Protein 4TM3 (pdb70)

Structure (mmCIF, N/CA/C/O backbone):
data_4TM3
#
_entry.id   4TM3
#
_cell.length_a   79.814
_cell.length_b   151.943
_cell.length_c   161.870
_cell.angle_alpha   90.00
_cell.angle_beta   90.00
_cell.angle_gamma   90.00
#
_symmetry.space_group_name_H-M   'P 21 21 21'
#
loop_
_entity.id
_entity.type
_entity.pdbx_description
1 polymer KtzI
2 non-polymer 'FLAVIN-ADENINE DINUCLEOTIDE'
3 non-polymer 'BROMIDE ION'
4 water water
#
loop_
_atom_site.group_PDB
_atom_site.id
_atom_site.type_symbol
_atom_site.label_atom_id
_atom_site.label_alt_id
_atom_site.label_comp_id
_atom_site.label_asym_id
_atom_site.label_entity_id
_atom_site.label_seq_id
_atom_site.pdbx_PDB_ins_code
_atom_site.Cartn_x
_atom_site.Cartn_y
_atom_site.Cartn_z
_atom_site.occupancy
_atom_site.B_iso_or_equiv
_atom_site.auth_seq_id
_atom_site.auth_comp_id
_atom_site.auth_asym_id
_atom_site.auth_atom_id
_atom_site.pdbx_PDB_model_num
ATOM 1 N N . PRO A 1 29 ? -1.402 -39.333 -66.348 1.00 67.45 10 PRO A N 1
ATOM 2 C CA . PRO A 1 29 ? -0.226 -38.453 -66.267 1.00 64.17 10 PRO A CA 1
ATOM 3 C C . PRO A 1 29 ? 0.537 -38.609 -64.944 1.00 58.50 10 PRO A C 1
ATOM 4 O O . PRO A 1 29 ? 0.127 -38.055 -63.915 1.00 60.09 10 PRO A O 1
ATOM 8 N N . THR A 1 30 ? 1.636 -39.357 -64.975 1.00 53.63 11 THR A N 1
ATOM 9 C CA . THR A 1 30 ? 2.400 -39.643 -63.761 1.00 52.27 11 THR A CA 1
ATOM 10 C C . THR A 1 30 ? 3.657 -38.772 -63.649 1.00 52.61 11 THR A C 1
ATOM 11 O O . THR A 1 30 ? 4.591 -38.893 -64.450 1.00 53.06 11 THR A O 1
ATOM 15 N N . HIS A 1 31 ? 3.669 -37.897 -62.646 1.00 42.94 12 HIS A N 1
ATOM 16 C CA . HIS A 1 31 ? 4.795 -36.992 -62.423 1.00 40.36 12 HIS A CA 1
ATOM 17 C C . HIS A 1 31 ? 6.005 -37.713 -61.849 1.00 37.54 12 HIS A C 1
ATOM 18 O O . HIS A 1 31 ? 5.867 -38.670 -61.077 1.00 36.89 12 HIS A O 1
ATOM 25 N N . ASP A 1 32 ? 7.199 -37.241 -62.201 1.00 33.71 13 ASP A N 1
ATOM 26 C CA . ASP A 1 32 ? 8.395 -37.783 -61.569 1.00 33.47 13 ASP A CA 1
ATOM 27 C C . ASP A 1 32 ? 8.398 -37.450 -60.073 1.00 36.49 13 ASP A C 1
ATOM 28 O O . ASP A 1 32 ? 8.809 -38.283 -59.247 1.00 36.80 13 ASP A O 1
ATOM 33 N N . VAL A 1 33 ? 7.913 -36.251 -59.728 1.00 34.22 14 VAL A N 1
ATOM 34 C CA . VAL A 1 33 ? 7.924 -35.826 -58.320 1.00 32.38 14 VAL A CA 1
ATOM 35 C C . VAL A 1 33 ? 6.805 -34.834 -57.997 1.00 30.75 14 VAL A C 1
ATOM 36 O O . VAL A 1 33 ? 6.492 -33.957 -58.790 1.00 34.65 14 VAL A O 1
ATOM 40 N N . VAL A 1 34 ? 6.186 -35.012 -56.835 1.00 32.58 15 VAL A N 1
ATOM 41 C CA . VAL A 1 34 ? 5.177 -34.085 -56.345 1.00 32.73 15 VAL A CA 1
ATOM 42 C C . VAL A 1 34 ? 5.659 -33.511 -55.010 1.00 29.99 15 VAL A C 1
ATOM 43 O O . VAL A 1 34 ? 6.112 -34.254 -54.125 1.00 31.25 15 VAL A O 1
ATOM 47 N N . GLY A 1 35 ? 5.591 -32.186 -54.890 1.00 33.50 16 GLY A N 1
ATOM 48 C CA . GLY A 1 35 ? 5.977 -31.508 -53.661 1.00 28.04 16 GLY A CA 1
ATOM 49 C C . GLY A 1 35 ? 4.741 -31.152 -52.841 1.00 29.81 16 GLY A C 1
ATOM 50 O O . GLY A 1 35 ? 3.827 -30.478 -53.330 1.00 27.41 16 GLY A O 1
ATOM 51 N N . VAL A 1 36 ? 4.699 -31.605 -51.592 1.00 29.05 17 VAL A N 1
ATOM 52 C CA . VAL A 1 36 ? 3.602 -31.225 -50.714 1.00 25.18 17 VAL A CA 1
ATOM 53 C C . VAL A 1 36 ? 4.031 -30.035 -49.862 1.00 28.03 17 VAL A C 1
ATOM 54 O O . VAL A 1 36 ? 4.949 -30.149 -49.014 1.00 25.71 17 VAL A O 1
ATOM 58 N N . GLY A 1 37 ? 3.353 -28.909 -50.086 1.00 27.65 18 GLY A N 1
ATOM 59 C CA . GLY A 1 37 ? 3.656 -27.666 -49.404 1.00 29.50 18 GLY A CA 1
ATOM 60 C C . GLY A 1 37 ? 4.502 -26.799 -50.318 1.00 33.20 18 GLY A C 1
ATOM 61 O O . GLY A 1 37 ? 5.260 -27.323 -51.156 1.00 29.38 18 GLY A O 1
ATOM 62 N N . PHE A 1 38 ? 4.383 -25.479 -50.188 1.00 26.63 19 PHE A N 1
ATOM 63 C CA . PHE A 1 38 ? 5.292 -24.611 -50.940 1.00 24.95 19 PHE A CA 1
ATOM 64 C C . PHE A 1 38 ? 5.811 -23.479 -50.068 1.00 29.64 19 PHE A C 1
ATOM 65 O O . PHE A 1 38 ? 5.493 -22.306 -50.284 1.00 26.54 19 PHE A O 1
ATOM 73 N N . GLY A 1 39 ? 6.599 -23.849 -49.070 1.00 27.95 20 GLY A N 1
ATOM 74 C CA . GLY A 1 39 ? 7.378 -22.874 -48.336 1.00 24.35 20 GLY A CA 1
ATOM 75 C C . GLY A 1 39 ? 8.738 -22.808 -48.999 1.00 24.67 20 GLY A C 1
ATOM 76 O O . GLY A 1 39 ? 8.920 -23.339 -50.106 1.00 26.26 20 GLY A O 1
ATOM 77 N N . PRO A 1 40 ? 9.700 -22.153 -48.339 1.00 22.30 21 PRO A N 1
ATOM 78 C CA . PRO A 1 40 ? 11.069 -22.040 -48.859 1.00 21.89 21 PRO A CA 1
ATOM 79 C C . PRO A 1 40 ? 11.700 -23.402 -49.199 1.00 21.44 21 PRO A C 1
ATOM 80 O O . PRO A 1 40 ? 12.464 -23.483 -50.148 1.00 23.57 21 PRO A O 1
ATOM 84 N N . ALA A 1 41 ? 11.396 -24.455 -48.444 1.00 21.98 22 ALA A N 1
ATOM 85 C CA . ALA A 1 41 ? 12.019 -25.757 -48.717 1.00 24.72 22 ALA A CA 1
ATOM 86 C C . ALA A 1 41 ? 11.641 -26.295 -50.105 1.00 22.02 22 ALA A C 1
ATOM 87 O O . ALA A 1 41 ? 12.514 -26.668 -50.907 1.00 23.06 22 ALA A O 1
ATOM 89 N N . ASN A 1 42 ? 10.346 -26.313 -50.404 1.00 24.09 23 ASN A N 1
ATOM 90 C CA . ASN A 1 42 ? 9.917 -26.805 -51.710 1.00 24.03 23 ASN A CA 1
ATOM 91 C C . ASN A 1 42 ? 10.187 -25.773 -52.791 1.00 25.72 23 ASN A C 1
ATOM 92 O O . ASN A 1 42 ? 10.359 -26.116 -53.950 1.00 23.07 23 ASN A O 1
ATOM 97 N N . LEU A 1 43 ? 10.269 -24.511 -52.423 1.00 24.06 24 LEU A N 1
ATOM 98 C CA . LEU A 1 43 ? 10.688 -23.528 -53.385 1.00 25.84 24 LEU A CA 1
ATOM 99 C C . LEU A 1 43 ? 12.103 -23.840 -53.825 1.00 24.22 24 LEU A C 1
ATOM 100 O O . LEU A 1 43 ? 12.372 -23.852 -54.987 1.00 25.72 24 LEU A O 1
ATOM 105 N N . SER A 1 44 ? 12.980 -24.130 -52.885 1.00 18.95 25 SER A N 1
ATOM 106 C CA . SER A 1 44 ? 14.356 -24.462 -53.265 1.00 24.97 25 SER A CA 1
ATOM 107 C C . SER A 1 44 ? 14.397 -25.749 -54.098 1.00 25.30 25 SER A C 1
ATOM 108 O O . SER A 1 44 ? 15.306 -25.932 -54.937 1.00 22.62 25 SER A O 1
ATOM 111 N N . LEU A 1 45 ? 13.412 -26.631 -53.881 1.00 25.21 26 LEU A N 1
ATOM 112 C CA . LEU A 1 45 ? 13.347 -27.893 -54.641 1.00 25.43 26 LEU A CA 1
ATOM 113 C C . LEU A 1 45 ? 12.950 -27.587 -56.083 1.00 25.03 26 LEU A C 1
ATOM 114 O O . LEU A 1 45 ? 13.573 -28.082 -57.033 1.00 24.97 26 LEU A O 1
ATOM 119 N N . ALA A 1 46 ? 11.940 -26.724 -56.240 1.00 23.71 27 ALA A N 1
ATOM 120 C CA . ALA A 1 46 ? 11.517 -26.258 -57.554 1.00 26.31 27 ALA A CA 1
ATOM 121 C C . ALA A 1 46 ? 12.669 -25.622 -58.324 1.00 27.71 27 ALA A C 1
ATOM 122 O O . ALA A 1 46 ? 12.853 -25.875 -59.523 1.00 25.86 27 ALA A O 1
ATOM 124 N N . VAL A 1 47 ? 13.460 -24.812 -57.636 1.00 24.82 28 VAL A N 1
ATOM 125 C CA . VAL A 1 47 ? 14.634 -24.209 -58.261 1.00 24.37 28 VAL A CA 1
ATOM 126 C C . VAL A 1 47 ? 15.664 -25.290 -58.651 1.00 27.81 28 VAL A C 1
ATOM 127 O O . VAL A 1 47 ? 16.230 -25.274 -59.760 1.00 27.30 28 VAL A O 1
ATOM 131 N N . ALA A 1 48 ? 15.889 -26.240 -57.749 1.00 24.99 29 ALA A N 1
ATOM 132 C CA . ALA A 1 48 ? 16.854 -27.307 -58.007 1.00 25.99 29 ALA A CA 1
ATOM 133 C C . ALA A 1 48 ? 16.427 -28.135 -59.228 1.00 27.76 29 ALA A C 1
ATOM 134 O O . ALA A 1 48 ? 17.269 -28.572 -60.030 1.00 25.68 29 ALA A O 1
ATOM 136 N N . LEU A 1 49 ? 15.116 -28.325 -59.362 1.00 26.89 30 LEU A N 1
ATOM 137 C CA . LEU A 1 49 ? 14.545 -29.028 -60.503 1.00 28.64 30 LEU A CA 1
ATOM 138 C C . LEU A 1 49 ? 14.767 -28.248 -61.786 1.00 34.94 30 LEU A C 1
ATOM 139 O O . LEU A 1 49 ? 15.190 -28.814 -62.795 1.00 28.08 30 LEU A O 1
ATOM 144 N N . GLU A 1 50 ? 14.495 -26.948 -61.759 1.00 30.73 31 GLU A N 1
ATOM 145 C CA . GLU A 1 50 ? 14.665 -26.147 -62.963 1.00 29.34 31 GLU A CA 1
ATOM 146 C C . GLU A 1 50 ? 16.133 -26.078 -63.373 1.00 32.26 31 GLU A C 1
ATOM 147 O O . GLU A 1 50 ? 16.447 -26.165 -64.560 1.00 36.83 31 GLU A O 1
ATOM 153 N N . GLU A 1 51 ? 17.036 -25.922 -62.406 1.00 30.37 32 GLU A N 1
ATOM 154 C CA . GLU A 1 51 ? 18.454 -25.794 -62.740 1.00 31.23 32 GLU A CA 1
ATOM 155 C C . GLU A 1 51 ? 19.067 -27.121 -63.193 1.00 32.55 32 GLU A C 1
ATOM 156 O O . GLU A 1 51 ? 20.060 -27.135 -63.911 1.00 32.95 32 GLU A O 1
ATOM 162 N N . SER A 1 52 ? 18.489 -28.233 -62.764 1.00 31.67 33 SER A N 1
ATOM 163 C CA . SER A 1 52 ? 19.034 -29.533 -63.136 1.00 35.06 33 SER A CA 1
ATOM 164 C C . SER A 1 52 ? 18.740 -29.812 -64.607 1.00 35.70 33 SER A C 1
ATOM 165 O O . SER A 1 52 ? 17.628 -29.529 -65.095 1.00 34.87 33 SER A O 1
ATOM 168 N N . PRO A 1 53 ? 19.737 -30.363 -65.319 1.00 40.07 34 PRO A N 1
ATOM 169 C CA . PRO A 1 53 ? 19.574 -30.723 -66.731 1.00 41.45 34 PRO A CA 1
ATOM 170 C C . PRO A 1 53 ? 18.646 -31.913 -66.887 1.00 44.06 34 PRO A C 1
ATOM 171 O O . PRO A 1 53 ? 18.110 -32.130 -67.973 1.00 48.87 34 PRO A O 1
ATOM 175 N N . ALA A 1 54 ? 18.464 -32.675 -65.812 1.00 46.92 35 ALA A N 1
ATOM 176 C CA . ALA A 1 54 ? 17.562 -33.828 -65.844 1.00 50.85 35 ALA A CA 1
ATOM 177 C C . ALA A 1 54 ? 16.153 -33.392 -66.227 1.00 50.08 35 ALA A C 1
ATOM 178 O O . ALA A 1 54 ? 15.683 -32.326 -65.818 1.00 48.38 35 ALA A O 1
ATOM 180 N N . ALA A 1 55 ? 15.492 -34.210 -67.036 1.00 49.16 36 ALA A N 1
ATOM 181 C CA . ALA A 1 55 ? 14.132 -33.920 -67.461 1.00 47.99 36 ALA A CA 1
ATOM 182 C C . ALA A 1 55 ? 13.171 -34.536 -66.461 1.00 49.89 36 ALA A C 1
ATOM 183 O O . ALA A 1 55 ? 12.715 -35.661 -66.645 1.00 58.62 36 ALA A O 1
ATOM 185 N N . LEU A 1 56 ? 12.879 -33.813 -65.386 1.00 48.87 37 LEU A N 1
ATOM 186 C CA . LEU A 1 56 ? 11.954 -34.326 -64.385 1.00 38.15 37 LEU A CA 1
ATOM 187 C C . LEU A 1 56 ? 10.654 -33.547 -64.469 1.00 40.56 37 LEU A C 1
ATOM 188 O O . LEU A 1 56 ? 10.674 -32.324 -64.584 1.00 44.16 37 LEU A O 1
ATOM 193 N N . THR A 1 57 ? 9.523 -34.242 -64.448 1.00 34.35 38 THR A N 1
ATOM 194 C CA . THR A 1 57 ? 8.240 -33.538 -64.436 1.00 36.35 38 THR A CA 1
ATOM 195 C C . THR A 1 57 ? 7.828 -33.389 -62.984 1.00 34.34 38 THR A C 1
ATOM 196 O O . THR A 1 57 ? 8.084 -34.277 -62.186 1.00 36.75 38 THR A O 1
ATOM 200 N N . SER A 1 58 ? 7.175 -32.280 -62.644 1.00 34.91 39 SER A N 1
ATOM 201 C CA . SER A 1 58 ? 6.851 -32.040 -61.248 1.00 35.69 39 SER A CA 1
ATOM 202 C C . SER A 1 58 ? 5.529 -31.333 -61.097 1.00 30.69 39 SER A C 1
ATOM 203 O O . SER A 1 58 ? 4.997 -30.766 -62.054 1.00 31.36 39 SER A O 1
ATOM 206 N N . ALA A 1 59 ? 5.002 -31.369 -59.880 1.00 31.45 40 ALA A N 1
ATOM 207 C CA . ALA A 1 59 ? 3.881 -30.521 -59.526 1.00 30.46 40 ALA A CA 1
ATOM 208 C C . ALA A 1 59 ? 4.010 -30.214 -58.037 1.00 28.90 40 ALA A C 1
ATOM 209 O O . ALA A 1 59 ? 4.410 -31.089 -57.266 1.00 28.80 40 ALA A O 1
ATOM 211 N N . PHE A 1 60 ? 3.677 -28.985 -57.640 1.00 30.95 41 PHE A N 1
ATOM 212 C CA . PHE A 1 60 ? 3.692 -28.593 -56.222 1.00 27.52 41 PHE A CA 1
ATOM 213 C C . PHE A 1 60 ? 2.316 -28.121 -55.802 1.00 27.37 41 PHE A C 1
ATOM 214 O O . PHE A 1 60 ? 1.640 -27.386 -56.541 1.00 30.08 41 PHE A O 1
ATOM 222 N N . PHE A 1 61 ? 1.905 -28.542 -54.615 1.00 30.15 42 PHE A N 1
ATOM 223 C CA . PHE A 1 61 ? 0.610 -28.136 -54.085 1.00 30.14 42 PHE A CA 1
ATOM 224 C C . PHE A 1 61 ? 0.786 -27.391 -52.766 1.00 27.99 42 PHE A C 1
ATOM 225 O O . PHE A 1 61 ? 1.482 -27.863 -51.855 1.00 31.73 42 PHE A O 1
ATOM 233 N N . GLU A 1 62 ? 0.147 -26.228 -52.683 1.00 31.46 43 GLU A N 1
ATOM 234 C CA . GLU A 1 62 ? 0.184 -25.389 -51.495 1.00 32.52 43 GLU A CA 1
ATOM 235 C C . GLU A 1 62 ? -1.254 -25.082 -51.101 1.00 35.09 43 GLU A C 1
ATOM 236 O O . GLU A 1 62 ? -2.041 -24.611 -51.929 1.00 31.47 43 GLU A O 1
ATOM 242 N N . ARG A 1 63 ? -1.583 -25.324 -49.837 1.00 32.26 44 ARG A N 1
ATOM 243 C CA . ARG A 1 63 ? -2.928 -25.073 -49.330 1.00 33.21 44 ARG A CA 1
ATOM 244 C C . ARG A 1 63 ? -3.324 -23.601 -49.434 1.00 37.27 44 ARG A C 1
ATOM 245 O O . ARG A 1 63 ? -4.405 -23.276 -49.924 1.00 40.21 44 ARG A O 1
ATOM 253 N N . ARG A 1 64 ? -2.445 -22.714 -48.978 1.00 37.93 45 ARG A N 1
ATOM 254 C CA . ARG A 1 64 ? -2.718 -21.278 -48.999 1.00 35.23 45 ARG A CA 1
ATOM 255 C C . ARG A 1 64 ? -3.002 -20.761 -50.409 1.00 38.92 45 ARG A C 1
ATOM 256 O O . ARG A 1 64 ? -2.884 -21.500 -51.386 1.00 36.43 45 ARG A O 1
ATOM 264 N N . ALA A 1 65 ? -3.377 -19.488 -50.506 1.00 36.73 46 ALA A N 1
ATOM 265 C CA . ALA A 1 65 ? -3.673 -18.870 -51.793 1.00 38.21 46 ALA A CA 1
ATOM 266 C C . ALA A 1 65 ? -2.407 -18.415 -52.508 1.00 38.50 46 ALA A C 1
ATOM 267 O O . ALA A 1 65 ? -2.400 -18.210 -53.713 1.00 34.16 46 ALA A O 1
ATOM 269 N N . SER A 1 66 ? -1.337 -18.232 -51.752 1.00 38.53 47 SER A N 1
ATOM 270 C CA . SER A 1 66 ? -0.065 -17.833 -52.330 1.00 36.80 47 SER A CA 1
ATOM 271 C C . SER A 1 66 ? 1.029 -18.189 -51.332 1.00 35.46 47 SER A C 1
ATOM 272 O O . SER A 1 66 ? 0.752 -18.655 -50.230 1.00 35.70 47 SER A O 1
ATOM 275 N N . ILE A 1 67 ? 2.271 -17.986 -51.732 1.00 32.93 48 ILE A N 1
ATOM 276 C CA . ILE A 1 67 ? 3.397 -18.274 -50.865 1.00 31.46 48 ILE A CA 1
ATOM 277 C C . ILE A 1 67 ? 3.286 -17.401 -49.607 1.00 34.32 48 ILE A C 1
ATOM 278 O O . ILE A 1 67 ? 2.998 -16.188 -49.675 1.00 37.21 48 ILE A O 1
ATOM 283 N N . SER A 1 68 ? 3.436 -18.029 -48.448 1.00 32.76 49 SER A N 1
ATOM 284 C CA . SER A 1 68 ? 3.178 -17.334 -47.198 1.00 33.29 49 SER A CA 1
ATOM 285 C C . SER A 1 68 ? 4.111 -17.828 -46.098 1.00 30.47 49 SER A C 1
ATOM 286 O O . SER A 1 68 ? 3.846 -18.839 -45.473 1.00 35.08 49 SER A O 1
ATOM 289 N N . TRP A 1 69 ? 5.195 -17.094 -45.847 1.00 30.22 50 TRP A N 1
ATOM 290 C CA . TRP A 1 69 ? 6.247 -17.609 -44.973 1.00 28.12 50 TRP A CA 1
ATOM 291 C C . TRP A 1 69 ? 6.275 -16.879 -43.637 1.00 25.57 50 TRP A C 1
ATOM 292 O O . TRP A 1 69 ? 6.770 -15.753 -43.552 1.00 24.47 50 TRP A O 1
ATOM 303 N N . HIS A 1 70 ? 5.722 -17.513 -42.605 1.00 25.04 51 HIS A N 1
ATOM 304 C CA . HIS A 1 70 ? 5.681 -16.922 -41.257 1.00 27.49 51 HIS A CA 1
ATOM 305 C C . HIS A 1 70 ? 5.253 -15.462 -41.226 1.00 24.12 51 HIS A C 1
ATOM 306 O O . HIS A 1 70 ? 5.902 -14.613 -40.618 1.00 27.08 51 HIS A O 1
ATOM 313 N N . GLN A 1 71 ? 4.143 -15.166 -41.878 1.00 27.78 52 GLN A N 1
ATOM 314 C CA . GLN A 1 71 ? 3.717 -13.778 -42.021 1.00 25.00 52 GLN A CA 1
ATOM 315 C C . GLN A 1 71 ? 3.255 -13.157 -40.723 1.00 28.35 52 GLN A C 1
ATOM 316 O O . GLN A 1 71 ? 3.329 -11.939 -40.562 1.00 22.95 52 GLN A O 1
ATOM 322 N N . GLY A 1 72 ? 2.786 -13.974 -39.789 1.00 29.55 53 GLY A N 1
ATOM 323 C CA . GLY A 1 72 ? 2.374 -13.445 -38.490 1.00 28.40 53 GLY A CA 1
ATOM 324 C C . GLY A 1 72 ? 3.532 -12.894 -37.667 1.00 27.46 53 GLY A C 1
ATOM 325 O O . GLY A 1 72 ? 3.340 -12.238 -36.636 1.00 27.12 53 GLY A O 1
ATOM 326 N N . MET A 1 73 ? 4.753 -13.165 -38.100 1.00 25.96 54 MET A N 1
ATOM 327 C CA . MET A 1 73 ? 5.915 -12.718 -37.343 1.00 24.23 54 MET A CA 1
ATOM 328 C C . MET A 1 73 ? 6.803 -11.820 -38.196 1.00 27.43 54 MET A C 1
ATOM 329 O O . MET A 1 73 ? 7.982 -11.603 -37.884 1.00 27.14 54 MET A O 1
ATOM 334 N N . LEU A 1 74 ? 6.233 -11.290 -39.277 1.00 26.23 55 LEU A N 1
ATOM 335 C CA . LEU A 1 74 ? 6.966 -10.351 -40.132 1.00 25.79 55 LEU A CA 1
ATOM 336 C C . LEU A 1 74 ? 6.992 -8.962 -39.493 1.00 28.25 55 LEU A C 1
ATOM 337 O O . LEU A 1 74 ? 6.489 -7.976 -40.071 1.00 28.05 55 LEU A O 1
ATOM 342 N N . LEU A 1 75 ? 7.586 -8.888 -38.301 1.00 27.57 56 LEU A N 1
ATOM 343 C CA . LEU A 1 75 ? 7.686 -7.641 -37.529 1.00 26.03 56 LEU A CA 1
ATOM 344 C C . LEU A 1 75 ? 8.640 -6.643 -38.189 1.00 29.66 56 LEU A C 1
ATOM 345 O O . LEU A 1 75 ? 9.591 -7.046 -38.870 1.00 28.65 56 LEU A O 1
ATOM 350 N N . PRO A 1 76 ? 8.421 -5.345 -37.979 1.00 27.72 57 PRO A N 1
ATOM 351 C CA . PRO A 1 76 ? 9.356 -4.322 -38.444 1.00 30.44 57 PRO A CA 1
ATOM 352 C C . PRO A 1 76 ? 10.758 -4.583 -37.965 1.00 30.91 57 PRO A C 1
ATOM 353 O O . PRO A 1 76 ? 10.955 -4.864 -36.810 1.00 33.58 57 PRO A O 1
ATOM 357 N N . ALA A 1 77 ? 11.725 -4.517 -38.844 1.00 34.46 58 ALA A N 1
ATOM 358 C CA . ALA A 1 77 ? 13.103 -4.727 -38.422 1.00 34.33 58 ALA A CA 1
ATOM 359 C C . ALA A 1 77 ? 13.510 -6.143 -38.008 1.00 30.84 58 ALA A C 1
ATOM 360 O O . ALA A 1 77 ? 14.646 -6.358 -37.767 1.00 30.35 58 ALA A O 1
ATOM 362 N N . ALA A 1 78 ? 12.586 -7.084 -37.926 1.00 28.81 59 ALA A N 1
ATOM 363 C CA . ALA A 1 78 ? 12.950 -8.457 -37.640 1.00 26.24 59 ALA A CA 1
ATOM 364 C C . ALA A 1 78 ? 13.977 -8.948 -38.656 1.00 22.58 59 ALA A C 1
ATOM 365 O O . ALA A 1 78 ? 13.855 -8.657 -39.819 1.00 23.67 59 ALA A O 1
ATOM 367 N N . LYS A 1 79 ? 14.975 -9.703 -38.206 1.00 24.79 60 LYS A N 1
ATOM 368 C CA . LYS A 1 79 ? 16.043 -10.152 -39.099 1.00 24.11 60 LYS A CA 1
ATOM 369 C C . LYS A 1 79 ? 16.035 -11.658 -39.378 1.00 24.72 60 LYS A C 1
ATOM 370 O O . LYS A 1 79 ? 15.537 -12.448 -38.576 1.00 22.14 60 LYS A O 1
ATOM 376 N N . MET A 1 80 ? 16.600 -12.039 -40.522 1.00 21.15 61 MET A N 1
ATOM 377 C CA . MET A 1 80 ? 16.740 -13.443 -40.902 1.00 24.81 61 MET A CA 1
ATOM 378 C C . MET A 1 80 ? 17.685 -14.119 -39.917 1.00 24.78 61 MET A C 1
ATOM 379 O O . MET A 1 80 ? 18.562 -13.452 -39.365 1.00 21.96 61 MET A O 1
ATOM 384 N N . GLN A 1 81 ? 17.524 -15.427 -39.686 1.00 19.69 62 GLN A N 1
ATOM 385 C CA . GLN A 1 81 ? 18.451 -16.160 -38.802 1.00 20.93 62 GLN A CA 1
ATOM 386 C C . GLN A 1 81 ? 19.678 -16.542 -39.604 1.00 24.76 62 GLN A C 1
ATOM 387 O O . GLN A 1 81 ? 20.703 -16.878 -39.029 1.00 28.99 62 GLN A O 1
ATOM 393 N N . VAL A 1 82 ? 19.574 -16.503 -40.934 1.00 20.80 63 VAL A N 1
ATOM 394 C CA . VAL A 1 82 ? 20.682 -16.991 -41.755 1.00 21.70 63 VAL A CA 1
ATOM 395 C C . VAL A 1 82 ? 21.135 -15.891 -42.707 1.00 25.95 63 VAL A C 1
ATOM 396 O O . VAL A 1 82 ? 20.349 -14.999 -43.064 1.00 24.02 63 VAL A O 1
ATOM 400 N N . SER A 1 83 ? 22.393 -15.950 -43.128 1.00 26.40 64 SER A N 1
ATOM 401 C CA . SER A 1 83 ? 22.921 -14.882 -43.970 1.00 27.06 64 SER A CA 1
ATOM 402 C C . SER A 1 83 ? 22.347 -14.951 -45.355 1.00 26.60 64 SER A C 1
ATOM 403 O O . SER A 1 83 ? 21.754 -15.971 -45.744 1.00 25.61 64 SER A O 1
ATOM 406 N N . PHE A 1 84 ? 22.526 -13.873 -46.122 1.00 26.15 65 PHE A N 1
ATOM 407 C CA . PHE A 1 84 ? 21.915 -13.817 -47.438 1.00 22.21 65 PHE A CA 1
ATOM 408 C C . PHE A 1 84 ? 22.542 -14.833 -48.384 1.00 24.32 65 PHE A C 1
ATOM 409 O O . PHE A 1 84 ? 21.936 -15.193 -49.382 1.00 26.57 65 PHE A O 1
ATOM 417 N N . LEU A 1 85 ? 23.750 -15.293 -48.078 1.00 24.28 66 LEU A N 1
ATOM 418 C CA . LEU A 1 85 ? 24.395 -16.331 -48.891 1.00 24.61 66 LEU A CA 1
ATOM 419 C C . LEU A 1 85 ? 23.735 -17.717 -48.700 1.00 26.56 66 LEU A C 1
ATOM 420 O O . LEU A 1 85 ? 23.871 -18.602 -49.549 1.00 24.48 66 LEU A O 1
ATOM 425 N N . LYS A 1 86 ? 23.032 -17.906 -47.589 1.00 22.16 67 LYS A N 1
ATOM 426 C CA . LYS A 1 86 ? 22.297 -19.163 -47.374 1.00 25.31 67 LYS A CA 1
ATOM 427 C C . LYS A 1 86 ? 20.897 -18.946 -47.927 1.00 24.70 67 LYS A C 1
ATOM 428 O O . LYS A 1 86 ? 19.916 -18.862 -47.197 1.00 28.18 67 LYS A O 1
ATOM 434 N N . ASP A 1 87 ? 20.831 -18.807 -49.238 1.00 21.40 68 ASP A N 1
ATOM 435 C CA . ASP A 1 87 ? 19.584 -18.549 -49.913 1.00 24.06 68 ASP A CA 1
ATOM 436 C C . ASP A 1 87 ? 19.061 -19.856 -50.542 1.00 23.67 68 ASP A C 1
ATOM 437 O O . ASP A 1 87 ? 19.301 -20.944 -50.035 1.00 25.57 68 ASP A O 1
ATOM 442 N N . LEU A 1 88 ? 18.343 -19.742 -51.644 1.00 25.92 69 LEU A N 1
ATOM 443 C CA . LEU A 1 88 ? 17.745 -20.927 -52.262 1.00 22.51 69 LEU A CA 1
ATOM 444 C C . LEU A 1 88 ? 18.739 -21.824 -52.997 1.00 26.16 69 LEU A C 1
ATOM 445 O O . LEU A 1 88 ? 18.445 -23.006 -53.226 1.00 27.58 69 LEU A O 1
ATOM 450 N N . ALA A 1 89 ? 19.887 -21.285 -53.409 1.00 21.66 70 ALA A N 1
ATOM 451 C CA . ALA A 1 89 ? 20.686 -21.992 -54.425 1.00 23.75 70 ALA A CA 1
ATOM 452 C C . ALA A 1 89 ? 22.192 -21.782 -54.387 1.00 25.68 70 ALA A C 1
ATOM 453 O O . ALA A 1 89 ? 22.946 -22.622 -54.897 1.00 24.52 70 ALA A O 1
ATOM 455 N N . THR A 1 90 ? 22.635 -20.683 -53.778 1.00 18.97 71 THR A N 1
ATOM 456 C CA . THR A 1 90 ? 24.027 -20.262 -53.929 1.00 23.23 71 THR A CA 1
ATOM 457 C C . THR A 1 90 ? 25.084 -21.302 -53.524 1.00 22.66 71 THR A C 1
ATOM 458 O O . THR A 1 90 ? 26.064 -21.477 -54.223 1.00 24.73 71 THR A O 1
ATOM 462 N N . PHE A 1 91 ? 24.898 -21.987 -52.397 1.00 21.88 72 PHE A N 1
ATOM 463 C CA . PHE A 1 91 ? 25.899 -22.962 -51.952 1.00 23.80 72 PHE A CA 1
ATOM 464 C C . PHE A 1 91 ? 26.012 -24.158 -52.898 1.00 24.35 72 PHE A C 1
ATOM 465 O O . PHE A 1 91 ? 27.015 -24.868 -52.891 1.00 21.99 72 PHE A O 1
ATOM 473 N N . ARG A 1 92 ? 24.983 -24.384 -53.707 1.00 23.46 73 ARG A N 1
ATOM 474 C CA . ARG A 1 92 ? 25.066 -25.428 -54.732 1.00 26.61 73 ARG A CA 1
ATOM 475 C C . ARG A 1 92 ? 25.566 -24.840 -56.041 1.00 27.76 73 ARG A C 1
ATOM 476 O O . ARG A 1 92 ? 26.469 -25.367 -56.679 1.00 25.17 73 ARG A O 1
ATOM 484 N N . ASN A 1 93 ? 24.975 -23.721 -56.429 1.00 23.80 74 ASN A N 1
ATOM 485 C CA . ASN A 1 93 ? 25.275 -23.109 -57.718 1.00 25.09 74 ASN A CA 1
ATOM 486 C C . ASN A 1 93 ? 25.524 -21.625 -57.507 1.00 26.67 74 ASN A C 1
ATOM 487 O O . ASN A 1 93 ? 24.578 -20.848 -57.454 1.00 25.87 74 ASN A O 1
ATOM 492 N N . PRO A 1 94 ? 26.800 -21.237 -57.371 1.00 26.96 75 PRO A N 1
ATOM 493 C CA . PRO A 1 94 ? 27.160 -19.868 -56.967 1.00 28.26 75 PRO A CA 1
ATOM 494 C C . PRO A 1 94 ? 26.799 -18.829 -58.031 1.00 31.93 75 PRO A C 1
ATOM 495 O O . PRO A 1 94 ? 26.890 -17.634 -57.770 1.00 37.87 75 PRO A O 1
ATOM 499 N N . ALA A 1 95 ? 26.374 -19.271 -59.211 1.00 31.98 76 ALA A N 1
ATOM 500 C CA . ALA A 1 95 ? 25.969 -18.328 -60.250 1.00 31.39 76 ALA A CA 1
ATOM 501 C C . ALA A 1 95 ? 24.501 -18.531 -60.597 1.00 31.35 76 ALA A C 1
ATOM 502 O O . ALA A 1 95 ? 24.084 -18.314 -61.729 1.00 38.06 76 ALA A O 1
ATOM 504 N N . SER A 1 96 ? 23.707 -18.949 -59.616 1.00 29.62 77 SER A N 1
ATOM 505 C CA . SER A 1 96 ? 22.280 -19.163 -59.852 1.00 27.97 77 SER A CA 1
ATOM 506 C C . SER A 1 96 ? 21.520 -17.876 -60.185 1.00 25.99 77 SER A C 1
ATOM 507 O O . SER A 1 96 ? 21.740 -16.815 -59.562 1.00 25.42 77 SER A O 1
ATOM 510 N N . ARG A 1 97 ? 20.574 -17.984 -61.109 1.00 28.14 78 ARG A N 1
ATOM 511 C CA . ARG A 1 97 ? 19.682 -16.874 -61.417 1.00 30.60 78 ARG A CA 1
ATOM 512 C C . ARG A 1 97 ? 18.655 -16.665 -60.301 1.00 28.50 78 ARG A C 1
ATOM 513 O O . ARG A 1 97 ? 17.870 -15.718 -60.346 1.00 26.13 78 ARG A O 1
ATOM 521 N N . PHE A 1 98 ? 18.663 -17.549 -59.305 1.00 24.08 79 PHE A N 1
ATOM 522 C CA . PHE A 1 98 ? 17.730 -17.447 -58.192 1.00 26.27 79 PHE A CA 1
ATOM 523 C C . PHE A 1 98 ? 18.395 -17.054 -56.871 1.00 21.44 79 PHE A C 1
ATOM 524 O O . PHE A 1 98 ? 17.772 -17.110 -55.795 1.00 22.26 79 PHE A O 1
ATOM 532 N N . SER A 1 99 ? 19.651 -16.646 -56.937 1.00 21.45 80 SER A N 1
ATOM 533 C CA . SER A 1 99 ? 20.377 -16.248 -55.736 1.00 22.06 80 SER A CA 1
ATOM 534 C C . SER A 1 99 ? 19.793 -14.957 -55.138 1.00 23.44 80 SER A C 1
ATOM 535 O O . SER A 1 99 ? 19.135 -14.180 -55.841 1.00 19.52 80 SER A O 1
ATOM 538 N N . PHE A 1 100 ? 20.027 -14.732 -53.845 1.00 23.72 81 PHE A N 1
ATOM 539 C CA . PHE A 1 100 ? 19.596 -13.477 -53.228 1.00 21.83 81 PHE A CA 1
ATOM 540 C C . PHE A 1 100 ? 20.252 -12.294 -53.940 1.00 23.22 81 PHE A C 1
ATOM 541 O O . PHE A 1 100 ? 19.644 -11.253 -54.134 1.00 23.09 81 PHE A O 1
ATOM 549 N N . VAL A 1 101 ? 21.504 -12.471 -54.333 1.00 23.09 82 VAL A N 1
ATOM 550 C CA . VAL A 1 101 ? 22.225 -11.425 -55.023 1.00 23.16 82 VAL A CA 1
ATOM 551 C C . VAL A 1 101 ? 21.573 -11.084 -56.380 1.00 25.12 82 VAL A C 1
ATOM 552 O O . VAL A 1 101 ? 21.451 -9.917 -56.731 1.00 21.46 82 VAL A O 1
ATOM 556 N N . SER A 1 102 ? 21.109 -12.094 -57.128 1.00 25.66 83 SER A N 1
ATOM 557 C CA . SER A 1 102 ? 20.432 -11.815 -58.408 1.00 25.78 83 SER A CA 1
ATOM 558 C C . SER A 1 102 ? 19.135 -11.060 -58.159 1.00 26.98 83 SER A C 1
ATOM 559 O O . SER A 1 102 ? 18.787 -10.143 -58.903 1.00 23.34 83 SER A O 1
ATOM 562 N N . PHE A 1 103 ? 18.425 -11.453 -57.103 1.00 22.22 84 PHE A N 1
ATOM 563 C CA . PHE A 1 103 ? 17.222 -10.743 -56.657 1.00 21.79 84 PHE A CA 1
ATOM 564 C C . PHE A 1 103 ? 17.509 -9.262 -56.365 1.00 24.79 84 PHE A C 1
ATOM 565 O O . PHE A 1 103 ? 16.813 -8.374 -56.856 1.00 21.15 84 PHE A O 1
ATOM 573 N N . LEU A 1 104 ? 18.537 -8.996 -55.574 1.00 23.64 85 LEU A N 1
ATOM 574 C CA . LEU A 1 104 ? 18.851 -7.602 -55.218 1.00 23.89 85 LEU A CA 1
ATOM 575 C C . LEU A 1 104 ? 19.171 -6.780 -56.467 1.00 27.45 85 LEU A C 1
ATOM 576 O O . LEU A 1 104 ? 18.755 -5.615 -56.611 1.00 25.51 85 LEU A O 1
ATOM 581 N N . HIS A 1 105 ? 19.889 -7.414 -57.389 1.00 25.30 86 HIS A N 1
ATOM 582 C CA . HIS A 1 105 ? 20.318 -6.759 -58.617 1.00 24.82 86 HIS A CA 1
ATOM 583 C C . HIS A 1 105 ? 19.106 -6.407 -59.466 1.00 27.71 86 HIS A C 1
ATOM 584 O O . HIS A 1 105 ? 18.976 -5.274 -59.939 1.00 25.98 86 HIS A O 1
ATOM 591 N N . GLU A 1 106 ? 18.192 -7.355 -59.642 1.00 24.46 87 GLU A N 1
ATOM 592 C CA . GLU A 1 106 ? 16.965 -7.060 -60.393 1.00 28.50 87 GLU A CA 1
ATOM 593 C C . GLU A 1 106 ? 16.113 -5.989 -59.709 1.00 27.91 87 GLU A C 1
ATOM 594 O O . GLU A 1 106 ? 15.427 -5.227 -60.372 1.00 30.24 87 GLU A O 1
ATOM 600 N N . ARG A 1 107 ? 16.152 -5.932 -58.388 1.00 24.50 88 ARG A N 1
ATOM 601 C CA . ARG A 1 107 ? 15.395 -4.893 -57.683 1.00 25.32 88 ARG A CA 1
ATOM 602 C C . ARG A 1 107 ? 16.137 -3.554 -57.649 1.00 26.13 88 ARG A C 1
ATOM 603 O O . ARG A 1 107 ? 15.626 -2.567 -57.116 1.00 26.89 88 ARG A O 1
ATOM 611 N N . GLY A 1 108 ? 17.349 -3.523 -58.190 1.00 25.68 89 GLY A N 1
ATOM 612 C CA . GLY A 1 108 ? 18.152 -2.315 -58.152 1.00 30.88 89 GLY A CA 1
ATOM 613 C C . GLY A 1 108 ? 18.678 -1.946 -56.775 1.00 30.13 89 GLY A C 1
ATOM 614 O O . GLY A 1 108 ? 18.986 -0.785 -56.552 1.00 30.61 89 GLY A O 1
ATOM 615 N N . ARG A 1 109 ? 18.816 -2.925 -55.873 1.00 25.43 90 ARG A N 1
ATOM 616 C CA . ARG A 1 109 ? 19.284 -2.665 -54.506 1.00 25.55 90 ARG A CA 1
ATOM 617 C C . ARG A 1 109 ? 20.573 -3.386 -54.116 1.00 25.75 90 ARG A C 1
ATOM 618 O O . ARG A 1 109 ? 20.946 -3.375 -52.937 1.00 25.86 90 ARG A O 1
ATOM 626 N N . LEU A 1 110 ? 21.234 -4.039 -55.068 1.00 23.52 91 LEU A N 1
ATOM 627 C CA . LEU A 1 110 ? 22.416 -4.831 -54.717 1.00 25.27 91 LEU A CA 1
ATOM 628 C C . LEU A 1 110 ? 23.509 -3.943 -54.147 1.00 27.45 91 LEU A C 1
ATOM 629 O O . LEU A 1 110 ? 24.113 -4.268 -53.130 1.00 24.67 91 LEU A O 1
ATOM 634 N N . VAL A 1 111 ? 23.752 -2.805 -54.795 1.00 27.28 92 VAL A N 1
ATOM 635 C CA . VAL A 1 111 ? 24.760 -1.877 -54.299 1.00 25.03 92 VAL A CA 1
ATOM 636 C C . VAL A 1 111 ? 24.370 -1.316 -52.953 1.00 21.02 92 VAL A C 1
ATOM 637 O O . VAL A 1 111 ? 25.188 -1.296 -52.042 1.00 26.95 92 VAL A O 1
ATOM 641 N N . ARG A 1 112 ? 23.123 -0.855 -52.829 1.00 26.31 93 ARG A N 1
ATOM 642 C CA . ARG A 1 112 ? 22.615 -0.321 -51.554 1.00 27.07 93 ARG A CA 1
ATOM 643 C C . ARG A 1 112 ? 22.736 -1.338 -50.435 1.00 26.65 93 ARG A C 1
ATOM 644 O O . ARG A 1 112 ? 23.118 -0.999 -49.323 1.00 26.29 93 ARG A O 1
ATOM 652 N N . PHE A 1 113 ? 22.397 -2.592 -50.731 1.00 24.18 94 PHE A N 1
ATOM 653 C CA . PHE A 1 113 ? 22.479 -3.649 -49.727 1.00 22.58 94 PHE A CA 1
ATOM 654 C C . PHE A 1 113 ? 23.932 -3.877 -49.341 1.00 22.49 94 PHE A C 1
ATOM 655 O O . PHE A 1 113 ? 24.279 -3.965 -48.164 1.00 27.16 94 PHE A O 1
ATOM 663 N N . ALA A 1 114 ? 24.785 -3.979 -50.348 1.00 23.06 95 ALA A N 1
ATOM 664 C CA . ALA A 1 114 ? 26.212 -4.183 -50.114 1.00 27.32 95 ALA A CA 1
ATOM 665 C C . ALA A 1 114 ? 26.851 -3.102 -49.234 1.00 25.77 95 ALA A C 1
ATOM 666 O O . ALA A 1 114 ? 27.697 -3.406 -48.375 1.00 31.36 95 ALA A O 1
ATOM 668 N N . ASN A 1 115 ? 26.456 -1.843 -49.441 1.00 28.08 96 ASN A N 1
ATOM 669 C CA . ASN A 1 115 ? 27.019 -0.762 -48.639 1.00 27.95 96 ASN A CA 1
ATOM 670 C C . ASN A 1 115 ? 26.653 -0.840 -47.168 1.00 29.20 96 ASN A C 1
ATOM 671 O O . ASN A 1 115 ? 27.314 -0.231 -46.337 1.00 30.00 96 ASN A O 1
ATOM 676 N N . ASN A 1 116 ? 25.598 -1.587 -46.857 1.00 29.22 97 ASN A N 1
ATOM 677 C CA . ASN A 1 116 ? 25.133 -1.721 -45.481 1.00 28.08 97 ASN A CA 1
ATOM 678 C C . ASN A 1 116 ? 26.025 -2.636 -44.648 1.00 31.44 97 ASN A C 1
ATOM 679 O O . ASN A 1 116 ? 26.049 -2.543 -43.421 1.00 26.90 97 ASN A O 1
ATOM 684 N N . HIS A 1 117 ? 26.757 -3.517 -45.320 1.00 28.03 98 HIS A N 1
ATOM 685 C CA . HIS A 1 117 ? 27.652 -4.461 -44.626 1.00 30.37 98 HIS A CA 1
ATOM 686 C C . HIS A 1 117 ? 26.949 -5.324 -43.552 1.00 28.05 98 HIS A C 1
ATOM 687 O O . HIS A 1 117 ? 27.533 -5.616 -42.501 1.00 28.71 98 HIS A O 1
ATOM 694 N N . ASP A 1 118 ? 25.711 -5.725 -43.829 1.00 23.06 99 ASP A N 1
ATOM 695 C CA . ASP A 1 118 ? 24.963 -6.598 -42.934 1.00 25.86 99 ASP A CA 1
ATOM 696 C C . ASP A 1 118 ? 24.661 -7.895 -43.672 1.00 23.23 99 ASP A C 1
ATOM 697 O O . ASP A 1 118 ? 24.024 -7.880 -44.733 1.00 25.44 99 ASP A O 1
ATOM 702 N N . PHE A 1 119 ? 25.134 -9.010 -43.136 1.00 24.01 100 PHE A N 1
ATOM 703 C CA . PHE A 1 119 ? 24.884 -10.331 -43.727 1.00 26.44 100 PHE A CA 1
ATOM 704 C C . PHE A 1 119 ? 23.434 -10.797 -43.665 1.00 26.21 100 PHE A C 1
ATOM 705 O O . PHE A 1 119 ? 23.052 -11.706 -44.397 1.00 27.75 100 PHE A O 1
ATOM 713 N N . PHE A 1 120 ? 22.631 -10.169 -42.807 1.00 25.30 101 PHE A N 1
ATOM 714 C CA . PHE A 1 120 ? 21.288 -10.642 -42.509 1.00 23.54 101 PHE A CA 1
ATOM 715 C C . PHE A 1 120 ? 20.220 -9.689 -43.019 1.00 24.08 101 PHE A C 1
ATOM 716 O O . PHE A 1 120 ? 20.041 -8.597 -42.501 1.00 26.61 101 PHE A O 1
ATOM 724 N N . PRO A 1 121 ? 19.487 -10.106 -44.050 1.00 24.02 102 PRO A N 1
ATOM 725 C CA . PRO A 1 121 ? 18.356 -9.308 -44.529 1.00 20.73 102 PRO A CA 1
ATOM 726 C C . PRO A 1 121 ? 17.255 -9.263 -43.476 1.00 24.12 102 PRO A C 1
ATOM 727 O O . PRO A 1 121 ? 17.249 -10.039 -42.511 1.00 21.71 102 PRO A O 1
ATOM 731 N N . THR A 1 122 ? 16.305 -8.357 -43.662 1.00 21.67 103 THR A N 1
ATOM 732 C CA . THR A 1 122 ? 15.124 -8.355 -42.803 1.00 22.49 103 THR A CA 1
ATOM 733 C C . THR A 1 122 ? 14.251 -9.485 -43.279 1.00 24.06 103 THR A C 1
ATOM 734 O O . THR A 1 122 ? 14.323 -9.878 -44.460 1.00 20.52 103 THR A O 1
ATOM 738 N N . ARG A 1 123 ? 13.419 -10.005 -42.390 1.00 21.88 104 ARG A N 1
ATOM 739 C CA . ARG A 1 123 ? 12.515 -11.082 -42.790 1.00 25.29 104 ARG A CA 1
ATOM 740 C C . ARG A 1 123 ? 11.565 -10.571 -43.879 1.00 25.11 104 ARG A C 1
ATOM 741 O O . ARG A 1 123 ? 11.185 -11.325 -44.764 1.00 25.72 104 ARG A O 1
ATOM 749 N N . ARG A 1 124 ? 11.217 -9.282 -43.834 1.00 27.67 105 ARG A N 1
ATOM 750 C CA . ARG A 1 124 ? 10.335 -8.715 -44.855 1.00 27.31 105 ARG A CA 1
ATOM 751 C C . ARG A 1 124 ? 10.965 -8.737 -46.241 1.00 26.03 105 ARG A C 1
ATOM 752 O O . ARG A 1 124 ? 10.317 -9.097 -47.211 1.00 24.14 105 ARG A O 1
ATOM 760 N N . GLU A 1 125 ? 12.233 -8.363 -46.343 1.00 26.05 106 GLU A N 1
ATOM 761 C CA . GLU A 1 125 ? 12.894 -8.437 -47.639 1.00 26.08 106 GLU A CA 1
ATOM 762 C C . GLU A 1 125 ? 13.033 -9.898 -48.098 1.00 23.39 106 GLU A C 1
ATOM 763 O O . GLU A 1 125 ? 12.885 -10.210 -49.285 1.00 24.17 106 GLU A O 1
ATOM 769 N N . PHE A 1 126 ? 13.299 -10.796 -47.166 1.00 26.42 107 PHE A N 1
ATOM 770 C CA . PHE A 1 126 ? 13.427 -12.202 -47.540 1.00 20.51 107 PHE A CA 1
ATOM 771 C C . PHE A 1 126 ? 12.115 -12.722 -48.104 1.00 25.41 107 PHE A C 1
ATOM 772 O O . PHE A 1 126 ? 12.101 -13.496 -49.074 1.00 22.84 107 PHE A O 1
ATOM 780 N N . HIS A 1 127 ? 11.007 -12.295 -47.504 1.00 26.71 108 HIS A N 1
ATOM 781 C CA . HIS A 1 127 ? 9.704 -12.685 -48.031 1.00 26.24 108 HIS A CA 1
ATOM 782 C C . HIS A 1 127 ? 9.530 -12.201 -49.462 1.00 22.95 108 HIS A C 1
ATOM 783 O O . HIS A 1 127 ? 8.988 -12.929 -50.288 1.00 25.26 108 HIS A O 1
ATOM 790 N N . ASP A 1 128 ? 9.991 -10.982 -49.757 1.00 26.19 109 ASP A N 1
ATOM 791 C CA . ASP A 1 128 ? 9.929 -10.465 -51.122 1.00 27.21 109 ASP A CA 1
ATOM 792 C C . ASP A 1 128 ? 10.790 -11.315 -52.040 1.00 25.56 109 ASP A C 1
ATOM 793 O O . ASP A 1 128 ? 10.438 -11.550 -53.198 1.00 24.88 109 ASP A O 1
ATOM 798 N N . TYR A 1 129 ? 11.921 -11.773 -51.520 1.00 21.88 110 TYR A N 1
ATOM 799 C CA . TYR A 1 129 ? 12.828 -12.605 -52.293 1.00 22.31 110 TYR A CA 1
ATOM 800 C C . TYR A 1 129 ? 12.157 -13.926 -52.681 1.00 27.79 110 TYR A C 1
ATOM 801 O O . TYR A 1 129 ? 12.284 -14.389 -53.824 1.00 19.55 110 TYR A O 1
ATOM 810 N N . LEU A 1 130 ? 11.444 -14.526 -51.724 1.00 21.84 111 LEU A N 1
ATOM 811 C CA . LEU A 1 130 ? 10.717 -15.773 -51.994 1.00 27.20 111 LEU A CA 1
ATOM 812 C C . LEU A 1 130 ? 9.675 -15.559 -53.092 1.00 27.25 111 LEU A C 1
ATOM 813 O O . LEU A 1 130 ? 9.516 -16.394 -53.987 1.00 22.00 111 LEU A O 1
ATOM 818 N N . GLU A 1 131 ? 8.962 -14.433 -53.032 1.00 26.68 112 GLU A N 1
ATOM 819 C CA . GLU A 1 131 ? 7.919 -14.179 -54.029 1.00 25.90 112 GLU A CA 1
ATOM 820 C C . GLU A 1 131 ? 8.508 -13.916 -55.407 1.00 29.43 112 GLU A C 1
ATOM 821 O O . GLU A 1 131 ? 7.942 -14.291 -56.435 1.00 31.42 112 GLU A O 1
ATOM 827 N N . TRP A 1 132 ? 9.646 -13.245 -55.419 1.00 26.39 113 TRP A N 1
ATOM 828 C CA . TRP A 1 132 ? 10.357 -12.973 -56.654 1.00 30.31 113 TRP A CA 1
ATOM 829 C C . TRP A 1 132 ? 10.844 -14.286 -57.253 1.00 28.61 113 TRP A C 1
ATOM 830 O O . TRP A 1 132 ? 10.744 -14.516 -58.462 1.00 25.61 113 TRP A O 1
ATOM 841 N N . ALA A 1 133 ? 11.357 -15.167 -56.406 1.00 23.09 114 ALA A N 1
ATOM 842 C CA . ALA A 1 133 ? 11.914 -16.407 -56.926 1.00 24.63 114 ALA A CA 1
ATOM 843 C C . ALA A 1 133 ? 10.808 -17.297 -57.468 1.00 27.67 114 ALA A C 1
ATOM 844 O O . ALA A 1 133 ? 10.965 -17.960 -58.507 1.00 29.31 114 ALA A O 1
ATOM 846 N N . GLU A 1 134 ? 9.691 -17.317 -56.759 1.00 27.50 115 GLU A N 1
ATOM 847 C CA . GLU A 1 134 ? 8.543 -18.099 -57.185 1.00 33.52 115 GLU A CA 1
ATOM 848 C C . GLU A 1 134 ? 8.053 -17.616 -58.559 1.00 33.62 115 GLU A C 1
ATOM 849 O O . GLU A 1 134 ? 7.739 -18.432 -59.419 1.00 34.57 115 GLU A O 1
ATOM 855 N N . SER A 1 135 ? 8.014 -16.299 -58.772 1.00 31.38 116 SER A N 1
ATOM 856 C CA . SER A 1 135 ? 7.563 -15.751 -60.061 1.00 32.25 116 SER A CA 1
ATOM 857 C C . SER A 1 135 ? 8.490 -16.104 -61.206 1.00 33.02 116 SER A C 1
ATOM 858 O O . SER A 1 135 ? 8.055 -16.335 -62.327 1.00 34.52 116 SER A O 1
ATOM 861 N N . LYS A 1 136 ? 9.789 -16.095 -60.925 1.00 32.95 117 LYS A N 1
ATOM 862 C CA . LYS A 1 136 ? 10.797 -16.357 -61.943 1.00 34.93 117 LYS A CA 1
ATOM 863 C C . LYS A 1 136 ? 10.731 -17.807 -62.392 1.00 37.46 117 LYS A C 1
ATOM 864 O O . LYS A 1 136 ? 11.130 -18.147 -63.506 1.00 35.13 117 LYS A O 1
ATOM 870 N N . LEU A 1 137 ? 10.219 -18.659 -61.511 1.00 34.24 118 LEU A N 1
ATOM 871 C CA . LEU A 1 137 ? 10.070 -20.076 -61.807 1.00 36.47 118 LEU A CA 1
ATOM 872 C C . LEU A 1 137 ? 9.245 -20.295 -63.079 1.00 37.03 118 LEU A C 1
ATOM 873 O O . LEU A 1 137 ? 8.162 -19.726 -63.248 1.00 35.09 118 LEU A O 1
ATOM 878 N N . ALA A 1 138 ? 9.774 -21.117 -63.977 1.00 35.23 119 ALA A N 1
ATOM 879 C CA . ALA A 1 138 ? 9.059 -21.503 -65.188 1.00 40.08 119 ALA A CA 1
ATOM 880 C C . ALA A 1 138 ? 7.742 -22.226 -64.867 1.00 40.90 119 ALA A C 1
ATOM 881 O O . ALA A 1 138 ? 6.695 -21.902 -65.424 1.00 46.99 119 ALA A O 1
ATOM 883 N N . HIS A 1 139 ? 7.796 -23.196 -63.962 1.00 41.70 120 HIS A N 1
ATOM 884 C CA . HIS A 1 139 ? 6.626 -24.028 -63.677 1.00 41.40 120 HIS A CA 1
ATOM 885 C C . HIS A 1 139 ? 5.750 -23.436 -62.587 1.00 43.26 120 HIS A C 1
ATOM 886 O O . HIS A 1 139 ? 6.244 -23.076 -61.522 1.00 47.50 120 HIS A O 1
ATOM 893 N N . GLU A 1 140 ? 4.455 -23.327 -62.882 1.00 39.06 121 GLU A N 1
ATOM 894 C CA . GLU A 1 140 ? 3.475 -22.733 -61.986 1.00 40.66 121 GLU A CA 1
ATOM 895 C C . GLU A 1 140 ? 3.076 -23.680 -60.859 1.00 39.05 121 GLU A C 1
ATOM 896 O O . GLU A 1 140 ? 2.968 -24.887 -61.060 1.00 40.77 121 GLU A O 1
ATOM 898 N N . VAL A 1 141 ? 2.852 -23.115 -59.674 1.00 39.27 122 VAL A N 1
ATOM 899 C CA . VAL A 1 141 ? 2.492 -23.878 -58.471 1.00 36.10 122 VAL A CA 1
ATOM 900 C C . VAL A 1 141 ? 0.970 -23.933 -58.348 1.00 36.67 122 VAL A C 1
ATOM 901 O O . VAL A 1 141 ? 0.294 -22.974 -58.702 1.00 37.44 122 VAL A O 1
ATOM 905 N N . SER A 1 142 ? 0.422 -25.046 -57.869 1.00 39.69 123 SER A N 1
ATOM 906 C CA . SER A 1 142 ? -1.018 -25.106 -57.613 1.00 37.86 123 SER A CA 1
ATOM 907 C C . SER A 1 142 ? -1.343 -24.657 -56.202 1.00 34.43 123 SER A C 1
ATOM 908 O O . SER A 1 142 ? -1.051 -25.378 -55.236 1.00 36.25 123 SER A O 1
ATOM 911 N N . TYR A 1 143 ? -1.948 -23.479 -56.084 1.00 34.39 124 TYR A N 1
ATOM 912 C CA . TYR A 1 143 ? -2.312 -22.927 -54.784 1.00 38.96 124 TYR A CA 1
ATOM 913 C C . TYR A 1 143 ? -3.738 -23.311 -54.457 1.00 40.12 124 TYR A C 1
ATOM 914 O O . TYR A 1 143 ? -4.423 -23.873 -55.312 1.00 37.03 124 TYR A O 1
ATOM 923 N N . ASP A 1 144 ? -4.165 -23.013 -53.228 1.00 39.54 125 ASP A N 1
ATOM 924 C CA . ASP A 1 144 ? -5.475 -23.422 -52.723 1.00 38.93 125 ASP A CA 1
ATOM 925 C C . ASP A 1 144 ? -5.658 -24.917 -52.942 1.00 40.36 125 ASP A C 1
ATOM 926 O O . ASP A 1 144 ? -6.756 -25.378 -53.239 1.00 43.06 125 ASP A O 1
ATOM 931 N N . SER A 1 145 ? -4.566 -25.663 -52.816 1.00 37.33 126 SER A N 1
ATOM 932 C CA . SER A 1 145 ? -4.576 -27.100 -52.998 1.00 34.39 126 SER A CA 1
ATOM 933 C C . SER A 1 145 ? -3.996 -27.773 -51.774 1.00 37.05 126 SER A C 1
ATOM 934 O O . SER A 1 145 ? -2.773 -27.861 -51.618 1.00 34.12 126 SER A O 1
ATOM 937 N N . GLU A 1 146 ? -4.881 -28.246 -50.901 1.00 37.85 127 GLU A N 1
ATOM 938 C CA . GLU A 1 146 ? -4.473 -28.963 -49.708 1.00 32.41 127 GLU A CA 1
ATOM 939 C C . GLU A 1 146 ? -4.348 -30.452 -50.010 1.00 38.78 127 GLU A C 1
ATOM 940 O O . GLU A 1 146 ? -5.292 -31.088 -50.510 1.00 38.13 127 GLU A O 1
ATOM 946 N N . VAL A 1 147 ? -3.175 -31.012 -49.740 1.00 35.62 128 VAL A N 1
ATOM 947 C CA . VAL A 1 147 ? -2.997 -32.445 -49.872 1.00 34.79 128 VAL A CA 1
ATOM 948 C C . VAL A 1 147 ? -3.581 -33.085 -48.620 1.00 40.49 128 VAL A C 1
ATOM 949 O O . VAL A 1 147 ? -3.206 -32.724 -47.499 1.00 36.05 128 VAL A O 1
ATOM 953 N N . THR A 1 148 ? -4.520 -34.009 -48.816 1.00 39.25 129 THR A N 1
ATOM 954 C CA . THR A 1 148 ? -5.271 -34.601 -47.704 1.00 40.26 129 THR A CA 1
ATOM 955 C C . THR A 1 148 ? -4.801 -36.016 -47.421 1.00 36.72 129 THR A C 1
ATOM 956 O O . THR A 1 148 ? -4.941 -36.529 -46.311 1.00 36.29 129 THR A O 1
ATOM 960 N N . ALA A 1 149 ? -4.242 -36.663 -48.433 1.00 35.84 130 ALA A N 1
ATOM 961 C CA . ALA A 1 149 ? -3.738 -38.006 -48.236 1.00 39.07 130 ALA A CA 1
ATOM 962 C C . ALA A 1 149 ? -2.730 -38.374 -49.300 1.00 33.64 130 ALA A C 1
ATOM 963 O O . ALA A 1 149 ? -2.780 -37.866 -50.426 1.00 34.38 130 ALA A O 1
ATOM 965 N N . ILE A 1 150 ? -1.826 -39.274 -48.934 1.00 36.22 131 ILE A N 1
ATOM 966 C CA . ILE A 1 150 ? -0.945 -39.917 -49.901 1.00 37.95 131 ILE A CA 1
ATOM 967 C C . ILE A 1 150 ? -1.168 -41.429 -49.832 1.00 40.38 131 ILE A C 1
ATOM 968 O O . ILE A 1 150 ? -1.038 -42.020 -48.767 1.00 43.25 131 ILE A O 1
ATOM 973 N N . ARG A 1 151 ? -1.494 -42.045 -50.969 1.00 41.64 132 ARG A N 1
ATOM 974 C CA . ARG A 1 151 ? -1.879 -43.453 -51.001 1.00 43.25 132 ARG A CA 1
ATOM 975 C C . ARG A 1 151 ? -1.021 -44.267 -51.979 1.00 41.21 132 ARG A C 1
ATOM 976 O O . ARG A 1 151 ? -0.450 -43.703 -52.922 1.00 40.39 132 ARG A O 1
ATOM 984 N N . PRO A 1 152 ? -0.915 -45.588 -51.745 1.00 42.84 133 PRO A N 1
ATOM 985 C CA . PRO A 1 152 ? -0.191 -46.477 -52.668 1.00 42.68 133 PRO A CA 1
ATOM 986 C C . PRO A 1 152 ? -0.816 -46.425 -54.049 1.00 44.98 133 PRO A C 1
ATOM 987 O O . PRO A 1 152 ? -2.042 -46.341 -54.164 1.00 48.14 133 PRO A O 1
ATOM 991 N N . GLY A 1 153 ? 0.014 -46.425 -55.087 1.00 46.88 134 GLY A N 1
ATOM 992 C CA . GLY A 1 153 ? -0.495 -46.542 -56.440 1.00 52.93 134 GLY A CA 1
ATOM 993 C C . GLY A 1 153 ? -0.844 -47.995 -56.726 1.00 56.76 134 GLY A C 1
ATOM 994 O O . GLY A 1 153 ? -0.680 -48.856 -55.855 1.00 50.11 134 GLY A O 1
ATOM 995 N N . PRO A 1 154 ? -1.317 -48.274 -57.952 1.00 58.53 135 PRO A N 1
ATOM 996 C CA . PRO A 1 154 ? -1.717 -49.633 -58.315 1.00 61.51 135 PRO A CA 1
ATOM 997 C C . PRO A 1 154 ? -0.506 -50.537 -58.490 1.00 65.91 135 PRO A C 1
ATOM 998 O O . PRO A 1 154 ? 0.580 -50.070 -58.845 1.00 69.38 135 PRO A O 1
ATOM 1002 N N . GLY A 1 155 ? -0.691 -51.825 -58.231 1.00 71.55 136 GLY A N 1
ATOM 1003 C CA . GLY A 1 155 ? 0.318 -52.806 -58.570 1.00 74.49 136 GLY A CA 1
ATOM 1004 C C . GLY A 1 155 ? 1.339 -53.068 -57.485 1.00 72.84 136 GLY A C 1
ATOM 1005 O O . GLY A 1 155 ? 1.445 -52.315 -56.516 1.00 71.57 136 GLY A O 1
ATOM 1006 N N . ARG A 1 156 ? 2.081 -54.158 -57.669 1.00 72.35 137 ARG A N 1
ATOM 1007 C CA . ARG A 1 156 ? 3.142 -54.577 -56.769 1.00 68.27 137 ARG A CA 1
ATOM 1008 C C . ARG A 1 156 ? 4.360 -54.947 -57.618 1.00 73.63 137 ARG A C 1
ATOM 1009 O O . ARG A 1 156 ? 4.224 -55.625 -58.641 1.00 77.92 137 ARG A O 1
ATOM 1011 N N . PRO A 1 157 ? 5.555 -54.471 -57.222 1.00 76.03 138 PRO A N 1
ATOM 1012 C CA . PRO A 1 157 ? 5.771 -53.541 -56.103 1.00 70.15 138 PRO A CA 1
ATOM 1013 C C . PRO A 1 157 ? 5.168 -52.170 -56.399 1.00 62.30 138 PRO A C 1
ATOM 1014 O O . PRO A 1 157 ? 4.879 -51.858 -57.561 1.00 60.05 138 PRO A O 1
ATOM 1018 N N . VAL A 1 158 ? 4.949 -51.383 -55.351 1.00 62.35 139 VAL A N 1
ATOM 1019 C CA . VAL A 1 158 ? 4.348 -50.067 -55.509 1.00 56.73 139 VAL A CA 1
ATOM 1020 C C . VAL A 1 158 ? 5.336 -49.120 -56.181 1.00 49.58 139 VAL A C 1
ATOM 1021 O O . VAL A 1 158 ? 6.373 -48.779 -55.602 1.00 55.17 139 VAL A O 1
ATOM 1025 N N . ASP A 1 159 ? 5.000 -48.709 -57.403 1.00 51.99 140 ASP A N 1
ATOM 1026 C CA . ASP A 1 159 ? 5.886 -47.897 -58.231 1.00 55.21 140 ASP A CA 1
ATOM 1027 C C . ASP A 1 159 ? 5.465 -46.445 -58.285 1.00 51.10 140 ASP A C 1
ATOM 1028 O O . ASP A 1 159 ? 6.217 -45.603 -58.779 1.00 54.00 140 ASP A O 1
ATOM 1033 N N . SER A 1 160 ? 4.255 -46.153 -57.807 1.00 47.88 141 SER A N 1
ATOM 1034 C CA . SER A 1 160 ? 3.779 -44.775 -57.752 1.00 47.92 141 SER A CA 1
ATOM 1035 C C . SER A 1 160 ? 2.986 -44.539 -56.467 1.00 50.73 141 SER A C 1
ATOM 1036 O O . SER A 1 160 ? 2.612 -45.490 -55.771 1.00 45.92 141 SER A O 1
ATOM 1039 N N . VAL A 1 161 ? 2.773 -43.272 -56.126 1.00 41.17 142 VAL A N 1
ATOM 1040 C CA . VAL A 1 161 ? 1.852 -42.938 -55.051 1.00 39.77 142 VAL A CA 1
ATOM 1041 C C . VAL A 1 161 ? 0.727 -42.103 -55.620 1.00 35.37 142 VAL A C 1
ATOM 1042 O O . VAL A 1 161 ? 0.850 -41.531 -56.705 1.00 35.48 142 VAL A O 1
ATOM 1046 N N . LEU A 1 162 ? -0.383 -42.060 -54.900 1.00 35.22 143 LEU A N 1
ATOM 1047 C CA . LEU A 1 162 ? -1.523 -41.280 -55.344 1.00 33.89 143 LEU A CA 1
ATOM 1048 C C . LEU A 1 162 ? -1.666 -40.121 -54.355 1.00 35.11 143 LEU A C 1
ATOM 1049 O O . LEU A 1 162 ? -1.656 -40.332 -53.154 1.00 34.51 143 LEU A O 1
ATOM 1054 N N . VAL A 1 163 ? -1.759 -38.902 -54.866 1.00 35.32 144 VAL A N 1
ATOM 1055 C CA . VAL A 1 163 ? -1.840 -37.733 -54.001 1.00 37.12 144 VAL A CA 1
ATOM 1056 C C . VAL A 1 163 ? -3.229 -37.117 -54.105 1.00 39.17 144 VAL A C 1
ATOM 1057 O O . VAL A 1 163 ? -3.613 -36.610 -55.168 1.00 38.60 144 VAL A O 1
ATOM 1061 N N . ASP A 1 164 ? -3.976 -37.172 -53.000 1.00 38.28 145 ASP A N 1
ATOM 1062 C CA . ASP A 1 164 ? -5.322 -36.614 -52.948 1.00 39.63 145 ASP A CA 1
ATOM 1063 C C . ASP A 1 164 ? -5.256 -35.146 -52.598 1.00 39.22 145 ASP A C 1
ATOM 1064 O O . ASP A 1 164 ? -4.683 -34.774 -51.564 1.00 36.27 145 ASP A O 1
ATOM 1069 N N . VAL A 1 165 ? -5.867 -34.326 -53.450 1.00 37.74 146 VAL A N 1
ATOM 1070 C CA . VAL A 1 165 ? -5.777 -32.879 -53.360 1.00 41.37 146 VAL A CA 1
ATOM 1071 C C . VAL A 1 165 ? -7.167 -32.270 -53.269 1.00 45.48 146 VAL A C 1
ATOM 1072 O O . VAL A 1 165 ? -8.022 -32.555 -54.107 1.00 45.96 146 VAL A O 1
ATOM 1076 N N . SER A 1 166 ? -7.393 -31.430 -52.261 1.00 43.72 147 SER A N 1
ATOM 1077 C CA . SER A 1 166 ? -8.653 -30.691 -52.152 1.00 45.77 147 SER A CA 1
ATOM 1078 C C . SER A 1 166 ? -8.465 -29.247 -52.599 1.00 47.74 147 SER A C 1
ATOM 1079 O O . SER A 1 166 ? -7.575 -28.552 -52.110 1.00 45.60 147 SER A O 1
ATOM 1082 N N . THR A 1 167 ? -9.304 -28.807 -53.531 1.00 48.26 148 THR A N 1
ATOM 1083 C CA . THR A 1 167 ? -9.337 -27.414 -53.960 1.00 51.12 148 THR A CA 1
ATOM 1084 C C . THR A 1 167 ? -10.645 -26.801 -53.454 1.00 57.70 148 THR A C 1
ATOM 1085 O O . THR A 1 167 ? -11.472 -27.519 -52.894 1.00 60.11 148 THR A O 1
ATOM 1089 N N . PRO A 1 168 ? -10.838 -25.475 -53.617 1.00 57.50 149 PRO A N 1
ATOM 1090 C CA . PRO A 1 168 ? -12.146 -24.955 -53.195 1.00 56.78 149 PRO A CA 1
ATOM 1091 C C . PRO A 1 168 ? -13.231 -25.508 -54.113 1.00 61.26 149 PRO A C 1
ATOM 1092 O O . PRO A 1 168 ? -14.355 -25.769 -53.686 1.00 64.64 149 PRO A O 1
ATOM 1096 N N . GLU A 1 169 ? -12.865 -25.689 -55.378 1.00 59.27 150 GLU A N 1
ATOM 1097 C CA . GLU A 1 169 ? -13.738 -26.277 -56.380 1.00 65.47 150 GLU A CA 1
ATOM 1098 C C . GLU A 1 169 ? -14.155 -27.747 -56.213 1.00 65.76 150 GLU A C 1
ATOM 1099 O O . GLU A 1 169 ? -15.337 -28.057 -56.043 1.00 65.82 150 GLU A O 1
ATOM 1101 N N . ALA A 1 170 ? -13.175 -28.644 -56.244 1.00 61.33 151 ALA A N 1
ATOM 1102 C CA . ALA A 1 170 ? -13.442 -30.073 -56.176 1.00 59.31 151 ALA A CA 1
ATOM 1103 C C . ALA A 1 170 ? -12.316 -30.772 -55.408 1.00 55.43 151 ALA A C 1
ATOM 1104 O O . ALA A 1 170 ? -11.630 -30.179 -54.578 1.00 53.12 151 ALA A O 1
ATOM 1106 N N . THR A 1 171 ? -12.162 -32.057 -55.683 1.00 53.37 152 THR A N 1
ATOM 1107 C CA . THR A 1 171 ? -11.040 -32.832 -55.187 1.00 53.31 152 THR A CA 1
ATOM 1108 C C . THR A 1 171 ? -10.507 -33.585 -56.386 1.00 53.25 152 THR A C 1
ATOM 1109 O O . THR A 1 171 ? -11.229 -33.793 -57.361 1.00 57.21 152 THR A O 1
ATOM 1113 N N . ARG A 1 172 ? -9.251 -34.000 -56.326 1.00 49.62 153 ARG A N 1
ATOM 1114 C CA . ARG A 1 172 ? -8.693 -34.775 -57.424 1.00 49.39 153 ARG A CA 1
ATOM 1115 C C . ARG A 1 172 ? -7.526 -35.589 -56.925 1.00 52.63 153 ARG A C 1
ATOM 1116 O O . ARG A 1 172 ? -7.100 -35.464 -55.767 1.00 46.11 153 ARG A O 1
ATOM 1124 N N . THR A 1 173 ? -7.014 -36.438 -57.804 1.00 47.65 154 THR A N 1
ATOM 1125 C CA . THR A 1 173 ? -5.922 -37.303 -57.433 1.00 40.34 154 THR A CA 1
ATOM 1126 C C . THR A 1 173 ? -4.862 -37.224 -58.512 1.00 46.44 154 THR A C 1
ATOM 1127 O O . THR A 1 173 ? -5.164 -37.294 -59.705 1.00 47.73 154 THR A O 1
ATOM 1131 N N . VAL A 1 174 ? -3.621 -37.034 -58.100 1.00 47.02 155 VAL A N 1
ATOM 1132 C CA . VAL A 1 174 ? -2.539 -37.046 -59.063 1.00 40.15 155 VAL A CA 1
ATOM 1133 C C . VAL A 1 174 ? -1.580 -38.138 -58.653 1.00 39.53 155 VAL A C 1
ATOM 1134 O O . VAL A 1 174 ? -1.548 -38.534 -57.494 1.00 40.81 155 VAL A O 1
ATOM 1138 N N . GLU A 1 175 ? -0.805 -38.621 -59.616 1.00 36.45 156 GLU A N 1
ATOM 1139 C CA . GLU A 1 175 ? 0.045 -39.775 -59.416 1.00 38.52 156 GLU A CA 1
ATOM 1140 C C . GLU A 1 175 ? 1.502 -39.382 -59.609 1.00 35.78 156 GLU A C 1
ATOM 1141 O O . GLU A 1 175 ? 1.812 -38.519 -60.437 1.00 42.29 156 GLU A O 1
ATOM 1147 N N . ALA A 1 176 ? 2.395 -40.007 -58.847 1.00 32.52 157 ALA A N 1
ATOM 1148 C CA . ALA A 1 176 ? 3.793 -39.595 -58.843 1.00 36.91 157 ALA A CA 1
ATOM 1149 C C . ALA A 1 176 ? 4.710 -40.732 -58.474 1.00 38.46 157 ALA A C 1
ATOM 1150 O O . ALA A 1 176 ? 4.372 -41.562 -57.622 1.00 39.60 157 ALA A O 1
ATOM 1152 N N . ARG A 1 177 ? 5.889 -40.747 -59.088 1.00 36.48 158 ARG A N 1
ATOM 1153 C CA . ARG A 1 177 ? 6.913 -41.738 -58.778 1.00 35.38 158 ARG A CA 1
ATOM 1154 C C . ARG A 1 177 ? 7.625 -41.433 -57.469 1.00 42.31 158 ARG A C 1
ATOM 1155 O O . ARG A 1 177 ? 8.152 -42.340 -56.814 1.00 40.14 158 ARG A O 1
ATOM 1157 N N . ASN A 1 178 ? 7.650 -40.153 -57.098 1.00 35.91 159 ASN A N 1
ATOM 1158 C CA . ASN A 1 178 ? 8.307 -39.723 -55.878 1.00 35.88 159 ASN A CA 1
ATOM 1159 C C . ASN A 1 178 ? 7.531 -38.576 -55.238 1.00 35.61 159 ASN A C 1
ATOM 1160 O O . ASN A 1 178 ? 6.849 -37.799 -55.923 1.00 32.68 159 ASN A O 1
ATOM 1165 N N . ILE A 1 179 ? 7.662 -38.448 -53.932 1.00 33.58 160 ILE A N 1
ATOM 1166 C CA . ILE A 1 179 ? 6.999 -37.349 -53.260 1.00 31.75 160 ILE A CA 1
ATOM 1167 C C . ILE A 1 179 ? 7.964 -36.704 -52.266 1.00 29.47 160 ILE A C 1
ATOM 1168 O O . ILE A 1 179 ? 8.804 -37.384 -51.665 1.00 31.30 160 ILE A O 1
ATOM 1173 N N . VAL A 1 180 ? 7.881 -35.378 -52.158 1.00 32.98 161 VAL A N 1
ATOM 1174 C CA . VAL A 1 180 ? 8.685 -34.637 -51.203 1.00 28.76 161 VAL A CA 1
ATOM 1175 C C . VAL A 1 180 ? 7.735 -33.908 -50.265 1.00 26.33 161 VAL A C 1
ATOM 1176 O O . VAL A 1 180 ? 6.970 -33.036 -50.671 1.00 29.15 161 VAL A O 1
ATOM 1180 N N . ILE A 1 181 ? 7.797 -34.279 -48.999 1.00 27.28 162 ILE A N 1
ATOM 1181 C CA . ILE A 1 181 ? 6.900 -33.724 -48.002 1.00 29.44 162 ILE A CA 1
ATOM 1182 C C . ILE A 1 181 ? 7.637 -32.605 -47.242 1.00 24.37 162 ILE A C 1
ATOM 1183 O O . ILE A 1 181 ? 8.662 -32.851 -46.599 1.00 24.21 162 ILE A O 1
ATOM 1188 N N . SER A 1 182 ? 7.111 -31.392 -47.327 1.00 27.43 163 SER A N 1
ATOM 1189 C CA . SER A 1 182 ? 7.742 -30.218 -46.728 1.00 26.36 163 SER A CA 1
ATOM 1190 C C . SER A 1 182 ? 6.631 -29.303 -46.218 1.00 22.58 163 SER A C 1
ATOM 1191 O O . SER A 1 182 ? 6.410 -28.204 -46.756 1.00 26.63 163 SER A O 1
ATOM 1194 N N . THR A 1 183 ? 5.919 -29.764 -45.202 1.00 22.72 164 THR A N 1
ATOM 1195 C CA . THR A 1 183 ? 4.710 -29.091 -44.764 1.00 25.19 164 THR A CA 1
ATOM 1196 C C . THR A 1 183 ? 4.950 -28.199 -43.549 1.00 22.68 164 THR A C 1
ATOM 1197 O O . THR A 1 183 ? 4.002 -27.592 -43.035 1.00 22.69 164 THR A O 1
ATOM 1201 N N . GLY A 1 184 ? 6.199 -28.123 -43.084 1.00 22.75 165 GLY A N 1
ATOM 1202 C CA . GLY A 1 184 ? 6.542 -27.125 -42.088 1.00 23.49 165 GLY A CA 1
ATOM 1203 C C . GLY A 1 184 ? 6.279 -27.540 -40.653 1.00 26.64 165 GLY A C 1
ATOM 1204 O O . GLY A 1 184 ? 5.766 -28.624 -40.394 1.00 23.81 165 GLY A O 1
ATOM 1205 N N . LEU A 1 185 ? 6.642 -26.668 -39.716 1.00 25.17 166 LEU A N 1
ATOM 1206 C CA . LEU A 1 185 ? 6.475 -26.948 -38.286 1.00 26.68 166 LEU A CA 1
ATOM 1207 C C . LEU A 1 185 ? 5.031 -26.800 -37.828 1.00 24.66 166 LEU A C 1
ATOM 1208 O O . LEU A 1 185 ? 4.244 -26.111 -38.461 1.00 26.34 166 LEU A O 1
ATOM 1213 N N . VAL A 1 186 ? 4.674 -27.369 -36.709 1.00 24.62 167 VAL A N 1
ATOM 1214 C CA . VAL A 1 186 ? 3.337 -27.219 -36.187 1.00 27.35 167 VAL A CA 1
ATOM 1215 C C . VAL A 1 186 ? 3.341 -26.469 -34.839 1.00 26.52 167 VAL A C 1
ATOM 1216 O O . VAL A 1 186 ? 4.019 -26.867 -33.933 1.00 25.77 167 VAL A O 1
ATOM 1220 N N . PRO A 1 187 ? 2.574 -25.393 -34.750 1.00 24.20 168 PRO A N 1
ATOM 1221 C CA . PRO A 1 187 ? 2.519 -24.534 -33.560 1.00 24.68 168 PRO A CA 1
ATOM 1222 C C . PRO A 1 187 ? 2.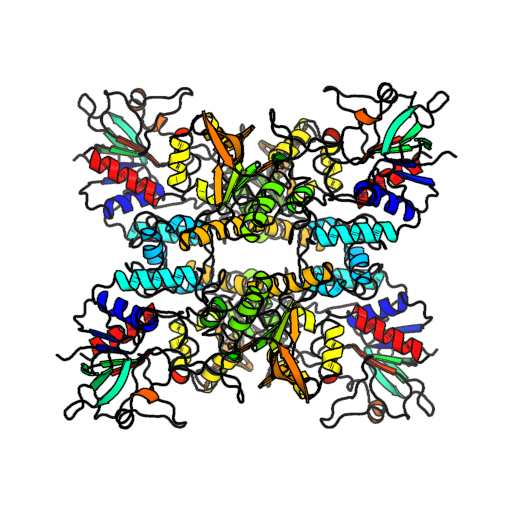302 -25.365 -32.304 1.00 27.08 168 PRO A C 1
ATOM 1223 O O . PRO A 1 187 ? 1.431 -26.238 -32.310 1.00 29.90 168 PRO A O 1
ATOM 1227 N N . ARG A 1 188 ? 3.102 -25.118 -31.267 1.00 25.35 169 ARG A N 1
ATOM 1228 C CA . ARG A 1 188 ? 2.965 -25.802 -29.988 1.00 29.01 169 ARG A CA 1
ATOM 1229 C C . ARG A 1 188 ? 2.574 -24.786 -28.926 1.00 30.67 169 ARG A C 1
ATOM 1230 O O . ARG A 1 188 ? 3.191 -23.713 -28.838 1.00 31.32 169 ARG A O 1
ATOM 1238 N N . MET A 1 189 ? 1.552 -25.122 -28.132 1.00 30.86 170 MET A N 1
ATOM 1239 C CA . MET A 1 189 ? 1.064 -24.277 -27.039 1.00 32.04 170 MET A CA 1
ATOM 1240 C C . MET A 1 189 ? 1.502 -24.907 -25.726 1.00 33.43 170 MET A C 1
ATOM 1241 O O . MET A 1 189 ? 1.803 -26.103 -25.688 1.00 33.82 170 MET A O 1
ATOM 1246 N N . PRO A 1 190 ? 1.547 -24.109 -24.641 1.00 32.58 171 PRO A N 1
ATOM 1247 C CA . PRO A 1 190 ? 1.839 -24.735 -23.348 1.00 29.95 171 PRO A CA 1
ATOM 1248 C C . PRO A 1 190 ? 0.764 -25.765 -23.032 1.00 33.94 171 PRO A C 1
ATOM 1249 O O . PRO A 1 190 ? -0.404 -25.556 -23.385 1.00 31.36 171 PRO A O 1
ATOM 1253 N N . ALA A 1 191 ? 1.162 -26.865 -22.397 1.00 34.96 172 ALA A N 1
ATOM 1254 C CA . ALA A 1 191 ? 0.217 -27.875 -21.929 1.00 37.40 172 ALA A CA 1
ATOM 1255 C C . ALA A 1 191 ? -0.890 -27.220 -21.102 1.00 42.97 172 ALA A C 1
ATOM 1256 O O . ALA A 1 191 ? -0.615 -26.512 -20.130 1.00 44.74 172 ALA A O 1
ATOM 1258 N N . GLY A 1 192 ? -2.141 -27.436 -21.492 1.00 45.10 173 GLY A N 1
ATOM 1259 C CA . GLY A 1 192 ? -3.253 -26.920 -20.709 1.00 42.14 173 GLY A CA 1
ATOM 1260 C C . GLY A 1 192 ? -3.692 -25.540 -21.152 1.00 46.86 173 GLY A C 1
ATOM 1261 O O . GLY A 1 192 ? -4.437 -24.847 -20.433 1.00 47.05 173 GLY A O 1
ATOM 1262 N N . VAL A 1 193 ? -3.220 -25.122 -22.327 1.00 41.16 174 VAL A N 1
ATOM 1263 C CA . VAL A 1 193 ? -3.572 -23.810 -22.852 1.00 37.08 174 VAL A CA 1
ATOM 1264 C C . VAL A 1 193 ? -4.008 -23.902 -24.308 1.00 38.86 174 VAL A C 1
ATOM 1265 O O . VAL A 1 193 ? -3.297 -24.443 -25.150 1.00 39.50 174 VAL A O 1
ATOM 1269 N N . GLN A 1 194 ? -5.172 -23.352 -24.619 1.00 40.50 175 GLN A N 1
ATOM 1270 C CA . GLN A 1 194 ? -5.664 -23.423 -25.974 1.00 42.77 175 GLN A CA 1
ATOM 1271 C C . GLN A 1 194 ? -5.740 -22.032 -26.585 1.00 44.02 175 GLN A C 1
ATOM 1272 O O . GLN A 1 194 ? -5.943 -21.040 -25.878 1.00 35.26 175 GLN A O 1
ATOM 1278 N N . SER A 1 195 ? -5.552 -21.951 -27.899 1.00 40.08 176 SER A N 1
ATOM 1279 C CA . SER A 1 195 ? -5.620 -20.651 -28.565 1.00 40.14 176 SER A CA 1
ATOM 1280 C C . SER A 1 195 ? -7.082 -20.224 -28.666 1.00 45.91 176 SER A C 1
ATOM 1281 O O . SER A 1 195 ? -7.968 -21.058 -28.863 1.00 53.37 176 SER A O 1
ATOM 1284 N N . ASP A 1 196 ? -7.332 -18.930 -28.510 1.00 41.75 177 ASP A N 1
ATOM 1285 C CA . ASP A 1 196 ? -8.683 -18.395 -28.460 1.00 41.99 177 ASP A CA 1
ATOM 1286 C C . ASP A 1 196 ? -8.592 -16.956 -28.953 1.00 44.40 177 ASP A C 1
ATOM 1287 O O . ASP A 1 196 ? -7.574 -16.569 -29.524 1.00 43.05 177 ASP A O 1
ATOM 1292 N N . GLU A 1 197 ? -9.619 -16.182 -28.694 1.00 44.39 178 GLU A N 1
ATOM 1293 C CA . GLU A 1 197 ? -9.669 -14.828 -29.130 1.00 44.90 178 GLU A CA 1
ATOM 1294 C C . GLU A 1 197 ? -8.616 -13.975 -28.445 1.00 45.94 178 GLU A C 1
ATOM 1295 O O . GLU A 1 197 ? -8.153 -13.009 -28.997 1.00 44.05 178 GLU A O 1
ATOM 1301 N N . PHE A 1 198 ? -8.240 -14.363 -27.240 1.00 41.46 179 PHE A N 1
ATOM 1302 C CA . PHE A 1 198 ? -7.343 -13.576 -26.399 1.00 40.85 179 PHE A CA 1
ATOM 1303 C C . PHE A 1 198 ? -6.103 -14.352 -25.998 1.00 38.04 179 PHE A C 1
ATOM 1304 O O . PHE A 1 198 ? -5.269 -13.852 -25.239 1.00 32.53 179 PHE A O 1
ATOM 1312 N N . VAL A 1 199 ? -5.999 -15.578 -26.502 1.00 33.26 180 VAL A N 1
ATOM 1313 C CA . VAL A 1 199 ? -4.806 -16.391 -26.331 1.00 31.09 180 VAL A CA 1
ATOM 1314 C C . VAL A 1 199 ? -4.265 -16.787 -27.710 1.00 33.88 180 VAL A C 1
ATOM 1315 O O . VAL A 1 199 ? -4.883 -17.575 -28.426 1.00 32.06 180 VAL A O 1
ATOM 1319 N N . TRP A 1 200 ? -3.122 -16.215 -28.084 1.00 28.75 181 TRP A N 1
ATOM 1320 C CA . TRP A 1 200 ? -2.589 -16.363 -29.434 1.00 32.82 181 TRP A CA 1
ATOM 1321 C C . TRP A 1 200 ? -1.288 -17.141 -29.394 1.00 29.36 181 TRP A C 1
ATOM 1322 O O . TRP A 1 200 ? -0.492 -17.005 -28.460 1.00 31.55 181 TRP A O 1
ATOM 1333 N N . HIS A 1 201 ? -1.055 -17.950 -30.417 1.00 24.05 182 HIS A N 1
ATOM 1334 C CA . HIS A 1 201 ? 0.288 -18.455 -30.632 1.00 25.95 182 HIS A CA 1
ATOM 1335 C C . HIS A 1 201 ? 1.075 -17.361 -31.359 1.00 23.74 182 HIS A C 1
ATOM 1336 O O . HIS A 1 201 ? 0.512 -16.588 -32.139 1.00 23.64 182 HIS A O 1
ATOM 1343 N N . SER A 1 202 ? 2.377 -17.299 -31.120 1.00 24.79 183 SER A N 1
ATOM 1344 C CA . SER A 1 202 ? 3.191 -16.254 -31.743 1.00 24.35 183 SER A CA 1
ATOM 1345 C C . SER A 1 202 ? 3.121 -16.278 -33.273 1.00 23.38 183 SER A C 1
ATOM 1346 O O . SER A 1 202 ? 3.247 -15.230 -33.912 1.00 21.57 183 SER A O 1
ATOM 1349 N N . SER A 1 203 ? 2.905 -17.462 -33.856 1.00 26.95 184 SER A N 1
ATOM 1350 C CA . SER A 1 203 ? 2.837 -17.597 -35.311 1.00 24.69 184 SER A CA 1
ATOM 1351 C C . SER A 1 203 ? 1.716 -16.768 -35.908 1.00 28.21 184 SER A C 1
ATOM 1352 O O . SER A 1 203 ? 1.759 -16.394 -37.079 1.00 32.54 184 SER A O 1
ATOM 1355 N N . ARG A 1 204 ? 0.682 -16.482 -35.147 1.00 29.08 185 ARG A N 1
ATOM 1356 C CA . ARG A 1 204 ? -0.380 -15.614 -35.612 1.00 27.75 185 ARG A CA 1
ATOM 1357 C C . ARG A 1 204 ? -0.372 -14.213 -34.983 1.00 32.83 185 ARG A C 1
ATOM 1358 O O . ARG A 1 204 ? -1.322 -13.490 -35.069 1.00 36.36 185 ARG A O 1
ATOM 1366 N N . PHE A 1 205 ? 0.718 -13.819 -34.377 1.00 29.82 186 PHE A N 1
ATOM 1367 C CA . PHE A 1 205 ? 0.752 -12.537 -33.658 1.00 28.44 186 PHE A CA 1
ATOM 1368 C C . PHE A 1 205 ? 0.287 -11.323 -34.479 1.00 31.24 186 PHE A C 1
ATOM 1369 O O . PHE A 1 205 ? -0.606 -10.590 -34.061 1.00 30.84 186 PHE A O 1
ATOM 1377 N N . LEU A 1 206 ? 0.889 -11.090 -35.638 1.00 31.69 187 LEU A N 1
ATOM 1378 C CA . LEU A 1 206 ? 0.480 -9.939 -36.440 1.00 38.35 187 LEU A CA 1
ATOM 1379 C C . LEU A 1 206 ? -0.920 -10.092 -37.039 1.00 37.95 187 LEU A C 1
ATOM 1380 O O . LEU A 1 206 ? -1.610 -9.100 -37.270 1.00 41.98 187 LEU A O 1
ATOM 1385 N N . ASP A 1 207 ? -1.330 -11.327 -37.296 1.00 35.98 188 ASP A N 1
ATOM 1386 C CA . ASP A 1 207 ? -2.656 -11.564 -37.853 1.00 41.43 188 ASP A CA 1
ATOM 1387 C C . ASP A 1 207 ? -3.697 -11.039 -36.862 1.00 42.38 188 ASP A C 1
ATOM 1388 O O . ASP A 1 207 ? -4.610 -10.303 -37.239 1.00 45.94 188 ASP A O 1
ATOM 1393 N N . HIS A 1 208 ? -3.534 -11.379 -35.585 1.00 37.69 189 HIS A N 1
ATOM 1394 C CA . HIS A 1 208 ? -4.468 -10.904 -34.555 1.00 37.21 189 HIS A CA 1
ATOM 1395 C C . HIS A 1 208 ? -4.239 -9.440 -34.213 1.00 39.49 189 HIS A C 1
ATOM 1396 O O . HIS A 1 208 ? -5.190 -8.674 -34.073 1.00 42.70 189 HIS A O 1
ATOM 1403 N N . PHE A 1 209 ? -2.972 -9.055 -34.084 1.00 35.85 190 PHE A N 1
ATOM 1404 C CA . PHE A 1 209 ? -2.624 -7.704 -33.649 1.00 38.04 190 PHE A CA 1
ATOM 1405 C C . PHE A 1 209 ? -3.158 -6.600 -34.567 1.00 42.50 190 PHE A C 1
ATOM 1406 O O . PHE A 1 209 ? -3.567 -5.540 -34.079 1.00 37.25 190 PHE A O 1
ATOM 1414 N N . ARG A 1 210 ? -3.150 -6.844 -35.874 1.00 41.70 191 ARG A N 1
ATOM 1415 C CA . ARG A 1 210 ? -3.620 -5.856 -36.839 1.00 47.14 191 ARG A CA 1
ATOM 1416 C C . ARG A 1 210 ? -5.122 -5.619 -36.711 1.00 51.82 191 ARG A C 1
ATOM 1417 O O . ARG A 1 210 ? -5.602 -4.500 -36.888 1.00 50.46 191 ARG A O 1
ATOM 1425 N N . ASP A 1 211 ? -5.857 -6.682 -36.401 1.00 51.71 192 ASP A N 1
ATOM 1426 C CA . ASP A 1 211 ? -7.303 -6.608 -36.258 1.00 55.43 192 ASP A CA 1
ATOM 1427 C C . ASP A 1 211 ? -7.678 -6.242 -34.831 1.00 61.29 192 ASP A C 1
ATOM 1428 O O . ASP A 1 211 ? -8.610 -6.810 -34.261 1.00 66.70 192 ASP A O 1
ATOM 1433 N N . ARG A 1 212 ? -6.935 -5.321 -34.218 1.00 55.80 193 ARG A N 1
ATOM 1434 C CA . ARG A 1 212 ? -7.172 -4.939 -32.838 1.00 54.20 193 ARG A CA 1
ATOM 1435 C C . ARG A 1 212 ? -6.990 -3.500 -32.491 1.00 62.94 193 ARG A C 1
ATOM 1436 O O . ARG A 1 212 ? -6.119 -2.814 -32.983 1.00 63.53 193 ARG A O 1
ATOM 1444 N N . ASP A 1 213 ? -7.787 -3.094 -31.523 1.00 70.75 194 ASP A N 1
ATOM 1445 C CA . ASP A 1 213 ? -7.886 -1.714 -31.060 1.00 69.29 194 ASP A CA 1
ATOM 1446 C C . ASP A 1 213 ? -6.698 -1.306 -30.234 1.00 68.18 194 ASP A C 1
ATOM 1447 O O . ASP A 1 213 ? -6.409 -1.884 -29.217 1.00 66.52 194 ASP A O 1
ATOM 1452 N N . PRO A 1 214 ? -6.012 -0.201 -30.737 1.00 70.80 195 PRO A N 1
ATOM 1453 C CA . PRO A 1 214 ? -4.798 0.151 -29.979 1.00 69.62 195 PRO A CA 1
ATOM 1454 C C . PRO A 1 214 ? -4.904 0.235 -28.490 1.00 71.36 195 PRO A C 1
ATOM 1455 O O . PRO A 1 214 ? -3.947 -0.059 -27.784 1.00 69.82 195 PRO A O 1
ATOM 1459 N N . ARG A 1 215 ? -6.047 0.668 -28.006 1.00 71.06 196 ARG A N 1
ATOM 1460 C CA . ARG A 1 215 ? -6.209 0.800 -26.581 1.00 64.64 196 ARG A CA 1
ATOM 1461 C C . ARG A 1 215 ? -7.048 -0.303 -26.062 1.00 67.87 196 ARG A C 1
ATOM 1462 O O . ARG A 1 215 ? -7.626 -0.197 -25.004 1.00 70.42 196 ARG A O 1
ATOM 1464 N N . SER A 1 216 ? -7.134 -1.372 -26.819 1.00 66.34 197 SER A N 1
ATOM 1465 C CA . SER A 1 216 ? -7.684 -2.578 -26.312 1.00 61.40 197 SER A CA 1
ATOM 1466 C C . SER A 1 216 ? -6.556 -3.310 -25.608 1.00 55.74 197 SER A C 1
ATOM 1467 O O . SER A 1 216 ? -6.783 -4.040 -24.672 1.00 55.70 197 SER A O 1
ATOM 1469 N N . LEU A 1 217 ? -5.350 -3.163 -26.149 1.00 52.31 198 LEU A N 1
ATOM 1470 C CA . LEU A 1 217 ? -4.200 -3.941 -25.710 1.00 50.79 198 LEU A CA 1
ATOM 1471 C C . LEU A 1 217 ? -3.250 -3.103 -24.872 1.00 46.02 198 LEU A C 1
ATOM 1472 O O . LEU A 1 217 ? -2.175 -2.712 -25.328 1.00 49.18 198 LEU A O 1
ATOM 1477 N N . ARG A 1 218 ? -3.659 -2.835 -23.641 1.00 44.52 199 ARG A N 1
ATOM 1478 C CA . ARG A 1 218 ? -2.847 -2.055 -22.707 1.00 42.08 199 ARG A CA 1
ATOM 1479 C C . ARG A 1 218 ? -2.001 -2.976 -21.817 1.00 42.99 199 ARG A C 1
ATOM 1480 O O . ARG A 1 218 ? -0.974 -2.564 -21.267 1.00 43.04 199 ARG A O 1
ATOM 1482 N N . ARG A 1 219 ? -2.428 -4.226 -21.686 1.00 36.85 200 ARG A N 1
ATOM 1483 C CA . ARG A 1 219 ? -1.689 -5.203 -20.893 1.00 38.75 200 ARG A CA 1
ATOM 1484 C C . ARG A 1 219 ? -1.516 -6.505 -21.666 1.00 33.13 200 ARG A C 1
ATOM 1485 O O . ARG A 1 219 ? -2.495 -7.180 -21.981 1.00 33.81 200 ARG A O 1
ATOM 1493 N N . VAL A 1 220 ? -0.270 -6.855 -21.972 1.00 27.44 201 VAL A N 1
ATOM 1494 C CA . VAL A 1 220 ? -0.003 -8.078 -22.739 1.00 31.09 201 VAL A CA 1
ATOM 1495 C C . VAL A 1 220 ? 0.993 -8.967 -22.014 1.00 30.63 201 VAL A C 1
ATOM 1496 O O . VAL A 1 220 ? 2.028 -8.494 -21.514 1.00 29.85 201 VAL A O 1
ATOM 1500 N N . ALA A 1 221 ? 0.678 -10.254 -21.945 1.00 29.30 202 ALA A N 1
ATOM 1501 C CA . ALA A 1 221 ? 1.635 -11.244 -21.454 1.00 24.90 202 ALA A CA 1
ATOM 1502 C C . ALA A 1 221 ? 2.202 -12.009 -22.639 1.00 26.17 202 ALA A C 1
ATOM 1503 O O . ALA A 1 221 ? 1.459 -12.372 -23.558 1.00 26.78 202 ALA A O 1
ATOM 1505 N N . VAL A 1 222 ? 3.516 -12.239 -22.617 1.00 24.25 203 VAL A N 1
ATOM 1506 C CA . VAL A 1 222 ? 4.205 -12.980 -23.677 1.00 22.84 203 VAL A CA 1
ATOM 1507 C C . VAL A 1 222 ? 4.980 -14.102 -23.013 1.00 26.54 203 VAL A C 1
ATOM 1508 O O . VAL A 1 222 ? 5.907 -13.856 -22.232 1.00 24.12 203 VAL A O 1
ATOM 1512 N N . ALA A 1 223 ? 4.570 -15.340 -23.275 1.00 22.51 204 ALA A N 1
ATOM 1513 C CA . ALA A 1 223 ? 5.236 -16.492 -22.667 1.00 22.53 204 ALA A CA 1
ATOM 1514 C C . ALA A 1 223 ? 6.289 -17.045 -23.616 1.00 23.64 204 ALA A C 1
ATOM 1515 O O . ALA A 1 223 ? 6.034 -17.196 -24.811 1.00 26.38 204 ALA A O 1
ATOM 1517 N N . GLY A 1 224 ? 7.458 -17.381 -23.077 1.00 25.19 205 GLY A N 1
ATOM 1518 C CA . GLY A 1 224 ? 8.487 -18.023 -23.884 1.00 25.37 205 GLY A CA 1
ATOM 1519 C C . GLY A 1 224 ? 9.823 -17.364 -23.606 1.00 29.90 205 GLY A C 1
ATOM 1520 O O . GLY A 1 224 ? 9.878 -16.225 -23.097 1.00 27.29 205 GLY A O 1
ATOM 1521 N N . GLY A 1 225 ? 10.910 -18.066 -23.917 1.00 27.13 206 GLY A N 1
ATOM 1522 C CA . GLY A 1 225 ? 12.224 -17.502 -23.654 1.00 32.95 206 GLY A CA 1
ATOM 1523 C C . GLY A 1 225 ? 13.058 -17.287 -24.907 1.00 29.66 206 GLY A C 1
ATOM 1524 O O . GLY A 1 225 ? 14.219 -16.909 -24.812 1.00 30.11 206 GLY A O 1
ATOM 1525 N N . GLY A 1 226 ? 12.457 -17.512 -26.073 1.00 25.79 207 GLY A N 1
ATOM 1526 C CA . GLY A 1 226 ? 13.200 -17.546 -27.318 1.00 26.36 207 GLY A CA 1
ATOM 1527 C C . GLY A 1 226 ? 13.077 -16.307 -28.178 1.00 26.43 207 GLY A C 1
ATOM 1528 O O . GLY A 1 226 ? 12.522 -15.307 -27.747 1.00 25.31 207 GLY A O 1
ATOM 1529 N N . GLN A 1 227 ? 13.578 -16.399 -29.411 1.00 23.78 208 GLN A N 1
ATOM 1530 C CA . GLN A 1 227 ? 13.671 -15.263 -30.305 1.00 23.81 208 GLN A CA 1
ATOM 1531 C C . GLN A 1 227 ? 12.318 -14.586 -30.515 1.00 24.56 208 GLN A C 1
ATOM 1532 O O . GLN A 1 227 ? 12.199 -13.351 -30.390 1.00 21.81 208 GLN A O 1
ATOM 1538 N N . SER A 1 228 ? 11.293 -15.374 -30.818 1.00 19.12 209 SER A N 1
ATOM 1539 C CA . SER A 1 228 ? 9.993 -14.798 -31.174 1.00 21.41 209 SER A CA 1
ATOM 1540 C C . SER A 1 228 ? 9.422 -14.053 -29.949 1.00 20.48 209 SER A C 1
ATOM 1541 O O . SER A 1 228 ? 8.858 -12.977 -30.084 1.00 23.23 209 SER A O 1
ATOM 1544 N N . ALA A 1 229 ? 9.599 -14.632 -28.762 1.00 21.89 210 ALA A N 1
ATOM 1545 C CA . ALA A 1 229 ? 9.158 -13.994 -27.530 1.00 21.56 210 ALA A CA 1
ATOM 1546 C C . ALA A 1 229 ? 9.780 -12.610 -27.366 1.00 20.35 210 ALA A C 1
ATOM 1547 O O . ALA A 1 229 ? 9.070 -11.633 -27.169 1.00 22.34 210 ALA A O 1
ATOM 1549 N N . ALA A 1 230 ? 11.100 -12.536 -27.480 1.00 20.68 211 ALA A N 1
ATOM 1550 C CA . ALA A 1 230 ? 11.794 -11.283 -27.267 1.00 23.72 211 ALA A CA 1
ATOM 1551 C C . ALA A 1 230 ? 11.433 -10.263 -28.344 1.00 25.58 211 ALA A C 1
ATOM 1552 O O . ALA A 1 230 ? 11.233 -9.077 -28.050 1.00 21.79 211 ALA A O 1
ATOM 1554 N N . GLU A 1 231 ? 11.350 -10.710 -29.590 1.00 23.24 212 GLU A N 1
ATOM 1555 C CA . GLU A 1 231 ? 10.959 -9.810 -30.676 1.00 22.49 212 GLU A CA 1
ATOM 1556 C C . GLU A 1 231 ? 9.584 -9.203 -30.455 1.00 21.52 212 GLU A C 1
ATOM 1557 O O . GLU A 1 231 ? 9.354 -8.014 -30.746 1.00 23.29 212 GLU A O 1
ATOM 1563 N N . ILE A 1 232 ? 8.659 -10.021 -29.975 1.00 22.22 213 ILE A N 1
ATOM 1564 C CA . ILE A 1 232 ? 7.302 -9.544 -29.752 1.00 22.89 213 ILE A CA 1
ATOM 1565 C C . ILE A 1 232 ? 7.300 -8.543 -28.583 1.00 23.21 213 ILE A C 1
ATOM 1566 O O . ILE A 1 232 ? 6.667 -7.497 -28.670 1.00 19.64 213 ILE A O 1
ATOM 1571 N N . VAL A 1 233 ? 8.004 -8.863 -27.496 1.00 24.53 214 VAL A N 1
ATOM 1572 C CA . VAL A 1 233 ? 8.056 -7.934 -26.355 1.00 23.94 214 VAL A CA 1
ATOM 1573 C C . VAL A 1 233 ? 8.622 -6.604 -26.834 1.00 25.64 214 VAL A C 1
ATOM 1574 O O . VAL A 1 233 ? 8.088 -5.521 -26.524 1.00 23.88 214 VAL A O 1
ATOM 1578 N N . ARG A 1 234 ? 9.704 -6.677 -27.603 1.00 22.42 215 ARG A N 1
ATOM 1579 C CA . ARG A 1 234 ? 10.337 -5.482 -28.147 1.00 26.01 215 ARG A CA 1
ATOM 1580 C C . ARG A 1 234 ? 9.359 -4.681 -29.000 1.00 28.74 215 ARG A C 1
ATOM 1581 O O . ARG A 1 234 ? 9.197 -3.475 -28.810 1.00 26.77 215 ARG A O 1
ATOM 1589 N N . PHE A 1 235 ? 8.708 -5.359 -29.940 1.00 26.35 216 PHE A N 1
ATOM 1590 C CA . PHE A 1 235 ? 7.738 -4.713 -30.825 1.00 28.81 216 PHE A CA 1
ATOM 1591 C C . PHE A 1 235 ? 6.664 -4.004 -30.005 1.00 27.20 216 PHE A C 1
ATOM 1592 O O . PHE A 1 235 ? 6.317 -2.849 -30.298 1.00 24.81 216 PHE A O 1
ATOM 1600 N N . LEU A 1 236 ? 6.145 -4.682 -28.977 1.00 21.10 217 LEU A N 1
ATOM 1601 C CA . LEU A 1 236 ? 5.068 -4.092 -28.181 1.00 23.54 217 LEU A CA 1
ATOM 1602 C C . LEU A 1 236 ? 5.574 -2.829 -27.484 1.00 29.29 217 LEU A C 1
ATOM 1603 O O . LEU A 1 236 ? 4.912 -1.785 -27.486 1.00 30.02 217 LEU A O 1
ATOM 1608 N N . HIS A 1 237 ? 6.768 -2.920 -26.908 1.00 24.53 218 HIS A N 1
ATOM 1609 C CA . HIS A 1 237 ? 7.321 -1.788 -26.179 1.00 28.24 218 HIS A CA 1
ATOM 1610 C C . HIS A 1 237 ? 7.472 -0.602 -27.120 1.00 31.87 218 HIS A C 1
ATOM 1611 O O . HIS A 1 237 ? 7.120 0.518 -26.766 1.00 30.16 218 HIS A O 1
ATOM 1618 N N . ASP A 1 238 ? 7.970 -0.866 -28.322 1.00 29.28 219 ASP A N 1
ATOM 1619 C CA . ASP A 1 238 ? 8.277 0.174 -29.295 1.00 30.48 219 ASP A CA 1
ATOM 1620 C C . ASP A 1 238 ? 7.030 0.757 -29.962 1.00 30.43 219 ASP A C 1
ATOM 1621 O O . ASP A 1 238 ? 7.023 1.922 -30.306 1.00 33.21 219 ASP A O 1
ATOM 1626 N N . ASN A 1 239 ? 5.981 -0.050 -30.101 1.00 29.69 220 ASN A N 1
ATOM 1627 C CA . ASN A 1 239 ? 4.784 0.311 -30.875 1.00 31.12 220 ASN A CA 1
ATOM 1628 C C . ASN A 1 239 ? 3.781 1.193 -30.140 1.00 34.72 220 ASN A C 1
ATOM 1629 O O . ASN A 1 239 ? 3.092 1.979 -30.765 1.00 33.28 220 ASN A O 1
ATOM 1634 N N . ARG A 1 240 ? 3.653 1.025 -28.825 1.00 34.68 221 ARG A N 1
ATOM 1635 C CA . ARG A 1 240 ? 2.857 1.965 -28.029 1.00 39.61 221 ARG A CA 1
ATOM 1636 C C . ARG A 1 240 ? 3.562 2.288 -26.721 1.00 40.82 221 ARG A C 1
ATOM 1637 O O . ARG A 1 240 ? 4.064 1.382 -26.038 1.00 44.05 221 ARG A O 1
ATOM 1639 N N . PRO A 1 241 ? 3.638 3.548 -26.347 1.00 44.01 222 PRO A N 1
ATOM 1640 C CA . PRO A 1 241 ? 4.397 3.905 -25.168 1.00 40.88 222 PRO A CA 1
ATOM 1641 C C . PRO A 1 241 ? 3.688 3.620 -23.879 1.00 40.60 222 PRO A C 1
ATOM 1642 O O . PRO A 1 241 ? 4.316 3.731 -22.876 1.00 41.17 222 PRO A O 1
ATOM 1646 N N . ASP A 1 242 ? 2.421 3.269 -23.904 1.00 40.29 223 ASP A N 1
ATOM 1647 C CA . ASP A 1 242 ? 1.717 3.035 -22.667 1.00 45.83 223 ASP A CA 1
ATOM 1648 C C . ASP A 1 242 ? 1.465 1.558 -22.332 1.00 44.62 223 ASP A C 1
ATOM 1649 O O . ASP A 1 242 ? 0.983 1.259 -21.271 1.00 44.36 223 ASP A O 1
ATOM 1654 N N . THR A 1 243 ? 1.800 0.652 -23.236 1.00 36.41 224 THR A N 1
ATOM 1655 C CA . THR A 1 243 ? 1.534 -0.756 -23.060 1.00 35.03 224 THR A CA 1
ATOM 1656 C C . THR A 1 243 ? 2.383 -1.373 -21.969 1.00 34.79 224 THR A C 1
ATOM 1657 O O . THR A 1 243 ? 3.556 -1.160 -21.928 1.00 37.96 224 THR A O 1
ATOM 1661 N N . VAL A 1 244 ? 1.777 -2.165 -21.108 1.00 30.40 225 VAL A N 1
ATOM 1662 C CA . VAL A 1 244 ? 2.532 -2.891 -20.086 1.00 31.54 225 VAL A CA 1
ATOM 1663 C C . VAL A 1 244 ? 2.721 -4.327 -20.567 1.00 31.14 225 VAL A C 1
ATOM 1664 O O . VAL A 1 244 ? 1.767 -4.974 -21.016 1.00 29.77 225 VAL A O 1
ATOM 1668 N N . VAL A 1 245 ? 3.955 -4.816 -20.524 1.00 29.78 226 VAL A N 1
ATOM 1669 C CA . VAL A 1 245 ? 4.264 -6.136 -21.085 1.00 26.48 226 VAL A CA 1
ATOM 1670 C C . VAL A 1 245 ? 4.888 -7.013 -20.025 1.00 29.26 226 VAL A C 1
ATOM 1671 O O . VAL A 1 245 ? 5.841 -6.597 -19.359 1.00 29.01 226 VAL A O 1
ATOM 1675 N N . HIS A 1 246 ? 4.323 -8.206 -19.842 1.00 25.67 227 HIS A N 1
ATOM 1676 C CA . HIS A 1 246 ? 4.881 -9.208 -18.935 1.00 27.19 227 HIS A CA 1
ATOM 1677 C C . HIS A 1 246 ? 5.544 -10.290 -19.767 1.00 27.44 227 HIS A C 1
ATOM 1678 O O . HIS A 1 246 ? 4.874 -10.978 -20.549 1.00 30.04 227 HIS A O 1
ATOM 1685 N N . ALA A 1 247 ? 6.860 -10.421 -19.626 1.00 25.96 228 ALA A N 1
ATOM 1686 C CA . ALA A 1 247 ? 7.604 -11.422 -20.373 1.00 27.73 228 ALA A CA 1
ATOM 1687 C C . ALA A 1 247 ? 7.849 -12.564 -19.420 1.00 30.40 228 ALA A C 1
ATOM 1688 O O . ALA A 1 247 ? 8.617 -12.426 -18.465 1.00 30.99 228 ALA A O 1
ATOM 1690 N N . ILE A 1 248 ? 7.175 -13.685 -19.663 1.00 27.03 229 ILE A N 1
ATOM 1691 C CA . ILE A 1 248 ? 7.227 -14.815 -18.746 1.00 27.49 229 ILE A CA 1
ATOM 1692 C C . ILE A 1 248 ? 8.090 -15.921 -19.311 1.00 24.63 229 ILE A C 1
ATOM 1693 O O . ILE A 1 248 ? 7.769 -16.514 -20.356 1.00 23.59 229 ILE A O 1
ATOM 1698 N N . MET A 1 249 ? 9.202 -16.193 -18.642 1.00 25.28 230 MET A N 1
ATOM 1699 C CA . MET A 1 249 ? 10.183 -17.135 -19.191 1.00 26.25 230 MET A CA 1
ATOM 1700 C C . MET A 1 249 ? 10.713 -18.093 -18.132 1.00 27.98 230 MET A C 1
ATOM 1701 O O . MET A 1 249 ? 10.793 -17.742 -16.947 1.00 26.81 230 MET A O 1
ATOM 1706 N N . PRO A 1 250 ? 11.091 -19.313 -18.557 1.00 26.24 231 PRO A N 1
ATOM 1707 C CA . PRO A 1 250 ? 11.585 -20.308 -17.608 1.00 32.71 231 PRO A CA 1
ATOM 1708 C C . PRO A 1 250 ? 12.993 -19.997 -17.113 1.00 34.56 231 PRO A C 1
ATOM 1709 O O . PRO A 1 250 ? 13.357 -20.448 -16.023 1.00 35.22 231 PRO A O 1
ATOM 1713 N N . SER A 1 251 ? 13.767 -19.241 -17.890 1.00 26.69 232 SER A N 1
ATOM 1714 C CA . SER A 1 251 ? 15.134 -18.913 -17.501 1.00 27.20 232 SER A CA 1
ATOM 1715 C C . SER A 1 251 ? 15.156 -17.659 -16.610 1.00 31.41 232 SER A C 1
ATOM 1716 O O . SER A 1 251 ? 14.127 -17.008 -16.398 1.00 29.70 232 SER A O 1
ATOM 1719 N N . TYR A 1 252 ? 16.332 -17.330 -16.085 1.00 26.96 233 TYR A N 1
ATOM 1720 C CA . TYR A 1 252 ? 16.489 -16.124 -15.305 1.00 29.79 233 TYR A CA 1
ATOM 1721 C C . TYR A 1 252 ? 17.018 -15.095 -16.279 1.00 33.49 233 TYR A C 1
ATOM 1722 O O . TYR A 1 252 ? 18.226 -14.893 -16.358 1.00 38.09 233 TYR A O 1
ATOM 1731 N N . GLY A 1 253 ? 16.128 -14.478 -17.051 1.00 34.65 234 GLY A N 1
ATOM 1732 C CA . GLY A 1 253 ? 16.545 -13.591 -18.122 1.00 29.11 234 GLY A CA 1
ATOM 1733 C C . GLY A 1 253 ? 16.774 -14.334 -19.443 1.00 28.75 234 GLY A C 1
ATOM 1734 O O . GLY A 1 253 ? 17.146 -15.513 -19.467 1.00 25.55 234 GLY A O 1
ATOM 1735 N N . TYR A 1 254 ? 16.554 -13.623 -20.543 1.00 27.98 235 TYR A N 1
ATOM 1736 C CA . TYR A 1 254 ? 16.828 -14.107 -21.891 1.00 25.93 235 TYR A CA 1
ATOM 1737 C C . TYR A 1 254 ? 18.262 -14.638 -21.993 1.00 27.29 235 TYR A C 1
ATOM 1738 O O . TYR A 1 254 ? 19.207 -14.024 -21.478 1.00 26.74 235 TYR A O 1
ATOM 1747 N N . VAL A 1 255 ? 18.410 -15.777 -22.667 1.00 24.46 236 VAL A N 1
ATOM 1748 C CA . VAL A 1 255 ? 19.711 -16.390 -22.942 1.00 26.91 236 VAL A CA 1
ATOM 1749 C C . VAL A 1 255 ? 20.127 -16.078 -24.379 1.00 26.02 236 VAL A C 1
ATOM 1750 O O . VAL A 1 255 ? 19.308 -16.174 -25.291 1.00 27.34 236 VAL A O 1
ATOM 1754 N N . VAL A 1 256 ? 21.391 -15.705 -24.587 1.00 25.79 237 VAL A N 1
ATOM 1755 C CA . VAL A 1 256 ? 21.842 -15.265 -25.898 1.00 25.97 237 VAL A CA 1
ATOM 1756 C C . VAL A 1 256 ? 21.962 -16.425 -26.894 1.00 26.54 237 VAL A C 1
ATOM 1757 O O . VAL A 1 256 ? 22.299 -17.543 -26.522 1.00 21.17 237 VAL A O 1
ATOM 1761 N N . ALA A 1 257 ? 21.666 -16.147 -28.158 1.00 25.43 238 ALA A N 1
ATOM 1762 C CA . ALA A 1 257 ? 21.885 -17.104 -29.247 1.00 23.46 238 ALA A CA 1
ATOM 1763 C C . ALA A 1 257 ? 23.361 -17.118 -29.670 1.00 25.05 238 ALA A C 1
ATOM 1764 O O . ALA A 1 257 ? 23.981 -16.055 -29.843 1.00 27.91 238 ALA A O 1
ATOM 1766 N N . ASP A 1 258 ? 23.909 -18.312 -29.873 1.00 25.68 239 ASP A N 1
ATOM 1767 C CA . ASP A 1 258 ? 25.295 -18.463 -30.315 1.00 25.58 239 ASP A CA 1
ATOM 1768 C C . ASP A 1 258 ? 25.320 -18.319 -31.831 1.00 31.68 239 ASP A C 1
ATOM 1769 O O . ASP A 1 258 ? 24.814 -19.190 -32.542 1.00 25.94 239 ASP A O 1
ATOM 1774 N N . ASN A 1 259 ? 25.883 -17.218 -32.326 1.00 27.91 240 ASN A N 1
ATOM 1775 C CA . ASN A 1 259 ? 26.007 -17.017 -33.773 1.00 29.36 240 ASN A CA 1
ATOM 1776 C C . ASN A 1 259 ? 27.472 -16.885 -34.213 1.00 32.90 240 ASN A C 1
ATOM 1777 O O . ASN A 1 259 ? 27.772 -16.250 -35.231 1.00 29.38 240 ASN A O 1
ATOM 1782 N N . THR A 1 260 ? 28.380 -17.491 -33.446 1.00 31.49 241 THR A N 1
ATOM 1783 C CA . THR A 1 260 ? 29.816 -17.445 -33.748 1.00 31.66 241 THR A CA 1
ATOM 1784 C C . THR A 1 260 ? 30.100 -18.406 -34.891 1.00 34.47 241 THR A C 1
ATOM 1785 O O . THR A 1 260 ? 29.242 -19.233 -35.227 1.00 36.35 241 THR A O 1
ATOM 1789 N N . PRO A 1 261 ? 31.285 -18.289 -35.525 1.00 34.82 242 PRO A N 1
ATOM 1790 C CA . PRO A 1 261 ? 31.493 -19.081 -36.749 1.00 32.25 242 PRO A CA 1
ATOM 1791 C C . PRO A 1 261 ? 31.523 -20.596 -36.514 1.00 32.20 242 PRO A C 1
ATOM 1792 O O . PRO A 1 261 ? 31.010 -21.329 -37.363 1.00 35.74 242 PRO A O 1
ATOM 1796 N N . PHE A 1 262 ? 32.108 -21.062 -35.421 1.00 29.03 243 PHE A N 1
ATOM 1797 C CA . PHE A 1 262 ? 32.102 -22.504 -35.173 1.00 35.99 243 PHE A CA 1
ATOM 1798 C C . PHE A 1 262 ? 30.662 -23.011 -35.004 1.00 36.53 243 PHE A C 1
ATOM 1799 O O . PHE A 1 262 ? 30.327 -24.092 -35.464 1.00 38.51 243 PHE A O 1
ATOM 1807 N N . ALA A 1 263 ? 29.803 -22.178 -34.426 1.00 38.80 244 ALA A N 1
ATOM 1808 C CA . ALA A 1 263 ? 28.385 -22.489 -34.274 1.00 36.55 244 ALA A CA 1
ATOM 1809 C C . ALA A 1 263 ? 27.646 -22.554 -35.599 1.00 37.61 244 ALA A C 1
ATOM 1810 O O . ALA A 1 263 ? 26.831 -23.460 -35.816 1.00 37.01 244 ALA A O 1
ATOM 1812 N N . ASN A 1 264 ? 27.896 -21.580 -36.479 1.00 33.48 245 ASN A N 1
ATOM 1813 C CA . ASN A 1 264 ? 27.259 -21.597 -37.789 1.00 37.39 245 ASN A CA 1
ATOM 1814 C C . ASN A 1 264 ? 27.648 -22.885 -38.552 1.00 34.12 245 ASN A C 1
ATOM 1815 O O . ASN A 1 264 ? 26.892 -23.332 -39.406 1.00 37.27 245 ASN A O 1
ATOM 1820 N N . GLN A 1 265 ? 28.801 -23.451 -38.261 1.00 35.81 246 GLN A N 1
ATOM 1821 C CA . GLN A 1 265 ? 29.278 -24.674 -38.929 1.00 36.06 246 GLN A CA 1
ATOM 1822 C C . GLN A 1 265 ? 28.378 -25.889 -38.726 1.00 38.18 246 GLN A C 1
ATOM 1823 O O . GLN A 1 265 ? 28.273 -26.701 -39.600 1.00 40.52 246 GLN A O 1
ATOM 1829 N N . ILE A 1 266 ? 27.736 -26.016 -37.579 1.00 34.30 247 ILE A N 1
ATOM 1830 C CA . ILE A 1 266 ? 26.907 -27.192 -37.383 1.00 38.20 247 ILE A CA 1
ATOM 1831 C C . ILE A 1 266 ? 25.741 -27.184 -38.371 1.00 34.93 247 ILE A C 1
ATOM 1832 O O . ILE A 1 266 ? 25.065 -28.185 -38.538 1.00 32.10 247 ILE A O 1
ATOM 1837 N N . PHE A 1 267 ? 25.511 -26.057 -39.036 1.00 35.61 248 PHE A N 1
ATOM 1838 C CA . PHE A 1 267 ? 24.454 -25.997 -40.046 1.00 37.95 248 PHE A CA 1
ATOM 1839 C C . PHE A 1 267 ? 24.970 -26.153 -41.489 1.00 39.18 248 PHE A C 1
ATOM 1840 O O . PHE A 1 267 ? 24.199 -26.074 -42.449 1.00 41.48 248 PHE A O 1
ATOM 1848 N N . ASP A 1 268 ? 26.272 -26.380 -41.629 1.00 36.68 249 ASP A N 1
ATOM 1849 C CA . ASP A 1 268 ? 26.874 -26.707 -42.916 1.00 37.69 249 ASP A CA 1
ATOM 1850 C C . ASP A 1 268 ? 26.529 -28.149 -43.307 1.00 42.64 249 ASP A C 1
ATOM 1851 O O . ASP A 1 268 ? 26.322 -29.007 -42.443 1.00 36.18 249 ASP A O 1
ATOM 1856 N N . PRO A 1 269 ? 26.507 -28.432 -44.617 1.00 42.35 250 PRO A N 1
ATOM 1857 C CA . PRO A 1 269 ? 26.314 -29.805 -45.112 1.00 40.17 250 PRO A CA 1
ATOM 1858 C C . PRO A 1 269 ? 27.312 -30.791 -44.514 1.00 43.15 250 PRO A C 1
ATOM 1859 O O . PRO A 1 269 ? 26.928 -31.909 -44.163 1.00 43.15 250 PRO A O 1
ATOM 1863 N N . ALA A 1 270 ? 28.570 -30.381 -44.363 1.00 40.93 251 ALA A N 1
ATOM 1864 C CA . ALA A 1 270 ? 29.589 -31.259 -43.795 1.00 41.68 251 ALA A CA 1
ATOM 1865 C C . ALA A 1 270 ? 29.216 -31.692 -42.388 1.00 44.65 251 ALA A C 1
ATOM 1866 O O . ALA A 1 270 ? 29.537 -32.813 -41.963 1.00 41.78 251 ALA A O 1
ATOM 1868 N N . ALA A 1 271 ? 28.540 -30.810 -41.657 1.00 39.19 252 ALA A N 1
ATOM 1869 C CA . ALA A 1 271 ? 28.126 -31.144 -40.298 1.00 36.53 252 ALA A CA 1
ATOM 1870 C C . ALA A 1 271 ? 26.897 -32.036 -40.283 1.00 37.61 252 ALA A C 1
ATOM 1871 O O . ALA A 1 271 ? 26.655 -32.756 -39.293 1.00 36.98 252 ALA A O 1
ATOM 1873 N N . VAL A 1 272 ? 26.112 -31.981 -41.355 1.00 34.82 253 VAL A N 1
ATOM 1874 C CA . VAL A 1 272 ? 25.006 -32.914 -41.504 1.00 37.71 253 VAL A CA 1
ATOM 1875 C C . VAL A 1 272 ? 25.576 -34.332 -41.599 1.00 38.33 253 VAL A C 1
ATOM 1876 O O . VAL A 1 272 ? 25.082 -35.251 -40.940 1.00 37.52 253 VAL A O 1
ATOM 1880 N N . ASP A 1 273 ? 26.617 -34.499 -42.414 1.00 40.17 254 ASP A N 1
ATOM 1881 C CA . ASP A 1 273 ? 27.322 -35.774 -42.502 1.00 40.28 254 ASP A CA 1
ATOM 1882 C C . ASP A 1 273 ? 27.785 -36.246 -41.127 1.00 38.67 254 ASP A C 1
ATOM 1883 O O . ASP A 1 273 ? 27.536 -37.386 -40.750 1.00 40.19 254 ASP A O 1
ATOM 1888 N N . ASP A 1 274 ? 28.448 -35.367 -40.377 1.00 37.91 255 ASP A N 1
ATOM 1889 C CA . ASP A 1 274 ? 28.990 -35.770 -39.079 1.00 37.89 255 ASP A CA 1
ATOM 1890 C C . ASP A 1 274 ? 27.882 -36.213 -38.145 1.00 39.98 255 ASP A C 1
ATOM 1891 O O . ASP A 1 274 ? 28.040 -37.171 -37.383 1.00 38.30 255 ASP A O 1
ATOM 1896 N N . TYR A 1 275 ? 26.752 -35.522 -38.214 1.00 35.50 256 TYR A N 1
ATOM 1897 C CA . TYR A 1 275 ? 25.630 -35.864 -37.360 1.00 32.15 256 TYR A CA 1
ATOM 1898 C C . TYR A 1 275 ? 24.977 -37.157 -37.861 1.00 38.06 256 TYR A C 1
ATOM 1899 O O . TYR A 1 275 ? 24.660 -38.040 -37.065 1.00 34.47 256 TYR A O 1
ATOM 1908 N N . PHE A 1 276 ? 24.774 -37.255 -39.174 1.00 33.26 257 PHE A N 1
ATOM 1909 C CA . PHE A 1 276 ? 24.143 -38.437 -39.734 1.00 38.97 257 PHE A CA 1
ATOM 1910 C C . PHE A 1 276 ? 24.947 -39.705 -39.392 1.00 40.14 257 PHE A C 1
ATOM 1911 O O . PHE A 1 276 ? 24.394 -40.650 -38.840 1.00 35.34 257 PHE A O 1
ATOM 1919 N N . ASP A 1 277 ? 26.242 -39.698 -39.707 1.00 41.55 258 ASP A N 1
ATOM 1920 C CA . ASP A 1 277 ? 27.117 -40.854 -39.504 1.00 42.72 258 ASP A CA 1
ATOM 1921 C C . ASP A 1 277 ? 27.442 -41.078 -38.031 1.00 43.06 258 ASP A C 1
ATOM 1922 O O . ASP A 1 277 ? 28.045 -42.087 -37.664 1.00 44.54 258 ASP A O 1
ATOM 1927 N N . GLY A 1 278 ? 27.049 -40.141 -37.180 1.00 44.67 259 GLY A N 1
ATOM 1928 C CA . GLY A 1 278 ? 27.475 -40.179 -35.790 1.00 38.25 259 GLY A CA 1
ATOM 1929 C C . GLY A 1 278 ? 26.691 -41.161 -34.943 1.00 45.04 259 GLY A C 1
ATOM 1930 O O . GLY A 1 278 ? 25.530 -41.457 -35.226 1.00 41.76 259 GLY A O 1
ATOM 1931 N N . SER A 1 279 ? 27.324 -41.659 -33.885 1.00 45.96 260 SER A N 1
ATOM 1932 C CA . SER A 1 279 ? 26.644 -42.524 -32.931 1.00 47.01 260 SER A CA 1
ATOM 1933 C C . SER A 1 279 ? 25.522 -41.751 -32.251 1.00 51.06 260 SER A C 1
ATOM 1934 O O . SER A 1 279 ? 25.444 -40.517 -32.358 1.00 46.07 260 SER A O 1
ATOM 1937 N N . LYS A 1 280 ? 24.674 -42.443 -31.527 1.00 46.82 261 LYS A N 1
ATOM 1938 C CA . LYS A 1 280 ? 23.622 -41.772 -30.805 1.00 49.78 261 LYS A CA 1
ATOM 1939 C C . LYS A 1 280 ? 24.175 -40.889 -29.739 1.00 48.39 261 LYS A C 1
ATOM 1940 O O . LYS A 1 280 ? 23.639 -39.878 -29.427 1.00 46.90 261 LYS A O 1
ATOM 1946 N N . GLN A 1 281 ? 25.270 -41.302 -29.172 1.00 49.30 262 GLN A N 1
ATOM 1947 C CA . GLN A 1 281 ? 25.913 -40.521 -28.179 1.00 47.88 262 GLN A CA 1
ATOM 1948 C C . GLN A 1 281 ? 26.204 -39.159 -28.764 1.00 47.66 262 GLN A C 1
ATOM 1949 O O . GLN A 1 281 ? 25.876 -38.145 -28.186 1.00 48.00 262 GLN A O 1
ATOM 1955 N N . ALA A 1 282 ? 26.845 -39.173 -29.920 1.00 48.79 263 ALA A N 1
ATOM 1956 C CA . ALA A 1 282 ? 27.224 -37.971 -30.610 1.00 43.02 263 ALA A CA 1
ATOM 1957 C C . ALA A 1 282 ? 26.020 -37.105 -30.936 1.00 45.66 263 ALA A C 1
ATOM 1958 O O . ALA A 1 282 ? 25.982 -35.975 -30.546 1.00 42.36 263 ALA A O 1
ATOM 1960 N N . LYS A 1 283 ? 25.023 -37.656 -31.596 1.00 42.69 264 LYS A N 1
ATOM 1961 C CA . LYS A 1 283 ? 23.834 -36.914 -31.891 1.00 42.90 264 LYS A CA 1
ATOM 1962 C C . LYS A 1 283 ? 23.295 -36.235 -30.639 1.00 42.19 264 LYS A C 1
ATOM 1963 O O . LYS A 1 283 ? 22.858 -35.107 -30.685 1.00 40.86 264 LYS A O 1
ATOM 1969 N N . ASP A 1 284 ? 23.351 -36.919 -29.515 1.00 39.32 265 ASP A N 1
ATOM 1970 C CA . ASP A 1 284 ? 22.887 -36.323 -28.270 1.00 45.19 265 ASP A CA 1
ATOM 1971 C C . ASP A 1 284 ? 23.751 -35.105 -27.907 1.00 44.72 265 ASP A C 1
ATOM 1972 O O . ASP A 1 284 ? 23.249 -34.111 -27.373 1.00 43.11 265 ASP A O 1
ATOM 1977 N N . ALA A 1 285 ? 25.047 -35.200 -28.193 1.00 44.55 266 ALA A N 1
ATOM 1978 C CA . ALA A 1 285 ? 25.997 -34.142 -27.862 1.00 40.65 266 ALA A CA 1
ATOM 1979 C C . ALA A 1 285 ? 25.697 -32.870 -28.650 1.00 41.92 266 ALA A C 1
ATOM 1980 O O . ALA A 1 285 ? 25.773 -31.768 -28.098 1.00 43.44 266 ALA A O 1
ATOM 1982 N N . PHE A 1 286 ? 25.370 -33.026 -29.936 1.00 36.55 267 PHE A N 1
ATOM 1983 C CA . PHE A 1 286 ? 24.967 -31.893 -30.771 1.00 44.08 267 PHE A CA 1
ATOM 1984 C C . PHE A 1 286 ? 23.861 -31.094 -30.100 1.00 43.48 267 PHE A C 1
ATOM 1985 O O . PHE A 1 286 ? 23.983 -29.880 -29.913 1.00 43.45 267 PHE A O 1
ATOM 1993 N N . TRP A 1 287 ? 22.770 -31.777 -29.763 1.00 36.97 268 TRP A N 1
ATOM 1994 C CA . TRP A 1 287 ? 21.625 -31.118 -29.162 1.00 39.41 268 TRP A CA 1
ATOM 1995 C C . TRP A 1 287 ? 21.973 -30.574 -27.782 1.00 41.35 268 TRP A C 1
ATOM 1996 O O . TRP A 1 287 ? 21.518 -29.484 -27.417 1.00 42.60 268 TRP A O 1
ATOM 2007 N N . ARG A 1 288 ? 22.788 -31.311 -27.036 1.00 40.72 269 ARG A N 1
ATOM 2008 C CA . ARG A 1 288 ? 23.193 -30.892 -25.699 1.00 41.21 269 ARG A CA 1
ATOM 2009 C C . ARG A 1 288 ? 24.032 -29.615 -25.719 1.00 37.29 269 ARG A C 1
ATOM 2010 O O . ARG A 1 288 ? 23.648 -28.603 -25.131 1.00 36.46 269 ARG A O 1
ATOM 2018 N N . TYR A 1 289 ? 25.177 -29.667 -26.392 1.00 39.03 270 TYR A N 1
ATOM 2019 C CA . TYR A 1 289 ? 26.096 -28.533 -26.437 1.00 37.03 270 TYR A CA 1
ATOM 2020 C C . TYR A 1 289 ? 25.621 -27.375 -27.297 1.00 38.99 270 TYR A C 1
ATOM 2021 O O . TYR A 1 289 ? 26.045 -26.233 -27.091 1.00 38.52 270 TYR A O 1
ATOM 2030 N N . HIS A 1 290 ? 24.762 -27.651 -28.270 1.00 38.05 271 HIS A N 1
ATOM 2031 C CA . HIS A 1 290 ? 24.473 -26.631 -29.275 1.00 39.80 271 HIS A CA 1
ATOM 2032 C C . HIS A 1 290 ? 22.992 -26.327 -29.471 1.00 40.03 271 HIS A C 1
ATOM 2033 O O . HIS A 1 290 ? 22.579 -25.909 -30.547 1.00 39.67 271 HIS A O 1
ATOM 2040 N N . ARG A 1 291 ? 22.206 -26.518 -28.413 1.00 39.50 272 ARG A N 1
ATOM 2041 C CA . ARG A 1 291 ? 20.781 -26.188 -28.450 1.00 45.02 272 ARG A CA 1
ATOM 2042 C C . ARG A 1 291 ? 20.551 -24.677 -28.452 1.00 40.10 272 ARG A C 1
ATOM 2043 O O . ARG A 1 291 ? 19.506 -24.198 -28.900 1.00 42.35 272 ARG A O 1
ATOM 2045 N N . ASN A 1 292 ? 21.549 -23.945 -27.961 1.00 37.88 273 ASN A N 1
ATOM 2046 C CA . ASN A 1 292 ? 21.493 -22.487 -27.793 1.00 38.63 273 ASN A CA 1
ATOM 2047 C C . ASN A 1 292 ? 21.828 -21.712 -29.050 1.00 31.30 273 ASN A C 1
ATOM 2048 O O . ASN A 1 292 ? 22.635 -20.776 -28.979 1.00 29.52 273 ASN A O 1
ATOM 2053 N N . THR A 1 293 ? 21.226 -22.065 -30.192 1.00 39.44 274 THR A N 1
ATOM 2054 C CA . THR A 1 293 ? 21.683 -21.525 -31.495 1.00 34.32 274 THR A CA 1
ATOM 2055 C C . THR A 1 293 ? 20.762 -20.568 -32.283 1.00 40.20 274 THR A C 1
ATOM 2056 O O . THR A 1 293 ? 21.237 -19.648 -33.016 1.00 40.29 274 THR A O 1
ATOM 2060 N N . ASN A 1 294 ? 19.457 -20.800 -32.167 1.00 35.64 275 ASN A N 1
ATOM 2061 C CA . ASN A 1 294 ? 18.480 -19.983 -32.888 1.00 27.84 275 ASN A CA 1
ATOM 2062 C C . ASN A 1 294 ? 17.197 -19.737 -32.092 1.00 28.39 275 ASN A C 1
ATOM 2063 O O . ASN A 1 294 ? 17.168 -18.834 -31.236 1.00 28.05 275 ASN A O 1
ATOM 2068 N N . TYR A 1 295 ? 16.142 -20.510 -32.362 1.00 22.93 276 TYR A N 1
ATOM 2069 C CA . TYR A 1 295 ? 14.793 -20.102 -31.922 1.00 26.32 276 TYR A CA 1
ATOM 2070 C C . TYR A 1 295 ? 14.524 -20.231 -30.433 1.00 23.76 276 TYR A C 1
ATOM 2071 O O . TYR A 1 295 ? 13.664 -19.541 -29.892 1.00 23.54 276 TYR A O 1
ATOM 2080 N N . SER A 1 296 ? 15.275 -21.083 -29.754 1.00 25.40 277 SER A N 1
ATOM 2081 C CA . SER A 1 296 ? 15.055 -21.257 -28.321 1.00 23.94 277 SER A CA 1
ATOM 2082 C C . SER A 1 296 ? 15.793 -20.160 -27.536 1.00 26.43 277 SER A C 1
ATOM 2083 O O . SER A 1 296 ? 15.670 -20.063 -26.323 1.00 27.61 277 SER A O 1
ATOM 2086 N N . VAL A 1 297 ? 16.558 -19.333 -28.235 1.00 21.93 278 VAL A N 1
ATOM 2087 C CA . VAL A 1 297 ? 17.384 -18.329 -27.564 1.00 23.95 278 VAL A CA 1
ATOM 2088 C C . VAL A 1 297 ? 17.242 -17.008 -28.307 1.00 23.11 278 VAL A C 1
ATOM 2089 O O . VAL A 1 297 ? 16.464 -16.923 -29.251 1.00 23.69 278 VAL A O 1
ATOM 2093 N N . VAL A 1 298 ? 17.953 -15.973 -27.871 1.00 25.67 279 VAL A N 1
ATOM 2094 C CA . VAL A 1 298 ? 17.689 -14.634 -28.377 1.00 21.71 279 VAL A CA 1
ATOM 2095 C C . VAL A 1 298 ? 18.971 -13.945 -28.850 1.00 25.44 279 VAL A C 1
ATOM 2096 O O . VAL A 1 298 ? 20.004 -13.954 -28.177 1.00 24.79 279 VAL A O 1
ATOM 2100 N N . ASP A 1 299 ? 18.906 -13.342 -30.024 1.00 23.24 280 ASP A N 1
ATOM 2101 C CA . ASP A 1 299 ? 20.090 -12.722 -30.580 1.00 26.25 280 ASP A CA 1
ATOM 2102 C C . ASP A 1 299 ? 20.551 -11.530 -29.707 1.00 29.74 280 ASP A C 1
ATOM 2103 O O . ASP A 1 299 ? 19.743 -10.846 -29.048 1.00 23.32 280 ASP A O 1
ATOM 2108 N N . ASP A 1 300 ? 21.866 -11.334 -29.670 1.00 25.66 281 ASP A N 1
ATOM 2109 C CA . ASP A 1 300 ? 22.503 -10.329 -28.823 1.00 26.57 281 ASP A CA 1
ATOM 2110 C C . ASP A 1 300 ? 21.896 -8.928 -28.999 1.00 30.09 281 ASP A C 1
ATOM 2111 O O . ASP A 1 300 ? 21.733 -8.178 -28.011 1.00 28.51 281 ASP A O 1
ATOM 2116 N N . GLU A 1 301 ? 21.567 -8.570 -30.243 1.00 23.03 282 GLU A N 1
ATOM 2117 C CA . GLU A 1 301 ? 21.051 -7.224 -30.535 1.00 29.55 282 GLU A CA 1
ATOM 2118 C C . GLU A 1 301 ? 19.688 -7.006 -29.892 1.00 27.88 282 GLU A C 1
ATOM 2119 O O . GLU A 1 301 ? 19.401 -5.920 -29.374 1.00 28.40 282 GLU A O 1
ATOM 2121 N N . VAL A 1 302 ? 18.850 -8.039 -29.923 1.00 24.11 283 VAL A N 1
ATOM 2122 C CA . VAL A 1 302 ? 17.493 -7.918 -29.402 1.00 24.60 283 VAL A CA 1
ATOM 2123 C C . VAL A 1 302 ? 17.561 -7.851 -27.887 1.00 24.69 283 VAL A C 1
ATOM 2124 O O . VAL A 1 302 ? 16.863 -7.051 -27.251 1.00 25.02 283 VAL A O 1
ATOM 2128 N N . ILE A 1 303 ? 18.424 -8.684 -27.304 1.00 22.02 284 ILE A N 1
ATOM 2129 C CA . ILE A 1 303 ? 18.604 -8.652 -25.858 1.00 21.61 284 ILE A CA 1
ATOM 2130 C C . ILE A 1 303 ? 19.080 -7.269 -25.355 1.00 24.75 284 ILE A C 1
ATOM 2131 O O . ILE A 1 303 ? 18.547 -6.734 -24.392 1.00 22.92 284 ILE A O 1
ATOM 2136 N N . ARG A 1 304 ? 20.070 -6.696 -26.021 1.00 24.24 285 ARG A N 1
ATOM 2137 C CA . ARG A 1 304 ? 20.593 -5.401 -25.594 1.00 29.39 285 ARG A CA 1
ATOM 2138 C C . ARG A 1 304 ? 19.571 -4.294 -25.767 1.00 26.62 285 ARG A C 1
ATOM 2139 O O . ARG A 1 304 ? 19.424 -3.430 -24.890 1.00 30.27 285 ARG A O 1
ATOM 2147 N N . ASP A 1 305 ? 18.813 -4.350 -26.855 1.00 24.57 286 ASP A N 1
ATOM 2148 C CA . ASP A 1 305 ? 17.764 -3.356 -27.055 1.00 27.14 286 ASP A CA 1
ATOM 2149 C C . ASP A 1 305 ? 16.707 -3.399 -25.955 1.00 26.96 286 ASP A C 1
ATOM 2150 O O . ASP A 1 305 ? 16.284 -2.350 -25.464 1.00 28.25 286 ASP A O 1
ATOM 2155 N N . LEU A 1 306 ? 16.278 -4.599 -25.563 1.00 25.53 287 LEU A N 1
ATOM 2156 C CA . LEU A 1 306 ? 15.321 -4.725 -24.471 1.00 24.81 287 LEU A CA 1
ATOM 2157 C C . LEU A 1 306 ? 15.894 -4.216 -23.158 1.00 27.43 287 LEU A C 1
ATOM 2158 O O . LEU A 1 306 ? 15.210 -3.548 -22.375 1.00 25.94 287 LEU A O 1
ATOM 2163 N N . TYR A 1 307 ? 17.142 -4.562 -22.883 1.00 24.98 288 TYR A N 1
ATOM 2164 C CA . TYR A 1 307 ? 17.726 -4.160 -21.622 1.00 21.49 288 TYR A CA 1
ATOM 2165 C C . TYR A 1 307 ? 17.835 -2.636 -21.582 1.00 29.54 288 TYR A C 1
ATOM 2166 O O . TYR A 1 307 ? 17.559 -2.013 -20.554 1.00 24.91 288 TYR A O 1
ATOM 2175 N N . ARG A 1 308 ? 18.228 -2.050 -22.714 1.00 23.49 289 ARG A N 1
ATOM 2176 C CA . ARG A 1 308 ? 18.333 -0.592 -22.846 1.00 31.68 289 ARG A CA 1
ATOM 2177 C C . ARG A 1 308 ? 16.966 0.082 -22.640 1.00 27.91 289 ARG A C 1
ATOM 2178 O O . ARG A 1 308 ? 16.846 1.082 -21.930 1.00 29.33 289 ARG A O 1
ATOM 2186 N N . ARG A 1 309 ? 15.937 -0.502 -23.239 1.00 28.93 290 ARG A N 1
ATOM 2187 C CA . ARG A 1 309 ? 14.574 -0.023 -23.081 1.00 30.29 290 ARG A CA 1
ATOM 2188 C C . ARG A 1 309 ? 14.132 -0.044 -21.631 1.00 27.61 290 ARG A C 1
ATOM 2189 O O . ARG A 1 309 ? 13.524 0.916 -21.160 1.00 29.27 290 ARG A O 1
ATOM 2197 N N . GLY A 1 310 ? 14.432 -1.137 -20.929 1.00 22.75 291 GLY A N 1
ATOM 2198 C CA . GLY A 1 310 ? 14.106 -1.244 -19.513 1.00 27.05 291 GLY A CA 1
ATOM 2199 C C . GLY A 1 310 ? 14.878 -0.219 -18.697 1.00 29.74 291 GLY A C 1
ATOM 2200 O O . GLY A 1 310 ? 14.338 0.456 -17.811 1.00 29.27 291 GLY A O 1
ATOM 2201 N N . TYR A 1 311 ? 16.161 -0.081 -18.997 1.00 25.42 292 TYR A N 1
ATOM 2202 C CA . TYR A 1 311 ? 16.971 0.878 -18.261 1.00 28.65 292 TYR A CA 1
ATOM 2203 C C . TYR A 1 311 ? 16.442 2.312 -18.436 1.00 27.75 292 TYR A C 1
ATOM 2204 O O . TYR A 1 311 ? 16.259 3.044 -17.451 1.00 30.86 292 TYR A O 1
ATOM 2213 N N . ASP A 1 312 ? 16.187 2.710 -19.675 1.00 26.27 293 ASP A N 1
ATOM 2214 C CA . ASP A 1 312 ? 15.714 4.073 -19.917 1.00 30.04 293 ASP A CA 1
ATOM 2215 C C . ASP A 1 312 ? 14.358 4.319 -19.265 1.00 29.90 293 ASP A C 1
ATOM 2216 O O . ASP A 1 312 ? 14.114 5.410 -18.752 1.00 29.36 293 ASP A O 1
ATOM 2221 N N . ASP A 1 313 ? 13.477 3.321 -19.297 1.00 24.73 294 ASP A N 1
ATOM 2222 C CA . ASP A 1 313 ? 12.185 3.445 -18.613 1.00 29.93 294 ASP A CA 1
ATOM 2223 C C . ASP A 1 313 ? 12.406 3.713 -17.112 1.00 31.95 294 ASP A C 1
ATOM 2224 O O . ASP A 1 313 ? 11.679 4.483 -16.502 1.00 28.57 294 ASP A O 1
ATOM 2229 N N . GLU A 1 314 ? 13.401 3.048 -16.523 1.00 29.61 295 GLU A N 1
ATOM 2230 C CA . GLU A 1 314 ? 13.656 3.185 -15.089 1.00 36.15 295 GLU A CA 1
ATOM 2231 C C . GLU A 1 314 ? 14.157 4.592 -14.789 1.00 35.79 295 GLU A C 1
ATOM 2232 O O . GLU A 1 314 ? 13.706 5.239 -13.841 1.00 35.83 295 GLU A O 1
ATOM 2238 N N . VAL A 1 315 ? 15.086 5.068 -15.613 1.00 30.43 296 VAL A N 1
ATOM 2239 C CA . VAL A 1 315 ? 15.537 6.459 -15.529 1.00 34.38 296 VAL A CA 1
ATOM 2240 C C . VAL A 1 315 ? 14.360 7.422 -15.595 1.00 36.16 296 VAL A C 1
ATOM 2241 O O . VAL A 1 315 ? 14.298 8.387 -14.836 1.00 38.37 296 VAL A O 1
ATOM 2245 N N . ALA A 1 316 ? 13.424 7.153 -16.494 1.00 33.56 297 ALA A N 1
ATOM 2246 C CA . ALA A 1 316 ? 12.274 8.028 -16.670 1.00 30.33 297 ALA A CA 1
ATOM 2247 C C . ALA A 1 316 ? 11.231 7.820 -15.576 1.00 32.27 297 ALA A C 1
ATOM 2248 O O . ALA A 1 316 ? 10.252 8.558 -15.509 1.00 41.81 297 ALA A O 1
ATOM 2250 N N . GLY A 1 317 ? 11.432 6.817 -14.729 1.00 34.86 298 GLY A N 1
ATOM 2251 C CA . GLY A 1 317 ? 10.463 6.478 -13.690 1.00 36.09 298 GLY A CA 1
ATOM 2252 C C . GLY A 1 317 ? 9.124 6.016 -14.244 1.00 38.87 298 GLY A C 1
ATOM 2253 O O . GLY A 1 317 ? 8.072 6.280 -13.655 1.00 34.70 298 GLY A O 1
ATOM 2254 N N . ALA A 1 318 ? 9.159 5.327 -15.386 1.00 34.54 299 ALA A N 1
ATOM 2255 C CA . ALA A 1 318 ? 7.942 4.816 -16.016 1.00 35.12 299 ALA A CA 1
ATOM 2256 C C . ALA A 1 318 ? 8.099 3.355 -16.457 1.00 30.94 299 ALA A C 1
ATOM 2257 O O . ALA A 1 318 ? 8.083 3.067 -17.651 1.00 36.02 299 ALA A O 1
ATOM 2259 N N . PRO A 1 319 ? 8.243 2.428 -15.496 1.00 38.90 300 PRO A N 1
ATOM 2260 C CA . PRO A 1 319 ? 8.475 1.027 -15.865 1.00 35.80 300 PRO A CA 1
ATOM 2261 C C . PRO A 1 319 ? 7.273 0.409 -16.586 1.00 35.91 300 PRO A C 1
ATOM 2262 O O . PRO A 1 319 ? 6.138 0.629 -16.163 1.00 36.45 300 PRO A O 1
ATOM 2266 N N . ARG A 1 320 ? 7.543 -0.347 -17.654 1.00 35.94 301 ARG A N 1
ATOM 2267 C CA . ARG A 1 320 ? 6.513 -0.974 -18.487 1.00 34.97 301 ARG A CA 1
ATOM 2268 C C . ARG A 1 320 ? 6.790 -2.449 -18.722 1.00 29.18 301 ARG A C 1
ATOM 2269 O O . ARG A 1 320 ? 5.872 -3.235 -18.929 1.00 29.73 301 ARG A O 1
ATOM 2277 N N . LEU A 1 321 ? 8.069 -2.804 -18.755 1.00 27.97 302 LEU A N 1
ATOM 2278 C CA . LEU A 1 321 ? 8.480 -4.178 -19.035 1.00 29.19 302 LEU A CA 1
ATOM 2279 C C . LEU A 1 321 ? 8.657 -4.948 -17.743 1.00 30.40 302 LEU A C 1
ATOM 2280 O O . LEU A 1 321 ? 9.544 -4.644 -16.951 1.00 31.16 302 LEU A O 1
ATOM 2285 N N . ASN A 1 322 ? 7.826 -5.961 -17.539 1.00 26.51 303 ASN A N 1
ATOM 2286 C CA . ASN A 1 322 ? 7.923 -6.806 -16.370 1.00 26.28 303 ASN A CA 1
ATOM 2287 C C . ASN A 1 322 ? 8.525 -8.152 -16.760 1.00 31.08 303 ASN A C 1
ATOM 2288 O O . ASN A 1 322 ? 7.870 -8.958 -17.437 1.00 25.84 303 ASN A O 1
ATOM 2293 N N . PHE A 1 323 ? 9.777 -8.392 -16.375 1.00 29.66 304 PHE A N 1
ATOM 2294 C CA . PHE A 1 323 ? 10.394 -9.674 -16.684 1.00 27.13 304 PHE A CA 1
ATOM 2295 C C . PHE A 1 323 ? 10.112 -10.655 -15.558 1.00 31.66 304 PHE A C 1
ATOM 2296 O O . PHE A 1 323 ? 10.603 -10.517 -14.439 1.00 30.94 304 PHE A O 1
ATOM 2304 N N . VAL A 1 324 ? 9.286 -11.643 -15.864 1.00 28.27 305 VAL A N 1
ATOM 2305 C CA . VAL A 1 324 ? 8.909 -12.657 -14.897 1.00 25.17 305 VAL A CA 1
ATOM 2306 C C . VAL A 1 324 ? 9.795 -13.879 -15.107 1.00 31.95 305 VAL A C 1
ATOM 2307 O O . VAL A 1 324 ? 9.524 -14.712 -15.976 1.00 28.93 305 VAL A O 1
ATOM 2311 N N . ASN A 1 325 ? 10.869 -13.972 -14.326 1.00 24.77 306 ASN A N 1
ATOM 2312 C CA . ASN A 1 325 ? 11.879 -15.015 -14.494 1.00 30.19 306 ASN A CA 1
ATOM 2313 C C . ASN A 1 325 ? 11.468 -16.338 -13.849 1.00 32.35 306 ASN A C 1
ATOM 2314 O O . ASN A 1 325 ? 10.665 -16.340 -12.894 1.00 29.31 306 ASN A O 1
ATOM 2319 N N . LEU A 1 326 ? 12.075 -17.435 -14.320 1.00 27.00 307 LEU A N 1
ATOM 2320 C CA . LEU A 1 326 ? 11.930 -18.735 -13.665 1.00 30.53 307 LEU A CA 1
ATOM 2321 C C . LEU A 1 326 ? 10.456 -19.101 -13.502 1.00 32.61 307 LEU A C 1
ATOM 2322 O O . LEU A 1 326 ? 10.018 -19.525 -12.417 1.00 30.82 307 LEU A O 1
ATOM 2327 N N . ALA A 1 327 ? 9.687 -18.900 -14.568 1.00 28.38 308 ALA A N 1
ATOM 2328 C CA . ALA A 1 327 ? 8.243 -19.073 -14.503 1.00 30.01 308 ALA A CA 1
ATOM 2329 C C . ALA A 1 327 ? 7.673 -19.684 -15.784 1.00 31.32 308 ALA A C 1
ATOM 2330 O O . ALA A 1 327 ? 8.266 -19.563 -16.863 1.00 25.70 308 ALA A O 1
ATOM 2332 N N . HIS A 1 328 ? 6.513 -20.326 -15.648 1.00 31.41 309 HIS A N 1
ATOM 2333 C CA . HIS A 1 328 ? 5.816 -20.941 -16.773 1.00 31.97 309 HIS A CA 1
ATOM 2334 C C . HIS A 1 328 ? 4.342 -20.579 -16.752 1.00 32.33 309 HIS A C 1
ATOM 2335 O O . HIS A 1 328 ? 3.741 -20.458 -15.682 1.00 32.16 309 HIS A O 1
ATOM 2342 N N . VAL A 1 329 ? 3.745 -20.428 -17.924 1.00 28.97 310 VAL A N 1
ATOM 2343 C CA . VAL A 1 329 ? 2.300 -20.286 -18.001 1.00 28.42 310 VAL A CA 1
ATOM 2344 C C . VAL A 1 329 ? 1.698 -21.689 -17.972 1.00 33.67 310 VAL A C 1
ATOM 2345 O O . VAL A 1 329 ? 2.075 -22.546 -18.778 1.00 30.95 310 VAL A O 1
ATOM 2349 N N . VAL A 1 330 ? 0.782 -21.931 -17.037 1.00 30.43 311 VAL A N 1
ATOM 2350 C CA . VAL A 1 330 ? 0.150 -23.236 -16.912 1.00 30.94 311 VAL A CA 1
ATOM 2351 C C . VAL A 1 330 ? -1.366 -23.236 -17.173 1.00 35.14 311 VAL A C 1
ATOM 2352 O O . VAL A 1 330 ? -1.995 -24.278 -17.152 1.00 37.19 311 VAL A O 1
ATOM 2356 N N . GLY A 1 331 ? -1.955 -22.080 -17.423 1.00 32.02 312 GLY A N 1
ATOM 2357 C CA . GLY A 1 331 ? -3.367 -22.035 -17.755 1.00 31.55 312 GLY A CA 1
ATOM 2358 C C . GLY A 1 331 ? -3.784 -20.639 -18.167 1.00 33.74 312 GLY A C 1
ATOM 2359 O O . GLY A 1 331 ? -3.097 -19.670 -17.824 1.00 33.72 312 GLY A O 1
ATOM 2360 N N . ALA A 1 332 ? -4.884 -20.541 -18.922 1.00 31.93 313 ALA A N 1
ATOM 2361 C CA . ALA A 1 332 ? -5.475 -19.244 -19.269 1.00 32.48 313 ALA A CA 1
ATOM 2362 C C . ALA A 1 332 ? -7.005 -19.328 -19.363 1.00 37.43 313 ALA A C 1
ATOM 2363 O O . ALA A 1 332 ? -7.544 -20.272 -19.908 1.00 39.74 313 ALA A O 1
ATOM 2365 N N . LYS A 1 333 ? -7.698 -18.334 -18.830 1.00 43.86 314 LYS A N 1
ATOM 2366 C CA . LYS A 1 333 ? -9.153 -18.320 -18.856 1.00 41.28 314 LYS A CA 1
ATOM 2367 C C . LYS A 1 333 ? -9.609 -16.895 -19.089 1.00 40.55 314 LYS A C 1
ATOM 2368 O O . LYS A 1 333 ? -8.984 -15.938 -18.607 1.00 41.61 314 LYS A O 1
ATOM 2370 N N . ARG A 1 334 ? -10.720 -16.737 -19.802 1.00 39.30 315 ARG A N 1
ATOM 2371 C CA . ARG A 1 334 ? -11.292 -15.415 -20.034 1.00 45.09 315 ARG A CA 1
ATOM 2372 C C . ARG A 1 334 ? -12.336 -15.078 -18.971 1.00 47.91 315 ARG A C 1
ATOM 2373 O O . ARG A 1 334 ? -13.322 -15.798 -18.810 1.00 47.60 315 ARG A O 1
ATOM 2381 N N . ILE A 1 335 ? -12.118 -13.984 -18.246 1.00 51.76 316 ILE A N 1
ATOM 2382 C CA . ILE A 1 335 ? -13.041 -13.572 -17.189 1.00 50.55 316 ILE A CA 1
ATOM 2383 C C . ILE A 1 335 ? -13.400 -12.109 -17.373 1.00 55.53 316 ILE A C 1
ATOM 2384 O O . ILE A 1 335 ? -12.568 -11.223 -17.134 1.00 55.73 316 ILE A O 1
ATOM 2389 N N . ALA A 1 336 ? -14.639 -11.866 -17.795 1.00 56.38 317 ALA A N 1
ATOM 2390 C CA . ALA A 1 336 ? -15.101 -10.522 -18.119 1.00 58.71 317 ALA A CA 1
ATOM 2391 C C . ALA A 1 336 ? -14.180 -9.938 -19.185 1.00 59.11 317 ALA A C 1
ATOM 2392 O O . ALA A 1 336 ? -13.899 -10.592 -20.197 1.00 56.68 317 ALA A O 1
ATOM 2394 N N . ASP A 1 337 ? -13.709 -8.719 -18.952 1.00 60.49 318 ASP A N 1
ATOM 2395 C CA . ASP A 1 337 ? -12.826 -8.041 -19.890 1.00 63.32 318 ASP A CA 1
ATOM 2396 C C . ASP A 1 337 ? -11.353 -8.413 -19.693 1.00 56.97 318 ASP A C 1
ATOM 2397 O O . ASP A 1 337 ? -10.459 -7.666 -20.093 1.00 61.60 318 ASP A O 1
ATOM 2399 N N . ASP A 1 338 ? -11.097 -9.582 -19.148 1.00 52.59 319 ASP A N 1
ATOM 2400 C CA . ASP A 1 338 ? -9.714 -9.940 -18.995 1.00 49.26 319 ASP A CA 1
ATOM 2401 C C . ASP A 1 338 ? -9.384 -11.351 -19.306 1.00 47.83 319 ASP A C 1
ATOM 2402 O O . ASP A 1 338 ? -10.155 -12.264 -19.129 1.00 43.15 319 ASP A O 1
ATOM 2407 N N . THR A 1 339 ? -8.146 -11.513 -19.656 1.00 38.79 320 THR A N 1
ATOM 2408 C CA . THR A 1 339 ? -7.599 -12.852 -19.781 1.00 35.17 320 THR A CA 1
ATOM 2409 C C . THR A 1 339 ? -6.775 -13.174 -18.551 1.00 34.76 320 THR A C 1
ATOM 2410 O O . THR A 1 339 ? -5.779 -12.501 -18.273 1.00 37.22 320 THR A O 1
ATOM 2414 N N . ARG A 1 340 ? -7.188 -14.204 -17.820 1.00 32.47 321 ARG A N 1
ATOM 2415 C CA . ARG A 1 340 ? -6.535 -14.549 -16.570 1.00 29.34 321 ARG A CA 1
ATOM 2416 C C . ARG A 1 340 ? -5.507 -15.650 -16.803 1.00 31.66 321 ARG A C 1
ATOM 2417 O O . ARG A 1 340 ? -5.854 -16.794 -17.073 1.00 29.83 321 ARG A O 1
ATOM 2425 N N . VAL A 1 341 ? -4.237 -15.295 -16.695 1.00 28.41 322 VAL A N 1
ATOM 2426 C CA . VAL A 1 341 ? -3.161 -16.211 -16.974 1.00 27.56 322 VAL A CA 1
ATOM 2427 C C . VAL A 1 341 ? -2.675 -16.794 -15.662 1.00 31.28 322 VAL A C 1
ATOM 2428 O O . VAL A 1 341 ? -2.375 -16.074 -14.711 1.00 31.16 322 VAL A O 1
ATOM 2432 N N . THR A 1 342 ? -2.604 -18.112 -15.595 1.00 28.83 323 THR A N 1
ATOM 2433 C CA . THR A 1 342 ? -2.066 -18.744 -14.399 1.00 31.31 323 THR A CA 1
ATOM 2434 C C . THR A 1 342 ? -0.586 -19.020 -14.601 1.00 33.80 323 THR A C 1
ATOM 2435 O O . THR A 1 342 ? -0.191 -19.743 -15.542 1.00 29.93 323 THR A O 1
ATOM 2439 N N . VAL A 1 343 ? 0.226 -18.438 -13.727 1.00 25.93 324 VAL A N 1
ATOM 2440 C CA . VAL A 1 343 ? 1.671 -18.492 -13.857 1.00 27.35 324 VAL A CA 1
ATOM 2441 C C . VAL A 1 343 ? 2.221 -19.324 -12.716 1.00 30.88 324 VAL A C 1
ATOM 2442 O O . VAL A 1 343 ? 1.857 -19.128 -11.554 1.00 32.66 324 VAL A O 1
ATOM 2446 N N . TYR A 1 344 ? 3.107 -20.252 -13.039 1.00 25.99 325 TYR A N 1
ATOM 2447 C CA . TYR A 1 344 ? 3.797 -21.009 -12.003 1.00 28.75 325 TYR A CA 1
ATOM 2448 C C . TYR A 1 344 ? 5.202 -20.453 -11.764 1.00 29.19 325 TYR A C 1
ATOM 2449 O O . TYR A 1 344 ? 6.016 -20.404 -12.698 1.00 29.65 325 TYR A O 1
ATOM 2458 N N . SER A 1 345 ? 5.467 -20.007 -10.530 1.00 29.61 326 SER A N 1
ATOM 2459 C CA . SER A 1 345 ? 6.786 -19.513 -10.122 1.00 30.30 326 SER A CA 1
ATOM 2460 C C . SER A 1 345 ? 7.657 -20.646 -9.619 1.00 34.26 326 SER A C 1
ATOM 2461 O O . SER A 1 345 ? 7.339 -21.284 -8.598 1.00 32.64 326 SER A O 1
ATOM 2464 N N . MET A 1 346 ? 8.745 -20.930 -10.332 1.00 33.26 327 MET A N 1
ATOM 2465 C CA . MET A 1 346 ? 9.623 -22.016 -9.901 1.00 34.63 327 MET A CA 1
ATOM 2466 C C . MET A 1 346 ? 10.306 -21.730 -8.578 1.00 38.21 327 MET A C 1
ATOM 2467 O O . MET A 1 346 ? 10.553 -22.654 -7.786 1.00 40.95 327 MET A O 1
ATOM 2472 N N . ALA A 1 347 ? 10.586 -20.455 -8.331 1.00 31.34 328 ALA A N 1
ATOM 2473 C CA . ALA A 1 347 ? 11.342 -20.055 -7.157 1.00 34.37 328 ALA A CA 1
ATOM 2474 C C . ALA A 1 347 ? 10.504 -20.316 -5.925 1.00 40.94 328 ALA A C 1
ATOM 2475 O O . ALA A 1 347 ? 10.987 -20.880 -4.941 1.00 40.65 328 ALA A O 1
ATOM 2477 N N . ARG A 1 348 ? 9.241 -19.909 -6.004 1.00 39.18 329 ARG A N 1
ATOM 2478 C CA . ARG A 1 348 ? 8.330 -19.955 -4.867 1.00 41.85 329 ARG A CA 1
ATOM 2479 C C . ARG A 1 348 ? 7.500 -21.246 -4.859 1.00 43.39 329 ARG A C 1
ATOM 2480 O O . ARG A 1 348 ? 6.770 -21.513 -3.908 1.00 45.18 329 ARG A O 1
ATOM 2482 N N . GLU A 1 349 ? 7.625 -22.039 -5.924 1.00 36.17 330 GLU A N 1
ATOM 2483 C CA . GLU A 1 349 ? 6.854 -23.276 -6.064 1.00 41.30 330 GLU A CA 1
ATOM 2484 C C . GLU A 1 349 ? 5.363 -23.081 -5.783 1.00 38.00 330 GLU A C 1
ATOM 2485 O O . GLU A 1 349 ? 4.726 -23.885 -5.116 1.00 38.80 330 GLU A O 1
ATOM 2491 N N . GLU A 1 350 ? 4.792 -22.104 -6.435 1.00 34.83 331 GLU A N 1
ATOM 2492 C CA . GLU A 1 350 ? 3.425 -21.795 -6.259 1.00 32.58 331 GLU A CA 1
ATOM 2493 C C . GLU A 1 350 ? 2.937 -21.193 -7.548 1.00 35.78 331 GLU A C 1
ATOM 2494 O O . GLU A 1 350 ? 3.695 -20.676 -8.309 1.00 32.92 331 GLU A O 1
ATOM 2500 N N . SER A 1 351 ? 1.652 -21.204 -7.748 1.00 30.51 332 SER A N 1
ATOM 2501 C CA . SER A 1 351 ? 1.106 -20.525 -8.912 1.00 29.95 332 SER A CA 1
ATOM 2502 C C . SER A 1 351 ? 0.251 -19.346 -8.505 1.00 33.65 332 SER A C 1
ATOM 2503 O O . SER A 1 351 ? -0.231 -19.285 -7.377 1.00 33.72 332 SER A O 1
ATOM 2506 N N . TYR A 1 352 ? 0.069 -18.405 -9.427 1.00 33.50 333 TYR A N 1
ATOM 2507 C CA . TYR A 1 352 ? -0.733 -17.220 -9.158 1.00 31.91 333 TYR A CA 1
ATOM 2508 C C . TYR A 1 352 ? -1.340 -16.721 -10.459 1.00 32.66 333 TYR A C 1
ATOM 2509 O O . TYR A 1 352 ? -0.878 -17.070 -11.563 1.00 31.38 333 TYR A O 1
ATOM 2518 N N . ASP A 1 353 ? -2.377 -15.904 -10.349 1.00 31.27 334 ASP A N 1
ATOM 2519 C CA . ASP A 1 353 ? -3.025 -15.375 -11.546 1.00 29.34 334 ASP A CA 1
ATOM 2520 C C . ASP A 1 353 ? -2.540 -13.991 -11.947 1.00 35.69 334 ASP A C 1
ATOM 2521 O O . ASP A 1 353 ? -2.192 -13.175 -11.095 1.00 33.63 334 ASP A O 1
ATOM 2526 N N . LEU A 1 354 ? -2.545 -13.745 -13.261 1.00 28.74 335 LEU A N 1
ATOM 2527 C CA . LEU A 1 354 ? -2.143 -12.460 -13.819 1.00 30.78 335 LEU A CA 1
ATOM 2528 C C . LEU A 1 354 ? -3.214 -12.067 -14.820 1.00 26.11 335 LEU A C 1
ATOM 2529 O O . LEU A 1 354 ? -3.400 -12.774 -15.818 1.00 30.13 335 LEU A O 1
ATOM 2534 N N . ASP A 1 355 ? -3.915 -10.962 -14.582 1.00 31.78 336 ASP A N 1
ATOM 2535 C CA . ASP A 1 355 ? -4.897 -10.448 -15.551 1.00 33.20 336 ASP A CA 1
ATOM 2536 C C . ASP A 1 355 ? -4.276 -9.559 -16.623 1.00 32.85 336 ASP A C 1
ATOM 2537 O O . ASP A 1 355 ? -3.616 -8.568 -16.323 1.00 31.97 336 ASP A O 1
ATOM 2542 N N . VAL A 1 356 ? -4.508 -9.927 -17.885 1.00 31.99 337 VAL A N 1
ATOM 2543 C CA . VAL A 1 356 ? -4.045 -9.130 -19.028 1.00 31.60 337 VAL A CA 1
ATOM 2544 C C . VAL A 1 356 ? -5.124 -9.036 -20.101 1.00 31.78 337 VAL A C 1
ATOM 2545 O O . VAL A 1 356 ? -6.163 -9.689 -20.002 1.00 33.46 337 VAL A O 1
ATOM 2549 N N . ASP A 1 357 ? -4.890 -8.235 -21.134 1.00 28.48 338 ASP A N 1
ATOM 2550 C CA . ASP A 1 357 ? -5.850 -8.190 -22.225 1.00 35.15 338 ASP A CA 1
ATOM 2551 C C . ASP A 1 357 ? -5.645 -9.386 -23.165 1.00 33.53 338 ASP A C 1
ATOM 2552 O O . ASP A 1 357 ? -6.606 -10.003 -23.625 1.00 37.19 338 ASP A O 1
ATOM 2557 N N . VAL A 1 358 ? -4.387 -9.733 -23.406 1.00 32.08 339 VAL A N 1
ATOM 2558 C CA . VAL A 1 358 ? -4.047 -10.801 -24.349 1.00 29.56 339 VAL A CA 1
ATOM 2559 C C . VAL A 1 358 ? -2.821 -11.548 -23.867 1.00 28.96 339 VAL A C 1
ATOM 2560 O O . VAL A 1 358 ? -1.885 -10.941 -23.337 1.00 25.29 339 VAL A O 1
ATOM 2564 N N . LEU A 1 359 ? -2.849 -12.873 -24.015 1.00 31.33 340 LEU A N 1
ATOM 2565 C CA . LEU A 1 359 ? -1.706 -13.718 -23.739 1.00 26.08 340 LEU A CA 1
ATOM 2566 C C . LEU A 1 359 ? -1.177 -14.189 -25.087 1.00 27.48 340 LEU A C 1
ATOM 2567 O O . LEU A 1 359 ? -1.918 -14.807 -25.878 1.00 28.60 340 LEU A O 1
ATOM 2572 N N . VAL A 1 360 ? 0.103 -13.942 -25.343 1.00 26.30 341 VAL A N 1
ATOM 2573 C CA . VAL A 1 360 ? 0.745 -14.478 -26.550 1.00 25.10 341 VAL A CA 1
ATOM 2574 C C . VAL A 1 360 ? 1.696 -15.596 -26.159 1.00 27.77 341 VAL A C 1
ATOM 2575 O O . VAL A 1 360 ? 2.571 -15.409 -25.302 1.00 27.65 341 VAL A O 1
ATOM 2579 N N . CYS A 1 361 ? 1.520 -16.772 -26.756 1.00 25.32 342 CYS A N 1
ATOM 2580 C CA . CYS A 1 361 ? 2.407 -17.881 -26.454 1.00 23.36 342 CYS A CA 1
ATOM 2581 C C . CYS A 1 361 ? 3.443 -18.018 -27.554 1.00 26.81 342 CYS A C 1
ATOM 2582 O O . CYS A 1 361 ? 3.153 -18.525 -28.646 1.00 24.37 342 CYS A O 1
ATOM 2585 N N . ALA A 1 362 ? 4.650 -17.544 -27.272 1.00 22.89 343 ALA A N 1
ATOM 2586 C CA . ALA A 1 362 ? 5.759 -17.723 -28.196 1.00 23.68 343 ALA A CA 1
ATOM 2587 C C . ALA A 1 362 ? 6.482 -18.956 -27.706 1.00 27.14 343 ALA A C 1
ATOM 2588 O O . ALA A 1 362 ? 7.619 -18.876 -27.214 1.00 27.73 343 ALA A O 1
ATOM 2590 N N . THR A 1 363 ? 5.800 -20.097 -27.820 1.00 26.07 344 THR A N 1
ATOM 2591 C CA . THR A 1 363 ? 6.231 -21.337 -27.182 1.00 27.20 344 THR A CA 1
ATOM 2592 C C . THR A 1 363 ? 6.680 -22.363 -28.207 1.00 25.08 344 THR A C 1
ATOM 2593 O O . THR A 1 363 ? 6.792 -23.550 -27.924 1.00 29.56 344 THR A O 1
ATOM 2597 N N . GLY A 1 364 ? 6.958 -21.896 -29.413 1.00 26.43 345 GLY A N 1
ATOM 2598 C CA . GLY A 1 364 ? 7.646 -22.751 -30.361 1.00 25.56 345 GLY A CA 1
ATOM 2599 C C . GLY A 1 364 ? 6.752 -23.694 -31.138 1.00 24.88 345 GLY A C 1
ATOM 2600 O O . GLY A 1 364 ? 5.568 -23.405 -31.360 1.00 25.01 345 GLY A O 1
ATOM 2601 N N . TYR A 1 365 ? 7.330 -24.817 -31.561 1.00 26.85 346 TYR A N 1
ATOM 2602 C CA . TYR A 1 365 ? 6.673 -25.711 -32.509 1.00 24.34 346 TYR A CA 1
ATOM 2603 C C . TYR A 1 365 ? 7.002 -27.171 -32.238 1.00 25.58 346 TYR A C 1
ATOM 2604 O O . TYR A 1 365 ? 8.010 -27.498 -31.614 1.00 24.37 346 TYR A O 1
ATOM 2613 N N . ASP A 1 366 ? 6.160 -28.048 -32.762 1.00 28.41 347 ASP A N 1
ATOM 2614 C CA . ASP A 1 366 ? 6.530 -29.453 -32.890 1.00 27.79 347 ASP A CA 1
ATOM 2615 C C . ASP A 1 366 ? 7.000 -29.673 -34.315 1.00 27.84 347 ASP A C 1
ATOM 2616 O O . ASP A 1 366 ? 6.577 -28.966 -35.209 1.00 26.52 347 ASP A O 1
ATOM 2621 N N . PRO A 1 367 ? 7.877 -30.664 -34.520 1.00 29.49 348 PRO A N 1
ATOM 2622 C CA . PRO A 1 367 ? 8.455 -30.861 -35.849 1.00 25.93 348 PRO A CA 1
ATOM 2623 C C . PRO A 1 367 ? 7.421 -31.356 -36.854 1.00 29.56 348 PRO A C 1
ATOM 2624 O O . PRO A 1 367 ? 6.332 -31.809 -36.488 1.00 27.68 348 PRO A O 1
ATOM 2628 N N . MET A 1 368 ? 7.754 -31.233 -38.133 1.00 29.24 349 MET A N 1
ATOM 2629 C CA . MET A 1 368 ? 6.962 -31.841 -39.187 1.00 28.24 349 MET A CA 1
ATOM 2630 C C . MET A 1 368 ? 6.844 -33.343 -38.945 1.00 27.81 349 MET A C 1
ATOM 2631 O O . MET A 1 368 ? 7.818 -33.982 -38.568 1.00 26.66 349 MET A O 1
ATOM 2636 N N . ASP A 1 369 ? 5.646 -33.851 -39.125 1.00 28.01 350 ASP A N 1
ATOM 2637 C CA . ASP A 1 369 ? 5.363 -35.273 -38.997 1.00 30.83 350 ASP A CA 1
ATOM 2638 C C . ASP A 1 369 ? 5.065 -35.920 -40.332 1.00 28.19 350 ASP A C 1
ATOM 2639 O O . ASP A 1 369 ? 4.018 -35.790 -40.873 1.00 32.35 350 ASP A O 1
ATOM 2644 N N . PRO A 1 370 ? 6.152 -36.643 -40.824 1.00 27.15 351 PRO A N 1
ATOM 2645 C CA . PRO A 1 370 ? 5.893 -37.285 -42.120 1.00 35.12 351 PRO A CA 1
ATOM 2646 C C . PRO A 1 370 ? 4.774 -38.264 -42.130 1.00 38.21 351 PRO A C 1
ATOM 2647 O O . PRO A 1 370 ? 4.194 -38.503 -43.149 1.00 39.04 351 PRO A O 1
ATOM 2651 N N . GLY A 1 371 ? 4.480 -38.837 -40.985 1.00 33.72 352 GLY A N 1
ATOM 2652 C CA . GLY A 1 371 ? 3.427 -39.790 -40.897 1.00 36.44 352 GLY A CA 1
ATOM 2653 C C . GLY A 1 371 ? 2.061 -39.221 -41.026 1.00 37.87 352 GLY A C 1
ATOM 2654 O O . GLY A 1 371 ? 1.139 -39.950 -41.170 1.00 39.20 352 GLY A O 1
ATOM 2655 N N . ASP A 1 372 ? 1.933 -37.908 -40.975 1.00 37.32 353 ASP A N 1
ATOM 2656 C CA . ASP A 1 372 ? 0.624 -37.312 -40.928 1.00 38.11 353 ASP A CA 1
ATOM 2657 C C . ASP A 1 372 ? -0.289 -37.666 -42.103 1.00 37.85 353 ASP A C 1
ATOM 2658 O O . ASP A 1 372 ? -1.438 -37.906 -41.966 1.00 38.60 353 ASP A O 1
ATOM 2663 N N . LEU A 1 373 ? 0.321 -37.618 -43.276 1.00 36.42 354 LEU A N 1
ATOM 2664 C CA . LEU A 1 373 ? -0.328 -37.709 -44.560 1.00 40.12 354 LEU A CA 1
ATOM 2665 C C . LEU A 1 373 ? -0.264 -39.126 -45.105 1.00 34.19 354 LEU A C 1
ATOM 2666 O O . LEU A 1 373 ? -0.822 -39.418 -46.120 1.00 39.75 354 LEU A O 1
ATOM 2671 N N . LEU A 1 374 ? 0.496 -39.953 -44.422 1.00 36.55 355 LEU A N 1
ATOM 2672 C CA . LEU A 1 374 ? 0.757 -41.311 -44.791 1.00 36.78 355 LEU A CA 1
ATOM 2673 C C . LEU A 1 374 ? -0.161 -42.243 -43.990 1.00 43.36 355 LEU A C 1
ATOM 2674 O O . LEU A 1 374 ? -0.213 -42.177 -42.792 1.00 53.62 355 LEU A O 1
ATOM 2679 N N . GLY A 1 375 ? -0.881 -43.107 -44.676 1.00 44.85 356 GLY A N 1
ATOM 2680 C CA . GLY A 1 375 ? -1.754 -44.077 -44.051 1.00 38.00 356 GLY A CA 1
ATOM 2681 C C . GLY A 1 375 ? -1.208 -45.446 -44.238 1.00 38.48 356 GLY A C 1
ATOM 2682 O O . GLY A 1 375 ? -0.299 -45.830 -43.571 1.00 40.63 356 GLY A O 1
ATOM 2683 N N . GLU A 1 376 ? -1.771 -46.181 -45.180 1.00 41.59 357 GLU A N 1
ATOM 2684 C CA . GLU A 1 376 ? -1.245 -47.472 -45.541 1.00 39.99 357 GLU A CA 1
ATOM 2685 C C . GLU A 1 376 ? 0.239 -47.440 -45.852 1.00 42.05 357 GLU A C 1
ATOM 2686 O O . GLU A 1 376 ? 0.940 -48.322 -45.462 1.00 37.45 357 GLU A O 1
ATOM 2692 N N . LEU A 1 377 ? 0.709 -46.403 -46.550 1.00 38.89 358 LEU A N 1
ATOM 2693 C CA . LEU A 1 377 ? 2.112 -46.298 -46.900 1.00 33.87 358 LEU A CA 1
ATOM 2694 C C . LEU A 1 377 ? 3.041 -46.348 -45.723 1.00 37.62 358 LEU A C 1
ATOM 2695 O O . LEU A 1 377 ? 4.167 -46.747 -45.866 1.00 38.69 358 LEU A O 1
ATOM 2700 N N . ALA A 1 378 ? 2.578 -45.909 -44.563 1.00 35.61 359 ALA A N 1
ATOM 2701 C CA . ALA A 1 378 ? 3.414 -45.943 -43.364 1.00 38.33 359 ALA A CA 1
ATOM 2702 C C . ALA A 1 378 ? 3.836 -47.353 -43.033 1.00 45.24 359 ALA A C 1
ATOM 2703 O O . ALA A 1 378 ? 4.919 -47.577 -42.465 1.00 42.49 359 ALA A O 1
ATOM 2705 N N . GLU A 1 379 ? 2.976 -48.308 -43.390 1.00 42.23 360 GLU A N 1
ATOM 2706 C CA . GLU A 1 379 ? 3.207 -49.697 -43.027 1.00 45.39 360 GLU A CA 1
ATOM 2707 C C . GLU A 1 379 ? 4.414 -50.233 -43.780 1.00 44.86 360 GLU A C 1
ATOM 2708 O O . GLU A 1 379 ? 5.023 -51.219 -43.372 1.00 50.62 360 GLU A O 1
ATOM 2710 N N . HIS A 1 380 ? 4.769 -49.570 -44.876 1.00 43.46 361 HIS A N 1
ATOM 2711 C CA . HIS A 1 380 ? 5.939 -49.967 -45.654 1.00 48.13 361 HIS A CA 1
ATOM 2712 C C . HIS A 1 380 ? 7.150 -49.078 -45.368 1.00 48.56 361 HIS A C 1
ATOM 2713 O O . HIS A 1 380 ? 8.187 -49.201 -46.027 1.00 44.80 361 HIS A O 1
ATOM 2720 N N . CYS A 1 381 ? 7.011 -48.186 -44.386 1.00 47.73 362 CYS A N 1
ATOM 2721 C CA . CYS A 1 381 ? 8.117 -47.338 -43.962 1.00 41.44 362 CYS A CA 1
ATOM 2722 C C . CYS A 1 381 ? 8.759 -47.895 -42.702 1.00 42.62 362 CYS A C 1
ATOM 2723 O O . CYS A 1 381 ? 8.080 -48.159 -41.698 1.00 46.38 362 CYS A O 1
ATOM 2726 N N . VAL A 1 382 ? 10.076 -48.044 -42.740 1.00 39.46 363 VAL A N 1
ATOM 2727 C CA . VAL A 1 382 ? 10.779 -48.710 -41.651 1.00 40.92 363 VAL A CA 1
ATOM 2728 C C . VAL A 1 382 ? 11.070 -47.780 -40.484 1.00 44.33 363 VAL A C 1
ATOM 2729 O O . VAL A 1 382 ? 11.637 -46.715 -40.664 1.00 42.84 363 VAL A O 1
ATOM 2733 N N . GLN A 1 383 ? 10.683 -48.185 -39.281 1.00 39.44 364 GLN A N 1
ATOM 2734 C CA . GLN A 1 383 ? 11.042 -47.425 -38.091 1.00 46.19 364 GLN A CA 1
ATOM 2735 C C . GLN A 1 383 ? 12.260 -47.997 -37.372 1.00 50.56 364 GLN A C 1
ATOM 2736 O O . GLN A 1 383 ? 12.706 -49.109 -37.663 1.00 52.32 364 GLN A O 1
ATOM 2742 N N . ASP A 1 384 ? 12.811 -47.233 -36.457 1.00 53.64 365 ASP A N 1
ATOM 2743 C CA . ASP A 1 384 ? 13.910 -47.733 -35.687 1.00 54.72 365 ASP A CA 1
ATOM 2744 C C . ASP A 1 384 ? 13.369 -48.266 -34.378 1.00 59.37 365 ASP A C 1
ATOM 2745 O O . ASP A 1 384 ? 12.193 -48.544 -34.276 1.00 60.43 365 ASP A O 1
ATOM 2750 N N . ALA A 1 385 ? 14.232 -48.447 -33.393 1.00 62.30 366 ALA A N 1
ATOM 2751 C CA . ALA A 1 385 ? 13.827 -49.089 -32.142 1.00 63.91 366 ALA A CA 1
ATOM 2752 C C . ALA A 1 385 ? 13.264 -48.160 -31.073 1.00 64.99 366 ALA A C 1
ATOM 2753 O O . ALA A 1 385 ? 12.828 -48.605 -30.030 1.00 67.26 366 ALA A O 1
ATOM 2755 N N . GLU A 1 386 ? 13.246 -46.870 -31.350 1.00 63.33 367 GLU A N 1
ATOM 2756 C CA . GLU A 1 386 ? 12.503 -45.926 -30.556 1.00 59.35 367 GLU A CA 1
ATOM 2757 C C . GLU A 1 386 ? 11.204 -45.524 -31.275 1.00 58.29 367 GLU A C 1
ATOM 2758 O O . GLU A 1 386 ? 10.472 -44.678 -30.809 1.00 57.72 367 GLU A O 1
ATOM 2760 N N . GLY A 1 387 ? 10.923 -46.130 -32.418 1.00 56.44 368 GLY A N 1
ATOM 2761 C CA . GLY A 1 387 ? 9.707 -45.817 -33.150 1.00 54.98 368 GLY A CA 1
ATOM 2762 C C . GLY A 1 387 ? 9.769 -44.687 -34.162 1.00 52.99 368 GLY A C 1
ATOM 2763 O O . GLY A 1 387 ? 8.762 -44.255 -34.682 1.00 52.99 368 GLY A O 1
ATOM 2764 N N . ARG A 1 388 ? 10.965 -44.209 -34.445 1.00 53.89 369 ARG A N 1
ATOM 2765 C CA . ARG A 1 388 ? 11.136 -43.090 -35.362 1.00 49.17 369 ARG A CA 1
ATOM 2766 C C . ARG A 1 388 ? 11.439 -43.551 -36.787 1.00 45.63 369 ARG A C 1
ATOM 2767 O O . ARG A 1 388 ? 12.056 -44.560 -36.959 1.00 45.44 369 ARG A O 1
ATOM 2775 N N . TRP A 1 389 ? 10.999 -42.803 -37.793 1.00 37.98 370 TRP A N 1
ATOM 2776 C CA . TRP A 1 389 ? 11.228 -43.188 -39.180 1.00 37.38 370 TRP A CA 1
ATOM 2777 C C . TRP A 1 389 ? 12.711 -43.273 -39.472 1.00 37.87 370 TRP A C 1
ATOM 2778 O O . TRP A 1 389 ? 13.489 -42.413 -39.054 1.00 37.45 370 TRP A O 1
ATOM 2789 N N . GLN A 1 390 ? 13.114 -44.313 -40.187 1.00 36.28 371 GLN A N 1
ATOM 2790 C CA . GLN A 1 390 ? 14.477 -44.359 -40.684 1.00 35.64 371 GLN A CA 1
ATOM 2791 C C . GLN A 1 390 ? 14.542 -43.545 -41.966 1.00 33.51 371 GLN A C 1
ATOM 2792 O O . GLN A 1 390 ? 13.631 -43.599 -42.806 1.00 36.91 371 GLN A O 1
ATOM 2798 N N . VAL A 1 391 ? 15.612 -42.770 -42.108 1.00 32.58 372 VAL A N 1
ATOM 2799 C CA . VAL A 1 391 ? 15.789 -41.926 -43.286 1.00 30.37 372 VAL A CA 1
ATOM 2800 C C . VAL A 1 391 ? 17.228 -42.064 -43.773 1.00 26.51 372 VAL A C 1
ATOM 2801 O O . VAL A 1 391 ? 18.158 -42.002 -42.970 1.00 29.94 372 VAL A O 1
ATOM 2805 N N . ASP A 1 392 ? 17.407 -42.265 -45.074 1.00 31.63 373 ASP A N 1
ATOM 2806 C CA . ASP A 1 392 ? 18.738 -42.298 -45.674 1.00 31.71 373 ASP A CA 1
ATOM 2807 C C . ASP A 1 392 ? 19.366 -40.909 -45.689 1.00 35.88 373 ASP A C 1
ATOM 2808 O O . ASP A 1 392 ? 18.682 -39.918 -45.424 1.00 28.00 373 ASP A O 1
ATOM 2813 N N . ARG A 1 393 ? 20.656 -40.849 -46.000 1.00 30.53 374 ARG A N 1
ATOM 2814 C CA . ARG A 1 393 ? 21.382 -39.585 -46.038 1.00 37.19 374 ARG A CA 1
ATOM 2815 C C . ARG A 1 393 ? 20.756 -38.604 -47.024 1.00 33.54 374 ARG A C 1
ATOM 2816 O O . ARG A 1 393 ? 20.696 -37.404 -46.759 1.00 35.31 374 ARG A O 1
ATOM 2824 N N . ASP A 1 394 ? 20.291 -39.116 -48.159 1.00 32.29 375 ASP A N 1
ATOM 2825 C CA . ASP A 1 394 ? 19.693 -38.263 -49.178 1.00 34.57 375 ASP A CA 1
ATOM 2826 C C . ASP A 1 394 ? 18.248 -37.859 -48.862 1.00 30.85 375 ASP A C 1
ATOM 2827 O O . ASP A 1 394 ? 17.510 -37.460 -49.775 1.00 29.85 375 ASP A O 1
ATOM 2832 N N . TYR A 1 395 ? 17.864 -37.951 -47.578 1.00 28.79 376 TYR A N 1
ATOM 2833 C CA . TYR A 1 395 ? 16.528 -37.525 -47.108 1.00 27.86 376 TYR A CA 1
ATOM 2834 C C . TYR A 1 395 ? 15.379 -38.445 -47.559 1.00 29.88 376 TYR A C 1
ATOM 2835 O O . TYR A 1 395 ? 14.201 -38.118 -47.412 1.00 27.62 376 TYR A O 1
ATOM 2844 N N . ARG A 1 396 ? 15.717 -39.601 -48.100 1.00 32.64 377 ARG A N 1
ATOM 2845 C CA . ARG A 1 396 ? 14.734 -40.587 -48.526 1.00 35.22 377 ARG A CA 1
ATOM 2846 C C . ARG A 1 396 ? 14.327 -41.477 -47.361 1.00 30.02 377 ARG A C 1
ATOM 2847 O O . ARG A 1 396 ? 15.174 -41.993 -46.670 1.00 34.40 377 ARG A O 1
ATOM 2855 N N . MET A 1 397 ? 13.039 -41.630 -47.140 1.00 30.18 378 MET A N 1
ATOM 2856 C CA . MET A 1 397 ? 12.560 -42.537 -46.095 1.00 29.26 378 MET A CA 1
ATOM 2857 C C . MET A 1 397 ? 12.950 -43.968 -46.473 1.00 32.33 378 MET A C 1
ATOM 2858 O O . MET A 1 397 ? 12.830 -44.365 -47.630 1.00 33.00 378 MET A O 1
ATOM 2863 N N . VAL A 1 398 ? 13.456 -44.716 -45.499 1.00 34.72 379 VAL A N 1
ATOM 2864 C CA . VAL A 1 398 ? 13.743 -46.136 -45.697 1.00 37.38 379 VAL A CA 1
ATOM 2865 C C . VAL A 1 398 ? 12.445 -46.947 -45.761 1.00 40.22 379 VAL A C 1
ATOM 2866 O O . VAL A 1 398 ? 11.593 -46.851 -44.860 1.00 38.80 379 VAL A O 1
ATOM 2870 N N . THR A 1 399 ? 12.292 -47.724 -46.835 1.00 43.33 380 THR A N 1
ATOM 2871 C CA . THR A 1 399 ? 11.092 -48.525 -47.052 1.00 45.27 380 THR A CA 1
ATOM 2872 C C . THR A 1 399 ? 11.390 -50.012 -47.259 1.00 47.89 380 THR A C 1
ATOM 2873 O O . THR A 1 399 ? 12.501 -50.393 -47.607 1.00 46.66 380 THR A O 1
ATOM 2877 N N . THR A 1 400 ? 10.385 -50.823 -47.061 1.00 48.57 381 THR A N 1
ATOM 2878 C CA . THR A 1 400 ? 10.508 -52.223 -47.352 1.00 51.54 381 THR A CA 1
ATOM 2879 C C . THR A 1 400 ? 10.620 -52.316 -48.845 1.00 50.56 381 THR A C 1
ATOM 2880 O O . THR A 1 400 ? 10.192 -51.423 -49.547 1.00 49.37 381 THR A O 1
ATOM 2884 N N . PRO A 1 401 ? 11.239 -53.486 -49.310 1.00 52.58 382 PRO A N 1
ATOM 2885 C CA . PRO A 1 401 ? 11.248 -53.570 -50.778 1.00 53.16 382 PRO A CA 1
ATOM 2886 C C . PRO A 1 401 ? 9.865 -53.635 -51.387 1.00 50.93 382 PRO A C 1
ATOM 2887 O O . PRO A 1 401 ? 9.761 -53.700 -52.569 1.00 53.15 382 PRO A O 1
ATOM 2891 N N . ASP A 1 402 ? 8.821 -53.582 -50.593 1.00 52.76 383 ASP A N 1
ATOM 2892 C CA . ASP A 1 402 ? 7.481 -53.614 -51.128 1.00 54.24 383 ASP A CA 1
ATOM 2893 C C . ASP A 1 402 ? 7.117 -52.273 -51.746 1.00 56.17 383 ASP A C 1
ATOM 2894 O O . ASP A 1 402 ? 6.083 -52.129 -52.346 1.00 56.77 383 ASP A O 1
ATOM 2899 N N . LEU A 1 403 ? 7.956 -51.279 -51.522 1.00 53.21 384 LEU A N 1
ATOM 2900 C CA . LEU A 1 403 ? 7.657 -49.922 -51.904 1.00 51.06 384 LEU A CA 1
ATOM 2901 C C . LEU A 1 403 ? 8.853 -49.452 -52.686 1.00 48.30 384 LEU A C 1
ATOM 2902 O O . LEU A 1 403 ? 9.957 -49.541 -52.210 1.00 51.40 384 LEU A O 1
ATOM 2907 N N . ARG A 1 404 ? 8.644 -48.960 -53.891 1.00 50.75 385 ARG A N 1
ATOM 2908 C CA . ARG A 1 404 ? 9.782 -48.495 -54.682 1.00 55.14 385 ARG A CA 1
ATOM 2909 C C . ARG A 1 404 ? 9.799 -46.965 -54.883 1.00 53.14 385 ARG A C 1
ATOM 2910 O O . ARG A 1 404 ? 10.804 -46.403 -55.324 1.00 52.04 385 ARG A O 1
ATOM 2912 N N . CYS A 1 405 ? 8.694 -46.302 -54.558 1.00 52.62 386 CYS A N 1
ATOM 2913 C CA . CYS A 1 405 ? 8.625 -44.843 -54.634 1.00 43.60 386 CYS A CA 1
ATOM 2914 C C . CYS A 1 405 ? 9.534 -44.178 -53.624 1.00 44.55 386 CYS A C 1
ATOM 2915 O O . CYS A 1 405 ? 9.702 -44.672 -52.501 1.00 45.99 386 CYS A O 1
ATOM 2918 N N . GLY A 1 406 ? 10.082 -43.035 -54.016 1.00 46.05 387 GLY A N 1
ATOM 2919 C CA . GLY A 1 406 ? 10.806 -42.180 -53.101 1.00 41.27 387 GLY A CA 1
ATOM 2920 C C . GLY A 1 406 ? 9.853 -41.294 -52.317 1.00 33.80 387 GLY A C 1
ATOM 2921 O O . GLY A 1 406 ? 9.027 -40.571 -52.889 1.00 35.00 387 GLY A O 1
ATOM 2922 N N . ILE A 1 407 ? 9.952 -41.375 -50.998 1.00 37.19 388 ILE A N 1
ATOM 2923 C CA . ILE A 1 407 ? 9.306 -40.413 -50.128 1.00 33.78 388 ILE A CA 1
ATOM 2924 C C . ILE A 1 407 ? 10.425 -39.644 -49.439 1.00 33.17 388 ILE A C 1
ATOM 2925 O O . ILE A 1 407 ? 11.145 -40.187 -48.585 1.00 34.09 388 ILE A O 1
ATOM 2930 N N . TYR A 1 408 ? 10.593 -38.386 -49.843 1.00 34.57 389 TYR A N 1
ATOM 2931 C CA . TYR A 1 408 ? 11.672 -37.560 -49.303 1.00 33.30 389 TYR A CA 1
ATOM 2932 C C . TYR A 1 408 ? 11.126 -36.553 -48.308 1.00 27.28 389 TYR A C 1
ATOM 2933 O O . TYR A 1 408 ? 9.999 -36.071 -48.474 1.00 26.94 389 TYR A O 1
ATOM 2942 N N . LEU A 1 409 ? 11.918 -36.253 -47.278 1.00 28.11 390 LEU A N 1
ATOM 2943 C CA . LEU A 1 409 ? 11.508 -35.328 -46.216 1.00 25.90 390 LEU A CA 1
ATOM 2944 C C . LEU A 1 409 ? 12.359 -34.036 -46.140 1.00 26.48 390 LEU A C 1
ATOM 2945 O O . LEU A 1 409 ? 13.582 -34.076 -45.917 1.00 24.50 390 LEU A O 1
ATOM 2950 N N . GLN A 1 410 ? 11.711 -32.892 -46.303 1.00 24.42 391 GLN A N 1
ATOM 2951 C CA . GLN A 1 410 ? 12.349 -31.612 -45.973 1.00 23.88 391 GLN A CA 1
ATOM 2952 C C . GLN A 1 410 ? 11.657 -31.085 -44.724 1.00 26.46 391 GLN A C 1
ATOM 2953 O O . GLN A 1 410 ? 10.582 -30.471 -44.800 1.00 27.08 391 GLN A O 1
ATOM 2959 N N . GLY A 1 411 ? 12.292 -31.321 -43.578 1.00 27.17 392 GLY A N 1
ATOM 2960 C CA . GLY A 1 411 ? 11.648 -31.212 -42.280 1.00 27.71 392 GLY A CA 1
ATOM 2961 C C . GLY A 1 411 ? 11.455 -32.635 -41.751 1.00 33.35 392 GLY A C 1
ATOM 2962 O O . GLY A 1 411 ? 11.554 -33.614 -42.518 1.00 32.22 392 GLY A O 1
ATOM 2963 N N . GLY A 1 412 ? 11.186 -32.770 -40.453 1.00 33.75 393 GLY A N 1
ATOM 2964 C CA . GLY A 1 412 ? 10.952 -34.086 -39.862 1.00 34.05 393 GLY A CA 1
ATOM 2965 C C . GLY A 1 412 ? 12.168 -34.989 -39.721 1.00 34.20 393 GLY A C 1
ATOM 2966 O O . GLY A 1 412 ? 12.023 -36.158 -39.405 1.00 36.03 393 GLY A O 1
ATOM 2967 N N . THR A 1 413 ? 13.364 -34.446 -39.935 1.00 31.40 394 THR A N 1
ATOM 2968 C CA . THR A 1 413 ? 14.582 -35.254 -39.935 1.00 33.10 394 THR A CA 1
ATOM 2969 C C . THR A 1 413 ? 15.521 -34.888 -38.798 1.00 31.29 394 THR A C 1
ATOM 2970 O O . THR A 1 413 ? 16.731 -35.140 -38.876 1.00 31.73 394 THR A O 1
ATOM 2974 N N . GLU A 1 414 ? 14.966 -34.275 -37.752 1.00 31.03 395 GLU A N 1
ATOM 2975 C CA . GLU A 1 414 ? 15.759 -33.859 -36.597 1.00 32.64 395 GLU A CA 1
ATOM 2976 C C . GLU A 1 414 ? 16.555 -35.017 -36.000 1.00 30.66 395 GLU A C 1
ATOM 2977 O O . GLU A 1 414 ? 17.715 -34.863 -35.615 1.00 29.91 395 GLU A O 1
ATOM 2983 N N . HIS A 1 415 ? 15.933 -36.182 -35.916 1.00 32.82 396 HIS A N 1
ATOM 2984 C CA . HIS A 1 415 ? 16.614 -37.356 -35.344 1.00 34.97 396 HIS A CA 1
ATOM 2985 C C . HIS A 1 415 ? 17.709 -37.910 -36.268 1.00 34.36 396 HIS A C 1
ATOM 2986 O O . HIS A 1 415 ? 18.738 -38.394 -35.791 1.00 33.52 396 HIS A O 1
ATOM 2993 N N . THR A 1 416 ? 17.497 -37.840 -37.585 1.00 31.29 397 THR A N 1
ATOM 2994 C CA . THR A 1 416 ? 18.462 -38.439 -38.508 1.00 32.24 397 THR A CA 1
ATOM 2995 C C . THR A 1 416 ? 19.509 -37.468 -39.027 1.00 35.33 397 THR A C 1
ATOM 2996 O O . THR A 1 416 ? 20.691 -37.828 -39.158 1.00 33.45 397 THR A O 1
ATOM 3000 N N . HIS A 1 417 ? 19.078 -36.245 -39.338 1.00 34.34 398 HIS A N 1
ATOM 3001 C CA . HIS A 1 417 ? 19.967 -35.287 -39.997 1.00 32.79 398 HIS A CA 1
ATOM 3002 C C . HIS A 1 417 ? 20.388 -34.103 -39.119 1.00 31.96 398 HIS A C 1
ATOM 3003 O O . HIS A 1 417 ? 21.355 -33.386 -39.437 1.00 31.13 398 HIS A O 1
ATOM 3010 N N . GLY A 1 418 ? 19.655 -33.881 -38.036 1.00 31.18 399 GLY A N 1
ATOM 3011 C CA . GLY A 1 418 ? 20.085 -32.923 -37.034 1.00 31.11 399 GLY A CA 1
ATOM 3012 C C . GLY A 1 418 ? 19.443 -31.540 -37.052 1.00 33.34 399 GLY A C 1
ATOM 3013 O O . GLY A 1 418 ? 18.369 -31.313 -37.627 1.00 32.33 399 GLY A O 1
ATOM 3014 N N . LEU A 1 419 ? 20.126 -30.605 -36.402 1.00 30.86 400 LEU A N 1
ATOM 3015 C CA . LEU A 1 419 ? 19.566 -29.303 -36.065 1.00 33.08 400 LEU A CA 1
ATOM 3016 C C . LEU A 1 419 ? 19.143 -28.462 -37.273 1.00 37.08 400 LEU A C 1
ATOM 3017 O O . LEU A 1 419 ? 18.315 -27.554 -37.144 1.00 29.25 400 LEU A O 1
ATOM 3022 N N . SER A 1 420 ? 19.674 -28.789 -38.449 1.00 30.32 401 SER A N 1
ATOM 3023 C CA . SER A 1 420 ? 19.412 -27.995 -39.640 1.00 30.44 401 SER A CA 1
ATOM 3024 C C . SER A 1 420 ? 18.068 -28.333 -40.256 1.00 35.50 401 SER A C 1
ATOM 3025 O O . SER A 1 420 ? 17.630 -27.655 -41.192 1.00 30.12 401 SER A O 1
ATOM 3028 N N . SER A 1 421 ? 17.414 -29.375 -39.733 1.00 30.53 402 SER A N 1
ATOM 3029 C CA . SER A 1 421 ? 16.246 -29.973 -40.403 1.00 32.85 402 SER A CA 1
ATOM 3030 C C . SER A 1 421 ? 15.092 -29.026 -40.743 1.00 32.66 402 SER A C 1
ATOM 3031 O O . SER A 1 421 ? 14.480 -29.139 -41.800 1.00 28.18 402 SER A O 1
ATOM 3034 N N . SER A 1 422 ? 14.790 -28.096 -39.848 1.00 29.11 403 SER A N 1
ATOM 3035 C CA . SER A 1 422 ? 13.648 -27.211 -40.065 1.00 27.15 403 SER A CA 1
ATOM 3036 C C . SER A 1 422 ? 14.070 -25.770 -40.410 1.00 31.84 403 SER A C 1
ATOM 3037 O O . SER A 1 422 ? 13.217 -24.879 -40.549 1.00 30.13 403 SER A O 1
ATOM 3040 N N . LEU A 1 423 ? 15.374 -25.540 -40.553 1.00 31.51 404 LEU A N 1
ATOM 3041 C CA . LEU A 1 423 ? 15.904 -24.187 -40.811 1.00 31.69 404 LEU A CA 1
ATOM 3042 C C . LEU A 1 423 ? 16.130 -23.896 -42.289 1.00 32.47 404 LEU A C 1
ATOM 3043 O O . LEU A 1 423 ? 15.911 -24.753 -43.137 1.00 27.46 404 LEU A O 1
ATOM 3048 N N . LEU A 1 424 ? 16.589 -22.685 -42.602 1.00 25.72 405 LEU A N 1
ATOM 3049 C CA . LEU A 1 424 ? 16.871 -22.341 -44.000 1.00 27.36 405 LEU A CA 1
ATOM 3050 C C . LEU A 1 424 ? 18.366 -22.263 -44.231 1.00 25.93 405 LEU A C 1
ATOM 3051 O O . LEU A 1 424 ? 18.823 -21.573 -45.140 1.00 25.10 405 LEU A O 1
ATOM 3056 N N . SER A 1 425 ? 19.128 -22.964 -43.405 1.00 25.65 406 SER A N 1
ATOM 3057 C CA . SER A 1 425 ? 20.583 -22.873 -43.460 1.00 27.09 406 SER A CA 1
ATOM 3058 C C . SER A 1 425 ? 21.174 -23.735 -44.581 1.00 30.09 406 SER A C 1
ATOM 3059 O O . SER A 1 425 ? 22.315 -23.517 -45.001 1.00 32.09 406 SER A O 1
ATOM 3062 N N . ASN A 1 426 ? 20.407 -24.708 -45.073 1.00 26.06 407 ASN A N 1
ATOM 3063 C CA . ASN A 1 426 ? 20.981 -25.673 -46.009 1.00 26.05 407 ASN A CA 1
ATOM 3064 C C . ASN A 1 426 ? 20.069 -25.996 -47.182 1.00 27.25 407 ASN A C 1
ATOM 3065 O O . ASN A 1 426 ? 20.034 -27.141 -47.660 1.00 28.97 407 ASN A O 1
ATOM 3070 N N . LEU A 1 427 ? 19.356 -24.989 -47.680 1.00 21.53 408 LEU A N 1
ATOM 3071 C CA . LEU A 1 427 ? 18.341 -25.227 -48.708 1.00 22.47 408 LEU A CA 1
ATOM 3072 C C . LEU A 1 427 ? 18.933 -25.673 -50.028 1.00 26.44 408 LEU A C 1
ATOM 3073 O O . LEU A 1 427 ? 18.355 -26.521 -50.730 1.00 25.55 408 LEU A O 1
ATOM 3078 N N . ALA A 1 428 ? 20.061 -25.080 -50.399 1.00 21.60 409 ALA A N 1
ATOM 3079 C CA . ALA A 1 428 ? 20.613 -25.332 -51.726 1.00 26.49 409 ALA A CA 1
ATOM 3080 C C . ALA A 1 428 ? 21.062 -26.799 -51.881 1.00 23.62 409 ALA A C 1
ATOM 3081 O O 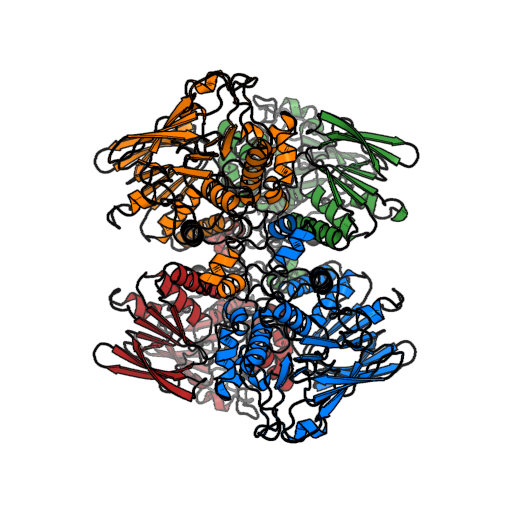. ALA A 1 428 ? 20.797 -27.422 -52.885 1.00 25.26 409 ALA A O 1
ATOM 3083 N N . THR A 1 429 ? 21.752 -27.305 -50.869 1.00 26.84 410 THR A N 1
ATOM 3084 C CA . THR A 1 429 ? 22.373 -28.607 -50.915 1.00 26.13 410 THR A CA 1
ATOM 3085 C C . THR A 1 429 ? 21.359 -29.713 -50.608 1.00 30.17 410 THR A C 1
ATOM 3086 O O . THR A 1 429 ? 21.367 -30.753 -51.267 1.00 28.83 410 THR A O 1
ATOM 3090 N N . ARG A 1 430 ? 20.483 -29.508 -49.624 1.00 22.73 411 ARG A N 1
ATOM 3091 C CA . ARG A 1 430 ? 19.434 -30.500 -49.398 1.00 26.13 411 ARG A CA 1
ATOM 3092 C C . ARG A 1 430 ? 18.561 -30.685 -50.651 1.00 28.68 411 ARG A C 1
ATOM 3093 O O . ARG A 1 430 ? 18.315 -31.821 -51.088 1.00 25.02 411 ARG A O 1
ATOM 3101 N N . SER A 1 431 ? 18.100 -29.582 -51.244 1.00 22.44 412 SER A N 1
ATOM 3102 C CA . SER A 1 431 ? 17.278 -29.696 -52.455 1.00 26.85 412 SER A CA 1
ATOM 3103 C C . SER A 1 431 ? 18.050 -30.377 -53.615 1.00 26.28 412 SER A C 1
ATOM 3104 O O . SER A 1 431 ? 17.527 -31.272 -54.301 1.00 26.94 412 SER A O 1
ATOM 3107 N N . GLY A 1 432 ? 19.301 -29.964 -53.817 1.00 27.31 413 GLY A N 1
ATOM 3108 C CA . GLY A 1 432 ? 20.137 -30.582 -54.839 1.00 30.26 413 GLY A CA 1
ATOM 3109 C C . GLY A 1 432 ? 20.336 -32.083 -54.621 1.00 29.87 413 GLY A C 1
ATOM 3110 O O . GLY A 1 432 ? 20.310 -32.870 -55.583 1.00 29.09 413 GLY A O 1
ATOM 3111 N N . GLU A 1 433 ? 20.579 -32.481 -53.375 1.00 29.12 414 GLU A N 1
ATOM 3112 C CA . GLU A 1 433 ? 20.723 -33.892 -52.994 1.00 31.48 414 GLU A CA 1
ATOM 3113 C C . GLU A 1 433 ? 19.499 -34.679 -53.385 1.00 34.48 414 GLU A C 1
ATOM 3114 O O . GLU A 1 433 ? 19.593 -35.704 -53.989 1.00 32.99 414 GLU A O 1
ATOM 3120 N N . ILE A 1 434 ? 18.352 -34.147 -53.040 1.00 30.88 415 ILE A N 1
ATOM 3121 C CA . ILE A 1 434 ? 17.092 -34.805 -53.321 1.00 30.35 415 ILE A CA 1
ATOM 3122 C C . ILE A 1 434 ? 16.843 -34.949 -54.816 1.00 32.40 415 ILE A C 1
ATOM 3123 O O . ILE A 1 434 ? 16.445 -36.026 -55.277 1.00 32.89 415 ILE A O 1
ATOM 3128 N N . VAL A 1 435 ? 17.064 -33.877 -55.576 1.00 28.21 416 VAL A N 1
ATOM 3129 C CA . VAL A 1 435 ? 16.927 -33.960 -57.026 1.00 27.59 416 VAL A CA 1
ATOM 3130 C C . VAL A 1 435 ? 17.914 -34.978 -57.602 1.00 33.15 416 VAL A C 1
ATOM 3131 O O . VAL A 1 435 ? 17.534 -35.796 -58.434 1.00 29.58 416 VAL A O 1
ATOM 3135 N N . SER A 1 436 ? 19.165 -34.959 -57.137 1.00 30.08 417 SER A N 1
ATOM 3136 C CA . SER A 1 436 ? 20.131 -35.924 -57.633 1.00 31.64 417 SER A CA 1
ATOM 3137 C C . SER A 1 436 ? 19.694 -37.371 -57.322 1.00 38.21 417 SER A C 1
ATOM 3138 O O . SER A 1 436 ? 19.883 -38.270 -58.142 1.00 37.88 417 SER A O 1
ATOM 3141 N N . SER A 1 437 ? 19.114 -37.590 -56.144 1.00 32.09 418 SER A N 1
ATOM 3142 C CA . SER A 1 437 ? 18.671 -38.931 -55.749 1.00 33.66 418 SER A CA 1
ATOM 3143 C C . SER A 1 437 ? 17.549 -39.383 -56.662 1.00 41.44 418 SER A C 1
ATOM 3144 O O . SER A 1 437 ? 17.537 -40.528 -57.143 1.00 40.53 418 SER A O 1
ATOM 3147 N N . ILE A 1 438 ? 16.619 -38.476 -56.932 1.00 31.27 419 ILE A N 1
ATOM 3148 C CA . ILE A 1 438 ? 15.515 -38.793 -57.823 1.00 31.98 419 ILE A CA 1
ATOM 3149 C C . ILE A 1 438 ? 16.024 -39.155 -59.226 1.00 41.78 419 ILE A C 1
ATOM 3150 O O . ILE A 1 438 ? 15.597 -40.165 -59.806 1.00 38.18 419 ILE A O 1
ATOM 3155 N N . GLU A 1 439 ? 16.944 -38.384 -59.776 1.00 38.58 420 GLU A N 1
ATOM 3156 C CA . GLU A 1 439 ? 17.442 -38.709 -61.103 1.00 46.12 420 GLU A CA 1
ATOM 3157 C C . GLU A 1 439 ? 18.195 -40.028 -61.090 1.00 47.69 420 GLU A C 1
ATOM 3158 O O . GLU A 1 439 ? 17.994 -40.848 -61.945 1.00 52.92 420 GLU A O 1
ATOM 3164 N N . ARG A 1 440 ? 19.041 -40.222 -60.085 1.00 42.35 421 ARG A N 1
ATOM 3165 C CA . ARG A 1 440 ? 19.824 -41.448 -59.965 1.00 46.91 421 ARG A CA 1
ATOM 3166 C C . ARG A 1 440 ? 18.968 -42.715 -60.017 1.00 51.08 421 ARG A C 1
ATOM 3167 O O . ARG A 1 440 ? 19.351 -43.704 -60.641 1.00 50.68 421 ARG A O 1
ATOM 3175 N N . ARG A 1 441 ? 17.813 -42.683 -59.357 1.00 48.80 422 ARG A N 1
ATOM 3176 C CA . ARG A 1 441 ? 16.950 -43.856 -59.274 1.00 50.60 422 ARG A CA 1
ATOM 3177 C C . ARG A 1 441 ? 16.078 -44.024 -60.514 1.00 54.00 422 ARG A C 1
ATOM 3178 O O . ARG A 1 441 ? 15.562 -45.114 -60.769 1.00 63.72 422 ARG A O 1
ATOM 3180 N N . LYS A 1 442 ? 15.920 -42.947 -61.277 1.00 56.19 423 LYS A N 1
ATOM 3181 C CA . LYS A 1 442 ? 15.110 -42.980 -62.488 1.00 58.73 423 LYS A CA 1
ATOM 3182 C C . LYS A 1 442 ? 15.860 -43.650 -63.635 1.00 60.62 423 LYS A C 1
ATOM 3183 O O . LYS A 1 442 ? 17.087 -43.748 -63.614 1.00 62.34 423 LYS A O 1
ATOM 3189 N N . PRO B 1 29 ? 47.513 -8.038 -88.479 1.00 58.97 10 PRO B N 1
ATOM 3190 C CA . PRO B 1 29 ? 46.512 -8.417 -87.467 1.00 59.93 10 PRO B CA 1
ATOM 3191 C C . PRO B 1 29 ? 46.166 -7.255 -86.507 1.00 56.66 10 PRO B C 1
ATOM 3192 O O . PRO B 1 29 ? 46.929 -6.957 -85.579 1.00 52.59 10 PRO B O 1
ATOM 3196 N N . THR B 1 30 ? 45.019 -6.617 -86.729 1.00 49.65 11 THR B N 1
ATOM 3197 C CA . THR B 1 30 ? 44.629 -5.466 -85.925 1.00 46.09 11 THR B CA 1
ATOM 3198 C C . THR B 1 30 ? 43.561 -5.803 -84.881 1.00 48.45 11 THR B C 1
ATOM 3199 O O . THR B 1 30 ? 42.409 -6.110 -85.221 1.00 49.02 11 THR B O 1
ATOM 3203 N N . HIS B 1 31 ? 43.945 -5.729 -83.607 1.00 40.97 12 HIS B N 1
ATOM 3204 C CA . HIS B 1 31 ? 43.035 -6.055 -82.505 1.00 39.96 12 HIS B CA 1
ATOM 3205 C C . HIS B 1 31 ? 41.980 -4.976 -82.294 1.00 36.62 12 HIS B C 1
ATOM 3206 O O . HIS B 1 31 ? 42.244 -3.791 -82.513 1.00 37.31 12 HIS B O 1
ATOM 3213 N N . ASP B 1 32 ? 40.791 -5.385 -81.858 1.00 31.20 13 ASP B N 1
ATOM 3214 C CA . ASP B 1 32 ? 39.783 -4.417 -81.475 1.00 35.63 13 ASP B CA 1
ATOM 3215 C C . ASP B 1 32 ? 40.248 -3.606 -80.273 1.00 31.23 13 ASP B C 1
ATOM 3216 O O . ASP B 1 32 ? 40.049 -2.393 -80.232 1.00 32.77 13 ASP B O 1
ATOM 3221 N N . VAL B 1 33 ? 40.891 -4.268 -79.310 1.00 29.71 14 VAL B N 1
ATOM 3222 C CA . VAL B 1 33 ? 41.376 -3.548 -78.134 1.00 33.66 14 VAL B CA 1
ATOM 3223 C C . VAL B 1 33 ? 42.663 -4.143 -77.574 1.00 32.11 14 VAL B C 1
ATOM 3224 O O . VAL B 1 33 ? 42.834 -5.359 -77.559 1.00 32.90 14 VAL B O 1
ATOM 3228 N N . VAL B 1 34 ? 43.577 -3.274 -77.148 1.00 27.56 15 VAL B N 1
ATOM 3229 C CA . VAL B 1 34 ? 44.763 -3.712 -76.425 1.00 28.46 15 VAL B CA 1
ATOM 3230 C C . VAL B 1 34 ? 44.752 -3.110 -75.026 1.00 29.26 15 VAL B C 1
ATOM 3231 O O . VAL B 1 34 ? 44.483 -1.906 -74.851 1.00 28.71 15 VAL B O 1
ATOM 3235 N N . GLY B 1 35 ? 45.016 -3.942 -74.018 1.00 29.56 16 GLY B N 1
ATOM 3236 C CA . GLY B 1 35 ? 45.086 -3.446 -72.648 1.00 25.07 16 GLY B CA 1
ATOM 3237 C C . GLY B 1 35 ? 46.525 -3.313 -72.196 1.00 26.33 16 GLY B C 1
ATOM 3238 O O . GLY B 1 35 ? 47.311 -4.265 -72.296 1.00 29.91 16 GLY B O 1
ATOM 3239 N N . VAL B 1 36 ? 46.887 -2.129 -71.723 1.00 25.16 17 VAL B N 1
ATOM 3240 C CA . VAL B 1 36 ? 48.214 -1.914 -71.175 1.00 25.92 17 VAL B CA 1
ATOM 3241 C C . VAL B 1 36 ? 48.213 -2.099 -69.669 1.00 30.04 17 VAL B C 1
ATOM 3242 O O . VAL B 1 36 ? 47.553 -1.341 -68.942 1.00 26.59 17 VAL B O 1
ATOM 3246 N N . GLY B 1 37 ? 48.954 -3.106 -69.203 1.00 32.47 18 GLY B N 1
ATOM 3247 C CA . GLY B 1 37 ? 48.959 -3.470 -67.797 1.00 29.95 18 GLY B CA 1
ATOM 3248 C C . GLY B 1 37 ? 47.970 -4.595 -67.558 1.00 30.44 18 GLY B C 1
ATOM 3249 O O . GLY B 1 37 ? 46.941 -4.679 -68.250 1.00 26.42 18 GLY B O 1
ATOM 3250 N N . PHE B 1 38 ? 48.270 -5.477 -66.601 1.00 28.84 19 PHE B N 1
ATOM 3251 C CA . PHE B 1 38 ? 47.274 -6.465 -66.193 1.00 26.83 19 PHE B CA 1
ATOM 3252 C C . PHE B 1 38 ? 47.172 -6.549 -64.672 1.00 29.31 19 PHE B C 1
ATOM 3253 O O . PHE B 1 38 ? 47.537 -7.543 -64.048 1.00 26.54 19 PHE B O 1
ATOM 3261 N N . GLY B 1 39 ? 46.674 -5.470 -64.078 1.00 27.22 20 GLY B N 1
ATOM 3262 C CA . GLY B 1 39 ? 46.250 -5.516 -62.687 1.00 24.40 20 GLY B CA 1
ATOM 3263 C C . GLY B 1 39 ? 44.762 -5.836 -62.676 1.00 24.48 20 GLY B C 1
ATOM 3264 O O . GLY B 1 39 ? 44.197 -6.189 -63.711 1.00 24.23 20 GLY B O 1
ATOM 3265 N N . PRO B 1 40 ? 44.114 -5.679 -61.515 1.00 22.22 21 PRO B N 1
ATOM 3266 C CA . PRO B 1 40 ? 42.682 -5.955 -61.384 1.00 21.98 21 PRO B CA 1
ATOM 3267 C C . PRO B 1 40 ? 41.811 -5.176 -62.382 1.00 24.13 21 PRO B C 1
ATOM 3268 O O . PRO B 1 40 ? 40.794 -5.722 -62.853 1.00 27.50 21 PRO B O 1
ATOM 3272 N N . ALA B 1 41 ? 42.184 -3.937 -62.696 1.00 21.09 22 ALA B N 1
ATOM 3273 C CA . ALA B 1 41 ? 41.411 -3.154 -63.679 1.00 23.15 22 ALA B CA 1
ATOM 3274 C C . ALA B 1 41 ? 41.315 -3.822 -65.056 1.00 23.73 22 ALA B C 1
ATOM 3275 O O . ALA B 1 41 ? 40.222 -4.007 -65.606 1.00 24.14 22 ALA B O 1
ATOM 3277 N N . ASN B 1 42 ? 42.458 -4.166 -65.638 1.00 21.86 23 ASN B N 1
ATOM 3278 C CA . ASN B 1 42 ? 42.423 -4.827 -66.950 1.00 23.25 23 ASN B CA 1
ATOM 3279 C C . ASN B 1 42 ? 41.948 -6.270 -66.886 1.00 23.94 23 ASN B C 1
ATOM 3280 O O . ASN B 1 42 ? 41.367 -6.776 -67.861 1.00 24.85 23 ASN B O 1
ATOM 3285 N N . LEU B 1 43 ? 42.139 -6.890 -65.725 1.00 23.71 24 LEU B N 1
ATOM 3286 C CA . LEU B 1 43 ? 41.575 -8.199 -65.443 1.00 25.54 24 LEU B CA 1
ATOM 3287 C C . LEU B 1 43 ? 40.054 -8.132 -65.531 1.00 25.94 24 LEU B C 1
ATOM 3288 O O . LEU B 1 43 ? 39.428 -8.998 -66.141 1.00 22.59 24 LEU B O 1
ATOM 3293 N N . SER B 1 44 ? 39.457 -7.104 -64.929 1.00 19.83 25 SER B N 1
ATOM 3294 C CA . SER B 1 44 ? 38.001 -6.937 -65.033 1.00 21.18 25 SER B CA 1
ATOM 3295 C C . SER B 1 44 ? 37.590 -6.629 -66.476 1.00 24.08 25 SER B C 1
ATOM 3296 O O . SER B 1 44 ? 36.503 -7.023 -66.930 1.00 24.75 25 SER B O 1
ATOM 3299 N N . LEU B 1 45 ? 38.472 -5.961 -67.215 1.00 20.48 26 LEU B N 1
ATOM 3300 C CA . LEU B 1 45 ? 38.186 -5.676 -68.624 1.00 25.96 26 LEU B CA 1
ATOM 3301 C C . LEU B 1 45 ? 38.180 -6.973 -69.442 1.00 25.61 26 LEU B C 1
ATOM 3302 O O . LEU B 1 45 ? 37.271 -7.208 -70.251 1.00 23.15 26 LEU B O 1
ATOM 3307 N N . ALA B 1 46 ? 39.179 -7.827 -69.207 1.00 22.84 27 ALA B N 1
ATOM 3308 C CA . ALA B 1 46 ? 39.240 -9.145 -69.850 1.00 25.71 27 ALA B CA 1
ATOM 3309 C C . ALA B 1 46 ? 37.971 -9.955 -69.570 1.00 26.21 27 ALA B C 1
ATOM 3310 O O . ALA B 1 46 ? 37.363 -10.530 -70.462 1.00 22.68 27 ALA B O 1
ATOM 3312 N N . VAL B 1 47 ? 37.548 -9.972 -68.313 1.00 25.40 28 VAL B N 1
ATOM 3313 C CA . VAL B 1 47 ? 36.304 -10.649 -67.982 1.00 23.66 28 VAL B CA 1
ATOM 3314 C C . VAL B 1 47 ? 35.103 -10.045 -68.716 1.00 25.92 28 VAL B C 1
ATOM 3315 O O . VAL B 1 47 ? 34.251 -10.774 -69.256 1.00 28.20 28 VAL B O 1
ATOM 3319 N N . ALA B 1 48 ? 35.036 -8.714 -68.730 1.00 23.63 29 ALA B N 1
ATOM 3320 C CA . ALA B 1 48 ? 33.934 -8.022 -69.389 1.00 29.08 29 ALA B CA 1
ATOM 3321 C C . ALA B 1 48 ? 33.910 -8.386 -70.870 1.00 24.21 29 ALA B C 1
ATOM 3322 O O . ALA B 1 48 ? 32.836 -8.529 -71.474 1.00 22.65 29 ALA B O 1
ATOM 3324 N N . LEU B 1 49 ? 35.100 -8.538 -71.450 1.00 23.51 30 LEU B N 1
ATOM 3325 C CA . LEU B 1 49 ? 35.220 -8.883 -72.867 1.00 27.52 30 LEU B CA 1
ATOM 3326 C C . LEU B 1 49 ? 34.713 -10.297 -73.083 1.00 25.96 30 LEU B C 1
ATOM 3327 O O . LEU B 1 49 ? 33.883 -10.539 -73.958 1.00 29.02 30 LEU B O 1
ATOM 3332 N N . GLU B 1 50 ? 35.159 -11.227 -72.239 1.00 28.68 31 GLU B N 1
ATOM 3333 C CA . GLU B 1 50 ? 34.693 -12.607 -72.370 1.00 27.71 31 GLU B CA 1
ATOM 3334 C C . GLU B 1 50 ? 33.187 -12.731 -72.170 1.00 30.74 31 GLU B C 1
ATOM 3335 O O . GLU B 1 50 ? 32.530 -13.458 -72.908 1.00 27.50 31 GLU B O 1
ATOM 3341 N N . GLU B 1 51 ? 32.635 -12.026 -71.179 1.00 29.79 32 GLU B N 1
ATOM 3342 C CA . GLU B 1 51 ? 31.205 -12.148 -70.905 1.00 27.16 32 GLU B CA 1
ATOM 3343 C C . GLU B 1 51 ? 30.332 -11.468 -71.956 1.00 29.62 32 GLU B C 1
ATOM 3344 O O . GLU B 1 51 ? 29.168 -11.830 -72.121 1.00 32.82 32 GLU B O 1
ATOM 3350 N N . SER B 1 52 ? 30.883 -10.474 -72.648 1.00 32.04 33 SER B N 1
ATOM 3351 C CA . SER B 1 52 ? 30.126 -9.778 -73.694 1.00 30.58 33 SER B CA 1
ATOM 3352 C C . SER B 1 52 ? 29.928 -10.664 -74.926 1.00 33.99 33 SER B C 1
ATOM 3353 O O . SER B 1 52 ? 30.860 -11.339 -75.369 1.00 35.37 33 SER B O 1
ATOM 3356 N N . PRO B 1 53 ? 28.705 -10.662 -75.477 1.00 34.42 34 PRO B N 1
ATOM 3357 C CA . PRO B 1 53 ? 28.407 -11.420 -76.700 1.00 40.51 34 PRO B CA 1
ATOM 3358 C C . PRO B 1 53 ? 29.101 -10.808 -77.918 1.00 43.90 34 PRO B C 1
ATOM 3359 O O . PRO B 1 53 ? 29.252 -11.477 -78.928 1.00 46.73 34 PRO B O 1
ATOM 3363 N N . ALA B 1 54 ? 29.509 -9.544 -77.816 1.00 42.82 35 ALA B N 1
ATOM 3364 C CA . ALA B 1 54 ? 30.241 -8.897 -78.894 1.00 41.61 35 ALA B CA 1
ATOM 3365 C C . ALA B 1 54 ? 31.509 -9.682 -79.229 1.00 43.41 35 ALA B C 1
ATOM 3366 O O . ALA B 1 54 ? 32.178 -10.227 -78.342 1.00 40.23 35 ALA B O 1
ATOM 3368 N N . ALA B 1 55 ? 31.830 -9.746 -80.515 1.00 46.59 36 ALA B N 1
ATOM 3369 C CA . ALA B 1 55 ? 33.027 -10.435 -80.968 1.00 44.68 36 ALA B CA 1
ATOM 3370 C C . ALA B 1 55 ? 34.174 -9.449 -81.033 1.00 46.99 36 ALA B C 1
ATOM 3371 O O . ALA B 1 55 ? 34.445 -8.874 -82.093 1.00 50.05 36 ALA B O 1
ATOM 3373 N N . LEU B 1 56 ? 34.837 -9.232 -79.899 1.00 41.56 37 LEU B N 1
ATOM 3374 C CA . LEU B 1 56 ? 35.954 -8.301 -79.864 1.00 36.90 37 LEU B CA 1
ATOM 3375 C C . LEU B 1 56 ? 37.260 -9.058 -79.690 1.00 34.00 37 LEU B C 1
ATOM 3376 O O . LEU B 1 56 ? 37.354 -9.930 -78.844 1.00 33.83 37 LEU B O 1
ATOM 3381 N N . THR B 1 57 ? 38.265 -8.745 -80.501 1.00 31.22 38 THR B N 1
ATOM 3382 C CA . THR B 1 57 ? 39.555 -9.406 -80.369 1.00 31.34 38 THR B CA 1
ATOM 3383 C C . THR B 1 57 ? 40.380 -8.535 -79.454 1.00 33.70 38 THR B C 1
ATOM 3384 O O . THR B 1 57 ? 40.258 -7.313 -79.487 1.00 29.07 38 THR B O 1
ATOM 3388 N N . SER B 1 58 ? 41.246 -9.140 -78.654 1.00 28.26 39 SER B N 1
ATOM 3389 C CA . SER B 1 58 ? 41.973 -8.359 -77.663 1.00 32.45 39 SER B CA 1
ATOM 3390 C C . SER B 1 58 ? 43.340 -8.954 -77.389 1.00 33.71 39 SER B C 1
ATOM 3391 O O . SER B 1 58 ? 43.598 -10.113 -77.685 1.00 30.95 39 SER B O 1
ATOM 3394 N N . ALA B 1 59 ? 44.208 -8.140 -76.807 1.00 34.82 40 ALA B N 1
ATOM 3395 C CA . ALA B 1 59 ? 45.482 -8.614 -76.305 1.00 32.97 40 ALA B CA 1
ATOM 3396 C C . ALA B 1 59 ? 45.828 -7.763 -75.092 1.00 34.74 40 ALA B C 1
ATOM 3397 O O . ALA B 1 59 ? 45.552 -6.547 -75.068 1.00 30.05 40 ALA B O 1
ATOM 3399 N N . PHE B 1 60 ? 46.418 -8.392 -74.079 1.00 25.89 41 PHE B N 1
ATOM 3400 C CA . PHE B 1 60 ? 46.836 -7.671 -72.876 1.00 29.93 41 PHE B CA 1
ATOM 3401 C C . PHE B 1 60 ? 48.319 -7.877 -72.635 1.00 30.63 41 PHE B C 1
ATOM 3402 O O . PHE B 1 60 ? 48.844 -8.994 -72.774 1.00 30.32 41 PHE B O 1
ATOM 3410 N N . PHE B 1 61 ? 48.993 -6.802 -72.255 1.00 26.30 42 PHE B N 1
ATOM 3411 C CA . PHE B 1 61 ? 50.426 -6.856 -71.999 1.00 29.76 42 PHE B CA 1
ATOM 3412 C C . PHE B 1 61 ? 50.748 -6.437 -70.567 1.00 31.47 42 PHE B C 1
ATOM 3413 O O . PHE B 1 61 ? 50.328 -5.371 -70.094 1.00 32.67 42 PHE B O 1
ATOM 3421 N N . GLU B 1 62 ? 51.468 -7.306 -69.867 1.00 30.73 43 GLU B N 1
ATOM 3422 C CA . GLU B 1 62 ? 51.897 -7.035 -68.505 1.00 32.61 43 GLU B CA 1
ATOM 3423 C C . GLU B 1 62 ? 53.418 -7.153 -68.428 1.00 33.87 43 GLU B C 1
ATOM 3424 O O . GLU B 1 62 ? 53.990 -8.183 -68.826 1.00 34.70 43 GLU B O 1
ATOM 3430 N N . ARG B 1 63 ? 54.054 -6.139 -67.875 1.00 30.01 44 ARG B N 1
ATOM 3431 C CA . ARG B 1 63 ? 55.495 -6.130 -67.738 1.00 34.27 44 ARG B CA 1
ATOM 3432 C C . ARG B 1 63 ? 56.091 -7.175 -66.797 1.00 38.81 44 ARG B C 1
ATOM 3433 O O . ARG B 1 63 ? 57.156 -7.653 -67.034 1.00 40.82 44 ARG B O 1
ATOM 3441 N N . ARG B 1 64 ? 55.379 -7.503 -65.723 1.00 36.41 45 ARG B N 1
ATOM 3442 C CA . ARG B 1 64 ? 55.843 -8.512 -64.777 1.00 36.08 45 ARG B CA 1
ATOM 3443 C C . ARG B 1 64 ? 55.619 -9.927 -65.286 1.00 36.07 45 ARG B C 1
ATOM 3444 O O . ARG B 1 64 ? 54.933 -10.137 -66.260 1.00 34.16 45 ARG B O 1
ATOM 3452 N N . ALA B 1 65 ? 56.197 -10.894 -64.599 1.00 33.00 46 ALA B N 1
ATOM 3453 C CA . ALA B 1 65 ? 56.166 -12.247 -65.080 1.00 34.06 46 ALA B CA 1
ATOM 3454 C C . ALA B 1 65 ? 54.827 -12.863 -64.868 1.00 36.19 46 ALA B C 1
ATOM 3455 O O . ALA B 1 65 ? 54.504 -13.873 -65.455 1.00 36.83 46 ALA B O 1
ATOM 3457 N N . SER B 1 66 ? 54.049 -12.242 -64.010 1.00 33.01 47 SER B N 1
ATOM 3458 C CA . SER B 1 66 ? 52.756 -12.768 -63.703 1.00 37.13 47 SER B CA 1
ATOM 3459 C C . SER B 1 66 ? 51.916 -11.751 -62.981 1.00 34.28 47 SER B C 1
ATOM 3460 O O . SER B 1 66 ? 52.380 -10.739 -62.599 1.00 35.19 47 SER B O 1
ATOM 3463 N N . ILE B 1 67 ? 50.627 -12.005 -62.804 1.00 34.95 48 ILE B N 1
ATOM 3464 C CA . ILE B 1 67 ? 49.790 -11.054 -62.086 1.00 33.81 48 ILE B CA 1
ATOM 3465 C C . ILE B 1 67 ? 50.416 -10.782 -60.745 1.00 35.63 48 ILE B C 1
ATOM 3466 O O . ILE B 1 67 ? 50.829 -11.665 -60.017 1.00 32.14 48 ILE B O 1
ATOM 3471 N N . SER B 1 68 ? 50.495 -9.519 -60.432 1.00 32.04 49 SER B N 1
ATOM 3472 C CA . SER B 1 68 ? 51.186 -9.142 -59.209 1.00 32.75 49 SER B CA 1
ATOM 3473 C C . SER B 1 68 ? 50.566 -7.900 -58.578 1.00 32.51 49 SER B C 1
ATOM 3474 O O . SER B 1 68 ? 50.872 -6.783 -58.968 1.00 33.11 49 SER B O 1
ATOM 3477 N N . TRP B 1 69 ? 49.703 -8.090 -57.592 1.00 32.57 50 TRP B N 1
ATOM 3478 C CA . TRP B 1 69 ? 48.906 -6.989 -57.097 1.00 27.40 50 TRP B CA 1
ATOM 3479 C C . TRP B 1 69 ? 49.346 -6.550 -55.695 1.00 29.98 50 TRP B C 1
ATOM 3480 O O . TRP B 1 69 ? 48.986 -7.175 -54.693 1.00 27.44 50 TRP B O 1
ATOM 3491 N N . HIS B 1 70 ? 50.124 -5.469 -55.632 1.00 27.59 51 HIS B N 1
ATOM 3492 C CA . HIS B 1 70 ? 50.617 -4.931 -54.360 1.00 29.01 51 HIS B CA 1
ATOM 3493 C C . HIS B 1 70 ? 51.201 -5.966 -53.420 1.00 31.79 51 HIS B C 1
ATOM 3494 O O . HIS B 1 70 ? 50.870 -5.984 -52.227 1.00 31.87 51 HIS B O 1
ATOM 3501 N N . GLN B 1 71 ? 52.071 -6.817 -53.952 1.00 30.74 52 GLN B N 1
ATOM 3502 C CA . GLN B 1 71 ? 52.578 -7.945 -53.196 1.00 31.54 52 GLN B CA 1
ATOM 3503 C C . GLN B 1 71 ? 53.473 -7.507 -52.046 1.00 27.88 52 GLN B C 1
ATOM 3504 O O . GLN B 1 71 ? 53.572 -8.205 -51.043 1.00 30.90 52 GLN B O 1
ATOM 3510 N N . GLY B 1 72 ? 54.112 -6.350 -52.176 1.00 31.29 53 GLY B N 1
ATOM 3511 C CA . GLY B 1 72 ? 54.939 -5.847 -51.086 1.00 34.98 53 GLY B CA 1
ATOM 3512 C C . GLY B 1 72 ? 54.149 -5.470 -49.834 1.00 34.31 53 GLY B C 1
ATOM 3513 O O . GLY B 1 72 ? 54.737 -5.251 -48.760 1.00 31.99 53 GLY B O 1
ATOM 3514 N N . MET B 1 73 ? 52.824 -5.370 -49.966 1.00 27.74 54 MET B N 1
ATOM 3515 C CA . MET B 1 73 ? 51.980 -5.056 -48.816 1.00 25.35 54 MET B CA 1
ATOM 3516 C C . MET B 1 73 ? 50.977 -6.167 -48.489 1.00 28.94 54 MET B C 1
ATOM 3517 O O . MET B 1 73 ? 49.994 -5.935 -47.759 1.00 28.83 54 MET B O 1
ATOM 3522 N N . LEU B 1 74 ? 51.224 -7.371 -49.005 1.00 24.43 55 LEU B N 1
ATOM 3523 C CA . LEU B 1 74 ? 50.404 -8.535 -48.631 1.00 25.60 55 LEU B CA 1
ATOM 3524 C C . LEU B 1 74 ? 50.752 -9.042 -47.220 1.00 31.01 55 LEU B C 1
ATOM 3525 O O . LEU B 1 74 ? 51.222 -10.179 -47.044 1.00 32.32 55 LEU B O 1
ATOM 3530 N N . LEU B 1 75 ? 50.524 -8.197 -46.225 1.00 27.42 56 LEU B N 1
ATOM 3531 C CA . LEU B 1 75 ? 50.832 -8.513 -44.841 1.00 30.08 56 LEU B CA 1
ATOM 3532 C C . LEU B 1 75 ? 49.831 -9.539 -44.286 1.00 34.38 56 LEU B C 1
ATOM 3533 O O . LEU B 1 75 ? 48.704 -9.632 -44.784 1.00 30.94 56 LEU B O 1
ATOM 3538 N N . PRO B 1 76 ? 50.232 -10.273 -43.268 1.00 34.13 57 PRO B N 1
ATOM 3539 C CA . PRO B 1 76 ? 49.345 -11.180 -42.574 1.00 34.04 57 PRO B CA 1
ATOM 3540 C C . PRO B 1 76 ? 48.100 -10.464 -42.131 1.00 33.25 57 PRO B C 1
ATOM 3541 O O . PRO B 1 76 ? 48.218 -9.416 -41.592 1.00 41.15 57 PRO B O 1
ATOM 3545 N N . ALA B 1 77 ? 46.932 -11.010 -42.356 1.00 36.64 58 ALA B N 1
ATOM 3546 C CA . ALA B 1 77 ? 45.717 -10.396 -41.813 1.00 36.59 58 ALA B CA 1
ATOM 3547 C C . ALA B 1 77 ? 45.282 -9.100 -42.478 1.00 37.72 58 ALA B C 1
ATOM 3548 O O . ALA B 1 77 ? 44.248 -8.611 -42.159 1.00 36.38 58 ALA B O 1
ATOM 3550 N N . ALA B 1 78 ? 46.080 -8.550 -43.373 1.00 33.68 59 ALA B N 1
ATOM 3551 C CA . ALA B 1 78 ? 45.700 -7.325 -44.040 1.00 30.48 59 ALA B CA 1
ATOM 3552 C C . ALA B 1 78 ? 44.368 -7.521 -44.754 1.00 28.24 59 ALA B C 1
ATOM 3553 O O . ALA B 1 78 ? 44.160 -8.537 -45.354 1.00 25.10 59 ALA B O 1
ATOM 3555 N N . LYS B 1 79 ? 43.481 -6.542 -44.681 1.00 28.52 60 LYS B N 1
ATOM 3556 C CA . LYS B 1 79 ? 42.143 -6.685 -45.271 1.00 26.14 60 LYS B CA 1
ATOM 3557 C C . LYS B 1 79 ? 41.948 -5.874 -46.566 1.00 27.75 60 LYS B C 1
ATOM 3558 O O . LYS B 1 79 ? 42.643 -4.886 -46.823 1.00 26.94 60 LYS B O 1
ATOM 3564 N N . MET B 1 80 ? 41.005 -6.319 -47.389 1.00 28.03 61 MET B N 1
ATOM 3565 C CA . MET B 1 80 ? 40.586 -5.582 -48.564 1.00 25.30 61 MET B CA 1
ATOM 3566 C C . MET B 1 80 ? 39.902 -4.269 -48.137 1.00 28.99 61 MET B C 1
ATOM 3567 O O . MET B 1 80 ? 39.297 -4.199 -47.072 1.00 22.81 61 MET B O 1
ATOM 3572 N N . GLN B 1 81 ? 39.978 -3.233 -48.971 1.00 24.54 62 GLN B N 1
ATOM 3573 C CA . GLN B 1 81 ? 39.265 -1.965 -48.682 1.00 29.68 62 GLN B CA 1
ATOM 3574 C C . GLN B 1 81 ? 37.810 -2.065 -49.128 1.00 26.30 62 GLN B C 1
ATOM 3575 O O . GLN B 1 81 ? 36.965 -1.275 -48.713 1.00 24.86 62 GLN B O 1
ATOM 3581 N N . VAL B 1 82 ? 37.521 -3.008 -50.021 1.00 23.41 63 VAL B N 1
ATOM 3582 C CA . VAL B 1 82 ? 36.163 -3.133 -50.543 1.00 21.92 63 VAL B CA 1
ATOM 3583 C C . VAL B 1 82 ? 35.593 -4.509 -50.242 1.00 25.46 63 VAL B C 1
ATOM 3584 O O . VAL B 1 82 ? 36.351 -5.482 -50.079 1.00 24.04 63 VAL B O 1
ATOM 3588 N N . SER B 1 83 ? 34.264 -4.601 -50.190 1.00 23.76 64 SER B N 1
ATOM 3589 C CA . SER B 1 83 ? 33.645 -5.886 -49.825 1.00 28.27 64 SER B CA 1
ATOM 3590 C C . SER B 1 83 ? 33.775 -6.915 -50.932 1.00 26.98 64 SER B C 1
ATOM 3591 O O . SER B 1 83 ? 34.075 -6.567 -52.093 1.00 23.43 64 SER B O 1
ATOM 3594 N N . PHE B 1 84 ? 33.526 -8.185 -50.596 1.00 26.23 65 PHE B N 1
ATOM 3595 C CA . PHE B 1 84 ? 33.696 -9.240 -51.591 1.00 24.11 65 PHE B CA 1
ATOM 3596 C C . PHE B 1 84 ? 32.713 -9.079 -52.748 1.00 26.52 65 PHE B C 1
ATOM 3597 O O . PHE B 1 84 ? 32.955 -9.594 -53.838 1.00 26.41 65 PHE B O 1
ATOM 3605 N N . LEU B 1 85 ? 31.611 -8.363 -52.526 1.00 23.44 66 LEU B N 1
ATOM 3606 C CA . LEU B 1 85 ? 30.644 -8.133 -53.606 1.00 23.50 66 LEU B CA 1
ATOM 3607 C C . LEU B 1 85 ? 31.168 -7.147 -54.658 1.00 28.13 66 LEU B C 1
ATOM 3608 O O . LEU B 1 85 ? 30.704 -7.134 -55.811 1.00 25.94 66 LEU B O 1
ATOM 3613 N N . LYS B 1 86 ? 32.135 -6.325 -54.267 1.00 21.52 67 LYS B N 1
ATOM 3614 C CA . LYS B 1 86 ? 32.778 -5.413 -55.203 1.00 26.24 67 LYS B CA 1
ATOM 3615 C C . LYS B 1 86 ? 33.949 -6.131 -55.859 1.00 24.11 67 LYS B C 1
ATOM 3616 O O . LYS B 1 86 ? 35.107 -5.779 -55.637 1.00 26.22 67 LYS B O 1
ATOM 3622 N N . ASP B 1 87 ? 33.640 -7.147 -56.658 1.00 21.66 68 ASP B N 1
ATOM 3623 C CA . ASP B 1 87 ? 34.661 -7.994 -57.223 1.00 24.72 68 ASP B CA 1
ATOM 3624 C C . ASP B 1 87 ? 34.811 -7.603 -58.675 1.00 21.57 68 ASP B C 1
ATOM 3625 O O . ASP B 1 87 ? 34.593 -6.443 -59.043 1.00 26.59 68 ASP B O 1
ATOM 3630 N N . LEU B 1 88 ? 35.161 -8.572 -59.516 1.00 21.77 69 LEU B N 1
ATOM 3631 C CA . LEU B 1 88 ? 35.443 -8.287 -60.921 1.00 23.21 69 LEU B CA 1
ATOM 3632 C C . LEU B 1 88 ? 34.186 -8.024 -61.745 1.00 25.43 69 LEU B C 1
ATOM 3633 O O . LEU B 1 88 ? 34.238 -7.348 -62.794 1.00 25.73 69 LEU B O 1
ATOM 3638 N N . ALA B 1 89 ? 33.052 -8.576 -61.318 1.00 22.76 70 ALA B N 1
ATOM 3639 C CA . ALA B 1 89 ? 31.913 -8.634 -62.237 1.00 23.33 70 ALA B CA 1
ATOM 3640 C C . ALA B 1 89 ? 30.511 -8.544 -61.641 1.00 21.89 70 ALA B C 1
ATOM 3641 O O . ALA B 1 89 ? 29.565 -8.215 -62.357 1.00 25.28 70 ALA B O 1
ATOM 3643 N N . THR B 1 90 ? 30.367 -8.842 -60.353 1.00 24.49 71 THR B N 1
ATOM 3644 C CA . THR B 1 90 ? 29.039 -9.061 -59.762 1.00 20.96 71 THR B CA 1
ATOM 3645 C C . THR B 1 90 ? 28.027 -7.907 -59.914 1.00 24.62 71 THR B C 1
ATOM 3646 O O . THR B 1 90 ? 26.851 -8.142 -60.218 1.00 22.72 71 THR B O 1
ATOM 3650 N N . PHE B 1 91 ? 28.464 -6.663 -59.726 1.00 23.40 72 PHE B N 1
ATOM 3651 C CA . PHE B 1 91 ? 27.548 -5.521 -59.871 1.00 22.58 72 PHE B CA 1
ATOM 3652 C C . PHE B 1 91 ? 26.999 -5.380 -61.294 1.00 23.48 72 PHE B C 1
ATOM 3653 O O . PHE B 1 91 ? 25.930 -4.817 -61.507 1.00 22.97 72 PHE B O 1
ATOM 3661 N N . ARG B 1 92 ? 27.733 -5.887 -62.279 1.00 23.32 73 ARG B N 1
ATOM 3662 C CA . ARG B 1 92 ? 27.244 -5.867 -63.651 1.00 21.95 73 ARG B CA 1
ATOM 3663 C C . ARG B 1 92 ? 26.471 -7.146 -63.945 1.00 26.59 73 ARG B C 1
ATOM 3664 O O . ARG B 1 92 ? 25.373 -7.122 -64.505 1.00 26.30 73 ARG B O 1
ATOM 3672 N N . ASN B 1 93 ? 27.043 -8.270 -63.538 1.00 22.77 74 ASN B N 1
ATOM 3673 C CA . ASN B 1 93 ? 26.465 -9.567 -63.851 1.00 23.69 74 ASN B CA 1
ATOM 3674 C C . ASN B 1 93 ? 26.457 -10.421 -62.595 1.00 28.02 74 ASN B C 1
ATOM 3675 O O . ASN B 1 93 ? 27.455 -11.065 -62.270 1.00 29.34 74 ASN B O 1
ATOM 3680 N N . PRO B 1 94 ? 25.321 -10.421 -61.882 1.00 25.93 75 PRO B N 1
ATOM 3681 C CA . PRO B 1 94 ? 25.239 -11.024 -60.548 1.00 29.78 75 PRO B CA 1
ATOM 3682 C C . PRO B 1 94 ? 25.357 -12.544 -60.604 1.00 32.29 75 PRO B C 1
ATOM 3683 O O . PRO B 1 94 ? 25.427 -13.190 -59.557 1.00 38.92 75 PRO B O 1
ATOM 3687 N N . ALA B 1 95 ? 25.388 -13.109 -61.804 1.00 30.75 76 ALA B N 1
ATOM 3688 C CA . ALA B 1 95 ? 25.580 -14.543 -61.933 1.00 33.83 76 ALA B CA 1
ATOM 3689 C C . ALA B 1 95 ? 26.859 -14.868 -62.704 1.00 33.91 76 ALA B C 1
ATOM 3690 O O . ALA B 1 95 ? 26.936 -15.878 -63.401 1.00 38.56 76 ALA B O 1
ATOM 3692 N N . SER B 1 96 ? 27.870 -14.021 -62.563 1.00 29.31 77 SER B N 1
ATOM 3693 C CA . SER B 1 96 ? 29.130 -14.219 -63.271 1.00 28.87 77 SER B CA 1
ATOM 3694 C C . SER B 1 96 ? 29.889 -15.438 -62.762 1.00 28.80 77 SER B C 1
ATOM 3695 O O . SER B 1 96 ? 29.910 -15.700 -61.551 1.00 31.06 77 SER B O 1
ATOM 3698 N N . ARG B 1 97 ? 30.523 -16.154 -63.680 1.00 28.63 78 ARG B N 1
ATOM 3699 C CA . ARG B 1 97 ? 31.376 -17.271 -63.316 1.00 31.66 78 ARG B CA 1
ATOM 3700 C C . ARG B 1 97 ? 32.705 -16.747 -62.784 1.00 27.12 78 ARG B C 1
ATOM 3701 O O . ARG B 1 97 ? 33.576 -17.529 -62.404 1.00 26.79 78 ARG B O 1
ATOM 3709 N N . PHE B 1 98 ? 32.861 -15.425 -62.757 1.00 24.79 79 PHE B N 1
ATOM 3710 C CA . PHE B 1 98 ? 34.103 -14.847 -62.262 1.00 25.40 79 PHE B CA 1
ATOM 3711 C C . PHE B 1 98 ? 33.921 -14.113 -60.940 1.00 27.08 79 PHE B C 1
ATOM 3712 O O . PHE B 1 98 ? 34.817 -13.379 -60.503 1.00 26.80 79 PHE B O 1
ATOM 3720 N N . SER B 1 99 ? 32.765 -14.301 -60.307 1.00 23.77 80 SER B N 1
ATOM 3721 C CA . SER B 1 99 ? 32.470 -13.610 -59.059 1.00 24.45 80 SER B CA 1
ATOM 3722 C C . SER B 1 99 ? 33.331 -14.148 -57.922 1.00 27.35 80 SER B C 1
ATOM 3723 O O . SER B 1 99 ? 33.824 -15.263 -58.001 1.00 23.75 80 SER B O 1
ATOM 3726 N N . PHE B 1 100 ? 33.510 -13.356 -56.863 1.00 23.31 81 PHE B N 1
ATOM 3727 C CA . PHE B 1 100 ? 34.256 -13.827 -55.692 1.00 22.57 81 PHE B CA 1
ATOM 3728 C C . PHE B 1 100 ? 33.559 -15.057 -55.065 1.00 24.87 81 PHE B C 1
ATOM 3729 O O . PHE B 1 100 ? 34.215 -15.967 -54.579 1.00 23.61 81 PHE B O 1
ATOM 3737 N N . VAL B 1 101 ? 32.234 -15.061 -55.100 1.00 22.72 82 VAL B N 1
ATOM 3738 C CA . VAL B 1 101 ? 31.458 -16.176 -54.622 1.00 22.56 82 VAL B CA 1
ATOM 3739 C C . VAL B 1 101 ? 31.728 -17.481 -55.419 1.00 26.19 82 VAL B C 1
ATOM 3740 O O . VAL B 1 101 ? 31.911 -18.529 -54.802 1.00 22.98 82 VAL B O 1
ATOM 3744 N N . SER B 1 102 ? 31.790 -17.407 -56.751 1.00 25.04 83 SER B N 1
ATOM 3745 C CA . SER B 1 102 ? 32.092 -18.572 -57.600 1.00 25.71 83 SER B CA 1
ATOM 3746 C C . SER B 1 102 ? 33.485 -19.068 -57.267 1.00 26.84 83 SER B C 1
ATOM 3747 O O . SER B 1 102 ? 33.709 -20.265 -57.146 1.00 26.80 83 SER B O 1
ATOM 3750 N N . PHE B 1 103 ? 34.424 -18.139 -57.103 1.00 22.52 84 PHE B N 1
ATOM 3751 C CA . PHE B 1 103 ? 35.780 -18.490 -56.667 1.00 23.82 84 PHE B CA 1
ATOM 3752 C C . PHE B 1 103 ? 35.781 -19.282 -55.343 1.00 28.93 84 PHE B C 1
ATOM 3753 O O . PHE B 1 103 ? 36.438 -20.314 -55.232 1.00 23.39 84 PHE B O 1
ATOM 3761 N N . LEU B 1 104 ? 35.090 -18.760 -54.330 1.00 25.63 85 LEU B N 1
ATOM 3762 C CA . LEU B 1 104 ? 35.042 -19.422 -53.024 1.00 26.86 85 LEU B CA 1
ATOM 3763 C C . LEU B 1 104 ? 34.448 -20.824 -53.164 1.00 25.52 85 LEU B C 1
ATOM 3764 O O . LEU B 1 104 ? 34.930 -21.769 -52.538 1.00 27.20 85 LEU B O 1
ATOM 3769 N N . HIS B 1 105 ? 33.417 -20.943 -53.997 1.00 24.80 86 HIS B N 1
ATOM 3770 C CA . HIS B 1 105 ? 32.733 -22.211 -54.190 1.00 28.65 86 HIS B CA 1
ATOM 3771 C C . HIS B 1 105 ? 33.679 -23.222 -54.835 1.00 30.63 86 HIS B C 1
ATOM 3772 O O . HIS B 1 105 ? 33.756 -24.373 -54.382 1.00 27.84 86 HIS B O 1
ATOM 3779 N N . GLU B 1 106 ? 34.414 -22.802 -55.871 1.00 26.10 87 GLU B N 1
ATOM 3780 C CA . GLU B 1 106 ? 35.378 -23.707 -56.521 1.00 28.68 87 GLU B CA 1
ATOM 3781 C C . GLU B 1 106 ? 36.501 -24.099 -55.581 1.00 31.43 87 GLU B C 1
ATOM 3782 O O . GLU B 1 106 ? 37.067 -25.184 -55.682 1.00 32.72 87 GLU B O 1
ATOM 3788 N N . ARG B 1 107 ? 36.800 -23.211 -54.640 1.00 25.10 88 ARG B N 1
ATOM 3789 C CA . ARG B 1 107 ? 37.838 -23.464 -53.651 1.00 25.17 88 ARG B CA 1
ATOM 3790 C C . ARG B 1 107 ? 37.296 -24.235 -52.450 1.00 27.88 88 ARG B C 1
ATOM 3791 O O . ARG B 1 107 ? 38.045 -24.561 -51.530 1.00 27.55 88 ARG B O 1
ATOM 3799 N N . GLY B 1 108 ? 35.998 -24.528 -52.457 1.00 26.69 89 GLY B N 1
ATOM 3800 C CA . GLY B 1 108 ? 35.398 -25.266 -51.343 1.00 24.78 89 GLY B CA 1
ATOM 3801 C C . GLY B 1 108 ? 35.353 -24.471 -50.037 1.00 32.02 89 GLY B C 1
ATOM 3802 O O . GLY B 1 108 ? 35.276 -25.026 -48.930 1.00 26.38 89 GLY B O 1
ATOM 3803 N N . ARG B 1 109 ? 35.376 -23.147 -50.155 1.00 23.99 90 ARG B N 1
ATOM 3804 C CA . ARG B 1 109 ? 35.366 -22.284 -48.965 1.00 25.43 90 ARG B CA 1
ATOM 3805 C C . ARG B 1 109 ? 34.201 -21.317 -48.865 1.00 28.12 90 ARG B C 1
ATOM 3806 O O . ARG B 1 109 ? 34.193 -20.460 -47.969 1.00 26.04 90 ARG B O 1
ATOM 3814 N N . LEU B 1 110 ? 33.239 -21.415 -49.780 1.00 23.86 91 LEU B N 1
ATOM 3815 C CA . LEU B 1 110 ? 32.094 -20.508 -49.744 1.00 26.66 91 LEU B CA 1
ATOM 3816 C C . LEU B 1 110 ? 31.361 -20.566 -48.389 1.00 26.83 91 LEU B C 1
ATOM 3817 O O . LEU B 1 110 ? 31.055 -19.533 -47.763 1.00 25.48 91 LEU B O 1
ATOM 3822 N N . VAL B 1 111 ? 31.094 -21.775 -47.930 1.00 25.87 92 VAL B N 1
ATOM 3823 C CA . VAL B 1 111 ? 30.341 -21.939 -46.703 1.00 22.33 92 VAL B CA 1
ATOM 3824 C C . VAL B 1 111 ? 31.177 -21.450 -45.531 1.00 25.61 92 VAL B C 1
ATOM 3825 O O . VAL B 1 111 ? 30.678 -20.732 -44.661 1.00 24.82 92 VAL B O 1
ATOM 3829 N N . ARG B 1 112 ? 32.449 -21.832 -45.518 1.00 25.82 93 ARG B N 1
ATOM 3830 C CA . ARG B 1 112 ? 33.363 -21.421 -44.460 1.00 26.27 93 ARG B CA 1
ATOM 3831 C C . ARG B 1 112 ? 33.507 -19.904 -44.410 1.00 32.26 93 ARG B C 1
ATOM 3832 O O . ARG B 1 112 ? 33.623 -19.318 -43.333 1.00 29.76 93 ARG B O 1
ATOM 3840 N N . PHE B 1 113 ? 33.500 -19.271 -45.579 1.00 28.60 94 PHE B N 1
ATOM 3841 C CA . PHE B 1 113 ? 33.634 -17.828 -45.657 1.00 27.29 94 PHE B CA 1
ATOM 3842 C C . PHE B 1 113 ? 32.354 -17.194 -45.152 1.00 26.64 94 PHE B C 1
ATOM 3843 O O . PHE B 1 113 ? 32.398 -16.273 -44.334 1.00 26.28 94 PHE B O 1
ATOM 3851 N N . ALA B 1 114 ? 31.221 -17.694 -45.640 1.00 26.84 95 ALA B N 1
ATOM 3852 C CA . ALA B 1 114 ? 29.924 -17.160 -45.244 1.00 26.09 95 ALA B CA 1
ATOM 3853 C C . ALA B 1 114 ? 29.742 -17.221 -43.713 1.00 30.08 95 ALA B C 1
ATOM 3854 O O . ALA B 1 114 ? 29.195 -16.287 -43.115 1.00 30.91 95 ALA B O 1
ATOM 3856 N N . ASN B 1 115 ? 30.195 -18.306 -43.074 1.00 28.27 96 ASN B N 1
ATOM 3857 C CA . ASN B 1 115 ? 29.996 -18.446 -41.622 1.00 32.31 96 ASN B CA 1
ATOM 3858 C C . ASN B 1 115 ? 30.774 -17.413 -40.813 1.00 31.64 96 ASN B C 1
ATOM 3859 O O . ASN B 1 115 ? 30.492 -17.162 -39.646 1.00 31.22 96 ASN B O 1
ATOM 3864 N N . ASN B 1 116 ? 31.772 -16.818 -41.439 1.00 28.83 97 ASN B N 1
ATOM 3865 C CA . ASN B 1 116 ? 32.586 -15.842 -40.753 1.00 29.46 97 ASN B CA 1
ATOM 3866 C C . ASN B 1 116 ? 31.900 -14.468 -40.628 1.00 31.03 97 ASN B C 1
ATOM 3867 O O . ASN B 1 116 ? 32.276 -13.662 -39.774 1.00 26.50 97 ASN B O 1
ATOM 3872 N N . HIS B 1 117 ? 30.899 -14.210 -41.468 1.00 30.16 98 HIS B N 1
ATOM 3873 C CA . HIS B 1 117 ? 30.158 -12.941 -41.413 1.00 30.26 98 HIS B CA 1
ATOM 3874 C C . HIS B 1 117 ? 31.062 -11.703 -41.525 1.00 27.52 98 HIS B C 1
ATOM 3875 O O . HIS B 1 117 ? 30.833 -10.671 -40.873 1.00 25.73 98 HIS B O 1
ATOM 3882 N N . ASP B 1 118 ? 32.082 -11.803 -42.367 1.00 30.12 99 ASP B N 1
ATOM 3883 C CA . ASP B 1 118 ? 32.957 -10.654 -42.661 1.00 28.80 99 ASP B CA 1
ATOM 3884 C C . ASP B 1 118 ? 32.903 -10.286 -44.151 1.00 26.61 99 ASP B C 1
ATOM 3885 O O . ASP B 1 118 ? 33.206 -11.115 -45.018 1.00 27.03 99 ASP B O 1
ATOM 3890 N N . PHE B 1 119 ? 32.509 -9.044 -44.457 1.00 26.70 100 PHE B N 1
ATOM 3891 C CA . PHE B 1 119 ? 32.376 -8.615 -45.853 1.00 28.70 100 PHE B CA 1
ATOM 3892 C C . PHE B 1 119 ? 33.716 -8.427 -46.559 1.00 26.52 100 PHE B C 1
ATOM 3893 O O . PHE B 1 119 ? 33.771 -8.376 -47.789 1.00 29.80 100 PHE B O 1
ATOM 3901 N N . PHE B 1 120 ? 34.791 -8.343 -45.780 1.00 26.11 101 PHE B N 1
ATOM 3902 C CA . PHE B 1 120 ? 36.115 -7.993 -46.309 1.00 26.06 101 PHE B CA 1
ATOM 3903 C C . PHE B 1 120 ? 37.090 -9.162 -46.275 1.00 27.30 101 PHE B C 1
ATOM 3904 O O . PHE B 1 120 ? 37.520 -9.579 -45.205 1.00 25.76 101 PHE B O 1
ATOM 3912 N N . PRO B 1 121 ? 37.449 -9.683 -47.454 1.00 23.71 102 PRO B N 1
ATOM 3913 C CA . PRO B 1 121 ? 38.447 -10.752 -47.532 1.00 25.44 102 PRO B CA 1
ATOM 3914 C C . PRO B 1 121 ? 39.800 -10.211 -47.105 1.00 27.65 102 PRO B C 1
ATOM 3915 O O . PRO B 1 121 ? 40.000 -8.972 -47.062 1.00 26.36 102 PRO B O 1
ATOM 3919 N N . THR B 1 122 ? 40.727 -11.099 -46.777 1.00 25.49 103 THR B N 1
ATOM 3920 C CA . THR B 1 122 ? 42.107 -10.646 -46.603 1.00 26.88 103 THR B CA 1
ATOM 3921 C C . THR B 1 122 ? 42.660 -10.296 -47.981 1.00 22.98 103 THR B C 1
ATOM 3922 O O . THR B 1 122 ? 42.198 -10.817 -49.009 1.00 22.89 103 THR B O 1
ATOM 3926 N N . ARG B 1 123 ? 43.680 -9.449 -48.019 1.00 25.90 104 ARG B N 1
ATOM 3927 C CA . ARG B 1 123 ? 44.304 -9.150 -49.309 1.00 27.18 104 ARG B CA 1
ATOM 3928 C C . ARG B 1 123 ? 44.957 -10.389 -49.911 1.00 26.73 104 ARG B C 1
ATOM 3929 O O . ARG B 1 123 ? 45.019 -10.534 -51.149 1.00 26.07 104 ARG B O 1
ATOM 3937 N N . ARG B 1 124 ? 45.440 -11.287 -49.053 1.00 29.14 105 ARG B N 1
ATOM 3938 C CA . ARG B 1 124 ? 46.028 -12.529 -49.552 1.00 25.86 105 ARG B CA 1
ATOM 3939 C C . ARG B 1 124 ? 45.007 -13.364 -50.299 1.00 24.50 105 ARG B C 1
ATOM 3940 O O . ARG B 1 124 ? 45.282 -13.838 -51.406 1.00 24.89 105 ARG B O 1
ATOM 3948 N N . GLU B 1 125 ? 43.823 -13.544 -49.725 1.00 25.40 106 GLU B N 1
ATOM 3949 C CA . GLU B 1 125 ? 42.811 -14.328 -50.438 1.00 25.26 106 GLU B CA 1
ATOM 3950 C C . GLU B 1 125 ? 42.412 -13.610 -51.736 1.00 26.26 106 GLU B C 1
ATOM 3951 O O . GLU B 1 125 ? 42.187 -14.233 -52.785 1.00 22.71 106 GLU B O 1
ATOM 3957 N N . PHE B 1 126 ? 42.320 -12.285 -51.672 1.00 25.38 107 PHE B N 1
ATOM 3958 C CA . PHE B 1 126 ? 41.936 -11.533 -52.864 1.00 20.72 107 PHE B CA 1
ATOM 3959 C C . PHE B 1 126 ? 42.954 -11.738 -53.984 1.00 23.72 107 PHE B C 1
ATOM 3960 O O . PHE B 1 126 ? 42.605 -11.866 -55.145 1.00 22.10 107 PHE B O 1
ATOM 3968 N N . HIS B 1 127 ? 44.222 -11.826 -53.620 1.00 28.05 108 HIS B N 1
ATOM 3969 C CA . HIS B 1 127 ? 45.234 -12.110 -54.626 1.00 25.39 108 HIS B CA 1
ATOM 3970 C C . HIS B 1 127 ? 45.014 -13.474 -55.268 1.00 28.11 108 HIS B C 1
ATOM 3971 O O . HIS B 1 127 ? 45.125 -13.606 -56.499 1.00 25.20 108 HIS B O 1
ATOM 3978 N N . ASP B 1 128 ? 44.721 -14.491 -54.446 1.00 29.89 109 ASP B N 1
ATOM 3979 C CA . ASP B 1 128 ? 44.389 -15.820 -54.965 1.00 28.88 109 ASP B CA 1
ATOM 3980 C C . ASP B 1 128 ? 43.213 -15.759 -55.912 1.00 26.26 109 ASP B C 1
ATOM 3981 O O . ASP B 1 128 ? 43.219 -16.430 -56.937 1.00 23.66 109 ASP B O 1
ATOM 3986 N N . TYR B 1 129 ? 42.207 -14.946 -55.566 1.00 23.97 110 TYR B N 1
ATOM 3987 C CA . TYR B 1 129 ? 41.037 -14.739 -56.440 1.00 24.70 110 TYR B CA 1
ATOM 3988 C C . TYR B 1 129 ? 41.432 -14.190 -57.814 1.00 23.85 110 TYR B C 1
ATOM 3989 O O . TYR B 1 129 ? 40.930 -14.649 -58.848 1.00 22.32 110 TYR B O 1
ATOM 3998 N N . LEU B 1 130 ? 42.313 -13.191 -57.827 1.00 24.17 111 LEU B N 1
ATOM 3999 C CA . LEU B 1 130 ? 42.750 -12.617 -59.101 1.00 22.26 111 LEU B CA 1
ATOM 4000 C C . LEU B 1 130 ? 43.452 -13.679 -59.965 1.00 24.94 111 LEU B C 1
ATOM 4001 O O . LEU B 1 130 ? 43.227 -13.756 -61.169 1.00 25.29 111 LEU B O 1
ATOM 4006 N N . GLU B 1 131 ? 44.288 -14.484 -59.348 1.00 27.97 112 GLU B N 1
ATOM 4007 C CA . GLU B 1 131 ? 45.020 -15.505 -60.033 1.00 26.65 112 GLU B CA 1
ATOM 4008 C C . GLU B 1 131 ? 44.077 -16.544 -60.570 1.00 29.50 112 GLU B C 1
ATOM 4009 O O . GLU B 1 131 ? 44.235 -16.975 -61.664 1.00 29.38 112 GLU B O 1
ATOM 4015 N N . TRP B 1 132 ? 43.082 -16.906 -59.781 1.00 26.98 113 TRP B N 1
ATOM 4016 C CA . TRP B 1 132 ? 42.075 -17.884 -60.189 1.00 24.04 113 TRP B CA 1
ATOM 4017 C C . TRP B 1 132 ? 41.305 -17.355 -61.393 1.00 26.93 113 TRP B C 1
ATOM 4018 O O . TRP B 1 132 ? 41.036 -18.077 -62.365 1.00 26.22 113 TRP B O 1
ATOM 4029 N N . ALA B 1 133 ? 40.955 -16.073 -61.337 1.00 25.83 114 ALA B N 1
ATOM 4030 C CA . ALA B 1 133 ? 40.131 -15.499 -62.380 1.00 23.64 114 ALA B CA 1
ATOM 4031 C C . ALA B 1 133 ? 40.929 -15.389 -63.666 1.00 26.52 114 ALA B C 1
ATOM 4032 O O . ALA B 1 133 ? 40.421 -15.674 -64.748 1.00 24.66 114 ALA B O 1
ATOM 4034 N N . GLU B 1 134 ? 42.184 -14.976 -63.543 1.00 27.78 115 GLU B N 1
ATOM 4035 C CA . GLU B 1 134 ? 43.079 -14.929 -64.700 1.00 29.05 115 GLU B CA 1
ATOM 4036 C C . GLU B 1 134 ? 43.194 -16.312 -65.385 1.00 31.82 115 GLU B C 1
ATOM 4037 O O . GLU B 1 134 ? 43.114 -16.400 -66.602 1.00 29.37 115 GLU B O 1
ATOM 4043 N N . SER B 1 135 ? 43.344 -17.380 -64.601 1.00 26.71 116 SER B N 1
ATOM 4044 C CA . SER B 1 135 ? 43.423 -18.741 -65.139 1.00 30.49 116 SER B CA 1
ATOM 4045 C C . SER B 1 135 ? 42.157 -19.167 -65.854 1.00 32.39 116 SER B C 1
ATOM 4046 O O . SER B 1 135 ? 42.209 -19.816 -66.897 1.00 30.24 116 SER B O 1
ATOM 4049 N N . LYS B 1 136 ? 41.014 -18.829 -65.267 1.00 29.64 117 LYS B N 1
ATOM 4050 C CA . LYS B 1 136 ? 39.722 -19.209 -65.828 1.00 33.79 117 LYS B CA 1
ATOM 4051 C C . LYS B 1 136 ? 39.520 -18.552 -67.185 1.00 37.25 117 LYS B C 1
ATOM 4052 O O . LYS B 1 136 ? 38.838 -19.092 -68.056 1.00 37.92 117 LYS B O 1
ATOM 4058 N N . LEU B 1 137 ? 40.122 -17.381 -67.356 1.00 34.20 118 LEU B N 1
ATOM 4059 C CA . LEU B 1 137 ? 40.035 -16.646 -68.613 1.00 36.07 118 LEU B CA 1
ATOM 4060 C C . LEU B 1 137 ? 40.443 -17.497 -69.800 1.00 39.13 118 LEU B C 1
ATOM 4061 O O . LEU B 1 137 ? 41.490 -18.140 -69.774 1.00 41.83 118 LEU B O 1
ATOM 4066 N N . ALA B 1 138 ? 39.614 -17.477 -70.840 1.00 41.79 119 ALA B N 1
ATOM 4067 C CA . ALA B 1 138 ? 39.892 -18.151 -72.102 1.00 41.72 119 ALA B CA 1
ATOM 4068 C C . ALA B 1 138 ? 41.153 -17.604 -72.768 1.00 44.14 119 ALA B C 1
ATOM 4069 O O . ALA B 1 138 ? 42.021 -18.365 -73.189 1.00 43.20 119 ALA B O 1
ATOM 4071 N N . HIS B 1 139 ? 41.256 -16.282 -72.867 1.00 43.25 120 HIS B N 1
ATOM 4072 C CA . HIS B 1 139 ? 42.338 -15.668 -73.635 1.00 40.91 120 HIS B CA 1
ATOM 4073 C C . HIS B 1 139 ? 43.558 -15.421 -72.761 1.00 43.10 120 HIS B C 1
ATOM 4074 O O . HIS B 1 139 ? 43.454 -14.817 -71.693 1.00 45.27 120 HIS B O 1
ATOM 4076 N N . GLU B 1 140 ? 44.715 -15.872 -73.238 1.00 38.26 121 GLU B N 1
ATOM 4077 C CA . GLU B 1 140 ? 45.969 -15.820 -72.484 1.00 40.30 121 GLU B CA 1
ATOM 4078 C C . GLU B 1 140 ? 46.598 -14.439 -72.558 1.00 37.91 121 GLU B C 1
ATOM 4079 O O . GLU B 1 140 ? 46.547 -13.792 -73.594 1.00 46.91 121 GLU B O 1
ATOM 4081 N N . VAL B 1 141 ? 47.206 -14.014 -71.454 1.00 36.12 122 VAL B N 1
ATOM 4082 C CA . VAL B 1 141 ? 47.799 -12.687 -71.301 1.00 36.60 122 VAL B CA 1
ATOM 4083 C C . VAL B 1 141 ? 49.278 -12.749 -71.669 1.00 37.35 122 VAL B C 1
ATOM 4084 O O . VAL B 1 141 ? 49.932 -13.734 -71.380 1.00 33.03 122 VAL B O 1
ATOM 4088 N N . SER B 1 142 ? 49.813 -11.706 -72.298 1.00 33.77 123 SER B N 1
ATOM 4089 C CA . SER B 1 142 ? 51.250 -11.677 -72.591 1.00 36.13 123 SER B CA 1
ATOM 4090 C C . SER B 1 142 ? 52.029 -11.039 -71.446 1.00 36.75 123 SER B C 1
ATOM 4091 O O . SER B 1 142 ? 51.963 -9.816 -71.235 1.00 34.78 123 SER B O 1
ATOM 4094 N N . TYR B 1 143 ? 52.773 -11.863 -70.709 1.00 33.15 124 TYR B N 1
ATOM 4095 C CA . TYR B 1 143 ? 53.571 -11.375 -69.581 1.00 35.68 124 TYR B CA 1
ATOM 4096 C C . TYR B 1 143 ? 54.992 -11.081 -70.016 1.00 34.99 124 TYR B C 1
ATOM 4097 O O . TYR B 1 143 ? 55.356 -11.359 -71.154 1.00 39.99 124 TYR B O 1
ATOM 4106 N N . ASP B 1 144 ? 55.794 -10.533 -69.101 1.00 34.55 125 ASP B N 1
ATOM 4107 C CA . ASP B 1 144 ? 57.134 -10.061 -69.439 1.00 39.47 125 ASP B CA 1
ATOM 4108 C C . ASP B 1 144 ? 57.095 -9.189 -70.694 1.00 40.53 125 ASP B C 1
ATOM 4109 O O . ASP B 1 144 ? 58.010 -9.254 -71.520 1.00 41.22 125 ASP B O 1
ATOM 4114 N N . SER B 1 145 ? 56.029 -8.402 -70.832 1.00 37.54 126 SER B N 1
ATOM 4115 C CA . SER B 1 145 ? 55.806 -7.575 -72.016 1.00 35.65 126 SER B CA 1
ATOM 4116 C C . SER B 1 145 ? 55.535 -6.160 -71.556 1.00 38.75 126 SER B C 1
ATOM 4117 O O . SER B 1 145 ? 54.405 -5.820 -71.161 1.00 34.08 126 SER B O 1
ATOM 4120 N N . GLU B 1 146 ? 56.584 -5.345 -71.562 1.00 37.16 127 GLU B N 1
ATOM 4121 C CA . GLU B 1 146 ? 56.462 -3.957 -71.168 1.00 31.06 127 GLU B CA 1
ATOM 4122 C C . GLU B 1 146 ? 56.097 -3.099 -72.382 1.00 38.56 127 GLU B C 1
ATOM 4123 O O . GLU B 1 146 ? 56.803 -3.132 -73.403 1.00 36.91 127 GLU B O 1
ATOM 4129 N N . VAL B 1 147 ? 54.991 -2.357 -72.287 1.00 36.62 128 VAL B N 1
ATOM 4130 C CA . VAL B 1 147 ? 54.617 -1.434 -73.358 1.00 35.39 128 VAL B CA 1
ATOM 4131 C C . VAL B 1 147 ? 55.489 -0.206 -73.186 1.00 34.74 128 VAL B C 1
ATOM 4132 O O . VAL B 1 147 ? 55.496 0.406 -72.116 1.00 38.93 128 VAL B O 1
ATOM 4136 N N . THR B 1 148 ? 56.247 0.137 -74.230 1.00 35.57 129 THR B N 1
ATOM 4137 C CA . THR B 1 148 ? 57.186 1.258 -74.157 1.00 35.52 129 THR B CA 1
ATOM 4138 C C . THR B 1 148 ? 56.685 2.517 -74.852 1.00 36.26 129 THR B C 1
ATOM 4139 O O . THR B 1 148 ? 57.114 3.634 -74.538 1.00 39.48 129 THR B O 1
ATOM 4143 N N . ALA B 1 149 ? 55.781 2.348 -75.807 1.00 35.61 130 ALA B N 1
ATOM 4144 C CA . ALA B 1 149 ? 55.212 3.507 -76.483 1.00 37.93 130 ALA B CA 1
ATOM 4145 C C . ALA B 1 149 ? 53.910 3.154 -77.162 1.00 36.35 130 ALA B C 1
ATOM 4146 O O . ALA B 1 149 ? 53.658 1.990 -77.496 1.00 37.10 130 ALA B O 1
ATOM 4148 N N . ILE B 1 150 ? 53.077 4.172 -77.352 1.00 34.44 131 ILE B N 1
ATOM 4149 C CA . ILE B 1 150 ? 51.883 4.026 -78.162 1.00 39.00 131 ILE B CA 1
ATOM 4150 C C . ILE B 1 150 ? 51.993 5.087 -79.259 1.00 35.90 131 ILE B C 1
ATOM 4151 O O . ILE B 1 150 ? 52.219 6.262 -78.963 1.00 37.71 131 ILE B O 1
ATOM 4156 N N . ARG B 1 151 ? 51.858 4.665 -80.516 1.00 36.51 132 ARG B N 1
ATOM 4157 C CA . ARG B 1 151 ? 52.042 5.588 -81.629 1.00 40.44 132 ARG B CA 1
ATOM 4158 C C . ARG B 1 151 ? 50.874 5.557 -82.608 1.00 39.82 132 ARG B C 1
ATOM 4159 O O . ARG B 1 151 ? 50.149 4.560 -82.678 1.00 40.93 132 ARG B O 1
ATOM 4167 N N . PRO B 1 152 ? 50.700 6.650 -83.376 1.00 41.36 133 PRO B N 1
ATOM 4168 C CA . PRO B 1 152 ? 49.641 6.712 -84.388 1.00 39.73 133 PRO B CA 1
ATOM 4169 C C . PRO B 1 152 ? 49.818 5.612 -85.416 1.00 39.80 133 PRO B C 1
ATOM 4170 O O . PRO B 1 152 ? 50.941 5.338 -85.842 1.00 40.79 133 PRO B O 1
ATOM 4174 N N . GLY B 1 153 ? 48.729 4.966 -85.804 1.00 36.21 134 GLY B N 1
ATOM 4175 C CA . GLY B 1 153 ? 48.785 4.036 -86.918 1.00 39.53 134 GLY B CA 1
ATOM 4176 C C . GLY B 1 153 ? 48.849 4.818 -88.231 1.00 36.87 134 GLY B C 1
ATOM 4177 O O . GLY B 1 153 ? 48.836 6.050 -88.230 1.00 46.03 134 GLY B O 1
ATOM 4178 N N . PRO B 1 154 ? 48.906 4.100 -89.358 1.00 42.11 135 PRO B N 1
ATOM 4179 C CA . PRO B 1 154 ? 49.033 4.731 -90.676 1.00 41.04 135 PRO B CA 1
ATOM 4180 C C . PRO B 1 154 ? 47.726 5.389 -91.119 1.00 43.69 135 PRO B C 1
ATOM 4181 O O . PRO B 1 154 ? 46.643 4.967 -90.700 1.00 43.07 135 PRO B O 1
ATOM 4185 N N . GLY B 1 155 ? 47.828 6.419 -91.951 1.00 46.11 136 GLY B N 1
ATOM 4186 C CA . GLY B 1 155 ? 46.650 7.023 -92.542 1.00 44.97 136 GLY B CA 1
ATOM 4187 C C . GLY B 1 155 ? 45.991 8.110 -91.722 1.00 40.17 136 GLY B C 1
ATOM 4188 O O . GLY B 1 155 ? 46.289 8.282 -90.535 1.00 40.99 136 GLY B O 1
ATOM 4189 N N . ARG B 1 156 ? 45.098 8.856 -92.358 1.00 38.84 137 ARG B N 1
ATOM 4190 C CA . ARG B 1 156 ? 44.349 9.901 -91.680 1.00 34.71 137 ARG B CA 1
ATOM 4191 C C . ARG B 1 156 ? 42.932 9.898 -92.223 1.00 36.52 137 ARG B C 1
ATOM 4192 O O . ARG B 1 156 ? 42.730 9.834 -93.435 1.00 36.01 137 ARG B O 1
ATOM 4200 N N . PRO B 1 157 ? 41.948 9.946 -91.332 1.00 34.56 138 PRO B N 1
ATOM 4201 C CA . PRO B 1 157 ? 42.165 10.078 -89.884 1.00 34.94 138 PRO B CA 1
ATOM 4202 C C . PRO B 1 157 ? 42.814 8.833 -89.257 1.00 37.63 138 PRO B C 1
ATOM 4203 O O . PRO B 1 157 ? 42.863 7.769 -89.853 1.00 32.10 138 PRO B O 1
ATOM 4207 N N . VAL B 1 158 ? 43.349 8.981 -88.052 1.00 37.05 139 VAL B N 1
ATOM 4208 C CA . VAL B 1 158 ? 44.053 7.865 -87.428 1.00 38.35 139 VAL B CA 1
ATOM 4209 C C . VAL B 1 158 ? 43.064 6.832 -86.875 1.00 37.03 139 VAL B C 1
ATOM 4210 O O . VAL B 1 158 ? 42.351 7.107 -85.903 1.00 33.45 139 VAL B O 1
ATOM 4214 N N . ASP B 1 159 ? 43.035 5.655 -87.505 1.00 32.13 140 ASP B N 1
ATOM 4215 C CA . ASP B 1 159 ? 42.039 4.633 -87.223 1.00 37.51 140 ASP B CA 1
ATOM 4216 C C . ASP B 1 159 ? 42.589 3.511 -86.343 1.00 39.73 140 ASP B C 1
ATOM 4217 O O . ASP B 1 159 ? 41.838 2.662 -85.859 1.00 41.84 140 ASP B O 1
ATOM 4222 N N . SER B 1 160 ? 43.903 3.492 -86.150 1.00 35.37 141 SER B N 1
ATOM 4223 C CA . SER B 1 160 ? 44.523 2.489 -85.294 1.00 34.40 141 SER B CA 1
ATOM 4224 C C . SER B 1 160 ? 45.704 3.105 -84.571 1.00 37.42 141 SER B C 1
ATOM 4225 O O . SER B 1 160 ? 46.186 4.184 -84.942 1.00 37.57 141 SER B O 1
ATOM 4228 N N . VAL B 1 161 ? 46.206 2.403 -83.578 1.00 34.75 142 VAL B N 1
ATOM 4229 C CA . VAL B 1 161 ? 47.436 2.748 -82.927 1.00 34.47 142 VAL B CA 1
ATOM 4230 C C . VAL B 1 161 ? 48.369 1.561 -82.912 1.00 33.53 142 VAL B C 1
ATOM 4231 O O . VAL B 1 161 ? 47.952 0.458 -83.026 1.00 34.33 142 VAL B O 1
ATOM 4235 N N . LEU B 1 162 ? 49.642 1.840 -82.776 1.00 35.92 143 LEU B N 1
ATOM 4236 C CA . LEU B 1 162 ? 50.666 0.841 -82.728 1.00 39.23 143 LEU B CA 1
ATOM 4237 C C . LEU B 1 162 ? 51.283 0.801 -81.348 1.00 32.80 143 LEU B C 1
ATOM 4238 O O . LEU B 1 162 ? 51.777 1.773 -80.880 1.00 33.68 143 LEU B O 1
ATOM 4243 N N . VAL B 1 163 ? 51.228 -0.355 -80.715 1.00 35.05 144 VAL B N 1
ATOM 4244 C CA . VAL B 1 163 ? 51.765 -0.552 -79.374 1.00 38.68 144 VAL B CA 1
ATOM 4245 C C . VAL B 1 163 ? 53.112 -1.220 -79.397 1.00 37.29 144 VAL B C 1
ATOM 4246 O O . VAL B 1 163 ? 53.228 -2.364 -79.724 1.00 37.22 144 VAL B O 1
ATOM 4250 N N . ASP B 1 164 ? 54.123 -0.482 -79.041 1.00 37.73 145 ASP B N 1
ATOM 4251 C CA . ASP B 1 164 ? 55.477 -1.016 -78.973 1.00 40.62 145 ASP B CA 1
ATOM 4252 C C . ASP B 1 164 ? 55.673 -1.804 -77.669 1.00 41.39 145 ASP B C 1
ATOM 4253 O O . ASP B 1 164 ? 55.470 -1.280 -76.573 1.00 39.14 145 ASP B O 1
ATOM 4258 N N . VAL B 1 165 ? 56.082 -3.057 -77.809 1.00 37.41 146 VAL B N 1
ATOM 4259 C CA . VAL B 1 165 ? 56.173 -3.978 -76.680 1.00 42.54 146 VAL B CA 1
ATOM 4260 C C . VAL B 1 165 ? 57.578 -4.551 -76.563 1.00 44.68 146 VAL B C 1
ATOM 4261 O O . VAL B 1 165 ? 58.097 -5.129 -77.525 1.00 43.30 146 VAL B O 1
ATOM 4265 N N . SER B 1 166 ? 58.174 -4.351 -75.410 1.00 36.43 147 SER B N 1
ATOM 4266 C CA . SER B 1 166 ? 59.491 -4.827 -75.142 1.00 42.14 147 SER B CA 1
ATOM 4267 C C . SER B 1 166 ? 59.407 -6.102 -74.371 1.00 46.73 147 SER B C 1
ATOM 4268 O O . SER B 1 166 ? 58.770 -6.149 -73.356 1.00 45.17 147 SER B O 1
ATOM 4271 N N . THR B 1 167 ? 60.074 -7.135 -74.835 1.00 49.85 148 THR B N 1
ATOM 4272 C CA . THR B 1 167 ? 60.181 -8.347 -74.076 1.00 50.23 148 THR B CA 1
ATOM 4273 C C . THR B 1 167 ? 61.616 -8.614 -73.746 1.00 54.30 148 THR B C 1
ATOM 4274 O O . THR B 1 167 ? 62.469 -7.842 -74.091 1.00 55.06 148 THR B O 1
ATOM 4278 N N . PRO B 1 168 ? 61.914 -9.624 -72.963 1.00 56.79 149 PRO B N 1
ATOM 4279 C CA . PRO B 1 168 ? 63.320 -9.833 -72.606 1.00 61.01 149 PRO B CA 1
ATOM 4280 C C . PRO B 1 168 ? 64.094 -10.218 -73.857 1.00 61.11 149 PRO B C 1
ATOM 4281 O O . PRO B 1 168 ? 65.223 -9.867 -74.108 1.00 59.38 149 PRO B O 1
ATOM 4285 N N . GLU B 1 169 ? 63.362 -10.978 -74.634 1.00 60.01 150 GLU B N 1
ATOM 4286 C CA . GLU B 1 169 ? 63.743 -11.598 -75.841 1.00 64.19 150 GLU B CA 1
ATOM 4287 C C . GLU B 1 169 ? 63.980 -10.574 -76.956 1.00 66.23 150 GLU B C 1
ATOM 4288 O O . GLU B 1 169 ? 65.102 -10.410 -77.380 1.00 66.86 150 GLU B O 1
ATOM 4294 N N . ALA B 1 170 ? 62.919 -9.898 -77.388 1.00 61.23 151 ALA B N 1
ATOM 4295 C CA . ALA B 1 170 ? 62.901 -9.029 -78.557 1.00 58.58 151 ALA B CA 1
ATOM 4296 C C . ALA B 1 170 ? 62.089 -7.718 -78.354 1.00 58.71 151 ALA B C 1
ATOM 4297 O O . ALA B 1 170 ? 61.873 -7.319 -77.232 1.00 58.08 151 ALA B O 1
ATOM 4299 N N . THR B 1 171 ? 61.671 -7.048 -79.438 1.00 61.21 152 THR B N 1
ATOM 4300 C CA . THR B 1 171 ? 60.657 -6.010 -79.355 1.00 54.83 152 THR B CA 1
ATOM 4301 C C . THR B 1 171 ? 59.706 -6.289 -80.499 1.00 56.65 152 THR B C 1
ATOM 4302 O O . THR B 1 171 ? 60.071 -6.950 -81.470 1.00 56.94 152 THR B O 1
ATOM 4306 N N . ARG B 1 172 ? 58.478 -5.811 -80.381 1.00 50.67 153 ARG B N 1
ATOM 4307 C CA . ARG B 1 172 ? 57.536 -5.949 -81.474 1.00 51.51 153 ARG B CA 1
ATOM 4308 C C . ARG B 1 172 ? 56.479 -4.880 -81.392 1.00 45.15 153 ARG B C 1
ATOM 4309 O O . ARG B 1 172 ? 56.434 -4.096 -80.434 1.00 42.01 153 ARG B O 1
ATOM 4317 N N . THR B 1 173 ? 55.642 -4.839 -82.412 1.00 43.20 154 THR B N 1
ATOM 4318 C CA . THR B 1 173 ? 54.632 -3.811 -82.491 1.00 42.85 154 THR B CA 1
ATOM 4319 C C . THR B 1 173 ? 53.334 -4.502 -82.810 1.00 42.27 154 THR B C 1
ATOM 4320 O O . THR B 1 173 ? 53.280 -5.369 -83.685 1.00 44.51 154 THR B O 1
ATOM 4324 N N . VAL B 1 174 ? 52.293 -4.165 -82.060 1.00 40.71 155 VAL B N 1
ATOM 4325 C CA . VAL B 1 174 ? 50.967 -4.656 -82.393 1.00 38.41 155 VAL B CA 1
ATOM 4326 C C . VAL B 1 174 ? 50.052 -3.472 -82.641 1.00 38.50 155 VAL B C 1
ATOM 4327 O O . VAL B 1 174 ? 50.318 -2.360 -82.175 1.00 40.22 155 VAL B O 1
ATOM 4331 N N . GLU B 1 175 ? 48.984 -3.720 -83.386 1.00 41.18 156 GLU B N 1
ATOM 4332 C CA . GLU B 1 175 ? 48.105 -2.662 -83.867 1.00 37.61 156 GLU B CA 1
ATOM 4333 C C . GLU B 1 175 ? 46.717 -2.870 -83.295 1.00 36.18 156 GLU B C 1
ATOM 4334 O O . GLU B 1 175 ? 46.239 -4.002 -83.234 1.00 38.75 156 GLU B O 1
ATOM 4340 N N . ALA B 1 176 ? 46.059 -1.777 -82.911 1.00 35.20 157 ALA B N 1
ATOM 4341 C CA . ALA B 1 176 ? 44.760 -1.880 -82.256 1.00 35.29 157 ALA B CA 1
ATOM 4342 C C . ALA B 1 176 ? 43.879 -0.704 -82.593 1.00 32.26 157 ALA B C 1
ATOM 4343 O O . ALA B 1 176 ? 44.378 0.401 -82.754 1.00 32.12 157 ALA B O 1
ATOM 4345 N N . ARG B 1 177 ? 42.571 -0.949 -82.664 1.00 31.83 158 ARG B N 1
ATOM 4346 C CA . ARG B 1 177 ? 41.595 0.113 -82.918 1.00 31.12 158 ARG B CA 1
ATOM 4347 C C . ARG B 1 177 ? 41.324 0.896 -81.646 1.00 31.42 158 ARG B C 1
ATOM 4348 O O . ARG B 1 177 ? 40.936 2.056 -81.696 1.00 32.35 158 ARG B O 1
ATOM 4356 N N . ASN B 1 178 ? 41.542 0.251 -80.500 1.00 29.51 159 ASN B N 1
ATOM 4357 C CA . ASN B 1 178 ? 41.324 0.888 -79.195 1.00 31.46 159 ASN B CA 1
ATOM 4358 C C . ASN B 1 178 ? 42.376 0.470 -78.189 1.00 30.33 159 ASN B C 1
ATOM 4359 O O . ASN B 1 178 ? 42.951 -0.612 -78.277 1.00 28.78 159 ASN B O 1
ATOM 4364 N N . ILE B 1 179 ? 42.675 1.318 -77.237 1.00 28.88 160 ILE B N 1
ATOM 4365 C CA . ILE B 1 179 ? 43.534 0.921 -76.165 1.00 30.78 160 ILE B CA 1
ATOM 4366 C C . ILE B 1 179 ? 42.981 1.330 -74.831 1.00 30.01 160 ILE B C 1
ATOM 4367 O O . ILE B 1 179 ? 42.326 2.336 -74.694 1.00 31.51 160 ILE B O 1
ATOM 4372 N N . VAL B 1 180 ? 43.276 0.520 -73.848 1.00 28.09 161 VAL B N 1
ATOM 4373 C CA . VAL B 1 180 ? 42.865 0.801 -72.480 1.00 26.75 161 VAL B CA 1
ATOM 4374 C C . VAL B 1 180 ? 44.108 0.802 -71.600 1.00 27.81 161 VAL B C 1
ATOM 4375 O O . VAL B 1 180 ? 44.773 -0.236 -71.394 1.00 26.72 161 VAL B O 1
ATOM 4379 N N . ILE B 1 181 ? 44.423 1.977 -71.076 1.00 25.50 162 ILE B N 1
ATOM 4380 C CA . ILE B 1 181 ? 45.632 2.157 -70.291 1.00 25.52 162 ILE B CA 1
ATOM 4381 C C . ILE B 1 181 ? 45.279 2.022 -68.805 1.00 27.60 162 ILE B C 1
ATOM 4382 O O . ILE B 1 181 ? 44.481 2.801 -68.268 1.00 19.98 162 ILE B O 1
ATOM 4387 N N . SER B 1 182 ? 45.865 1.030 -68.148 1.00 27.46 163 SER B N 1
ATOM 4388 C CA . SER B 1 182 ? 45.566 0.761 -66.745 1.00 23.64 163 SER B CA 1
ATOM 4389 C C . SER B 1 182 ? 46.854 0.326 -66.072 1.00 28.81 163 SER B C 1
ATOM 4390 O O . SER B 1 182 ? 47.016 -0.853 -65.706 1.00 25.90 163 SER B O 1
ATOM 4393 N N . THR B 1 183 ? 47.780 1.271 -65.941 1.00 26.14 164 THR B N 1
ATOM 4394 C CA . THR B 1 183 ? 49.147 0.951 -65.527 1.00 29.24 164 THR B CA 1
ATOM 4395 C C . THR B 1 183 ? 49.381 1.214 -64.044 1.00 28.10 164 THR B C 1
ATOM 4396 O O . THR B 1 183 ? 50.497 1.016 -63.540 1.00 30.89 164 THR B O 1
ATOM 4400 N N . GLY B 1 184 ? 48.331 1.660 -63.346 1.00 26.35 165 GLY B N 1
ATOM 4401 C CA . GLY B 1 184 ? 48.366 1.720 -61.896 1.00 27.14 165 GLY B CA 1
ATOM 4402 C C . GLY B 1 184 ? 49.011 2.994 -61.365 1.00 30.07 165 GLY B C 1
ATOM 4403 O O . GLY B 1 184 ? 49.436 3.867 -62.128 1.00 28.96 165 GLY B O 1
ATOM 4404 N N . LEU B 1 185 ? 49.083 3.091 -60.043 1.00 27.12 166 LEU B N 1
ATOM 4405 C CA . LEU B 1 185 ? 49.632 4.248 -59.345 1.00 29.89 166 LEU B CA 1
ATOM 4406 C C . LEU B 1 185 ? 51.152 4.245 -59.330 1.00 29.43 166 LEU B C 1
ATOM 4407 O O . LEU B 1 185 ? 51.783 3.197 -59.481 1.00 31.06 166 LEU B O 1
ATOM 4412 N N . VAL B 1 186 ? 51.740 5.420 -59.104 1.00 28.19 167 VAL B N 1
ATOM 4413 C CA . VAL B 1 186 ? 53.195 5.545 -59.085 1.00 30.41 167 VAL B CA 1
ATOM 4414 C C . VAL B 1 186 ? 53.650 5.935 -57.694 1.00 31.60 167 VAL B C 1
ATOM 4415 O O . VAL B 1 186 ? 53.189 6.958 -57.162 1.00 30.54 167 VAL B O 1
ATOM 4419 N N . PRO B 1 187 ? 54.532 5.111 -57.087 1.00 33.46 168 PRO B N 1
ATOM 4420 C CA . PRO B 1 187 ? 55.005 5.347 -55.717 1.00 30.03 168 PRO B CA 1
ATOM 4421 C C . PRO B 1 187 ? 55.496 6.775 -55.551 1.00 33.84 168 PRO B C 1
ATOM 4422 O O . PRO B 1 187 ? 56.198 7.279 -56.435 1.00 34.53 168 PRO B O 1
ATOM 4426 N N . ARG B 1 188 ? 55.153 7.417 -54.467 1.00 33.34 169 ARG B N 1
ATOM 4427 C CA . ARG B 1 188 ? 55.654 8.731 -54.200 1.00 33.62 169 ARG B CA 1
ATOM 4428 C C . ARG B 1 188 ? 56.306 8.846 -52.861 1.00 38.62 169 ARG B C 1
ATOM 4429 O O . ARG B 1 188 ? 55.782 8.408 -51.870 1.00 36.82 169 ARG B O 1
ATOM 4437 N N . MET B 1 189 ? 57.475 9.456 -52.878 1.00 38.59 170 MET B N 1
ATOM 4438 C CA . MET B 1 189 ? 58.356 9.555 -51.715 1.00 39.31 170 MET B CA 1
ATOM 4439 C C . MET B 1 189 ? 58.257 10.968 -51.153 1.00 35.68 170 MET B C 1
ATOM 4440 O O . MET B 1 189 ? 57.803 11.880 -51.840 1.00 40.76 170 MET B O 1
ATOM 4445 N N . PRO B 1 190 ? 58.648 11.158 -49.885 1.00 39.12 171 PRO B N 1
ATOM 4446 C CA . PRO B 1 190 ? 58.675 12.541 -49.404 1.00 44.71 171 PRO B CA 1
ATOM 4447 C C . PRO B 1 190 ? 59.681 13.348 -50.208 1.00 40.77 171 PRO B C 1
ATOM 4448 O O . PRO B 1 190 ? 60.721 12.810 -50.589 1.00 45.57 171 PRO B O 1
ATOM 4452 N N . ALA B 1 191 ? 59.377 14.617 -50.440 1.00 45.03 172 ALA B N 1
ATOM 4453 C CA . ALA B 1 191 ? 60.292 15.523 -51.131 1.00 45.54 172 ALA B CA 1
ATOM 4454 C C . ALA B 1 191 ? 61.659 15.502 -50.449 1.00 46.36 172 ALA B C 1
ATOM 4455 O O . ALA B 1 191 ? 61.754 15.688 -49.236 1.00 47.12 172 ALA B O 1
ATOM 4457 N N . GLY B 1 192 ? 62.710 15.238 -51.218 1.00 51.46 173 GLY B N 1
ATOM 4458 C CA . GLY B 1 192 ? 64.056 15.239 -50.677 1.00 47.64 173 GLY B CA 1
ATOM 4459 C C . GLY B 1 192 ? 64.479 13.903 -50.090 1.00 52.51 173 GLY B C 1
ATOM 4460 O O . GLY B 1 192 ? 65.455 13.824 -49.332 1.00 48.71 173 GLY B O 1
ATOM 4461 N N . VAL B 1 193 ? 63.740 12.848 -50.425 1.00 51.70 174 VAL B N 1
ATOM 4462 C CA . VAL B 1 193 ? 64.055 11.513 -49.931 1.00 47.69 174 VAL B CA 1
ATOM 4463 C C . VAL B 1 193 ? 64.025 10.505 -51.071 1.00 48.46 174 VAL B C 1
ATOM 4464 O O . VAL B 1 193 ? 63.050 10.430 -51.823 1.00 55.93 174 VAL B O 1
ATOM 4468 N N . GLN B 1 194 ? 65.091 9.730 -51.206 1.00 44.69 175 GLN B N 1
ATOM 4469 C CA . GLN B 1 194 ? 65.151 8.763 -52.279 1.00 50.02 175 GLN B CA 1
ATOM 4470 C C . GLN B 1 194 ? 65.213 7.361 -51.707 1.00 47.96 175 GLN B C 1
ATOM 4471 O O . GLN B 1 194 ? 65.747 7.164 -50.626 1.00 47.81 175 GLN B O 1
ATOM 4477 N N . SER B 1 195 ? 64.641 6.396 -52.418 1.00 48.29 176 SER B N 1
ATOM 4478 C CA . SER B 1 195 ? 64.668 5.015 -51.963 1.00 47.59 176 SER B CA 1
ATOM 4479 C C . SER B 1 195 ? 66.075 4.443 -52.154 1.00 54.58 176 SER B C 1
ATOM 4480 O O . SER B 1 195 ? 66.768 4.768 -53.123 1.00 56.69 176 SER B O 1
ATOM 4483 N N . ASP B 1 196 ? 66.494 3.606 -51.214 1.00 52.88 177 ASP B N 1
ATOM 4484 C CA . ASP B 1 196 ? 67.845 3.068 -51.193 1.00 51.49 177 ASP B CA 1
ATOM 4485 C C . ASP B 1 196 ? 67.764 1.749 -50.460 1.00 49.25 177 ASP B C 1
ATOM 4486 O O . ASP B 1 196 ? 66.672 1.233 -50.240 1.00 49.28 177 ASP B O 1
ATOM 4488 N N . GLU B 1 197 ? 68.910 1.213 -50.124 1.00 52.50 178 GLU B N 1
ATOM 4489 C CA . GLU B 1 197 ? 68.970 -0.015 -49.371 1.00 53.52 178 GLU B CA 1
ATOM 4490 C C . GLU B 1 197 ? 68.252 0.053 -48.038 1.00 51.20 178 GLU B C 1
ATOM 4491 O O . GLU B 1 197 ? 67.769 -0.945 -47.574 1.00 54.99 178 GLU B O 1
ATOM 4497 N N . PHE B 1 198 ? 68.216 1.223 -47.416 1.00 46.96 179 PHE B N 1
ATOM 4498 C CA . PHE B 1 198 ? 67.710 1.391 -46.059 1.00 48.75 179 PHE B CA 1
ATOM 4499 C C . PHE B 1 198 ? 66.569 2.385 -46.004 1.00 45.12 179 PHE B C 1
ATOM 4500 O O . PHE B 1 198 ? 66.066 2.728 -44.924 1.00 42.81 179 PHE B O 1
ATOM 4508 N N . VAL B 1 199 ? 66.157 2.853 -47.176 1.00 46.29 180 VAL B N 1
ATOM 4509 C CA . VAL B 1 199 ? 64.994 3.725 -47.288 1.00 43.50 180 VAL B CA 1
ATOM 4510 C C . VAL B 1 199 ? 64.042 3.095 -48.305 1.00 46.30 180 VAL B C 1
ATOM 4511 O O . VAL B 1 199 ? 64.330 3.066 -49.501 1.00 40.72 180 VAL B O 1
ATOM 4515 N N . TRP B 1 200 ? 62.926 2.562 -47.818 1.00 40.70 181 TRP B N 1
ATOM 4516 C CA . TRP B 1 200 ? 62.004 1.810 -48.658 1.00 39.58 181 TRP B CA 1
ATOM 4517 C C . TRP B 1 200 ? 60.698 2.571 -48.840 1.00 41.14 181 TRP B C 1
ATOM 4518 O O . TRP B 1 200 ? 60.249 3.279 -47.937 1.00 38.74 181 TRP B O 1
ATOM 4529 N N . HIS B 1 201 ? 60.072 2.413 -50.005 1.00 36.91 182 HIS B N 1
ATOM 4530 C CA . HIS B 1 201 ? 58.685 2.839 -50.118 1.00 36.34 182 HIS B CA 1
ATOM 4531 C C . HIS B 1 201 ? 57.818 1.685 -49.619 1.00 33.18 182 HIS B C 1
ATOM 4532 O O . HIS B 1 201 ? 58.191 0.521 -49.786 1.00 33.30 182 HIS B O 1
ATOM 4539 N N . SER B 1 202 ? 56.670 1.999 -49.028 1.00 32.15 183 SER B N 1
ATOM 4540 C CA . SER B 1 202 ? 55.817 0.963 -48.460 1.00 32.45 183 SER B CA 1
ATOM 4541 C C . SER B 1 202 ? 55.430 -0.099 -49.490 1.00 35.22 183 SER B C 1
ATOM 4542 O O . SER B 1 202 ? 55.261 -1.265 -49.132 1.00 28.27 183 SER B O 1
ATOM 4545 N N . SER B 1 203 ? 55.335 0.290 -50.766 1.00 28.48 184 SER B N 1
ATOM 4546 C CA . SER B 1 203 ? 54.957 -0.661 -51.818 1.00 33.67 184 SER B CA 1
ATOM 4547 C C . SER B 1 203 ? 55.944 -1.811 -51.963 1.00 34.71 184 SER B C 1
ATOM 4548 O O . SER B 1 203 ? 55.624 -2.864 -52.539 1.00 32.86 184 SER B O 1
ATOM 4551 N N . ARG B 1 204 ? 57.160 -1.616 -51.500 1.00 36.67 185 ARG B N 1
ATOM 4552 C CA . ARG B 1 204 ? 58.151 -2.677 -51.501 1.00 38.40 185 ARG B CA 1
ATOM 4553 C C . ARG B 1 204 ? 58.515 -3.215 -50.112 1.00 38.04 185 ARG B C 1
ATOM 4554 O O . ARG B 1 204 ? 59.499 -3.884 -49.972 1.00 36.87 185 ARG B O 1
ATOM 4562 N N . PHE B 1 205 ? 57.717 -2.926 -49.106 1.00 32.33 186 PHE B N 1
ATOM 4563 C CA . PHE B 1 205 ? 58.027 -3.354 -47.743 1.00 35.40 186 PHE B CA 1
ATOM 4564 C C . PHE B 1 205 ? 58.368 -4.847 -47.589 1.00 35.65 186 PHE B C 1
ATOM 4565 O O . PHE B 1 205 ? 59.435 -5.200 -47.085 1.00 41.21 186 PHE B O 1
ATOM 4573 N N . LEU B 1 206 ? 57.478 -5.730 -48.016 1.00 33.04 187 LEU B N 1
ATOM 4574 C CA . LEU B 1 206 ? 57.734 -7.150 -47.816 1.00 36.61 187 LEU B CA 1
ATOM 4575 C C . LEU B 1 206 ? 58.861 -7.674 -48.709 1.00 40.90 187 LEU B C 1
ATOM 4576 O O . LEU B 1 206 ? 59.564 -8.621 -48.360 1.00 42.62 187 LEU B O 1
ATOM 4581 N N . ASP B 1 207 ? 59.027 -7.069 -49.871 1.00 39.39 188 ASP B N 1
ATOM 4582 C CA . ASP B 1 207 ? 60.103 -7.479 -50.760 1.00 43.25 188 ASP B CA 1
ATOM 4583 C C . ASP B 1 207 ? 61.453 -7.282 -50.060 1.00 43.67 188 ASP B C 1
ATOM 4584 O O . ASP B 1 207 ? 62.290 -8.186 -50.046 1.00 45.79 188 ASP B O 1
ATOM 4589 N N . HIS B 1 208 ? 61.645 -6.119 -49.446 1.00 40.62 189 HIS B N 1
ATOM 4590 C CA . HIS B 1 208 ? 62.867 -5.866 -48.674 1.00 46.21 189 HIS B CA 1
ATOM 4591 C C . HIS B 1 208 ? 62.909 -6.633 -47.356 1.00 47.46 189 HIS B C 1
ATOM 4592 O O . HIS B 1 208 ? 63.955 -7.169 -46.982 1.00 49.81 189 HIS B O 1
ATOM 4599 N N . PHE B 1 209 ? 61.779 -6.656 -46.644 1.00 46.42 190 PHE B N 1
ATOM 4600 C CA . PHE B 1 209 ? 61.732 -7.214 -45.294 1.00 48.25 190 PHE B CA 1
ATOM 4601 C C . PHE B 1 209 ? 62.097 -8.686 -45.278 1.00 48.30 190 PHE B C 1
ATOM 4602 O O . PHE B 1 209 ? 62.756 -9.152 -44.348 1.00 52.26 190 PHE B O 1
ATOM 4610 N N . ARG B 1 210 ? 61.716 -9.362 -46.351 1.00 45.59 191 ARG B N 1
ATOM 4611 C CA . ARG B 1 210 ? 61.972 -10.766 -46.552 1.00 53.41 191 ARG B CA 1
ATOM 4612 C C . ARG B 1 210 ? 63.375 -11.077 -46.958 1.00 57.10 191 ARG B C 1
ATOM 4613 O O . ARG B 1 210 ? 63.778 -12.204 -46.902 1.00 63.19 191 ARG B O 1
ATOM 4621 N N . ASP B 1 211 ? 64.110 -10.088 -47.400 1.00 59.07 192 ASP B N 1
ATOM 4622 C CA . ASP B 1 211 ? 65.497 -10.294 -47.742 1.00 63.83 192 ASP B CA 1
ATOM 4623 C C . ASP B 1 211 ? 66.400 -9.734 -46.653 1.00 64.10 192 ASP B C 1
ATOM 4624 O O . ASP B 1 211 ? 67.377 -9.088 -46.937 1.00 68.95 192 ASP B O 1
ATOM 4629 N N . ARG B 1 212 ? 66.033 -9.943 -45.423 1.00 60.90 193 ARG B N 1
ATOM 4630 C CA . ARG B 1 212 ? 66.789 -9.378 -44.357 1.00 65.57 193 ARG B CA 1
ATOM 4631 C C . ARG B 1 212 ? 66.887 -10.421 -43.308 1.00 68.97 193 ARG B C 1
ATOM 4632 O O . ARG B 1 212 ? 66.006 -11.236 -43.175 1.00 66.00 193 ARG B O 1
ATOM 4640 N N . ASP B 1 213 ? 67.973 -10.393 -42.560 1.00 73.47 194 ASP B N 1
ATOM 4641 C CA . ASP B 1 213 ? 68.091 -11.275 -41.434 1.00 73.48 194 ASP B CA 1
ATOM 4642 C C . ASP B 1 213 ? 66.979 -10.905 -40.496 1.00 77.13 194 ASP B C 1
ATOM 4643 O O . ASP B 1 213 ? 66.723 -9.728 -40.261 1.00 72.89 194 ASP B O 1
ATOM 4645 N N . PRO B 1 214 ? 66.288 -11.997 -39.951 1.00 75.78 195 PRO B N 1
ATOM 4646 C CA . PRO B 1 214 ? 65.169 -11.599 -39.080 1.00 75.75 195 PRO B CA 1
ATOM 4647 C C . PRO B 1 214 ? 65.574 -10.642 -37.993 1.00 72.19 195 PRO B C 1
ATOM 4648 O O . PRO B 1 214 ? 64.799 -9.796 -37.604 1.00 74.81 195 PRO B O 1
ATOM 4652 N N . ARG B 1 215 ? 66.782 -10.785 -37.495 1.00 72.82 196 ARG B N 1
ATOM 4653 C CA . ARG B 1 215 ? 67.212 -9.978 -36.378 1.00 69.54 196 ARG B CA 1
ATOM 4654 C C . ARG B 1 215 ? 67.803 -8.662 -36.809 1.00 66.51 196 ARG B C 1
ATOM 4655 O O . ARG B 1 215 ? 68.268 -7.916 -35.979 1.00 67.03 196 ARG B O 1
ATOM 4657 N N . SER B 1 216 ? 67.774 -8.386 -38.108 1.00 62.71 197 SER B N 1
ATOM 4658 C CA . SER B 1 216 ? 68.480 -7.239 -38.675 1.00 64.95 197 SER B CA 1
ATOM 4659 C C . SER B 1 216 ? 67.794 -5.879 -38.523 1.00 59.87 197 SER B C 1
ATOM 4660 O O . SER B 1 216 ? 68.381 -4.854 -38.869 1.00 63.69 197 SER B O 1
ATOM 4663 N N . LEU B 1 217 ? 66.539 -5.889 -38.122 1.00 60.84 198 LEU B N 1
ATOM 4664 C CA . LEU B 1 217 ? 65.748 -4.670 -38.039 1.00 59.52 198 LEU B CA 1
ATOM 4665 C C . LEU B 1 217 ? 65.143 -4.506 -36.663 1.00 55.25 198 LEU B C 1
ATOM 4666 O O . LEU B 1 217 ? 63.998 -4.819 -36.435 1.00 52.39 198 LEU B O 1
ATOM 4671 N N . ARG B 1 218 ? 65.922 -3.992 -35.746 1.00 58.55 199 ARG B N 1
ATOM 4672 C CA . ARG B 1 218 ? 65.459 -3.805 -34.401 1.00 52.50 199 ARG B CA 1
ATOM 4673 C C . ARG B 1 218 ? 64.943 -2.425 -34.216 1.00 50.58 199 ARG B C 1
ATOM 4674 O O . ARG B 1 218 ? 64.250 -2.174 -33.292 1.00 48.08 199 ARG B O 1
ATOM 4676 N N . ARG B 1 219 ? 65.294 -1.528 -35.103 1.00 44.85 200 ARG B N 1
ATOM 4677 C CA . ARG B 1 219 ? 64.813 -0.170 -35.030 1.00 50.37 200 ARG B CA 1
ATOM 4678 C C . ARG B 1 219 ? 64.280 0.275 -36.387 1.00 48.88 200 ARG B C 1
ATOM 4679 O O . ARG B 1 219 ? 65.014 0.215 -37.353 1.00 47.10 200 ARG B O 1
ATOM 4687 N N . VAL B 1 220 ? 63.027 0.735 -36.451 1.00 46.02 201 VAL B N 1
ATOM 4688 C CA . VAL B 1 220 ? 62.391 1.096 -37.722 1.00 43.42 201 VAL B CA 1
ATOM 4689 C C . VAL B 1 220 ? 61.558 2.363 -37.593 1.00 40.77 201 VAL B C 1
ATOM 4690 O O . VAL B 1 220 ? 60.809 2.520 -36.625 1.00 42.01 201 VAL B O 1
ATOM 4694 N N . ALA B 1 221 ? 61.714 3.273 -38.555 1.00 38.63 202 ALA B N 1
ATOM 4695 C CA . ALA B 1 221 ? 60.858 4.449 -38.655 1.00 35.65 202 AL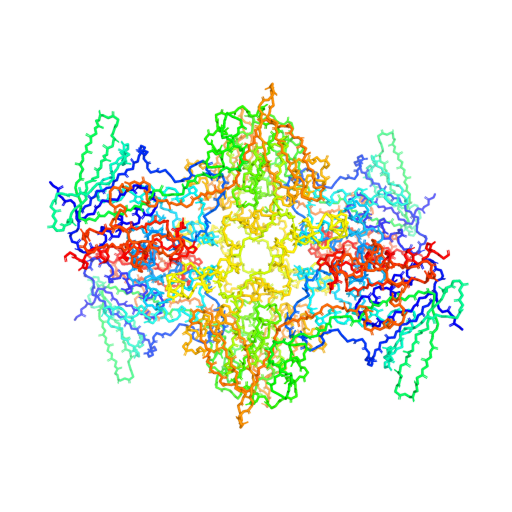A B CA 1
ATOM 4696 C C . ALA B 1 221 ? 59.901 4.242 -39.823 1.00 33.79 202 ALA B C 1
ATOM 4697 O O . ALA B 1 221 ? 60.305 3.769 -40.892 1.00 38.31 202 ALA B O 1
ATOM 4699 N N . VAL B 1 222 ? 58.636 4.582 -39.609 1.00 34.98 203 VAL B N 1
ATOM 4700 C CA . VAL B 1 222 ? 57.618 4.464 -40.640 1.00 30.86 203 VAL B CA 1
ATOM 4701 C C . VAL B 1 222 ? 56.960 5.819 -40.768 1.00 32.69 203 VAL B C 1
ATOM 4702 O O . VAL B 1 222 ? 56.348 6.308 -39.818 1.00 32.69 203 VAL B O 1
ATOM 4706 N N . ALA B 1 223 ? 57.108 6.444 -41.936 1.00 30.58 204 ALA B N 1
ATOM 4707 C CA . ALA B 1 223 ? 56.529 7.760 -42.152 1.00 37.14 204 ALA B CA 1
ATOM 4708 C C . ALA B 1 223 ? 55.211 7.622 -42.896 1.00 33.12 204 ALA B C 1
ATOM 4709 O O . ALA B 1 223 ? 55.120 6.857 -43.866 1.00 34.99 204 ALA B O 1
ATOM 4711 N N . GLY B 1 224 ? 54.217 8.392 -42.473 1.00 34.27 205 GLY B N 1
ATOM 4712 C CA . GLY B 1 224 ? 52.919 8.421 -43.133 1.00 31.16 205 GLY B CA 1
ATOM 4713 C C . GLY B 1 224 ? 51.812 8.316 -42.091 1.00 33.03 205 GLY B C 1
ATOM 4714 O O . GLY B 1 224 ? 52.043 7.843 -40.961 1.00 37.20 205 GLY B O 1
ATOM 4715 N N . GLY B 1 225 ? 50.608 8.740 -42.453 1.00 29.77 206 GLY B N 1
ATOM 4716 C CA . GLY B 1 225 ? 49.503 8.698 -41.506 1.00 30.77 206 GLY B CA 1
ATOM 4717 C C . GLY B 1 225 ? 48.347 7.802 -41.957 1.00 33.99 206 GLY B C 1
ATOM 4718 O O . GLY B 1 225 ? 47.298 7.780 -41.309 1.00 32.62 206 GLY B O 1
ATOM 4719 N N . GLY B 1 226 ? 48.532 7.068 -43.060 1.00 31.97 207 GLY B N 1
ATOM 4720 C CA . GLY B 1 226 ? 47.448 6.311 -43.660 1.00 24.39 207 GLY B CA 1
ATOM 4721 C C . GLY B 1 226 ? 47.506 4.820 -43.402 1.00 29.60 207 GLY B C 1
ATOM 4722 O O . GLY B 1 226 ? 48.293 4.325 -42.563 1.00 23.07 207 GLY B O 1
ATOM 4723 N N . GLN B 1 227 ? 46.674 4.094 -44.146 1.00 29.37 208 GLN B N 1
ATOM 4724 C CA . GLN B 1 227 ? 46.432 2.688 -43.899 1.00 25.82 208 GLN B CA 1
ATOM 4725 C C . GLN B 1 227 ? 47.713 1.879 -43.948 1.00 29.87 208 GLN B C 1
ATOM 4726 O O . GLN B 1 227 ? 47.992 1.096 -43.042 1.00 24.78 208 GLN B O 1
ATOM 4732 N N . SER B 1 228 ? 48.512 2.074 -44.989 1.00 27.03 209 SER B N 1
ATOM 4733 C CA . SER B 1 228 ? 49.711 1.265 -45.135 1.00 27.99 209 SER B CA 1
ATOM 4734 C C . SER B 1 228 ? 50.680 1.542 -43.976 1.00 27.06 209 SER B C 1
ATOM 4735 O O . SER B 1 228 ? 51.291 0.612 -43.449 1.00 28.96 209 SER B O 1
ATOM 4738 N N . ALA B 1 229 ? 50.798 2.812 -43.576 1.00 25.24 210 ALA B N 1
ATOM 4739 C CA . ALA B 1 229 ? 51.659 3.164 -42.442 1.00 28.74 210 ALA B CA 1
ATOM 4740 C C . ALA B 1 229 ? 51.264 2.390 -41.183 1.00 26.08 210 ALA B C 1
ATOM 4741 O O . ALA B 1 229 ? 52.087 1.670 -40.585 1.00 26.81 210 ALA B O 1
ATOM 4743 N N . ALA B 1 230 ? 50.000 2.515 -40.797 1.00 25.40 211 ALA B N 1
ATOM 4744 C CA . ALA B 1 230 ? 49.523 1.838 -39.582 1.00 27.71 211 ALA B CA 1
ATOM 4745 C C . ALA B 1 230 ? 49.690 0.314 -39.701 1.00 24.46 211 ALA B C 1
ATOM 4746 O O . ALA B 1 230 ? 50.142 -0.329 -38.765 1.00 28.63 211 ALA B O 1
ATOM 4748 N N . GLU B 1 231 ? 49.332 -0.267 -40.852 1.00 23.94 212 GLU B N 1
ATOM 4749 C CA . GLU B 1 231 ? 49.465 -1.717 -41.043 1.00 25.83 212 GLU B CA 1
ATOM 4750 C C . GLU B 1 231 ? 50.905 -2.186 -40.851 1.00 30.11 212 GLU B C 1
ATOM 4751 O O . GLU B 1 231 ? 51.173 -3.251 -40.255 1.00 30.31 212 GLU B O 1
ATOM 4757 N N . ILE B 1 232 ? 51.844 -1.389 -41.355 1.00 30.59 213 ILE B N 1
ATOM 4758 C CA . ILE B 1 232 ? 53.253 -1.755 -41.258 1.00 29.47 213 ILE B CA 1
ATOM 4759 C C . ILE B 1 232 ? 53.727 -1.656 -39.804 1.00 25.60 213 ILE B C 1
ATOM 4760 O O . ILE B 1 232 ? 54.457 -2.529 -39.328 1.00 30.15 213 ILE B O 1
ATOM 4765 N N . VAL B 1 233 ? 53.335 -0.590 -39.113 1.00 30.67 214 VAL B N 1
ATOM 4766 C CA . VAL B 1 233 ? 53.716 -0.413 -37.713 1.00 29.39 214 VAL B CA 1
ATOM 4767 C C . VAL B 1 233 ? 53.183 -1.617 -36.924 1.00 32.67 214 VAL B C 1
ATOM 4768 O O . VAL B 1 233 ? 53.909 -2.247 -36.139 1.00 30.61 214 VAL B O 1
ATOM 4772 N N . ARG B 1 234 ? 51.930 -1.964 -37.117 1.00 27.55 215 ARG B N 1
ATOM 4773 C CA . ARG B 1 234 ? 51.340 -3.117 -36.450 1.00 26.34 215 ARG B CA 1
ATOM 4774 C C . ARG B 1 234 ? 52.059 -4.395 -36.776 1.00 34.04 215 ARG B C 1
ATOM 4775 O O . ARG B 1 234 ? 52.396 -5.129 -35.910 1.00 36.25 215 ARG B O 1
ATOM 4783 N N . PHE B 1 235 ? 52.308 -4.654 -38.038 1.00 29.87 216 PHE B N 1
ATOM 4784 C CA . PHE B 1 235 ? 53.046 -5.850 -38.415 1.00 29.66 216 PHE B CA 1
ATOM 4785 C C . PHE B 1 235 ? 54.395 -5.915 -37.696 1.00 33.35 216 PHE B C 1
ATOM 4786 O O . PHE B 1 235 ? 54.778 -6.959 -37.195 1.00 34.28 216 PHE B O 1
ATOM 4794 N N . LEU B 1 236 ? 55.122 -4.803 -37.667 1.00 33.47 217 LEU B N 1
ATOM 4795 C CA . LEU B 1 236 ? 56.430 -4.796 -37.029 1.00 34.90 217 LEU B CA 1
ATOM 4796 C C . LEU B 1 236 ? 56.309 -5.110 -35.545 1.00 38.34 217 LEU B C 1
ATOM 4797 O O . LEU B 1 236 ? 57.067 -5.941 -35.026 1.00 40.38 217 LEU B O 1
ATOM 4802 N N . HIS B 1 237 ? 55.351 -4.467 -34.875 1.00 33.13 218 HIS B N 1
ATOM 4803 C CA . HIS B 1 237 ? 55.160 -4.681 -33.446 1.00 40.21 218 HIS B CA 1
ATOM 4804 C C . HIS B 1 237 ? 54.865 -6.158 -33.196 1.00 38.23 218 HIS B C 1
ATOM 4805 O O . HIS B 1 237 ? 55.431 -6.776 -32.304 1.00 42.25 218 HIS B O 1
ATOM 4812 N N . ASP B 1 238 ? 54.008 -6.734 -34.028 1.00 38.56 219 ASP B N 1
ATOM 4813 C CA . ASP B 1 238 ? 53.539 -8.103 -33.825 1.00 36.89 219 ASP B CA 1
ATOM 4814 C C . ASP B 1 238 ? 54.589 -9.142 -34.210 1.00 44.30 219 ASP B C 1
ATOM 4815 O O . ASP B 1 238 ? 54.609 -10.244 -33.665 1.00 44.08 219 ASP B O 1
ATOM 4820 N N . ASN B 1 239 ? 55.467 -8.786 -35.145 1.00 38.97 220 ASN B N 1
ATOM 4821 C CA . ASN B 1 239 ? 56.415 -9.742 -35.712 1.00 44.10 220 ASN B CA 1
ATOM 4822 C C . ASN B 1 239 ? 57.663 -10.008 -34.868 1.00 48.65 220 ASN B C 1
ATOM 4823 O O . ASN B 1 239 ? 58.188 -11.120 -34.886 1.00 50.08 220 ASN B O 1
ATOM 4828 N N . ARG B 1 240 ? 58.173 -9.021 -34.163 1.00 46.30 221 ARG B N 1
ATOM 4829 C CA . ARG B 1 240 ? 59.183 -9.304 -33.152 1.00 52.62 221 ARG B CA 1
ATOM 4830 C C . ARG B 1 240 ? 58.876 -8.496 -31.910 1.00 48.41 221 ARG B C 1
ATOM 4831 O O . ARG B 1 240 ? 58.334 -7.438 -31.980 1.00 47.45 221 ARG B O 1
ATOM 4839 N N . PRO B 1 241 ? 59.238 -9.034 -30.764 1.00 52.26 222 PRO B N 1
ATOM 4840 C CA . PRO B 1 241 ? 58.920 -8.433 -29.462 1.00 52.86 222 PRO B CA 1
ATOM 4841 C C . PRO B 1 241 ? 59.874 -7.328 -29.024 1.00 52.23 222 PRO B C 1
ATOM 4842 O O . PRO B 1 241 ? 59.571 -6.619 -28.073 1.00 49.87 222 PRO B O 1
ATOM 4846 N N . ASP B 1 242 ? 61.012 -7.245 -29.667 1.00 57.26 223 ASP B N 1
ATOM 4847 C CA . ASP B 1 242 ? 62.048 -6.300 -29.345 1.00 48.80 223 ASP B CA 1
ATOM 4848 C C . ASP B 1 242 ? 62.028 -5.079 -30.238 1.00 52.79 223 ASP B C 1
ATOM 4849 O O . ASP B 1 242 ? 62.531 -4.039 -29.869 1.00 47.52 223 ASP B O 1
ATOM 4854 N N . THR B 1 243 ? 61.488 -5.209 -31.444 1.00 50.58 224 THR B N 1
ATOM 4855 C CA . THR B 1 243 ? 61.539 -4.110 -32.384 1.00 45.30 224 THR B CA 1
ATOM 4856 C C . THR B 1 243 ? 61.019 -2.827 -31.827 1.00 43.50 224 THR B C 1
ATOM 4857 O O . THR B 1 243 ? 59.962 -2.785 -31.286 1.00 49.14 224 THR B O 1
ATOM 4861 N N . VAL B 1 244 ? 61.757 -1.766 -32.011 1.00 41.58 225 VAL B N 1
ATOM 4862 C CA . VAL B 1 244 ? 61.280 -0.459 -31.688 1.00 42.53 225 VAL B CA 1
ATOM 4863 C C . VAL B 1 244 ? 60.834 0.212 -32.964 1.00 40.11 225 VAL B C 1
ATOM 4864 O O . VAL B 1 244 ? 61.510 0.113 -33.926 1.00 40.02 225 VAL B O 1
ATOM 4868 N N . VAL B 1 245 ? 59.695 0.875 -32.955 1.00 36.97 226 VAL B N 1
ATOM 4869 C CA . VAL B 1 245 ? 59.144 1.513 -34.138 1.00 39.25 226 VAL B CA 1
ATOM 4870 C C . VAL B 1 245 ? 58.737 2.959 -33.870 1.00 39.38 226 VAL B C 1
ATOM 4871 O O . VAL B 1 245 ? 58.055 3.234 -32.927 1.00 37.12 226 VAL B O 1
ATOM 4875 N N . HIS B 1 246 ? 59.146 3.855 -34.748 1.00 37.13 227 HIS B N 1
ATOM 4876 C CA . HIS B 1 246 ? 58.775 5.258 -34.707 1.00 37.00 227 HIS B CA 1
ATOM 4877 C C . HIS B 1 246 ? 57.767 5.523 -35.814 1.00 37.47 227 HIS B C 1
ATOM 4878 O O . HIS B 1 246 ? 58.095 5.416 -37.001 1.00 34.08 227 HIS B O 1
ATOM 4885 N N . ALA B 1 247 ? 56.538 5.854 -35.427 1.00 40.12 228 ALA B N 1
ATOM 4886 C CA . ALA B 1 247 ? 55.496 6.164 -36.397 1.00 38.05 228 ALA B CA 1
ATOM 4887 C C . ALA B 1 247 ? 55.417 7.672 -36.536 1.00 38.06 228 ALA B C 1
ATOM 4888 O O . ALA B 1 247 ? 54.988 8.363 -35.608 1.00 34.70 228 ALA B O 1
ATOM 4890 N N . ILE B 1 248 ? 55.848 8.180 -37.690 1.00 38.09 229 ILE B N 1
ATOM 4891 C CA . ILE B 1 248 ? 55.948 9.615 -37.876 1.00 35.28 229 ILE B CA 1
ATOM 4892 C C . ILE B 1 248 ? 54.830 10.099 -38.790 1.00 37.85 229 ILE B C 1
ATOM 4893 O O . ILE B 1 248 ? 54.767 9.722 -39.968 1.00 33.89 229 ILE B O 1
ATOM 4898 N N . MET B 1 249 ? 53.954 10.938 -38.250 1.00 35.56 230 MET B N 1
ATOM 4899 C CA . MET B 1 249 ? 52.763 11.325 -38.990 1.00 37.74 230 MET B CA 1
ATOM 4900 C C . MET B 1 249 ? 52.467 12.799 -38.823 1.00 37.98 230 MET B C 1
ATOM 4901 O O . MET B 1 249 ? 52.816 13.381 -37.805 1.00 36.77 230 MET B O 1
ATOM 4906 N N . PRO B 1 250 ? 51.834 13.409 -39.839 1.00 41.28 231 PRO B N 1
ATOM 4907 C CA . PRO B 1 250 ? 51.552 14.852 -39.804 1.00 45.29 231 PRO B CA 1
ATOM 4908 C C . PRO B 1 250 ? 50.401 15.192 -38.853 1.00 44.95 231 PRO B C 1
ATOM 4909 O O . PRO B 1 250 ? 50.319 16.308 -38.331 1.00 41.57 231 PRO B O 1
ATOM 4913 N N . SER B 1 251 ? 49.537 14.212 -38.596 1.00 40.12 232 SER B N 1
ATOM 4914 C CA . SER B 1 251 ? 48.394 14.438 -37.745 1.00 35.12 232 SER B CA 1
ATOM 4915 C C . SER B 1 251 ? 48.765 14.188 -36.289 1.00 38.72 232 SER B C 1
ATOM 4916 O O . SER B 1 251 ? 49.864 13.711 -35.974 1.00 35.79 232 SER B O 1
ATOM 4919 N N . TYR B 1 252 ? 47.842 14.518 -35.395 1.00 36.13 233 TYR B N 1
ATOM 4920 C CA . TYR B 1 252 ? 48.020 14.227 -33.989 1.00 38.78 233 TYR B CA 1
ATOM 4921 C C . TYR B 1 252 ? 47.341 12.890 -33.747 1.00 41.21 233 TYR B C 1
ATOM 4922 O O . TYR B 1 252 ? 46.185 12.841 -33.320 1.00 46.55 233 TYR B O 1
ATOM 4931 N N . GLY B 1 253 ? 48.038 11.803 -34.044 1.00 38.69 234 GLY B N 1
ATOM 4932 C CA . GLY B 1 253 ? 47.429 10.490 -33.964 1.00 38.35 234 GLY B CA 1
ATOM 4933 C C . GLY B 1 253 ? 46.736 10.077 -35.256 1.00 36.05 234 GLY B C 1
ATOM 4934 O O . GLY B 1 253 ? 46.255 10.919 -36.014 1.00 34.08 234 GLY B O 1
ATOM 4935 N N . TYR B 1 254 ? 46.695 8.766 -35.502 1.00 35.89 235 TYR B N 1
ATOM 4936 C CA . TYR B 1 254 ? 46.005 8.208 -36.664 1.00 33.57 235 TYR B CA 1
ATOM 4937 C C . TYR B 1 254 ? 44.554 8.716 -36.725 1.00 31.00 235 TYR B C 1
ATOM 4938 O O . TYR B 1 254 ? 43.882 8.831 -35.683 1.00 29.85 235 TYR B O 1
ATOM 4947 N N . VAL B 1 255 ? 44.094 9.046 -37.935 1.00 28.68 236 VAL B N 1
ATOM 4948 C CA . VAL B 1 255 ? 42.717 9.475 -38.187 1.00 30.42 236 VAL B CA 1
ATOM 4949 C C . VAL B 1 255 ? 41.916 8.306 -38.768 1.00 28.94 236 VAL B C 1
ATOM 4950 O O . VAL B 1 255 ? 42.404 7.590 -39.652 1.00 24.05 236 VAL B O 1
ATOM 4954 N N . VAL B 1 256 ? 40.684 8.112 -38.300 1.00 27.59 237 VAL B N 1
ATOM 4955 C CA . VAL B 1 256 ? 39.926 6.922 -38.712 1.00 28.38 237 VAL B CA 1
ATOM 4956 C C . VAL B 1 256 ? 39.396 7.041 -40.136 1.00 30.27 237 VAL B C 1
ATOM 4957 O O . VAL B 1 256 ? 39.092 8.136 -40.593 1.00 31.40 237 VAL B O 1
ATOM 4961 N N . ALA B 1 257 ? 39.322 5.909 -40.839 1.00 28.80 238 ALA B N 1
ATOM 4962 C CA . ALA B 1 257 ? 38.686 5.835 -42.154 1.00 29.17 238 ALA B CA 1
ATOM 4963 C C . ALA B 1 257 ? 37.160 5.788 -42.014 1.00 29.82 238 ALA B C 1
ATOM 4964 O O . ALA B 1 257 ? 36.621 5.062 -41.170 1.00 29.55 238 ALA B O 1
ATOM 4966 N N . ASP B 1 258 ? 36.463 6.558 -42.841 1.00 30.01 239 ASP B N 1
ATOM 4967 C CA . ASP B 1 258 ? 35.002 6.546 -42.844 1.00 28.36 239 ASP B CA 1
ATOM 4968 C C . ASP B 1 258 ? 34.538 5.387 -43.726 1.00 31.35 239 ASP B C 1
ATOM 4969 O O . ASP B 1 258 ? 34.701 5.435 -44.945 1.00 26.28 239 ASP B O 1
ATOM 4974 N N . ASN B 1 259 ? 33.975 4.353 -43.105 1.00 30.02 240 ASN B N 1
ATOM 4975 C CA . ASN B 1 259 ? 33.475 3.186 -43.840 1.00 31.05 240 ASN B CA 1
ATOM 4976 C C . ASN B 1 259 ? 31.966 2.977 -43.646 1.00 28.69 240 ASN B C 1
ATOM 4977 O O . ASN B 1 259 ? 31.454 1.872 -43.822 1.00 33.16 240 ASN B O 1
ATOM 4982 N N . THR B 1 260 ? 31.267 4.043 -43.275 1.00 28.83 241 THR B N 1
ATOM 4983 C CA . THR B 1 260 ? 29.820 4.015 -43.078 1.00 30.29 241 THR B CA 1
ATOM 4984 C C . THR B 1 260 ? 29.092 3.939 -44.437 1.00 35.63 241 THR B C 1
ATOM 4985 O O . THR B 1 260 ? 29.693 4.214 -45.493 1.00 36.13 241 THR B O 1
ATOM 4989 N N . PRO B 1 261 ? 27.803 3.550 -44.427 1.00 31.29 242 PRO B N 1
ATOM 4990 C CA . PRO B 1 261 ? 27.136 3.285 -45.712 1.00 31.54 242 PRO B CA 1
ATOM 4991 C C . PRO B 1 261 ? 27.001 4.500 -46.623 1.00 33.83 242 PRO B C 1
ATOM 4992 O O . PRO B 1 261 ? 27.122 4.332 -47.835 1.00 35.32 242 PRO B O 1
ATOM 4996 N N . PHE B 1 262 ? 26.752 5.687 -46.081 1.00 32.36 243 PHE B N 1
ATOM 4997 C CA . PHE B 1 262 ? 26.686 6.859 -46.955 1.00 38.00 243 PHE B CA 1
ATOM 4998 C C . PHE B 1 262 ? 28.048 7.134 -47.607 1.00 41.46 243 PHE B C 1
ATOM 4999 O O . PHE B 1 262 ? 28.125 7.578 -48.751 1.00 46.35 243 PHE B O 1
ATOM 5007 N N . ALA B 1 263 ? 29.118 6.813 -46.896 1.00 40.08 244 ALA B N 1
ATOM 5008 C CA . ALA B 1 263 ? 30.469 6.964 -47.425 1.00 40.69 244 ALA B CA 1
ATOM 5009 C C . ALA B 1 263 ? 30.759 5.958 -48.530 1.00 37.77 244 ALA B C 1
ATOM 5010 O O . ALA B 1 263 ? 31.318 6.315 -49.571 1.00 42.44 244 ALA B O 1
ATOM 5012 N N . ASN B 1 264 ? 30.423 4.686 -48.307 1.00 36.74 245 ASN B N 1
ATOM 5013 C CA . ASN B 1 264 ? 30.616 3.697 -49.359 1.00 39.87 245 ASN B CA 1
ATOM 5014 C C . ASN B 1 264 ? 29.878 4.123 -50.658 1.00 38.16 245 ASN B C 1
ATOM 5015 O O . ASN B 1 264 ? 30.292 3.742 -51.754 1.00 39.85 245 ASN B O 1
ATOM 5020 N N . GLN B 1 265 ? 28.851 4.945 -50.538 1.00 39.60 246 GLN B N 1
ATOM 5021 C CA . GLN B 1 265 ? 28.038 5.407 -51.671 1.00 38.51 246 GLN B CA 1
ATOM 5022 C C . GLN B 1 265 ? 28.753 6.274 -52.717 1.00 39.44 246 GLN B C 1
ATOM 5023 O O . GLN B 1 265 ? 28.356 6.292 -53.859 1.00 40.01 246 GLN B O 1
ATOM 5029 N N . ILE B 1 266 ? 29.780 7.006 -52.313 1.00 37.40 247 ILE B N 1
ATOM 5030 C CA . ILE B 1 266 ? 30.486 7.832 -53.248 1.00 38.35 247 ILE B CA 1
ATOM 5031 C C . ILE B 1 266 ? 31.256 6.971 -54.217 1.00 36.47 247 ILE B C 1
ATOM 5032 O O . ILE B 1 266 ? 31.720 7.435 -55.201 1.00 29.71 247 ILE B O 1
ATOM 5037 N N . PHE B 1 267 ? 31.387 5.702 -53.888 1.00 35.96 248 PHE B N 1
ATOM 5038 C CA . PHE B 1 267 ? 32.116 4.781 -54.703 1.00 34.98 248 PHE B CA 1
ATOM 5039 C C . PHE B 1 267 ? 31.205 3.928 -55.580 1.00 36.36 248 PHE B C 1
ATOM 5040 O O . PHE B 1 267 ? 31.657 3.065 -56.255 1.00 33.49 248 PHE B O 1
ATOM 5048 N N . ASP B 1 268 ? 29.924 4.203 -55.544 1.00 35.84 249 ASP B N 1
ATOM 5049 C CA . ASP B 1 268 ? 29.073 3.533 -56.464 1.00 35.07 249 ASP B CA 1
ATOM 5050 C C . ASP B 1 268 ? 28.927 4.268 -57.812 1.00 37.35 249 ASP B C 1
ATOM 5051 O O . ASP B 1 268 ? 29.221 5.415 -57.926 1.00 31.52 249 ASP B O 1
ATOM 5056 N N . PRO B 1 269 ? 28.546 3.534 -58.835 1.00 37.02 250 PRO B N 1
ATOM 5057 C CA . PRO B 1 269 ? 28.445 4.098 -60.192 1.00 33.21 250 PRO B CA 1
ATOM 5058 C C . PRO B 1 269 ? 27.568 5.342 -60.263 1.00 36.45 250 PRO B C 1
ATOM 5059 O O . PRO B 1 269 ? 27.900 6.289 -60.970 1.00 40.23 250 PRO B O 1
ATOM 5063 N N . ALA B 1 270 ? 26.474 5.353 -59.499 1.00 38.40 251 ALA B N 1
ATOM 5064 C CA . ALA B 1 270 ? 25.582 6.503 -59.461 1.00 37.34 251 ALA B CA 1
ATOM 5065 C C . ALA B 1 270 ? 26.297 7.755 -58.964 1.00 37.82 251 ALA B C 1
ATOM 5066 O O . ALA B 1 270 ? 25.973 8.863 -59.371 1.00 35.85 251 ALA B O 1
ATOM 5068 N N . ALA B 1 271 ? 27.273 7.576 -58.088 1.00 34.53 252 ALA B N 1
ATOM 5069 C CA . ALA B 1 271 ? 27.989 8.715 -57.546 1.00 37.51 252 ALA B CA 1
ATOM 5070 C C . ALA B 1 271 ? 29.055 9.185 -58.527 1.00 35.81 252 ALA B C 1
ATOM 5071 O O . ALA B 1 271 ? 29.504 10.334 -58.455 1.00 34.86 252 ALA B O 1
ATOM 5073 N N . VAL B 1 272 ? 29.486 8.289 -59.399 1.00 32.59 253 VAL B N 1
ATOM 5074 C CA . VAL B 1 272 ? 30.419 8.663 -60.446 1.00 36.41 253 VAL B CA 1
ATOM 5075 C C . VAL B 1 272 ? 29.698 9.645 -61.362 1.00 36.36 253 VAL B C 1
ATOM 5076 O O . VAL B 1 272 ? 30.248 10.697 -61.689 1.00 31.73 253 VAL B O 1
ATOM 5080 N N . ASP B 1 273 ? 28.467 9.306 -61.750 1.00 35.03 254 ASP B N 1
ATOM 5081 C CA . ASP B 1 273 ? 27.615 10.240 -62.490 1.00 38.57 254 ASP B CA 1
ATOM 5082 C C . ASP B 1 273 ? 27.515 11.604 -61.821 1.00 34.57 254 ASP B C 1
ATOM 5083 O O . ASP B 1 273 ? 27.726 12.622 -62.487 1.00 28.95 254 ASP B O 1
ATOM 5088 N N . ASP B 1 274 ? 27.200 11.622 -60.523 1.00 33.72 255 ASP B N 1
ATOM 5089 C CA . ASP B 1 274 ? 27.016 12.901 -59.823 1.00 30.57 255 ASP B CA 1
ATOM 5090 C C . ASP B 1 274 ? 28.297 13.700 -59.833 1.00 31.72 255 ASP B C 1
ATOM 5091 O O . ASP B 1 274 ? 28.270 14.906 -60.001 1.00 31.72 255 ASP B O 1
ATOM 5096 N N . TYR B 1 275 ? 29.428 13.029 -59.644 1.00 28.84 256 TYR B N 1
ATOM 5097 C CA . TYR B 1 275 ? 30.702 13.735 -59.677 1.00 31.22 256 TYR B CA 1
ATOM 5098 C C . TYR B 1 275 ? 31.020 14.186 -61.113 1.00 32.58 256 TYR B C 1
ATOM 5099 O O . TYR B 1 275 ? 31.445 15.316 -61.335 1.00 29.81 256 TYR B O 1
ATOM 5108 N N . PHE B 1 276 ? 30.797 13.304 -62.090 1.00 30.83 257 PHE B N 1
ATOM 5109 C CA . PHE B 1 276 ? 31.147 13.623 -63.469 1.00 28.89 257 PHE B CA 1
ATOM 5110 C C . PHE B 1 276 ? 30.345 14.833 -63.948 1.00 33.03 257 PHE B C 1
ATOM 5111 O O . PHE B 1 276 ? 30.914 15.767 -64.482 1.00 29.95 257 PHE B O 1
ATOM 5119 N N . ASP B 1 277 ? 29.029 14.796 -63.750 1.00 34.10 258 ASP B N 1
ATOM 5120 C CA . ASP B 1 277 ? 28.138 15.875 -64.177 1.00 35.93 258 ASP B CA 1
ATOM 5121 C C . ASP B 1 277 ? 28.227 17.103 -63.297 1.00 35.16 258 ASP B C 1
ATOM 5122 O O . ASP B 1 277 ? 27.641 18.137 -63.619 1.00 38.88 258 ASP B O 1
ATOM 5127 N N . GLY B 1 278 ? 28.932 16.993 -62.176 1.00 38.53 259 GLY B N 1
ATOM 5128 C CA . GLY B 1 278 ? 28.924 18.062 -61.187 1.00 36.37 259 GLY B CA 1
ATOM 5129 C C . GLY B 1 278 ? 29.816 19.221 -61.569 1.00 34.23 259 GLY B C 1
ATOM 5130 O O . GLY B 1 278 ? 30.787 19.033 -62.305 1.00 33.31 259 GLY B O 1
ATOM 5131 N N . SER B 1 279 ? 29.508 20.412 -61.050 1.00 33.03 260 SER B N 1
ATOM 5132 C CA . SER B 1 279 ? 30.340 21.600 -61.264 1.00 32.13 260 SER B CA 1
ATOM 5133 C C . SER B 1 279 ? 31.678 21.385 -60.584 1.00 36.37 260 SER B C 1
ATOM 5134 O O . SER B 1 279 ? 31.831 20.434 -59.804 1.00 35.61 260 SER B O 1
ATOM 5137 N N . LYS B 1 280 ? 32.636 22.268 -60.853 1.00 34.36 261 LYS B N 1
ATOM 5138 C CA . LYS B 1 280 ? 33.943 22.195 -60.199 1.00 37.66 261 LYS B CA 1
ATOM 5139 C C . LYS B 1 280 ? 33.778 22.332 -58.696 1.00 39.12 261 LYS B C 1
ATOM 5140 O O . LYS B 1 280 ? 34.491 21.681 -57.918 1.00 33.99 261 LYS B O 1
ATOM 5142 N N . GLN B 1 281 ? 32.841 23.187 -58.290 1.00 39.02 262 GLN B N 1
ATOM 5143 C CA . GLN B 1 281 ? 32.550 23.398 -56.868 1.00 37.68 262 GLN B CA 1
ATOM 5144 C C . GLN B 1 281 ? 32.154 22.071 -56.205 1.00 35.50 262 GLN B C 1
ATOM 5145 O O . GLN B 1 281 ? 32.659 21.707 -55.141 1.00 32.80 262 GLN B O 1
ATOM 5147 N N . ALA B 1 282 ? 31.254 21.345 -56.855 1.00 32.17 263 ALA B N 1
ATOM 5148 C CA . ALA B 1 282 ? 30.772 20.076 -56.328 1.00 34.99 263 ALA B CA 1
ATOM 5149 C C . ALA B 1 282 ? 31.897 19.041 -56.266 1.00 34.26 263 ALA B C 1
ATOM 5150 O O . ALA B 1 282 ? 32.039 18.344 -55.267 1.00 38.47 263 ALA B O 1
ATOM 5152 N N . LYS B 1 283 ? 32.694 18.948 -57.328 1.00 34.73 264 LYS B N 1
ATOM 5153 C CA . LYS B 1 283 ? 33.836 18.035 -57.353 1.00 34.61 264 LYS B CA 1
ATOM 5154 C C . LYS B 1 283 ? 34.800 18.336 -56.223 1.00 33.78 264 LYS B C 1
ATOM 5155 O O . LYS B 1 283 ? 35.287 17.399 -55.556 1.00 30.94 264 LYS B O 1
ATOM 5161 N N . ASP B 1 284 ? 35.069 19.626 -55.997 1.00 32.47 265 ASP B N 1
ATOM 5162 C CA . ASP B 1 284 ? 35.959 20.033 -54.905 1.00 35.21 265 ASP B CA 1
ATOM 5163 C C . ASP B 1 284 ? 35.368 19.563 -53.569 1.00 36.62 265 ASP B C 1
ATOM 5164 O O . ASP B 1 284 ? 36.095 19.169 -52.665 1.00 34.83 265 ASP B O 1
ATOM 5169 N N . ALA B 1 285 ? 34.041 19.618 -53.463 1.00 39.54 266 ALA B N 1
ATOM 5170 C CA . ALA B 1 285 ? 33.347 19.241 -52.232 1.00 40.37 266 ALA B CA 1
ATOM 5171 C C . ALA B 1 285 ? 33.534 17.751 -51.909 1.00 36.26 266 ALA B C 1
ATOM 5172 O O . ALA B 1 285 ? 33.752 17.380 -50.748 1.00 39.48 266 ALA B O 1
ATOM 5174 N N . PHE B 1 286 ? 33.449 16.910 -52.940 1.00 34.37 267 PHE B N 1
ATOM 5175 C CA . PHE B 1 286 ? 33.714 15.480 -52.796 1.00 32.89 267 PHE B CA 1
ATOM 5176 C C . PHE B 1 286 ? 35.047 15.211 -52.116 1.00 36.22 267 PHE B C 1
ATOM 5177 O O . PHE B 1 286 ? 35.112 14.471 -51.128 1.00 34.92 267 PHE B O 1
ATOM 5185 N N . TRP B 1 287 ? 36.105 15.785 -52.680 1.00 31.60 268 TRP B N 1
ATOM 5186 C CA . TRP B 1 287 ? 37.446 15.637 -52.130 1.00 36.42 268 TRP B CA 1
ATOM 5187 C C . TRP B 1 287 ? 37.581 16.278 -50.754 1.00 38.29 268 TRP B C 1
ATOM 5188 O O . TRP B 1 287 ? 38.266 15.731 -49.887 1.00 39.67 268 TRP B O 1
ATOM 5199 N N . ARG B 1 288 ? 36.927 17.423 -50.554 1.00 33.69 269 ARG B N 1
ATOM 5200 C CA . ARG B 1 288 ? 37.005 18.127 -49.267 1.00 38.27 269 ARG B CA 1
ATOM 5201 C C . ARG B 1 288 ? 36.304 17.371 -48.130 1.00 40.17 269 ARG B C 1
ATOM 5202 O O . ARG B 1 288 ? 36.924 17.069 -47.103 1.00 39.86 269 ARG B O 1
ATOM 5204 N N . TYR B 1 289 ? 35.017 17.061 -48.306 1.00 39.10 270 TYR B N 1
ATOM 5205 C CA . TYR B 1 289 ? 34.259 16.349 -47.266 1.00 35.14 270 TYR B CA 1
ATOM 5206 C C . TYR B 1 289 ? 34.568 14.853 -47.144 1.00 40.63 270 TYR B C 1
ATOM 5207 O O . TYR B 1 289 ? 34.300 14.248 -46.101 1.00 38.70 270 TYR B O 1
ATOM 5216 N N . HIS B 1 290 ? 35.091 14.240 -48.197 1.00 34.06 271 HIS B N 1
ATOM 5217 C CA . HIS B 1 290 ? 35.189 12.777 -48.201 1.00 36.04 271 HIS B CA 1
ATOM 5218 C C . HIS B 1 290 ? 36.581 12.229 -48.536 1.00 35.88 271 HIS B C 1
ATOM 5219 O O . HIS B 1 290 ? 36.702 11.138 -49.074 1.00 39.15 271 HIS B O 1
ATOM 5226 N N . ARG B 1 291 ? 37.619 12.995 -48.206 1.00 41.78 272 ARG B N 1
ATOM 5227 C CA . ARG B 1 291 ? 39.003 12.562 -48.404 1.00 44.50 272 ARG B CA 1
ATOM 5228 C C . ARG B 1 291 ? 39.391 11.492 -47.384 1.00 38.13 272 ARG B C 1
ATOM 5229 O O . ARG B 1 291 ? 40.335 10.739 -47.594 1.00 36.35 272 ARG B O 1
ATOM 5231 N N . ASN B 1 292 ? 38.662 11.461 -46.275 1.00 39.48 273 ASN B N 1
ATOM 5232 C CA . ASN B 1 292 ? 38.925 10.565 -45.161 1.00 37.79 273 ASN B CA 1
ATOM 5233 C C . ASN B 1 292 ? 38.293 9.187 -45.338 1.00 35.06 273 ASN B C 1
ATOM 5234 O O . ASN B 1 292 ? 37.638 8.692 -44.405 1.00 32.29 273 ASN B O 1
ATOM 5239 N N . THR B 1 293 ? 38.505 8.546 -46.489 1.00 38.94 274 THR B N 1
ATOM 5240 C CA . THR B 1 293 ? 37.762 7.307 -46.822 1.00 35.39 274 THR B CA 1
ATOM 5241 C C . THR B 1 293 ? 38.520 5.952 -46.885 1.00 40.31 274 THR B C 1
ATOM 5242 O O . THR B 1 293 ? 37.963 4.859 -46.534 1.00 37.44 274 THR B O 1
ATOM 5246 N N . ASN B 1 294 ? 39.762 6.013 -47.356 1.00 34.07 275 ASN B N 1
ATOM 5247 C CA . ASN B 1 294 ? 40.571 4.808 -47.536 1.00 29.75 275 ASN B CA 1
ATOM 5248 C C . ASN B 1 294 ? 42.052 5.040 -47.200 1.00 27.49 275 ASN B C 1
ATOM 5249 O O . ASN B 1 294 ? 42.423 5.091 -46.016 1.00 32.51 275 ASN B O 1
ATOM 5254 N N . TYR B 1 295 ? 42.897 5.219 -48.212 1.00 27.16 276 TYR B N 1
ATOM 5255 C CA . TYR B 1 295 ? 44.342 5.071 -47.996 1.00 28.56 276 TYR B CA 1
ATOM 5256 C C . TYR B 1 295 ? 45.012 6.164 -47.177 1.00 28.49 276 TYR B C 1
ATOM 5257 O O . TYR B 1 295 ? 46.055 5.931 -46.545 1.00 28.09 276 TYR B O 1
ATOM 5266 N N . SER B 1 296 ? 44.426 7.347 -47.177 1.00 27.55 277 SER B N 1
ATOM 5267 C CA . SER B 1 296 ? 44.952 8.463 -46.409 1.00 30.71 277 SER B CA 1
ATOM 5268 C C . SER B 1 296 ? 44.581 8.345 -44.938 1.00 32.54 277 SER B C 1
ATOM 5269 O O . SER B 1 296 ? 45.081 9.049 -44.126 1.00 31.16 277 SER B O 1
ATOM 5272 N N . VAL B 1 297 ? 43.665 7.458 -44.626 1.00 31.09 278 VAL B N 1
ATOM 5273 C CA . VAL B 1 297 ? 43.258 7.252 -43.257 1.00 28.91 278 VAL B CA 1
ATOM 5274 C C . VAL B 1 297 ? 43.368 5.788 -42.817 1.00 27.83 278 VAL B C 1
ATOM 5275 O O . VAL B 1 297 ? 43.828 4.947 -43.560 1.00 25.66 278 VAL B O 1
ATOM 5279 N N . VAL B 1 298 ? 42.992 5.507 -41.581 1.00 28.38 279 VAL B N 1
ATOM 5280 C CA . VAL B 1 298 ? 43.224 4.169 -41.037 1.00 28.33 279 VAL B CA 1
ATOM 5281 C C . VAL B 1 298 ? 41.948 3.530 -40.495 1.00 28.02 279 VAL B C 1
ATOM 5282 O O . VAL B 1 298 ? 41.169 4.146 -39.762 1.00 26.96 279 VAL B O 1
ATOM 5286 N N . ASP B 1 299 ? 41.730 2.276 -40.774 1.00 27.35 280 ASP B N 1
ATOM 5287 C CA . ASP B 1 299 ? 40.520 1.689 -40.287 1.00 33.41 280 ASP B CA 1
ATOM 5288 C C . ASP B 1 299 ? 40.432 1.546 -38.734 1.00 31.91 280 ASP B C 1
ATOM 5289 O O . ASP B 1 299 ? 41.406 1.388 -38.067 1.00 32.24 280 ASP B O 1
ATOM 5294 N N . ASP B 1 300 ? 39.218 1.595 -38.252 1.00 28.83 281 ASP B N 1
ATOM 5295 C CA . ASP B 1 300 ? 38.923 1.470 -36.854 1.00 30.71 281 ASP B CA 1
ATOM 5296 C C . ASP B 1 300 ? 39.668 0.313 -36.191 1.00 32.83 281 ASP B C 1
ATOM 5297 O O . ASP B 1 300 ? 40.254 0.486 -35.170 1.00 29.75 281 ASP B O 1
ATOM 5302 N N . GLU B 1 301 ? 39.639 -0.856 -36.803 1.00 26.58 282 GLU B N 1
ATOM 5303 C CA . GLU B 1 301 ? 40.215 -2.050 -36.196 1.00 31.87 282 GLU B CA 1
ATOM 5304 C C . GLU B 1 301 ? 41.702 -1.951 -35.989 1.00 32.40 282 GLU B C 1
ATOM 5305 O O . GLU B 1 301 ? 42.217 -2.296 -34.954 1.00 31.18 282 GLU B O 1
ATOM 5307 N N . VAL B 1 302 ? 42.381 -1.489 -37.006 1.00 28.83 283 VAL B N 1
ATOM 5308 C CA . VAL B 1 302 ? 43.803 -1.331 -36.966 1.00 30.95 283 VAL B CA 1
ATOM 5309 C C . VAL B 1 302 ? 44.219 -0.299 -35.927 1.00 28.57 283 VAL B C 1
ATOM 5310 O O . VAL B 1 302 ? 45.124 -0.524 -35.180 1.00 31.26 283 VAL B O 1
ATOM 5314 N N . ILE B 1 303 ? 43.538 0.827 -35.897 1.00 28.10 284 ILE B N 1
ATOM 5315 C CA . ILE B 1 303 ? 43.791 1.871 -34.904 1.00 29.16 284 ILE B CA 1
ATOM 5316 C C . ILE B 1 303 ? 43.646 1.340 -33.476 1.00 29.01 284 ILE B C 1
ATOM 5317 O O . ILE B 1 303 ? 44.492 1.604 -32.612 1.00 28.98 284 ILE B O 1
ATOM 5322 N N . ARG B 1 304 ? 42.575 0.597 -33.223 1.00 24.40 285 ARG B N 1
ATOM 5323 C CA . ARG B 1 304 ? 42.326 0.098 -31.872 1.00 29.36 285 ARG B CA 1
ATOM 5324 C C . ARG B 1 304 ? 43.366 -0.945 -31.488 1.00 27.40 285 ARG B C 1
ATOM 5325 O O . ARG B 1 304 ? 43.827 -0.991 -30.351 1.00 28.33 285 ARG B O 1
ATOM 5333 N N . ASP B 1 305 ? 43.758 -1.772 -32.449 1.00 25.71 286 ASP B N 1
ATOM 5334 C CA . ASP B 1 305 ? 44.795 -2.749 -32.172 1.00 29.24 286 ASP B CA 1
ATOM 5335 C C . ASP B 1 305 ? 46.117 -2.086 -31.784 1.00 30.63 286 ASP B C 1
ATOM 5336 O O . ASP B 1 305 ? 46.770 -2.513 -30.824 1.00 30.26 286 ASP B O 1
ATOM 5341 N N . LEU B 1 306 ? 46.507 -1.047 -32.523 1.00 26.60 287 LEU B N 1
ATOM 5342 C CA . LEU B 1 306 ? 47.727 -0.305 -32.196 1.00 30.28 287 LEU B CA 1
ATOM 5343 C C . LEU B 1 306 ? 47.660 0.364 -30.825 1.00 28.17 287 LEU B C 1
ATOM 5344 O O . LEU B 1 306 ? 48.616 0.318 -30.054 1.00 29.24 287 LEU B O 1
ATOM 5349 N N . TYR B 1 307 ? 46.536 0.997 -30.526 1.00 27.31 288 TYR B N 1
ATOM 5350 C CA . TYR B 1 307 ? 46.397 1.665 -29.245 1.00 26.78 288 TYR B CA 1
ATOM 5351 C C . TYR B 1 307 ? 46.455 0.650 -28.103 1.00 31.21 288 TYR B C 1
ATOM 5352 O O . TYR B 1 307 ? 47.088 0.899 -27.083 1.00 31.14 288 TYR B O 1
ATOM 5361 N N . ARG B 1 308 ? 45.808 -0.475 -28.292 1.00 28.82 289 ARG B N 1
ATOM 5362 C CA . ARG B 1 308 ? 45.834 -1.584 -27.356 1.00 33.23 289 ARG B CA 1
ATOM 5363 C C . ARG B 1 308 ? 47.256 -2.019 -27.149 1.00 31.74 289 ARG B C 1
ATOM 5364 O O . ARG B 1 308 ? 47.685 -2.140 -26.048 1.00 35.97 289 ARG B O 1
ATOM 5372 N N . ARG B 1 309 ? 47.989 -2.209 -28.224 1.00 29.67 290 ARG B N 1
ATOM 5373 C CA . ARG B 1 309 ? 49.372 -2.661 -28.152 1.00 32.35 290 ARG B CA 1
ATOM 5374 C C . ARG B 1 309 ? 50.206 -1.675 -27.351 1.00 32.15 290 ARG B C 1
ATOM 5375 O O . ARG B 1 309 ? 51.020 -2.069 -26.510 1.00 34.61 290 ARG B O 1
ATOM 5383 N N . GLY B 1 310 ? 49.976 -0.391 -27.587 1.00 27.72 291 GLY B N 1
ATOM 5384 C CA . GLY B 1 310 ? 50.702 0.641 -26.858 1.00 30.52 291 GLY B CA 1
ATOM 5385 C C . GLY B 1 310 ? 50.349 0.611 -25.384 1.00 34.10 291 GLY B C 1
ATOM 5386 O O . GLY B 1 310 ? 51.220 0.748 -24.520 1.00 35.11 291 GLY B O 1
ATOM 5387 N N . TYR B 1 311 ? 49.066 0.432 -25.088 1.00 32.67 292 TYR B N 1
ATOM 5388 C CA . TYR B 1 311 ? 48.634 0.415 -23.697 1.00 31.11 292 TYR B CA 1
ATOM 5389 C C . TYR B 1 311 ? 49.253 -0.783 -22.975 1.00 32.08 292 TYR B C 1
ATOM 5390 O O . TYR B 1 311 ? 49.842 -0.617 -21.905 1.00 31.64 292 TYR B O 1
ATOM 5399 N N . ASP B 1 312 ? 49.132 -1.979 -23.549 1.00 29.18 293 ASP B N 1
ATOM 5400 C CA . ASP B 1 312 ? 49.657 -3.168 -22.866 1.00 32.64 293 ASP B CA 1
ATOM 5401 C C . ASP B 1 312 ? 51.171 -3.061 -22.640 1.00 37.83 293 ASP B C 1
ATOM 5402 O O . ASP B 1 312 ? 51.676 -3.479 -21.587 1.00 37.43 293 ASP B O 1
ATOM 5407 N N . ASP B 1 313 ? 51.888 -2.500 -23.616 1.00 35.67 294 ASP B N 1
ATOM 5408 C CA . ASP B 1 313 ? 53.328 -2.274 -23.466 1.00 37.40 294 ASP B CA 1
ATOM 5409 C C . ASP B 1 313 ? 53.615 -1.358 -22.274 1.00 37.93 294 ASP B C 1
ATOM 5410 O O . ASP B 1 313 ? 54.581 -1.573 -21.533 1.00 38.82 294 ASP B O 1
ATOM 5415 N N . GLU B 1 314 ? 52.786 -0.332 -22.097 1.00 33.23 295 GLU B N 1
ATOM 5416 C CA . GLU B 1 314 ? 52.954 0.585 -20.971 1.00 32.97 295 GLU B CA 1
ATOM 5417 C C . GLU B 1 314 ? 52.729 -0.132 -19.636 1.00 36.09 295 GLU B C 1
ATOM 5418 O O . GLU B 1 314 ? 53.521 0.031 -18.713 1.00 37.14 295 GLU B O 1
ATOM 5424 N N . VAL B 1 315 ? 51.662 -0.921 -19.546 1.00 33.86 296 VAL B N 1
ATOM 5425 C CA . VAL B 1 315 ? 51.393 -1.723 -18.356 1.00 32.83 296 VAL B CA 1
ATOM 5426 C C . VAL B 1 315 ? 52.597 -2.610 -18.062 1.00 37.78 296 VAL B C 1
ATOM 5427 O O . VAL B 1 315 ? 53.012 -2.731 -16.920 1.00 39.13 296 VAL B O 1
ATOM 5431 N N . ALA B 1 316 ? 53.165 -3.212 -19.101 1.00 36.39 297 ALA B N 1
ATOM 5432 C CA . ALA B 1 316 ? 54.307 -4.097 -18.941 1.00 38.43 297 ALA B CA 1
ATOM 5433 C C . ALA B 1 316 ? 55.598 -3.324 -18.671 1.00 41.49 297 ALA B C 1
ATOM 5434 O O . ALA B 1 316 ? 56.634 -3.921 -18.383 1.00 46.81 297 ALA B O 1
ATOM 5436 N N . GLY B 1 317 ? 55.534 -2.000 -18.763 1.00 42.07 298 GLY B N 1
ATOM 5437 C CA . GLY B 1 317 ? 56.718 -1.171 -18.607 1.00 44.47 298 GLY B CA 1
ATOM 5438 C C . GLY B 1 317 ? 57.786 -1.428 -19.661 1.00 47.16 298 GLY B C 1
ATOM 5439 O O . GLY B 1 317 ? 58.980 -1.333 -19.375 1.00 48.33 298 GLY B O 1
ATOM 5440 N N . ALA B 1 318 ? 57.356 -1.747 -20.881 1.00 46.07 299 ALA B N 1
ATOM 5441 C CA . ALA B 1 318 ? 58.279 -2.009 -21.985 1.00 45.22 299 ALA B CA 1
ATOM 5442 C C . ALA B 1 318 ? 57.836 -1.302 -23.267 1.00 41.59 299 ALA B C 1
ATOM 5443 O O . ALA B 1 318 ? 57.458 -1.956 -24.231 1.00 42.94 299 ALA B O 1
ATOM 5445 N N . PRO B 1 319 ? 57.885 0.040 -23.282 1.00 42.78 300 PRO B N 1
ATOM 5446 C CA . PRO B 1 319 ? 57.383 0.779 -24.446 1.00 42.12 300 PRO B CA 1
ATOM 5447 C C . PRO B 1 319 ? 58.242 0.545 -25.694 1.00 45.18 300 PRO B C 1
ATOM 5448 O O . PRO B 1 319 ? 59.465 0.539 -25.584 1.00 43.58 300 PRO B O 1
ATOM 5452 N N . ARG B 1 320 ? 57.621 0.299 -26.831 1.00 41.36 301 ARG B N 1
ATOM 5453 C CA . ARG B 1 320 ? 58.280 0.066 -28.087 1.00 41.59 301 ARG B CA 1
ATOM 5454 C C . ARG B 1 320 ? 57.772 0.969 -29.211 1.00 46.34 301 ARG B C 1
ATOM 5455 O O . ARG B 1 320 ? 58.502 1.274 -30.116 1.00 48.11 301 ARG B O 1
ATOM 5463 N N . LEU B 1 321 ? 56.508 1.353 -29.162 1.00 43.94 302 LEU B N 1
ATOM 5464 C CA . LEU B 1 321 ? 55.892 2.166 -30.189 1.00 38.94 302 LEU B CA 1
ATOM 5465 C C . LEU B 1 321 ? 56.016 3.617 -29.825 1.00 38.76 302 LEU B C 1
ATOM 5466 O O . LEU B 1 321 ? 55.439 4.049 -28.833 1.00 38.72 302 LEU B O 1
ATOM 5471 N N . ASN B 1 322 ? 56.742 4.371 -30.646 1.00 38.45 303 ASN B N 1
ATOM 5472 C CA . ASN B 1 322 ? 56.870 5.802 -30.474 1.00 36.07 303 ASN B CA 1
ATOM 5473 C C . ASN B 1 322 ? 56.033 6.534 -31.514 1.00 39.04 303 ASN B C 1
ATOM 5474 O O . ASN B 1 322 ? 56.380 6.547 -32.706 1.00 36.96 303 ASN B O 1
ATOM 5479 N N . PHE B 1 323 ? 54.927 7.133 -31.087 1.00 36.48 304 PHE B N 1
ATOM 5480 C CA . PHE B 1 323 ? 54.122 7.909 -32.023 1.00 35.87 304 PHE B CA 1
ATOM 5481 C C . PHE B 1 323 ? 54.606 9.347 -32.048 1.00 38.14 304 PHE B C 1
ATOM 5482 O O . PHE B 1 323 ? 54.462 10.080 -31.076 1.00 41.80 304 PHE B O 1
ATOM 5490 N N . VAL B 1 324 ? 55.209 9.721 -33.165 1.00 39.07 305 VAL B N 1
ATOM 5491 C CA . VAL B 1 324 ? 55.728 11.067 -33.371 1.00 37.95 305 VAL B CA 1
ATOM 5492 C C . VAL B 1 324 ? 54.674 11.850 -34.139 1.00 35.65 305 VAL B C 1
ATOM 5493 O O . VAL B 1 324 ? 54.575 11.720 -35.359 1.00 41.51 305 VAL B O 1
ATOM 5497 N N . ASN B 1 325 ? 53.876 12.633 -33.415 1.00 37.16 306 ASN B N 1
ATOM 5498 C CA . ASN B 1 325 ? 52.764 13.405 -33.976 1.00 40.12 306 ASN B CA 1
ATOM 5499 C C . ASN B 1 325 ? 53.204 14.705 -34.585 1.00 40.83 306 ASN B C 1
ATOM 5500 O O . ASN B 1 325 ? 54.247 15.232 -34.198 1.00 38.17 306 ASN B O 1
ATOM 5505 N N . LEU B 1 326 ? 52.377 15.231 -35.493 1.00 41.91 307 LEU B N 1
ATOM 5506 C CA . LEU B 1 326 ? 52.565 16.565 -36.050 1.00 45.30 307 LEU B CA 1
ATOM 5507 C C . LEU B 1 326 ? 53.964 16.717 -36.629 1.00 49.12 307 LEU B C 1
ATOM 5508 O O . LEU B 1 326 ? 54.648 17.712 -36.371 1.00 53.54 307 LEU B O 1
ATOM 5513 N N . ALA B 1 327 ? 54.389 15.723 -37.404 1.00 42.77 308 ALA B N 1
ATOM 5514 C CA . ALA B 1 327 ? 55.767 15.689 -37.877 1.00 46.69 308 ALA B CA 1
ATOM 5515 C C . ALA B 1 327 ? 55.897 15.116 -39.276 1.00 49.33 308 ALA B C 1
ATOM 5516 O O . ALA B 1 327 ? 55.044 14.331 -39.721 1.00 40.50 308 ALA B O 1
ATOM 5518 N N . HIS B 1 328 ? 56.973 15.509 -39.957 1.00 45.50 309 HIS B N 1
ATOM 5519 C CA . HIS B 1 328 ? 57.231 15.071 -41.323 1.00 47.21 309 HIS B CA 1
ATOM 5520 C C . HIS B 1 328 ? 58.671 14.599 -41.447 1.00 44.78 309 HIS B C 1
ATOM 5521 O O . HIS B 1 328 ? 59.561 15.124 -40.782 1.00 46.12 309 HIS B O 1
ATOM 5528 N N . VAL B 1 329 ? 58.910 13.572 -42.233 1.00 45.63 310 VAL B N 1
ATOM 5529 C CA . VAL B 1 329 ? 60.270 13.177 -42.494 1.00 44.83 310 VAL B CA 1
ATOM 5530 C C . VAL B 1 329 ? 60.783 14.093 -43.599 1.00 47.12 310 VAL B C 1
ATOM 5531 O O . VAL B 1 329 ? 60.140 14.255 -44.590 1.00 47.06 310 VAL B O 1
ATOM 5535 N N . VAL B 1 330 ? 61.942 14.697 -43.402 1.00 48.65 311 VAL B N 1
ATOM 5536 C CA . VAL B 1 330 ? 62.485 15.638 -44.369 1.00 47.37 311 VAL B CA 1
ATOM 5537 C C . VAL B 1 330 ? 63.823 15.275 -44.944 1.00 49.84 311 VAL B C 1
ATOM 5538 O O . VAL B 1 330 ? 64.285 15.935 -45.839 1.00 50.76 311 VAL B O 1
ATOM 5542 N N . GLY B 1 331 ? 64.439 14.233 -44.431 1.00 47.73 312 GLY B N 1
ATOM 5543 C CA . GLY B 1 331 ? 65.670 13.768 -45.003 1.00 46.88 312 GLY B CA 1
ATOM 5544 C C . GLY B 1 331 ? 66.104 12.460 -44.420 1.00 49.33 312 GLY B C 1
ATOM 5545 O O . GLY B 1 331 ? 65.698 12.105 -43.346 1.00 49.55 312 GLY B O 1
ATOM 5546 N N . ALA B 1 332 ? 66.930 11.753 -45.162 1.00 46.66 313 ALA B N 1
ATOM 5547 C CA . ALA B 1 332 ? 67.468 10.478 -44.757 1.00 47.93 313 ALA B CA 1
ATOM 5548 C C . ALA B 1 332 ? 68.809 10.275 -45.405 1.00 51.77 313 ALA B C 1
ATOM 5549 O O . ALA B 1 332 ? 68.981 10.418 -46.588 1.00 54.20 313 ALA B O 1
ATOM 5551 N N . LYS B 1 333 ? 69.756 9.939 -44.580 1.00 51.07 314 LYS B N 1
ATOM 5552 C CA . LYS B 1 333 ? 71.134 9.715 -44.992 1.00 53.59 314 LYS B CA 1
ATOM 5553 C C . LYS B 1 333 ? 71.665 8.486 -44.271 1.00 56.85 314 LYS B C 1
ATOM 5554 O O . LYS B 1 333 ? 71.327 8.221 -43.115 1.00 52.70 314 LYS B O 1
ATOM 5556 N N . ARG B 1 334 ? 72.488 7.715 -44.958 1.00 55.79 315 ARG B N 1
ATOM 5557 C CA . ARG B 1 334 ? 73.109 6.568 -44.322 1.00 55.43 315 ARG B CA 1
ATOM 5558 C C . ARG B 1 334 ? 74.418 7.017 -43.681 1.00 60.00 315 ARG B C 1
ATOM 5559 O O . ARG B 1 334 ? 75.248 7.644 -44.333 1.00 62.62 315 ARG B O 1
ATOM 5567 N N . ILE B 1 335 ? 74.648 6.623 -42.440 1.00 60.83 316 ILE B N 1
ATOM 5568 C CA . ILE B 1 335 ? 75.861 6.980 -41.727 1.00 61.09 316 ILE B CA 1
ATOM 5569 C C . ILE B 1 335 ? 76.343 5.728 -41.038 1.00 65.95 316 ILE B C 1
ATOM 5570 O O . ILE B 1 335 ? 75.783 5.304 -40.071 1.00 66.84 316 ILE B O 1
ATOM 5575 N N . ALA B 1 336 ? 77.417 5.156 -41.545 1.00 72.36 317 ALA B N 1
ATOM 5576 C CA . ALA B 1 336 ? 77.963 3.960 -40.938 1.00 73.66 317 ALA B CA 1
ATOM 5577 C C . ALA B 1 336 ? 76.892 2.891 -40.778 1.00 72.68 317 ALA B C 1
ATOM 5578 O O . ALA B 1 336 ? 76.230 2.536 -41.742 1.00 73.24 317 ALA B O 1
ATOM 5580 N N . ASP B 1 337 ? 76.699 2.399 -39.564 1.00 73.48 318 ASP B N 1
ATOM 5581 C CA . ASP B 1 337 ? 75.736 1.351 -39.321 1.00 73.69 318 ASP B CA 1
ATOM 5582 C C . ASP B 1 337 ? 74.318 1.816 -39.017 1.00 72.53 318 ASP B C 1
ATOM 5583 O O . ASP B 1 337 ? 73.566 1.106 -38.363 1.00 74.64 318 ASP B O 1
ATOM 5585 N N . ASP B 1 338 ? 73.946 2.990 -39.492 1.00 70.37 319 ASP B N 1
ATOM 5586 C CA . ASP B 1 338 ? 72.642 3.537 -39.172 1.00 66.17 319 ASP B CA 1
ATOM 5587 C C . ASP B 1 338 ? 72.020 4.208 -40.393 1.00 62.02 319 ASP B C 1
ATOM 5588 O O . ASP B 1 338 ? 72.693 4.486 -41.352 1.00 60.91 319 ASP B O 1
ATOM 5593 N N . THR B 1 339 ? 70.738 4.492 -40.327 1.00 57.60 320 THR B N 1
ATOM 5594 C CA . THR B 1 339 ? 70.087 5.404 -41.233 1.00 60.96 320 THR B CA 1
ATOM 5595 C C . THR B 1 339 ? 69.654 6.604 -40.421 1.00 54.57 320 THR B C 1
ATOM 5596 O O . THR B 1 339 ? 68.963 6.404 -39.458 1.00 57.90 320 THR B O 1
ATOM 5600 N N . ARG B 1 340 ? 70.146 7.794 -40.741 1.00 59.06 321 ARG B N 1
ATOM 5601 C CA . ARG B 1 340 ? 69.884 8.960 -39.909 1.00 58.72 321 ARG B CA 1
ATOM 5602 C C . ARG B 1 340 ? 68.674 9.704 -40.435 1.00 59.71 321 ARG B C 1
ATOM 5603 O O . ARG B 1 340 ? 68.783 10.485 -41.381 1.00 61.74 321 ARG B O 1
ATOM 5611 N N . VAL B 1 341 ? 67.514 9.463 -39.834 1.00 57.35 322 VAL B N 1
ATOM 5612 C CA . VAL B 1 341 ? 66.327 10.069 -40.352 1.00 57.00 322 VAL B CA 1
ATOM 5613 C C . VAL B 1 341 ? 66.169 11.434 -39.739 1.00 51.92 322 VAL B C 1
ATOM 5614 O O . VAL B 1 341 ? 66.215 11.583 -38.553 1.00 51.67 322 VAL B O 1
ATOM 5618 N N . THR B 1 342 ? 65.973 12.417 -40.585 1.00 49.67 323 THR B N 1
ATOM 5619 C CA . THR B 1 342 ? 65.766 13.768 -40.157 1.00 51.81 323 THR B CA 1
ATOM 5620 C C . THR B 1 342 ? 64.291 14.077 -40.076 1.00 52.23 323 THR B C 1
ATOM 5621 O O . THR B 1 342 ? 63.600 14.115 -41.070 1.00 50.57 323 THR B O 1
ATOM 5625 N N . VAL B 1 343 ? 63.831 14.317 -38.864 1.00 50.22 324 VAL B N 1
ATOM 5626 C CA . VAL B 1 343 ? 62.433 14.566 -38.617 1.00 53.78 324 VAL B CA 1
ATOM 5627 C C . VAL B 1 343 ? 62.148 16.004 -38.233 1.00 48.67 324 VAL B C 1
ATOM 5628 O O . VAL B 1 343 ? 62.785 16.545 -37.361 1.00 49.35 324 VAL B O 1
ATOM 5632 N N . TYR B 1 344 ? 61.159 16.581 -38.894 1.00 45.24 325 TYR B N 1
ATOM 5633 C CA . TYR B 1 344 ? 60.684 17.895 -38.572 1.00 49.37 325 TYR B CA 1
ATOM 5634 C C . TYR B 1 344 ? 59.429 17.931 -37.733 1.00 50.04 325 TYR B C 1
ATOM 5635 O O . TYR B 1 344 ? 58.424 17.362 -38.050 1.00 43.33 325 TYR B O 1
ATOM 5644 N N . SER B 1 345 ? 59.553 18.547 -36.564 1.00 49.03 326 SER B N 1
ATOM 5645 C CA . SER B 1 345 ? 58.443 18.696 -35.641 1.00 51.07 326 SER B CA 1
ATOM 5646 C C . SER B 1 345 ? 57.699 19.983 -35.844 1.00 52.37 326 SER B C 1
ATOM 5647 O O . SER B 1 345 ? 58.235 21.032 -35.575 1.00 55.13 326 SER B O 1
ATOM 5650 N N . MET B 1 346 ? 56.468 19.909 -36.310 1.00 48.47 327 MET B N 1
ATOM 5651 C CA . MET B 1 346 ? 55.664 21.092 -36.531 1.00 49.73 327 MET B CA 1
ATOM 5652 C C . MET B 1 346 ? 55.420 21.840 -35.256 1.00 53.43 327 ME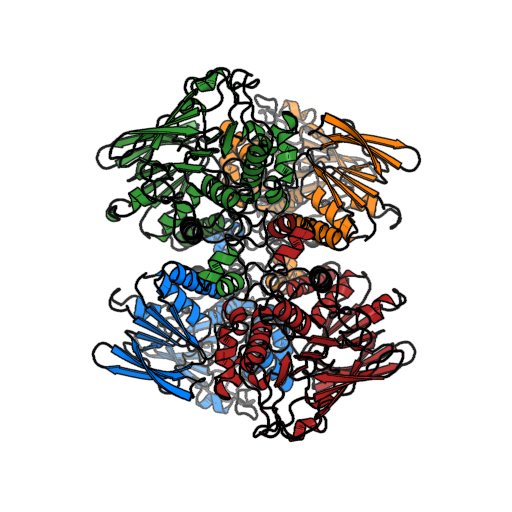T B C 1
ATOM 5653 O O . MET B 1 346 ? 55.344 23.038 -35.259 1.00 59.13 327 MET B O 1
ATOM 5658 N N . ALA B 1 347 ? 55.287 21.122 -34.166 1.00 56.51 328 ALA B N 1
ATOM 5659 C CA . ALA B 1 347 ? 55.007 21.750 -32.899 1.00 60.59 328 ALA B CA 1
ATOM 5660 C C . ALA B 1 347 ? 56.072 22.773 -32.572 1.00 61.33 328 ALA B C 1
ATOM 5661 O O . ALA B 1 347 ? 55.756 23.893 -32.270 1.00 54.53 328 ALA B O 1
ATOM 5663 N N . ARG B 1 348 ? 57.335 22.357 -32.589 1.00 62.51 329 ARG B N 1
ATOM 5664 C CA . ARG B 1 348 ? 58.429 23.224 -32.156 1.00 62.93 329 ARG B CA 1
ATOM 5665 C C . ARG B 1 348 ? 59.235 23.780 -33.323 1.00 62.18 329 ARG B C 1
ATOM 5666 O O . ARG B 1 348 ? 60.202 24.518 -33.128 1.00 62.86 329 ARG B O 1
ATOM 5674 N N . GLU B 1 349 ? 58.832 23.423 -34.536 1.00 58.17 330 GLU B N 1
ATOM 5675 C CA . GLU B 1 349 ? 59.507 23.881 -35.733 1.00 58.35 330 GLU B CA 1
ATOM 5676 C C . GLU B 1 349 ? 60.992 23.720 -35.591 1.00 57.60 330 GLU B C 1
ATOM 5677 O O . GLU B 1 349 ? 61.733 24.636 -35.811 1.00 62.69 330 GLU B O 1
ATOM 5683 N N . GLU B 1 350 ? 61.417 22.555 -35.158 1.00 60.47 331 GLU B N 1
ATOM 5684 C CA . GLU B 1 350 ? 62.813 22.201 -35.184 1.00 60.68 331 GLU B CA 1
ATOM 5685 C C . GLU B 1 350 ? 62.968 20.818 -35.785 1.00 58.35 331 GLU B C 1
ATOM 5686 O O . GLU B 1 350 ? 62.021 20.083 -35.862 1.00 56.32 331 GLU B O 1
ATOM 5692 N N . SER B 1 351 ? 64.167 20.480 -36.213 1.00 57.79 332 SER B N 1
ATOM 5693 C CA . SER B 1 351 ? 64.420 19.164 -36.755 1.00 54.53 332 SER B CA 1
ATOM 5694 C C . SER B 1 351 ? 65.307 18.445 -35.822 1.00 57.88 332 SER B C 1
ATOM 5695 O O . SER B 1 351 ? 66.068 19.055 -35.105 1.00 55.01 332 SER B O 1
ATOM 5698 N N . TYR B 1 352 ? 65.224 17.130 -35.846 1.00 55.10 333 TYR B N 1
ATOM 5699 C CA . TYR B 1 352 ? 66.122 16.326 -35.093 1.00 53.65 333 TYR B CA 1
ATOM 5700 C C . TYR B 1 352 ? 66.360 15.042 -35.838 1.00 59.30 333 TYR B C 1
ATOM 5701 O O . TYR B 1 352 ? 65.652 14.711 -36.748 1.00 56.15 333 TYR B O 1
ATOM 5710 N N . ASP B 1 353 ? 67.401 14.344 -35.454 1.00 59.45 334 ASP B N 1
ATOM 5711 C CA . ASP B 1 353 ? 67.805 13.181 -36.168 1.00 62.04 334 ASP B CA 1
ATOM 5712 C C . ASP B 1 353 ? 67.424 12.041 -35.330 1.00 62.31 334 ASP B C 1
ATOM 5713 O O . ASP B 1 353 ? 67.536 12.078 -34.127 1.00 60.86 334 ASP B O 1
ATOM 5718 N N . LEU B 1 354 ? 66.907 11.048 -36.022 1.00 57.76 335 LEU B N 1
ATOM 5719 C CA . LEU B 1 354 ? 66.447 9.842 -35.468 1.00 56.12 335 LEU B CA 1
ATOM 5720 C C . LEU B 1 354 ? 67.228 8.799 -36.172 1.00 56.18 335 LEU B C 1
ATOM 5721 O O . LEU B 1 354 ? 67.063 8.509 -37.305 1.00 57.13 335 LEU B O 1
ATOM 5726 N N . ASP B 1 355 ? 68.133 8.252 -35.466 1.00 52.48 336 ASP B N 1
ATOM 5727 C CA . ASP B 1 355 ? 68.885 7.118 -36.009 1.00 59.02 336 ASP B CA 1
ATOM 5728 C C . ASP B 1 355 ? 68.104 5.805 -35.924 1.00 59.72 336 ASP B C 1
ATOM 5729 O O . ASP B 1 355 ? 67.572 5.442 -34.878 1.00 57.08 336 ASP B O 1
ATOM 5734 N N . VAL B 1 356 ? 68.085 5.055 -37.030 1.00 58.46 337 VAL B N 1
ATOM 5735 C CA . VAL B 1 356 ? 67.431 3.737 -37.079 1.00 51.13 337 VAL B CA 1
ATOM 5736 C C . VAL B 1 356 ? 68.029 2.797 -38.142 1.00 54.01 337 VAL B C 1
ATOM 5737 O O . VAL B 1 356 ? 68.904 3.204 -38.907 1.00 58.97 337 VAL B O 1
ATOM 5741 N N . ASP B 1 357 ? 67.557 1.547 -38.190 1.00 49.76 338 ASP B N 1
ATOM 5742 C CA . ASP B 1 357 ? 68.043 0.590 -39.156 1.00 50.66 338 ASP B CA 1
ATOM 5743 C C . ASP B 1 357 ? 67.463 0.835 -40.569 1.00 51.02 338 ASP B C 1
ATOM 5744 O O . ASP B 1 357 ? 68.171 0.759 -41.541 1.00 46.17 338 ASP B O 1
ATOM 5749 N N . VAL B 1 358 ? 66.171 1.099 -40.658 1.00 45.98 339 VAL B N 1
ATOM 5750 C CA . VAL B 1 358 ? 65.498 1.315 -41.920 1.00 40.72 339 VAL B CA 1
ATOM 5751 C C . VAL B 1 358 ? 64.408 2.354 -41.737 1.00 39.73 339 VAL B C 1
ATOM 5752 O O . VAL B 1 358 ? 63.747 2.372 -40.746 1.00 38.07 339 VAL B O 1
ATOM 5756 N N . LEU B 1 359 ? 64.218 3.177 -42.746 1.00 37.37 340 LEU B N 1
ATOM 5757 C CA . LEU B 1 359 ? 63.117 4.119 -42.834 1.00 37.56 340 LEU B CA 1
ATOM 5758 C C . LEU B 1 359 ? 62.160 3.565 -43.896 1.00 40.44 340 LEU B C 1
ATOM 5759 O O . LEU B 1 359 ? 62.568 3.304 -45.040 1.00 39.80 340 LEU B O 1
ATOM 5764 N N . VAL B 1 360 ? 60.896 3.376 -43.529 1.00 35.43 341 VAL B N 1
ATOM 5765 C CA . VAL B 1 360 ? 59.889 2.980 -44.507 1.00 35.76 341 VAL B CA 1
ATOM 5766 C C . VAL B 1 360 ? 58.982 4.155 -44.761 1.00 33.79 341 VAL B C 1
ATOM 5767 O O . VAL B 1 360 ? 58.403 4.695 -43.817 1.00 32.37 341 VAL B O 1
ATOM 5771 N N . CYS B 1 361 ? 58.859 4.564 -46.025 1.00 34.39 342 CYS B N 1
ATOM 5772 C CA . CYS B 1 361 ? 57.974 5.679 -46.382 1.00 32.02 342 CYS B CA 1
ATOM 5773 C C . CYS B 1 361 ? 56.638 5.155 -46.911 1.00 30.54 342 CYS B C 1
ATOM 5774 O O . CYS B 1 361 ? 56.531 4.730 -48.061 1.00 35.31 342 CYS B O 1
ATOM 5777 N N . ALA B 1 362 ? 55.635 5.141 -46.047 1.00 29.95 343 ALA B N 1
ATOM 5778 C CA . ALA B 1 362 ? 54.282 4.807 -46.458 1.00 30.97 343 ALA B CA 1
ATOM 5779 C C . ALA B 1 362 ? 53.603 6.119 -46.810 1.00 31.91 343 ALA B C 1
ATOM 5780 O O . ALA B 1 362 ? 52.666 6.547 -46.134 1.00 30.36 343 ALA B O 1
ATOM 5782 N N . THR B 1 363 ? 54.097 6.749 -47.877 1.00 33.90 344 THR B N 1
ATOM 5783 C CA . THR B 1 363 ? 53.727 8.116 -48.227 1.00 31.76 344 THR B CA 1
ATOM 5784 C C . THR B 1 363 ? 52.887 8.201 -49.506 1.00 31.68 344 THR B C 1
ATOM 5785 O O . THR B 1 363 ? 52.742 9.265 -50.115 1.00 32.82 344 THR B O 1
ATOM 5789 N N . GLY B 1 364 ? 52.351 7.064 -49.925 1.00 30.88 345 GLY B N 1
ATOM 5790 C CA . GLY B 1 364 ? 51.307 7.067 -50.929 1.00 27.20 345 GLY B CA 1
ATOM 5791 C C . GLY B 1 364 ? 51.827 7.095 -52.345 1.00 30.12 345 GLY B C 1
ATOM 5792 O O . GLY B 1 364 ? 52.940 6.630 -52.629 1.00 30.74 345 GLY B O 1
ATOM 5793 N N . TYR B 1 365 ? 51.024 7.667 -53.237 1.00 30.15 346 TYR B N 1
ATOM 5794 C CA . TYR B 1 365 ? 51.260 7.508 -54.666 1.00 35.19 346 TYR B CA 1
ATOM 5795 C C . TYR B 1 365 ? 50.864 8.750 -55.423 1.00 35.11 346 TYR B C 1
ATOM 5796 O O . TYR B 1 365 ? 50.070 9.564 -54.944 1.00 34.25 346 TYR B O 1
ATOM 5805 N N . ASP B 1 366 ? 51.405 8.874 -56.627 1.00 36.28 347 ASP B N 1
ATOM 5806 C CA . ASP B 1 366 ? 50.865 9.793 -57.618 1.00 35.10 347 ASP B CA 1
ATOM 5807 C C . ASP B 1 366 ? 49.978 9.016 -58.563 1.00 32.63 347 ASP B C 1
ATOM 5808 O O . ASP B 1 366 ? 50.198 7.826 -58.795 1.00 33.32 347 ASP B O 1
ATOM 5813 N N . PRO B 1 367 ? 48.977 9.692 -59.137 1.00 32.87 348 PRO B N 1
ATOM 5814 C CA . PRO B 1 367 ? 48.014 8.989 -59.994 1.00 32.05 348 PRO B CA 1
ATOM 5815 C C . PRO B 1 367 ? 48.625 8.509 -61.300 1.00 34.04 348 PRO B C 1
ATOM 5816 O O . PRO B 1 367 ? 49.735 8.921 -61.659 1.00 30.84 348 PRO B O 1
ATOM 5820 N N . MET B 1 368 ? 47.888 7.685 -62.009 1.00 27.92 349 MET B N 1
ATOM 5821 C CA . MET B 1 368 ? 48.293 7.246 -63.305 1.00 28.74 349 MET B CA 1
ATOM 5822 C C . MET B 1 368 ? 48.268 8.425 -64.271 1.00 32.74 349 MET B C 1
ATOM 5823 O O . MET B 1 368 ? 47.366 9.176 -64.271 1.00 31.72 349 MET B O 1
ATOM 5828 N N . ASP B 1 369 ? 49.258 8.500 -65.124 1.00 32.62 350 ASP B N 1
ATOM 5829 C CA . ASP B 1 369 ? 49.300 9.509 -66.164 1.00 35.98 350 ASP B CA 1
ATOM 5830 C C . ASP B 1 369 ? 49.437 8.936 -67.557 1.00 34.96 350 ASP B C 1
ATOM 5831 O O . ASP B 1 369 ? 50.462 8.440 -67.910 1.00 39.42 350 ASP B O 1
ATOM 5836 N N . PRO B 1 370 ? 48.299 9.076 -68.359 1.00 32.12 351 PRO B N 1
ATOM 5837 C CA . PRO B 1 370 ? 48.455 8.518 -69.708 1.00 42.69 351 PRO B CA 1
ATOM 5838 C C . PRO B 1 370 ? 49.403 9.247 -70.651 1.00 44.15 351 PRO B C 1
ATOM 5839 O O . PRO B 1 370 ? 49.825 8.677 -71.633 1.00 40.95 351 PRO B O 1
ATOM 5843 N N . GLY B 1 371 ? 49.730 10.492 -70.360 1.00 44.70 352 GLY B N 1
ATOM 5844 C CA . GLY B 1 371 ? 50.570 11.249 -71.267 1.00 44.74 352 GLY B CA 1
ATOM 5845 C C . GLY B 1 371 ? 51.861 10.517 -71.471 1.00 46.12 352 GLY B C 1
ATOM 5846 O O . GLY B 1 371 ? 52.471 10.580 -72.492 1.00 45.15 352 GLY B O 1
ATOM 5847 N N . ASP B 1 372 ? 52.236 9.787 -70.436 1.00 51.27 353 ASP B N 1
ATOM 5848 C CA . ASP B 1 372 ? 53.460 9.019 -70.383 1.00 53.94 353 ASP B CA 1
ATOM 5849 C C . ASP B 1 372 ? 53.711 8.242 -71.667 1.00 49.19 353 ASP B C 1
ATOM 5850 O O . ASP B 1 372 ? 54.691 8.456 -72.326 1.00 53.89 353 ASP B O 1
ATOM 5855 N N . LEU B 1 373 ? 52.810 7.350 -71.995 1.00 38.25 354 LEU B N 1
ATOM 5856 C CA . LEU B 1 373 ? 53.004 6.397 -73.047 1.00 42.04 354 LEU B CA 1
ATOM 5857 C C . LEU B 1 373 ? 52.585 6.982 -74.366 1.00 40.48 354 LEU B C 1
ATOM 5858 O O . LEU B 1 373 ? 52.836 6.444 -75.416 1.00 41.09 354 LEU B O 1
ATOM 5863 N N . LEU B 1 374 ? 51.870 8.072 -74.274 1.00 42.72 355 LEU B N 1
ATOM 5864 C CA . LEU B 1 374 ? 51.166 8.573 -75.451 1.00 44.05 355 LEU B CA 1
ATOM 5865 C C . LEU B 1 374 ? 52.042 9.275 -76.497 1.00 47.70 355 LEU B C 1
ATOM 5866 O O . LEU B 1 374 ? 51.832 9.082 -77.703 1.00 50.80 355 LEU B O 1
ATOM 5871 N N . GLY B 1 375 ? 52.956 10.111 -76.055 1.00 41.57 356 GLY B N 1
ATOM 5872 C CA . GLY B 1 375 ? 53.716 10.927 -76.980 1.00 50.66 356 GLY B CA 1
ATOM 5873 C C . GLY B 1 375 ? 52.852 11.511 -78.067 1.00 47.61 356 GLY B C 1
ATOM 5874 O O . GLY B 1 375 ? 51.770 11.966 -77.801 1.00 49.05 356 GLY B O 1
ATOM 5875 N N . GLU B 1 376 ? 53.328 11.460 -79.299 1.00 48.76 357 GLU B N 1
ATOM 5876 C CA . GLU B 1 376 ? 52.692 12.128 -80.413 1.00 49.27 357 GLU B CA 1
ATOM 5877 C C . GLU B 1 376 ? 51.175 12.089 -80.481 1.00 47.39 357 GLU B C 1
ATOM 5878 O O . GLU B 1 376 ? 50.582 13.011 -80.980 1.00 43.14 357 GLU B O 1
ATOM 5880 N N . LEU B 1 377 ? 50.552 11.037 -79.978 1.00 44.47 358 LEU B N 1
ATOM 5881 C CA . LEU B 1 377 ? 49.105 10.977 -79.989 1.00 43.72 358 LEU B CA 1
ATOM 5882 C C . LEU B 1 377 ? 48.512 12.042 -79.098 1.00 37.98 358 LEU B C 1
ATOM 5883 O O . LEU B 1 377 ? 47.379 12.398 -79.245 1.00 37.93 358 LEU B O 1
ATOM 5888 N N . ALA B 1 378 ? 49.290 12.542 -78.165 1.00 36.71 359 ALA B N 1
ATOM 5889 C CA . ALA B 1 378 ? 48.802 13.544 -77.245 1.00 34.25 359 ALA B CA 1
ATOM 5890 C C . ALA B 1 378 ? 48.257 14.783 -77.941 1.00 42.47 359 ALA B C 1
ATOM 5891 O O . ALA B 1 378 ? 47.276 15.347 -77.536 1.00 38.09 359 ALA B O 1
ATOM 5893 N N . GLU B 1 379 ? 48.908 15.167 -79.026 1.00 41.75 360 GLU B N 1
ATOM 5894 C CA . GLU B 1 379 ? 48.523 16.338 -79.763 1.00 39.45 360 GLU B CA 1
ATOM 5895 C C . GLU B 1 379 ? 47.090 16.238 -80.241 1.00 41.68 360 GLU B C 1
ATOM 5896 O O . GLU B 1 379 ? 46.467 17.224 -80.455 1.00 39.99 360 GLU B O 1
ATOM 5898 N N . HIS B 1 380 ? 46.574 15.035 -80.380 1.00 38.70 361 HIS B N 1
ATOM 5899 C CA . HIS B 1 380 ? 45.203 14.854 -80.762 1.00 38.59 361 HIS B CA 1
ATOM 5900 C C . HIS B 1 380 ? 44.290 14.699 -79.595 1.00 36.89 361 HIS B C 1
ATOM 5901 O O . HIS B 1 380 ? 43.122 14.604 -79.769 1.00 38.49 361 HIS B O 1
ATOM 5908 N N . CYS B 1 381 ? 44.838 14.700 -78.401 1.00 39.28 362 CYS B N 1
ATOM 5909 C CA . CYS B 1 381 ? 44.019 14.621 -77.210 1.00 39.68 362 CYS B CA 1
ATOM 5910 C C . CYS B 1 381 ? 43.745 16.014 -76.634 1.00 37.62 362 CYS B C 1
ATOM 5911 O O . CYS B 1 381 ? 44.620 16.794 -76.523 1.00 39.92 362 CYS B O 1
ATOM 5914 N N . VAL B 1 382 ? 42.527 16.294 -76.251 1.00 37.70 363 VAL B N 1
ATOM 5915 C CA . VAL B 1 382 ? 42.151 17.623 -75.805 1.00 35.82 363 VAL B CA 1
ATOM 5916 C C . VAL B 1 382 ? 42.300 17.846 -74.312 1.00 38.86 363 VAL B C 1
ATOM 5917 O O . VAL B 1 382 ? 41.795 17.088 -73.548 1.00 39.49 363 VAL B O 1
ATOM 5921 N N . GLN B 1 383 ? 43.001 18.895 -73.904 1.00 39.17 364 GLN B N 1
ATOM 5922 C CA . GLN B 1 383 ? 43.111 19.248 -72.489 1.00 38.67 364 GLN B CA 1
ATOM 5923 C C . GLN B 1 383 ? 42.078 20.291 -72.077 1.00 45.57 364 GLN B C 1
ATOM 5924 O O . GLN B 1 383 ? 41.419 20.891 -72.930 1.00 45.57 364 GLN B O 1
ATOM 5930 N N . ASP B 1 384 ? 41.924 20.490 -70.770 1.00 46.29 365 ASP B N 1
ATOM 5931 C CA . ASP B 1 384 ? 41.004 21.501 -70.259 1.00 49.60 365 ASP B CA 1
ATOM 5932 C C . ASP B 1 384 ? 41.741 22.764 -69.825 1.00 55.96 365 ASP B C 1
ATOM 5933 O O . ASP B 1 384 ? 42.909 22.967 -70.181 1.00 52.41 365 ASP B O 1
ATOM 5938 N N . ALA B 1 385 ? 41.040 23.570 -69.024 1.00 59.11 366 ALA B N 1
ATOM 5939 C CA . ALA B 1 385 ? 41.557 24.800 -68.433 1.00 60.24 366 ALA B CA 1
ATOM 5940 C C . ALA B 1 385 ? 42.921 24.608 -67.784 1.00 60.53 366 ALA B C 1
ATOM 5941 O O . ALA B 1 385 ? 43.913 25.187 -68.229 1.00 58.17 366 ALA B O 1
ATOM 5943 N N . GLU B 1 386 ? 42.969 23.792 -66.734 1.00 59.95 367 GLU B N 1
ATOM 5944 C CA . GLU B 1 386 ? 44.194 23.593 -65.960 1.00 60.06 367 GLU B CA 1
ATOM 5945 C C . GLU B 1 386 ? 45.220 22.683 -66.639 1.00 54.08 367 GLU B C 1
ATOM 5946 O O . GLU B 1 386 ? 46.229 22.317 -66.036 1.00 52.12 367 GLU B O 1
ATOM 5952 N N . GLY B 1 387 ? 44.960 22.324 -67.890 1.00 53.94 368 GLY B N 1
ATOM 5953 C CA . GLY B 1 387 ? 45.867 21.480 -68.656 1.00 45.83 368 GLY B CA 1
ATOM 5954 C C . GLY B 1 387 ? 45.755 19.988 -68.376 1.00 50.00 368 GLY B C 1
ATOM 5955 O O . GLY B 1 387 ? 46.724 19.253 -68.551 1.00 44.57 368 GLY B O 1
ATOM 5956 N N . ARG B 1 388 ? 44.564 19.542 -68.011 1.00 46.23 369 ARG B N 1
ATOM 5957 C CA . ARG B 1 388 ? 44.299 18.156 -67.697 1.00 44.18 369 ARG B CA 1
ATOM 5958 C C . ARG B 1 388 ? 43.592 17.511 -68.863 1.00 41.96 369 ARG B C 1
ATOM 5959 O O . ARG B 1 388 ? 42.889 18.173 -69.585 1.00 41.65 369 ARG B O 1
ATOM 5967 N N . TRP B 1 389 ? 43.752 16.225 -69.081 1.00 39.43 370 TRP B N 1
ATOM 5968 C CA . TRP B 1 389 ? 43.086 15.589 -70.194 1.00 38.30 370 TRP B CA 1
ATOM 5969 C C . TRP B 1 389 ? 41.601 15.636 -70.044 1.00 36.63 370 TRP B C 1
ATOM 5970 O O . TRP B 1 389 ? 41.100 15.424 -68.985 1.00 38.87 370 TRP B O 1
ATOM 5981 N N . GLN B 1 390 ? 40.889 15.891 -71.113 1.00 31.15 371 GLN B N 1
ATOM 5982 C CA . GLN B 1 390 ? 39.455 15.792 -71.101 1.00 31.93 371 GLN B CA 1
ATOM 5983 C C . GLN B 1 390 ? 39.057 14.320 -71.283 1.00 28.99 371 GLN B C 1
ATOM 5984 O O . GLN B 1 390 ? 39.654 13.652 -72.052 1.00 29.16 371 GLN B O 1
ATOM 5990 N N . VAL B 1 391 ? 38.045 13.853 -70.577 1.00 27.74 372 VAL B N 1
ATOM 5991 C CA . VAL B 1 391 ? 37.627 12.464 -70.673 1.00 27.08 372 VAL B CA 1
ATOM 5992 C C . VAL B 1 391 ? 36.136 12.333 -70.606 1.00 28.89 372 VAL B C 1
ATOM 5993 O O . VAL B 1 391 ? 35.507 12.910 -69.775 1.00 28.75 372 VAL B O 1
ATOM 5997 N N . ASP B 1 392 ? 35.577 11.559 -71.498 1.00 25.76 373 ASP B N 1
ATOM 5998 C CA . ASP B 1 392 ? 34.134 11.366 -71.538 1.00 27.44 373 ASP B CA 1
ATOM 5999 C C . ASP B 1 392 ? 33.665 10.457 -70.406 1.00 29.31 373 ASP B C 1
ATOM 6000 O O . ASP B 1 392 ? 34.486 9.779 -69.749 1.00 27.16 373 ASP B O 1
ATOM 6005 N N . ARG B 1 393 ? 32.348 10.392 -70.215 1.00 25.85 374 ARG B N 1
ATOM 6006 C CA . ARG B 1 393 ? 31.777 9.603 -69.123 1.00 30.52 374 ARG B CA 1
ATOM 6007 C C . ARG B 1 393 ? 32.177 8.124 -69.238 1.00 28.96 374 ARG B C 1
ATOM 6008 O O . ARG B 1 393 ? 32.436 7.451 -68.231 1.00 29.88 374 ARG B O 1
ATOM 6016 N N . ASP B 1 394 ? 32.278 7.639 -70.469 1.00 29.05 375 ASP B N 1
ATOM 6017 C CA . ASP B 1 394 ? 32.623 6.235 -70.697 1.00 33.80 375 ASP B CA 1
ATOM 6018 C C . ASP B 1 394 ? 34.139 5.967 -70.633 1.00 29.85 375 ASP B C 1
ATOM 6019 O O . ASP B 1 394 ? 34.609 4.953 -71.157 1.00 31.07 375 ASP B O 1
ATOM 6024 N N . TYR B 1 395 ? 34.881 6.866 -69.983 1.00 27.99 376 TYR B N 1
ATOM 6025 C CA . TYR B 1 395 ? 36.321 6.714 -69.742 1.00 26.49 376 TYR B CA 1
ATOM 6026 C C . TYR B 1 395 ? 37.186 6.892 -70.986 1.00 27.32 376 TYR B C 1
ATOM 6027 O O . TYR B 1 395 ? 38.387 6.625 -70.967 1.00 27.56 376 TYR B O 1
ATOM 6036 N N . ARG B 1 396 ? 36.595 7.376 -72.057 1.00 28.92 377 ARG B N 1
ATOM 6037 C CA . ARG B 1 396 ? 37.295 7.590 -73.314 1.00 30.96 377 ARG B CA 1
ATOM 6038 C C . ARG B 1 396 ? 37.920 8.989 -73.401 1.00 31.07 377 ARG B C 1
ATOM 6039 O O . ARG B 1 396 ? 37.238 9.960 -73.235 1.00 31.93 377 ARG B O 1
ATOM 6047 N N . MET B 1 397 ? 39.203 9.088 -73.658 1.00 30.20 378 MET B N 1
ATOM 6048 C CA . MET B 1 397 ? 39.853 10.405 -73.749 1.00 31.99 378 MET B CA 1
ATOM 6049 C C . MET B 1 397 ? 39.200 11.176 -74.892 1.00 31.22 378 MET B C 1
ATOM 6050 O O . MET B 1 397 ? 38.884 10.598 -75.940 1.00 28.60 378 MET B O 1
ATOM 6055 N N . VAL B 1 398 ? 38.975 12.468 -74.680 1.00 32.21 379 VAL B N 1
ATOM 6056 C CA . VAL B 1 398 ? 38.432 13.329 -75.728 1.00 32.91 379 VAL B CA 1
ATOM 6057 C C . VAL B 1 398 ? 39.544 13.671 -76.720 1.00 32.76 379 VAL B C 1
ATOM 6058 O O . VAL B 1 398 ? 40.627 14.126 -76.321 1.00 32.89 379 VAL B O 1
ATOM 6062 N N . THR B 1 399 ? 39.229 13.431 -77.983 1.00 31.29 380 THR B N 1
ATOM 6063 C CA . THR B 1 399 ? 40.147 13.654 -79.090 1.00 36.03 380 THR B CA 1
ATOM 6064 C C . THR B 1 399 ? 39.576 14.512 -80.187 1.00 33.52 380 THR B C 1
ATOM 6065 O O . THR B 1 399 ? 38.400 14.650 -80.317 1.00 32.99 380 THR B O 1
ATOM 6069 N N . THR B 1 400 ? 40.476 15.064 -80.975 1.00 42.44 381 THR B N 1
ATOM 6070 C CA . THR B 1 400 ? 40.152 15.800 -82.189 1.00 34.13 381 THR B CA 1
ATOM 6071 C C . THR B 1 400 ? 39.696 14.827 -83.249 1.00 39.03 381 THR B C 1
ATOM 6072 O O . THR B 1 400 ? 39.900 13.635 -83.094 1.00 37.32 381 THR B O 1
ATOM 6076 N N . PRO B 1 401 ? 39.151 15.344 -84.344 1.00 39.71 382 PRO B N 1
ATOM 6077 C CA . PRO B 1 401 ? 38.719 14.501 -85.462 1.00 40.35 382 PRO B CA 1
ATOM 6078 C C . PRO B 1 401 ? 39.862 13.728 -86.126 1.00 35.50 382 PRO B C 1
ATOM 6079 O O . PRO B 1 401 ? 39.586 12.751 -86.823 1.00 43.81 382 PRO B O 1
ATOM 6083 N N . ASP B 1 402 ? 41.111 14.146 -85.928 1.00 30.74 383 ASP B N 1
ATOM 6084 C CA . ASP B 1 402 ? 42.198 13.478 -86.566 1.00 31.57 383 ASP B CA 1
ATOM 6085 C C . ASP B 1 402 ? 42.455 12.166 -85.892 1.00 36.65 383 ASP B C 1
ATOM 6086 O O . ASP B 1 402 ? 43.233 11.400 -86.380 1.00 34.57 383 ASP B O 1
ATOM 6091 N N . LEU B 1 403 ? 41.856 11.952 -84.730 1.00 34.68 384 LEU B N 1
ATOM 6092 C CA . LEU B 1 403 ? 42.084 10.678 -84.039 1.00 32.10 384 LEU B CA 1
ATOM 6093 C C . LEU B 1 403 ? 40.752 9.980 -83.810 1.00 29.29 384 LEU B C 1
ATOM 6094 O O . LEU B 1 403 ? 39.881 10.502 -83.107 1.00 30.09 384 LEU B O 1
ATOM 6099 N N . ARG B 1 404 ? 40.587 8.794 -84.392 1.00 26.94 385 ARG B N 1
ATOM 6100 C CA . ARG B 1 404 ? 39.321 8.098 -84.248 1.00 33.04 385 ARG B CA 1
ATOM 6101 C C . ARG B 1 404 ? 39.407 6.897 -83.293 1.00 34.56 385 ARG B C 1
ATOM 6102 O O . ARG B 1 404 ? 38.382 6.350 -82.897 1.00 31.92 385 ARG B O 1
ATOM 6110 N N . CYS B 1 405 ? 40.626 6.494 -82.936 1.00 34.00 386 CYS B N 1
ATOM 6111 C CA . CYS B 1 405 ? 40.831 5.408 -81.963 1.00 36.08 386 CYS B CA 1
ATOM 6112 C C . CYS B 1 405 ? 40.360 5.757 -80.573 1.00 30.40 386 CYS B C 1
ATOM 6113 O O . CYS B 1 405 ? 40.544 6.881 -80.112 1.00 38.11 386 CYS B O 1
ATOM 6116 N N . GLY B 1 406 ? 39.815 4.766 -79.877 1.00 36.47 387 GLY B N 1
ATOM 6117 C CA . GLY B 1 406 ? 39.466 4.942 -78.484 1.00 33.41 387 GLY B CA 1
ATOM 6118 C C . GLY B 1 406 ? 40.684 4.750 -77.594 1.00 33.77 387 GLY B C 1
ATOM 6119 O O . GLY B 1 406 ? 41.357 3.715 -77.659 1.00 32.66 387 GLY B O 1
ATOM 6120 N N . ILE B 1 407 ? 40.978 5.764 -76.781 1.00 29.65 388 ILE B N 1
ATOM 6121 C CA . ILE B 1 407 ? 41.982 5.652 -75.740 1.00 25.67 388 ILE B CA 1
ATOM 6122 C C . ILE B 1 407 ? 41.219 5.750 -74.429 1.00 30.36 388 ILE B C 1
ATOM 6123 O O . ILE B 1 407 ? 40.739 6.830 -74.059 1.00 30.52 388 ILE B O 1
ATOM 6128 N N . TYR B 1 408 ? 41.068 4.615 -73.747 1.00 25.94 389 TYR B N 1
ATOM 6129 C CA . TYR B 1 408 ? 40.296 4.574 -72.508 1.00 24.74 389 TYR B CA 1
ATOM 6130 C C . TYR B 1 408 ? 41.221 4.483 -71.302 1.00 27.45 389 TYR B C 1
ATOM 6131 O O . TYR B 1 408 ? 42.287 3.847 -71.366 1.00 25.11 389 TYR B O 1
ATOM 6140 N N . LEU B 1 409 ? 40.814 5.122 -70.204 1.00 25.73 390 LEU B N 1
ATOM 6141 C CA . LEU B 1 409 ? 41.638 5.183 -68.997 1.00 27.11 390 LEU B CA 1
ATOM 6142 C C . LEU B 1 409 ? 40.983 4.481 -67.810 1.00 28.69 390 LEU B C 1
ATOM 6143 O O . LEU B 1 409 ? 39.870 4.846 -67.396 1.00 24.27 390 LEU B O 1
ATOM 6148 N N . GLN B 1 410 ? 41.673 3.491 -67.255 1.00 25.75 391 GLN B N 1
ATOM 6149 C CA . GLN B 1 410 ? 41.261 2.914 -65.962 1.00 26.27 391 GLN B CA 1
ATOM 6150 C C . GLN B 1 410 ? 42.313 3.328 -64.957 1.00 24.67 391 GLN B C 1
ATOM 6151 O O . GLN B 1 410 ? 43.390 2.726 -64.866 1.00 24.42 391 GLN B O 1
ATOM 6157 N N . GLY B 1 411 ? 42.014 4.402 -64.240 1.00 26.29 392 GLY B N 1
ATOM 6158 C CA . GLY B 1 411 ? 43.026 5.136 -63.491 1.00 26.55 392 GLY B CA 1
ATOM 6159 C C . GLY B 1 411 ? 43.234 6.448 -64.216 1.00 28.72 392 GLY B C 1
ATOM 6160 O O . GLY B 1 411 ? 42.816 6.591 -65.371 1.00 31.92 392 GLY B O 1
ATOM 6161 N N . GLY B 1 412 ? 43.885 7.405 -63.569 1.00 30.20 393 GLY B N 1
ATOM 6162 C CA . GLY B 1 412 ? 44.111 8.706 -64.187 1.00 33.50 393 GLY B CA 1
ATOM 6163 C C . GLY B 1 412 ? 42.882 9.592 -64.369 1.00 33.89 393 GLY B C 1
ATOM 6164 O O . GLY B 1 412 ? 42.936 10.626 -65.027 1.00 31.19 393 GLY B O 1
ATOM 6165 N N . THR B 1 413 ? 41.757 9.196 -63.792 1.00 33.89 394 THR B N 1
ATOM 6166 C CA . THR B 1 413 ? 40.522 9.935 -64.020 1.00 29.42 394 THR B CA 1
ATOM 6167 C C . THR B 1 413 ? 39.991 10.603 -62.753 1.00 30.37 394 THR B C 1
ATOM 6168 O O . THR B 1 413 ? 38.786 10.860 -62.657 1.00 28.80 394 THR B O 1
ATOM 6172 N N . GLU B 1 414 ? 40.862 10.857 -61.804 1.00 28.69 395 GLU B N 1
ATOM 6173 C CA . GLU B 1 414 ? 40.461 11.472 -60.563 1.00 33.26 395 GLU B CA 1
ATOM 6174 C C . GLU B 1 414 ? 39.763 12.800 -60.800 1.00 36.19 395 GLU B C 1
ATOM 6175 O O . GLU B 1 414 ? 38.765 13.061 -60.211 1.00 34.93 395 GLU B O 1
ATOM 6181 N N . HIS B 1 415 ? 40.290 13.615 -61.694 1.00 33.64 396 HIS B N 1
ATOM 6182 C CA . HIS B 1 415 ? 39.698 14.898 -62.025 1.00 35.40 396 HIS B CA 1
ATOM 6183 C C . HIS B 1 415 ? 38.348 14.807 -62.694 1.00 35.55 396 HIS B C 1
ATOM 6184 O O . HIS B 1 415 ? 37.513 15.606 -62.470 1.00 34.33 396 HIS B O 1
ATOM 6191 N N . THR B 1 416 ? 38.141 13.812 -63.516 1.00 29.78 397 THR B N 1
ATOM 6192 C CA . THR B 1 416 ? 36.887 13.717 -64.263 1.00 26.18 397 THR B CA 1
ATOM 6193 C C . THR B 1 416 ? 35.846 12.809 -63.641 1.00 27.84 397 THR B C 1
ATOM 6194 O O . THR B 1 416 ? 34.649 13.132 -63.672 1.00 24.79 397 THR B O 1
ATOM 6198 N N . HIS B 1 417 ? 36.298 11.677 -63.085 1.00 27.98 398 HIS B N 1
ATOM 6199 C CA . HIS B 1 417 ? 35.374 10.670 -62.564 1.00 27.53 398 HIS B CA 1
ATOM 6200 C C . HIS B 1 417 ? 35.364 10.554 -61.042 1.00 28.32 398 HIS B C 1
ATOM 6201 O O . HIS B 1 417 ? 34.424 9.993 -60.474 1.00 27.22 398 HIS B O 1
ATOM 6208 N N . GLY B 1 418 ? 36.394 11.094 -60.391 1.00 26.03 399 GLY B N 1
ATOM 6209 C CA . GLY B 1 418 ? 36.404 11.186 -58.941 1.00 29.79 399 GLY B CA 1
ATOM 6210 C C . GLY B 1 418 ? 37.160 10.108 -58.171 1.00 31.26 399 GLY B C 1
ATOM 6211 O O . GLY B 1 418 ? 38.066 9.444 -58.690 1.00 30.10 399 GLY B O 1
ATOM 6212 N N . LEU B 1 419 ? 36.762 9.943 -56.919 1.00 28.46 400 LEU B N 1
ATOM 6213 C CA . LEU B 1 419 ? 37.559 9.228 -55.917 1.00 33.39 400 LEU B CA 1
ATOM 6214 C C . LEU B 1 419 ? 37.708 7.748 -56.206 1.00 30.08 400 LEU B C 1
ATOM 6215 O O . LEU B 1 419 ? 38.636 7.113 -55.722 1.00 26.28 400 LEU B O 1
ATOM 6220 N N . SER B 1 420 ? 36.802 7.206 -57.016 1.00 27.45 401 SER B N 1
ATOM 6221 C CA . SER B 1 420 ? 36.813 5.772 -57.313 1.00 28.80 401 SER B CA 1
ATOM 6222 C C . SER B 1 420 ? 37.857 5.413 -58.367 1.00 32.24 401 SER B C 1
ATOM 6223 O O . SER B 1 420 ? 38.067 4.230 -58.667 1.00 31.45 401 SER B O 1
ATOM 6226 N N . SER B 1 421 ? 38.508 6.431 -58.933 1.00 26.56 402 SER B N 1
ATOM 6227 C CA . SER B 1 421 ? 39.371 6.219 -60.107 1.00 28.86 402 SER B CA 1
ATOM 6228 C C . SER B 1 421 ? 40.459 5.141 -59.974 1.00 28.40 402 SER B C 1
ATOM 6229 O O . SER B 1 421 ? 40.709 4.369 -60.918 1.00 26.67 402 SER B O 1
ATOM 6232 N N . SER B 1 422 ? 41.107 5.086 -58.814 1.00 25.74 403 SER B N 1
ATOM 6233 C CA . SER B 1 422 ? 42.245 4.188 -58.644 1.00 26.99 403 SER B CA 1
ATOM 6234 C C . SER B 1 422 ? 41.904 3.022 -57.729 1.00 30.14 403 SER B C 1
ATOM 6235 O O . SER B 1 422 ? 42.777 2.214 -57.421 1.00 28.96 403 SER B O 1
ATOM 6238 N N . LEU B 1 423 ? 40.635 2.913 -57.325 1.00 27.17 404 LEU B N 1
ATOM 6239 C CA . LEU B 1 423 ? 40.220 1.855 -56.389 1.00 28.73 404 LEU B CA 1
ATOM 6240 C C . LEU B 1 423 ? 39.595 0.657 -57.086 1.00 32.91 404 LEU B C 1
ATOM 6241 O O . LEU B 1 423 ? 39.450 0.657 -58.314 1.00 27.38 404 LEU B O 1
ATOM 6246 N N . LEU B 1 424 ? 39.211 -0.347 -56.297 1.00 25.28 405 LEU B N 1
ATOM 6247 C CA . LEU B 1 424 ? 38.563 -1.540 -56.831 1.00 24.82 405 LEU B CA 1
ATOM 6248 C C . LEU B 1 424 ? 37.074 -1.543 -56.515 1.00 26.06 405 LEU B C 1
ATOM 6249 O O . LEU B 1 424 ? 36.440 -2.602 -56.455 1.00 25.51 405 LEU B O 1
ATOM 6254 N N . SER B 1 425 ? 36.504 -0.359 -56.316 1.00 22.67 406 SER B N 1
ATOM 6255 C CA . SER B 1 425 ? 35.129 -0.288 -55.830 1.00 27.07 406 SER B CA 1
ATOM 6256 C C . SER B 1 425 ? 34.139 -0.415 -56.967 1.00 29.64 406 SER B C 1
ATOM 6257 O O . SER B 1 425 ? 32.959 -0.688 -56.727 1.00 28.43 406 SER B O 1
ATOM 6260 N N . ASN B 1 426 ? 34.605 -0.215 -58.200 1.00 24.44 407 ASN B N 1
ATOM 6261 C CA . ASN B 1 426 ? 33.695 -0.129 -59.330 1.00 25.26 407 ASN B CA 1
ATOM 6262 C C . ASN B 1 426 ? 34.181 -0.871 -60.583 1.00 26.24 407 ASN B C 1
ATOM 6263 O O . ASN B 1 426 ? 33.921 -0.432 -61.709 1.00 22.81 407 ASN B O 1
ATOM 6268 N N . LEU B 1 427 ? 34.861 -2.005 -60.395 1.00 22.38 408 LEU B N 1
ATOM 6269 C CA . LEU B 1 427 ? 35.490 -2.696 -61.515 1.00 25.62 408 LEU B CA 1
ATOM 6270 C C . LEU B 1 427 ? 34.475 -3.187 -62.516 1.00 25.08 408 LEU B C 1
ATOM 6271 O O . LEU B 1 427 ? 34.699 -3.119 -63.731 1.00 23.95 408 LEU B O 1
ATOM 6276 N N . ALA B 1 428 ? 33.358 -3.711 -62.017 1.00 23.07 409 ALA B N 1
ATOM 6277 C CA . ALA B 1 428 ? 32.408 -4.406 -62.905 1.00 25.00 409 ALA B CA 1
ATOM 6278 C C . ALA B 1 428 ? 31.738 -3.440 -63.888 1.00 25.44 409 ALA B C 1
ATOM 6279 O O . ALA B 1 428 ? 31.556 -3.729 -65.076 1.00 24.98 409 ALA B O 1
ATOM 6281 N N . THR B 1 429 ? 31.341 -2.289 -63.374 1.00 25.34 410 THR B N 1
ATOM 6282 C CA . THR B 1 429 ? 30.599 -1.330 -64.191 1.00 21.94 410 THR B CA 1
ATOM 6283 C C . THR B 1 429 ? 31.545 -0.501 -65.070 1.00 25.53 410 THR B C 1
ATOM 6284 O O . THR B 1 429 ? 31.226 -0.214 -66.212 1.00 23.01 410 THR B O 1
ATOM 6288 N N . ARG B 1 430 ? 32.713 -0.130 -64.561 1.00 23.52 411 ARG B N 1
ATOM 6289 C CA . ARG B 1 430 ? 33.649 0.609 -65.396 1.00 24.73 411 ARG B CA 1
ATOM 6290 C C . ARG B 1 430 ? 34.086 -0.242 -66.581 1.00 25.34 411 ARG B C 1
ATOM 6291 O O . ARG B 1 430 ? 34.099 0.239 -67.717 1.00 24.78 411 ARG B O 1
ATOM 6299 N N . SER B 1 431 ? 34.426 -1.511 -66.324 1.00 22.84 412 SER B N 1
ATOM 6300 C CA . SER B 1 431 ? 34.877 -2.383 -67.398 1.00 24.78 412 SER B CA 1
ATOM 6301 C C . SER B 1 431 ? 33.731 -2.603 -68.388 1.00 22.65 412 SER B C 1
ATOM 6302 O O . SER B 1 431 ? 33.924 -2.523 -69.597 1.00 26.26 412 SER B O 1
ATOM 6305 N N . GLY B 1 432 ? 32.522 -2.837 -67.873 1.00 22.08 413 GLY B N 1
ATOM 6306 C CA . GLY B 1 432 ? 31.380 -3.043 -68.751 1.00 22.28 413 GLY B CA 1
ATOM 6307 C C . GLY B 1 432 ? 31.102 -1.824 -69.625 1.00 26.79 413 GLY B C 1
ATOM 6308 O O . GLY B 1 432 ? 30.766 -1.964 -70.802 1.00 29.23 413 GLY B O 1
ATOM 6309 N N . GLU B 1 433 ? 31.231 -0.642 -69.056 1.00 22.21 414 GLU B N 1
ATOM 6310 C CA . GLU B 1 433 ? 31.004 0.605 -69.756 1.00 25.94 414 GLU B CA 1
ATOM 6311 C C . GLU B 1 433 ? 31.974 0.769 -70.893 1.00 26.90 414 GLU B C 1
ATOM 6312 O O . GLU B 1 433 ? 31.602 1.168 -71.934 1.00 26.08 414 GLU B O 1
ATOM 6318 N N . ILE B 1 434 ? 33.205 0.382 -70.658 1.00 23.39 415 ILE B N 1
ATOM 6319 C CA . ILE B 1 434 ? 34.264 0.539 -71.635 1.00 24.61 415 ILE B CA 1
ATOM 6320 C C . ILE B 1 434 ? 34.073 -0.444 -72.772 1.00 27.17 415 ILE B C 1
ATOM 6321 O O . ILE B 1 434 ? 34.204 -0.077 -73.949 1.00 25.40 415 ILE B O 1
ATOM 6326 N N . VAL B 1 435 ? 33.728 -1.690 -72.434 1.00 28.46 416 VAL B N 1
ATOM 6327 C CA . VAL B 1 435 ? 33.434 -2.664 -73.467 1.00 27.22 416 VAL B CA 1
ATOM 6328 C C . VAL B 1 435 ? 32.237 -2.210 -74.291 1.00 28.68 416 VAL B C 1
ATOM 6329 O O . VAL B 1 435 ? 32.271 -2.302 -75.522 1.00 28.44 416 VAL B O 1
ATOM 6333 N N . SER B 1 436 ? 31.192 -1.713 -73.630 1.00 24.52 417 SER B N 1
ATOM 6334 C CA . SER B 1 436 ? 29.995 -1.303 -74.369 1.00 27.69 417 SER B CA 1
ATOM 6335 C C . SER B 1 436 ? 30.331 -0.152 -75.313 1.00 30.47 417 SER B C 1
ATOM 6336 O O . SER B 1 436 ? 29.822 -0.105 -76.434 1.00 32.37 417 SER B O 1
ATOM 6339 N N . SER B 1 437 ? 31.188 0.766 -74.858 1.00 30.71 418 SER B N 1
ATOM 6340 C CA . SER B 1 437 ? 31.574 1.914 -75.681 1.00 31.38 418 SER B CA 1
ATOM 6341 C C . SER B 1 437 ? 32.329 1.413 -76.912 1.00 33.59 418 SER B C 1
ATOM 6342 O O . SER B 1 437 ? 32.067 1.845 -78.030 1.00 33.55 418 SER B O 1
ATOM 6345 N N . ILE B 1 438 ? 33.254 0.483 -76.707 1.00 28.39 419 ILE B N 1
ATOM 6346 C CA . ILE B 1 438 ? 34.001 -0.075 -77.815 1.00 29.21 419 ILE B CA 1
ATOM 6347 C C . ILE B 1 438 ? 33.059 -0.752 -78.812 1.00 34.49 419 ILE B C 1
ATOM 6348 O O . ILE B 1 438 ? 33.172 -0.533 -80.013 1.00 35.70 419 ILE B O 1
ATOM 6353 N N . GLU B 1 439 ? 32.112 -1.555 -78.330 1.00 33.70 420 GLU B N 1
ATOM 6354 C CA . GLU B 1 439 ? 31.181 -2.224 -79.252 1.00 32.06 420 GLU B CA 1
ATOM 6355 C C . GLU B 1 439 ? 30.319 -1.213 -80.014 1.00 38.65 420 GLU B C 1
ATOM 6356 O O . GLU B 1 439 ? 30.111 -1.345 -81.222 1.00 43.23 420 GLU B O 1
ATOM 6358 N N . ARG B 1 440 ? 29.799 -0.245 -79.306 1.00 34.72 421 ARG B N 1
ATOM 6359 C CA . ARG B 1 440 ? 28.988 0.783 -79.861 1.00 39.74 421 ARG B CA 1
ATOM 6360 C C . ARG B 1 440 ? 29.645 1.470 -81.047 1.00 43.64 421 ARG B C 1
ATOM 6361 O O . ARG B 1 440 ? 29.049 1.682 -82.055 1.00 41.22 421 ARG B O 1
ATOM 6369 N N . ARG B 1 441 ? 30.897 1.818 -80.887 1.00 45.08 422 ARG B N 1
ATOM 6370 C CA . ARG B 1 441 ? 31.609 2.539 -81.897 1.00 44.75 422 ARG B CA 1
ATOM 6371 C C . ARG B 1 441 ? 31.976 1.673 -83.071 1.00 47.09 422 ARG B C 1
ATOM 6372 O O . ARG B 1 441 ? 32.102 2.158 -84.152 1.00 50.76 422 ARG B O 1
ATOM 6380 N N . LYS B 1 442 ? 32.130 0.391 -82.845 1.00 38.85 423 LYS B N 1
ATOM 6381 C CA . LYS B 1 442 ? 32.578 -0.505 -83.875 1.00 49.36 423 LYS B CA 1
ATOM 6382 C C . LYS B 1 442 ? 31.671 -0.475 -85.091 1.00 52.43 423 LYS B C 1
ATOM 6383 O O . LYS B 1 442 ? 30.615 -1.049 -85.076 1.00 53.09 423 LYS B O 1
ATOM 6389 N N . PRO C 1 29 ? 30.986 43.098 0.934 1.00 63.98 10 PRO C N 1
ATOM 6390 C CA . PRO C 1 29 ? 31.408 41.705 0.934 1.00 63.69 10 PRO C CA 1
ATOM 6391 C C . PRO C 1 29 ? 31.927 41.329 -0.449 1.00 63.67 10 PRO C C 1
ATOM 6392 O O . PRO C 1 29 ? 31.146 41.251 -1.384 1.00 60.07 10 PRO C O 1
ATOM 6396 N N . THR C 1 30 ? 33.225 41.125 -0.566 1.00 55.56 11 THR C N 1
ATOM 6397 C CA . THR C 1 30 ? 33.801 40.815 -1.844 1.00 55.20 11 THR C CA 1
ATOM 6398 C C . THR C 1 30 ? 34.127 39.345 -1.945 1.00 51.59 11 THR C C 1
ATOM 6399 O O . THR C 1 30 ? 34.951 38.841 -1.222 1.00 49.69 11 THR C O 1
ATOM 6403 N N . HIS C 1 31 ? 33.452 38.685 -2.874 1.00 47.21 12 HIS C N 1
ATOM 6404 C CA . HIS C 1 31 ? 33.660 37.286 -3.141 1.00 43.13 12 HIS C CA 1
ATOM 6405 C C . HIS C 1 31 ? 35.013 37.071 -3.752 1.00 40.58 12 HIS C C 1
ATOM 6406 O O . HIS C 1 31 ? 35.499 37.902 -4.491 1.00 42.10 12 HIS C O 1
ATOM 6413 N N . ASP C 1 32 ? 35.628 35.956 -3.422 1.00 39.44 13 ASP C N 1
ATOM 6414 C CA . ASP C 1 32 ? 36.832 35.585 -4.096 1.00 41.56 13 ASP C CA 1
ATOM 6415 C C . ASP C 1 32 ? 36.506 35.345 -5.590 1.00 41.14 13 ASP C C 1
ATOM 6416 O O . ASP C 1 32 ? 37.269 35.719 -6.446 1.00 39.57 13 ASP C O 1
ATOM 6421 N N . VAL C 1 33 ? 35.353 34.762 -5.871 1.00 39.17 14 VAL C N 1
ATOM 6422 C CA . VAL C 1 33 ? 35.018 34.340 -7.213 1.00 37.14 14 VAL C CA 1
ATOM 6423 C C . VAL C 1 33 ? 33.538 34.374 -7.485 1.00 35.32 14 VAL C C 1
ATOM 6424 O O . VAL C 1 33 ? 32.768 33.921 -6.704 1.00 39.22 14 VAL C O 1
ATOM 6428 N N . VAL C 1 34 ? 33.152 34.956 -8.602 1.00 35.28 15 VAL C N 1
ATOM 6429 C CA . VAL C 1 34 ? 31.797 34.874 -9.096 1.00 36.46 15 VAL C CA 1
ATOM 6430 C C . VAL C 1 34 ? 31.784 34.071 -10.416 1.00 37.22 15 VAL C C 1
ATOM 6431 O O . VAL C 1 34 ? 32.617 34.278 -11.267 1.00 32.57 15 VAL C O 1
ATOM 6435 N N . GLY C 1 35 ? 30.843 33.160 -10.561 1.00 37.52 16 GLY C N 1
ATOM 6436 C CA . GLY C 1 35 ? 30.711 32.389 -11.794 1.00 30.91 16 GLY C CA 1
ATOM 6437 C C . GLY C 1 35 ? 29.516 32.894 -12.571 1.00 27.63 16 GLY C C 1
ATOM 6438 O O . GLY C 1 35 ? 28.400 32.931 -12.052 1.00 31.17 16 GLY C O 1
ATOM 6439 N N . VAL C 1 36 ? 29.750 33.316 -13.813 1.00 26.30 17 VAL C N 1
ATOM 6440 C CA . VAL C 1 36 ? 28.657 33.724 -14.676 1.00 29.32 17 VAL C CA 1
ATOM 6441 C C . VAL C 1 36 ? 28.165 32.532 -15.504 1.00 32.89 17 VAL C C 1
ATOM 6442 O O . VAL C 1 36 ? 28.918 31.968 -16.327 1.00 31.64 17 VAL C O 1
ATOM 6446 N N . GLY C 1 37 ? 26.905 32.161 -15.280 1.00 33.04 18 GLY C N 1
ATOM 6447 C CA . GLY C 1 37 ? 26.325 30.989 -15.909 1.00 33.59 18 GLY C CA 1
ATOM 6448 C C . GLY C 1 37 ? 26.427 29.786 -14.991 1.00 36.53 18 GLY C C 1
ATOM 6449 O O . GLY C 1 37 ? 27.387 29.658 -14.228 1.00 35.24 18 GLY C O 1
ATOM 6450 N N . PHE C 1 38 ? 25.427 28.912 -15.035 1.00 30.67 19 PHE C N 1
ATOM 6451 C CA . PHE C 1 38 ? 25.559 27.652 -14.350 1.00 29.50 19 PHE C CA 1
ATOM 6452 C C . PHE C 1 38 ? 25.187 26.465 -15.228 1.00 30.89 19 PHE C C 1
ATOM 6453 O O . PHE C 1 38 ? 24.191 25.789 -14.968 1.00 30.35 19 PHE C O 1
ATOM 6461 N N . GLY C 1 39 ? 25.982 26.245 -16.276 1.00 27.53 20 GLY C N 1
ATOM 6462 C CA . GLY C 1 39 ? 25.927 24.992 -17.022 1.00 27.49 20 GLY C CA 1
ATOM 6463 C C . GLY C 1 39 ? 26.930 24.040 -16.392 1.00 29.14 20 GLY C C 1
ATOM 6464 O O . GLY C 1 39 ? 27.490 24.339 -15.332 1.00 29.13 20 GLY C O 1
ATOM 6465 N N . PRO C 1 40 ? 27.192 22.906 -17.049 1.00 28.37 21 PRO C N 1
ATOM 6466 C CA . PRO C 1 40 ? 28.147 21.922 -16.534 1.00 26.33 21 PRO C CA 1
ATOM 6467 C C . PRO C 1 40 ? 29.534 22.505 -16.229 1.00 23.82 21 PRO C C 1
ATOM 6468 O O . PRO C 1 40 ? 30.192 22.026 -15.314 1.00 26.75 21 PRO C O 1
ATOM 6472 N N . ALA C 1 41 ? 29.993 23.495 -16.997 1.00 26.28 22 ALA C N 1
ATOM 6473 C CA . ALA C 1 41 ? 31.321 24.070 -16.740 1.00 27.89 22 ALA C CA 1
ATOM 6474 C C . ALA C 1 41 ? 31.393 24.734 -15.359 1.00 26.53 22 ALA C C 1
ATOM 6475 O O . ALA C 1 41 ? 32.311 24.460 -14.565 1.00 29.91 22 ALA C O 1
ATOM 6477 N N . ASN C 1 42 ? 30.445 25.611 -15.055 1.00 25.22 23 ASN C N 1
ATOM 6478 C CA . ASN C 1 42 ? 30.506 26.258 -13.735 1.00 29.79 23 ASN C CA 1
ATOM 6479 C C . ASN C 1 42 ? 30.058 25.316 -12.622 1.00 28.23 23 ASN C C 1
ATOM 6480 O O . ASN C 1 42 ? 30.465 25.483 -11.472 1.00 31.88 23 ASN C O 1
ATOM 6485 N N . LEU C 1 43 ? 29.248 24.314 -12.964 1.00 32.52 24 LEU C N 1
ATOM 6486 C CA . LEU C 1 43 ? 28.917 23.265 -11.992 1.00 28.97 24 LEU C CA 1
ATOM 6487 C C . LEU C 1 43 ? 30.213 22.560 -11.617 1.00 28.37 24 LEU C C 1
ATOM 6488 O O . LEU C 1 43 ? 30.495 22.365 -10.438 1.00 30.28 24 LEU C O 1
ATOM 6493 N N . SER C 1 44 ? 31.038 22.204 -12.601 1.00 26.99 25 SER C N 1
ATOM 6494 C CA . SER C 1 44 ? 32.319 21.558 -12.250 1.00 27.88 25 SER C CA 1
ATOM 6495 C C . SER C 1 44 ? 33.211 22.504 -11.431 1.00 31.47 25 SER C C 1
ATOM 6496 O O . SER C 1 44 ? 34.001 22.054 -10.591 1.00 32.06 25 SER C O 1
ATOM 6499 N N . LEU C 1 45 ? 33.084 23.809 -11.675 1.00 28.09 26 LEU C N 1
ATOM 6500 C CA . LEU C 1 45 ? 33.857 24.780 -10.896 1.00 29.09 26 LEU C CA 1
ATOM 6501 C C . LEU C 1 45 ? 33.388 24.793 -9.435 1.00 27.75 26 LEU C C 1
ATOM 6502 O O . LEU C 1 45 ? 34.215 24.772 -8.517 1.00 30.45 26 LEU C O 1
ATOM 6507 N N . ALA C 1 46 ? 32.071 24.827 -9.227 1.00 25.89 27 ALA C N 1
ATOM 6508 C CA . ALA C 1 46 ? 31.489 24.762 -7.884 1.00 29.59 27 ALA C CA 1
ATOM 6509 C C . ALA C 1 46 ? 31.954 23.497 -7.149 1.00 31.10 27 ALA C C 1
ATOM 6510 O O . ALA C 1 46 ? 32.327 23.549 -5.979 1.00 30.60 27 ALA C O 1
ATOM 6512 N N . VAL C 1 47 ? 31.961 22.365 -7.842 1.00 26.28 28 VAL C N 1
ATOM 6513 C CA . VAL C 1 47 ? 32.458 21.130 -7.239 1.00 29.55 28 VAL C CA 1
ATOM 6514 C C . VAL C 1 47 ? 33.937 21.252 -6.893 1.00 30.09 28 VAL C C 1
ATOM 6515 O O . VAL C 1 47 ? 34.374 20.836 -5.822 1.00 32.45 28 VAL C O 1
ATOM 6519 N N . ALA C 1 48 ? 34.713 21.831 -7.798 1.00 28.93 29 ALA C N 1
ATOM 6520 C CA . ALA C 1 48 ? 36.145 21.976 -7.560 1.00 30.90 29 ALA C CA 1
ATOM 6521 C C . ALA C 1 48 ? 36.380 22.889 -6.336 1.00 32.92 29 ALA C C 1
ATOM 6522 O O . ALA C 1 48 ? 37.287 22.650 -5.549 1.00 32.64 29 ALA C O 1
ATOM 6524 N N . LEU C 1 49 ? 35.546 23.916 -6.190 1.00 29.79 30 LEU C N 1
ATOM 6525 C CA . LEU C 1 49 ? 35.617 24.813 -5.040 1.00 31.16 30 LEU C CA 1
ATOM 6526 C C . LEU C 1 49 ? 35.296 24.055 -3.764 1.00 38.94 30 LEU C C 1
ATOM 6527 O O . LEU C 1 49 ? 36.029 24.153 -2.778 1.00 37.53 30 LEU C O 1
ATOM 6532 N N . GLU C 1 50 ? 34.214 23.312 -3.742 1.00 38.92 31 GLU C N 1
ATOM 6533 C CA . GLU C 1 50 ? 33.891 22.562 -2.556 1.00 36.56 31 GLU C CA 1
ATOM 6534 C C . GLU C 1 50 ? 35.006 21.587 -2.223 1.00 37.03 31 GLU C C 1
ATOM 6535 O O . GLU C 1 50 ? 35.473 21.559 -1.134 1.00 38.80 31 GLU C O 1
ATOM 6541 N N . GLU C 1 51 ? 35.475 20.826 -3.187 1.00 36.73 32 GLU C N 1
ATOM 6542 C CA . GLU C 1 51 ? 36.475 19.796 -2.887 1.00 36.45 32 GLU C CA 1
ATOM 6543 C C . GLU C 1 51 ? 37.822 20.375 -2.455 1.00 38.74 32 GLU C C 1
ATOM 6544 O O . GLU C 1 51 ? 38.607 19.710 -1.774 1.00 39.99 32 GLU C O 1
ATOM 6550 N N . SER C 1 52 ? 38.100 21.605 -2.867 1.00 36.10 33 SER C N 1
ATOM 6551 C CA . SER C 1 52 ? 39.363 22.245 -2.506 1.00 41.52 33 SER C CA 1
ATOM 6552 C C . SER C 1 52 ? 39.362 22.652 -1.037 1.00 39.77 33 SER C C 1
ATOM 6553 O O . SER C 1 52 ? 38.363 23.210 -0.543 1.00 40.01 33 SER C O 1
ATOM 6556 N N . PRO C 1 53 ? 40.481 22.382 -0.339 1.00 40.42 34 PRO C N 1
ATOM 6557 C CA . PRO C 1 53 ? 40.615 22.737 1.079 1.00 43.07 34 PRO C CA 1
ATOM 6558 C C . PRO C 1 53 ? 40.724 24.249 1.239 1.00 48.54 34 PRO C C 1
ATOM 6559 O O . PRO C 1 53 ? 40.482 24.766 2.328 1.00 50.13 34 PRO C O 1
ATOM 6563 N N . ALA C 1 54 ? 41.075 24.943 0.158 1.00 48.45 35 ALA C N 1
ATOM 6564 C CA . ALA C 1 54 ? 41.146 26.402 0.175 1.00 52.53 35 ALA C CA 1
ATOM 6565 C C . ALA C 1 54 ? 39.805 27.008 0.583 1.00 50.80 35 ALA C C 1
ATOM 6566 O O . ALA C 1 54 ? 38.740 26.510 0.199 1.00 51.07 35 ALA C O 1
ATOM 6568 N N . ALA C 1 55 ? 39.867 28.071 1.379 1.00 51.91 36 ALA C N 1
ATOM 6569 C CA . ALA C 1 55 ? 38.666 28.748 1.847 1.00 53.17 36 ALA C CA 1
ATOM 6570 C C . ALA C 1 55 ? 38.325 29.855 0.868 1.00 51.12 36 ALA C C 1
ATOM 6571 O O . ALA C 1 55 ? 38.714 31.016 1.056 1.00 54.91 36 ALA C O 1
ATOM 6573 N N . LEU C 1 56 ? 37.605 29.500 -0.188 1.00 49.37 37 LEU C N 1
ATOM 6574 C CA . LEU C 1 56 ? 37.218 30.488 -1.178 1.00 42.07 37 LEU C CA 1
ATOM 6575 C C . LEU C 1 56 ? 35.723 30.740 -1.057 1.00 41.66 37 LEU C C 1
ATOM 6576 O O . LEU C 1 56 ? 34.943 29.800 -0.939 1.00 48.64 37 LEU C O 1
ATOM 6581 N N . THR C 1 57 ? 35.323 32.010 -1.056 1.00 44.46 38 THR C N 1
ATOM 6582 C CA . THR C 1 57 ? 33.909 32.359 -1.050 1.00 41.98 38 THR C CA 1
ATOM 6583 C C . THR C 1 57 ? 33.484 32.543 -2.498 1.00 41.06 38 THR C C 1
ATOM 6584 O O . THR C 1 57 ? 34.256 33.043 -3.322 1.00 39.50 38 THR C O 1
ATOM 6588 N N . SER C 1 58 ? 32.250 32.251 -2.824 1.00 42.05 39 SER C N 1
ATOM 6589 C CA . SER C 1 58 ? 31.854 32.293 -4.204 1.00 40.83 39 SER C CA 1
ATOM 6590 C C . SER C 1 58 ? 30.389 32.499 -4.292 1.00 37.03 39 SER C C 1
ATOM 6591 O O . SER C 1 58 ? 29.696 32.345 -3.327 1.00 42.88 39 SER C O 1
ATOM 6594 N N . ALA C 1 59 ? 29.932 32.843 -5.475 1.00 37.98 40 ALA C N 1
ATOM 6595 C CA . ALA C 1 59 ? 28.535 32.927 -5.808 1.00 34.97 40 ALA C CA 1
ATOM 6596 C C . ALA C 1 59 ? 28.388 32.626 -7.307 1.00 39.17 40 ALA C C 1
ATOM 6597 O O . ALA C 1 59 ? 29.236 32.992 -8.079 1.00 35.72 40 ALA C O 1
ATOM 6599 N N . PHE C 1 60 ? 27.287 32.013 -7.704 1.00 36.08 41 PHE C N 1
ATOM 6600 C CA . PHE C 1 60 ? 27.058 31.671 -9.114 1.00 35.18 41 PHE C CA 1
ATOM 6601 C C . PHE C 1 60 ? 25.716 32.218 -9.540 1.00 34.47 41 PHE C C 1
ATOM 6602 O O . PHE C 1 60 ? 24.754 32.095 -8.812 1.00 35.84 41 PHE C O 1
ATOM 6610 N N . PHE C 1 61 ? 25.666 32.825 -10.713 1.00 27.59 42 PHE C N 1
ATOM 6611 C CA . PHE C 1 61 ? 24.428 33.366 -11.246 1.00 37.48 42 PHE C CA 1
ATOM 6612 C C . PHE C 1 61 ? 24.013 32.681 -12.563 1.00 39.86 42 PHE C C 1
ATOM 6613 O O . PHE C 1 61 ? 24.804 32.568 -13.511 1.00 39.31 42 PHE C O 1
ATOM 6621 N N . GLU C 1 62 ? 22.768 32.224 -12.602 1.00 35.82 43 GLU C N 1
ATOM 6622 C CA . GLU C 1 62 ? 22.208 31.572 -13.770 1.00 36.96 43 GLU C CA 1
ATOM 6623 C C . GLU C 1 62 ? 20.914 32.261 -14.147 1.00 34.96 43 GLU C C 1
ATOM 6624 O O . GLU C 1 62 ? 20.025 32.393 -13.316 1.00 35.58 43 GLU C O 1
ATOM 6630 N N . ARG C 1 63 ? 20.816 32.689 -15.401 1.00 35.20 44 ARG C N 1
ATOM 6631 C CA . ARG C 1 63 ? 19.641 33.406 -15.884 1.00 40.66 44 ARG C CA 1
ATOM 6632 C C . ARG C 1 63 ? 18.364 32.575 -15.795 1.00 39.69 44 ARG C C 1
ATOM 6633 O O . ARG C 1 63 ? 17.321 33.075 -15.373 1.00 44.95 44 ARG C O 1
ATOM 6641 N N . ARG C 1 64 ? 18.443 31.302 -16.176 1.00 38.90 45 ARG C N 1
ATOM 6642 C CA . ARG C 1 64 ? 17.265 30.451 -16.181 1.00 40.52 45 ARG C CA 1
ATOM 6643 C C . ARG C 1 64 ? 16.843 30.025 -14.777 1.00 41.14 45 ARG C C 1
ATOM 6644 O O . ARG C 1 64 ? 17.567 30.188 -13.836 1.00 37.01 45 ARG C O 1
ATOM 6652 N N . ALA C 1 65 ? 15.649 29.474 -14.669 1.00 42.55 46 ALA C N 1
ATOM 6653 C CA . ALA C 1 65 ? 15.040 29.202 -13.366 1.00 39.15 46 ALA C CA 1
ATOM 6654 C C . ALA C 1 65 ? 15.715 28.037 -12.642 1.00 41.59 46 ALA C C 1
ATOM 6655 O O . ALA C 1 65 ? 15.649 27.907 -11.426 1.00 40.72 46 ALA C O 1
ATOM 6657 N N . SER C 1 66 ? 16.358 27.174 -13.415 1.00 40.84 47 SER C N 1
ATOM 6658 C CA . SER C 1 66 ? 17.072 26.040 -12.866 1.00 40.46 47 SER C CA 1
ATOM 6659 C C . SER C 1 66 ? 18.110 25.582 -13.883 1.00 41.00 47 SER C C 1
ATOM 6660 O O . SER C 1 66 ? 18.213 26.111 -14.997 1.00 35.63 47 SER C O 1
ATOM 6663 N N . ILE C 1 67 ? 18.891 24.594 -13.489 1.00 37.05 48 ILE C N 1
ATOM 6664 C CA . ILE C 1 67 ? 19.933 24.093 -14.358 1.00 40.39 48 ILE C CA 1
ATOM 6665 C C . ILE C 1 67 ? 19.273 23.510 -15.614 1.00 36.03 48 ILE C C 1
ATOM 6666 O O . ILE C 1 67 ? 18.284 22.778 -15.533 1.00 34.50 48 ILE C O 1
ATOM 6671 N N . SER C 1 68 ? 19.767 23.904 -16.783 1.00 34.15 49 SER C N 1
ATOM 6672 C CA . SER C 1 68 ? 19.081 23.558 -18.028 1.00 39.32 49 SER C CA 1
ATOM 6673 C C . SER C 1 68 ? 20.092 23.313 -19.134 1.00 35.01 49 SER C C 1
ATOM 6674 O O . SER C 1 68 ? 20.570 24.245 -19.774 1.00 36.32 49 SER C O 1
ATOM 6677 N N . TRP C 1 69 ? 20.424 22.053 -19.362 1.00 31.63 50 TRP C N 1
ATOM 6678 C CA . TRP C 1 69 ? 21.517 21.759 -20.274 1.00 30.57 50 TRP C CA 1
ATOM 6679 C C . TRP C 1 69 ? 21.017 21.205 -21.603 1.00 27.83 50 TRP C C 1
ATOM 6680 O O . TRP C 1 69 ? 20.669 20.018 -21.683 1.00 29.41 50 TRP C O 1
ATOM 6691 N N . HIS C 1 70 ? 20.989 22.057 -22.631 1.00 26.68 51 HIS C N 1
ATOM 6692 C CA . HIS C 1 70 ? 20.568 21.664 -23.981 1.00 27.75 51 HIS C CA 1
ATOM 6693 C C . HIS C 1 70 ? 19.296 20.852 -24.016 1.00 31.03 51 HIS C C 1
ATOM 6694 O O . HIS C 1 70 ? 19.255 19.787 -24.647 1.00 29.70 51 HIS C O 1
ATOM 6701 N N . GLN C 1 71 ? 18.265 21.343 -23.336 1.00 28.04 52 GLN C N 1
ATOM 6702 C CA . GLN C 1 71 ? 17.040 20.571 -23.160 1.00 26.99 52 GLN C CA 1
ATOM 6703 C C . GLN C 1 71 ? 16.243 20.457 -24.438 1.00 28.68 52 GLN C C 1
ATOM 6704 O O . GLN C 1 71 ? 15.455 19.534 -24.574 1.00 26.54 52 GLN C O 1
ATOM 6710 N N . GLY C 1 72 ? 16.428 21.394 -25.369 1.00 25.18 53 GLY C N 1
ATOM 6711 C CA . GLY C 1 72 ? 15.763 21.297 -26.666 1.00 25.29 53 GLY C CA 1
ATOM 6712 C C . GLY C 1 72 ? 16.230 20.108 -27.503 1.00 28.51 53 GLY C C 1
ATOM 6713 O O . GLY C 1 72 ? 15.592 19.738 -28.492 1.00 28.29 53 GLY C O 1
ATOM 6714 N N . MET C 1 73 ? 17.343 19.493 -27.104 1.00 28.44 54 MET C N 1
ATOM 6715 C CA . MET C 1 73 ? 17.902 18.379 -27.870 1.00 25.89 54 MET C CA 1
ATOM 6716 C C . MET C 1 73 ? 18.014 17.103 -27.035 1.00 28.51 54 MET C C 1
ATOM 6717 O O . MET C 1 73 ? 18.761 16.174 -27.387 1.00 28.10 54 MET C O 1
ATOM 6722 N N . LEU C 1 74 ? 17.219 17.012 -25.982 1.00 27.11 55 LEU C N 1
ATOM 6723 C CA . LEU C 1 74 ? 17.143 15.822 -25.143 1.00 26.38 55 LEU C CA 1
ATOM 6724 C C . LEU C 1 74 ? 16.215 14.766 -25.768 1.00 29.67 55 LEU C C 1
ATOM 6725 O O . LEU C 1 74 ? 15.186 14.436 -25.249 1.00 26.19 55 LEU C O 1
ATOM 6730 N N . LEU C 1 75 ? 16.615 14.281 -26.923 1.00 27.37 56 LEU C N 1
ATOM 6731 C CA . LEU C 1 75 ? 15.851 13.288 -27.632 1.00 27.63 56 LEU C CA 1
ATOM 6732 C C . LEU C 1 75 ? 15.959 11.932 -26.938 1.00 26.09 56 LEU C C 1
ATOM 6733 O O . LEU C 1 75 ? 16.917 11.642 -26.311 1.00 28.33 56 LEU C O 1
ATOM 6738 N N . PRO C 1 76 ? 14.862 11.093 -27.143 1.00 31.13 57 PRO C N 1
ATOM 6739 C CA . PRO C 1 76 ? 14.982 9.775 -26.501 1.00 32.77 57 PRO C CA 1
ATOM 6740 C C . PRO C 1 76 ? 16.175 9.031 -27.048 1.00 31.55 57 PRO C C 1
ATOM 6741 O O . PRO C 1 76 ? 16.367 9.054 -28.222 1.00 35.13 57 PRO C O 1
ATOM 6745 N N . ALA C 1 77 ? 16.991 8.437 -26.216 1.00 34.38 58 ALA C N 1
ATOM 6746 C CA . ALA C 1 77 ? 18.106 7.637 -26.731 1.00 34.46 58 ALA C CA 1
ATOM 6747 C C . ALA C 1 77 ? 19.301 8.409 -27.245 1.00 33.83 58 ALA C C 1
ATOM 6748 O O . ALA C 1 77 ? 20.298 7.826 -27.525 1.00 32.27 58 ALA C O 1
ATOM 6750 N N . ALA C 1 78 ? 19.208 9.723 -27.337 1.00 29.79 59 ALA C N 1
ATOM 6751 C CA . ALA C 1 78 ? 20.361 10.519 -27.673 1.00 25.41 59 ALA C CA 1
ATOM 6752 C C . ALA C 1 78 ? 21.471 10.228 -26.656 1.00 26.28 59 ALA C C 1
ATOM 6753 O O . ALA C 1 78 ? 21.185 10.100 -25.492 1.00 26.72 59 ALA C O 1
ATOM 6755 N N . LYS C 1 79 ? 22.714 10.115 -27.114 1.00 25.69 60 LYS C N 1
ATOM 6756 C CA . LYS C 1 79 ? 23.808 9.725 -26.229 1.00 27.01 60 LYS C CA 1
ATOM 6757 C C . LYS C 1 79 ? 24.849 10.821 -26.016 1.00 25.67 60 LYS C C 1
ATOM 6758 O O . LYS C 1 79 ? 25.060 11.673 -26.880 1.00 23.15 60 LYS C O 1
ATOM 6764 N N . MET C 1 80 ? 25.498 10.783 -24.856 1.00 22.88 61 MET C N 1
ATOM 6765 C CA . MET C 1 80 ? 26.581 11.721 -24.531 1.00 26.75 61 MET C CA 1
ATOM 6766 C C . MET C 1 80 ? 27.737 11.596 -25.530 1.00 29.76 61 MET C C 1
ATOM 6767 O O . MET C 1 80 ? 27.984 10.494 -26.063 1.00 22.54 61 MET C O 1
ATOM 6772 N N . GLN C 1 81 ? 28.454 12.702 -25.781 1.00 25.83 62 GLN C N 1
ATOM 6773 C CA . GLN C 1 81 ? 29.626 12.669 -26.672 1.00 23.75 62 GLN C CA 1
ATOM 6774 C C . GLN C 1 81 ? 30.819 12.137 -25.897 1.00 25.62 62 GLN C C 1
ATOM 6775 O O . GLN C 1 81 ? 31.780 11.666 -26.481 1.00 26.84 62 GLN C O 1
ATOM 6781 N N . VAL C 1 82 ? 30.751 12.184 -24.567 1.00 20.42 63 VAL C N 1
ATOM 6782 C CA . VAL C 1 82 ? 31.912 11.784 -23.762 1.00 24.46 63 VAL C CA 1
ATOM 6783 C C . VAL C 1 82 ? 31.527 10.682 -22.784 1.00 24.75 63 VAL C C 1
ATOM 6784 O O . VAL C 1 82 ? 30.354 10.525 -22.424 1.00 22.62 63 VAL C O 1
ATOM 6788 N N . SER C 1 83 ? 32.511 9.905 -22.362 1.00 27.67 64 SER C N 1
ATOM 6789 C CA . SER C 1 83 ? 32.219 8.735 -21.564 1.00 25.71 64 SER C CA 1
ATOM 6790 C C . SER C 1 83 ? 31.889 9.127 -20.135 1.00 30.17 64 SER C C 1
ATOM 6791 O O . SER C 1 83 ? 32.140 10.276 -19.703 1.00 26.91 64 SER C O 1
ATOM 6794 N N . PHE C 1 84 ? 31.318 8.190 -19.384 1.00 26.96 65 PHE C N 1
ATOM 6795 C CA . PHE C 1 84 ? 30.841 8.556 -18.048 1.00 25.62 65 PHE C CA 1
ATOM 6796 C C . PHE C 1 84 ? 32.007 8.880 -17.118 1.00 26.76 65 PHE C C 1
ATOM 6797 O O . PHE C 1 84 ? 31.821 9.528 -16.099 1.00 30.82 65 PHE C O 1
ATOM 6805 N N . LEU C 1 85 ? 33.211 8.425 -17.460 1.00 25.79 66 LEU C N 1
ATOM 6806 C CA . LEU C 1 85 ? 34.401 8.802 -16.686 1.00 26.01 66 LEU C CA 1
ATOM 6807 C C . LEU C 1 85 ? 34.814 10.283 -16.888 1.00 30.48 66 LEU C C 1
ATOM 6808 O O . LEU C 1 85 ? 35.503 10.872 -16.046 1.00 28.89 66 LEU C O 1
ATOM 6813 N N . LYS C 1 86 ? 34.396 10.881 -17.999 1.00 24.94 67 LYS C N 1
ATOM 6814 C CA . LYS C 1 86 ? 34.653 12.313 -18.215 1.00 29.79 67 LYS C CA 1
ATOM 6815 C C . LYS C 1 86 ? 33.486 13.077 -17.639 1.00 27.74 67 LYS C C 1
ATOM 6816 O O . LYS C 1 86 ? 32.679 13.667 -18.370 1.00 30.30 67 LYS C O 1
ATOM 6822 N N . ASP C 1 87 ? 33.383 13.027 -16.317 1.00 27.71 68 ASP C N 1
ATOM 6823 C CA . ASP C 1 87 ? 32.284 13.659 -15.612 1.00 25.90 68 ASP C CA 1
ATOM 6824 C C . ASP C 1 87 ? 32.783 14.964 -14.991 1.00 28.15 68 ASP C C 1
ATOM 6825 O O . ASP C 1 87 ? 33.714 15.583 -15.499 1.00 31.32 68 ASP C O 1
ATOM 6830 N N . LEU C 1 88 ? 32.185 15.348 -13.872 1.00 27.11 69 LEU C N 1
ATOM 6831 C CA . LEU C 1 88 ? 32.513 16.621 -13.232 1.00 30.26 69 LEU C CA 1
ATOM 6832 C C . LEU C 1 88 ? 33.855 16.620 -12.519 1.00 26.79 69 LEU C C 1
ATOM 6833 O O . LEU C 1 88 ? 34.446 17.685 -12.334 1.00 29.18 69 LEU C O 1
ATOM 6838 N N . ALA C 1 89 ? 34.350 15.453 -12.113 1.00 27.66 70 ALA C N 1
ATOM 6839 C CA . ALA C 1 89 ? 35.462 15.459 -11.159 1.00 30.10 70 ALA C CA 1
ATOM 6840 C C . ALA C 1 89 ? 36.466 14.325 -11.231 1.00 26.60 70 ALA C C 1
ATOM 6841 O O . ALA C 1 89 ? 37.593 14.456 -10.749 1.00 30.47 70 ALA C O 1
ATOM 6843 N N . THR C 1 90 ? 36.066 13.206 -11.823 1.00 31.22 71 THR C N 1
ATOM 6844 C CA . THR C 1 90 ? 36.833 11.967 -11.700 1.00 25.62 71 THR C CA 1
ATOM 6845 C C . THR C 1 90 ? 38.306 12.026 -12.160 1.00 27.48 71 THR C C 1
ATOM 6846 O O . THR C 1 90 ? 39.188 11.480 -11.499 1.00 24.13 71 THR C O 1
ATOM 6850 N N . PHE C 1 91 ? 38.587 12.685 -13.285 1.00 28.05 72 PHE C N 1
ATOM 6851 C CA . PHE C 1 91 ? 39.974 12.763 -13.741 1.00 28.76 72 PHE C CA 1
ATOM 6852 C C . PHE C 1 91 ? 40.867 13.567 -12.761 1.00 33.36 72 PHE C C 1
ATOM 6853 O O . PHE C 1 91 ? 42.096 13.399 -12.728 1.00 31.18 72 PHE C O 1
ATOM 6861 N N . ARG C 1 92 ? 40.260 14.437 -11.964 1.00 27.74 73 ARG C N 1
ATOM 6862 C CA . ARG C 1 92 ? 41.040 15.149 -10.952 1.00 28.12 73 ARG C CA 1
ATOM 6863 C C . ARG C 1 92 ? 41.058 14.357 -9.642 1.00 29.68 73 ARG C C 1
ATOM 6864 O O . ARG C 1 92 ? 42.102 14.140 -9.032 1.00 29.60 73 ARG C O 1
ATOM 6872 N N . ASN C 1 93 ? 39.878 13.934 -9.216 1.00 29.92 74 ASN C N 1
ATOM 6873 C CA . ASN C 1 93 ? 39.709 13.261 -7.937 1.00 29.88 74 ASN C CA 1
ATOM 6874 C C . ASN C 1 93 ? 38.912 11.985 -8.166 1.00 30.61 74 ASN C C 1
ATOM 6875 O O . ASN C 1 93 ? 37.684 12.014 -8.174 1.00 32.29 74 ASN C O 1
ATOM 6880 N N . PRO C 1 94 ? 39.616 10.854 -8.314 1.00 33.38 75 PRO C N 1
ATOM 6881 C CA . PRO C 1 94 ? 38.983 9.589 -8.700 1.00 33.70 75 PRO C CA 1
ATOM 6882 C C . PRO C 1 94 ? 38.054 9.045 -7.618 1.00 36.59 75 PRO C C 1
ATOM 6883 O O . PRO C 1 94 ? 37.331 8.082 -7.874 1.00 42.83 75 PRO C O 1
ATOM 6887 N N . ALA C 1 95 ? 38.048 9.658 -6.437 1.00 33.69 76 ALA C N 1
ATOM 6888 C CA . ALA C 1 95 ? 37.127 9.221 -5.397 1.00 40.55 76 ALA C CA 1
ATOM 6889 C C . ALA C 1 95 ? 36.142 10.320 -5.023 1.00 40.10 76 ALA C C 1
ATOM 6890 O O . ALA C 1 95 ? 35.704 10.414 -3.873 1.00 45.91 76 ALA C O 1
ATOM 6892 N N . SER C 1 96 ? 35.792 11.154 -5.993 1.00 38.55 77 SER C N 1
ATOM 6893 C CA . SER C 1 96 ? 34.885 12.274 -5.738 1.00 36.11 77 SER C CA 1
ATOM 6894 C C . SER C 1 96 ? 33.472 11.804 -5.376 1.00 36.99 77 SER C C 1
ATOM 6895 O O . SER C 1 96 ? 32.969 10.823 -5.931 1.00 31.83 77 SER C O 1
ATOM 6898 N N . ARG C 1 97 ? 32.838 12.492 -4.446 1.00 30.57 78 ARG C N 1
ATOM 6899 C CA . ARG C 1 97 ? 31.454 12.226 -4.179 1.00 35.33 78 ARG C CA 1
ATOM 6900 C C . ARG C 1 97 ? 30.546 12.769 -5.247 1.00 32.89 78 ARG C C 1
ATOM 6901 O O . ARG C 1 97 ? 29.367 12.598 -5.186 1.00 32.35 78 ARG C O 1
ATOM 6909 N N . PHE C 1 98 ? 31.113 13.442 -6.217 1.00 30.98 79 PHE C N 1
ATOM 6910 C CA . PHE C 1 98 ? 30.324 14.000 -7.301 1.00 29.15 79 PHE C CA 1
ATOM 6911 C C . PHE C 1 98 ? 30.509 13.250 -8.624 1.00 29.72 79 PHE C C 1
ATOM 6912 O O . PHE C 1 98 ? 30.021 13.688 -9.667 1.00 30.84 79 PHE C O 1
ATOM 6920 N N . SER C 1 99 ? 31.233 12.136 -8.587 1.00 25.72 80 SER C N 1
ATOM 6921 C CA . SER C 1 99 ? 31.455 11.335 -9.795 1.00 29.22 80 SER C CA 1
ATOM 6922 C C . SER C 1 99 ? 30.163 10.740 -10.352 1.00 28.37 80 SER C C 1
ATOM 6923 O O . SER C 1 99 ? 29.190 10.544 -9.602 1.00 26.40 80 SER C O 1
ATOM 6926 N N . PHE C 1 100 ? 30.155 10.429 -11.652 1.00 28.37 81 PHE C N 1
ATOM 6927 C CA . PHE C 1 100 ? 28.982 9.783 -12.267 1.00 27.10 81 PHE C CA 1
ATOM 6928 C C . PHE C 1 100 ? 28.715 8.446 -11.573 1.00 24.68 81 PHE C C 1
ATOM 6929 O O . PHE C 1 100 ? 27.566 8.036 -11.333 1.00 25.04 81 PHE C O 1
ATOM 6937 N N . VAL C 1 101 ? 29.794 7.769 -11.205 1.00 24.93 82 VAL C N 1
ATOM 6938 C CA . VAL C 1 101 ? 29.655 6.512 -10.497 1.00 25.20 82 VAL C CA 1
ATOM 6939 C C . VAL C 1 101 ? 28.976 6.648 -9.121 1.00 26.22 82 VAL C C 1
ATOM 6940 O O . VAL C 1 101 ? 28.132 5.806 -8.756 1.00 22.39 82 VAL C O 1
ATOM 6944 N N . SER C 1 102 ? 29.301 7.702 -8.370 1.00 25.06 83 SER C N 1
ATOM 6945 C CA . SER C 1 102 ? 28.624 7.941 -7.089 1.00 25.67 83 SER C CA 1
ATOM 6946 C C . SER C 1 102 ? 27.150 8.212 -7.326 1.00 26.97 83 SER C C 1
ATOM 6947 O O . SER C 1 102 ? 26.294 7.735 -6.575 1.00 29.43 83 SER C O 1
ATOM 6950 N N . PHE C 1 103 ? 26.858 8.987 -8.368 1.00 26.37 84 PHE C N 1
ATOM 6951 C CA . PHE C 1 103 ? 25.486 9.279 -8.753 1.00 24.02 84 PHE C CA 1
ATOM 6952 C C . PHE C 1 103 ? 24.709 7.992 -9.020 1.00 27.52 84 PHE C C 1
ATOM 6953 O O . PHE C 1 103 ? 23.617 7.790 -8.486 1.00 28.97 84 PHE C O 1
ATOM 6961 N N . LEU C 1 104 ? 25.272 7.116 -9.846 1.00 24.47 85 LEU C N 1
ATOM 6962 C CA . LEU C 1 104 ? 24.585 5.873 -10.205 1.00 25.31 85 LEU C CA 1
ATOM 6963 C C . LEU C 1 104 ? 24.338 5.044 -8.937 1.00 28.96 85 LEU C C 1
ATOM 6964 O O . LEU C 1 104 ? 23.289 4.403 -8.746 1.00 27.12 85 LEU C O 1
ATOM 6969 N N . HIS C 1 105 ? 25.311 5.072 -8.045 1.00 29.52 86 HIS C N 1
ATOM 6970 C CA . HIS C 1 105 ? 25.209 4.262 -6.837 1.00 29.94 86 HIS C CA 1
ATOM 6971 C C . HIS C 1 105 ? 24.078 4.773 -5.944 1.00 28.34 86 HIS C C 1
ATOM 6972 O O . HIS C 1 105 ? 23.289 3.981 -5.438 1.00 31.92 86 HIS C O 1
ATOM 6979 N N . GLU C 1 106 ? 23.989 6.085 -5.773 1.00 27.30 87 GLU C N 1
ATOM 6980 C CA . GLU C 1 106 ? 22.917 6.678 -4.979 1.00 32.26 87 GLU C CA 1
ATOM 6981 C C . GLU C 1 106 ? 21.562 6.446 -5.611 1.00 32.98 87 GLU C C 1
ATOM 6982 O O . GLU C 1 106 ? 20.566 6.344 -4.910 1.00 34.44 87 GLU C O 1
ATOM 6988 N N . ARG C 1 107 ? 21.510 6.387 -6.934 1.00 25.78 88 ARG C N 1
ATOM 6989 C CA . ARG C 1 107 ? 20.243 6.140 -7.612 1.00 28.86 88 ARG C CA 1
ATOM 6990 C C . ARG C 1 107 ? 19.931 4.638 -7.684 1.00 31.01 88 ARG C C 1
ATOM 6991 O O . ARG C 1 107 ? 18.862 4.250 -8.158 1.00 33.54 88 ARG C O 1
ATOM 6999 N N . GLY C 1 108 ? 20.863 3.802 -7.219 1.00 30.37 89 GLY C N 1
ATOM 7000 C CA . GLY C 1 108 ? 20.669 2.355 -7.232 1.00 31.01 89 GLY C CA 1
ATOM 7001 C C . GLY C 1 108 ? 20.761 1.739 -8.624 1.00 29.55 89 GLY C C 1
ATOM 7002 O O . GLY C 1 108 ? 20.174 0.694 -8.887 1.00 30.76 89 GLY C O 1
ATOM 7003 N N . ARG C 1 109 ? 21.524 2.366 -9.510 1.00 26.50 90 ARG C N 1
ATOM 7004 C CA . ARG C 1 109 ? 21.630 1.907 -10.898 1.00 30.02 90 ARG C CA 1
ATOM 7005 C C . ARG C 1 109 ? 23.060 1.629 -11.316 1.00 28.20 90 ARG C C 1
ATOM 7006 O O . ARG C 1 109 ? 23.315 1.430 -12.492 1.00 29.51 90 ARG C O 1
ATOM 7014 N N . LEU C 1 110 ? 24.001 1.655 -10.375 1.00 27.24 91 LEU C N 1
ATOM 7015 C CA . LEU C 1 110 ? 25.405 1.455 -10.734 1.00 27.53 91 LEU C CA 1
ATOM 7016 C C . LEU C 1 110 ? 25.612 0.061 -11.325 1.00 29.73 91 LEU C C 1
ATOM 7017 O O . LEU C 1 110 ? 26.238 -0.098 -12.378 1.00 28.89 91 LEU C O 1
ATOM 7022 N N . VAL C 1 111 ? 25.066 -0.949 -10.656 1.00 31.49 92 VAL C N 1
ATOM 7023 C CA . VAL C 1 111 ? 25.169 -2.324 -11.134 1.00 32.00 92 VAL C CA 1
ATOM 7024 C C . VAL C 1 111 ? 24.498 -2.490 -12.495 1.00 28.62 92 VAL C C 1
ATOM 7025 O O . VAL C 1 111 ? 25.071 -3.077 -13.414 1.00 27.18 92 VAL C O 1
ATOM 7029 N N . ARG C 1 112 ? 23.305 -1.978 -12.598 1.00 28.00 93 ARG C N 1
ATOM 7030 C CA . ARG C 1 112 ? 22.572 -2.076 -13.811 1.00 27.97 93 ARG C CA 1
ATOM 7031 C C . ARG C 1 112 ? 23.269 -1.375 -14.970 1.00 30.95 93 ARG C C 1
ATOM 7032 O O . ARG C 1 112 ? 23.290 -1.879 -16.050 1.00 28.38 93 ARG C O 1
ATOM 7040 N N . PHE C 1 113 ? 23.858 -0.219 -14.700 1.00 29.22 94 PHE C N 1
ATOM 7041 C CA . PHE C 1 113 ? 24.574 0.551 -15.709 1.00 28.90 94 PHE C CA 1
ATOM 7042 C C . PHE C 1 113 ? 25.790 -0.242 -16.129 1.00 29.19 94 PHE C C 1
ATOM 7043 O O . PHE C 1 113 ? 26.078 -0.366 -17.326 1.00 31.49 94 PHE C O 1
ATOM 7051 N N . ALA C 1 114 ? 26.493 -0.794 -15.140 1.00 29.19 95 ALA C N 1
ATOM 7052 C CA . ALA C 1 114 ? 27.720 -1.539 -15.408 1.00 27.40 95 ALA C CA 1
ATOM 7053 C C . ALA C 1 114 ? 27.469 -2.777 -16.287 1.00 31.61 95 ALA C C 1
ATOM 7054 O O . ALA C 1 114 ? 28.291 -3.138 -17.143 1.00 30.52 95 ALA C O 1
ATOM 7056 N N . ASN C 1 115 ? 26.342 -3.442 -16.070 1.00 26.07 96 ASN C N 1
ATOM 7057 C CA . ASN C 1 115 ? 26.039 -4.621 -16.856 1.00 27.43 96 ASN C CA 1
ATOM 7058 C C . ASN C 1 115 ? 25.783 -4.305 -18.321 1.00 32.33 96 ASN C C 1
ATOM 7059 O O . ASN C 1 115 ? 25.869 -5.188 -19.165 1.00 27.66 96 ASN C O 1
ATOM 7064 N N . ASN C 1 116 ? 25.486 -3.047 -18.624 1.00 29.55 97 ASN C N 1
ATOM 7065 C CA . ASN C 1 116 ? 25.195 -2.657 -20.004 1.00 29.28 97 ASN C CA 1
ATOM 7066 C C . ASN C 1 116 ? 26.445 -2.539 -20.867 1.00 31.67 97 ASN C C 1
ATOM 7067 O O . ASN C 1 116 ? 26.368 -2.611 -22.092 1.00 30.47 97 ASN C O 1
ATOM 7072 N N . HIS C 1 117 ? 27.594 -2.360 -20.224 1.00 30.93 98 HIS C N 1
ATOM 7073 C CA . HIS C 1 117 ? 28.873 -2.244 -20.940 1.00 27.12 98 HIS C CA 1
ATOM 7074 C C . HIS C 1 117 ? 28.866 -1.127 -21.992 1.00 28.06 98 HIS C C 1
ATOM 7075 O O . HIS C 1 117 ? 29.449 -1.270 -23.072 1.00 24.35 98 HIS C O 1
ATOM 7082 N N . ASP C 1 118 ? 28.227 -0.007 -21.663 1.00 27.11 99 ASP C N 1
ATOM 7083 C CA . ASP C 1 118 ? 28.239 1.147 -22.558 1.00 27.00 99 ASP C CA 1
ATOM 7084 C C . ASP C 1 118 ? 28.900 2.329 -21.836 1.00 23.16 99 ASP C C 1
ATOM 7085 O O . ASP C 1 118 ? 28.458 2.750 -20.756 1.00 24.28 99 ASP C O 1
ATOM 7090 N N . PHE C 1 119 ? 29.976 2.848 -22.412 1.00 27.30 100 PHE C N 1
ATOM 7091 C CA . PHE C 1 119 ? 30.675 3.987 -21.810 1.00 28.77 100 PHE C CA 1
ATOM 7092 C C . PHE C 1 119 ? 29.892 5.299 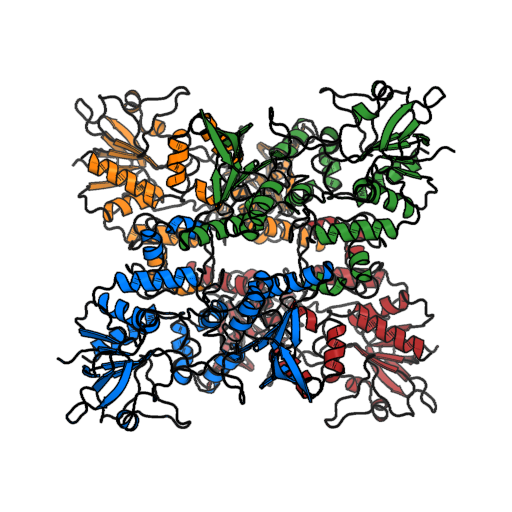-21.849 1.00 24.20 100 PHE C C 1
ATOM 7093 O O . PHE C 1 119 ? 30.209 6.236 -21.122 1.00 30.15 100 PHE C O 1
ATOM 7101 N N . PHE C 1 120 ? 28.860 5.360 -22.679 1.00 24.80 101 PHE C N 1
ATOM 7102 C CA . PHE C 1 120 ? 28.162 6.621 -22.941 1.00 25.53 101 PHE C CA 1
ATOM 7103 C C . PHE C 1 120 ? 26.751 6.571 -22.401 1.00 23.63 101 PHE C C 1
ATOM 7104 O O . PHE C 1 120 ? 25.900 5.856 -22.925 1.00 27.54 101 PHE C O 1
ATOM 7112 N N . PRO C 1 121 ? 26.483 7.348 -21.352 1.00 23.63 102 PRO C N 1
ATOM 7113 C CA . PRO C 1 121 ? 25.117 7.520 -20.863 1.00 20.91 102 PRO C CA 1
ATOM 7114 C C . PRO C 1 121 ? 24.251 8.217 -21.896 1.00 23.24 102 PRO C C 1
ATOM 7115 O O . PRO C 1 121 ? 24.755 8.841 -22.810 1.00 23.39 102 PRO C O 1
ATOM 7119 N N . THR C 1 122 ? 22.940 8.136 -21.727 1.00 23.31 103 THR C N 1
ATOM 7120 C CA . THR C 1 122 ? 22.068 8.951 -22.539 1.00 23.85 103 THR C CA 1
ATOM 7121 C C . THR C 1 122 ? 22.185 10.393 -22.059 1.00 25.63 103 THR C C 1
ATOM 7122 O O . THR C 1 122 ? 22.553 10.649 -20.895 1.00 21.81 103 THR C O 1
ATOM 7126 N N . ARG C 1 123 ? 21.887 11.339 -22.942 1.00 26.55 104 ARG C N 1
ATOM 7127 C CA . ARG C 1 123 ? 21.892 12.736 -22.523 1.00 24.59 104 ARG C CA 1
ATOM 7128 C C . ARG C 1 123 ? 20.852 12.972 -21.417 1.00 28.97 104 ARG C C 1
ATOM 7129 O O . ARG C 1 123 ? 21.072 13.779 -20.512 1.00 25.55 104 ARG C O 1
ATOM 7137 N N . ARG C 1 124 ? 19.740 12.270 -21.481 1.00 25.84 105 ARG C N 1
ATOM 7138 C CA . ARG C 1 124 ? 18.727 12.315 -20.444 1.00 27.25 105 ARG C CA 1
ATOM 7139 C C . ARG C 1 124 ? 19.264 11.935 -19.066 1.00 27.97 105 ARG C C 1
ATOM 7140 O O . ARG C 1 124 ? 19.091 12.632 -18.123 1.00 28.01 105 ARG C O 1
ATOM 7148 N N . GLU C 1 125 ? 19.987 10.849 -18.984 1.00 27.97 106 GLU C N 1
ATOM 7149 C CA . GLU C 1 125 ? 20.521 10.457 -17.688 1.00 29.55 106 GLU C CA 1
ATOM 7150 C C . GLU C 1 125 ? 21.588 11.443 -17.230 1.00 26.83 106 GLU C C 1
ATOM 7151 O O . GLU C 1 125 ? 21.707 11.720 -16.036 1.00 28.29 106 GLU C O 1
ATOM 7157 N N . PHE C 1 126 ? 22.346 11.985 -18.176 1.00 28.67 107 PHE C N 1
ATOM 7158 C CA . PHE C 1 126 ? 23.394 12.924 -17.822 1.00 27.90 107 PHE C CA 1
ATOM 7159 C C . PHE C 1 126 ? 22.770 14.188 -17.241 1.00 27.29 107 PHE C C 1
ATOM 7160 O O . PHE C 1 126 ? 23.325 14.786 -16.319 1.00 28.66 107 PHE C O 1
ATOM 7168 N N . HIS C 1 127 ? 21.629 14.602 -17.786 1.00 28.67 108 HIS C N 1
ATOM 7169 C CA . HIS C 1 127 ? 20.936 15.767 -17.239 1.00 29.33 108 HIS C CA 1
ATOM 7170 C C . HIS C 1 127 ? 20.522 15.518 -15.779 1.00 29.42 108 HIS C C 1
ATOM 7171 O O . HIS C 1 127 ? 20.700 16.390 -14.896 1.00 26.55 108 HIS C O 1
ATOM 7178 N N . ASP C 1 128 ? 19.992 14.329 -15.507 1.00 25.88 109 ASP C N 1
ATOM 7179 C CA . ASP C 1 128 ? 19.691 13.945 -14.123 1.00 28.97 109 ASP C CA 1
ATOM 7180 C C . ASP C 1 128 ? 20.922 13.975 -13.246 1.00 27.91 109 ASP C C 1
ATOM 7181 O O . ASP C 1 128 ? 20.847 14.375 -12.102 1.00 27.78 109 ASP C O 1
ATOM 7186 N N . TYR C 1 129 ? 22.055 13.524 -13.777 1.00 27.48 110 TYR C N 1
ATOM 7187 C CA . TYR C 1 129 ? 23.320 13.611 -13.042 1.00 26.25 110 TYR C CA 1
ATOM 7188 C C . TYR C 1 129 ? 23.688 15.058 -12.664 1.00 26.73 110 TYR C C 1
ATOM 7189 O O . TYR C 1 129 ? 24.122 15.319 -11.513 1.00 24.81 110 TYR C O 1
ATOM 7198 N N . LEU C 1 130 ? 23.526 15.984 -13.611 1.00 24.20 111 LEU C N 1
ATOM 7199 C CA . LEU C 1 130 ? 23.818 17.403 -13.340 1.00 27.06 111 LEU C CA 1
ATOM 7200 C C . LEU C 1 130 ? 22.937 17.936 -12.190 1.00 29.99 111 LEU C C 1
ATOM 7201 O O . LEU C 1 130 ? 23.422 18.615 -11.283 1.00 29.04 111 LEU C O 1
ATOM 7206 N N . GLU C 1 131 ? 21.657 17.651 -12.237 1.00 27.62 112 GLU C N 1
ATOM 7207 C CA . GLU C 1 131 ? 20.718 18.086 -11.257 1.00 30.57 112 GLU C CA 1
ATOM 7208 C C . GLU C 1 131 ? 21.025 17.461 -9.887 1.00 31.15 112 GLU C C 1
ATOM 7209 O O . GLU C 1 131 ? 20.902 18.075 -8.884 1.00 32.42 112 GLU C O 1
ATOM 7215 N N . TRP C 1 132 ? 21.440 16.216 -9.896 1.00 30.54 113 TRP C N 1
ATOM 7216 C CA . TRP C 1 132 ? 21.798 15.527 -8.670 1.00 30.47 113 TRP C CA 1
ATOM 7217 C C . TRP C 1 132 ? 23.030 16.168 -8.067 1.00 31.85 113 TRP C C 1
ATOM 7218 O O . TRP C 1 132 ? 23.133 16.325 -6.857 1.00 28.94 113 TRP C O 1
ATOM 7229 N N . ALA C 1 133 ? 23.974 16.547 -8.920 1.00 28.04 114 ALA C N 1
ATOM 7230 C CA . ALA C 1 133 ? 25.237 17.069 -8.427 1.00 27.81 114 ALA C CA 1
ATOM 7231 C C . ALA C 1 133 ? 25.013 18.473 -7.878 1.00 32.30 114 ALA C C 1
ATOM 7232 O O . ALA C 1 133 ? 25.556 18.840 -6.836 1.00 33.10 114 ALA C O 1
ATOM 7234 N N . GLU C 1 134 ? 24.177 19.241 -8.572 1.00 30.67 115 GLU C N 1
ATOM 7235 C CA . GLU C 1 134 ? 23.805 20.573 -8.119 1.00 35.14 115 GLU C CA 1
ATOM 7236 C C . GLU C 1 134 ? 23.183 20.516 -6.726 1.00 37.47 115 GLU C C 1
ATOM 7237 O O . GLU C 1 134 ? 23.561 21.279 -5.838 1.00 39.55 115 GLU C O 1
ATOM 7243 N N . SER C 1 135 ? 22.232 19.604 -6.537 1.00 34.71 116 SER C N 1
ATOM 7244 C CA . SER C 1 135 ? 21.581 19.444 -5.229 1.00 36.84 116 SER C CA 1
ATOM 7245 C C . SER C 1 135 ? 22.562 19.100 -4.113 1.00 35.69 116 SER C C 1
ATOM 7246 O O . SER C 1 135 ? 22.458 19.599 -2.993 1.00 41.68 116 SER C O 1
ATOM 7249 N N . LYS C 1 136 ? 23.494 18.201 -4.420 1.00 33.95 117 LYS C N 1
ATOM 7250 C CA . LYS C 1 136 ? 24.463 17.733 -3.436 1.00 32.60 117 LYS C CA 1
ATOM 7251 C C . LYS C 1 136 ? 25.367 18.874 -2.995 1.00 37.78 117 LYS C C 1
ATOM 7252 O O . LYS C 1 136 ? 25.905 18.865 -1.888 1.00 35.61 117 LYS C O 1
ATOM 7258 N N . LEU C 1 137 ? 25.526 19.856 -3.874 1.00 37.49 118 LEU C N 1
ATOM 7259 C CA . LEU C 1 137 ? 26.354 21.027 -3.580 1.00 39.97 118 LEU C CA 1
ATOM 7260 C C . LEU C 1 137 ? 25.899 21.720 -2.307 1.00 38.10 118 LEU C C 1
ATOM 7261 O O . LEU C 1 137 ? 24.705 21.994 -2.137 1.00 40.88 118 LEU C O 1
ATOM 7266 N N . ALA C 1 138 ? 26.861 22.006 -1.430 1.00 37.53 119 ALA C N 1
ATOM 7267 C CA . ALA C 1 138 ? 26.610 22.766 -0.213 1.00 44.45 119 ALA C CA 1
ATOM 7268 C C . ALA C 1 138 ? 26.103 24.179 -0.521 1.00 43.89 119 ALA C C 1
ATOM 7269 O O . ALA C 1 138 ? 25.093 24.616 0.032 1.00 43.79 119 ALA C O 1
ATOM 7271 N N . HIS C 1 139 ? 26.791 24.884 -1.417 1.00 43.56 120 HIS C N 1
ATOM 7272 C CA . HIS C 1 139 ? 26.453 26.279 -1.696 1.00 47.83 120 HIS C CA 1
ATOM 7273 C C . HIS C 1 139 ? 25.368 26.421 -2.759 1.00 43.32 120 HIS C C 1
ATOM 7274 O O . HIS C 1 139 ? 25.468 25.841 -3.836 1.00 50.13 120 HIS C O 1
ATOM 7276 N N . GLU C 1 140 ? 24.337 27.196 -2.440 1.00 40.53 121 GLU C N 1
ATOM 7277 C CA . GLU C 1 140 ? 23.186 27.396 -3.312 1.00 42.70 121 GLU C CA 1
ATOM 7278 C C . GLU C 1 140 ? 23.470 28.389 -4.446 1.00 47.93 121 GLU C C 1
ATOM 7279 O O . GLU C 1 140 ? 24.145 29.399 -4.253 1.00 47.06 121 GLU C O 1
ATOM 7281 N N . VAL C 1 141 ? 22.939 28.084 -5.626 1.00 46.06 122 VAL C N 1
ATOM 7282 C CA . VAL C 1 141 ? 23.123 28.891 -6.825 1.00 41.01 122 VAL C CA 1
ATOM 7283 C C . VAL C 1 141 ? 22.007 29.931 -6.930 1.00 40.66 122 VAL C C 1
ATOM 7284 O O . VAL C 1 141 ? 20.864 29.649 -6.573 1.00 45.52 122 VAL C O 1
ATOM 7288 N N . SER C 1 142 ? 22.309 31.098 -7.447 1.00 38.74 123 SER C N 1
ATOM 7289 C CA . SER C 1 142 ? 21.265 32.066 -7.628 1.00 39.98 123 SER C CA 1
ATOM 7290 C C . SER C 1 142 ? 20.685 31.922 -9.006 1.00 41.89 123 SER C C 1
ATOM 7291 O O . SER C 1 142 ? 21.367 32.194 -9.955 1.00 42.78 123 SER C O 1
ATOM 7294 N N . TYR C 1 143 ? 19.434 31.517 -9.106 1.00 34.34 124 TYR C N 1
ATOM 7295 C CA . TYR C 1 143 ? 18.770 31.396 -10.382 1.00 38.76 124 TYR C CA 1
ATOM 7296 C C . TYR C 1 143 ? 17.946 32.623 -10.710 1.00 45.49 124 TYR C C 1
ATOM 7297 O O . TYR C 1 143 ? 17.848 33.529 -9.920 1.00 44.36 124 TYR C O 1
ATOM 7306 N N . ASP C 1 144 ? 17.348 32.632 -11.879 1.00 43.17 125 ASP C N 1
ATOM 7307 C CA . ASP C 1 144 ? 16.634 33.786 -12.338 1.00 44.73 125 ASP C CA 1
ATOM 7308 C C . ASP C 1 144 ? 17.511 35.012 -12.218 1.00 47.85 125 ASP C C 1
ATOM 7309 O O . ASP C 1 144 ? 17.043 36.059 -11.887 1.00 48.99 125 ASP C O 1
ATOM 7314 N N . SER C 1 145 ? 18.790 34.869 -12.485 1.00 44.22 126 SER C N 1
ATOM 7315 C CA . SER C 1 145 ? 19.717 35.932 -12.264 1.00 45.09 126 SER C CA 1
ATOM 7316 C C . SER C 1 145 ? 20.595 36.123 -13.445 1.00 43.55 126 SER C C 1
ATOM 7317 O O . SER C 1 145 ? 21.567 35.448 -13.561 1.00 45.63 126 SER C O 1
ATOM 7320 N N . GLU C 1 146 ? 20.256 37.063 -14.321 1.00 44.01 127 GLU C N 1
ATOM 7321 C CA . GLU C 1 146 ? 21.052 37.296 -15.523 1.00 42.63 127 GLU C CA 1
ATOM 7322 C C . GLU C 1 146 ? 22.105 38.385 -15.327 1.00 47.33 127 GLU C C 1
ATOM 7323 O O . GLU C 1 146 ? 21.774 39.535 -15.035 1.00 47.77 127 GLU C O 1
ATOM 7329 N N . VAL C 1 147 ? 23.373 38.019 -15.495 1.00 40.41 128 VAL C N 1
ATOM 7330 C CA . VAL C 1 147 ? 24.459 38.979 -15.407 1.00 40.93 128 VAL C CA 1
ATOM 7331 C C . VAL C 1 147 ? 24.382 39.865 -16.647 1.00 45.15 128 VAL C C 1
ATOM 7332 O O . VAL C 1 147 ? 24.393 39.363 -17.779 1.00 39.94 128 VAL C O 1
ATOM 7336 N N . THR C 1 148 ? 24.275 41.178 -16.428 1.00 39.95 129 THR C N 1
ATOM 7337 C CA . THR C 1 148 ? 24.112 42.131 -17.522 1.00 43.66 129 THR C CA 1
ATOM 7338 C C . THR C 1 148 ? 25.392 42.892 -17.850 1.00 44.90 129 THR C C 1
ATOM 7339 O O . THR C 1 148 ? 25.567 43.382 -18.968 1.00 43.34 129 THR C O 1
ATOM 7343 N N . ALA C 1 149 ? 26.285 42.988 -16.874 1.00 40.71 130 ALA C N 1
ATOM 7344 C CA . ALA C 1 149 ? 27.538 43.677 -17.093 1.00 42.96 130 ALA C CA 1
ATOM 7345 C C . ALA C 1 149 ? 28.558 43.291 -16.044 1.00 39.26 130 ALA C C 1
ATOM 7346 O O . ALA C 1 149 ? 28.199 42.912 -14.922 1.00 38.96 130 ALA C O 1
ATOM 7348 N N . ILE C 1 150 ? 29.826 43.389 -16.432 1.00 41.46 131 ILE C N 1
ATOM 7349 C CA . ILE C 1 150 ? 30.937 43.292 -15.509 1.00 42.77 131 ILE C CA 1
ATOM 7350 C C . ILE C 1 150 ? 31.732 44.608 -15.586 1.00 51.44 131 ILE C C 1
ATOM 7351 O O . ILE C 1 150 ? 32.126 45.041 -16.675 1.00 49.49 131 ILE C O 1
ATOM 7356 N N . ARG C 1 151 ? 31.918 45.269 -14.457 1.00 49.56 132 ARG C N 1
ATOM 7357 C CA . ARG C 1 151 ? 32.465 46.621 -14.415 1.00 50.16 132 ARG C CA 1
ATOM 7358 C C . ARG C 1 151 ? 33.663 46.745 -13.507 1.00 51.12 132 ARG C C 1
ATOM 7359 O O . ARG C 1 151 ? 33.789 46.006 -12.547 1.00 47.39 132 ARG C O 1
ATOM 7367 N N . PRO C 1 152 ? 34.545 47.788 -13.838 1.00 53.92 133 PRO C N 1
ATOM 7368 C CA . PRO C 1 152 ? 35.763 47.780 -13.028 1.00 52.30 133 PRO C CA 1
ATOM 7369 C C . PRO C 1 152 ? 35.440 48.106 -11.589 1.00 49.11 133 PRO C C 1
ATOM 7370 O O . PRO C 1 152 ? 34.425 48.680 -11.295 1.00 48.11 133 PRO C O 1
ATOM 7374 N N . GLY C 1 153 ? 36.334 47.739 -10.678 1.00 54.16 134 GLY C N 1
ATOM 7375 C CA . GLY C 1 153 ? 36.115 48.013 -9.269 1.00 60.76 134 GLY C CA 1
ATOM 7376 C C . GLY C 1 153 ? 36.729 49.328 -8.828 1.00 65.25 134 GLY C C 1
ATOM 7377 O O . GLY C 1 153 ? 37.684 49.805 -9.452 1.00 69.36 134 GLY C O 1
ATOM 7378 N N . PRO C 1 154 ? 36.150 49.935 -7.697 1.00 70.22 135 PRO C N 1
ATOM 7379 C CA . PRO C 1 154 ? 36.847 51.172 -7.279 1.00 69.01 135 PRO C CA 1
ATOM 7380 C C . PRO C 1 154 ? 38.298 50.837 -6.956 1.00 69.80 135 PRO C C 1
ATOM 7381 O O . PRO C 1 154 ? 38.584 49.676 -6.662 1.00 75.23 135 PRO C O 1
ATOM 7385 N N . GLY C 1 155 ? 39.203 51.808 -7.021 1.00 65.13 136 GLY C N 1
ATOM 7386 C CA . GLY C 1 155 ? 40.592 51.471 -6.905 1.00 66.50 136 GLY C CA 1
ATOM 7387 C C . GLY C 1 155 ? 41.364 51.365 -8.184 1.00 71.32 136 GLY C C 1
ATOM 7388 O O . GLY C 1 155 ? 40.843 50.912 -9.179 1.00 73.04 136 GLY C O 1
ATOM 7389 N N . ARG C 1 156 ? 42.607 51.808 -8.155 1.00 69.75 137 ARG C N 1
ATOM 7390 C CA . ARG C 1 156 ? 43.479 51.680 -9.296 1.00 71.12 137 ARG C CA 1
ATOM 7391 C C . ARG C 1 156 ? 44.842 51.403 -8.770 1.00 72.72 137 ARG C C 1
ATOM 7392 O O . ARG C 1 156 ? 45.289 52.150 -7.916 1.00 76.93 137 ARG C O 1
ATOM 7400 N N . PRO C 1 157 ? 45.496 50.349 -9.243 1.00 76.05 138 PRO C N 1
ATOM 7401 C CA . PRO C 1 157 ? 44.918 49.471 -10.265 1.00 73.72 138 PRO C CA 1
ATOM 7402 C C . PRO C 1 157 ? 43.685 48.725 -9.762 1.00 68.93 138 PRO C C 1
ATOM 7403 O O . PRO C 1 157 ? 43.581 48.415 -8.576 1.00 68.50 138 PRO C O 1
ATOM 7407 N N . VAL C 1 158 ? 42.763 48.446 -10.677 1.00 68.50 139 VAL C N 1
ATOM 7408 C CA . VAL C 1 158 ? 41.538 47.721 -10.368 1.00 70.83 139 VAL C CA 1
ATOM 7409 C C . VAL C 1 158 ? 41.776 46.371 -9.692 1.00 64.14 139 VAL C C 1
ATOM 7410 O O . VAL C 1 158 ? 42.376 45.474 -10.249 1.00 60.65 139 VAL C O 1
ATOM 7414 N N . ASP C 1 159 ? 41.216 46.220 -8.529 1.00 65.87 140 ASP C N 1
ATOM 7415 C CA . ASP C 1 159 ? 41.561 45.153 -7.625 1.00 65.67 140 ASP C CA 1
ATOM 7416 C C . ASP C 1 159 ? 40.442 44.141 -7.578 1.00 61.90 140 ASP C C 1
ATOM 7417 O O . ASP C 1 159 ? 40.636 43.038 -7.128 1.00 58.89 140 ASP C O 1
ATOM 7422 N N . SER C 1 160 ? 39.275 44.542 -8.054 1.00 57.36 141 SER C N 1
ATOM 7423 C CA . SER C 1 160 ? 38.086 43.719 -8.029 1.00 58.73 141 SER C CA 1
ATOM 7424 C C . SER C 1 160 ? 37.172 44.011 -9.224 1.00 55.00 141 SER C C 1
ATOM 7425 O O . SER C 1 160 ? 37.458 44.906 -9.996 1.00 57.77 141 SER C O 1
ATOM 7428 N N . VAL C 1 161 ? 36.062 43.300 -9.361 1.00 47.98 142 VAL C N 1
ATOM 7429 C CA . VAL C 1 161 ? 35.133 43.665 -10.421 1.00 47.28 142 VAL C CA 1
ATOM 7430 C C . VAL C 1 161 ? 33.744 43.733 -9.836 1.00 41.06 142 VAL C C 1
ATOM 7431 O O . VAL C 1 161 ? 33.469 43.144 -8.789 1.00 43.86 142 VAL C O 1
ATOM 7435 N N . LEU C 1 162 ? 32.870 44.457 -10.514 1.00 41.86 143 LEU C N 1
ATOM 7436 C CA . LEU C 1 162 ? 31.507 44.633 -10.038 1.00 44.46 143 LEU C CA 1
ATOM 7437 C C . LEU C 1 162 ? 30.607 43.909 -11.013 1.00 44.32 143 LEU C C 1
ATOM 7438 O O . LEU C 1 162 ? 30.679 44.146 -12.222 1.00 42.22 143 LEU C O 1
ATOM 7443 N N . VAL C 1 163 ? 29.774 43.012 -10.489 1.00 42.45 144 VAL C N 1
ATOM 7444 C CA . VAL C 1 163 ? 28.907 42.207 -11.334 1.00 42.56 144 VAL C CA 1
ATOM 7445 C C . VAL C 1 163 ? 27.458 42.652 -11.218 1.00 40.87 144 VAL C C 1
ATOM 7446 O O . VAL C 1 163 ? 26.839 42.505 -10.162 1.00 45.74 144 VAL C O 1
ATOM 7450 N N . ASP C 1 164 ? 26.879 43.127 -12.296 1.00 38.96 145 ASP C N 1
ATOM 7451 C CA . ASP C 1 164 ? 25.500 43.525 -12.253 1.00 43.07 145 ASP C CA 1
ATOM 7452 C C . ASP C 1 164 ? 24.551 42.402 -12.580 1.00 43.92 145 ASP C C 1
ATOM 7453 O O . ASP C 1 164 ? 24.698 41.765 -13.584 1.00 41.58 145 ASP C O 1
ATOM 7458 N N . VAL C 1 165 ? 23.550 42.218 -11.749 1.00 45.03 146 VAL C N 1
ATOM 7459 C CA . VAL C 1 165 ? 22.641 41.101 -11.857 1.00 45.97 146 VAL C CA 1
ATOM 7460 C C . VAL C 1 165 ? 21.219 41.528 -11.840 1.00 49.00 146 VAL C C 1
ATOM 7461 O O . VAL C 1 165 ? 20.831 42.299 -11.012 1.00 53.19 146 VAL C O 1
ATOM 7465 N N . SER C 1 166 ? 20.430 40.957 -12.721 1.00 51.16 147 SER C N 1
ATOM 7466 C CA . SER C 1 166 ? 19.029 41.239 -12.778 1.00 54.00 147 SER C CA 1
ATOM 7467 C C . SER C 1 166 ? 18.202 40.066 -12.373 1.00 54.48 147 SER C C 1
ATOM 7468 O O . SER C 1 166 ? 18.305 39.015 -12.935 1.00 52.44 147 SER C O 1
ATOM 7471 N N . THR C 1 167 ? 17.348 40.272 -11.398 1.00 57.73 148 THR C N 1
ATOM 7472 C CA . THR C 1 167 ? 16.402 39.277 -10.986 1.00 58.37 148 THR C CA 1
ATOM 7473 C C . THR C 1 167 ? 15.057 39.762 -11.415 1.00 62.84 148 THR C C 1
ATOM 7474 O O . THR C 1 167 ? 14.913 40.893 -11.772 1.00 61.41 148 THR C O 1
ATOM 7478 N N . PRO C 1 168 ? 14.061 38.912 -11.432 1.00 65.26 149 PRO C N 1
ATOM 7479 C CA . PRO C 1 168 ? 12.728 39.395 -11.823 1.00 70.37 149 PRO C CA 1
ATOM 7480 C C . PRO C 1 168 ? 12.304 40.522 -10.886 1.00 65.67 149 PRO C C 1
ATOM 7481 O O . PRO C 1 168 ? 11.629 41.465 -11.292 1.00 65.63 149 PRO C O 1
ATOM 7485 N N . GLU C 1 169 ? 12.728 40.406 -9.632 1.00 67.28 150 GLU C N 1
ATOM 7486 C CA . GLU C 1 169 ? 12.471 41.425 -8.624 1.00 69.88 150 GLU C CA 1
ATOM 7487 C C . GLU C 1 169 ? 13.124 42.798 -8.798 1.00 66.61 150 GLU C C 1
ATOM 7488 O O . GLU C 1 169 ? 12.435 43.812 -8.934 1.00 68.47 150 GLU C O 1
ATOM 7490 N N . ALA C 1 170 ? 14.453 42.826 -8.810 1.00 66.70 151 ALA C N 1
ATOM 7491 C CA . ALA C 1 170 ? 15.187 44.087 -8.885 1.00 66.00 151 ALA C CA 1
ATOM 7492 C C . ALA C 1 170 ? 16.474 43.868 -9.668 1.00 64.42 151 ALA C C 1
ATOM 7493 O O . ALA C 1 170 ? 16.579 42.955 -10.495 1.00 63.97 151 ALA C O 1
ATOM 7495 N N . THR C 1 171 ? 17.447 44.694 -9.331 1.00 59.55 152 THR C N 1
ATOM 7496 C CA . THR C 1 171 ? 18.793 44.516 -9.783 1.00 57.04 152 THR C CA 1
ATOM 7497 C C . THR C 1 171 ? 19.654 44.647 -8.571 1.00 56.44 152 THR C C 1
ATOM 7498 O O . THR C 1 171 ? 19.198 45.076 -7.543 1.00 55.88 152 THR C O 1
ATOM 7502 N N . ARG C 1 172 ? 20.907 44.279 -8.713 1.00 53.85 153 ARG C N 1
ATOM 7503 C CA . ARG C 1 172 ? 21.811 44.211 -7.616 1.00 49.68 153 ARG C CA 1
ATOM 7504 C C . ARG C 1 172 ? 23.183 44.143 -8.170 1.00 53.18 153 ARG C C 1
ATOM 7505 O O . ARG C 1 172 ? 23.375 43.779 -9.303 1.00 49.35 153 ARG C O 1
ATOM 7507 N N . THR C 1 173 ? 24.150 44.495 -7.359 1.00 49.29 154 THR C N 1
ATOM 7508 C CA . THR C 1 173 ? 25.502 44.487 -7.805 1.00 47.69 154 THR C CA 1
ATOM 7509 C C . THR C 1 173 ? 26.310 43.758 -6.812 1.00 49.06 154 THR C C 1
ATOM 7510 O O . THR C 1 173 ? 26.161 43.991 -5.644 1.00 52.94 154 THR C O 1
ATOM 7514 N N . VAL C 1 174 ? 27.154 42.853 -7.267 1.00 48.05 155 VAL C N 1
ATOM 7515 C CA . VAL C 1 174 ? 28.034 42.182 -6.366 1.00 43.47 155 VAL C CA 1
ATOM 7516 C C . VAL C 1 174 ? 29.461 42.375 -6.796 1.00 43.40 155 VAL C C 1
ATOM 7517 O O . VAL C 1 174 ? 29.708 42.753 -7.897 1.00 46.97 155 VAL C O 1
ATOM 7521 N N . GLU C 1 175 ? 30.393 42.142 -5.904 1.00 39.33 156 GLU C N 1
ATOM 7522 C CA . GLU C 1 175 ? 31.770 42.406 -6.181 1.00 41.15 156 GLU C CA 1
ATOM 7523 C C . GLU C 1 175 ? 32.607 41.201 -5.914 1.00 44.15 156 GLU C C 1
ATOM 7524 O O . GLU C 1 175 ? 32.339 40.436 -5.019 1.00 45.19 156 GLU C O 1
ATOM 7526 N N . ALA C 1 176 ? 33.647 41.049 -6.694 1.00 41.25 157 ALA C N 1
ATOM 7527 C CA . ALA C 1 176 ? 34.450 39.846 -6.657 1.00 42.80 157 ALA C CA 1
ATOM 7528 C C . ALA C 1 176 ? 35.892 40.133 -7.032 1.00 41.66 157 ALA C C 1
ATOM 7529 O O . ALA C 1 176 ? 36.159 41.012 -7.843 1.00 43.00 157 ALA C O 1
ATOM 7531 N N . ARG C 1 177 ? 36.830 39.415 -6.476 1.00 40.74 158 ARG C N 1
ATOM 7532 C CA . ARG C 1 177 ? 38.203 39.534 -6.871 1.00 38.87 158 ARG C CA 1
ATOM 7533 C C . ARG C 1 177 ? 38.515 38.829 -8.205 1.00 47.20 158 ARG C C 1
ATOM 7534 O O . ARG C 1 177 ? 39.504 39.120 -8.852 1.00 42.21 158 ARG C O 1
ATOM 7536 N N . ASN C 1 178 ? 37.678 37.860 -8.542 1.00 44.15 159 ASN C N 1
ATOM 7537 C CA . ASN C 1 178 ? 37.828 37.054 -9.744 1.00 40.94 159 ASN C CA 1
ATOM 7538 C C . ASN C 1 178 ? 36.505 36.640 -10.312 1.00 40.54 159 ASN C C 1
ATOM 7539 O O . ASN C 1 178 ? 35.538 36.474 -9.608 1.00 38.81 159 ASN C O 1
ATOM 7544 N N . ILE C 1 179 ? 36.476 36.458 -11.613 1.00 39.38 160 ILE C N 1
ATOM 7545 C CA . ILE C 1 179 ? 35.278 36.000 -12.255 1.00 39.94 160 ILE C CA 1
ATOM 7546 C C . ILE C 1 179 ? 35.524 34.901 -13.305 1.00 36.24 160 ILE C C 1
ATOM 7547 O O . ILE C 1 179 ? 36.529 34.852 -13.959 1.00 35.51 160 ILE C O 1
ATOM 7552 N N . VAL C 1 180 ? 34.579 34.003 -13.410 1.00 37.43 161 VAL C N 1
ATOM 7553 C CA . VAL C 1 180 ? 34.673 32.892 -14.335 1.00 34.49 161 VAL C CA 1
ATOM 7554 C C . VAL C 1 180 ? 33.497 32.938 -15.258 1.00 32.02 161 VAL C C 1
ATOM 7555 O O . VAL C 1 180 ? 32.376 32.730 -14.858 1.00 31.00 161 VAL C O 1
ATOM 7559 N N . ILE C 1 181 ? 33.785 33.261 -16.497 1.00 29.21 162 ILE C N 1
ATOM 7560 C CA . ILE C 1 181 ? 32.719 33.436 -17.478 1.00 30.30 162 ILE C CA 1
ATOM 7561 C C . ILE C 1 181 ? 32.505 32.106 -18.245 1.00 29.95 162 ILE C C 1
ATOM 7562 O O . ILE C 1 181 ? 33.410 31.600 -18.911 1.00 30.75 162 ILE C O 1
ATOM 7567 N N . SER C 1 182 ? 31.310 31.546 -18.130 1.00 29.02 163 SER C N 1
ATOM 7568 C CA . SER C 1 182 ? 31.005 30.257 -18.740 1.00 33.84 163 SER C CA 1
ATOM 7569 C C . SER C 1 182 ? 29.563 30.302 -19.195 1.00 28.97 163 SER C C 1
ATOM 7570 O O . SER C 1 182 ? 28.698 29.618 -18.630 1.00 33.45 163 SER C O 1
ATOM 7573 N N . THR C 1 183 ? 29.307 31.119 -20.205 1.00 28.12 164 THR C N 1
ATOM 7574 C CA . THR C 1 183 ? 27.942 31.415 -20.628 1.00 26.79 164 THR C CA 1
ATOM 7575 C C . THR C 1 183 ? 27.502 30.586 -21.815 1.00 26.33 164 THR C C 1
ATOM 7576 O O . THR C 1 183 ? 26.370 30.731 -22.279 1.00 24.85 164 THR C O 1
ATOM 7580 N N . GLY C 1 184 ? 28.388 29.709 -22.290 1.00 27.62 165 GLY C N 1
ATOM 7581 C CA . GLY C 1 184 ? 27.989 28.728 -23.286 1.00 30.65 165 GLY C CA 1
ATOM 7582 C C . GLY C 1 184 ? 28.009 29.225 -24.714 1.00 25.95 165 GLY C C 1
ATOM 7583 O O . GLY C 1 184 ? 28.338 30.386 -24.982 1.00 31.54 165 GLY C O 1
ATOM 7584 N N . LEU C 1 185 ? 27.654 28.337 -25.646 1.00 28.06 166 LEU C N 1
ATOM 7585 C CA . LEU C 1 185 ? 27.685 28.655 -27.081 1.00 30.38 166 LEU C CA 1
ATOM 7586 C C . LEU C 1 185 ? 26.496 29.493 -27.514 1.00 24.48 166 LEU C C 1
ATOM 7587 O O . LEU C 1 185 ? 25.443 29.452 -26.884 1.00 28.17 166 LEU C O 1
ATOM 7592 N N . VAL C 1 186 ? 26.643 30.227 -28.617 1.00 27.96 167 VAL C N 1
ATOM 7593 C CA . VAL C 1 186 ? 25.534 31.019 -29.143 1.00 24.59 167 VAL C CA 1
ATOM 7594 C C . VAL C 1 186 ? 25.026 30.412 -30.449 1.00 29.11 167 VAL C C 1
ATOM 7595 O O . VAL C 1 186 ? 25.818 30.187 -31.379 1.00 31.15 167 VAL C O 1
ATOM 7599 N N . PRO C 1 187 ? 23.712 30.141 -30.522 1.00 28.43 168 PRO C N 1
ATOM 7600 C CA . PRO C 1 187 ? 23.111 29.500 -31.699 1.00 26.84 168 PRO C CA 1
ATOM 7601 C C . PRO C 1 187 ? 23.446 30.268 -32.979 1.00 31.70 168 PRO C C 1
ATOM 7602 O O . PRO C 1 187 ? 23.355 31.492 -32.996 1.00 28.39 168 PRO C O 1
ATOM 7606 N N . ARG C 1 188 ? 23.837 29.546 -34.026 1.00 29.99 169 ARG C N 1
ATOM 7607 C CA . ARG C 1 188 ? 24.155 30.147 -35.319 1.00 29.48 169 ARG C CA 1
ATOM 7608 C C . ARG C 1 188 ? 23.171 29.643 -36.374 1.00 29.58 169 ARG C C 1
ATOM 7609 O O . ARG C 1 188 ? 22.945 28.425 -36.492 1.00 30.52 169 ARG C O 1
ATOM 7617 N N . MET C 1 189 ? 22.575 30.576 -37.114 1.00 24.42 170 MET C N 1
ATOM 7618 C CA . MET C 1 189 ? 21.632 30.274 -38.181 1.00 26.75 170 MET C CA 1
ATOM 7619 C C . MET C 1 189 ? 22.348 30.460 -39.520 1.00 31.41 170 MET C C 1
ATOM 7620 O O . MET C 1 189 ? 23.377 31.139 -39.582 1.00 32.25 170 MET C O 1
ATOM 7625 N N . PRO C 1 190 ? 21.805 29.946 -40.606 1.00 30.83 171 PRO C N 1
ATOM 7626 C CA . PRO C 1 190 ? 22.398 30.252 -41.893 1.00 34.28 171 PRO C CA 1
ATOM 7627 C C . PRO C 1 190 ? 22.322 31.773 -42.165 1.00 33.31 171 PRO C C 1
ATOM 7628 O O . PRO C 1 190 ? 21.397 32.426 -41.778 1.00 33.63 171 PRO C O 1
ATOM 7632 N N . ALA C 1 191 ? 23.312 32.292 -42.833 1.00 32.25 172 ALA C N 1
ATOM 7633 C CA . ALA C 1 191 ? 23.300 33.679 -43.235 1.00 36.76 172 ALA C CA 1
ATOM 7634 C C . ALA C 1 191 ? 22.029 33.970 -43.959 1.00 36.56 172 ALA C C 1
ATOM 7635 O O . ALA C 1 191 ? 21.739 33.351 -44.938 1.00 41.13 172 ALA C O 1
ATOM 7637 N N . GLY C 1 192 ? 21.246 34.878 -43.426 1.00 38.56 173 GLY C N 1
ATOM 7638 C CA . GLY C 1 192 ? 20.053 35.331 -44.099 1.00 44.46 173 GLY C CA 1
ATOM 7639 C C . GLY C 1 192 ? 18.794 34.573 -43.753 1.00 46.53 173 GLY C C 1
ATOM 7640 O O . GLY C 1 192 ? 17.803 34.649 -44.464 1.00 45.88 173 GLY C O 1
ATOM 7641 N N . VAL C 1 193 ? 18.857 33.829 -42.660 1.00 38.70 174 VAL C N 1
ATOM 7642 C CA . VAL C 1 193 ? 17.714 33.137 -42.138 1.00 32.40 174 VAL C CA 1
ATOM 7643 C C . VAL C 1 193 ? 17.517 33.534 -40.705 1.00 38.39 174 VAL C C 1
ATOM 7644 O O . VAL C 1 193 ? 18.441 33.568 -39.946 1.00 36.55 174 VAL C O 1
ATOM 7648 N N . GLN C 1 194 ? 16.290 33.805 -40.360 1.00 32.77 175 GLN C N 1
ATOM 7649 C CA . GLN C 1 194 ? 15.973 34.153 -39.022 1.00 35.68 175 GLN C CA 1
ATOM 7650 C C . GLN C 1 194 ? 14.992 33.157 -38.440 1.00 36.18 175 GLN C C 1
ATOM 7651 O O . GLN C 1 194 ? 14.114 32.662 -39.099 1.00 34.50 175 GLN C O 1
ATOM 7653 N N . SER C 1 195 ? 15.168 32.883 -37.174 1.00 30.81 176 SER C N 1
ATOM 7654 C CA . SER C 1 195 ? 14.267 31.957 -36.490 1.00 32.65 176 SER C CA 1
ATOM 7655 C C . SER C 1 195 ? 12.887 32.590 -36.331 1.00 37.64 176 SER C C 1
ATOM 7656 O O . SER C 1 195 ? 12.759 33.797 -36.159 1.00 40.31 176 SER C O 1
ATOM 7659 N N . ASP C 1 196 ? 11.862 31.755 -36.365 1.00 37.53 177 ASP C N 1
ATOM 7660 C CA . ASP C 1 196 ? 10.479 32.156 -36.224 1.00 34.09 177 ASP C CA 1
ATOM 7661 C C . ASP C 1 196 ? 9.593 30.970 -35.852 1.00 33.44 177 ASP C C 1
ATOM 7662 O O . ASP C 1 196 ? 10.094 29.963 -35.463 1.00 31.13 177 ASP C O 1
ATOM 7667 N N . GLU C 1 197 ? 8.286 31.092 -35.972 1.00 28.66 178 GLU C N 1
ATOM 7668 C CA . GLU C 1 197 ? 7.388 30.008 -35.638 1.00 33.94 178 GLU C CA 1
ATOM 7669 C C . GLU C 1 197 ? 7.555 28.734 -36.390 1.00 33.09 178 GLU C C 1
ATOM 7670 O O . GLU C 1 197 ? 7.080 27.736 -35.926 1.00 26.98 178 GLU C O 1
ATOM 7676 N N . PHE C 1 198 ? 8.217 28.849 -37.529 1.00 30.61 179 PHE C N 1
ATOM 7677 C CA . PHE C 1 198 ? 8.273 27.805 -38.524 1.00 30.40 179 PHE C CA 1
ATOM 7678 C C . PHE C 1 198 ? 9.693 27.557 -38.954 1.00 29.26 179 PHE C C 1
ATOM 7679 O O . PHE C 1 198 ? 9.959 26.637 -39.665 1.00 31.35 179 PHE C O 1
ATOM 7687 N N . VAL C 1 199 ? 10.601 28.388 -38.509 1.00 27.38 180 VAL C N 1
ATOM 7688 C CA . VAL C 1 199 ? 12.022 28.205 -38.740 1.00 25.48 180 VAL C CA 1
ATOM 7689 C C . VAL C 1 199 ? 12.700 28.111 -37.369 1.00 32.44 180 VAL C C 1
ATOM 7690 O O . VAL C 1 199 ? 12.763 29.098 -36.631 1.00 30.39 180 VAL C O 1
ATOM 7694 N N . TRP C 1 200 ? 13.187 26.919 -37.016 1.00 24.10 181 TRP C N 1
ATOM 7695 C CA . TRP C 1 200 ? 13.727 26.705 -35.678 1.00 31.13 181 TRP C CA 1
ATOM 7696 C C . TRP C 1 200 ? 15.217 26.447 -35.716 1.00 33.41 181 TRP C C 1
ATOM 7697 O O . TRP C 1 200 ? 15.736 25.850 -36.666 1.00 29.27 181 TRP C O 1
ATOM 7708 N N . HIS C 1 201 ? 15.919 26.860 -34.668 1.00 23.80 182 HIS C N 1
ATOM 7709 C CA . HIS C 1 201 ? 17.287 26.385 -34.513 1.00 25.87 182 HIS C CA 1
ATOM 7710 C C . HIS C 1 201 ? 17.203 25.029 -33.814 1.00 25.16 182 HIS C C 1
ATOM 7711 O O . HIS C 1 201 ? 16.287 24.793 -33.013 1.00 26.24 182 HIS C O 1
ATOM 7718 N N . SER C 1 202 ? 18.122 24.121 -34.128 1.00 24.72 183 SER C N 1
ATOM 7719 C CA . SER C 1 202 ? 18.090 22.807 -33.485 1.00 23.74 183 SER C CA 1
ATOM 7720 C C . SER C 1 202 ? 18.072 22.885 -31.953 1.00 26.30 183 SER C C 1
ATOM 7721 O O . SER C 1 202 ? 17.446 22.047 -31.296 1.00 21.63 183 SER C O 1
ATOM 7724 N N . SER C 1 203 ? 18.709 23.910 -31.384 1.00 24.15 184 SER C N 1
ATOM 7725 C CA . SER C 1 203 ? 18.775 24.023 -29.913 1.00 26.14 184 SER C CA 1
ATOM 7726 C C . SER C 1 203 ? 17.395 24.143 -29.283 1.00 25.33 184 SER C C 1
ATOM 7727 O O . SER C 1 203 ? 17.218 23.903 -28.095 1.00 25.70 184 SER C O 1
ATOM 7730 N N . ARG C 1 204 ? 16.409 24.525 -30.064 1.00 26.29 185 ARG C N 1
ATOM 7731 C CA . ARG C 1 204 ? 15.048 24.681 -29.602 1.00 25.56 185 ARG C CA 1
ATOM 7732 C C . ARG C 1 204 ? 14.100 23.630 -30.162 1.00 27.30 185 ARG C C 1
ATOM 7733 O O . ARG C 1 204 ? 12.917 23.760 -30.071 1.00 25.85 185 ARG C O 1
ATOM 7741 N N . PHE C 1 205 ? 14.641 22.590 -30.763 1.00 24.00 186 PHE C N 1
ATOM 7742 C CA . PHE C 1 205 ? 13.789 21.637 -31.456 1.00 24.68 186 PHE C CA 1
ATOM 7743 C C . PHE C 1 205 ? 12.647 21.066 -30.603 1.00 28.23 186 PHE C C 1
ATOM 7744 O O . PHE C 1 205 ? 11.476 21.134 -30.984 1.00 30.21 186 PHE C O 1
ATOM 7752 N N . LEU C 1 206 ? 12.972 20.501 -29.444 1.00 27.90 187 LEU C N 1
ATOM 7753 C CA . LEU C 1 206 ? 11.929 19.885 -28.621 1.00 29.90 187 LEU C CA 1
ATOM 7754 C C . LEU C 1 206 ? 10.996 20.917 -27.990 1.00 33.48 187 LEU C C 1
ATOM 7755 O O . LEU C 1 206 ? 9.813 20.653 -27.761 1.00 35.46 187 LEU C O 1
ATOM 7760 N N . ASP C 1 207 ? 11.528 22.099 -27.707 1.00 34.47 188 ASP C N 1
ATOM 7761 C CA . ASP C 1 207 ? 10.696 23.180 -27.172 1.00 35.19 188 ASP C CA 1
ATOM 7762 C C . ASP C 1 207 ? 9.549 23.493 -28.139 1.00 37.01 188 ASP C C 1
ATOM 7763 O O . ASP C 1 207 ? 8.384 23.570 -27.743 1.00 37.49 188 ASP C O 1
ATOM 7768 N N . HIS C 1 208 ? 9.857 23.609 -29.420 1.00 34.71 189 HIS C N 1
ATOM 7769 C CA . HIS C 1 208 ? 8.814 23.766 -30.408 1.00 31.37 189 HIS C CA 1
ATOM 7770 C C . HIS C 1 208 ? 8.074 22.480 -30.691 1.00 35.30 189 HIS C C 1
ATOM 7771 O O . HIS C 1 208 ? 6.893 22.500 -30.848 1.00 36.46 189 HIS C O 1
ATOM 7778 N N . PHE C 1 209 ? 8.770 21.361 -30.807 1.00 32.24 190 PHE C N 1
ATOM 7779 C CA . PHE C 1 209 ? 8.117 20.133 -31.253 1.00 31.86 190 PHE C CA 1
ATOM 7780 C C . PHE C 1 209 ? 7.034 19.614 -30.319 1.00 40.14 190 PHE C C 1
ATOM 7781 O O . PHE C 1 209 ? 6.063 19.054 -30.745 1.00 34.36 190 PHE C O 1
ATOM 7789 N N . ARG C 1 210 ? 7.245 19.842 -29.034 1.00 40.36 191 ARG C N 1
ATOM 7790 C CA . ARG C 1 210 ? 6.461 19.292 -27.956 1.00 48.25 191 ARG C CA 1
ATOM 7791 C C . ARG C 1 210 ? 4.979 19.232 -28.206 1.00 50.17 191 ARG C C 1
ATOM 7792 O O . ARG C 1 210 ? 4.457 18.173 -28.475 1.00 57.81 191 ARG C O 1
ATOM 7794 N N . ASP C 1 211 ? 4.293 20.350 -28.088 1.00 49.34 192 ASP C N 1
ATOM 7795 C CA . ASP C 1 211 ? 2.857 20.329 -28.286 1.00 55.35 192 ASP C CA 1
ATOM 7796 C C . ASP C 1 211 ? 2.503 21.011 -29.581 1.00 59.57 192 ASP C C 1
ATOM 7797 O O . ASP C 1 211 ? 1.626 21.833 -29.632 1.00 65.46 192 ASP C O 1
ATOM 7799 N N . ARG C 1 212 ? 3.211 20.634 -30.634 1.00 52.33 193 ARG C N 1
ATOM 7800 C CA . ARG C 1 212 ? 2.857 21.007 -31.977 1.00 51.35 193 ARG C CA 1
ATOM 7801 C C . ARG C 1 212 ? 1.879 19.942 -32.411 1.00 53.98 193 ARG C C 1
ATOM 7802 O O . ARG C 1 212 ? 2.116 18.778 -32.198 1.00 56.47 193 ARG C O 1
ATOM 7810 N N . ASP C 1 213 ? 0.802 20.275 -33.072 1.00 52.74 194 ASP C N 1
ATOM 7811 C CA . ASP C 1 213 ? 0.003 19.231 -33.688 1.00 57.13 194 ASP C CA 1
ATOM 7812 C C . ASP C 1 213 ? 0.766 18.436 -34.763 1.00 56.83 194 ASP C C 1
ATOM 7813 O O . ASP C 1 213 ? 1.332 19.013 -35.673 1.00 53.40 194 ASP C O 1
ATOM 7818 N N . PRO C 1 214 ? 0.739 17.112 -34.653 1.00 60.63 195 PRO C N 1
ATOM 7819 C CA . PRO C 1 214 ? 1.395 16.244 -35.637 1.00 56.32 195 PRO C CA 1
ATOM 7820 C C . PRO C 1 214 ? 0.916 16.519 -37.063 1.00 60.24 195 PRO C C 1
ATOM 7821 O O . PRO C 1 214 ? 1.733 16.560 -37.984 1.00 65.54 195 PRO C O 1
ATOM 7825 N N . ARG C 1 215 ? -0.389 16.703 -37.237 1.00 59.30 196 ARG C N 1
ATOM 7826 C CA . ARG C 1 215 ? -0.951 16.945 -38.541 1.00 56.82 196 ARG C CA 1
ATOM 7827 C C . ARG C 1 215 ? -0.248 18.097 -39.196 1.00 57.02 196 ARG C C 1
ATOM 7828 O O . ARG C 1 215 ? -0.295 18.247 -40.396 1.00 55.74 196 ARG C O 1
ATOM 7830 N N . SER C 1 216 ? 0.416 18.905 -38.399 1.00 53.82 197 SER C N 1
ATOM 7831 C CA . SER C 1 216 ? 1.016 20.097 -38.930 1.00 53.29 197 SER C CA 1
ATOM 7832 C C . SER C 1 216 ? 2.483 19.952 -39.200 1.00 48.29 197 SER C C 1
ATOM 7833 O O . SER C 1 216 ? 3.078 20.866 -39.620 1.00 44.71 197 SER C O 1
ATOM 7835 N N . LEU C 1 217 ? 3.053 18.794 -38.933 1.00 48.61 198 LEU C N 1
ATOM 7836 C CA . LEU C 1 217 ? 4.432 18.553 -39.263 1.00 46.73 198 LEU C CA 1
ATOM 7837 C C . LEU C 1 217 ? 4.581 17.388 -40.211 1.00 40.72 198 LEU C C 1
ATOM 7838 O O . LEU C 1 217 ? 5.375 16.518 -39.996 1.00 42.73 198 LEU C O 1
ATOM 7843 N N . ARG C 1 218 ? 3.818 17.417 -41.286 1.00 42.27 199 ARG C N 1
ATOM 7844 C CA . ARG C 1 218 ? 3.837 16.386 -42.314 1.00 41.95 199 ARG C CA 1
ATOM 7845 C C . ARG C 1 218 ? 5.093 16.394 -43.139 1.00 38.45 199 ARG C C 1
ATOM 7846 O O . ARG C 1 218 ? 5.526 15.407 -43.620 1.00 37.76 199 ARG C O 1
ATOM 7848 N N . ARG C 1 219 ? 5.649 17.554 -43.301 1.00 32.17 200 ARG C N 1
ATOM 7849 C CA . ARG C 1 219 ? 6.888 17.722 -43.962 1.00 32.66 200 ARG C CA 1
ATOM 7850 C C . ARG C 1 219 ? 7.883 18.663 -43.324 1.00 35.25 200 ARG C C 1
ATOM 7851 O O . ARG C 1 219 ? 7.624 19.839 -43.069 1.00 32.73 200 ARG C O 1
ATOM 7859 N N . VAL C 1 220 ? 9.039 18.106 -43.072 1.00 29.12 201 VAL C N 1
ATOM 7860 C CA . VAL C 1 220 ? 10.083 18.818 -42.328 1.00 26.47 201 VAL C CA 1
ATOM 7861 C C . VAL C 1 220 ? 11.397 18.826 -43.087 1.00 28.95 201 VAL C C 1
ATOM 7862 O O . VAL C 1 220 ? 11.836 17.795 -43.610 1.00 26.94 201 VAL C O 1
ATOM 7866 N N . ALA C 1 221 ? 12.025 19.995 -43.162 1.00 23.77 202 ALA C N 1
ATOM 7867 C CA . ALA C 1 221 ? 13.378 20.093 -43.677 1.00 24.25 202 ALA C CA 1
ATOM 7868 C C . ALA C 1 221 ? 14.330 20.304 -42.513 1.00 26.35 202 ALA C C 1
ATOM 7869 O O . ALA C 1 221 ? 14.054 21.092 -41.596 1.00 24.62 202 ALA C O 1
ATOM 7871 N N . VAL C 1 222 ? 15.453 19.596 -42.548 1.00 23.01 203 VAL C N 1
ATOM 7872 C CA . VAL C 1 222 ? 16.473 19.733 -41.535 1.00 23.57 203 VAL C CA 1
ATOM 7873 C C . VAL C 1 222 ? 17.790 20.069 -42.209 1.00 24.09 203 VAL C C 1
ATOM 7874 O O . VAL C 1 222 ? 18.324 19.262 -42.980 1.00 22.40 203 VAL C O 1
ATOM 7878 N N . ALA C 1 223 ? 18.325 21.259 -41.932 1.00 21.53 204 ALA C N 1
ATOM 7879 C CA . ALA C 1 223 ? 19.560 21.686 -42.597 1.00 22.03 204 ALA C CA 1
ATOM 7880 C C . ALA C 1 223 ? 20.743 21.419 -41.676 1.00 23.61 204 ALA C C 1
ATOM 7881 O O . ALA C 1 223 ? 20.681 21.727 -40.486 1.00 24.91 204 ALA C O 1
ATOM 7883 N N . GLY C 1 224 ? 21.833 20.904 -42.240 1.00 22.44 205 GLY C N 1
ATOM 7884 C CA . GLY C 1 224 ? 23.049 20.700 -41.486 1.00 24.35 205 GLY C CA 1
ATOM 7885 C C . GLY C 1 224 ? 23.592 19.299 -41.724 1.00 25.37 205 GLY C C 1
ATOM 7886 O O . GLY C 1 224 ? 22.850 18.399 -42.137 1.00 25.72 205 GLY C O 1
ATOM 7887 N N . GLY C 1 225 ? 24.881 19.110 -41.464 1.00 24.10 206 GLY C N 1
ATOM 7888 C CA . GLY C 1 225 ? 25.497 17.817 -41.730 1.00 31.55 206 GLY C CA 1
ATOM 7889 C C . GLY C 1 225 ? 26.021 17.113 -40.494 1.00 29.48 206 GLY C C 1
ATOM 7890 O O . GLY C 1 225 ? 26.682 16.061 -40.597 1.00 33.53 206 GLY C O 1
ATOM 7891 N N . GLY C 1 226 ? 25.714 17.660 -39.320 1.00 23.83 207 GLY C N 1
ATOM 7892 C CA . GLY C 1 226 ? 26.336 17.171 -38.104 1.00 23.66 207 GLY C CA 1
ATOM 7893 C C . GLY C 1 226 ? 25.418 16.390 -37.203 1.00 23.24 207 GLY C C 1
ATOM 7894 O O . GLY C 1 226 ? 24.314 15.989 -37.612 1.00 23.01 207 GLY C O 1
ATOM 7895 N N . GLN C 1 227 ? 25.886 16.158 -35.975 1.00 23.37 208 GLN C N 1
ATOM 7896 C CA . GLN C 1 227 ? 25.243 15.204 -35.065 1.00 22.94 208 GLN C CA 1
ATOM 7897 C C . GLN C 1 227 ? 23.805 15.575 -34.774 1.00 24.48 208 GLN C C 1
ATOM 7898 O O . GLN C 1 227 ? 22.928 14.722 -34.841 1.00 21.55 208 GLN C O 1
ATOM 7904 N N . SER C 1 228 ? 23.557 16.842 -34.453 1.00 22.50 209 SER C N 1
ATOM 7905 C CA . SER C 1 228 ? 22.197 17.257 -34.136 1.00 21.38 209 SER C CA 1
ATOM 7906 C C . SER C 1 228 ? 21.265 17.072 -35.341 1.00 23.10 209 SER C C 1
ATOM 7907 O O . SER C 1 228 ? 20.146 16.581 -35.189 1.00 23.75 209 SER C O 1
ATOM 7910 N N . ALA C 1 229 ? 21.736 17.431 -36.530 1.00 18.04 210 ALA C N 1
ATOM 7911 C CA . ALA C 1 229 ? 20.953 17.211 -37.758 1.00 22.44 210 ALA C CA 1
ATOM 7912 C C . ALA C 1 229 ? 20.498 15.751 -37.926 1.00 23.90 210 ALA C C 1
ATOM 7913 O O . ALA C 1 229 ? 19.301 15.452 -38.064 1.00 19.64 210 ALA C O 1
ATOM 7915 N N . ALA C 1 230 ? 21.456 14.836 -37.894 1.00 24.60 211 ALA C N 1
ATOM 7916 C CA . ALA C 1 230 ? 21.137 13.420 -38.059 1.00 26.23 211 ALA C CA 1
ATOM 7917 C C . ALA C 1 230 ? 20.203 12.919 -36.958 1.00 23.19 211 ALA C C 1
ATOM 7918 O O . ALA C 1 230 ? 19.226 12.206 -37.236 1.00 21.44 211 ALA C O 1
ATOM 7920 N N . GLU C 1 231 ? 20.480 13.304 -35.709 1.00 22.12 212 GLU C N 1
ATOM 7921 C CA . GLU C 1 231 ? 19.634 12.885 -34.595 1.00 22.34 212 GLU C CA 1
ATOM 7922 C C . GLU C 1 231 ? 18.191 13.331 -34.787 1.00 22.71 212 GLU C C 1
ATOM 7923 O O . GLU C 1 231 ? 17.246 12.585 -34.497 1.00 24.16 212 GLU C O 1
ATOM 7929 N N . ILE C 1 232 ? 18.012 14.557 -35.264 1.00 25.16 213 ILE C N 1
ATOM 7930 C CA . ILE C 1 232 ? 16.672 15.080 -35.457 1.00 23.58 213 ILE C CA 1
ATOM 7931 C C . ILE C 1 232 ? 15.981 14.342 -36.618 1.00 18.16 213 ILE C C 1
ATOM 7932 O O . ILE C 1 232 ? 14.801 13.993 -36.533 1.00 22.97 213 ILE C O 1
ATOM 7937 N N . VAL C 1 233 ? 16.699 14.133 -37.714 1.00 18.79 214 VAL C N 1
ATOM 7938 C CA . VAL C 1 233 ? 16.105 13.381 -38.837 1.00 23.31 214 VAL C CA 1
ATOM 7939 C C . VAL C 1 233 ? 15.656 11.990 -38.347 1.00 24.98 214 VAL C C 1
ATOM 7940 O O . VAL C 1 233 ? 14.539 11.514 -38.639 1.00 20.96 214 VAL C O 1
ATOM 7944 N N . ARG C 1 234 ? 16.506 11.354 -37.550 1.00 20.62 215 ARG C N 1
ATOM 7945 C CA . ARG C 1 234 ? 16.179 10.008 -37.084 1.00 25.08 215 ARG C CA 1
ATOM 7946 C C . ARG C 1 234 ? 14.992 10.038 -36.129 1.00 25.08 215 ARG C C 1
ATOM 7947 O O . ARG C 1 234 ? 14.085 9.201 -36.207 1.00 22.95 215 ARG C O 1
ATOM 7955 N N . PHE C 1 235 ? 14.982 11.012 -35.223 1.00 27.89 216 PHE C N 1
ATOM 7956 C CA . PHE C 1 235 ? 13.842 11.152 -34.311 1.00 21.68 216 PHE C CA 1
ATOM 7957 C C . PHE C 1 235 ? 12.536 11.337 -35.099 1.00 23.08 216 PHE C C 1
ATOM 7958 O O . PHE C 1 235 ? 11.543 10.691 -34.814 1.00 22.31 216 PHE C O 1
ATOM 7966 N N . LEU C 1 236 ? 12.543 12.220 -36.096 1.00 21.41 217 LEU C N 1
ATOM 7967 C CA . LEU C 1 236 ? 11.341 12.451 -36.906 1.00 24.47 217 LEU C CA 1
ATOM 7968 C C . LEU C 1 236 ? 10.901 11.167 -37.645 1.00 26.28 217 LEU C C 1
ATOM 7969 O O . LEU C 1 236 ? 9.724 10.794 -37.691 1.00 28.20 217 LEU C O 1
ATOM 7974 N N . HIS C 1 237 ? 11.854 10.472 -38.225 1.00 21.91 218 HIS C N 1
ATOM 7975 C CA . HIS C 1 237 ? 11.502 9.253 -38.950 1.00 27.65 218 HIS C CA 1
ATOM 7976 C C . HIS C 1 237 ? 10.849 8.243 -37.995 1.00 30.07 218 HIS C C 1
ATOM 7977 O O . HIS C 1 237 ? 9.829 7.644 -38.315 1.00 29.36 218 HIS C O 1
ATOM 7984 N N . ASP C 1 238 ? 11.413 8.121 -36.799 1.00 27.09 219 ASP C N 1
ATOM 7985 C CA . ASP C 1 238 ? 10.964 7.147 -35.806 1.00 29.40 219 ASP C CA 1
ATOM 7986 C C . ASP C 1 238 ? 9.667 7.558 -35.107 1.00 31.99 219 ASP C C 1
ATOM 7987 O O . ASP C 1 238 ? 8.903 6.706 -34.693 1.00 31.48 219 ASP C O 1
ATOM 7992 N N . ASN C 1 239 ? 9.451 8.860 -34.957 1.00 33.04 220 ASN C N 1
ATOM 7993 C CA . ASN C 1 239 ? 8.307 9.364 -34.203 1.00 37.00 220 ASN C CA 1
ATOM 7994 C C . ASN C 1 239 ? 6.979 9.248 -34.944 1.00 38.41 220 ASN C C 1
ATOM 7995 O O . ASN C 1 239 ? 5.997 8.742 -34.403 1.00 43.86 220 ASN C O 1
ATOM 7997 N N . ARG C 1 240 ? 6.956 9.726 -36.182 1.00 42.96 221 ARG C N 1
ATOM 7998 C CA . ARG C 1 240 ? 5.743 9.755 -36.966 1.00 48.42 221 ARG C CA 1
ATOM 7999 C C . ARG C 1 240 ? 6.021 9.044 -38.257 1.00 44.78 221 ARG C C 1
ATOM 8000 O O . ARG C 1 240 ? 6.920 9.429 -38.959 1.00 44.40 221 ARG C O 1
ATOM 8002 N N . PRO C 1 241 ? 5.204 7.942 -38.538 1.00 44.86 222 PRO C N 1
ATOM 8003 C CA . PRO C 1 241 ? 5.574 7.253 -39.787 1.00 47.94 222 PRO C CA 1
ATOM 8004 C C . PRO C 1 241 ? 5.134 7.936 -41.101 1.00 44.35 222 PRO C C 1
ATOM 8005 O O . PRO C 1 241 ? 5.329 7.386 -42.156 1.00 43.58 222 PRO C O 1
ATOM 8009 N N . ASP C 1 242 ? 4.552 9.107 -41.013 1.00 42.41 223 ASP C N 1
ATOM 8010 C CA . ASP C 1 242 ? 3.980 9.765 -42.176 1.00 47.77 223 ASP C CA 1
ATOM 8011 C C . ASP C 1 242 ? 4.781 10.995 -42.573 1.00 47.47 223 ASP C C 1
ATOM 8012 O O . ASP C 1 242 ? 4.656 11.488 -43.670 1.00 46.53 223 ASP C O 1
ATOM 8017 N N . THR C 1 243 ? 5.579 11.493 -41.649 1.00 40.62 224 THR C N 1
ATOM 8018 C CA . THR C 1 243 ? 6.400 12.633 -41.889 1.00 34.66 224 THR C CA 1
ATOM 8019 C C . THR C 1 243 ? 7.445 12.385 -42.954 1.00 36.28 224 THR C C 1
ATOM 8020 O O . THR C 1 243 ? 8.191 11.450 -42.922 1.00 32.86 224 THR C O 1
ATOM 8024 N N . VAL C 1 244 ? 7.470 13.282 -43.902 1.00 29.60 225 VAL C N 1
ATOM 8025 C CA . VAL C 1 244 ? 8.486 13.332 -44.950 1.00 30.60 225 VAL C CA 1
ATOM 8026 C C . VAL C 1 244 ? 9.601 14.259 -44.502 1.00 31.54 225 VAL C C 1
ATOM 8027 O O . VAL C 1 244 ? 9.329 15.357 -44.000 1.00 33.11 225 VAL C O 1
ATOM 8031 N N . VAL C 1 245 ? 10.854 13.817 -44.611 1.00 29.00 226 VAL C N 1
ATOM 8032 C CA . VAL C 1 245 ? 11.967 14.611 -44.070 1.00 24.98 226 VAL C CA 1
ATOM 8033 C C . VAL C 1 245 ? 12.999 14.870 -45.155 1.00 30.96 226 VAL C C 1
ATOM 8034 O O . VAL C 1 245 ? 13.448 13.932 -45.837 1.00 30.15 226 VAL C O 1
ATOM 8038 N N . HIS C 1 246 ? 13.340 16.142 -45.349 1.00 23.93 227 HIS C N 1
ATOM 8039 C CA . HIS C 1 246 ? 14.412 16.543 -46.252 1.00 22.76 227 HIS C CA 1
ATOM 8040 C C . HIS C 1 246 ? 15.664 16.893 -45.463 1.00 26.32 227 HIS C C 1
ATOM 8041 O O . HIS C 1 246 ? 15.676 17.882 -44.695 1.00 30.38 227 HIS C O 1
ATOM 8048 N N . ALA C 1 247 ? 16.711 16.085 -45.625 1.00 25.40 228 ALA C N 1
ATOM 8049 C CA . ALA C 1 247 ? 17.954 16.321 -44.905 1.00 24.74 228 ALA C CA 1
ATOM 8050 C C . ALA C 1 247 ? 18.883 17.055 -45.867 1.00 29.15 228 ALA C C 1
ATOM 8051 O O . ALA C 1 247 ? 19.363 16.486 -46.857 1.00 27.05 228 ALA C O 1
ATOM 8053 N N . ILE C 1 248 ? 19.120 18.335 -45.590 1.00 26.74 229 ILE C N 1
ATOM 8054 C CA . ILE C 1 248 ? 19.888 19.185 -46.508 1.00 23.74 229 ILE C CA 1
ATOM 8055 C C . ILE C 1 248 ? 21.285 19.435 -45.971 1.00 25.13 229 ILE C C 1
ATOM 8056 O O . ILE C 1 248 ? 21.461 20.043 -44.920 1.00 25.05 229 ILE C O 1
ATOM 8061 N N . MET C 1 249 ? 22.284 18.895 -46.655 1.00 25.69 230 MET C N 1
ATOM 8062 C CA . MET C 1 249 ? 23.646 18.955 -46.147 1.00 30.46 230 MET C CA 1
ATOM 8063 C C . MET C 1 249 ? 24.622 19.372 -47.230 1.00 24.26 230 MET C C 1
ATOM 8064 O O . MET C 1 249 ? 24.369 19.178 -48.419 1.00 28.81 230 MET C O 1
ATOM 8069 N N . PRO C 1 250 ? 25.743 19.948 -46.814 1.00 25.58 231 PRO C N 1
ATOM 8070 C CA . PRO C 1 250 ? 26.761 20.385 -47.775 1.00 31.47 231 PRO C CA 1
ATOM 8071 C C . PRO C 1 250 ? 27.607 19.223 -48.316 1.00 36.57 231 PRO C C 1
ATOM 8072 O O . PRO C 1 250 ? 28.148 19.308 -49.440 1.00 33.18 231 PRO C O 1
ATOM 8076 N N . SER C 1 251 ? 27.700 18.146 -47.535 1.00 30.48 232 SER C N 1
ATOM 8077 C CA . SER C 1 251 ? 28.475 16.990 -47.939 1.00 31.37 232 SER C CA 1
ATOM 8078 C C . SER C 1 251 ? 27.659 16.044 -48.826 1.00 29.98 232 SER C C 1
ATOM 8079 O O . SER C 1 251 ? 26.457 16.236 -49.036 1.00 31.55 232 SER C O 1
ATOM 8082 N N . TYR C 1 252 ? 28.319 15.021 -49.353 1.00 29.18 233 TYR C N 1
ATOM 8083 C CA . TYR C 1 252 ? 27.632 14.011 -50.121 1.00 29.85 233 TYR C CA 1
ATOM 8084 C C . TYR C 1 252 ? 27.380 12.895 -49.122 1.00 30.85 233 TYR C C 1
ATOM 8085 O O . TYR C 1 252 ? 28.134 11.926 -49.064 1.00 38.69 233 TYR C O 1
ATOM 8094 N N . GLY C 1 253 ? 26.348 13.054 -48.305 1.00 31.58 234 GLY C N 1
ATOM 8095 C CA . GLY C 1 253 ? 26.034 12.084 -47.268 1.00 26.84 234 GLY C CA 1
ATOM 8096 C C . GLY C 1 253 ? 26.725 12.439 -45.969 1.00 26.57 234 GLY C C 1
ATOM 8097 O O . GLY C 1 253 ? 27.816 13.055 -45.967 1.00 23.85 234 GLY C O 1
ATOM 8098 N N . TYR C 1 254 ? 26.078 12.082 -44.863 1.00 25.11 235 TYR C N 1
ATOM 8099 C CA . TYR C 1 254 ? 26.645 12.231 -43.517 1.00 28.18 235 TYR C CA 1
ATOM 8100 C C . TYR C 1 254 ? 28.079 11.691 -43.455 1.00 27.78 235 TYR C C 1
ATOM 8101 O O . TYR C 1 254 ? 28.391 10.665 -44.054 1.00 27.62 235 TYR C O 1
ATOM 8110 N N . VAL C 1 255 ? 28.957 12.441 -42.807 1.00 23.78 236 VAL C N 1
ATOM 8111 C CA . VAL C 1 255 ? 30.344 12.045 -42.579 1.00 27.60 236 VAL C CA 1
ATOM 8112 C C . VAL C 1 255 ? 30.472 11.514 -41.140 1.00 27.62 236 VAL C C 1
ATOM 8113 O O . VAL C 1 255 ? 29.896 12.078 -40.213 1.00 27.13 236 VAL C O 1
ATOM 8117 N N . VAL C 1 256 ? 31.214 10.420 -40.949 1.00 29.06 237 VAL C N 1
ATOM 8118 C CA . VAL C 1 256 ? 31.305 9.797 -39.631 1.00 28.34 237 VAL C CA 1
ATOM 8119 C C . VAL C 1 256 ? 32.197 10.558 -38.643 1.00 26.56 237 VAL C C 1
ATOM 8120 O O . VAL C 1 256 ? 33.194 11.154 -39.028 1.00 27.68 237 VAL C O 1
ATOM 8124 N N . ALA C 1 257 ? 31.817 10.538 -37.362 1.00 26.36 238 ALA C N 1
ATOM 8125 C CA . ALA C 1 257 ? 32.617 11.112 -36.283 1.00 27.52 238 ALA C CA 1
ATOM 8126 C C . ALA C 1 257 ? 33.747 10.160 -35.909 1.00 31.13 238 ALA C C 1
ATOM 8127 O O . ALA C 1 257 ? 33.529 8.948 -35.799 1.00 30.10 238 ALA C O 1
ATOM 8129 N N . ASP C 1 258 ? 34.938 10.710 -35.685 1.00 30.15 239 ASP C N 1
ATOM 8130 C CA . ASP C 1 258 ? 36.086 9.898 -35.301 1.00 29.71 239 ASP C CA 1
ATOM 8131 C C . ASP C 1 258 ? 36.048 9.742 -33.785 1.00 32.81 239 ASP C C 1
ATOM 8132 O O . ASP C 1 258 ? 36.239 10.720 -33.046 1.00 31.03 239 ASP C O 1
ATOM 8137 N N . ASN C 1 259 ? 35.756 8.531 -33.313 1.00 29.30 240 ASN C N 1
ATOM 8138 C CA . ASN C 1 259 ? 35.728 8.289 -31.872 1.00 28.75 240 ASN C CA 1
ATOM 8139 C C . ASN C 1 259 ? 36.749 7.241 -31.446 1.00 35.48 240 ASN C C 1
ATOM 8140 O O . ASN C 1 259 ? 36.601 6.599 -30.406 1.00 35.41 240 ASN C O 1
ATOM 8145 N N . THR C 1 260 ? 37.793 7.082 -32.256 1.00 33.36 241 THR C N 1
ATOM 8146 C CA . THR C 1 260 ? 38.876 6.127 -31.973 1.00 36.22 241 THR C CA 1
ATOM 8147 C C . THR C 1 260 ? 39.762 6.646 -30.823 1.00 38.29 241 THR C C 1
ATOM 8148 O O . THR C 1 260 ? 39.700 7.822 -30.493 1.00 36.92 241 THR C O 1
ATOM 8152 N N . PRO C 1 261 ? 40.571 5.764 -30.199 1.00 36.12 242 PRO C N 1
ATOM 8153 C CA . PRO C 1 261 ? 41.296 6.204 -28.993 1.00 35.50 242 PRO C CA 1
ATOM 8154 C C . PRO C 1 261 ? 42.324 7.309 -29.242 1.00 36.97 242 PRO C C 1
ATOM 8155 O O . PRO C 1 261 ? 42.437 8.162 -28.365 1.00 36.05 242 PRO C O 1
ATOM 8159 N N . PHE C 1 262 ? 43.036 7.307 -30.371 1.00 31.87 243 PHE C N 1
ATOM 8160 C CA . PHE C 1 262 ? 43.973 8.395 -30.634 1.00 41.56 243 PHE C CA 1
ATOM 8161 C C . PHE C 1 262 ? 43.227 9.731 -30.794 1.00 40.11 243 PHE C C 1
ATOM 8162 O O . PHE C 1 262 ? 43.713 10.775 -30.362 1.00 42.89 243 PHE C O 1
ATOM 8170 N N . ALA C 1 263 ? 42.025 9.671 -31.362 1.00 37.32 244 ALA C N 1
ATOM 8171 C CA . ALA C 1 263 ? 41.163 10.848 -31.476 1.00 41.63 244 ALA C CA 1
ATOM 8172 C C . ALA C 1 263 ? 40.683 11.379 -30.131 1.00 41.27 244 ALA C C 1
ATOM 8173 O O . ALA C 1 263 ? 40.688 12.586 -29.913 1.00 43.92 244 ALA C O 1
ATOM 8175 N N . ASN C 1 264 ? 40.281 10.469 -29.262 1.00 40.36 245 ASN C N 1
ATOM 8176 C CA . ASN C 1 264 ? 39.819 10.846 -27.970 1.00 41.06 245 ASN C CA 1
ATOM 8177 C C . ASN C 1 264 ? 40.948 11.589 -27.241 1.00 37.62 245 ASN C C 1
ATOM 8178 O O . ASN C 1 264 ? 40.687 12.393 -26.431 1.00 41.56 245 ASN C O 1
ATOM 8183 N N . GLN C 1 265 ? 42.187 11.300 -27.571 1.00 39.26 246 GLN C N 1
ATOM 8184 C CA . GLN C 1 265 ? 43.390 11.858 -26.930 1.00 42.41 246 GLN C CA 1
ATOM 8185 C C . GLN C 1 265 ? 43.546 13.363 -27.086 1.00 43.16 246 GLN C C 1
ATOM 8186 O O . GLN C 1 265 ? 44.104 14.023 -26.211 1.00 42.06 246 GLN C O 1
ATOM 8192 N N . ILE C 1 266 ? 43.063 13.918 -28.189 1.00 41.44 247 ILE C N 1
ATOM 8193 C CA . ILE C 1 266 ? 43.212 15.348 -28.372 1.00 41.22 247 ILE C CA 1
ATOM 8194 C C . ILE C 1 266 ? 42.369 16.103 -27.343 1.00 39.36 247 ILE C C 1
ATOM 8195 O O . ILE C 1 266 ? 42.570 17.286 -27.128 1.00 35.80 247 ILE C O 1
ATOM 8200 N N . PHE C 1 267 ? 41.451 15.406 -26.676 1.00 42.11 248 PHE C N 1
ATOM 8201 C CA . PHE C 1 267 ? 40.624 16.043 -25.653 1.00 42.53 248 PHE C CA 1
ATOM 8202 C C . PHE C 1 267 ? 41.114 15.790 -24.227 1.00 42.47 248 PHE C C 1
ATOM 8203 O O . PHE C 1 267 ? 40.461 16.191 -23.263 1.00 45.27 248 PHE C O 1
ATOM 8211 N N . ASP C 1 268 ? 42.262 15.127 -24.113 1.00 41.62 249 ASP C N 1
ATOM 8212 C CA . ASP C 1 268 ? 42.963 14.964 -22.843 1.00 44.69 249 ASP C CA 1
ATOM 8213 C C . ASP C 1 268 ? 43.671 16.269 -22.454 1.00 42.18 249 ASP C C 1
ATOM 8214 O O . ASP C 1 268 ? 44.052 17.038 -23.326 1.00 41.76 249 ASP C O 1
ATOM 8219 N N . PRO C 1 269 ? 43.876 16.499 -21.138 1.00 49.34 250 PRO C N 1
ATOM 8220 C CA . PRO C 1 269 ? 44.628 17.669 -20.639 1.00 37.17 250 PRO C CA 1
ATOM 8221 C C . PRO C 1 269 ? 46.025 17.764 -21.256 1.00 43.23 250 PRO C C 1
ATOM 8222 O O . PRO C 1 269 ? 46.483 18.863 -21.591 1.00 46.95 250 PRO C O 1
ATOM 8226 N N . ALA C 1 270 ? 46.682 16.620 -21.431 1.00 43.72 251 ALA C N 1
ATOM 8227 C CA . ALA C 1 270 ? 48.015 16.600 -22.028 1.00 42.99 251 ALA C CA 1
ATOM 8228 C C . ALA C 1 270 ? 48.005 17.184 -23.435 1.00 49.58 251 ALA C C 1
ATOM 8229 O O . ALA C 1 270 ? 48.991 17.790 -23.870 1.00 52.52 251 ALA C O 1
ATOM 8231 N N . ALA C 1 271 ? 46.894 17.009 -24.144 1.00 45.77 252 ALA C N 1
ATOM 8232 C CA . ALA C 1 271 ? 46.797 17.530 -25.500 1.00 45.81 252 ALA C CA 1
ATOM 8233 C C . ALA C 1 271 ? 46.483 19.025 -25.485 1.00 43.20 252 ALA C C 1
ATOM 8234 O O . ALA C 1 271 ? 46.779 19.752 -26.442 1.00 41.62 252 ALA C O 1
ATOM 8236 N N . VAL C 1 272 ? 45.868 19.482 -24.400 1.00 45.59 253 VAL C N 1
ATOM 8237 C CA . VAL C 1 272 ? 45.658 20.910 -24.233 1.00 47.08 253 VAL C CA 1
ATOM 8238 C C . VAL C 1 272 ? 47.025 21.600 -24.166 1.00 45.28 253 VAL C C 1
ATOM 8239 O O . VAL C 1 272 ? 47.268 22.585 -24.862 1.00 43.74 253 VAL C O 1
ATOM 8243 N N . ASP C 1 273 ? 47.927 21.052 -23.361 1.00 44.95 254 ASP C N 1
ATOM 8244 C CA . ASP C 1 273 ? 49.307 21.528 -23.338 1.00 45.65 254 ASP C CA 1
ATOM 8245 C C . ASP C 1 273 ? 49.942 21.559 -24.727 1.00 47.78 254 ASP C C 1
ATOM 8246 O O . ASP C 1 273 ? 50.533 22.562 -25.113 1.00 43.07 254 ASP C O 1
ATOM 8251 N N . ASP C 1 274 ? 49.831 20.464 -25.474 1.00 46.87 255 ASP C N 1
ATOM 8252 C CA . ASP C 1 274 ? 50.466 20.408 -26.790 1.00 48.85 255 ASP C CA 1
ATOM 8253 C C . ASP C 1 274 ? 49.901 21.476 -27.719 1.00 45.31 255 ASP C C 1
ATOM 8254 O O . ASP C 1 274 ? 50.635 22.113 -28.479 1.00 44.96 255 ASP C O 1
ATOM 8259 N N . TYR C 1 275 ? 48.595 21.691 -27.638 1.00 39.70 256 TYR C N 1
ATOM 8260 C CA . TYR C 1 275 ? 47.974 22.713 -28.457 1.00 41.74 256 TYR C CA 1
ATOM 8261 C C . TYR C 1 275 ? 48.369 24.108 -27.966 1.00 41.61 256 TYR C C 1
ATOM 8262 O O . TYR C 1 275 ? 48.723 24.975 -28.771 1.00 37.92 256 TYR C O 1
ATOM 8271 N N . PHE C 1 276 ? 48.295 24.320 -26.655 1.00 43.38 257 PHE C N 1
ATOM 8272 C CA . PHE C 1 276 ? 48.609 25.628 -26.081 1.00 41.69 257 PHE C CA 1
ATOM 8273 C C . PHE C 1 276 ? 50.042 26.052 -26.407 1.00 41.83 257 PHE C C 1
ATOM 8274 O O . PHE C 1 276 ? 50.258 27.136 -26.907 1.00 37.45 257 PHE C O 1
ATOM 8282 N N . ASP C 1 277 ? 51.012 25.183 -26.129 1.00 46.33 258 ASP C N 1
ATOM 8283 C CA . ASP C 1 277 ? 52.426 25.473 -26.394 1.00 50.11 258 ASP C CA 1
ATOM 8284 C C . ASP C 1 277 ? 52.795 25.441 -27.875 1.00 52.84 258 ASP C C 1
ATOM 8285 O O . ASP C 1 277 ? 53.916 25.803 -28.246 1.00 51.34 258 ASP C O 1
ATOM 8290 N N . GLY C 1 278 ? 51.871 24.988 -28.718 1.00 51.14 259 GLY C N 1
ATOM 8291 C CA . GLY C 1 278 ? 52.197 24.732 -30.106 1.00 44.66 259 GLY C CA 1
ATOM 8292 C C . GLY C 1 278 ? 52.211 25.972 -30.965 1.00 47.96 259 GLY C C 1
ATOM 8293 O O . GLY C 1 278 ? 51.517 26.952 -30.669 1.00 49.58 259 GLY C O 1
ATOM 8294 N N . SER C 1 279 ? 52.985 25.924 -32.048 1.00 49.75 260 SER C N 1
ATOM 8295 C CA . SER C 1 279 ? 53.034 27.037 -32.994 1.00 52.05 260 SER C CA 1
ATOM 8296 C C . SER C 1 279 ? 51.671 27.201 -33.641 1.00 53.33 260 SER C C 1
ATOM 8297 O O . SER C 1 279 ? 50.825 26.310 -33.525 1.00 52.72 260 SER C O 1
ATOM 8300 N N . LYS C 1 280 ? 51.458 28.326 -34.322 1.00 46.50 261 LYS C N 1
ATOM 8301 C CA . LYS C 1 280 ? 50.213 28.536 -35.053 1.00 51.17 261 LYS C CA 1
ATOM 8302 C C . LYS C 1 280 ? 50.037 27.447 -36.109 1.00 50.19 261 LYS C C 1
ATOM 8303 O O . LYS C 1 280 ? 48.913 27.048 -36.416 1.00 53.38 261 LYS C O 1
ATOM 8305 N N . GLN C 1 281 ? 51.149 26.969 -36.657 1.00 49.86 262 GLN C N 1
ATOM 8306 C CA . GLN C 1 281 ? 51.115 25.917 -37.670 1.00 48.27 262 GLN C CA 1
ATOM 8307 C C . GLN C 1 281 ? 50.531 24.642 -37.070 1.00 53.47 262 GLN C C 1
ATOM 8308 O O . GLN C 1 281 ? 49.678 23.981 -37.668 1.00 55.16 262 GLN C O 1
ATOM 8310 N N . ALA C 1 282 ? 51.001 24.306 -35.875 1.00 54.78 263 ALA C N 1
ATOM 8311 C CA . ALA C 1 282 ? 50.528 23.123 -35.175 1.00 51.84 263 ALA C CA 1
ATOM 8312 C C . ALA C 1 282 ? 49.053 23.242 -34.793 1.00 51.95 263 ALA C C 1
ATOM 8313 O O . ALA C 1 282 ? 48.288 22.281 -34.943 1.00 53.21 263 ALA C O 1
ATOM 8315 N N . LYS C 1 283 ? 48.655 24.417 -34.313 1.00 43.90 264 LYS C N 1
ATOM 8316 C CA . LYS C 1 283 ? 47.274 24.650 -33.924 1.00 43.98 264 LYS C CA 1
ATOM 8317 C C . LYS C 1 283 ? 46.372 24.468 -35.133 1.00 49.58 264 LYS C C 1
ATOM 8318 O O . LYS C 1 283 ? 45.308 23.851 -35.033 1.00 49.01 264 LYS C O 1
ATOM 8324 N N . ASP C 1 284 ? 46.801 25.000 -36.277 1.00 48.85 265 ASP C N 1
ATOM 8325 C CA . ASP C 1 284 ? 46.028 24.868 -37.517 1.00 52.36 265 ASP C CA 1
ATOM 8326 C C . ASP C 1 284 ? 45.869 23.383 -37.876 1.00 49.41 265 ASP C C 1
ATOM 8327 O O . ASP C 1 284 ? 44.820 22.946 -38.365 1.00 46.24 265 ASP C O 1
ATOM 8332 N N . ALA C 1 285 ? 46.918 22.608 -37.611 1.00 46.51 266 ALA C N 1
ATOM 8333 C CA . ALA C 1 285 ? 46.930 21.192 -37.934 1.00 49.88 266 ALA C CA 1
ATOM 8334 C C . ALA C 1 285 ? 45.881 20.427 -37.135 1.00 49.29 266 ALA C C 1
ATOM 8335 O O . ALA C 1 285 ? 45.207 19.553 -37.677 1.00 46.52 266 ALA C O 1
ATOM 8337 N N . PHE C 1 286 ? 45.752 20.757 -35.849 1.00 46.32 267 PHE C N 1
ATOM 8338 C CA . PHE C 1 286 ? 44.724 20.166 -34.999 1.00 44.41 267 PHE C CA 1
ATOM 8339 C C . PHE C 1 286 ? 43.352 20.288 -35.635 1.00 47.01 267 PHE C C 1
ATOM 8340 O O . PHE C 1 286 ? 42.636 19.290 -35.755 1.00 42.71 267 PHE C O 1
ATOM 8348 N N . TRP C 1 287 ? 42.995 21.515 -36.016 1.00 43.92 268 TRP C N 1
ATOM 8349 C CA . TRP C 1 287 ? 41.675 21.803 -36.560 1.00 45.24 268 TRP C CA 1
ATOM 8350 C C . TRP C 1 287 ? 41.548 21.180 -37.944 1.00 52.45 268 TRP C C 1
ATOM 8351 O O . TRP C 1 287 ? 40.476 20.690 -38.305 1.00 53.24 268 TRP C O 1
ATOM 8362 N N . ARG C 1 288 ? 42.642 21.179 -38.708 1.00 47.33 269 ARG C N 1
ATOM 8363 C CA . ARG C 1 288 ? 42.629 20.597 -40.053 1.00 47.38 269 ARG C CA 1
ATOM 8364 C C . ARG C 1 288 ? 42.457 19.064 -40.051 1.00 46.51 269 ARG C C 1
ATOM 8365 O O . ARG C 1 288 ? 41.538 18.544 -40.673 1.00 45.16 269 ARG C O 1
ATOM 8367 N N . TYR C 1 289 ? 43.336 18.348 -39.353 1.00 44.28 270 TYR C N 1
ATOM 8368 C CA . TYR C 1 289 ? 43.261 16.884 -39.295 1.00 39.90 270 TYR C CA 1
ATOM 8369 C C . TYR C 1 289 ? 42.184 16.319 -38.380 1.00 41.66 270 TYR C C 1
ATOM 8370 O O . TYR C 1 289 ? 41.790 15.156 -38.532 1.00 43.21 270 TYR C O 1
ATOM 8379 N N . HIS C 1 290 ? 41.723 17.098 -37.407 1.00 41.26 271 HIS C N 1
ATOM 8380 C CA . HIS C 1 290 ? 40.834 16.524 -36.397 1.00 41.62 271 HIS C CA 1
ATOM 8381 C C . HIS C 1 290 ? 39.519 17.265 -36.183 1.00 39.61 271 HIS C C 1
ATOM 8382 O O . HIS C 1 290 ? 38.958 17.202 -35.099 1.00 41.69 271 HIS C O 1
ATOM 8389 N N . ARG C 1 291 ? 39.010 17.863 -37.218 1.00 46.15 272 ARG C N 1
ATOM 8390 C CA . ARG C 1 291 ? 37.785 18.580 -37.081 1.00 48.58 272 ARG C CA 1
ATOM 8391 C C . ARG C 1 291 ? 36.618 17.650 -37.281 1.00 49.09 272 ARG C C 1
ATOM 8392 O O . ARG C 1 291 ? 35.515 18.022 -37.005 1.00 45.84 272 ARG C O 1
ATOM 8400 N N . ASN C 1 292 ? 36.870 16.433 -37.756 1.00 48.17 273 ASN C N 1
ATOM 8401 C CA . ASN C 1 292 ? 35.810 15.449 -37.936 1.00 39.82 273 ASN C CA 1
ATOM 8402 C C . ASN C 1 292 ? 35.634 14.619 -36.625 1.00 40.02 273 ASN C C 1
ATOM 8403 O O . ASN C 1 292 ? 35.771 13.415 -36.656 1.00 35.63 273 ASN C O 1
ATOM 8408 N N . THR C 1 293 ? 35.347 15.257 -35.505 1.00 39.68 274 THR C N 1
ATOM 8409 C CA . THR C 1 293 ? 35.344 14.559 -34.219 1.00 41.53 274 THR C CA 1
ATOM 8410 C C . THR C 1 293 ? 34.100 14.543 -33.317 1.00 42.81 274 THR C C 1
ATOM 8411 O O . THR C 1 293 ? 33.961 13.638 -32.487 1.00 51.25 274 THR C O 1
ATOM 8415 N N . ASN C 1 294 ? 33.237 15.530 -33.434 1.00 39.43 275 ASN C N 1
ATOM 8416 C CA . ASN C 1 294 ? 32.009 15.511 -32.685 1.00 33.35 275 ASN C CA 1
ATOM 8417 C C . ASN C 1 294 ? 30.868 16.168 -33.434 1.00 32.82 275 ASN C C 1
ATOM 8418 O O . ASN C 1 294 ? 30.347 15.597 -34.324 1.00 31.66 275 ASN C O 1
ATOM 8423 N N . TYR C 1 295 ? 30.511 17.383 -33.058 1.00 33.97 276 TYR C N 1
ATOM 8424 C CA . TYR C 1 295 ? 29.283 17.994 -33.519 1.00 28.76 276 TYR C CA 1
ATOM 8425 C C . TYR C 1 295 ? 29.186 18.269 -35.008 1.00 25.42 276 TYR C C 1
ATOM 8426 O O . TYR C 1 295 ? 28.135 18.248 -35.539 1.00 28.73 276 TYR C O 1
ATOM 8435 N N . SER C 1 296 ? 30.289 18.497 -35.677 1.00 27.38 277 SER C N 1
ATOM 8436 C CA . SER C 1 296 ? 30.251 18.737 -37.104 1.00 31.43 277 SER C CA 1
ATOM 8437 C C . SER C 1 296 ? 30.067 17.455 -37.897 1.00 31.09 277 SER C C 1
ATOM 8438 O O . SER C 1 296 ? 29.885 17.490 -39.061 1.00 32.79 277 SER C O 1
ATOM 8441 N N . VAL C 1 297 ? 30.115 16.328 -37.234 1.00 30.66 278 VAL C N 1
ATOM 8442 C CA . VAL C 1 297 ? 30.005 15.035 -37.913 1.00 25.92 278 VAL C CA 1
ATOM 8443 C C . VAL C 1 297 ? 29.039 14.140 -37.149 1.00 27.17 278 VAL C C 1
ATOM 8444 O O . VAL C 1 297 ? 28.430 14.569 -36.170 1.00 25.26 278 VAL C O 1
ATOM 8448 N N . VAL C 1 298 ? 28.873 12.904 -37.590 1.00 22.69 279 VAL C N 1
ATOM 8449 C CA . VAL C 1 298 ? 27.800 12.085 -37.046 1.00 20.65 279 VAL C CA 1
ATOM 8450 C C . VAL C 1 298 ? 28.321 10.722 -36.609 1.00 28.07 279 VAL C C 1
ATOM 8451 O O . VAL C 1 298 ? 29.111 10.071 -37.313 1.00 25.04 279 VAL C O 1
ATOM 8455 N N . ASP C 1 299 ? 27.803 10.244 -35.496 1.00 25.07 280 ASP C N 1
ATOM 8456 C CA . ASP C 1 299 ? 28.210 8.973 -34.912 1.00 30.48 280 ASP C CA 1
ATOM 8457 C C . ASP C 1 299 ? 27.866 7.761 -35.819 1.00 31.02 280 ASP C C 1
ATOM 8458 O O . ASP C 1 299 ? 26.836 7.704 -36.417 1.00 25.38 280 ASP C O 1
ATOM 8463 N N . ASP C 1 300 ? 28.768 6.804 -35.834 1.00 28.12 281 ASP C N 1
ATOM 8464 C CA . ASP C 1 300 ? 28.566 5.619 -36.649 1.00 30.03 281 ASP C CA 1
ATOM 8465 C C . ASP C 1 300 ? 27.183 4.990 -36.464 1.00 32.96 281 ASP C C 1
ATOM 8466 O O . ASP C 1 300 ? 26.544 4.593 -37.452 1.00 30.95 281 ASP C O 1
ATOM 8471 N N . GLU C 1 301 ? 26.688 4.888 -35.232 1.00 26.72 282 GLU C N 1
ATOM 8472 C CA . GLU C 1 301 ? 25.381 4.274 -34.961 1.00 29.96 282 GLU C CA 1
ATOM 8473 C C . GLU C 1 301 ? 24.237 5.040 -35.547 1.00 31.37 282 GLU C C 1
ATOM 8474 O O . GLU C 1 301 ? 23.281 4.477 -35.997 1.00 26.50 282 GLU C O 1
ATOM 8480 N N . VAL C 1 302 ? 24.328 6.348 -35.469 1.00 27.22 283 VAL C N 1
ATOM 8481 C CA . VAL C 1 302 ? 23.223 7.148 -35.983 1.00 25.04 283 VAL C CA 1
ATOM 8482 C C . VAL C 1 302 ? 23.163 7.038 -37.505 1.00 23.71 283 VAL C C 1
ATOM 8483 O O . VAL C 1 302 ? 22.086 6.871 -38.096 1.00 21.12 283 VAL C O 1
ATOM 8487 N N . ILE C 1 303 ? 24.332 7.102 -38.133 1.00 23.12 284 ILE C N 1
ATOM 8488 C CA . ILE C 1 303 ? 24.423 6.979 -39.572 1.00 21.85 284 ILE C CA 1
ATOM 8489 C C . ILE C 1 303 ? 23.869 5.636 -40.064 1.00 24.01 284 ILE C C 1
ATOM 8490 O O . ILE C 1 303 ? 23.121 5.592 -41.055 1.00 22.00 284 ILE C O 1
ATOM 8495 N N . ARG C 1 304 ? 24.238 4.555 -39.410 1.00 25.22 285 ARG C N 1
ATOM 8496 C CA . ARG C 1 304 ? 23.794 3.226 -39.810 1.00 26.07 285 ARG C CA 1
ATOM 8497 C C . ARG C 1 304 ? 22.324 3.103 -39.619 1.00 26.21 285 ARG C C 1
ATOM 8498 O O . ARG C 1 304 ? 21.648 2.594 -40.457 1.00 25.58 285 ARG C O 1
ATOM 8506 N N . ASP C 1 305 ? 21.818 3.617 -38.526 1.00 23.21 286 ASP C N 1
ATOM 8507 C CA . ASP C 1 305 ? 20.375 3.556 -38.289 1.00 26.83 286 ASP C CA 1
ATOM 8508 C C . ASP C 1 305 ? 19.578 4.300 -39.373 1.00 24.82 286 ASP C C 1
ATOM 8509 O O . ASP C 1 305 ? 18.560 3.801 -39.866 1.00 28.09 286 ASP C O 1
ATOM 8514 N N . LEU C 1 306 ? 20.045 5.484 -39.752 1.00 23.27 287 LEU C N 1
ATOM 8515 C CA . LEU C 1 306 ? 19.396 6.230 -40.827 1.00 25.40 287 LEU C CA 1
ATOM 8516 C C . LEU C 1 306 ? 19.433 5.481 -42.158 1.00 26.88 287 LEU C C 1
ATOM 8517 O O . LEU C 1 306 ? 18.462 5.488 -42.915 1.00 23.86 287 LEU C O 1
ATOM 8522 N N . TYR C 1 307 ? 20.567 4.859 -42.450 1.00 23.01 288 TYR C N 1
ATOM 8523 C CA . TYR C 1 307 ? 20.720 4.212 -43.731 1.00 23.37 288 TYR C CA 1
ATOM 8524 C C . TYR C 1 307 ? 19.812 2.994 -43.771 1.00 26.29 288 TYR C C 1
ATOM 8525 O O . TYR C 1 307 ? 19.178 2.719 -44.789 1.00 25.02 288 TYR C O 1
ATOM 8534 N N . ARG C 1 308 ? 19.736 2.288 -42.659 1.00 24.00 289 ARG C N 1
ATOM 8535 C CA . ARG C 1 308 ? 18.864 1.145 -42.492 1.00 28.26 289 ARG C CA 1
ATOM 8536 C C . ARG C 1 308 ? 17.423 1.551 -42.674 1.00 29.45 289 ARG C C 1
ATOM 8537 O O . ARG C 1 308 ? 16.675 0.886 -43.370 1.00 24.89 289 ARG C O 1
ATOM 8545 N N . ARG C 1 309 ? 17.042 2.648 -42.039 1.00 23.54 290 ARG C N 1
ATOM 8546 C CA . ARG C 1 309 ? 15.688 3.179 -42.175 1.00 26.96 290 ARG C CA 1
ATOM 8547 C C . ARG C 1 309 ? 15.358 3.476 -43.640 1.00 25.06 290 ARG C C 1
ATOM 8548 O O . ARG C 1 309 ? 14.277 3.122 -44.134 1.00 21.59 290 ARG C O 1
ATOM 8556 N N . GLY C 1 310 ? 16.283 4.122 -44.340 1.00 23.84 291 GLY C N 1
ATOM 8557 C CA . GLY C 1 310 ? 16.054 4.431 -45.748 1.00 23.97 291 GLY C CA 1
ATOM 8558 C C . GLY C 1 310 ? 15.923 3.147 -46.563 1.00 31.03 291 GLY C C 1
ATOM 8559 O O . GLY C 1 310 ? 15.070 3.024 -47.457 1.00 26.03 291 GLY C O 1
ATOM 8560 N N . TYR C 1 311 ? 16.778 2.178 -46.266 1.00 26.55 292 TYR C N 1
ATOM 8561 C CA . TYR C 1 311 ? 16.757 0.929 -47.028 1.00 25.00 292 TYR C CA 1
ATOM 8562 C C . TYR C 1 311 ? 15.410 0.240 -46.822 1.00 23.20 292 TYR C C 1
ATOM 8563 O O . TYR C 1 311 ? 14.733 -0.119 -47.791 1.00 23.18 292 TYR C O 1
ATOM 8572 N N . ASP C 1 312 ? 14.994 0.078 -45.572 1.00 23.97 293 ASP C N 1
ATOM 8573 C CA . ASP C 1 312 ? 13.737 -0.641 -45.312 1.00 22.55 293 ASP C CA 1
ATOM 8574 C C . ASP C 1 312 ? 12.557 0.096 -45.942 1.00 29.03 293 ASP C C 1
ATOM 8575 O O . ASP C 1 312 ? 11.633 -0.526 -46.428 1.00 24.28 293 ASP C O 1
ATOM 8580 N N . ASP C 1 313 ? 12.580 1.432 -45.930 1.00 24.05 294 ASP C N 1
ATOM 8581 C CA . ASP C 1 313 ? 11.510 2.191 -46.581 1.00 27.02 294 ASP C CA 1
ATOM 8582 C C . ASP C 1 313 ? 11.480 1.863 -48.082 1.00 29.22 294 ASP C C 1
ATOM 8583 O O . ASP C 1 313 ? 10.405 1.742 -48.691 1.00 25.82 294 ASP C O 1
ATOM 8588 N N . GLU C 1 314 ? 12.657 1.726 -48.687 1.00 28.39 295 GLU C N 1
ATOM 8589 C CA . GLU C 1 314 ? 12.720 1.399 -50.109 1.00 28.00 295 GLU C CA 1
ATOM 8590 C C . GLU C 1 314 ? 12.150 0.006 -50.397 1.00 32.37 295 GLU C C 1
ATOM 8591 O O . GLU C 1 314 ? 11.375 -0.171 -51.339 1.00 30.85 295 GLU C O 1
ATOM 8597 N N . VAL C 1 315 ? 12.521 -0.976 -49.575 1.00 24.00 296 VAL C N 1
ATOM 8598 C CA . VAL C 1 315 ? 11.958 -2.312 -49.687 1.00 29.16 296 VAL C CA 1
ATOM 8599 C C . VAL C 1 315 ? 10.447 -2.221 -49.570 1.00 30.22 296 VAL C C 1
ATOM 8600 O O . VAL C 1 315 ? 9.721 -2.836 -50.331 1.00 26.39 296 VAL C O 1
ATOM 8604 N N . ALA C 1 316 ? 9.966 -1.424 -48.624 1.00 26.56 297 ALA C N 1
ATOM 8605 C CA . ALA C 1 316 ? 8.524 -1.305 -48.434 1.00 27.44 297 ALA C CA 1
ATOM 8606 C C . ALA C 1 316 ? 7.864 -0.460 -49.537 1.00 28.36 297 ALA C C 1
ATOM 8607 O O . ALA C 1 316 ? 6.645 -0.398 -49.631 1.00 32.20 297 ALA C O 1
ATOM 8609 N N . GLY C 1 317 ? 8.666 0.155 -50.397 1.00 29.30 298 GLY C N 1
ATOM 8610 C CA . GLY C 1 317 ? 8.144 1.051 -51.426 1.00 28.64 298 GLY C CA 1
ATOM 8611 C C . GLY C 1 317 ? 7.434 2.275 -50.850 1.00 31.67 298 GLY C C 1
ATOM 8612 O O . GLY C 1 317 ? 6.470 2.772 -51.432 1.00 34.23 298 GLY C O 1
ATOM 8613 N N . ALA C 1 318 ? 7.910 2.767 -49.706 1.00 31.13 299 ALA C N 1
ATOM 8614 C CA . ALA C 1 318 ? 7.325 3.967 -49.069 1.00 28.55 299 ALA C CA 1
ATOM 8615 C C . ALA C 1 318 ? 8.417 4.935 -48.622 1.00 25.46 299 ALA C C 1
ATOM 8616 O O . ALA C 1 318 ? 8.629 5.103 -47.431 1.00 32.71 299 ALA C O 1
ATOM 8618 N N . PRO C 1 319 ? 9.123 5.564 -49.576 1.00 31.01 300 PRO C N 1
ATOM 8619 C CA . PRO C 1 319 ? 10.253 6.428 -49.222 1.00 31.37 300 PRO C CA 1
ATOM 8620 C C . PRO C 1 319 ? 9.796 7.705 -48.497 1.00 33.29 300 PRO C C 1
ATOM 8621 O O . PRO C 1 319 ? 8.801 8.294 -48.900 1.00 32.78 300 PRO C O 1
ATOM 8625 N N . ARG C 1 320 ? 10.541 8.125 -47.489 1.00 27.18 301 ARG C N 1
ATOM 8626 C CA . ARG C 1 320 ? 10.211 9.242 -46.650 1.00 33.33 301 ARG C CA 1
ATOM 8627 C C . ARG C 1 320 ? 11.389 10.155 -46.422 1.00 32.68 301 ARG C C 1
ATOM 8628 O O . ARG C 1 320 ? 11.222 11.315 -46.219 1.00 31.74 301 ARG C O 1
ATOM 8636 N N . LEU C 1 321 ? 12.564 9.587 -46.398 1.00 27.60 302 LEU C N 1
ATOM 8637 C CA . LEU C 1 321 ? 13.777 10.346 -46.136 1.00 23.54 302 LEU C CA 1
ATOM 8638 C C . LEU C 1 321 ? 14.375 10.791 -47.447 1.00 28.42 302 LEU C C 1
ATOM 8639 O O . LEU C 1 321 ? 14.802 9.966 -48.256 1.00 25.92 302 LEU C O 1
ATOM 8644 N N . ASN C 1 322 ? 14.464 12.094 -47.645 1.00 25.12 303 ASN C N 1
ATOM 8645 C CA . ASN C 1 322 ? 15.102 12.660 -48.812 1.00 25.89 303 ASN C CA 1
ATOM 8646 C C . ASN C 1 322 ? 16.408 13.296 -48.476 1.00 29.77 303 ASN C C 1
ATOM 8647 O O . ASN C 1 322 ? 16.441 14.329 -47.836 1.00 25.85 303 ASN C O 1
ATOM 8652 N N . PHE C 1 323 ? 17.488 12.669 -48.894 1.00 24.59 304 PHE C N 1
ATOM 8653 C CA . PHE C 1 323 ? 18.815 13.193 -48.592 1.00 25.15 304 PHE C CA 1
ATOM 8654 C C . PHE C 1 323 ? 19.237 14.142 -49.713 1.00 32.44 304 PHE C C 1
ATOM 8655 O O . PHE C 1 323 ? 19.461 13.736 -50.833 1.00 28.99 304 PHE C O 1
ATOM 8663 N N . VAL C 1 324 ? 19.287 15.435 -49.395 1.00 29.53 305 VAL C N 1
ATOM 8664 C CA . VAL C 1 324 ? 19.632 16.471 -50.376 1.00 26.03 305 VAL C CA 1
ATOM 8665 C C . VAL C 1 324 ? 21.110 16.811 -50.212 1.00 28.82 305 VAL C C 1
ATOM 8666 O O . VAL C 1 324 ? 21.473 17.631 -49.361 1.00 28.80 305 VAL C O 1
ATOM 8670 N N . ASN C 1 325 ? 21.962 16.178 -51.009 1.00 28.18 306 ASN C N 1
ATOM 8671 C CA . ASN C 1 325 ? 23.415 16.279 -50.846 1.00 28.26 306 ASN C CA 1
ATOM 8672 C C . ASN C 1 325 ? 23.959 17.536 -51.481 1.00 29.74 306 ASN C C 1
ATOM 8673 O O . ASN C 1 325 ? 23.333 18.107 -52.377 1.00 29.95 306 ASN C O 1
ATOM 8678 N N . LEU C 1 326 ? 25.150 17.937 -51.047 1.00 25.44 307 LEU C N 1
ATOM 8679 C CA . LEU C 1 326 ? 25.892 18.997 -51.729 1.00 27.44 307 LEU C CA 1
ATOM 8680 C C . LEU C 1 326 ? 25.028 20.241 -51.865 1.00 34.69 307 LEU C C 1
ATOM 8681 O O . LEU C 1 326 ? 24.948 20.840 -52.950 1.00 30.44 307 LEU C O 1
ATOM 8686 N N . ALA C 1 327 ? 24.353 20.612 -50.778 1.00 30.76 308 ALA C N 1
ATOM 8687 C CA . ALA C 1 327 ? 23.392 21.699 -50.850 1.00 30.90 308 ALA C CA 1
ATOM 8688 C C . ALA C 1 327 ? 23.362 22.495 -49.553 1.00 31.09 308 ALA C C 1
ATOM 8689 O O . ALA C 1 327 ? 23.748 21.983 -48.495 1.00 27.30 308 ALA C O 1
ATOM 8691 N N . HIS C 1 328 ? 22.908 23.741 -49.648 1.00 27.79 309 HIS C N 1
ATOM 8692 C CA . HIS C 1 328 ? 22.821 24.646 -48.494 1.00 29.69 309 HIS C CA 1
ATOM 8693 C C . HIS C 1 328 ? 21.473 25.343 -48.482 1.00 26.88 309 HIS C C 1
ATOM 8694 O O . HIS C 1 328 ? 20.931 25.655 -49.536 1.00 22.64 309 HIS C O 1
ATOM 8701 N N . VAL C 1 329 ? 20.950 25.642 -47.296 1.00 25.41 310 VAL C N 1
ATOM 8702 C CA . VAL C 1 329 ? 19.759 26.474 -47.215 1.00 29.06 310 VAL C CA 1
ATOM 8703 C C . VAL C 1 329 ? 20.207 27.939 -47.242 1.00 31.64 310 VAL C C 1
ATOM 8704 O O . VAL C 1 329 ? 21.050 28.331 -46.439 1.00 31.62 310 VAL C O 1
ATOM 8708 N N . VAL C 1 330 ? 19.671 28.727 -48.176 1.00 26.98 311 VAL C N 1
ATOM 8709 C CA . VAL C 1 330 ? 20.072 30.124 -48.312 1.00 29.04 311 VAL C CA 1
ATOM 8710 C C . VAL C 1 330 ? 18.940 31.120 -48.023 1.00 32.96 311 VAL C C 1
ATOM 8711 O O . VAL C 1 330 ? 19.161 32.332 -48.055 1.00 31.44 311 VAL C O 1
ATOM 8715 N N . GLY C 1 331 ? 17.737 30.622 -47.742 1.00 32.76 312 GLY C N 1
ATOM 8716 C CA . GLY C 1 331 ? 16.653 31.511 -47.376 1.00 32.76 312 GLY C CA 1
ATOM 8717 C C . GLY C 1 331 ? 15.423 30.747 -46.958 1.00 31.31 312 GLY C C 1
ATOM 8718 O O . GLY C 1 331 ? 15.277 29.582 -47.332 1.00 28.61 312 GLY C O 1
ATOM 8719 N N . ALA C 1 332 ? 14.552 31.390 -46.177 1.00 27.01 313 ALA C N 1
ATOM 8720 C CA . ALA C 1 332 ? 13.247 30.813 -45.834 1.00 30.67 313 ALA C CA 1
ATOM 8721 C C . ALA C 1 332 ? 12.178 31.898 -45.707 1.00 35.33 313 ALA C C 1
ATOM 8722 O O . ALA C 1 332 ? 12.447 32.966 -45.158 1.00 34.92 313 ALA C O 1
ATOM 8724 N N . LYS C 1 333 ? 10.980 31.625 -46.212 1.00 33.98 314 LYS C N 1
ATOM 8725 C CA . LYS C 1 333 ? 9.891 32.593 -46.146 1.00 41.83 314 LYS C CA 1
ATOM 8726 C C . LYS C 1 333 ? 8.544 31.895 -46.015 1.00 44.08 314 LYS C C 1
ATOM 8727 O O . LYS C 1 333 ? 8.266 30.928 -46.726 1.00 42.44 314 LYS C O 1
ATOM 8733 N N . ARG C 1 334 ? 7.709 32.384 -45.105 1.00 35.15 315 ARG C N 1
ATOM 8734 C CA . ARG C 1 334 ? 6.393 31.789 -44.894 1.00 39.48 315 ARG C CA 1
ATOM 8735 C C . ARG C 1 334 ? 5.430 32.240 -45.991 1.00 44.19 315 ARG C C 1
ATOM 8736 O O . ARG C 1 334 ? 5.303 33.432 -46.243 1.00 49.94 315 ARG C O 1
ATOM 8744 N N . ILE C 1 335 ? 4.869 31.332 -46.750 1.00 47.06 316 ILE C N 1
ATOM 8745 C CA . ILE C 1 335 ? 3.951 31.756 -47.787 1.00 45.35 316 ILE C CA 1
ATOM 8746 C C . ILE C 1 335 ? 2.713 30.949 -47.671 1.00 52.28 316 ILE C C 1
ATOM 8747 O O . ILE C 1 335 ? 2.716 29.778 -47.944 1.00 52.40 316 ILE C O 1
ATOM 8752 N N . ALA C 1 336 ? 1.656 31.614 -47.239 1.00 55.70 317 ALA C N 1
ATOM 8753 C CA . ALA C 1 336 ? 0.417 30.976 -46.879 1.00 51.48 317 ALA C CA 1
ATOM 8754 C C . ALA C 1 336 ? 0.704 29.943 -45.828 1.00 51.75 317 ALA C C 1
ATOM 8755 O O . ALA C 1 336 ? 1.288 30.274 -44.842 1.00 54.14 317 ALA C O 1
ATOM 8757 N N . ASP C 1 337 ? 0.298 28.706 -46.041 1.00 49.33 318 ASP C N 1
ATOM 8758 C CA . ASP C 1 337 ? 0.502 27.656 -45.080 1.00 50.66 318 ASP C CA 1
ATOM 8759 C C . ASP C 1 337 ? 1.755 26.856 -45.397 1.00 47.55 318 ASP C C 1
ATOM 8760 O O . ASP C 1 337 ? 1.781 25.665 -45.173 1.00 48.71 318 ASP C O 1
ATOM 8762 N N . ASP C 1 338 ? 2.784 27.502 -45.921 1.00 41.97 319 ASP C N 1
ATOM 8763 C CA . ASP C 1 338 ? 3.993 26.785 -46.242 1.00 42.51 319 ASP C CA 1
ATOM 8764 C C . ASP C 1 338 ? 5.203 27.565 -45.906 1.00 36.86 319 ASP C C 1
ATOM 8765 O O . ASP C 1 338 ? 5.238 28.740 -46.035 1.00 39.83 319 ASP C O 1
ATOM 8770 N N . THR C 1 339 ? 6.220 26.866 -45.496 1.00 34.60 320 THR C N 1
ATOM 8771 C CA . THR C 1 339 ? 7.491 27.457 -45.268 1.00 35.20 320 THR C CA 1
ATOM 8772 C C . THR C 1 339 ? 8.291 27.190 -46.503 1.00 31.41 320 THR C C 1
ATOM 8773 O O . THR C 1 339 ? 8.625 26.090 -46.823 1.00 32.42 320 THR C O 1
ATOM 8777 N N . ARG C 1 340 ? 8.608 28.228 -47.200 1.00 32.63 321 ARG C N 1
ATOM 8778 C CA . ARG C 1 340 ? 9.294 28.034 -48.469 1.00 36.04 321 ARG C CA 1
ATOM 8779 C C . ARG C 1 340 ? 10.783 28.185 -48.280 1.00 32.78 321 ARG C C 1
ATOM 8780 O O . ARG C 1 340 ? 11.276 29.280 -48.001 1.00 28.73 321 ARG C O 1
ATOM 8788 N N . VAL C 1 341 ? 11.496 27.074 -48.405 1.00 27.56 322 VAL C N 1
ATOM 8789 C CA . VAL C 1 341 ? 12.925 27.061 -48.144 1.00 27.57 322 VAL C CA 1
ATOM 8790 C C . VAL C 1 341 ? 13.662 27.193 -49.461 1.00 29.43 322 VAL C C 1
ATOM 8791 O O . VAL C 1 341 ? 13.382 26.483 -50.424 1.00 28.36 322 VAL C O 1
ATOM 8795 N N . THR C 1 342 ? 14.601 28.124 -49.527 1.00 27.59 323 THR C N 1
ATOM 8796 C CA . THR C 1 342 ? 15.388 28.233 -50.748 1.00 31.11 323 THR C CA 1
ATOM 8797 C C . THR C 1 342 ? 16.695 27.490 -50.604 1.00 30.32 323 THR C C 1
ATOM 8798 O O . THR C 1 342 ? 17.482 27.770 -49.695 1.00 26.41 323 THR C O 1
ATOM 8802 N N . VAL C 1 343 ? 16.925 26.545 -51.507 1.00 26.25 324 VAL C N 1
ATOM 8803 C CA . VAL C 1 343 ? 18.034 25.622 -51.388 1.00 25.57 324 VAL C CA 1
ATOM 8804 C C . VAL C 1 343 ? 18.964 25.898 -52.545 1.00 29.31 324 VAL C C 1
ATOM 8805 O O . VAL C 1 343 ? 18.534 26.019 -53.694 1.00 26.93 324 VAL C O 1
ATOM 8809 N N . TYR C 1 344 ? 20.245 26.012 -52.247 1.00 26.14 325 TYR C N 1
ATOM 8810 C CA . TYR C 1 344 ? 21.226 26.113 -53.307 1.00 30.42 325 TYR C CA 1
ATOM 8811 C C . TYR C 1 344 ? 21.919 24.762 -53.561 1.00 26.48 325 TYR C C 1
ATOM 8812 O O . TYR C 1 344 ? 22.527 24.196 -52.656 1.00 28.89 325 TYR C O 1
ATOM 8821 N N . SER C 1 345 ? 21.804 24.248 -54.781 1.00 30.56 326 SER C N 1
ATOM 8822 C CA . SER C 1 345 ? 22.458 22.982 -55.170 1.00 28.95 326 SER C CA 1
ATOM 8823 C C . SER C 1 345 ? 23.858 23.272 -55.709 1.00 30.48 326 SER C C 1
ATOM 8824 O O . SER C 1 345 ? 24.020 23.933 -56.756 1.00 27.83 326 SER C O 1
ATOM 8827 N N . MET C 1 346 ? 24.879 22.815 -54.997 1.00 25.55 327 MET C N 1
ATOM 8828 C CA . MET C 1 346 ? 26.245 22.996 -55.488 1.00 34.04 327 MET C CA 1
ATOM 8829 C C . MET C 1 346 ? 26.531 22.298 -56.816 1.00 36.37 327 MET C C 1
ATOM 8830 O O . MET C 1 346 ? 27.300 22.802 -57.640 1.00 36.53 327 MET C O 1
ATOM 8835 N N . ALA C 1 347 ? 25.914 21.140 -57.033 1.00 34.27 328 ALA C N 1
ATOM 8836 C CA . ALA C 1 347 ? 26.196 20.365 -58.234 1.00 35.69 328 ALA C CA 1
ATOM 8837 C C . ALA C 1 347 ? 25.713 21.129 -59.453 1.00 38.17 328 ALA C C 1
ATOM 8838 O O . ALA C 1 347 ? 26.420 21.199 -60.472 1.00 32.85 328 ALA C O 1
ATOM 8840 N N . ARG C 1 348 ? 24.514 21.657 -59.357 1.00 35.05 329 ARG C N 1
ATOM 8841 C CA . ARG C 1 348 ? 23.864 22.294 -60.460 1.00 38.25 329 ARG C CA 1
ATOM 8842 C C . ARG C 1 348 ? 24.109 23.815 -60.528 1.00 37.59 329 ARG C C 1
ATOM 8843 O O . ARG C 1 348 ? 23.804 24.451 -61.499 1.00 34.79 329 ARG C O 1
ATOM 8851 N N . GLU C 1 349 ? 24.660 24.354 -59.464 1.00 35.46 330 GLU C N 1
ATOM 8852 C CA . GLU C 1 349 ? 24.903 25.790 -59.328 1.00 32.98 330 GLU C CA 1
ATOM 8853 C C . GLU C 1 349 ? 23.646 26.592 -59.602 1.00 33.89 330 GLU C C 1
ATOM 8854 O O . GLU C 1 349 ? 23.688 27.603 -60.272 1.00 31.65 330 GLU C O 1
ATOM 8860 N N . GLU C 1 350 ? 22.524 26.105 -59.089 1.00 32.36 331 GLU C N 1
ATOM 8861 C CA . GLU C 1 350 ? 21.277 26.824 -59.157 1.00 32.17 331 GLU C CA 1
ATOM 8862 C C . GLU C 1 350 ? 20.578 26.678 -57.807 1.00 31.89 331 GLU C C 1
ATOM 8863 O O . GLU C 1 350 ? 20.899 25.783 -57.020 1.00 28.82 331 GLU C O 1
ATOM 8865 N N . SER C 1 351 ? 19.640 27.573 -57.527 1.00 30.60 332 SER C N 1
ATOM 8866 C CA . SER C 1 351 ? 18.848 27.471 -56.315 1.00 32.04 332 SER C CA 1
ATOM 8867 C C . SER C 1 351 ? 17.413 27.204 -56.702 1.00 32.87 332 SER C C 1
ATOM 8868 O O . SER C 1 351 ? 17.021 27.453 -57.844 1.00 32.29 332 SER C O 1
ATOM 8871 N N . TYR C 1 352 ? 16.634 26.713 -55.744 1.00 27.99 333 TYR C N 1
ATOM 8872 C CA . TYR C 1 352 ? 15.261 26.292 -56.005 1.00 29.96 333 TYR C CA 1
ATOM 8873 C C . TYR C 1 352 ? 14.535 26.256 -54.687 1.00 29.74 333 TYR C C 1
ATOM 8874 O O . TYR C 1 352 ? 15.169 26.131 -53.623 1.00 28.70 333 TYR C O 1
ATOM 8883 N N . ASP C 1 353 ? 13.213 26.343 -54.746 1.00 31.05 334 ASP C N 1
ATOM 8884 C CA . ASP C 1 353 ? 12.417 26.375 -53.533 1.00 30.50 334 ASP C CA 1
ATOM 8885 C C . ASP C 1 353 ? 11.858 25.023 -53.178 1.00 31.08 334 ASP C C 1
ATOM 8886 O O . ASP C 1 353 ? 11.546 24.252 -54.066 1.00 29.73 334 ASP C O 1
ATOM 8891 N N . LEU C 1 354 ? 11.704 24.775 -51.876 1.00 30.68 335 LEU C N 1
ATOM 8892 C CA . LEU C 1 354 ? 11.165 23.535 -51.335 1.00 31.44 335 LEU C CA 1
ATOM 8893 C C . LEU C 1 354 ? 10.114 23.947 -50.282 1.00 33.11 335 LEU C C 1
ATOM 8894 O O . LEU C 1 354 ? 10.466 24.599 -49.286 1.00 31.08 335 LEU C O 1
ATOM 8899 N N . ASP C 1 355 ? 8.855 23.561 -50.482 1.00 34.44 336 ASP C N 1
ATOM 8900 C CA . ASP C 1 355 ? 7.805 23.837 -49.501 1.00 33.45 336 ASP C CA 1
ATOM 8901 C C . ASP C 1 355 ? 7.733 22.764 -48.435 1.00 32.19 336 ASP C C 1
ATOM 8902 O O . ASP C 1 355 ? 7.644 21.584 -48.754 1.00 33.64 336 ASP C O 1
ATOM 8907 N N . VAL C 1 356 ? 7.806 23.193 -47.170 1.00 30.82 337 VAL C N 1
ATOM 8908 C CA . VAL C 1 356 ? 7.661 22.305 -46.015 1.00 27.37 337 VAL C CA 1
ATOM 8909 C C . VAL C 1 356 ? 6.803 22.963 -44.920 1.00 32.40 337 VAL C C 1
ATOM 8910 O O . VAL C 1 356 ? 6.437 24.128 -45.039 1.00 30.46 337 VAL C O 1
ATOM 8914 N N . ASP C 1 357 ? 6.492 22.228 -43.857 1.00 35.77 338 ASP C N 1
ATOM 8915 C CA . ASP C 1 357 ? 5.758 22.830 -42.745 1.00 33.57 338 ASP C CA 1
ATOM 8916 C C . ASP C 1 357 ? 6.714 23.581 -41.831 1.00 32.09 338 ASP C C 1
ATOM 8917 O O . ASP C 1 357 ? 6.424 24.692 -41.387 1.00 34.66 338 ASP C O 1
ATOM 8922 N N . VAL C 1 358 ? 7.889 23.001 -41.607 1.00 28.38 339 VAL C N 1
ATOM 8923 C CA . VAL C 1 358 ? 8.864 23.552 -40.674 1.00 25.02 339 VAL C CA 1
ATOM 8924 C C . VAL C 1 358 ? 10.274 23.300 -41.205 1.00 28.58 339 VAL C C 1
ATOM 8925 O O . VAL C 1 358 ? 10.576 22.227 -41.774 1.00 27.23 339 VAL C O 1
ATOM 8929 N N . LEU C 1 359 ? 11.124 24.306 -41.051 1.00 24.18 340 LEU C N 1
ATOM 8930 C CA . LEU C 1 359 ? 12.541 24.173 -41.345 1.00 26.26 340 LEU C CA 1
ATOM 8931 C C . LEU C 1 359 ? 13.296 24.167 -40.023 1.00 27.10 340 LEU C C 1
ATOM 8932 O O . LEU C 1 359 ? 13.164 25.101 -39.214 1.00 27.91 340 LEU C O 1
ATOM 8937 N N . VAL C 1 360 ? 14.113 23.150 -39.799 1.00 22.94 341 VAL C N 1
ATOM 8938 C CA . VAL C 1 360 ? 14.938 23.111 -38.590 1.00 27.08 341 VAL C CA 1
ATOM 8939 C C . VAL C 1 360 ? 16.375 23.334 -39.012 1.00 27.52 341 VAL C C 1
ATOM 8940 O O . VAL C 1 360 ? 16.887 22.633 -39.891 1.00 26.94 341 VAL C O 1
ATOM 8944 N N . CYS C 1 361 ? 17.032 24.315 -38.410 1.00 22.61 342 CYS C N 1
ATOM 8945 C CA . CYS C 1 361 ? 18.425 24.585 -38.753 1.00 24.54 342 CYS C CA 1
ATOM 8946 C C . CYS C 1 361 ? 19.335 24.025 -37.669 1.00 27.76 342 CYS C C 1
ATOM 8947 O O . CYS C 1 361 ? 19.532 24.645 -36.610 1.00 27.28 342 CYS C O 1
ATOM 8950 N N . ALA C 1 362 ? 19.860 22.828 -37.916 1.00 27.19 343 ALA C N 1
ATOM 8951 C CA . ALA C 1 362 ? 20.874 22.256 -37.061 1.00 24.88 343 ALA C CA 1
ATOM 8952 C C . ALA C 1 362 ? 22.207 22.744 -37.601 1.00 26.43 343 ALA C C 1
ATOM 8953 O O . ALA C 1 362 ? 23.012 21.963 -38.109 1.00 27.14 343 ALA C O 1
ATOM 8955 N N . THR C 1 363 ? 22.432 24.052 -37.488 1.00 26.34 344 THR C N 1
ATOM 8956 C CA . THR C 1 363 ? 23.581 24.703 -38.118 1.00 24.08 344 THR C CA 1
ATOM 8957 C C . THR C 1 363 ? 24.644 25.175 -37.116 1.00 26.18 344 THR C C 1
ATOM 8958 O O . THR C 1 363 ? 25.528 25.966 -37.417 1.00 29.07 344 THR C O 1
ATOM 8962 N N . GLY C 1 364 ? 24.539 24.677 -35.902 1.00 27.23 345 GLY C N 1
ATOM 8963 C CA . GLY C 1 364 ? 25.635 24.806 -34.969 1.00 31.85 345 GLY C CA 1
ATOM 8964 C C . GLY C 1 364 ? 25.620 26.116 -34.223 1.00 27.76 345 GLY C C 1
ATOM 8965 O O . GLY C 1 364 ? 24.555 26.714 -33.994 1.00 25.30 345 GLY C O 1
ATOM 8966 N N . TYR C 1 365 ? 26.815 26.548 -33.825 1.00 30.16 346 TYR C N 1
ATOM 8967 C CA . TYR C 1 365 ? 26.947 27.631 -32.870 1.00 28.33 346 TYR C CA 1
ATOM 8968 C C . TYR C 1 365 ? 28.155 28.495 -33.172 1.00 30.92 346 TYR C C 1
ATOM 8969 O O . TYR C 1 365 ? 29.081 28.068 -33.860 1.00 28.98 346 TYR C O 1
ATOM 8978 N N . ASP C 1 366 ? 28.132 29.705 -32.622 1.00 33.79 347 ASP C N 1
ATOM 8979 C CA . ASP C 1 366 ? 29.322 30.535 -32.502 1.00 31.17 347 ASP C CA 1
ATOM 8980 C C . ASP C 1 366 ? 29.852 30.397 -31.087 1.00 29.60 347 ASP C C 1
ATOM 8981 O O . ASP C 1 366 ? 29.092 30.116 -30.142 1.00 28.76 347 ASP C O 1
ATOM 8986 N N . PRO C 1 367 ? 31.129 30.548 -30.918 1.00 30.26 348 PRO C N 1
ATOM 8987 C CA . PRO C 1 367 ? 31.730 30.350 -29.615 1.00 34.41 348 PRO C CA 1
ATOM 8988 C C . PRO C 1 367 ? 31.331 31.401 -28.586 1.00 33.74 348 PRO C C 1
ATOM 8989 O O . PRO C 1 367 ? 30.778 32.402 -28.911 1.00 31.96 348 PRO C O 1
ATOM 8993 N N . MET C 1 368 ? 31.587 31.102 -27.325 1.00 37.13 349 MET C N 1
ATOM 8994 C CA . MET C 1 368 ? 31.413 32.064 -26.265 1.00 34.45 349 MET C CA 1
ATOM 8995 C C . MET C 1 368 ? 32.354 33.219 -26.529 1.00 33.35 349 MET C C 1
ATOM 8996 O O . MET C 1 368 ? 33.488 33.010 -26.881 1.00 30.58 349 MET C O 1
ATOM 9001 N N . ASP C 1 369 ? 31.909 34.449 -26.313 1.00 36.27 350 ASP C N 1
ATOM 9002 C CA . ASP C 1 369 ? 32.809 35.618 -26.317 1.00 34.50 350 ASP C CA 1
ATOM 9003 C C . ASP C 1 369 ? 32.534 36.562 -25.156 1.00 34.51 350 ASP C C 1
ATOM 9004 O O . ASP C 1 369 ? 31.520 37.157 -25.092 1.00 33.57 350 ASP C O 1
ATOM 9009 N N . PRO C 1 370 ? 33.482 36.662 -24.247 1.00 34.04 351 PRO C N 1
ATOM 9010 C CA . PRO C 1 370 ? 33.390 37.504 -23.054 1.00 34.82 351 PRO C CA 1
ATOM 9011 C C . PRO C 1 370 ? 33.313 38.980 -23.377 1.00 39.94 351 PRO C C 1
ATOM 9012 O O . PRO C 1 370 ? 32.825 39.732 -22.586 1.00 41.56 351 PRO C O 1
ATOM 9016 N N . GLY C 1 371 ? 33.814 39.350 -24.534 1.00 38.05 352 GLY C N 1
ATOM 9017 C CA . GLY C 1 371 ? 33.895 40.723 -24.963 1.00 44.07 352 GLY C CA 1
ATOM 9018 C C . GLY C 1 371 ? 32.752 41.592 -24.542 1.00 45.36 352 GLY C C 1
ATOM 9019 O O . GLY C 1 371 ? 32.945 42.531 -23.836 1.00 45.95 352 GLY C O 1
ATOM 9020 N N . ASP C 1 372 ? 31.554 41.245 -24.943 1.00 50.76 353 ASP C N 1
ATOM 9021 C CA . ASP C 1 372 ? 30.441 42.139 -24.754 1.00 55.36 353 ASP C CA 1
ATOM 9022 C C . ASP C 1 372 ? 30.049 42.306 -23.301 1.00 48.44 353 ASP C C 1
ATOM 9023 O O . ASP C 1 372 ? 29.775 43.410 -22.881 1.00 49.93 353 ASP C O 1
ATOM 9028 N N . LEU C 1 373 ? 30.091 41.242 -22.514 1.00 41.57 354 LEU C N 1
ATOM 9029 C CA . LEU C 1 373 ? 29.819 41.376 -21.091 1.00 44.63 354 LEU C CA 1
ATOM 9030 C C . LEU C 1 373 ? 30.811 42.268 -20.368 1.00 36.39 354 LEU C C 1
ATOM 9031 O O . LEU C 1 373 ? 30.494 42.899 -19.422 1.00 41.58 354 LEU C O 1
ATOM 9036 N N . LEU C 1 374 ? 32.041 42.201 -20.789 1.00 36.59 355 LEU C N 1
ATOM 9037 C CA . LEU C 1 374 ? 33.102 42.864 -20.141 1.00 42.18 355 LEU C CA 1
ATOM 9038 C C . LEU C 1 374 ? 33.068 44.397 -20.320 1.00 42.95 355 LEU C C 1
ATOM 9039 O O . LEU C 1 374 ? 33.719 45.094 -19.587 1.00 45.89 355 LEU C O 1
ATOM 9044 N N . GLY C 1 375 ? 32.319 44.894 -21.291 1.00 41.16 356 GLY C N 1
ATOM 9045 C CA . GLY C 1 375 ? 32.295 46.315 -21.609 1.00 44.27 356 GLY C CA 1
ATOM 9046 C C . GLY C 1 375 ? 33.629 47.019 -21.483 1.00 44.26 356 GLY C C 1
ATOM 9047 O O . GLY C 1 375 ? 34.581 46.678 -22.150 1.00 42.87 356 GLY C O 1
ATOM 9048 N N . GLU C 1 376 ? 33.706 47.981 -20.573 1.00 46.92 357 GLU C N 1
ATOM 9049 C CA . GLU C 1 376 ? 34.918 48.780 -20.426 1.00 47.54 357 GLU C CA 1
ATOM 9050 C C . GLU C 1 376 ? 36.135 47.992 -20.037 1.00 47.05 357 GLU C C 1
ATOM 9051 O O . GLU C 1 376 ? 37.218 48.331 -20.413 1.00 46.10 357 GLU C O 1
ATOM 9053 N N . LEU C 1 377 ? 35.949 46.922 -19.283 1.00 44.61 358 LEU C N 1
ATOM 9054 C CA . LEU C 1 377 ? 37.060 46.085 -18.889 1.00 43.81 358 LEU C CA 1
ATOM 9055 C C . LEU C 1 377 ? 37.785 45.498 -20.073 1.00 44.85 358 LEU C C 1
ATOM 9056 O O . LEU C 1 377 ? 38.953 45.175 -19.988 1.00 39.63 358 LEU C O 1
ATOM 9061 N N . ALA C 1 378 ? 37.070 45.351 -21.175 1.00 43.58 359 ALA C N 1
ATOM 9062 C CA . ALA C 1 378 ? 37.630 44.737 -22.366 1.00 44.15 359 ALA C CA 1
ATOM 9063 C C . ALA C 1 378 ? 38.890 45.418 -22.828 1.00 48.48 359 ALA C C 1
ATOM 9064 O O . ALA C 1 378 ? 39.716 44.811 -23.462 1.00 42.93 359 ALA C O 1
ATOM 9066 N N . GLU C 1 379 ? 38.928 46.718 -22.599 1.00 48.91 360 GLU C N 1
ATOM 9067 C CA . GLU C 1 379 ? 39.977 47.575 -23.081 1.00 50.40 360 GLU C CA 1
ATOM 9068 C C . GLU C 1 379 ? 41.275 47.234 -22.428 1.00 50.90 360 GLU C C 1
ATOM 9069 O O . GLU C 1 379 ? 42.328 47.478 -22.967 1.00 58.14 360 GLU C O 1
ATOM 9075 N N . HIS C 1 380 ? 41.187 46.649 -21.256 1.00 47.68 361 HIS C N 1
ATOM 9076 C CA . HIS C 1 380 ? 42.366 46.247 -20.550 1.00 45.69 361 HIS C CA 1
ATOM 9077 C C . HIS C 1 380 ? 42.776 44.828 -20.853 1.00 50.25 361 HIS C C 1
ATOM 9078 O O . HIS C 1 380 ? 43.803 44.376 -20.418 1.00 48.86 361 HIS C O 1
ATOM 9085 N N . CYS C 1 381 ? 41.967 44.138 -21.626 1.00 44.98 362 CYS C N 1
ATOM 9086 C CA . CYS C 1 381 ? 42.270 42.778 -21.975 1.00 47.50 362 CYS C CA 1
ATOM 9087 C C . CYS C 1 381 ? 43.153 42.731 -23.182 1.00 47.70 362 CYS C C 1
ATOM 9088 O O . CYS C 1 381 ? 42.838 43.292 -24.198 1.00 48.20 362 CYS C O 1
ATOM 9091 N N . VAL C 1 382 ? 44.294 42.091 -23.044 1.00 43.77 363 VAL C N 1
ATOM 9092 C CA . VAL C 1 382 ? 45.248 42.077 -24.106 1.00 43.20 363 VAL C CA 1
ATOM 9093 C C . VAL C 1 382 ? 44.787 41.251 -25.267 1.00 51.19 363 VAL C C 1
ATOM 9094 O O . VAL C 1 382 ? 44.335 40.124 -25.156 1.00 49.95 363 VAL C O 1
ATOM 9098 N N . GLN C 1 383 ? 44.980 41.718 -26.497 1.00 52.86 364 GLN C N 1
ATOM 9099 C CA . GLN C 1 383 ? 44.619 40.899 -27.689 1.00 51.00 364 GLN C CA 1
ATOM 9100 C C . GLN C 1 383 ? 45.758 40.329 -28.507 1.00 55.10 364 GLN C C 1
ATOM 9101 O O . GLN C 1 383 ? 46.879 40.742 -28.360 1.00 54.70 364 GLN C O 1
ATOM 9107 N N . ASP C 1 384 ? 45.467 39.355 -29.363 1.00 52.56 365 ASP C N 1
ATOM 9108 C CA . ASP C 1 384 ? 46.515 38.733 -30.155 1.00 56.03 365 ASP C CA 1
ATOM 9109 C C . ASP C 1 384 ? 46.538 39.248 -31.573 1.00 59.56 365 ASP C C 1
ATOM 9110 O O . ASP C 1 384 ? 45.751 40.068 -31.943 1.00 63.40 365 ASP C O 1
ATOM 9115 N N . ALA C 1 385 ? 47.400 38.659 -32.372 1.00 64.28 366 ALA C N 1
ATOM 9116 C CA . ALA C 1 385 ? 47.599 39.056 -33.760 1.00 63.66 366 ALA C CA 1
ATOM 9117 C C . ALA C 1 385 ? 46.339 39.128 -34.609 1.00 62.56 366 ALA C C 1
ATOM 9118 O O . ALA C 1 385 ? 46.264 39.910 -35.522 1.00 71.05 366 ALA C O 1
ATOM 9120 N N . GLU C 1 386 ? 45.353 38.298 -34.322 1.00 62.85 367 GLU C N 1
ATOM 9121 C CA . GLU C 1 386 ? 44.162 38.253 -35.149 1.00 59.88 367 GLU C CA 1
ATOM 9122 C C . GLU C 1 386 ? 42.990 38.936 -34.483 1.00 57.37 367 GLU C C 1
ATOM 9123 O O . GLU C 1 386 ? 41.875 38.788 -34.893 1.00 54.94 367 GLU C O 1
ATOM 9125 N N . GLY C 1 387 ? 43.263 39.662 -33.423 1.00 55.95 368 GLY C N 1
ATOM 9126 C CA . GLY C 1 387 ? 42.223 40.346 -32.694 1.00 55.03 368 GLY C CA 1
ATOM 9127 C C . GLY C 1 387 ? 41.419 39.512 -31.719 1.00 55.83 368 GLY C C 1
ATOM 9128 O O . GLY C 1 387 ? 40.330 39.874 -31.352 1.00 56.78 368 GLY C O 1
ATOM 9129 N N . ARG C 1 388 ? 41.973 38.400 -31.289 1.00 52.54 369 ARG C N 1
ATOM 9130 C CA . ARG C 1 388 ? 41.310 37.518 -30.342 1.00 49.57 369 ARG C CA 1
ATOM 9131 C C . ARG C 1 388 ? 41.961 37.662 -28.977 1.00 48.39 369 ARG C C 1
ATOM 9132 O O . ARG C 1 388 ? 43.083 38.090 -28.889 1.00 49.92 369 ARG C O 1
ATOM 9140 N N . TRP C 1 389 ? 41.254 37.316 -27.917 1.00 45.00 370 TRP C N 1
ATOM 9141 C CA . TRP C 1 389 ? 41.772 37.514 -26.578 1.00 42.72 370 TRP C CA 1
ATOM 9142 C C . TRP C 1 389 ? 42.964 36.621 -26.284 1.00 45.22 370 TRP C C 1
ATOM 9143 O O . TRP C 1 389 ? 42.942 35.458 -26.582 1.00 40.09 370 TRP C O 1
ATOM 9154 N N . GLN C 1 390 ? 44.006 37.181 -25.698 1.00 40.76 371 GLN C N 1
ATOM 9155 C CA . GLN C 1 390 ? 45.068 36.363 -25.180 1.00 43.50 371 GLN C CA 1
ATOM 9156 C C . GLN C 1 390 ? 44.564 35.677 -23.897 1.00 43.41 371 GLN C C 1
ATOM 9157 O O . GLN C 1 390 ? 43.775 36.231 -23.184 1.00 42.67 371 GLN C O 1
ATOM 9163 N N . VAL C 1 391 ? 45.010 34.454 -23.645 1.00 43.69 372 VAL C N 1
ATOM 9164 C CA . VAL C 1 391 ? 44.631 33.719 -22.432 1.00 38.01 372 VAL C CA 1
ATOM 9165 C C . VAL C 1 391 ? 45.773 32.852 -22.002 1.00 39.49 372 VAL C C 1
ATOM 9166 O O . VAL C 1 391 ? 46.387 32.208 -22.836 1.00 42.95 372 VAL C O 1
ATOM 9170 N N . ASP C 1 392 ? 46.069 32.834 -20.706 1.00 39.10 373 ASP C N 1
ATOM 9171 C CA . ASP C 1 392 ? 47.171 32.055 -20.179 1.00 34.87 373 ASP C CA 1
ATOM 9172 C C . ASP C 1 392 ? 46.760 30.588 -20.074 1.00 41.00 373 ASP C C 1
ATOM 9173 O O . ASP C 1 392 ? 45.621 30.288 -20.243 1.00 38.00 373 ASP C O 1
ATOM 9178 N N . ARG C 1 393 ? 47.701 29.712 -19.751 1.00 35.32 374 ARG C N 1
ATOM 9179 C CA . ARG C 1 393 ? 47.432 28.274 -19.737 1.00 40.47 374 ARG C CA 1
ATOM 9180 C C . ARG C 1 393 ? 46.355 27.938 -18.724 1.00 35.47 374 ARG C C 1
ATOM 9181 O O . ARG C 1 393 ? 45.533 27.064 -18.964 1.00 42.65 374 ARG C O 1
ATOM 9189 N N . ASP C 1 394 ? 46.339 28.665 -17.611 1.00 37.91 375 ASP C N 1
ATOM 9190 C CA . ASP C 1 394 ? 45.344 28.439 -16.562 1.00 37.27 375 ASP C CA 1
ATOM 9191 C C . ASP C 1 394 ? 43.984 29.112 -16.836 1.00 32.95 375 ASP C C 1
ATOM 9192 O O . ASP C 1 394 ? 43.180 29.292 -15.919 1.00 34.50 375 ASP C O 1
ATOM 9197 N N . TYR C 1 395 ? 43.731 29.457 -18.098 1.00 34.24 376 TYR C N 1
ATOM 9198 C CA . TYR C 1 395 ? 42.422 29.960 -18.545 1.00 32.87 376 TYR C CA 1
ATOM 9199 C C . TYR C 1 395 ? 42.163 31.395 -18.101 1.00 37.22 376 TYR C C 1
ATOM 9200 O O . TYR C 1 395 ? 41.027 31.902 -18.185 1.00 33.93 376 TYR C O 1
ATOM 9209 N N . ARG C 1 396 ? 43.218 32.066 -17.706 1.00 35.37 377 ARG C N 1
ATOM 9210 C CA . ARG C 1 396 ? 43.112 33.419 -17.240 1.00 39.57 377 ARG C CA 1
ATOM 9211 C C . ARG C 1 396 ? 43.355 34.399 -18.378 1.00 35.79 377 ARG C C 1
ATOM 9212 O O . ARG C 1 396 ? 44.304 34.311 -19.074 1.00 36.70 377 ARG C O 1
ATOM 9220 N N . MET C 1 397 ? 42.467 35.327 -18.561 1.00 35.00 378 MET C N 1
ATOM 9221 C CA . MET C 1 397 ? 42.697 36.339 -19.593 1.00 40.65 378 MET C CA 1
ATOM 9222 C C . MET C 1 397 ? 43.939 37.156 -19.239 1.00 41.05 378 MET C C 1
ATOM 9223 O O . MET C 1 397 ? 44.140 37.504 -18.076 1.00 39.76 378 MET C O 1
ATOM 9228 N N . VAL C 1 398 ? 44.734 37.428 -20.260 1.00 45.41 379 VAL C N 1
ATOM 9229 C CA . VAL C 1 398 ? 45.871 38.295 -20.170 1.00 45.81 379 VAL C CA 1
ATOM 9230 C C . VAL C 1 398 ? 45.366 39.720 -20.162 1.00 45.66 379 VAL C C 1
ATOM 9231 O O . VAL C 1 398 ? 44.569 40.096 -20.984 1.00 44.06 379 VAL C O 1
ATOM 9235 N N . THR C 1 399 ? 45.844 40.494 -19.200 1.00 48.46 380 THR C N 1
ATOM 9236 C CA . THR C 1 399 ? 45.438 41.874 -19.021 1.00 47.90 380 THR C CA 1
ATOM 9237 C C . THR C 1 399 ? 46.597 42.853 -18.864 1.00 50.12 380 THR C C 1
ATOM 9238 O O . THR C 1 399 ? 47.724 42.453 -18.672 1.00 48.71 380 THR C O 1
ATOM 9242 N N . THR C 1 400 ? 46.288 44.139 -18.940 1.00 48.91 381 THR C N 1
ATOM 9243 C CA . THR C 1 400 ? 47.270 45.204 -18.680 1.00 55.75 381 THR C CA 1
ATOM 9244 C C . THR C 1 400 ? 47.387 45.403 -17.184 1.00 57.75 381 THR C C 1
ATOM 9245 O O . THR C 1 400 ? 46.443 45.106 -16.447 1.00 55.16 381 THR C O 1
ATOM 9249 N N . PRO C 1 401 ? 48.627 45.886 -16.735 1.00 59.44 382 PRO C N 1
ATOM 9250 C CA . PRO C 1 401 ? 48.645 46.129 -15.287 1.00 62.07 382 PRO C CA 1
ATOM 9251 C C . PRO C 1 401 ? 47.583 47.064 -14.765 1.00 56.02 382 PRO C C 1
ATOM 9252 O O . PRO C 1 401 ? 47.520 47.256 -13.587 1.00 62.80 382 PRO C O 1
ATOM 9256 N N . ASP C 1 402 ? 46.718 47.573 -15.613 1.00 57.48 383 ASP C N 1
ATOM 9257 C CA . ASP C 1 402 ? 45.596 48.332 -15.146 1.00 59.09 383 ASP C CA 1
ATOM 9258 C C . ASP C 1 402 ? 44.515 47.460 -14.457 1.00 65.07 383 ASP C C 1
ATOM 9259 O O . ASP C 1 402 ? 43.499 47.987 -14.031 1.00 71.20 383 ASP C O 1
ATOM 9264 N N . LEU C 1 403 ? 44.655 46.155 -14.559 1.00 61.66 384 LEU C N 1
ATOM 9265 C CA . LEU C 1 403 ? 43.622 45.264 -14.101 1.00 57.50 384 LEU C CA 1
ATOM 9266 C C . LEU C 1 403 ? 44.330 44.187 -13.369 1.00 52.81 384 LEU C C 1
ATOM 9267 O O . LEU C 1 403 ? 45.249 43.588 -13.886 1.00 49.03 384 LEU C O 1
ATOM 9272 N N . ARG C 1 404 ? 43.917 43.954 -12.149 1.00 56.89 385 ARG C N 1
ATOM 9273 C CA . ARG C 1 404 ? 44.550 42.930 -11.359 1.00 58.60 385 ARG C CA 1
ATOM 9274 C C . ARG C 1 404 ? 43.659 41.718 -11.032 1.00 56.23 385 ARG C C 1
ATOM 9275 O O . ARG C 1 404 ? 44.171 40.713 -10.540 1.00 57.48 385 ARG C O 1
ATOM 9277 N N . CYS C 1 405 ? 42.358 41.804 -11.286 1.00 45.10 386 CYS C N 1
ATOM 9278 C CA . CYS C 1 405 ? 41.520 40.648 -11.062 1.00 53.62 386 CYS C CA 1
ATOM 9279 C C . CYS C 1 405 ? 41.598 39.621 -12.170 1.00 50.87 386 CYS C C 1
ATOM 9280 O O . CYS C 1 405 ? 41.939 39.933 -13.303 1.00 50.85 386 CYS C O 1
ATOM 9283 N N . GLY C 1 406 ? 41.245 38.398 -11.805 1.00 47.47 387 GLY C N 1
ATOM 9284 C CA . GLY C 1 406 ? 41.158 37.303 -12.730 1.00 44.84 387 GLY C CA 1
ATOM 9285 C C . GLY C 1 406 ? 39.837 37.281 -13.441 1.00 42.92 387 GLY C C 1
ATOM 9286 O O . GLY C 1 406 ? 38.780 37.322 -12.845 1.00 41.98 387 GLY C O 1
ATOM 9287 N N . ILE C 1 407 ? 39.919 37.235 -14.756 1.00 41.24 388 ILE C N 1
ATOM 9288 C CA . ILE C 1 407 ? 38.799 36.902 -15.583 1.00 38.53 388 ILE C CA 1
ATOM 9289 C C . ILE C 1 407 ? 39.208 35.600 -16.234 1.00 38.02 388 ILE C C 1
ATOM 9290 O O . ILE C 1 407 ? 40.101 35.592 -17.055 1.00 35.59 388 ILE C O 1
ATOM 9295 N N . TYR C 1 408 ? 38.604 34.504 -15.774 1.00 34.76 389 TYR C N 1
ATOM 9296 C CA . TYR C 1 408 ? 38.852 33.176 -16.313 1.00 34.63 389 TYR C CA 1
ATOM 9297 C C . TYR C 1 408 ? 37.738 32.793 -17.278 1.00 33.38 389 TYR C C 1
ATOM 9298 O O . TYR C 1 408 ? 36.573 33.181 -17.098 1.00 29.78 389 TYR C O 1
ATOM 9307 N N . LEU C 1 409 ? 38.102 32.026 -18.298 1.00 32.00 390 LEU C N 1
ATOM 9308 C CA . LEU C 1 409 ? 37.137 31.645 -19.332 1.00 32.49 390 LEU C CA 1
ATOM 9309 C C . LEU C 1 409 ? 36.95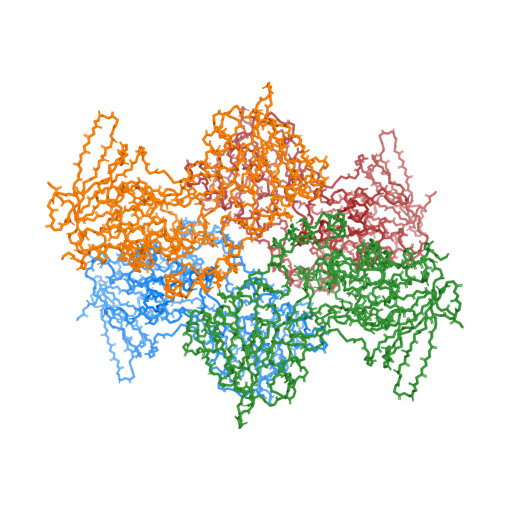9 30.132 -19.392 1.00 28.99 390 LEU C C 1
ATOM 9310 O O . LEU C 1 409 ? 37.933 29.388 -19.579 1.00 30.72 390 LEU C O 1
ATOM 9315 N N . GLN C 1 410 ? 35.716 29.681 -19.236 1.00 29.06 391 GLN C N 1
ATOM 9316 C CA . GLN C 1 410 ? 35.382 28.286 -19.561 1.00 30.63 391 GLN C CA 1
ATOM 9317 C C . GLN C 1 410 ? 34.522 28.319 -20.818 1.00 30.13 391 GLN C C 1
ATOM 9318 O O . GLN C 1 410 ? 33.315 28.619 -20.752 1.00 30.09 391 GLN C O 1
ATOM 9324 N N . GLY C 1 411 ? 35.153 28.026 -21.956 1.00 30.82 392 GLY C N 1
ATOM 9325 C CA . GLY C 1 411 ? 34.583 28.381 -23.253 1.00 33.30 392 GLY C CA 1
ATOM 9326 C C . GLY C 1 411 ? 35.324 29.610 -23.784 1.00 34.35 392 GLY C C 1
ATOM 9327 O O . GLY C 1 411 ? 36.067 30.243 -23.032 1.00 34.73 392 GLY C O 1
ATOM 9328 N N . GLY C 1 412 ? 35.144 29.942 -25.063 1.00 31.35 393 GLY C N 1
ATOM 9329 C CA . GLY C 1 412 ? 35.843 31.065 -25.667 1.00 34.67 393 GLY C CA 1
ATOM 9330 C C . GLY C 1 412 ? 37.347 30.909 -25.837 1.00 38.46 393 GLY C C 1
ATOM 9331 O O . GLY C 1 412 ? 38.040 31.880 -26.167 1.00 39.83 393 GLY C O 1
ATOM 9332 N N . THR C 1 413 ? 37.863 29.699 -25.634 1.00 34.65 394 THR C N 1
ATOM 9333 C CA . THR C 1 413 ? 39.313 29.493 -25.672 1.00 33.39 394 THR C CA 1
ATOM 9334 C C . THR C 1 413 ? 39.750 28.570 -26.810 1.00 38.98 394 THR C C 1
ATOM 9335 O O . THR C 1 413 ? 40.822 27.951 -26.758 1.00 33.06 394 THR C O 1
ATOM 9339 N N . GLU C 1 414 ? 38.917 28.426 -27.809 1.00 34.59 395 GLU C N 1
ATOM 9340 C CA . GLU C 1 414 ? 39.266 27.624 -28.939 1.00 35.33 395 GLU C CA 1
ATOM 9341 C C . GLU C 1 414 ? 40.623 28.021 -29.534 1.00 36.90 395 GLU C C 1
ATOM 9342 O O . GLU C 1 414 ? 41.400 27.172 -29.845 1.00 38.12 395 GLU C O 1
ATOM 9348 N N . HIS C 1 415 ? 40.907 29.313 -29.664 1.00 40.95 396 HIS C N 1
ATOM 9349 C CA . HIS C 1 415 ? 42.152 29.766 -30.289 1.00 42.13 396 HIS C CA 1
ATOM 9350 C C . HIS C 1 415 ? 43.365 29.470 -29.418 1.00 35.56 396 HIS C C 1
ATOM 9351 O O . HIS C 1 415 ? 44.453 29.185 -29.916 1.00 40.85 396 HIS C O 1
ATOM 9358 N N . THR C 1 416 ? 43.190 29.511 -28.109 1.00 36.10 397 THR C N 1
ATOM 9359 C CA . THR C 1 416 ? 44.335 29.335 -27.225 1.00 37.81 397 THR C CA 1
ATOM 9360 C C . THR C 1 416 ? 44.465 27.918 -26.689 1.00 38.24 397 THR C C 1
ATOM 9361 O O . THR C 1 416 ? 45.575 27.383 -26.574 1.00 35.24 397 THR C O 1
ATOM 9365 N N . HIS C 1 417 ? 43.336 27.299 -26.353 1.00 35.10 398 HIS C N 1
ATOM 9366 C CA . HIS C 1 417 ? 43.398 25.983 -25.712 1.00 36.36 398 HIS C CA 1
ATOM 9367 C C . HIS C 1 417 ? 42.939 24.822 -26.603 1.00 40.86 398 HIS C C 1
ATOM 9368 O O . HIS C 1 417 ? 43.229 23.654 -26.309 1.00 39.27 398 HIS C O 1
ATOM 9375 N N . GLY C 1 418 ? 42.214 25.134 -27.673 1.00 38.35 399 GLY C N 1
ATOM 9376 C CA . GLY C 1 418 ? 41.871 24.111 -28.641 1.00 43.13 399 GLY C CA 1
ATOM 9377 C C . GLY C 1 418 ? 40.470 23.527 -28.588 1.00 41.45 399 GLY C C 1
ATOM 9378 O O . GLY C 1 418 ? 39.532 24.106 -28.029 1.00 42.64 399 GLY C O 1
ATOM 9379 N N . LEU C 1 419 ? 40.347 22.347 -29.177 1.00 38.17 400 LEU C N 1
ATOM 9380 C CA . LEU C 1 419 ? 39.059 21.766 -29.531 1.00 39.75 400 LEU C CA 1
ATOM 9381 C C . LEU C 1 419 ? 38.210 21.391 -28.333 1.00 40.74 400 LEU C C 1
ATOM 9382 O O . LEU C 1 419 ? 36.997 21.274 -28.440 1.00 42.00 400 LEU C O 1
ATOM 9387 N N . SER C 1 420 ? 38.850 21.214 -27.185 1.00 41.09 401 SER C N 1
ATOM 9388 C CA . SER C 1 420 ? 38.148 20.842 -25.965 1.00 43.60 401 SER C CA 1
ATOM 9389 C C . SER C 1 420 ? 37.369 21.997 -25.335 1.00 39.38 401 SER C C 1
ATOM 9390 O O . SER C 1 420 ? 36.579 21.775 -24.425 1.00 40.30 401 SER C O 1
ATOM 9393 N N . SER C 1 421 ? 37.573 23.216 -25.835 1.00 36.19 402 SER C N 1
ATOM 9394 C CA . SER C 1 421 ? 37.091 24.443 -25.167 1.00 37.36 402 SER C CA 1
ATOM 9395 C C . SER C 1 421 ? 35.608 24.513 -24.798 1.00 35.43 402 SER C C 1
ATOM 9396 O O . SER C 1 421 ? 35.243 25.029 -23.721 1.00 30.12 402 SER C O 1
ATOM 9399 N N . SER C 1 422 ? 34.751 24.036 -25.693 1.00 32.50 403 SER C N 1
ATOM 9400 C CA . SER C 1 422 ? 33.316 24.102 -25.455 1.00 26.20 403 SER C CA 1
ATOM 9401 C C . SER C 1 422 ? 32.701 22.739 -25.097 1.00 32.63 403 SER C C 1
ATOM 9402 O O . SER C 1 422 ? 31.484 22.637 -24.954 1.00 32.04 403 SER C O 1
ATOM 9405 N N . LEU C 1 423 ? 33.529 21.708 -24.944 1.00 30.30 404 LEU C N 1
ATOM 9406 C CA . LEU C 1 423 ? 33.024 20.338 -24.687 1.00 34.94 404 LEU C CA 1
ATOM 9407 C C . LEU C 1 423 ? 33.041 19.952 -23.220 1.00 34.40 404 LEU C C 1
ATOM 9408 O O . LEU C 1 423 ? 33.467 20.737 -22.362 1.00 31.10 404 LEU C O 1
ATOM 9413 N N . LEU C 1 424 ? 32.575 18.737 -22.922 1.00 29.26 405 LEU C N 1
ATOM 9414 C CA . LEU C 1 424 ? 32.585 18.274 -21.544 1.00 29.72 405 LEU C CA 1
ATOM 9415 C C . LEU C 1 424 ? 33.673 17.233 -21.347 1.00 32.93 405 LEU C C 1
ATOM 9416 O O . LEU C 1 424 ? 33.590 16.404 -20.449 1.00 26.63 405 LEU C O 1
ATOM 9421 N N . SER C 1 425 ? 34.700 17.280 -22.181 1.00 27.51 406 SER C N 1
ATOM 9422 C CA . SER C 1 425 ? 35.740 16.262 -22.140 1.00 30.61 406 SER C CA 1
ATOM 9423 C C . SER C 1 425 ? 36.764 16.491 -21.025 1.00 32.49 406 SER C C 1
ATOM 9424 O O . SER C 1 425 ? 37.480 15.561 -20.642 1.00 28.49 406 SER C O 1
ATOM 9427 N N . ASN C 1 426 ? 36.835 17.718 -20.503 1.00 28.90 407 ASN C N 1
ATOM 9428 C CA . ASN C 1 426 ? 37.922 18.079 -19.603 1.00 31.83 407 ASN C CA 1
ATOM 9429 C C . ASN C 1 426 ? 37.467 18.918 -18.404 1.00 31.88 407 ASN C C 1
ATOM 9430 O O . ASN C 1 426 ? 38.220 19.745 -17.894 1.00 29.37 407 ASN C O 1
ATOM 9435 N N . LEU C 1 427 ? 36.246 18.679 -17.937 1.00 29.30 408 LEU C N 1
ATOM 9436 C CA . LEU C 1 427 ? 35.675 19.471 -16.845 1.00 30.97 408 LEU C CA 1
ATOM 9437 C C . LEU C 1 427 ? 36.471 19.424 -15.535 1.00 29.87 408 LEU C C 1
ATOM 9438 O O . LEU C 1 427 ? 36.638 20.447 -14.858 1.00 29.70 408 LEU C O 1
ATOM 9443 N N . ALA C 1 428 ? 36.941 18.240 -15.166 1.00 29.52 409 ALA C N 1
ATOM 9444 C CA . ALA C 1 428 ? 37.566 18.052 -13.860 1.00 30.38 409 ALA C CA 1
ATOM 9445 C C . ALA C 1 428 ? 38.871 18.832 -13.740 1.00 31.27 409 ALA C C 1
ATOM 9446 O O . ALA C 1 428 ? 39.122 19.482 -12.726 1.00 33.99 409 ALA C O 1
ATOM 9448 N N . THR C 1 429 ? 39.699 18.751 -14.777 1.00 29.09 410 THR C N 1
ATOM 9449 C CA . THR C 1 429 ? 41.023 19.347 -14.754 1.00 31.68 410 THR C CA 1
ATOM 9450 C C . THR C 1 429 ? 40.970 20.853 -15.039 1.00 31.72 410 THR C C 1
ATOM 9451 O O . THR C 1 429 ? 41.720 21.609 -14.441 1.00 33.13 410 THR C O 1
ATOM 9455 N N . ARG C 1 430 ? 40.105 21.293 -15.952 1.00 29.22 411 ARG C N 1
ATOM 9456 C CA . ARG C 1 430 ? 40.015 22.724 -16.233 1.00 32.56 411 ARG C CA 1
ATOM 9457 C C . ARG C 1 430 ? 39.519 23.446 -14.976 1.00 34.87 411 ARG C C 1
ATOM 9458 O O . ARG C 1 430 ? 40.090 24.457 -14.574 1.00 32.90 411 ARG C O 1
ATOM 9466 N N . SER C 1 431 ? 38.469 22.919 -14.348 1.00 31.37 412 SER C N 1
ATOM 9467 C CA . SER C 1 431 ? 37.944 23.552 -13.136 1.00 30.00 412 SER C CA 1
ATOM 9468 C C . SER C 1 431 ? 38.991 23.525 -11.998 1.00 30.62 412 SER C C 1
ATOM 9469 O O . SER C 1 431 ? 39.200 24.516 -11.303 1.00 32.42 412 SER C O 1
ATOM 9472 N N . GLY C 1 432 ? 39.675 22.399 -11.835 1.00 32.66 413 GLY C N 1
ATOM 9473 C CA . GLY C 1 432 ? 40.724 22.306 -10.828 1.00 37.04 413 GLY C CA 1
ATOM 9474 C C . GLY C 1 432 ? 41.856 23.307 -11.072 1.00 36.78 413 GLY C C 1
ATOM 9475 O O . GLY C 1 432 ? 42.378 23.907 -10.127 1.00 36.71 413 GLY C O 1
ATOM 9476 N N . GLU C 1 433 ? 42.253 23.477 -12.331 1.00 31.21 414 GLU C N 1
ATOM 9477 C CA . GLU C 1 433 ? 43.340 24.394 -12.653 1.00 33.76 414 GLU C CA 1
ATOM 9478 C C . GLU C 1 433 ? 42.958 25.844 -12.357 1.00 35.66 414 GLU C C 1
ATOM 9479 O O . GLU C 1 433 ? 43.788 26.652 -11.910 1.00 35.26 414 GLU C O 1
ATOM 9485 N N . ILE C 1 434 ? 41.694 26.165 -12.600 1.00 32.43 415 ILE C N 1
ATOM 9486 C CA . ILE C 1 434 ? 41.190 27.502 -12.343 1.00 34.20 415 ILE C CA 1
ATOM 9487 C C . ILE C 1 434 ? 41.117 27.776 -10.843 1.00 35.96 415 ILE C C 1
ATOM 9488 O O . ILE C 1 434 ? 41.496 28.865 -10.375 1.00 34.86 415 ILE C O 1
ATOM 9493 N N . VAL C 1 435 ? 40.638 26.802 -10.080 1.00 33.19 416 VAL C N 1
ATOM 9494 C CA . VAL C 1 435 ? 40.583 26.983 -8.628 1.00 32.55 416 VAL C CA 1
ATOM 9495 C C . VAL C 1 435 ? 42.004 27.121 -8.099 1.00 33.73 416 VAL C C 1
ATOM 9496 O O . VAL C 1 435 ? 42.271 27.999 -7.291 1.00 36.41 416 VAL C O 1
ATOM 9500 N N . SER C 1 436 ? 42.915 26.273 -8.569 1.00 32.66 417 SER C N 1
ATOM 9501 C CA . SER C 1 436 ? 44.298 26.329 -8.108 1.00 36.93 417 SER C CA 1
ATOM 9502 C C . SER C 1 436 ? 44.920 27.692 -8.430 1.00 44.24 417 SER C C 1
ATOM 9503 O O . SER C 1 436 ? 45.645 28.268 -7.611 1.00 43.83 417 SER C O 1
ATOM 9506 N N . SER C 1 437 ? 44.623 28.216 -9.618 1.00 39.81 418 SER C N 1
ATOM 9507 C CA . SER C 1 437 ? 45.141 29.524 -10.018 1.00 41.66 418 SER C CA 1
ATOM 9508 C C . SER C 1 437 ? 44.618 30.625 -9.104 1.00 42.94 418 SER C C 1
ATOM 9509 O O . SER C 1 437 ? 45.384 31.489 -8.661 1.00 42.26 418 SER C O 1
ATOM 9512 N N . ILE C 1 438 ? 43.319 30.591 -8.819 1.00 40.10 419 ILE C N 1
ATOM 9513 C CA . ILE C 1 438 ? 42.725 31.538 -7.880 1.00 42.11 419 ILE C CA 1
ATOM 9514 C C . ILE C 1 438 ? 43.370 31.452 -6.480 1.00 46.97 419 ILE C C 1
ATOM 9515 O O . ILE C 1 438 ? 43.711 32.483 -5.896 1.00 45.82 419 ILE C O 1
ATOM 9520 N N . GLU C 1 439 ? 43.570 30.240 -5.964 1.00 44.98 420 GLU C N 1
ATOM 9521 C CA . GLU C 1 439 ? 44.165 30.082 -4.629 1.00 49.18 420 GLU C CA 1
ATOM 9522 C C . GLU C 1 439 ? 45.595 30.612 -4.620 1.00 46.91 420 GLU C C 1
ATOM 9523 O O . GLU C 1 439 ? 46.016 31.285 -3.678 1.00 50.27 420 GLU C O 1
ATOM 9525 N N . ARG C 1 440 ? 46.257 30.424 -5.731 1.00 48.43 421 ARG C N 1
ATOM 9526 C CA . ARG C 1 440 ? 47.645 30.767 -5.901 1.00 51.54 421 ARG C CA 1
ATOM 9527 C C . ARG C 1 440 ? 47.868 32.267 -5.838 1.00 56.16 421 ARG C C 1
ATOM 9528 O O . ARG C 1 440 ? 48.833 32.721 -5.279 1.00 54.85 421 ARG C O 1
ATOM 9536 N N . ARG C 1 441 ? 46.999 33.017 -6.481 1.00 55.85 422 ARG C N 1
ATOM 9537 C CA . ARG C 1 441 ? 47.209 34.413 -6.688 1.00 54.13 422 ARG C CA 1
ATOM 9538 C C . ARG C 1 441 ? 46.513 35.209 -5.610 1.00 61.90 422 ARG C C 1
ATOM 9539 O O . ARG C 1 441 ? 46.607 36.426 -5.571 1.00 64.02 422 ARG C O 1
ATOM 9541 N N . LYS C 1 442 ? 45.791 34.512 -4.742 1.00 58.05 423 LYS C N 1
ATOM 9542 C CA . LYS C 1 442 ? 45.071 35.159 -3.651 1.00 56.97 423 LYS C CA 1
ATOM 9543 C C . LYS C 1 442 ? 46.025 35.599 -2.545 1.00 55.13 423 LYS C C 1
ATOM 9544 O O . LYS C 1 442 ? 46.505 34.778 -1.763 1.00 61.52 423 LYS C O 1
ATOM 9550 N N . PRO D 1 29 ? 46.749 -13.258 22.210 1.00 72.26 10 PRO D N 1
ATOM 9551 C CA . PRO D 1 29 ? 46.495 -12.255 21.180 1.00 65.06 10 PRO D CA 1
ATOM 9552 C C . PRO D 1 29 ? 45.431 -12.820 20.246 1.00 68.39 10 PRO D C 1
ATOM 9553 O O . PRO D 1 29 ? 45.744 -13.553 19.304 1.00 64.26 10 PRO D O 1
ATOM 9557 N N . THR D 1 30 ? 44.181 -12.502 20.547 1.00 61.45 11 THR D N 1
ATOM 9558 C CA . THR D 1 30 ? 43.036 -13.119 19.908 1.00 57.06 11 THR D CA 1
ATOM 9559 C C . THR D 1 30 ? 42.378 -12.193 18.888 1.00 53.76 11 THR D C 1
ATOM 9560 O O . THR D 1 30 ? 41.653 -11.302 19.236 1.00 55.73 11 THR D O 1
ATOM 9564 N N . HIS D 1 31 ? 42.609 -12.459 17.618 1.00 52.07 12 HIS D N 1
ATOM 9565 C CA . HIS D 1 31 ? 42.049 -11.651 16.533 1.00 49.01 12 HIS D CA 1
ATOM 9566 C C . HIS D 1 31 ? 40.557 -11.733 16.364 1.00 43.52 12 HIS D C 1
ATOM 9567 O O . HIS D 1 31 ? 39.959 -12.762 16.546 1.00 45.70 12 HIS D O 1
ATOM 9574 N N . ASP D 1 32 ? 39.973 -10.635 15.957 1.00 43.12 13 ASP D N 1
ATOM 9575 C CA . ASP D 1 32 ? 38.602 -10.641 15.561 1.00 43.51 13 ASP D CA 1
ATOM 9576 C C . ASP D 1 32 ? 38.369 -11.538 14.379 1.00 41.51 13 ASP D C 1
ATOM 9577 O O . ASP D 1 32 ? 37.404 -12.245 14.355 1.00 42.81 13 ASP D O 1
ATOM 9582 N N . VAL D 1 33 ? 39.276 -11.556 13.421 1.00 42.00 14 VAL D N 1
ATOM 9583 C CA . VAL D 1 33 ? 39.103 -12.410 12.256 1.00 37.38 14 VAL D CA 1
ATOM 9584 C C . VAL D 1 33 ? 40.396 -12.842 11.641 1.00 34.84 14 VAL D C 1
ATOM 9585 O O . VAL D 1 33 ? 41.286 -12.057 11.516 1.00 39.55 14 VAL D O 1
ATOM 9589 N N . VAL D 1 34 ? 40.484 -14.092 11.244 1.00 31.97 15 VAL D N 1
ATOM 9590 C CA . VAL D 1 34 ? 41.656 -14.553 10.521 1.00 34.24 15 VAL D CA 1
ATOM 9591 C C . VAL D 1 34 ? 41.197 -14.993 9.137 1.00 38.88 15 VAL D C 1
ATOM 9592 O O . VAL D 1 34 ? 40.200 -15.727 9.014 1.00 39.28 15 VAL D O 1
ATOM 9596 N N . GLY D 1 35 ? 41.904 -14.536 8.098 1.00 37.09 16 GLY D N 1
ATOM 9597 C CA . GLY D 1 35 ? 41.609 -14.980 6.744 1.00 34.03 16 GLY D CA 1
ATOM 9598 C C . GLY D 1 35 ? 42.577 -16.046 6.276 1.00 32.78 16 GLY D C 1
ATOM 9599 O O . GLY D 1 35 ? 43.798 -15.874 6.349 1.00 35.67 16 GLY D O 1
ATOM 9600 N N . VAL D 1 36 ? 42.036 -17.159 5.794 1.00 30.80 17 VAL D N 1
ATOM 9601 C CA . VAL D 1 36 ? 42.868 -18.197 5.215 1.00 31.21 17 VAL D CA 1
ATOM 9602 C C . VAL D 1 36 ? 42.956 -18.046 3.696 1.00 36.34 17 VAL D C 1
ATOM 9603 O O . VAL D 1 36 ? 41.942 -18.176 2.982 1.00 33.05 17 VAL D O 1
ATOM 9607 N N . GLY D 1 37 ? 44.170 -17.783 3.213 1.00 40.82 18 GLY D N 1
ATOM 9608 C CA . GLY D 1 37 ? 44.409 -17.481 1.812 1.00 36.05 18 GLY D CA 1
ATOM 9609 C C . GLY D 1 37 ? 44.439 -15.977 1.584 1.00 36.19 18 GLY D C 1
ATOM 9610 O O . GLY D 1 37 ? 43.762 -15.226 2.291 1.00 35.50 18 GLY D O 1
ATOM 9611 N N . PHE D 1 38 ? 45.237 -15.524 0.616 1.00 32.19 19 PHE D N 1
ATOM 9612 C CA . PHE D 1 38 ? 45.152 -14.127 0.212 1.00 35.10 19 PHE D CA 1
ATOM 9613 C C . PHE D 1 38 ? 45.084 -13.981 -1.312 1.00 32.54 19 PHE D C 1
ATOM 9614 O O . PHE D 1 38 ? 46.011 -13.464 -1.952 1.00 32.79 19 PHE D O 1
ATOM 9622 N N . GLY D 1 39 ? 43.989 -14.472 -1.884 1.00 33.46 20 GLY D N 1
ATOM 9623 C CA . GLY D 1 39 ? 43.651 -14.168 -3.266 1.00 32.48 20 GLY D CA 1
ATOM 9624 C C . GLY D 1 39 ? 42.773 -12.933 -3.239 1.00 30.49 20 GLY D C 1
ATOM 9625 O O . GLY D 1 39 ? 42.645 -12.280 -2.182 1.00 28.64 20 GLY D O 1
ATOM 9626 N N . PRO D 1 40 ? 42.154 -12.603 -4.387 1.00 27.36 21 PRO D N 1
ATOM 9627 C CA . PRO D 1 40 ? 41.307 -11.414 -4.504 1.00 23.71 21 PRO D CA 1
ATOM 9628 C C . PRO D 1 40 ? 40.185 -11.398 -3.465 1.00 27.64 21 PRO D C 1
ATOM 9629 O O . PRO D 1 40 ? 39.822 -10.332 -2.971 1.00 28.09 21 PRO D O 1
ATOM 9633 N N . ALA D 1 41 ? 39.649 -12.568 -3.128 1.00 27.21 22 ALA D N 1
ATOM 9634 C CA . ALA D 1 41 ? 38.543 -12.628 -2.156 1.00 31.07 22 ALA D CA 1
ATOM 9635 C C . ALA D 1 41 ? 38.927 -12.076 -0.779 1.00 28.37 22 ALA D C 1
ATOM 9636 O O . ALA D 1 41 ? 38.239 -11.212 -0.229 1.00 27.01 22 ALA D O 1
ATOM 9638 N N . ASN D 1 42 ? 40.024 -12.574 -0.213 1.00 32.13 23 ASN D N 1
ATOM 9639 C CA . ASN D 1 42 ? 40.451 -12.074 1.096 1.00 29.15 23 ASN D CA 1
ATOM 9640 C C . ASN D 1 42 ? 41.080 -10.686 0.973 1.00 30.64 23 ASN D C 1
ATOM 9641 O O . ASN D 1 42 ? 41.073 -9.905 1.929 1.00 27.25 23 ASN D O 1
ATOM 9646 N N . LEU D 1 43 ? 41.578 -10.368 -0.208 1.00 29.97 24 LEU D N 1
ATOM 9647 C CA . LEU D 1 43 ? 42.044 -9.031 -0.453 1.00 26.85 24 LEU D CA 1
ATOM 9648 C C . LEU D 1 43 ? 40.891 -8.071 -0.316 1.00 29.26 24 LEU D C 1
ATOM 9649 O O . LEU D 1 43 ? 41.014 -7.074 0.325 1.00 29.30 24 LEU D O 1
ATOM 9654 N N . SER D 1 44 ? 39.757 -8.423 -0.891 1.00 26.55 25 SER D N 1
ATOM 9655 C CA . SER D 1 44 ? 38.571 -7.571 -0.760 1.00 27.51 25 SER D CA 1
ATOM 9656 C C . SER D 1 44 ? 38.076 -7.536 0.686 1.00 28.53 25 SER D C 1
ATOM 9657 O O . SER D 1 44 ? 37.533 -6.519 1.150 1.00 30.56 25 SER D O 1
ATOM 9660 N N . LEU D 1 45 ? 38.291 -8.629 1.415 1.00 29.42 26 LEU D N 1
ATOM 9661 C CA . LEU D 1 45 ? 37.928 -8.645 2.844 1.00 29.36 26 LEU D CA 1
ATOM 9662 C C . LEU D 1 45 ? 38.806 -7.677 3.612 1.00 26.79 26 LEU D C 1
ATOM 9663 O O . LEU D 1 45 ? 38.315 -6.844 4.387 1.00 30.45 26 LEU D O 1
ATOM 9668 N N . ALA D 1 46 ? 40.110 -7.735 3.359 1.00 29.46 27 ALA D N 1
ATOM 9669 C CA . ALA D 1 46 ? 41.036 -6.796 4.018 1.00 28.29 27 ALA D CA 1
ATOM 9670 C C . ALA D 1 46 ? 40.646 -5.355 3.744 1.00 30.08 27 ALA D C 1
ATOM 9671 O O . ALA D 1 46 ? 40.635 -4.512 4.653 1.00 31.08 27 ALA D O 1
ATOM 9673 N N . VAL D 1 47 ? 40.284 -5.058 2.498 1.00 28.98 28 VAL D N 1
ATOM 9674 C CA . VAL D 1 47 ? 39.851 -3.707 2.181 1.00 24.90 28 VAL D CA 1
ATOM 9675 C C . VAL D 1 47 ? 38.561 -3.353 2.936 1.00 26.96 28 VAL D C 1
ATOM 9676 O O . VAL D 1 47 ? 38.400 -2.229 3.450 1.00 27.94 28 VAL D O 1
ATOM 9680 N N . ALA D 1 48 ? 37.634 -4.308 2.989 1.00 25.67 29 ALA D N 1
ATOM 9681 C CA . ALA D 1 48 ? 36.359 -4.063 3.645 1.00 29.19 29 ALA D CA 1
ATOM 9682 C C . ALA D 1 48 ? 36.601 -3.773 5.134 1.00 29.62 29 ALA D C 1
ATOM 9683 O O . ALA D 1 48 ? 35.936 -2.920 5.724 1.00 28.65 29 ALA D O 1
ATOM 9685 N N . LEU D 1 49 ? 37.564 -4.484 5.717 1.00 29.96 30 LEU D N 1
ATOM 9686 C CA . LEU D 1 49 ? 37.939 -4.295 7.130 1.00 32.63 30 LEU D CA 1
ATOM 9687 C C . LEU D 1 49 ? 38.504 -2.899 7.341 1.00 35.94 30 LEU D C 1
ATOM 9688 O O . LEU D 1 49 ? 38.069 -2.169 8.235 1.00 35.08 30 LEU D O 1
ATOM 9693 N N . GLU D 1 50 ? 39.444 -2.503 6.488 1.00 34.54 31 GLU D N 1
ATOM 9694 C CA . GLU D 1 50 ? 40.036 -1.171 6.618 1.00 33.48 31 GLU D CA 1
ATOM 9695 C C . GLU D 1 50 ? 38.988 -0.082 6.469 1.00 34.48 31 GLU D C 1
ATOM 9696 O O . GLU D 1 50 ? 38.971 0.865 7.248 1.00 40.83 31 GLU D O 1
ATOM 9702 N N . GLU D 1 51 ? 38.075 -0.219 5.524 1.00 36.33 32 GLU D N 1
ATOM 9703 C CA . GLU D 1 51 ? 37.117 0.838 5.250 1.00 38.27 32 GLU D CA 1
ATOM 9704 C C . GLU D 1 51 ? 36.040 0.909 6.290 1.00 37.91 32 GLU D C 1
ATOM 9705 O O . GLU D 1 51 ? 35.440 1.934 6.483 1.00 38.57 32 GLU D O 1
ATOM 9711 N N . SER D 1 52 ? 35.791 -0.199 6.947 1.00 37.73 33 SER D N 1
ATOM 9712 C CA . SER D 1 52 ? 34.789 -0.222 8.008 1.00 39.83 33 SER D CA 1
ATOM 9713 C C . SER D 1 52 ? 35.271 0.538 9.241 1.00 39.34 33 SER D C 1
ATOM 9714 O O . SER D 1 52 ? 36.429 0.390 9.663 1.00 37.88 33 SER D O 1
ATOM 9717 N N . PRO D 1 53 ? 34.377 1.344 9.829 1.00 41.85 34 PRO D N 1
ATOM 9718 C CA . PRO D 1 53 ? 34.702 2.110 11.040 1.00 44.68 34 PRO D CA 1
ATOM 9719 C C . PRO D 1 53 ? 34.850 1.187 12.250 1.00 48.22 34 PRO D C 1
ATOM 9720 O O . PRO D 1 53 ? 35.468 1.568 13.237 1.00 49.66 34 PRO D O 1
ATOM 9724 N N . ALA D 1 54 ? 34.296 -0.017 12.156 1.00 44.75 35 ALA D N 1
ATOM 9725 C CA . ALA D 1 54 ? 34.421 -0.998 13.226 1.00 53.40 35 ALA D CA 1
ATOM 9726 C C . ALA D 1 54 ? 35.889 -1.288 13.524 1.00 53.73 35 ALA D C 1
ATOM 9727 O O . ALA D 1 54 ? 36.728 -1.348 12.616 1.00 52.32 35 ALA D O 1
ATOM 9729 N N . ALA D 1 55 ? 36.195 -1.450 14.806 1.00 54.47 36 ALA D N 1
ATOM 9730 C CA . ALA D 1 55 ? 37.549 -1.750 15.233 1.00 51.78 36 ALA D CA 1
ATOM 9731 C C . ALA D 1 55 ? 37.715 -3.252 15.287 1.00 53.78 36 ALA D C 1
ATOM 9732 O O . ALA D 1 55 ? 37.531 -3.874 16.341 1.00 61.29 36 ALA D O 1
ATOM 9734 N N . LEU D 1 56 ? 38.050 -3.844 14.147 1.00 49.53 37 LEU D N 1
ATOM 9735 C CA . LEU D 1 56 ? 38.271 -5.274 14.106 1.00 44.53 37 LEU D CA 1
ATOM 9736 C C . LEU D 1 56 ? 39.757 -5.554 13.920 1.00 44.11 37 LEU D C 1
ATOM 9737 O O . LEU D 1 56 ? 40.412 -4.936 13.095 1.00 44.22 37 LEU D O 1
ATOM 9742 N N . THR D 1 57 ? 40.298 -6.480 14.692 1.00 41.20 38 THR D N 1
ATOM 9743 C CA . THR D 1 57 ? 41.689 -6.861 14.518 1.00 39.76 38 THR D CA 1
ATOM 9744 C C . THR D 1 57 ? 41.678 -8.058 13.600 1.00 39.93 38 THR D C 1
ATOM 9745 O O . THR D 1 57 ? 40.760 -8.874 13.663 1.00 39.65 38 THR D O 1
ATOM 9749 N N . SER D 1 58 ? 42.703 -8.184 12.764 1.00 40.44 39 SER D N 1
ATOM 9750 C CA . SER D 1 58 ? 42.715 -9.248 11.772 1.00 37.83 39 SER D CA 1
ATOM 9751 C C . SER D 1 58 ? 44.120 -9.741 11.483 1.00 37.03 39 SER D C 1
ATOM 9752 O O . SER D 1 58 ? 45.105 -9.069 11.790 1.00 40.69 39 SER D O 1
ATOM 9755 N N . ALA D 1 59 ? 44.200 -10.907 10.856 1.00 37.73 40 ALA D N 1
ATOM 9756 C CA . ALA D 1 59 ? 45.451 -11.400 10.316 1.00 39.57 40 ALA D CA 1
ATOM 9757 C C . ALA D 1 59 ? 45.113 -12.255 9.114 1.00 37.36 40 ALA D C 1
ATOM 9758 O O . ALA D 1 59 ? 44.108 -12.975 9.123 1.00 38.42 40 ALA D O 1
ATOM 9760 N N . PHE D 1 60 ? 45.958 -12.201 8.092 1.00 32.55 41 PHE D N 1
ATOM 9761 C CA . PHE D 1 60 ? 45.762 -13.020 6.903 1.00 34.44 41 PHE D CA 1
ATOM 9762 C C . PHE D 1 60 ? 46.992 -13.855 6.641 1.00 37.73 41 PHE D C 1
ATOM 9763 O O . PHE D 1 60 ? 48.121 -13.362 6.743 1.00 40.92 41 PHE D O 1
ATOM 9771 N N . PHE D 1 61 ? 46.767 -15.114 6.283 1.00 33.92 42 PHE D N 1
ATOM 9772 C CA . PHE D 1 61 ? 47.851 -16.025 5.983 1.00 38.63 42 PHE D CA 1
ATOM 9773 C C . PHE D 1 61 ? 47.773 -16.537 4.545 1.00 41.45 42 PHE D C 1
ATOM 9774 O O . PHE D 1 61 ? 46.735 -17.046 4.107 1.00 42.50 42 PHE D O 1
ATOM 9782 N N . GLU D 1 62 ? 48.878 -16.383 3.820 1.00 39.44 43 GLU D N 1
ATOM 9783 C CA . GLU D 1 62 ? 48.984 -16.855 2.447 1.00 38.61 43 GLU D CA 1
ATOM 9784 C C . GLU D 1 62 ? 50.186 -17.782 2.353 1.00 37.00 43 GLU D C 1
ATOM 9785 O O . GLU D 1 62 ? 51.282 -17.412 2.762 1.00 40.63 43 GLU D O 1
ATOM 9791 N N . ARG D 1 63 ? 49.976 -18.955 1.804 1.00 36.81 44 ARG D N 1
ATOM 9792 C CA . ARG D 1 63 ? 51.024 -19.935 1.654 1.00 40.84 44 ARG D CA 1
ATOM 9793 C C . ARG D 1 63 ? 52.155 -19.589 0.688 1.00 43.29 44 ARG D C 1
ATOM 9794 O O . ARG D 1 63 ? 53.264 -19.948 0.950 1.00 43.27 44 ARG D O 1
ATOM 9802 N N . ARG D 1 64 ? 51.870 -18.888 -0.404 1.00 41.43 45 ARG D N 1
ATOM 9803 C CA . ARG D 1 64 ? 52.891 -18.431 -1.310 1.00 38.31 45 ARG D CA 1
ATOM 9804 C C . ARG D 1 64 ? 53.681 -17.248 -0.786 1.00 45.36 45 ARG D C 1
ATOM 9805 O O . ARG D 1 64 ? 53.353 -16.688 0.236 1.00 40.04 45 ARG D O 1
ATOM 9813 N N . ALA D 1 65 ? 54.746 -16.891 -1.481 1.00 43.37 46 ALA D N 1
ATOM 9814 C CA . ALA D 1 65 ? 55.601 -15.811 -1.045 1.00 45.33 46 ALA D CA 1
ATOM 9815 C C . ALA D 1 65 ? 54.978 -14.431 -1.197 1.00 47.22 46 ALA D C 1
ATOM 9816 O O . ALA D 1 65 ? 55.325 -13.508 -0.496 1.00 43.28 46 ALA D O 1
ATOM 9818 N N . SER D 1 66 ? 54.051 -14.308 -2.122 1.00 42.24 47 SER D N 1
ATOM 9819 C CA . SER D 1 66 ? 53.388 -13.054 -2.343 1.00 46.65 47 SER D CA 1
ATOM 9820 C C . SER D 1 66 ? 52.077 -13.314 -3.042 1.00 42.24 47 SER D C 1
ATOM 9821 O O . SER D 1 66 ? 51.774 -14.422 -3.390 1.00 41.50 47 SER D O 1
ATOM 9824 N N . ILE D 1 67 ? 51.308 -12.272 -3.233 1.00 41.68 48 ILE D N 1
ATOM 9825 C CA . ILE D 1 67 ? 50.047 -12.405 -3.897 1.00 37.92 48 ILE D CA 1
ATOM 9826 C C . ILE D 1 67 ? 50.275 -12.998 -5.294 1.00 43.45 48 ILE D C 1
ATOM 9827 O O . ILE D 1 67 ? 51.173 -12.613 -6.010 1.00 42.41 48 ILE D O 1
ATOM 9832 N N . SER D 1 68 ? 49.489 -13.994 -5.644 1.00 36.41 49 SER D N 1
ATOM 9833 C CA . SER D 1 68 ? 49.726 -14.702 -6.874 1.00 35.49 49 SER D CA 1
ATOM 9834 C C . SER D 1 68 ? 48.410 -15.196 -7.469 1.00 37.39 49 SER D C 1
ATOM 9835 O O . SER D 1 68 ? 47.889 -16.228 -7.059 1.00 41.76 49 SER D O 1
ATOM 9838 N N . TRP D 1 69 ? 47.878 -14.475 -8.449 1.00 29.27 50 TRP D N 1
ATOM 9839 C CA . TRP D 1 69 ? 46.533 -14.765 -8.932 1.00 29.61 50 TRP D CA 1
ATOM 9840 C C . TRP D 1 69 ? 46.545 -15.385 -10.331 1.00 33.08 50 TRP D C 1
ATOM 9841 O O . TRP D 1 69 ? 46.699 -14.686 -11.333 1.00 30.73 50 TRP D O 1
ATOM 9852 N N . HIS D 1 70 ? 46.398 -16.708 -10.391 1.00 31.11 51 HIS D N 1
ATOM 9853 C CA . HIS D 1 70 ? 46.367 -17.437 -11.667 1.00 32.12 51 HIS D CA 1
ATOM 9854 C C . HIS D 1 70 ? 47.468 -17.041 -12.639 1.00 33.06 51 HIS D C 1
ATOM 9855 O O . HIS D 1 70 ? 47.216 -16.807 -13.835 1.00 33.33 51 HIS D O 1
ATOM 9862 N N . GLN D 1 71 ? 48.691 -16.984 -12.127 1.00 32.88 52 GLN D N 1
ATOM 9863 C CA . GLN D 1 71 ? 49.811 -16.498 -12.910 1.00 34.26 52 GLN D CA 1
ATOM 9864 C C . GLN D 1 71 ? 50.163 -17.421 -14.063 1.00 33.50 52 GLN D C 1
ATOM 9865 O O . GLN D 1 71 ? 50.681 -16.971 -15.069 1.00 34.75 52 GLN D O 1
ATOM 9871 N N . GLY D 1 72 ? 49.877 -18.711 -13.928 1.00 31.62 53 GLY D N 1
ATOM 9872 C CA . GLY D 1 72 ? 50.118 -19.632 -15.027 1.00 31.75 53 GLY D CA 1
ATOM 9873 C C . GLY D 1 72 ? 49.258 -19.373 -16.258 1.00 34.71 53 GLY D C 1
ATOM 9874 O O . GLY D 1 72 ? 49.505 -19.940 -17.338 1.00 33.02 53 GLY D O 1
ATOM 9875 N N . MET D 1 73 ? 48.246 -18.519 -16.114 1.00 34.23 54 MET D N 1
ATOM 9876 C CA . MET D 1 73 ? 47.363 -18.239 -17.234 1.00 34.15 54 MET D CA 1
ATOM 9877 C C . MET D 1 73 ? 47.335 -16.766 -17.575 1.00 30.87 54 MET D C 1
ATOM 9878 O O . MET D 1 73 ? 46.416 -16.310 -18.258 1.00 33.91 54 MET D O 1
ATOM 9883 N N . LEU D 1 74 ? 48.350 -16.034 -17.115 1.00 32.92 55 LEU D N 1
ATOM 9884 C CA . LEU D 1 74 ? 48.500 -14.614 -17.447 1.00 35.03 55 LEU D CA 1
ATOM 9885 C C . LEU D 1 74 ? 49.051 -14.441 -18.867 1.00 32.94 55 LEU D C 1
ATOM 9886 O O . LEU D 1 74 ? 50.142 -13.902 -19.064 1.00 34.26 55 LEU D O 1
ATOM 9891 N N . LEU D 1 75 ? 48.290 -14.906 -19.855 1.00 34.97 56 LEU D N 1
ATOM 9892 C CA . LEU D 1 75 ? 48.717 -14.856 -21.248 1.00 34.46 56 LEU D CA 1
ATOM 9893 C C . LEU D 1 75 ? 48.642 -13.430 -21.801 1.00 34.30 56 LEU D C 1
ATOM 9894 O O . LEU D 1 75 ? 47.815 -12.641 -21.355 1.00 32.07 56 LEU D O 1
ATOM 9899 N N . PRO D 1 76 ? 49.500 -13.108 -22.785 1.00 33.66 57 PRO D N 1
ATOM 9900 C CA . PRO D 1 76 ? 49.598 -11.768 -23.372 1.00 35.92 57 PRO D CA 1
ATOM 9901 C C . PRO D 1 76 ? 48.287 -11.015 -23.529 1.00 39.21 57 PRO D C 1
ATOM 9902 O O . PRO D 1 76 ? 48.137 -9.947 -22.944 1.00 42.79 57 PRO D O 1
ATOM 9906 N N . ALA D 1 77 ? 47.335 -11.525 -24.292 1.00 38.82 58 ALA D N 1
ATOM 9907 C CA . ALA D 1 77 ? 46.186 -10.638 -24.548 1.00 44.67 58 ALA D CA 1
ATOM 9908 C C . ALA D 1 77 ? 44.991 -10.936 -23.648 1.00 37.40 58 ALA D C 1
ATOM 9909 O O . ALA D 1 77 ? 43.922 -10.374 -23.830 1.00 36.94 58 ALA D O 1
ATOM 9911 N N . ALA D 1 78 ? 45.182 -11.798 -22.656 1.00 33.02 59 ALA D N 1
ATOM 9912 C CA . ALA D 1 78 ? 44.034 -12.380 -21.955 1.00 31.15 59 ALA D CA 1
ATOM 9913 C C . ALA D 1 78 ? 43.275 -11.304 -21.193 1.00 29.70 59 ALA D C 1
ATOM 9914 O O . ALA D 1 78 ? 43.886 -10.402 -20.612 1.00 27.01 59 ALA D O 1
ATOM 9916 N N . LYS D 1 79 ? 41.948 -11.385 -21.205 1.00 30.41 60 LYS D N 1
ATOM 9917 C CA . LYS D 1 79 ? 41.123 -10.347 -20.595 1.00 25.11 60 LYS D CA 1
ATOM 9918 C C . LYS D 1 79 ? 40.336 -10.831 -19.379 1.00 27.15 60 LYS D C 1
ATOM 9919 O O . LYS D 1 79 ? 40.001 -12.009 -19.265 1.00 29.88 60 LYS D O 1
ATOM 9925 N N . MET D 1 80 ? 40.045 -9.899 -18.476 1.00 26.77 61 MET D N 1
ATOM 9926 C CA . MET D 1 80 ? 39.242 -10.181 -17.282 1.00 26.71 61 MET D CA 1
ATOM 9927 C C . MET D 1 80 ? 37.850 -10.681 -17.671 1.00 26.87 61 MET D C 1
ATOM 9928 O O . MET D 1 80 ? 37.334 -10.312 -18.711 1.00 28.90 61 MET D O 1
ATOM 9933 N N . GLN D 1 81 ? 37.239 -11.522 -16.837 1.00 25.67 62 GLN D N 1
ATOM 9934 C CA . GLN D 1 81 ? 35.863 -11.974 -17.087 1.00 27.32 62 GLN D CA 1
ATOM 9935 C C . GLN D 1 81 ? 34.878 -10.919 -16.621 1.00 28.14 62 GLN D C 1
ATOM 9936 O O . GLN D 1 81 ? 33.719 -10.927 -17.044 1.00 26.71 62 GLN D O 1
ATOM 9942 N N . VAL D 1 82 ? 35.320 -10.039 -15.714 1.00 21.66 63 VAL D N 1
ATOM 9943 C CA . VAL D 1 82 ? 34.410 -9.042 -15.183 1.00 25.57 63 VAL D CA 1
ATOM 9944 C C . VAL D 1 82 ? 34.890 -7.617 -15.490 1.00 27.61 63 VAL D C 1
ATOM 9945 O O . VAL D 1 82 ? 36.084 -7.384 -15.720 1.00 24.98 63 VAL D O 1
ATOM 9949 N N . SER D 1 83 ? 33.965 -6.662 -15.496 1.00 27.29 64 SER D N 1
ATOM 9950 C CA . SER D 1 83 ? 34.340 -5.294 -15.885 1.00 30.14 64 SER D CA 1
ATOM 9951 C C . SER D 1 83 ? 35.127 -4.616 -14.776 1.00 31.29 64 SER D C 1
ATOM 9952 O O . SER D 1 83 ? 35.119 -5.079 -13.617 1.00 27.53 64 SER D O 1
ATOM 9955 N N . PHE D 1 84 ? 35.806 -3.522 -15.113 1.00 27.29 65 PHE D N 1
ATOM 9956 C CA . PHE D 1 84 ? 36.640 -2.863 -14.129 1.00 26.35 65 PHE D CA 1
ATOM 9957 C C . PHE D 1 84 ? 35.825 -2.315 -12.969 1.00 28.75 65 PHE D C 1
ATOM 9958 O O . PHE D 1 84 ? 36.371 -2.047 -11.907 1.00 33.59 65 PHE D O 1
ATOM 9966 N N . LEU D 1 85 ? 34.521 -2.132 -13.163 1.00 26.19 66 LEU D N 1
ATOM 9967 C CA . LEU D 1 85 ? 33.684 -1.640 -12.067 1.00 22.88 66 LEU D CA 1
ATOM 9968 C C . LEU D 1 85 ? 33.421 -2.723 -11.021 1.00 28.86 66 LEU D C 1
ATOM 9969 O O . LEU D 1 85 ? 33.055 -2.431 -9.877 1.00 27.80 66 LEU D O 1
ATOM 9974 N N . LYS D 1 86 ? 33.605 -3.977 -11.417 1.00 25.73 67 LYS D N 1
ATOM 9975 C CA . LYS D 1 86 ? 33.466 -5.093 -10.491 1.00 29.99 67 LYS D CA 1
ATOM 9976 C C . LYS D 1 86 ? 34.816 -5.367 -9.844 1.00 29.41 67 LYS D C 1
ATOM 9977 O O . LYS D 1 86 ? 35.395 -6.438 -10.019 1.00 30.49 67 LYS D O 1
ATOM 9983 N N . ASP D 1 87 ? 35.317 -4.384 -9.102 1.00 29.58 68 ASP D N 1
ATOM 9984 C CA . ASP D 1 87 ? 36.648 -4.466 -8.536 1.00 28.78 68 ASP D CA 1
ATOM 9985 C C . ASP D 1 87 ? 36.523 -4.869 -7.070 1.00 25.99 68 ASP D C 1
ATOM 9986 O O . ASP D 1 87 ? 35.552 -5.530 -6.684 1.00 27.84 68 ASP D O 1
ATOM 9991 N N . LEU D 1 88 ? 37.468 -4.420 -6.249 1.00 27.25 69 LEU D N 1
ATOM 9992 C CA . LEU D 1 88 ? 37.496 -4.821 -4.844 1.00 27.82 69 LEU D CA 1
ATOM 9993 C C . LEU D 1 88 ? 36.407 -4.163 -3.999 1.00 29.59 69 LEU D C 1
ATOM 9994 O O . LEU D 1 88 ? 36.013 -4.713 -2.964 1.00 31.48 69 LEU D O 1
ATOM 9999 N N . ALA D 1 89 ? 35.916 -2.993 -4.416 1.00 24.84 70 ALA D N 1
ATOM 10000 C CA . ALA D 1 89 ? 35.154 -2.190 -3.465 1.00 27.73 70 ALA D CA 1
ATOM 10001 C C . ALA D 1 89 ? 34.035 -1.320 -4.032 1.00 27.59 70 ALA D C 1
ATOM 10002 O O . ALA D 1 89 ? 33.131 -0.926 -3.287 1.00 27.19 70 ALA D O 1
ATOM 10004 N N . THR D 1 90 ? 34.096 -1.004 -5.326 1.00 29.41 71 THR D N 1
ATOM 10005 C CA . THR D 1 90 ? 33.253 0.066 -5.880 1.00 21.36 71 THR D CA 1
ATOM 10006 C C . THR D 1 90 ? 31.727 -0.112 -5.721 1.00 23.04 71 THR D C 1
ATOM 10007 O O . THR D 1 90 ? 31.024 0.833 -5.385 1.00 23.04 71 THR D O 1
ATOM 10011 N N . PHE D 1 91 ? 31.208 -1.322 -5.944 1.00 28.37 72 PHE D N 1
ATOM 10012 C CA . PHE D 1 91 ? 29.771 -1.546 -5.744 1.00 26.30 72 PHE D CA 1
ATOM 10013 C C . PHE D 1 91 ? 29.303 -1.308 -4.294 1.00 29.33 72 PHE D C 1
ATOM 10014 O O . PHE D 1 91 ? 28.135 -0.996 -4.046 1.00 26.67 72 PHE D O 1
ATOM 10022 N N . ARG D 1 92 ? 30.206 -1.451 -3.331 1.00 26.79 73 ARG D N 1
ATOM 10023 C CA . ARG D 1 92 ? 29.852 -1.115 -1.945 1.00 28.30 73 ARG D CA 1
ATOM 10024 C C . ARG D 1 92 ? 30.150 0.341 -1.671 1.00 26.00 73 ARG D C 1
ATOM 10025 O O . ARG D 1 92 ? 29.322 1.071 -1.125 1.00 27.63 73 ARG D O 1
ATOM 10033 N N . ASN D 1 93 ? 31.347 0.769 -2.057 1.00 26.84 74 ASN D N 1
ATOM 10034 C CA . ASN D 1 93 ? 31.788 2.130 -1.757 1.00 28.70 74 ASN D CA 1
ATOM 10035 C C . ASN D 1 93 ? 32.314 2.768 -3.030 1.00 29.11 74 ASN D C 1
ATOM 10036 O O . ASN D 1 93 ? 33.480 2.562 -3.393 1.00 28.27 74 ASN D O 1
ATOM 10041 N N . PRO D 1 94 ? 31.455 3.543 -3.715 1.00 29.42 75 PRO D N 1
ATOM 10042 C CA . PRO D 1 94 ? 31.774 4.078 -5.039 1.00 28.26 75 PRO D CA 1
ATOM 10043 C C . PRO D 1 94 ? 32.882 5.132 -5.019 1.00 34.19 75 PRO D C 1
ATOM 10044 O O . PRO D 1 94 ? 33.333 5.560 -6.085 1.00 38.97 75 PRO D O 1
ATOM 10048 N N . ALA D 1 95 ? 33.331 5.527 -3.830 1.00 34.65 76 ALA D N 1
ATOM 10049 C CA . ALA D 1 95 ? 34.446 6.458 -3.723 1.00 38.69 76 ALA D CA 1
ATOM 10050 C C . ALA D 1 95 ? 35.617 5.825 -2.976 1.00 34.48 76 ALA D C 1
ATOM 10051 O O . ALA D 1 95 ? 36.351 6.510 -2.271 1.00 39.74 76 ALA D O 1
ATOM 10053 N N . SER D 1 96 ? 35.780 4.515 -3.119 1.00 32.87 77 SER D N 1
ATOM 10054 C CA . SER D 1 96 ? 36.857 3.808 -2.428 1.00 31.67 77 SER D CA 1
ATOM 10055 C C . SER D 1 96 ? 38.232 4.241 -2.924 1.00 33.06 77 SER D C 1
ATOM 10056 O O . SER D 1 96 ? 38.416 4.525 -4.120 1.00 32.52 77 SER D O 1
ATOM 10059 N N . ARG D 1 97 ? 39.196 4.264 -2.011 1.00 31.45 78 ARG D N 1
ATOM 10060 C CA . ARG D 1 97 ? 40.577 4.546 -2.367 1.00 33.56 78 ARG D CA 1
ATOM 10061 C C . ARG D 1 97 ? 41.217 3.294 -2.954 1.00 32.75 78 ARG D C 1
ATOM 10062 O O . ARG D 1 97 ? 42.369 3.320 -3.386 1.00 37.19 78 ARG D O 1
ATOM 10070 N N . PHE D 1 98 ? 40.464 2.196 -2.966 1.00 29.77 79 PHE D N 1
ATOM 10071 C CA . PHE D 1 98 ? 40.970 0.943 -3.508 1.00 29.97 79 PHE D CA 1
ATOM 10072 C C . PHE D 1 98 ? 40.317 0.528 -4.831 1.00 27.20 79 PHE D C 1
ATOM 10073 O O . PHE D 1 98 ? 40.539 -0.584 -5.328 1.00 29.41 79 PHE D O 1
ATOM 10081 N N . SER D 1 99 ? 39.503 1.407 -5.390 1.00 27.13 80 SER D N 1
ATOM 10082 C CA . SER D 1 99 ? 38.822 1.132 -6.658 1.00 25.78 80 SER D CA 1
ATOM 10083 C C . SER D 1 99 ? 39.803 0.988 -7.830 1.00 29.78 80 SER D C 1
ATOM 10084 O O . SER D 1 99 ? 40.912 1.507 -7.775 1.00 28.84 80 SER D O 1
ATOM 10087 N N . PHE D 1 100 ? 39.405 0.278 -8.892 1.00 28.02 81 PHE D N 1
ATOM 10088 C CA . PHE D 1 100 ? 40.257 0.171 -10.077 1.00 24.40 81 PHE D CA 1
ATOM 10089 C C . PHE D 1 100 ? 40.542 1.559 -10.684 1.00 29.69 81 PHE D C 1
ATOM 10090 O O . PHE D 1 100 ? 41.622 1.825 -11.231 1.00 26.83 81 PHE D O 1
ATOM 10098 N N . VAL D 1 101 ? 39.558 2.437 -10.598 1.00 26.84 82 VAL D N 1
ATOM 10099 C CA . VAL D 1 101 ? 39.736 3.790 -11.093 1.00 27.98 82 VAL D CA 1
ATOM 10100 C C . VAL D 1 101 ? 40.818 4.548 -10.310 1.00 31.20 82 VAL D C 1
ATOM 10101 O O . VAL D 1 101 ? 41.640 5.251 -10.920 1.00 30.27 82 VAL D O 1
ATOM 10105 N N . SER D 1 102 ? 40.844 4.388 -8.980 1.00 30.35 83 SER D N 1
ATOM 10106 C CA . SER D 1 102 ? 41.845 5.070 -8.152 1.00 31.17 83 SER D CA 1
ATOM 10107 C C . SER D 1 102 ? 43.224 4.539 -8.530 1.00 31.87 83 SER D C 1
ATOM 10108 O O . SER D 1 102 ? 44.187 5.303 -8.627 1.00 30.21 83 SER D O 1
ATOM 10111 N N . PHE D 1 103 ? 43.299 3.227 -8.744 1.00 26.00 84 PHE D N 1
ATOM 10112 C CA . PHE D 1 103 ? 44.517 2.564 -9.196 1.00 27.30 84 PHE D CA 1
ATOM 10113 C C . PHE D 1 103 ? 45.032 3.156 -10.518 1.00 32.18 84 PHE D C 1
ATOM 10114 O O . PHE D 1 103 ? 46.208 3.507 -10.639 1.00 33.31 84 PHE D O 1
ATOM 10122 N N . LEU D 1 104 ? 44.156 3.240 -11.517 1.00 27.38 85 LEU D N 1
ATOM 10123 C CA . LEU D 1 104 ? 44.533 3.808 -12.811 1.00 33.25 85 LEU D CA 1
ATOM 10124 C C . LEU D 1 104 ? 45.044 5.246 -12.640 1.00 31.97 85 LEU D C 1
ATOM 10125 O O . LEU D 1 104 ? 46.049 5.650 -13.225 1.00 30.99 85 LEU D O 1
ATOM 10130 N N . HIS D 1 105 ? 44.354 6.006 -11.806 1.00 28.33 86 HIS D N 1
ATOM 10131 C CA . HIS D 1 105 ? 44.717 7.391 -11.593 1.00 33.56 86 HIS D CA 1
ATOM 10132 C C . HIS D 1 105 ? 46.124 7.489 -10.998 1.00 35.86 86 HIS D C 1
ATOM 10133 O O . HIS D 1 105 ? 46.933 8.282 -11.465 1.00 37.84 86 HIS D O 1
ATOM 10140 N N . GLU D 1 106 ? 46.424 6.667 -9.994 1.00 34.11 87 GLU D N 1
ATOM 10141 C CA . GLU D 1 106 ? 47.741 6.710 -9.364 1.00 36.67 87 GLU D CA 1
ATOM 10142 C C . GLU D 1 106 ? 48.809 6.251 -10.327 1.00 37.23 87 GLU D C 1
ATOM 10143 O O . GLU D 1 106 ? 49.952 6.692 -10.244 1.00 38.14 87 GLU D O 1
ATOM 10149 N N . ARG D 1 107 ? 48.430 5.382 -11.257 1.00 35.63 88 ARG D N 1
ATOM 10150 C CA . ARG D 1 107 ? 49.359 4.880 -12.261 1.00 36.41 88 ARG D CA 1
ATOM 10151 C C . ARG D 1 107 ? 49.461 5.825 -13.456 1.00 35.68 88 ARG D C 1
ATOM 10152 O O . ARG D 1 107 ? 50.247 5.589 -14.374 1.00 38.05 88 ARG D O 1
ATOM 10160 N N . GLY D 1 108 ? 48.668 6.893 -13.444 1.00 35.23 89 GLY D N 1
ATOM 10161 C CA . GLY D 1 108 ? 48.685 7.854 -14.535 1.00 35.34 89 GLY D CA 1
ATOM 10162 C C . GLY D 1 108 ? 48.100 7.323 -15.831 1.00 40.60 89 GLY D C 1
ATOM 10163 O O . GLY D 1 108 ? 48.437 7.812 -16.922 1.00 37.44 89 GLY D O 1
ATOM 10164 N N . ARG D 1 109 ? 47.215 6.328 -15.726 1.00 37.12 90 ARG D N 1
ATOM 10165 C CA . ARG D 1 109 ? 46.632 5.711 -16.913 1.00 31.82 90 ARG D CA 1
ATOM 10166 C C . ARG D 1 109 ? 45.117 5.777 -16.949 1.00 31.93 90 ARG D C 1
ATOM 10167 O O . ARG D 1 109 ? 44.502 5.120 -17.800 1.00 30.35 90 ARG D O 1
ATOM 10175 N N . LEU D 1 110 ? 44.505 6.514 -16.024 1.00 28.48 91 LEU D N 1
ATOM 10176 C CA . LEU D 1 110 ? 43.041 6.610 -16.012 1.00 31.27 91 LEU D CA 1
ATOM 10177 C C . LEU D 1 110 ? 42.505 7.163 -17.340 1.00 30.54 91 LEU D C 1
ATOM 10178 O O . LEU D 1 110 ? 41.577 6.602 -17.927 1.00 33.49 91 LEU D O 1
ATOM 10183 N N . VAL D 1 111 ? 43.097 8.249 -17.813 1.00 34.88 92 VAL D N 1
ATOM 10184 C CA . VAL D 1 111 ? 42.637 8.868 -19.058 1.00 31.39 92 VAL D CA 1
ATOM 10185 C C . VAL D 1 111 ? 42.896 7.937 -20.238 1.00 29.17 92 VAL D C 1
ATOM 10186 O O . VAL D 1 111 ? 42.025 7.725 -21.087 1.00 29.10 92 VAL D O 1
ATOM 10190 N N . ARG D 1 112 ? 44.096 7.369 -20.281 1.00 30.20 93 ARG D N 1
ATOM 10191 C CA . ARG D 1 112 ? 44.470 6.449 -21.349 1.00 32.81 93 ARG D CA 1
ATOM 10192 C C . ARG D 1 112 ? 43.543 5.237 -21.397 1.00 35.81 93 ARG D C 1
ATOM 10193 O O . ARG D 1 112 ? 43.209 4.744 -22.474 1.00 34.18 93 ARG D O 1
ATOM 10201 N N . PHE D 1 113 ? 43.131 4.761 -20.226 1.00 31.01 94 PHE D N 1
ATOM 10202 C CA . PHE D 1 113 ? 42.256 3.597 -20.137 1.00 31.56 94 PHE D CA 1
ATOM 10203 C C . PHE D 1 113 ? 40.859 3.992 -20.599 1.00 29.17 94 PHE D C 1
ATOM 10204 O O . PHE D 1 113 ? 40.214 3.253 -21.352 1.00 30.63 94 PHE D O 1
ATOM 10212 N N . ALA D 1 114 ? 40.402 5.163 -20.146 1.00 28.73 95 ALA D N 1
ATOM 10213 C CA . ALA D 1 114 ? 39.065 5.660 -20.480 1.00 26.79 95 ALA D CA 1
ATOM 10214 C C . ALA D 1 114 ? 38.902 5.850 -21.998 1.00 34.50 95 ALA D C 1
ATOM 10215 O O . ALA D 1 114 ? 37.846 5.548 -22.578 1.00 33.91 95 ALA D O 1
ATOM 10217 N N . ASN D 1 115 ? 39.956 6.319 -22.651 1.00 35.93 96 ASN D N 1
ATOM 10218 C CA . ASN D 1 115 ? 39.880 6.565 -24.091 1.00 34.78 96 ASN D CA 1
ATOM 10219 C C . ASN D 1 115 ? 39.759 5.287 -24.892 1.00 36.92 96 ASN D C 1
ATOM 10220 O O . ASN D 1 115 ? 39.350 5.324 -26.041 1.00 36.10 96 ASN D O 1
ATOM 10225 N N . ASN D 1 116 ? 40.124 4.158 -24.289 1.00 31.10 97 ASN D N 1
ATOM 10226 C CA . ASN D 1 116 ? 40.042 2.883 -24.985 1.00 33.36 97 ASN D CA 1
ATOM 10227 C C . ASN D 1 116 ? 38.619 2.326 -25.102 1.00 33.30 97 ASN D C 1
ATOM 10228 O O . ASN D 1 116 ? 38.355 1.459 -25.943 1.00 32.97 97 ASN D O 1
ATOM 10233 N N . HIS D 1 117 ? 37.718 2.805 -24.253 1.00 33.05 98 HIS D N 1
ATOM 10234 C CA . HIS D 1 117 ? 36.323 2.359 -24.275 1.00 32.80 98 HIS D CA 1
ATOM 10235 C C . HIS D 1 117 ? 36.157 0.831 -24.152 1.00 33.47 98 HIS D C 1
ATOM 10236 O O . HIS D 1 117 ? 35.292 0.238 -24.786 1.00 34.88 98 HIS D O 1
ATOM 10243 N N . ASP D 1 118 ? 36.977 0.212 -23.307 1.00 31.88 99 ASP D N 1
ATOM 10244 C CA . ASP D 1 118 ? 36.874 -1.220 -23.040 1.00 29.82 99 ASP D CA 1
ATOM 10245 C C . ASP D 1 118 ? 36.603 -1.445 -21.552 1.00 28.54 99 ASP D C 1
ATOM 10246 O O . ASP D 1 118 ? 37.377 -1.001 -20.687 1.00 27.91 99 ASP D O 1
ATOM 10251 N N . PHE D 1 119 ? 35.497 -2.116 -21.240 1.00 28.03 100 PHE D N 1
ATOM 10252 C CA . PHE D 1 119 ? 35.147 -2.361 -19.845 1.00 26.62 100 PHE D CA 1
ATOM 10253 C C . PHE D 1 119 ? 36.042 -3.411 -19.171 1.00 29.69 100 PHE D C 1
ATOM 10254 O O . PHE D 1 119 ? 36.040 -3.549 -17.942 1.00 28.61 100 PHE D O 1
ATOM 10262 N N . PHE D 1 120 ? 36.796 -4.157 -19.976 1.00 26.77 101 PHE D N 1
ATOM 10263 C CA . PHE D 1 120 ? 37.539 -5.322 -19.482 1.00 28.46 101 PHE D CA 1
ATOM 10264 C C . PHE D 1 120 ? 39.047 -5.139 -19.527 1.00 25.26 101 PHE D C 1
ATOM 10265 O O . PHE D 1 120 ? 39.638 -5.129 -20.584 1.00 26.17 101 PHE D O 1
ATOM 10273 N N . PRO D 1 121 ? 39.679 -4.969 -18.361 1.00 28.68 102 PRO D N 1
ATOM 10274 C CA . PRO D 1 121 ? 41.143 -4.861 -18.326 1.00 27.11 102 PRO D CA 1
ATOM 10275 C C . PRO D 1 121 ? 41.777 -6.188 -18.745 1.00 29.86 102 PRO D C 1
ATOM 10276 O O . PRO D 1 121 ? 41.101 -7.236 -18.768 1.00 26.34 102 PRO D O 1
ATOM 10280 N N . THR D 1 122 ? 43.061 -6.159 -19.071 1.00 23.14 103 THR D N 1
ATOM 10281 C CA . THR D 1 122 ? 43.760 -7.399 -19.299 1.00 26.44 103 THR D CA 1
ATOM 10282 C C . THR D 1 122 ? 43.968 -8.034 -17.927 1.00 29.38 103 THR D C 1
ATOM 10283 O O . THR D 1 122 ? 44.003 -7.339 -16.897 1.00 24.94 103 THR D O 1
ATOM 10287 N N . ARG D 1 123 ? 44.124 -9.344 -17.905 1.00 25.69 104 ARG D N 1
ATOM 10288 C CA . ARG D 1 123 ? 44.406 -10.021 -16.646 1.00 29.15 104 ARG D CA 1
ATOM 10289 C C . ARG D 1 123 ? 45.738 -9.547 -16.051 1.00 31.97 104 ARG D C 1
ATOM 10290 O O . ARG D 1 123 ? 45.884 -9.456 -14.830 1.00 32.09 104 ARG D O 1
ATOM 10298 N N . ARG D 1 124 ? 46.702 -9.233 -16.913 1.00 32.77 105 ARG D N 1
ATOM 10299 C CA . ARG D 1 124 ? 47.977 -8.683 -16.453 1.00 31.65 105 ARG D CA 1
ATOM 10300 C C . ARG D 1 124 ? 47.811 -7.376 -15.702 1.00 31.86 105 ARG D C 1
ATOM 10301 O O . ARG D 1 124 ? 48.412 -7.198 -14.634 1.00 30.90 105 ARG D O 1
ATOM 10309 N N . GLU D 1 125 ? 47.001 -6.459 -16.227 1.00 27.85 106 GLU D N 1
ATOM 10310 C CA . GLU D 1 125 ? 46.812 -5.198 -15.525 1.00 32.02 106 GLU D CA 1
ATOM 10311 C C . GLU D 1 125 ? 46.062 -5.434 -14.213 1.00 33.11 106 GLU D C 1
ATOM 10312 O O . GLU D 1 125 ? 46.319 -4.769 -13.193 1.00 27.51 106 GLU D O 1
ATOM 10318 N N . PHE D 1 126 ? 45.134 -6.384 -14.230 1.00 30.62 107 PHE D N 1
ATOM 10319 C CA . PHE D 1 126 ? 44.351 -6.639 -13.017 1.00 27.59 107 PHE D CA 1
ATOM 10320 C C . PHE D 1 126 ? 45.261 -7.184 -11.922 1.00 27.84 107 PHE D C 1
ATOM 10321 O O . PHE D 1 126 ? 45.092 -6.887 -10.747 1.00 29.72 107 PHE D O 1
ATOM 10329 N N . HIS D 1 127 ? 46.233 -8.000 -12.312 1.00 29.53 108 HIS D N 1
ATOM 10330 C CA . HIS D 1 127 ? 47.194 -8.497 -11.345 1.00 30.14 108 HIS D CA 1
ATOM 10331 C C . HIS D 1 127 ? 47.980 -7.339 -10.727 1.00 34.43 108 HIS D C 1
ATOM 10332 O O . HIS D 1 127 ? 48.194 -7.318 -9.513 1.00 34.30 108 HIS D O 1
ATOM 10339 N N . ASP D 1 128 ? 48.386 -6.362 -11.550 1.00 30.13 109 ASP D N 1
ATOM 10340 C CA . ASP D 1 128 ? 49.066 -5.187 -11.025 1.00 31.66 109 ASP D CA 1
ATOM 10341 C C . ASP D 1 128 ? 48.161 -4.462 -10.062 1.00 30.51 109 ASP D C 1
ATOM 10342 O O . ASP D 1 128 ? 48.620 -3.977 -9.038 1.00 29.93 109 ASP D O 1
ATOM 10347 N N . TYR D 1 129 ? 46.871 -4.397 -10.385 1.00 30.42 110 TYR D N 1
ATOM 10348 C CA . TYR D 1 129 ? 45.896 -3.752 -9.504 1.00 29.66 110 TYR D CA 1
ATOM 10349 C C . TYR D 1 129 ? 45.837 -4.441 -8.117 1.00 27.87 110 TYR D C 1
ATOM 10350 O O . TYR D 1 129 ? 45.748 -3.783 -7.086 1.00 29.68 110 TYR D O 1
ATOM 10359 N N . LEU D 1 130 ? 45.882 -5.765 -8.112 1.00 28.28 111 LEU D N 1
ATOM 10360 C CA . LEU D 1 130 ? 45.809 -6.520 -6.867 1.00 29.59 111 LEU D CA 1
ATOM 10361 C C . LEU D 1 130 ? 47.032 -6.218 -6.018 1.00 29.48 111 LEU D C 1
ATOM 10362 O O . LEU D 1 130 ? 46.923 -6.008 -4.814 1.00 29.36 111 LEU D O 1
ATOM 10367 N N . GLU D 1 131 ? 48.197 -6.195 -6.656 1.00 32.15 112 GLU D N 1
ATOM 10368 C CA . GLU D 1 131 ? 49.439 -5.875 -5.957 1.00 33.40 112 GLU D CA 1
ATOM 10369 C C . GLU D 1 131 ? 49.446 -4.457 -5.412 1.00 32.53 112 GLU D C 1
ATOM 10370 O O . GLU D 1 131 ? 49.918 -4.217 -4.308 1.00 33.36 112 GLU D O 1
ATOM 10376 N N . TRP D 1 132 ? 48.938 -3.515 -6.201 1.00 29.78 113 TRP D N 1
ATOM 10377 C CA . TRP D 1 132 ? 48.841 -2.127 -5.779 1.00 32.43 113 TRP D CA 1
ATOM 10378 C C . TRP D 1 132 ? 47.917 -2.004 -4.567 1.00 33.92 113 TRP D C 1
ATOM 10379 O O . TRP D 1 132 ? 48.198 -1.270 -3.608 1.00 31.95 113 TRP D O 1
ATOM 10390 N N . ALA D 1 133 ? 46.802 -2.725 -4.611 1.00 29.72 114 ALA D N 1
ATOM 10391 C CA . ALA D 1 133 ? 45.828 -2.606 -3.534 1.00 33.39 114 ALA D CA 1
ATOM 10392 C C . ALA D 1 133 ? 46.394 -3.236 -2.265 1.00 34.00 114 ALA D C 1
ATOM 10393 O O . ALA D 1 133 ? 46.216 -2.721 -1.172 1.00 32.41 114 ALA D O 1
ATOM 10395 N N . GLU D 1 134 ? 47.074 -4.366 -2.427 1.00 34.70 115 GLU D N 1
ATOM 10396 C CA . GLU D 1 134 ? 47.702 -5.025 -1.293 1.00 35.44 115 GLU D CA 1
ATOM 10397 C C . GLU D 1 134 ? 48.727 -4.100 -0.612 1.00 41.45 115 GLU D C 1
ATOM 10398 O O . GLU D 1 134 ? 48.756 -4.016 0.614 1.00 40.70 115 GLU D O 1
ATOM 10404 N N . SER D 1 135 ? 49.540 -3.391 -1.403 1.00 37.45 116 SER D N 1
ATOM 10405 C CA . SER D 1 135 ? 50.520 -2.441 -0.859 1.00 40.78 116 SER D CA 1
ATOM 10406 C C . SER D 1 135 ? 49.880 -1.291 -0.121 1.00 40.54 116 SER D C 1
ATOM 10407 O O . SER D 1 135 ? 50.400 -0.824 0.888 1.00 40.90 116 SER D O 1
ATOM 10410 N N . LYS D 1 136 ? 48.774 -0.790 -0.663 1.00 39.80 117 LYS D N 1
ATOM 10411 C CA . LYS D 1 136 ? 48.102 0.375 -0.097 1.00 43.45 117 LYS D CA 1
ATOM 10412 C C . LYS D 1 136 ? 47.484 0.031 1.248 1.00 41.53 117 LYS D C 1
ATOM 10413 O O . LYS D 1 136 ? 47.226 0.907 2.074 1.00 44.75 117 LYS D O 1
ATOM 10419 N N . LEU D 1 137 ? 47.250 -1.259 1.457 1.00 45.69 118 LEU D N 1
ATOM 10420 C CA . LEU D 1 137 ? 46.676 -1.753 2.706 1.00 46.10 118 LEU D CA 1
ATOM 10421 C C . LEU D 1 137 ? 47.555 -1.392 3.884 1.00 46.80 118 LEU D C 1
ATOM 10422 O O . LEU D 1 137 ? 48.765 -1.626 3.854 1.00 50.71 118 LEU D O 1
ATOM 10427 N N . ALA D 1 138 ? 46.937 -0.840 4.922 1.00 48.92 119 ALA D N 1
ATOM 10428 C CA . ALA D 1 138 ? 47.627 -0.557 6.177 1.00 50.39 119 ALA D CA 1
ATOM 10429 C C . ALA D 1 138 ? 48.196 -1.818 6.825 1.00 51.97 119 ALA D C 1
ATOM 10430 O O . ALA D 1 138 ? 49.365 -1.841 7.221 1.00 56.53 119 ALA D O 1
ATOM 10432 N N . HIS D 1 139 ? 47.381 -2.869 6.926 1.00 52.48 120 HIS D N 1
ATOM 10433 C CA . HIS D 1 139 ? 47.792 -4.077 7.646 1.00 52.03 120 HIS D CA 1
ATOM 10434 C C . HIS D 1 139 ? 48.536 -5.061 6.754 1.00 53.87 120 HIS D C 1
ATOM 10435 O O . HIS D 1 139 ? 48.055 -5.429 5.687 1.00 57.35 120 HIS D O 1
ATOM 10437 N N . GLU D 1 140 ? 49.706 -5.494 7.213 1.00 49.08 121 GLU D N 1
ATOM 10438 C CA . GLU D 1 140 ? 50.563 -6.408 6.458 1.00 44.41 121 GLU D CA 1
ATOM 10439 C C . GLU D 1 140 ? 50.080 -7.854 6.516 1.00 47.00 121 GLU D C 1
ATOM 10440 O O . GLU D 1 140 ? 49.602 -8.327 7.546 1.00 47.13 121 GLU D O 1
ATOM 10442 N N . VAL D 1 141 ? 50.223 -8.554 5.396 1.00 41.91 122 VAL D N 1
ATOM 10443 C CA . VAL D 1 141 ? 49.800 -9.946 5.258 1.00 41.02 122 VAL D CA 1
ATOM 10444 C C . VAL D 1 141 ? 50.950 -10.893 5.628 1.00 41.25 122 VAL D C 1
ATOM 10445 O O . VAL D 1 141 ? 52.111 -10.585 5.372 1.00 40.01 122 VAL D O 1
ATOM 10449 N N . SER D 1 142 ? 50.643 -12.048 6.222 1.00 40.58 123 SER D N 1
ATOM 10450 C CA . SER D 1 142 ? 51.689 -13.027 6.487 1.00 36.39 123 SER D CA 1
ATOM 10451 C C . SER D 1 142 ? 51.835 -13.998 5.329 1.00 41.03 123 SER D C 1
ATOM 10452 O O . SER D 1 142 ? 50.973 -14.859 5.115 1.00 39.41 123 SER D O 1
ATOM 10455 N N . TYR D 1 143 ? 52.931 -13.873 4.586 1.00 40.86 124 TYR D N 1
ATOM 10456 C CA . TYR D 1 143 ? 53.175 -14.766 3.462 1.00 44.00 124 TYR D CA 1
AT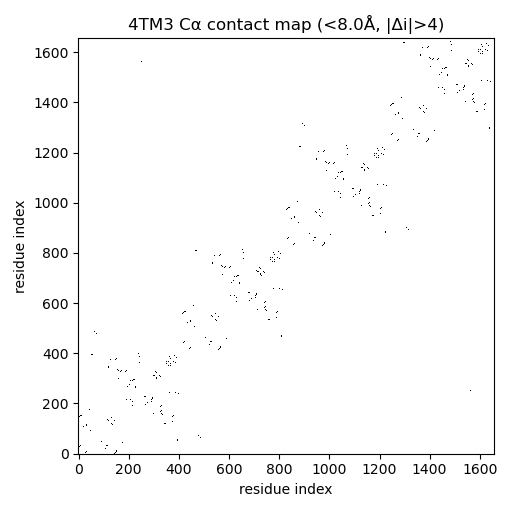OM 10457 C C . TYR D 1 143 ? 54.014 -15.950 3.899 1.00 46.91 124 TYR D C 1
ATOM 10458 O O . TYR D 1 143 ? 54.453 -16.009 5.046 1.00 44.70 124 TYR D O 1
ATOM 10467 N N . ASP D 1 144 ? 54.220 -16.891 2.982 1.00 42.66 125 ASP D N 1
ATOM 10468 C CA . ASP D 1 144 ? 54.916 -18.131 3.289 1.00 49.76 125 ASP D CA 1
ATOM 10469 C C . ASP D 1 144 ? 54.311 -18.772 4.538 1.00 51.75 125 ASP D C 1
ATOM 10470 O O . ASP D 1 144 ? 55.012 -19.403 5.337 1.00 51.27 125 ASP D O 1
ATOM 10475 N N . SER D 1 145 ? 53.005 -18.585 4.705 1.00 47.07 126 SER D N 1
ATOM 10476 C CA . SER D 1 145 ? 52.297 -19.082 5.871 1.00 47.87 126 SER D CA 1
ATOM 10477 C C . SER D 1 145 ? 51.140 -19.974 5.436 1.00 46.02 126 SER D C 1
ATOM 10478 O O . SER D 1 145 ? 50.059 -19.492 5.090 1.00 42.72 126 SER D O 1
ATOM 10481 N N . GLU D 1 146 ? 51.379 -21.280 5.431 1.00 44.40 127 GLU D N 1
ATOM 10482 C CA . GLU D 1 146 ? 50.345 -22.230 5.068 1.00 47.05 127 GLU D CA 1
ATOM 10483 C C . GLU D 1 146 ? 49.516 -22.612 6.294 1.00 53.64 127 GLU D C 1
ATOM 10484 O O . GLU D 1 146 ? 50.064 -23.084 7.293 1.00 49.24 127 GLU D O 1
ATOM 10490 N N . VAL D 1 147 ? 48.204 -22.395 6.227 1.00 47.75 128 VAL D N 1
ATOM 10491 C CA . VAL D 1 147 ? 47.314 -22.865 7.283 1.00 42.35 128 VAL D CA 1
ATOM 10492 C C . VAL D 1 147 ? 47.096 -24.358 7.081 1.00 46.71 128 VAL D C 1
ATOM 10493 O O . VAL D 1 147 ? 46.656 -24.796 6.005 1.00 42.58 128 VAL D O 1
ATOM 10497 N N . THR D 1 148 ? 47.433 -25.138 8.114 1.00 46.34 129 THR D N 1
ATOM 10498 C CA . THR D 1 148 ? 47.416 -26.597 8.019 1.00 45.29 129 THR D CA 1
ATOM 10499 C C . THR D 1 148 ? 46.212 -27.192 8.728 1.00 44.93 129 THR D C 1
ATOM 10500 O O . THR D 1 148 ? 45.779 -28.298 8.409 1.00 48.56 129 THR D O 1
ATOM 10504 N N . ALA D 1 149 ? 45.674 -26.457 9.693 1.00 45.54 130 ALA D N 1
ATOM 10505 C CA . ALA D 1 149 ? 44.509 -26.933 10.416 1.00 46.13 130 ALA D CA 1
ATOM 10506 C C . ALA D 1 149 ? 43.787 -25.814 11.125 1.00 41.92 130 ALA D C 1
ATOM 10507 O O . ALA D 1 149 ? 44.383 -24.808 11.502 1.00 43.43 130 ALA D O 1
ATOM 10509 N N . ILE D 1 150 ? 42.488 -26.003 11.312 1.00 42.32 131 ILE D N 1
ATOM 10510 C CA . ILE D 1 150 ? 41.713 -25.108 12.157 1.00 46.13 131 ILE D CA 1
ATOM 10511 C C . ILE D 1 150 ? 41.090 -25.966 13.260 1.00 49.88 131 ILE D C 1
ATOM 10512 O O . ILE D 1 150 ? 40.445 -26.979 12.983 1.00 50.04 131 ILE D O 1
ATOM 10517 N N . ARG D 1 151 ? 41.232 -25.570 14.492 1.00 50.23 132 ARG D N 1
ATOM 10518 C CA . ARG D 1 151 ? 40.588 -26.359 15.475 1.00 52.86 132 ARG D CA 1
ATOM 10519 C C . ARG D 1 151 ? 39.932 -25.578 16.586 1.00 49.39 132 ARG D C 1
ATOM 10520 O O . ARG D 1 151 ? 40.156 -24.424 16.783 1.00 47.20 132 ARG D O 1
ATOM 10528 N N . PRO D 1 152 ? 39.092 -26.281 17.298 1.00 53.71 133 PRO D N 1
ATOM 10529 C CA . PRO D 1 152 ? 38.191 -25.704 18.273 1.00 50.65 133 PRO D CA 1
ATOM 10530 C C . PRO D 1 152 ? 38.957 -25.062 19.368 1.00 48.06 133 PRO D C 1
ATOM 10531 O O . PRO D 1 152 ? 39.950 -25.567 19.790 1.00 54.55 133 PRO D O 1
ATOM 10535 N N . GLY D 1 153 ? 38.506 -23.923 19.806 1.00 48.26 134 GLY D N 1
ATOM 10536 C CA . GLY D 1 153 ? 39.222 -23.177 20.805 1.00 54.31 134 GLY D CA 1
ATOM 10537 C C . GLY D 1 153 ? 38.999 -23.736 22.181 1.00 63.83 134 GLY D C 1
ATOM 10538 O O . GLY D 1 153 ? 38.445 -24.822 22.347 1.00 64.67 134 GLY D O 1
ATOM 10539 N N . PRO D 1 154 ? 39.475 -23.005 23.184 1.00 66.00 135 PRO D N 1
ATOM 10540 C CA . PRO D 1 154 ? 39.462 -23.493 24.566 1.00 69.15 135 PRO D CA 1
ATOM 10541 C C . PRO D 1 154 ? 38.227 -23.056 25.343 1.00 68.75 135 PRO D C 1
ATOM 10542 O O . PRO D 1 154 ? 38.105 -21.886 25.708 1.00 68.49 135 PRO D O 1
ATOM 10546 N N . GLY D 1 155 ? 37.326 -23.998 25.596 1.00 65.00 136 GLY D N 1
ATOM 10547 C CA . GLY D 1 155 ? 36.142 -23.726 26.418 1.00 60.82 136 GLY D CA 1
ATOM 10548 C C . GLY D 1 155 ? 34.760 -24.037 25.855 1.00 55.36 136 GLY D C 1
ATOM 10549 O O . GLY D 1 155 ? 34.733 -24.495 24.778 1.00 52.42 136 GLY D O 1
ATOM 10550 N N . ARG D 1 156 ? 33.700 -23.801 26.615 1.00 46.70 137 ARG D N 1
ATOM 10551 C CA . ARG D 1 156 ? 32.344 -24.026 26.147 1.00 41.19 137 ARG D CA 1
ATOM 10552 C C . ARG D 1 156 ? 31.483 -22.902 26.689 1.00 42.35 137 ARG D C 1
ATOM 10553 O O . ARG D 1 156 ? 31.386 -22.714 27.902 1.00 42.25 137 ARG D O 1
ATOM 10561 N N . PRO D 1 157 ? 30.806 -22.158 25.822 1.00 39.90 138 PRO D N 1
ATOM 10562 C CA . PRO D 1 157 ? 30.801 -22.419 24.386 1.00 43.09 138 PRO D CA 1
ATOM 10563 C C . PRO D 1 157 ? 32.109 -22.019 23.737 1.00 37.62 138 PRO D C 1
ATOM 10564 O O . PRO D 1 157 ? 32.854 -21.180 24.245 1.00 44.68 138 PRO D O 1
ATOM 10568 N N . VAL D 1 158 ? 32.370 -22.641 22.601 1.00 45.18 139 VAL D N 1
ATOM 10569 C CA . VAL D 1 158 ? 33.553 -22.404 21.831 1.00 43.52 139 VAL D CA 1
ATOM 10570 C C . VAL D 1 158 ? 33.491 -21.047 21.220 1.00 44.71 139 VAL D C 1
ATOM 10571 O O . VAL D 1 158 ? 32.791 -20.823 20.270 1.00 45.88 139 VAL D O 1
ATOM 10575 N N . ASP D 1 159 ? 34.234 -20.140 21.808 1.00 40.66 140 ASP D N 1
ATOM 10576 C CA . ASP D 1 159 ? 34.240 -18.756 21.396 1.00 44.65 140 ASP D CA 1
ATOM 10577 C C . ASP D 1 159 ? 35.464 -18.434 20.580 1.00 42.96 140 ASP D C 1
ATOM 10578 O O . ASP D 1 159 ? 35.646 -17.316 20.221 1.00 45.71 140 ASP D O 1
ATOM 10583 N N . SER D 1 160 ? 36.299 -19.375 20.246 1.00 44.71 141 SER D N 1
ATOM 10584 C CA . SER D 1 160 ? 37.341 -19.035 19.315 1.00 48.18 141 SER D CA 1
ATOM 10585 C C . SER D 1 160 ? 37.811 -20.263 18.631 1.00 45.35 141 SER D C 1
ATOM 10586 O O . SER D 1 160 ? 37.419 -21.316 18.996 1.00 48.51 141 SER D O 1
ATOM 10589 N N . VAL D 1 161 ? 38.633 -20.115 17.615 1.00 46.19 142 VAL D N 1
ATOM 10590 C CA . VAL D 1 161 ? 39.216 -21.249 16.957 1.00 45.55 142 VAL D CA 1
ATOM 10591 C C . VAL D 1 161 ? 40.703 -21.076 16.962 1.00 41.95 142 VAL D C 1
ATOM 10592 O O . VAL D 1 161 ? 41.165 -19.993 17.096 1.00 46.07 142 VAL D O 1
ATOM 10596 N N . LEU D 1 162 ? 41.442 -22.156 16.869 1.00 42.73 143 LEU D N 1
ATOM 10597 C CA . LEU D 1 162 ? 42.870 -22.072 16.822 1.00 46.21 143 LEU D CA 1
ATOM 10598 C C . LEU D 1 162 ? 43.282 -22.410 15.436 1.00 45.04 143 LEU D C 1
ATOM 10599 O O . LEU D 1 162 ? 42.845 -23.383 14.904 1.00 44.81 143 LEU D O 1
ATOM 10604 N N . VAL D 1 163 ? 44.147 -21.595 14.874 1.00 46.33 144 VAL D N 1
ATOM 10605 C CA . VAL D 1 163 ? 44.599 -21.749 13.516 1.00 45.15 144 VAL D CA 1
ATOM 10606 C C . VAL D 1 163 ? 46.068 -22.112 13.500 1.00 43.22 144 VAL D C 1
ATOM 10607 O O . VAL D 1 163 ? 46.884 -21.325 13.889 1.00 43.56 144 VAL D O 1
ATOM 10611 N N . ASP D 1 164 ? 46.392 -23.305 13.046 1.00 42.51 145 ASP D N 1
ATOM 10612 C CA . ASP D 1 164 ? 47.773 -23.736 12.986 1.00 48.56 145 ASP D CA 1
ATOM 10613 C C . ASP D 1 164 ? 48.457 -23.370 11.663 1.00 48.45 145 ASP D C 1
ATOM 10614 O O . ASP D 1 164 ? 47.980 -23.742 10.630 1.00 48.38 145 ASP D O 1
ATOM 10619 N N . VAL D 1 165 ? 49.579 -22.662 11.731 1.00 47.91 146 VAL D N 1
ATOM 10620 C CA . VAL D 1 165 ? 50.266 -22.053 10.587 1.00 52.97 146 VAL D CA 1
ATOM 10621 C C . VAL D 1 165 ? 51.691 -22.580 10.444 1.00 56.25 146 VAL D C 1
ATOM 10622 O O . VAL D 1 165 ? 52.464 -22.523 11.399 1.00 58.63 146 VAL D O 1
ATOM 10626 N N . SER D 1 166 ? 52.036 -23.089 9.264 1.00 52.03 147 SER D N 1
ATOM 10627 C CA . SER D 1 166 ? 53.415 -23.499 8.981 1.00 54.95 147 SER D CA 1
ATOM 10628 C C . SER D 1 166 ? 54.159 -22.440 8.183 1.00 57.25 147 SER D C 1
ATOM 10629 O O . SER D 1 166 ? 53.683 -21.985 7.138 1.00 57.66 147 SER D O 1
ATOM 10632 N N . THR D 1 167 ? 55.301 -22.006 8.705 1.00 59.37 148 THR D N 1
ATOM 10633 C CA . THR D 1 167 ? 56.146 -21.034 8.023 1.00 61.56 148 THR D CA 1
ATOM 10634 C C . THR D 1 167 ? 57.440 -21.747 7.690 1.00 64.09 148 THR D C 1
ATOM 10635 O O . THR D 1 167 ? 57.664 -22.860 8.167 1.00 62.80 148 THR D O 1
ATOM 10639 N N . PRO D 1 168 ? 58.302 -21.142 6.879 1.00 63.26 149 PRO D N 1
ATOM 10640 C CA . PRO D 1 168 ? 59.514 -21.868 6.522 1.00 64.89 149 PRO D CA 1
ATOM 10641 C C . PRO D 1 168 ? 60.235 -22.300 7.773 1.00 62.90 149 PRO D C 1
ATOM 10642 O O . PRO D 1 168 ? 60.711 -23.403 7.843 1.00 65.38 149 PRO D 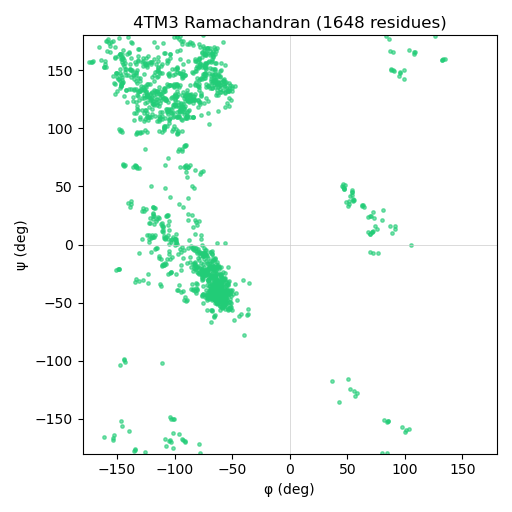O 1
ATOM 10646 N N . GLU D 1 169 ? 60.292 -21.411 8.750 1.00 63.66 150 GLU D N 1
ATOM 10647 C CA . GLU D 1 169 ? 60.938 -21.692 10.002 1.00 67.67 150 GLU D CA 1
ATOM 10648 C C . GLU D 1 169 ? 60.389 -22.638 11.070 1.00 70.28 150 GLU D C 1
ATOM 10649 O O . GLU D 1 169 ? 61.069 -23.548 11.495 1.00 73.18 150 GLU D O 1
ATOM 10651 N N . ALA D 1 170 ? 59.174 -22.356 11.513 1.00 68.60 151 ALA D N 1
ATOM 10652 C CA . ALA D 1 170 ? 58.537 -23.127 12.557 1.00 70.35 151 ALA D CA 1
ATOM 10653 C C . ALA D 1 170 ? 57.044 -22.900 12.456 1.00 68.23 151 ALA D C 1
ATOM 10654 O O . ALA D 1 170 ? 56.587 -21.988 11.767 1.00 70.66 151 ALA D O 1
ATOM 10656 N N . THR D 1 171 ? 56.286 -23.736 13.146 1.00 62.84 152 THR D N 1
ATOM 10657 C CA . THR D 1 171 ? 54.872 -23.660 13.098 1.00 58.76 152 THR D CA 1
ATOM 10658 C C . THR D 1 171 ? 54.457 -22.846 14.271 1.00 61.47 152 THR D C 1
ATOM 10659 O O . THR D 1 171 ? 55.183 -22.720 15.224 1.00 62.55 152 THR D O 1
ATOM 10663 N N . ARG D 1 172 ? 53.270 -22.300 14.203 1.00 60.41 153 ARG D N 1
ATOM 10664 C CA . ARG D 1 172 ? 52.690 -21.558 15.310 1.00 59.21 153 ARG D CA 1
ATOM 10665 C C . ARG D 1 172 ? 51.182 -21.646 15.262 1.00 59.14 153 ARG D C 1
ATOM 10666 O O . ARG D 1 172 ? 50.602 -22.180 14.313 1.00 58.64 153 ARG D O 1
ATOM 10674 N N . THR D 1 173 ? 50.527 -21.191 16.311 1.00 56.52 154 THR D N 1
ATOM 10675 C CA . THR D 1 173 ? 49.096 -21.266 16.391 1.00 50.48 154 THR D CA 1
ATOM 10676 C C . THR D 1 173 ? 48.589 -19.924 16.758 1.00 52.42 154 THR D C 1
ATOM 10677 O O . THR D 1 173 ? 49.166 -19.241 17.563 1.00 49.10 154 THR D O 1
ATOM 10681 N N . VAL D 1 174 ? 47.458 -19.588 16.173 1.00 54.45 155 VAL D N 1
ATOM 10682 C CA . VAL D 1 174 ? 46.866 -18.301 16.331 1.00 47.06 155 VAL D CA 1
ATOM 10683 C C . VAL D 1 174 ? 45.424 -18.529 16.633 1.00 48.59 155 VAL D C 1
ATOM 10684 O O . VAL D 1 174 ? 44.855 -19.512 16.220 1.00 48.38 155 VAL D O 1
ATOM 10688 N N . GLU D 1 175 ? 44.859 -17.613 17.386 1.00 49.79 156 GLU D N 1
ATOM 10689 C CA . GLU D 1 175 ? 43.523 -17.735 17.889 1.00 49.29 156 GLU D CA 1
ATOM 10690 C C . GLU D 1 175 ? 42.671 -16.653 17.283 1.00 49.38 156 GLU D C 1
ATOM 10691 O O . GLU D 1 175 ? 43.137 -15.561 17.096 1.00 50.03 156 GLU D O 1
ATOM 10697 N N . ALA D 1 176 ? 41.417 -16.962 16.998 1.00 46.23 157 ALA D N 1
ATOM 10698 C CA . ALA D 1 176 ? 40.502 -16.007 16.386 1.00 45.67 157 ALA D CA 1
ATOM 10699 C C . ALA D 1 176 ? 39.058 -16.271 16.773 1.00 40.86 157 ALA D C 1
ATOM 10700 O O . ALA D 1 176 ? 38.656 -17.428 16.955 1.00 45.19 157 ALA D O 1
ATOM 10702 N N . ARG D 1 177 ? 38.301 -15.206 16.853 1.00 40.73 158 ARG D N 1
ATOM 10703 C CA . ARG D 1 177 ? 36.890 -15.257 17.084 1.00 41.53 158 ARG D CA 1
ATOM 10704 C C . ARG D 1 177 ? 36.096 -15.676 15.839 1.00 46.66 158 ARG D C 1
ATOM 10705 O O . ARG D 1 177 ? 35.062 -16.261 15.936 1.00 44.93 158 ARG D O 1
ATOM 10713 N N . ASN D 1 178 ? 36.631 -15.371 14.677 1.00 42.10 159 ASN D N 1
ATOM 10714 C CA . ASN D 1 178 ? 36.021 -15.682 13.388 1.00 36.86 159 ASN D CA 1
ATOM 10715 C C . ASN D 1 178 ? 37.065 -16.067 12.356 1.00 37.24 159 ASN D C 1
ATOM 10716 O O . ASN D 1 178 ? 38.206 -15.618 12.405 1.00 40.49 159 ASN D O 1
ATOM 10721 N N . ILE D 1 179 ? 36.679 -16.901 11.411 1.00 34.51 160 ILE D N 1
ATOM 10722 C CA . ILE D 1 179 ? 37.601 -17.269 10.369 1.00 37.75 160 ILE D CA 1
ATOM 10723 C C . ILE D 1 179 ? 36.913 -17.186 9.001 1.00 38.82 160 ILE D C 1
ATOM 10724 O O . ILE D 1 179 ? 35.722 -17.515 8.867 1.00 35.37 160 ILE D O 1
ATOM 10729 N N . VAL D 1 180 ? 37.657 -16.702 8.008 1.00 32.09 161 VAL D N 1
ATOM 10730 C CA . VAL D 1 180 ? 37.152 -16.596 6.645 1.00 34.00 161 VAL D CA 1
ATOM 10731 C C . VAL D 1 180 ? 38.033 -17.440 5.744 1.00 31.85 161 VAL D C 1
ATOM 10732 O O . VAL D 1 180 ? 39.220 -17.146 5.540 1.00 35.67 161 VAL D O 1
ATOM 10736 N N . ILE D 1 181 ? 37.450 -18.514 5.233 1.00 32.99 162 ILE D N 1
ATOM 10737 C CA . ILE D 1 181 ? 38.178 -19.465 4.409 1.00 33.66 162 ILE D CA 1
ATOM 10738 C C . ILE D 1 181 ? 37.991 -19.129 2.913 1.00 33.47 162 ILE D C 1
ATOM 10739 O O . ILE D 1 181 ? 36.873 -19.179 2.388 1.00 32.02 162 ILE D O 1
ATOM 10744 N N . SER D 1 182 ? 39.086 -18.799 2.237 1.00 31.69 163 SER D N 1
ATOM 10745 C CA . SER D 1 182 ? 39.030 -18.384 0.838 1.00 30.65 163 SER D CA 1
ATOM 10746 C C . SER D 1 182 ? 40.281 -18.919 0.175 1.00 30.86 163 SER D C 1
ATOM 10747 O O . SER D 1 182 ? 41.187 -18.161 -0.181 1.00 32.34 163 SER D O 1
ATOM 10750 N N . THR D 1 183 ? 40.340 -20.236 0.035 1.00 29.96 164 THR D N 1
ATOM 10751 C CA . THR D 1 183 ? 41.545 -20.896 -0.440 1.00 31.44 164 THR D CA 1
ATOM 10752 C C . THR D 1 183 ? 41.495 -21.246 -1.915 1.00 31.50 164 THR D C 1
ATOM 10753 O O . THR D 1 183 ? 42.407 -21.903 -2.445 1.00 34.63 164 THR D O 1
ATOM 10757 N N . GLY D 1 184 ? 40.427 -20.821 -2.589 1.00 36.28 165 GLY D N 1
ATOM 10758 C CA . GLY D 1 184 ? 40.371 -20.929 -4.039 1.00 31.41 165 GLY D CA 1
ATOM 10759 C C . GLY D 1 184 ? 40.010 -22.295 -4.583 1.00 35.23 165 GLY D C 1
ATOM 10760 O O . GLY D 1 184 ? 39.773 -23.242 -3.829 1.00 35.60 165 GLY D O 1
ATOM 10761 N N . LEU D 1 185 ? 39.969 -22.394 -5.911 1.00 36.73 166 LEU D N 1
ATOM 10762 C CA . LEU D 1 185 ? 39.567 -23.615 -6.595 1.00 30.40 166 LEU D CA 1
ATOM 10763 C C . LEU D 1 185 ? 40.688 -24.649 -6.629 1.00 32.13 166 LEU D C 1
ATOM 10764 O O . LEU D 1 185 ? 41.857 -24.318 -6.458 1.00 35.39 166 LEU D O 1
ATOM 10769 N N . VAL D 1 186 ? 40.330 -25.906 -6.858 1.00 27.48 167 VAL D N 1
ATOM 10770 C CA . VAL D 1 186 ? 41.329 -26.959 -6.922 1.00 31.92 167 VAL D CA 1
ATOM 10771 C C . VAL D 1 186 ? 41.376 -27.543 -8.325 1.00 29.78 167 VAL D C 1
ATOM 10772 O O . VAL D 1 186 ? 40.343 -27.972 -8.860 1.00 33.23 167 VAL D O 1
ATOM 10776 N N . PRO D 1 187 ? 42.575 -27.558 -8.933 1.00 29.34 168 PRO D N 1
ATOM 10777 C CA . PRO D 1 187 ? 42.730 -28.024 -10.314 1.00 31.09 168 PRO D CA 1
ATOM 10778 C C . PRO D 1 187 ? 42.130 -29.412 -10.504 1.00 35.50 168 PRO D C 1
ATOM 10779 O O . PRO D 1 187 ? 42.347 -30.290 -9.665 1.00 37.01 168 PRO D O 1
ATOM 10783 N N . ARG D 1 188 ? 41.365 -29.605 -11.579 1.00 33.90 169 ARG D N 1
ATOM 10784 C CA . ARG D 1 188 ? 40.767 -30.916 -11.869 1.00 33.61 169 ARG D CA 1
ATOM 10785 C C . ARG D 1 188 ? 41.332 -31.453 -13.189 1.00 35.70 169 ARG D C 1
ATOM 10786 O O . ARG D 1 188 ? 41.369 -30.730 -14.189 1.00 34.86 169 ARG D O 1
ATOM 10794 N N . MET D 1 189 ? 41.773 -32.710 -13.184 1.00 34.38 170 MET D N 1
ATOM 10795 C CA . MET D 1 189 ? 42.314 -33.359 -14.371 1.00 38.58 170 MET D CA 1
ATOM 10796 C C . MET D 1 189 ? 41.270 -34.317 -14.910 1.00 36.84 170 MET D C 1
ATOM 10797 O O . MET D 1 189 ? 40.341 -34.667 -14.196 1.00 39.68 170 MET D O 1
ATOM 10802 N N . PRO D 1 190 ? 41.426 -34.755 -16.134 1.00 35.79 171 PRO D N 1
ATOM 10803 C CA . PRO D 1 190 ? 40.556 -35.792 -16.652 1.00 42.09 171 PRO D CA 1
ATOM 10804 C C . PRO D 1 190 ? 40.787 -37.073 -15.858 1.00 41.99 171 PRO D C 1
ATOM 10805 O O . PRO D 1 190 ? 41.881 -37.362 -15.459 1.00 40.21 171 PRO D O 1
ATOM 10809 N N . ALA D 1 191 ? 39.719 -37.792 -15.624 1.00 44.36 172 ALA D N 1
ATOM 10810 C CA . ALA D 1 191 ? 39.775 -39.070 -14.976 1.00 42.34 172 ALA D CA 1
ATOM 10811 C C . ALA D 1 191 ? 40.707 -39.943 -15.778 1.00 48.20 172 ALA D C 1
ATOM 10812 O O . ALA D 1 191 ? 40.483 -40.186 -16.946 1.00 47.31 172 ALA D O 1
ATOM 10814 N N . GLY D 1 192 ? 41.771 -40.379 -15.155 1.00 45.02 173 GLY D N 1
ATOM 10815 C CA . GLY D 1 192 ? 42.669 -41.292 -15.807 1.00 48.52 173 GLY D CA 1
ATOM 10816 C C . GLY D 1 192 ? 43.938 -40.625 -16.237 1.00 50.54 173 GLY D C 1
ATOM 10817 O O . GLY D 1 192 ? 44.789 -41.272 -16.770 1.00 48.43 173 GLY D O 1
ATOM 10818 N N . VAL D 1 193 ? 44.061 -39.330 -15.985 1.00 43.76 174 VAL D N 1
ATOM 10819 C CA . VAL D 1 193 ? 45.225 -38.583 -16.382 1.00 39.67 174 VAL D CA 1
ATOM 10820 C C . VAL D 1 193 ? 45.857 -37.879 -15.216 1.00 43.03 174 VAL D C 1
ATOM 10821 O O . VAL D 1 193 ? 45.182 -37.226 -14.470 1.00 45.70 174 VAL D O 1
ATOM 10825 N N . GLN D 1 194 ? 47.153 -38.002 -15.060 1.00 38.22 175 GLN D N 1
ATOM 10826 C CA . GLN D 1 194 ? 47.871 -37.353 -13.977 1.00 44.59 175 GLN D CA 1
ATOM 10827 C C . GLN D 1 194 ? 48.825 -36.320 -14.565 1.00 40.98 175 GLN D C 1
ATOM 10828 O O . GLN D 1 194 ? 49.298 -36.480 -15.700 1.00 39.90 175 GLN D O 1
ATOM 10830 N N . SER D 1 195 ? 49.088 -35.256 -13.817 1.00 42.61 176 SER D N 1
ATOM 10831 C CA . SER D 1 195 ? 50.015 -34.231 -14.278 1.00 47.10 176 SER D CA 1
ATOM 10832 C C . SER D 1 195 ? 51.438 -34.755 -14.118 1.00 49.03 176 SER D C 1
ATOM 10833 O O . SER D 1 195 ? 51.746 -35.460 -13.157 1.00 50.46 176 SER D O 1
ATOM 10836 N N . ASP D 1 196 ? 52.295 -34.420 -15.073 1.00 46.39 177 ASP D N 1
ATOM 10837 C CA . ASP D 1 196 ? 53.647 -34.951 -15.140 1.00 47.85 177 ASP D CA 1
ATOM 10838 C C . ASP D 1 196 ? 54.473 -33.893 -15.876 1.00 47.68 177 ASP D C 1
ATOM 10839 O O . ASP D 1 196 ? 54.016 -32.756 -16.046 1.00 50.61 177 ASP D O 1
ATOM 10844 N N . GLU D 1 197 ? 55.663 -34.308 -16.293 1.00 43.26 178 GLU D N 1
ATOM 10845 C CA . GLU D 1 197 ? 56.585 -33.504 -17.059 1.00 50.76 178 GLU D CA 1
ATOM 10846 C C . GLU D 1 197 ? 56.033 -33.031 -18.396 1.00 42.20 178 GLU D C 1
ATOM 10847 O O . GLU D 1 197 ? 56.423 -32.019 -18.888 1.00 44.57 178 GLU D O 1
ATOM 10853 N N . PHE D 1 198 ? 55.124 -33.785 -18.954 1.00 39.24 179 PHE D N 1
ATOM 10854 C CA . PHE D 1 198 ? 54.591 -33.540 -20.287 1.00 45.24 179 PHE D CA 1
ATOM 10855 C C . PHE D 1 198 ? 53.070 -33.500 -20.320 1.00 41.87 179 PHE D C 1
ATOM 10856 O O . PHE D 1 198 ? 52.463 -33.390 -21.391 1.00 39.76 179 PHE D O 1
ATOM 10864 N N . VAL D 1 199 ? 52.464 -33.597 -19.146 1.00 39.47 180 VAL D N 1
ATOM 10865 C CA . VAL D 1 199 ? 51.023 -33.456 -19.005 1.00 39.63 180 VAL D CA 1
ATOM 10866 C C . VAL D 1 199 ? 50.775 -32.348 -17.981 1.00 40.36 180 VAL D C 1
ATOM 10867 O O . VAL D 1 199 ? 51.056 -32.499 -16.794 1.00 37.29 180 VAL D O 1
ATOM 10871 N N . TRP D 1 200 ? 50.278 -31.214 -18.452 1.00 34.53 181 TRP D N 1
ATOM 10872 C CA . TRP D 1 200 ? 50.112 -30.058 -17.570 1.00 34.33 181 TRP D CA 1
ATOM 10873 C C . TRP D 1 200 ? 48.637 -29.753 -17.370 1.00 35.89 181 TRP D C 1
ATOM 10874 O O . TRP D 1 200 ? 47.819 -29.966 -18.267 1.00 30.17 181 TRP D O 1
ATOM 10885 N N . HIS D 1 201 ? 48.287 -29.251 -16.192 1.00 33.21 182 HIS D N 1
ATOM 10886 C CA . HIS D 1 201 ? 46.996 -28.614 -16.045 1.00 35.33 182 HIS D CA 1
ATOM 10887 C C . HIS D 1 201 ? 47.143 -27.182 -16.552 1.00 34.57 182 HIS D C 1
ATOM 10888 O O . HIS D 1 201 ? 48.227 -26.598 -16.447 1.00 33.56 182 HIS D O 1
ATOM 10895 N N . SER D 1 202 ? 46.073 -26.617 -17.097 1.00 34.51 183 SER D N 1
ATOM 10896 C CA . SER D 1 202 ? 46.152 -25.253 -17.639 1.00 31.50 183 SER D CA 1
ATOM 10897 C C . SER D 1 202 ? 46.602 -24.230 -16.603 1.00 30.99 183 SER D C 1
ATOM 10898 O O . SER D 1 202 ? 47.264 -23.257 -16.956 1.00 30.35 183 SER D O 1
ATOM 10901 N N . SER D 1 203 ? 46.291 -24.455 -15.321 1.00 31.06 184 SER D N 1
ATOM 10902 C CA . SER D 1 203 ? 46.644 -23.472 -14.283 1.00 34.57 184 SER D CA 1
ATOM 10903 C C . SER D 1 203 ? 48.153 -23.295 -14.186 1.00 33.52 184 SER D C 1
ATOM 10904 O O . SER D 1 203 ? 48.632 -22.321 -13.630 1.00 38.35 184 SER D O 1
ATOM 10907 N N . ARG D 1 204 ? 48.893 -24.251 -14.735 1.00 36.23 185 ARG D N 1
ATOM 10908 C CA . ARG D 1 204 ? 50.346 -24.197 -14.701 1.00 39.66 185 ARG D CA 1
ATOM 10909 C C . ARG D 1 204 ? 50.930 -24.147 -16.107 1.00 36.95 185 ARG D C 1
ATOM 10910 O O . ARG D 1 204 ? 52.065 -24.569 -16.329 1.00 38.60 185 ARG D O 1
ATOM 10918 N N . PHE D 1 205 ? 50.156 -23.631 -17.058 1.00 36.12 186 PHE D N 1
ATOM 10919 C CA . PHE D 1 205 ? 50.638 -23.540 -18.437 1.00 32.05 186 PHE D CA 1
ATOM 10920 C C . PHE D 1 205 ? 51.890 -22.684 -18.619 1.00 35.02 186 PHE D C 1
ATOM 10921 O O . PHE D 1 205 ? 52.896 -23.164 -19.143 1.00 35.00 186 PHE D O 1
ATOM 10929 N N . LEU D 1 206 ? 51.840 -21.431 -18.191 1.00 33.17 187 LEU D N 1
ATOM 10930 C CA . LEU D 1 206 ? 52.971 -20.540 -18.425 1.00 37.40 187 LEU D CA 1
ATOM 10931 C C . LEU D 1 206 ? 54.181 -20.920 -17.581 1.00 42.84 187 LEU D C 1
ATOM 10932 O O . LEU D 1 206 ? 55.325 -20.702 -17.991 1.00 43.56 187 LEU D O 1
ATOM 10937 N N . ASP D 1 207 ? 53.925 -21.480 -16.402 1.00 44.88 188 ASP D N 1
ATOM 10938 C CA . ASP D 1 207 ? 55.005 -21.906 -15.522 1.00 44.52 188 ASP D CA 1
ATOM 10939 C C . ASP D 1 207 ? 55.850 -22.946 -16.259 1.00 45.31 188 ASP D C 1
ATOM 10940 O O . ASP D 1 207 ? 57.069 -22.815 -16.330 1.00 50.14 188 ASP D O 1
ATOM 10945 N N . HIS D 1 208 ? 55.204 -23.948 -16.851 1.00 40.10 189 HIS D N 1
ATOM 10946 C CA . HIS D 1 208 ? 55.919 -24.953 -17.635 1.00 41.28 189 HIS D CA 1
ATOM 10947 C C . HIS D 1 208 ? 56.430 -24.399 -18.961 1.00 43.81 189 HIS D C 1
ATOM 10948 O O . HIS D 1 208 ? 57.562 -24.663 -19.349 1.00 47.34 189 HIS D O 1
ATOM 10955 N N . PHE D 1 209 ? 55.591 -23.641 -19.661 1.00 42.93 190 PHE D N 1
ATOM 10956 C CA . PHE D 1 209 ? 55.929 -23.173 -21.009 1.00 46.03 190 PHE D CA 1
ATOM 10957 C C . PHE D 1 209 ? 57.192 -22.315 -21.041 1.00 47.33 190 PHE D C 1
ATOM 10958 O O . PHE D 1 209 ? 57.994 -22.426 -21.974 1.00 51.22 190 PHE D O 1
ATOM 10966 N N . ARG D 1 210 ? 57.363 -21.466 -20.030 1.00 48.06 191 ARG D N 1
ATOM 10967 C CA . ARG D 1 210 ? 58.524 -20.576 -19.945 1.00 49.25 191 ARG D CA 1
ATOM 10968 C C . ARG D 1 210 ? 59.838 -21.344 -19.807 1.00 55.54 191 ARG D C 1
ATOM 10969 O O . ARG D 1 210 ? 60.877 -20.923 -20.329 1.00 57.69 191 ARG D O 1
ATOM 10971 N N . ASP D 1 211 ? 59.751 -22.500 -19.180 1.00 60.61 192 ASP D N 1
ATOM 10972 C CA . ASP D 1 211 ? 60.880 -23.342 -18.908 1.00 60.16 192 ASP D CA 1
ATOM 10973 C C . ASP D 1 211 ? 61.114 -24.374 -19.989 1.00 61.66 192 ASP D C 1
ATOM 10974 O O . ASP D 1 211 ? 61.579 -25.445 -19.706 1.00 68.13 192 ASP D O 1
ATOM 10979 N N . ARG D 1 212 ? 60.818 -24.104 -21.242 1.00 62.35 193 ARG D N 1
ATOM 10980 C CA . ARG D 1 212 ? 61.043 -25.196 -22.143 1.00 65.46 193 ARG D CA 1
ATOM 10981 C C . ARG D 1 212 ? 61.888 -24.772 -23.298 1.00 69.27 193 ARG D C 1
ATOM 10982 O O . ARG D 1 212 ? 61.918 -23.613 -23.642 1.00 70.48 193 ARG D O 1
ATOM 10984 N N . ASP D 1 213 ? 62.596 -25.728 -23.880 1.00 73.93 194 ASP D N 1
ATOM 10985 C CA . ASP D 1 213 ? 63.304 -25.503 -25.125 1.00 72.29 194 ASP D CA 1
ATOM 10986 C C . ASP D 1 213 ? 62.271 -25.177 -26.170 1.00 71.51 194 ASP D C 1
ATOM 10987 O O . ASP D 1 213 ? 61.468 -26.003 -26.514 1.00 70.88 194 ASP D O 1
ATOM 10989 N N . PRO D 1 214 ? 62.336 -23.882 -26.700 1.00 75.71 195 PRO D N 1
ATOM 10990 C CA . PRO D 1 214 ? 61.149 -23.504 -27.488 1.00 77.82 195 PRO D CA 1
ATOM 10991 C C . PRO D 1 214 ? 60.855 -24.353 -28.702 1.00 74.07 195 PRO D C 1
ATOM 10992 O O . PRO D 1 214 ? 59.676 -24.474 -29.107 1.00 70.55 195 PRO D O 1
ATOM 10996 N N . ARG D 1 215 ? 61.901 -24.912 -29.288 1.00 73.32 196 ARG D N 1
ATOM 10997 C CA . ARG D 1 215 ? 61.744 -25.784 -30.436 1.00 70.49 196 ARG D CA 1
ATOM 10998 C C . ARG D 1 215 ? 61.392 -27.177 -29.970 1.00 66.19 196 ARG D C 1
ATOM 10999 O O . ARG D 1 215 ? 61.323 -28.094 -30.752 1.00 64.51 196 ARG D O 1
ATOM 11001 N N . SER D 1 216 ? 61.118 -27.322 -28.690 1.00 65.96 197 SER D N 1
ATOM 11002 C CA . SER D 1 216 ? 60.696 -28.603 -28.173 1.00 65.22 197 SER D CA 1
ATOM 11003 C C . SER D 1 216 ? 59.201 -28.834 -28.208 1.00 63.20 197 SER D C 1
ATOM 11004 O O . SER D 1 216 ? 58.775 -29.952 -28.064 1.00 60.32 197 SER D O 1
ATOM 11007 N N . LEU D 1 217 ? 58.403 -27.788 -28.380 1.00 58.63 198 LEU D N 1
ATOM 11008 C CA . LEU D 1 217 ? 56.967 -27.958 -28.449 1.00 53.42 198 LEU D CA 1
ATOM 11009 C C . LEU D 1 217 ? 56.366 -27.765 -29.829 1.00 51.73 198 LEU D C 1
ATOM 11010 O O . LEU D 1 217 ? 55.616 -26.838 -30.058 1.00 55.80 198 LEU D O 1
ATOM 11015 N N . ARG D 1 218 ? 56.657 -28.670 -30.741 1.00 43.21 199 ARG D N 1
ATOM 11016 C CA . ARG D 1 218 ? 56.160 -28.551 -32.107 1.00 45.87 199 ARG D CA 1
ATOM 11017 C C . ARG D 1 218 ? 54.753 -29.148 -32.229 1.00 43.82 199 ARG D C 1
ATOM 11018 O O . ARG D 1 218 ? 54.015 -28.850 -33.176 1.00 40.92 199 ARG D O 1
ATOM 11020 N N . ARG D 1 219 ? 54.389 -29.996 -31.273 1.00 39.78 200 ARG D N 1
ATOM 11021 C CA . ARG D 1 219 ? 53.079 -30.633 -31.278 1.00 38.94 200 ARG D CA 1
ATOM 11022 C C . ARG D 1 219 ? 52.436 -30.567 -29.898 1.00 37.60 200 ARG D C 1
ATOM 11023 O O . ARG D 1 219 ? 52.921 -31.184 -28.950 1.00 35.02 200 ARG D O 1
ATOM 11031 N N . VAL D 1 220 ? 51.345 -29.816 -29.791 1.00 36.42 201 VAL D N 1
ATOM 11032 C CA . VAL D 1 220 ? 50.656 -29.662 -28.507 1.00 32.35 201 VAL D CA 1
ATOM 11033 C C . VAL D 1 220 ? 49.180 -30.040 -28.609 1.00 33.15 201 VAL D C 1
ATOM 11034 O O . VAL D 1 220 ? 48.492 -29.645 -29.557 1.00 37.31 201 VAL D O 1
ATOM 11038 N N . ALA D 1 221 ? 48.712 -30.848 -27.659 1.00 33.25 202 ALA D N 1
ATOM 11039 C CA . ALA D 1 221 ? 47.293 -31.159 -27.535 1.00 32.02 202 ALA D CA 1
ATOM 11040 C C . ALA D 1 221 ? 46.745 -30.365 -26.356 1.00 28.88 202 ALA D C 1
ATOM 11041 O O . ALA D 1 221 ? 47.397 -30.255 -25.317 1.00 30.51 202 ALA D O 1
ATOM 11043 N N . VAL D 1 222 ? 45.563 -29.787 -26.531 1.00 28.56 203 VAL D N 1
ATOM 11044 C CA . VAL D 1 222 ? 44.936 -29.001 -25.472 1.00 27.63 203 VAL D CA 1
ATOM 11045 C C . VAL D 1 222 ? 43.532 -29.549 -25.318 1.00 28.00 203 VAL D C 1
ATOM 11046 O O . VAL D 1 222 ? 42.730 -29.468 -26.254 1.00 29.61 203 VAL D O 1
ATOM 11050 N N . ALA D 1 223 ? 43.235 -30.119 -24.151 1.00 31.30 204 ALA D N 1
ATOM 11051 C CA . ALA D 1 223 ? 41.926 -30.719 -23.899 1.00 29.06 204 ALA D CA 1
ATOM 11052 C C . ALA D 1 223 ? 41.057 -29.746 -23.139 1.00 30.18 204 ALA D C 1
ATOM 11053 O O . ALA D 1 223 ? 41.518 -29.095 -22.188 1.00 32.51 204 ALA D O 1
ATOM 11055 N N . GLY D 1 224 ? 39.789 -29.667 -23.533 1.00 28.91 205 GLY D N 1
ATOM 11056 C CA . GLY D 1 224 ? 38.846 -28.788 -22.854 1.00 32.62 205 GLY D CA 1
ATOM 11057 C C . GLY D 1 224 ? 38.062 -27.954 -23.863 1.00 30.36 205 GLY D C 1
ATOM 11058 O O . GLY D 1 224 ? 38.499 -27.761 -25.012 1.00 34.06 205 GLY D O 1
ATOM 11059 N N . GLY D 1 225 ? 36.906 -27.454 -23.450 1.00 33.69 206 GLY D N 1
ATOM 11060 C CA . GLY D 1 225 ? 36.075 -26.688 -24.361 1.00 34.66 206 GLY D CA 1
ATOM 11061 C C . GLY D 1 225 ? 35.834 -25.262 -23.901 1.00 32.09 206 GLY D C 1
ATOM 11062 O O . GLY D 1 225 ? 35.051 -24.525 -24.517 1.00 33.67 206 GLY D O 1
ATOM 11063 N N . GLY D 1 226 ? 36.511 -24.860 -22.829 1.00 31.35 207 GLY D N 1
ATOM 11064 C CA . GLY D 1 226 ? 36.217 -23.583 -22.191 1.00 27.38 207 GLY D CA 1
ATOM 11065 C C . GLY D 1 226 ? 37.245 -22.504 -22.468 1.00 27.42 207 GLY D C 1
ATOM 11066 O O . GLY D 1 226 ? 38.127 -22.683 -23.309 1.00 27.29 207 GLY D O 1
ATOM 11067 N N . GLN D 1 227 ? 37.135 -21.400 -21.731 1.00 26.71 208 GLN D N 1
ATOM 11068 C CA . GLN D 1 227 ? 37.902 -20.180 -22.003 1.00 28.17 208 GLN D CA 1
ATOM 11069 C C . GLN D 1 227 ? 39.403 -20.445 -21.971 1.00 31.10 208 GLN D C 1
ATOM 11070 O O . GLN D 1 227 ? 40.113 -20.043 -22.882 1.00 25.18 208 GLN D O 1
ATOM 11076 N N . SER D 1 228 ? 39.885 -21.144 -20.940 1.00 27.06 209 SER D N 1
ATOM 11077 C CA . SER D 1 228 ? 41.326 -21.383 -20.828 1.00 27.65 209 SER D CA 1
ATOM 11078 C C . SER D 1 228 ? 41.853 -22.219 -21.988 1.00 28.31 209 SER D C 1
ATOM 11079 O O . SER D 1 228 ? 42.912 -21.915 -22.570 1.00 29.85 209 SER D O 1
ATOM 11082 N N . ALA D 1 229 ? 41.097 -23.243 -22.358 1.00 25.79 210 ALA D N 1
ATOM 11083 C CA . ALA D 1 229 ? 41.437 -24.053 -23.534 1.00 25.38 210 ALA D CA 1
ATOM 11084 C C . ALA D 1 229 ? 41.632 -23.190 -24.811 1.00 27.63 210 ALA D C 1
ATOM 11085 O O . ALA D 1 229 ? 42.682 -23.230 -25.463 1.00 23.58 210 ALA D O 1
ATOM 11087 N N . ALA D 1 230 ? 40.613 -22.416 -25.161 1.00 27.05 211 ALA D N 1
ATOM 11088 C CA . ALA D 1 230 ? 40.697 -21.587 -26.356 1.00 28.12 211 ALA D CA 1
ATOM 11089 C C . ALA D 1 230 ? 41.840 -20.561 -26.268 1.00 25.11 211 ALA D C 1
ATOM 11090 O O . ALA D 1 230 ? 42.578 -20.366 -27.233 1.00 31.09 211 ALA D O 1
ATOM 11092 N N . GLU D 1 231 ? 41.996 -19.913 -25.124 1.00 22.49 212 GLU D N 1
ATOM 11093 C CA . GLU D 1 231 ? 43.072 -18.948 -24.957 1.00 25.00 212 GLU D CA 1
ATOM 11094 C C . GLU D 1 231 ? 44.445 -19.571 -25.187 1.00 28.63 212 GLU D C 1
ATOM 11095 O O . GLU D 1 231 ? 45.323 -18.966 -25.814 1.00 29.46 212 GLU D O 1
ATOM 11101 N N . ILE D 1 232 ? 44.638 -20.781 -24.679 1.00 28.46 213 ILE D N 1
ATOM 11102 C CA . ILE D 1 232 ? 45.927 -21.450 -24.828 1.00 27.73 213 ILE D CA 1
ATOM 11103 C C . ILE D 1 232 ? 46.172 -21.842 -26.276 1.00 25.75 213 ILE D C 1
ATOM 11104 O O . ILE D 1 232 ? 47.280 -21.660 -26.806 1.00 28.07 213 ILE D O 1
ATOM 11109 N N . VAL D 1 233 ? 45.139 -22.340 -26.938 1.00 23.34 214 VAL D N 1
ATOM 11110 C CA . VAL D 1 233 ? 45.278 -22.736 -28.348 1.00 25.07 214 VAL D CA 1
ATOM 11111 C C . VAL D 1 233 ? 45.670 -21.509 -29.141 1.00 29.89 214 VAL D C 1
ATOM 11112 O O . VAL D 1 233 ? 46.569 -21.567 -29.993 1.00 24.69 214 VAL D O 1
ATOM 11116 N N . ARG D 1 234 ? 45.020 -20.387 -28.833 1.00 28.08 215 ARG D N 1
ATOM 11117 C CA . ARG D 1 234 ? 45.259 -19.164 -29.594 1.00 26.28 215 ARG D CA 1
ATOM 11118 C C . ARG D 1 234 ? 46.681 -18.645 -29.334 1.00 30.36 215 ARG D C 1
ATOM 11119 O O . ARG D 1 234 ? 47.406 -18.256 -30.265 1.00 30.75 215 ARG D O 1
ATOM 11127 N N . PHE D 1 235 ? 47.072 -18.637 -28.063 1.00 31.00 216 PHE D N 1
ATOM 11128 C CA . PHE D 1 235 ? 48.426 -18.260 -27.698 1.00 30.18 216 PHE D CA 1
ATOM 11129 C C . PHE D 1 235 ? 49.467 -19.114 -28.430 1.00 32.77 216 PHE D C 1
ATOM 11130 O O . PHE D 1 235 ? 50.440 -18.584 -28.949 1.00 36.00 216 PHE D O 1
ATOM 11138 N N . LEU D 1 236 ? 49.272 -20.428 -28.462 1.00 28.90 217 LEU D N 1
ATOM 11139 C CA . LEU D 1 236 ? 50.209 -21.315 -29.158 1.00 30.80 217 LEU D CA 1
ATOM 11140 C C . LEU D 1 236 ? 50.286 -20.996 -30.649 1.00 33.89 217 LEU D C 1
ATOM 11141 O O . LEU D 1 236 ? 51.376 -20.899 -31.210 1.00 31.52 217 LEU D O 1
ATOM 11146 N N . HIS D 1 237 ? 49.159 -20.859 -31.322 1.00 29.17 218 HIS D N 1
ATOM 11147 C CA . HIS D 1 237 ? 49.136 -20.505 -32.720 1.00 28.32 218 HIS D CA 1
ATOM 11148 C C . HIS D 1 237 ? 49.907 -19.232 -32.978 1.00 34.33 218 HIS D C 1
ATOM 11149 O O . HIS D 1 237 ? 50.723 -19.190 -33.845 1.00 31.97 218 HIS D O 1
ATOM 11156 N N . ASP D 1 238 ? 49.639 -18.230 -32.165 1.00 31.60 219 ASP D N 1
ATOM 11157 C CA . ASP D 1 238 ? 50.247 -16.926 -32.289 1.00 33.57 219 ASP D CA 1
ATOM 11158 C C . ASP D 1 238 ? 51.721 -16.905 -31.938 1.00 40.77 219 ASP D C 1
ATOM 11159 O O . ASP D 1 238 ? 52.449 -16.104 -32.475 1.00 40.65 219 ASP D O 1
ATOM 11164 N N . ASN D 1 239 ? 52.154 -17.793 -31.047 1.00 35.10 220 ASN D N 1
ATOM 11165 C CA . ASN D 1 239 ? 53.504 -17.768 -30.491 1.00 39.77 220 ASN D CA 1
ATOM 11166 C C . ASN D 1 239 ? 54.624 -18.254 -31.392 1.00 41.23 220 ASN D C 1
ATOM 11167 O O . ASN D 1 239 ? 55.718 -17.769 -31.280 1.00 40.51 220 ASN D O 1
ATOM 11172 N N . ARG D 1 240 ? 54.346 -19.255 -32.205 1.00 39.03 221 ARG D N 1
ATOM 11173 C CA . ARG D 1 240 ? 55.303 -19.726 -33.181 1.00 42.46 221 ARG D CA 1
ATOM 11174 C C . ARG D 1 240 ? 54.565 -20.184 -34.388 1.00 42.64 221 ARG D C 1
ATOM 11175 O O . ARG D 1 240 ? 53.490 -20.705 -34.275 1.00 45.24 221 ARG D O 1
ATOM 11177 N N . PRO D 1 241 ? 55.224 -19.967 -35.601 1.00 42.26 222 PRO D N 1
ATOM 11178 C CA . PRO D 1 241 ? 54.396 -20.241 -36.768 1.00 40.78 222 PRO D CA 1
ATOM 11179 C C . PRO D 1 241 ? 54.310 -21.690 -37.191 1.00 44.86 222 PRO D C 1
ATOM 11180 O O . PRO D 1 241 ? 53.583 -21.979 -38.088 1.00 44.65 222 PRO D O 1
ATOM 11184 N N . ASP D 1 242 ? 55.024 -22.573 -36.525 1.00 44.97 223 ASP D N 1
ATOM 11185 C CA . ASP D 1 242 ? 55.134 -23.962 -36.962 1.00 43.96 223 ASP D CA 1
ATOM 11186 C C . ASP D 1 242 ? 54.477 -24.965 -36.007 1.00 42.54 223 ASP D C 1
ATOM 11187 O O . ASP D 1 242 ? 54.340 -26.143 -36.348 1.00 43.13 223 ASP D O 1
ATOM 11192 N N . THR D 1 243 ? 54.072 -24.507 -34.822 1.00 42.51 224 THR D N 1
ATOM 11193 C CA . THR D 1 243 ? 53.442 -25.401 -33.838 1.00 41.47 224 THR D CA 1
ATOM 11194 C C . THR D 1 243 ? 52.130 -25.950 -34.380 1.00 39.00 224 THR D C 1
ATOM 11195 O O . THR D 1 243 ? 51.313 -25.211 -34.940 1.00 38.77 224 THR D O 1
ATOM 11199 N N . VAL D 1 244 ? 51.946 -27.253 -34.247 1.00 34.63 225 VAL D N 1
ATOM 11200 C CA . VAL D 1 244 ? 50.686 -27.906 -34.591 1.00 33.17 225 VAL D CA 1
ATOM 11201 C C . VAL D 1 244 ? 49.909 -28.086 -33.289 1.00 35.44 225 VAL D C 1
ATOM 11202 O O . VAL D 1 244 ? 50.475 -28.514 -32.280 1.00 37.59 225 VAL D O 1
ATOM 11206 N N . VAL D 1 245 ? 48.630 -27.714 -33.295 1.00 32.12 226 VAL D N 1
ATOM 11207 C CA . VAL D 1 245 ? 47.825 -27.733 -32.084 1.00 32.07 226 VAL D CA 1
ATOM 11208 C C . VAL D 1 245 ? 46.583 -28.586 -32.312 1.00 33.84 226 VAL D C 1
ATOM 11209 O O . VAL D 1 245 ? 45.872 -28.417 -33.314 1.00 34.52 226 VAL D O 1
ATOM 11213 N N . HIS D 1 246 ? 46.343 -29.523 -31.397 1.00 30.32 227 HIS D N 1
ATOM 11214 C CA . HIS D 1 246 ? 45.124 -30.307 -31.433 1.00 30.84 227 HIS D CA 1
ATOM 11215 C C . HIS D 1 246 ? 44.227 -29.819 -30.311 1.00 33.96 227 HIS D C 1
ATOM 11216 O O . HIS D 1 246 ? 44.590 -29.935 -29.133 1.00 34.65 227 HIS D O 1
ATOM 11223 N N . ALA D 1 247 ? 43.082 -29.233 -30.673 1.00 29.02 228 ALA D N 1
ATOM 11224 C CA . ALA D 1 247 ? 42.127 -28.791 -29.661 1.00 28.94 228 ALA D CA 1
ATOM 11225 C C . ALA D 1 247 ? 41.062 -29.876 -29.503 1.00 30.98 228 ALA D C 1
ATOM 11226 O O . ALA D 1 247 ? 40.244 -30.082 -30.404 1.00 30.95 228 ALA D O 1
ATOM 11228 N N . ILE D 1 248 ? 41.072 -30.563 -28.359 1.00 28.22 229 ILE D N 1
ATOM 11229 C CA . ILE D 1 248 ? 40.171 -31.681 -28.148 1.00 31.86 229 ILE D CA 1
ATOM 11230 C C . ILE D 1 248 ? 39.047 -31.277 -27.210 1.00 28.67 229 ILE D C 1
ATOM 11231 O O . ILE D 1 248 ? 39.273 -30.996 -26.030 1.00 28.80 229 ILE D O 1
ATOM 11236 N N . MET D 1 249 ? 37.825 -31.297 -27.725 1.00 29.84 230 MET D N 1
ATOM 11237 C CA . MET D 1 249 ? 36.701 -30.795 -26.941 1.00 31.31 230 MET D CA 1
ATOM 11238 C C . MET D 1 249 ? 35.493 -31.693 -27.101 1.00 27.52 230 MET D C 1
ATOM 11239 O O . MET D 1 249 ? 35.307 -32.304 -28.159 1.00 33.41 230 MET D O 1
ATOM 11244 N N . PRO D 1 250 ? 34.641 -31.736 -26.069 1.00 29.75 231 PRO D N 1
ATOM 11245 C CA . PRO D 1 250 ? 33.456 -32.602 -26.084 1.00 32.17 231 PRO D CA 1
ATOM 11246 C C . PRO D 1 250 ? 32.354 -32.054 -26.990 1.00 39.94 231 PRO D C 1
ATOM 11247 O O . PRO D 1 250 ? 31.555 -32.831 -27.532 1.00 39.41 231 PRO D O 1
ATOM 11251 N N . SER D 1 251 ? 32.347 -30.735 -27.198 1.00 34.25 232 SER D N 1
ATOM 11252 C CA . SER D 1 251 ? 31.352 -30.124 -28.070 1.00 35.11 232 SER D CA 1
ATOM 11253 C C . SER D 1 251 ? 31.773 -30.184 -29.529 1.00 36.34 232 SER D C 1
ATOM 11254 O O . SER D 1 251 ? 32.902 -30.567 -29.848 1.00 33.79 232 SER D O 1
ATOM 11257 N N . TYR D 1 252 ? 30.853 -29.809 -30.413 1.00 34.71 233 TYR D N 1
ATOM 11258 C CA . TYR D 1 252 ? 31.139 -29.710 -31.834 1.00 31.36 233 TYR D CA 1
ATOM 11259 C C . TYR D 1 252 ? 31.529 -28.265 -32.080 1.00 37.28 233 TYR D C 1
ATOM 11260 O O . TYR D 1 252 ? 30.703 -27.451 -32.498 1.00 37.13 233 TYR D O 1
ATOM 11269 N N . GLY D 1 253 ? 32.774 -27.933 -31.777 1.00 34.98 234 GLY D N 1
ATOM 11270 C CA . GLY D 1 253 ? 33.213 -26.556 -31.865 1.00 30.89 234 GLY D CA 1
ATOM 11271 C C . GLY D 1 253 ? 32.994 -25.825 -30.564 1.00 31.90 234 GLY D C 1
ATOM 11272 O O . GLY D 1 253 ? 32.075 -26.149 -29.790 1.00 29.53 234 GLY D O 1
ATOM 11273 N N . TYR D 1 254 ? 33.858 -24.842 -30.314 1.00 29.99 235 TYR D N 1
ATOM 11274 C CA . TYR D 1 254 ? 33.728 -23.948 -29.167 1.00 32.03 235 TYR D CA 1
ATOM 11275 C C . TYR D 1 254 ? 32.311 -23.336 -29.058 1.00 33.20 235 TYR D C 1
ATOM 11276 O O . TYR D 1 254 ? 31.717 -22.924 -30.063 1.00 27.10 235 TYR D O 1
ATOM 11285 N N . VAL D 1 255 ? 31.761 -23.333 -27.843 1.00 26.48 236 VAL D N 1
ATOM 11286 C CA . VAL D 1 255 ? 30.465 -22.701 -27.552 1.00 27.95 236 VAL D CA 1
ATOM 11287 C C . VAL D 1 255 ? 30.690 -21.299 -26.950 1.00 25.04 236 VAL D C 1
ATOM 11288 O O . VAL D 1 255 ? 31.559 -21.119 -26.084 1.00 24.77 236 VAL D O 1
ATOM 11292 N N . VAL D 1 256 ? 29.926 -20.310 -27.404 1.00 27.67 237 VAL D N 1
ATOM 11293 C CA . VAL D 1 256 ? 30.167 -18.927 -26.996 1.00 26.84 237 VAL D CA 1
ATOM 11294 C C . VAL D 1 256 ? 29.713 -18.667 -25.561 1.00 26.97 237 VAL D C 1
ATOM 11295 O O . VAL D 1 256 ? 28.747 -19.273 -25.087 1.00 27.73 237 VAL D O 1
ATOM 11299 N N . ALA D 1 257 ? 30.429 -17.782 -24.867 1.00 26.64 238 ALA D N 1
ATOM 11300 C CA . ALA D 1 257 ? 30.038 -17.316 -23.532 1.00 26.38 238 ALA D CA 1
ATOM 11301 C C . ALA D 1 257 ? 28.949 -16.247 -23.629 1.00 30.50 238 ALA D C 1
ATOM 11302 O O . ALA D 1 257 ? 29.028 -15.325 -24.467 1.00 26.32 238 ALA D O 1
ATOM 11304 N N . ASP D 1 258 ? 27.941 -16.351 -22.769 1.00 27.67 239 ASP D N 1
ATOM 11305 C CA . ASP D 1 258 ? 26.874 -15.366 -22.755 1.00 29.76 239 ASP D CA 1
ATOM 11306 C C . ASP D 1 258 ? 27.325 -14.185 -21.902 1.00 30.62 239 ASP D C 1
ATOM 11307 O O . ASP D 1 258 ? 27.424 -14.311 -20.689 1.00 26.06 239 ASP D O 1
ATOM 11312 N N . ASN D 1 259 ? 27.592 -13.044 -22.535 1.00 31.25 240 ASN D N 1
ATOM 11313 C CA . ASN D 1 259 ? 27.989 -11.844 -21.799 1.00 30.54 240 ASN D CA 1
ATOM 11314 C C . ASN D 1 259 ? 27.008 -10.693 -21.974 1.00 31.67 240 ASN D C 1
ATOM 11315 O O . ASN D 1 259 ? 27.369 -9.523 -21.823 1.00 33.38 240 ASN D O 1
ATOM 11320 N N . THR D 1 260 ? 25.758 -11.031 -22.291 1.00 33.05 241 THR D N 1
ATOM 11321 C CA . THR D 1 260 ? 24.696 -10.026 -22.464 1.00 28.36 241 THR D CA 1
ATOM 11322 C C . THR D 1 260 ? 24.259 -9.466 -21.095 1.00 31.76 241 THR D C 1
ATOM 11323 O O . THR D 1 260 ? 24.594 -10.034 -20.061 1.00 33.34 241 THR D O 1
ATOM 11327 N N . PRO D 1 261 ? 23.551 -8.319 -21.077 1.00 33.27 242 PRO D N 1
ATOM 11328 C CA . PRO D 1 261 ? 23.269 -7.692 -19.776 1.00 30.91 242 PRO D CA 1
ATOM 11329 C C . PRO D 1 261 ? 22.371 -8.531 -18.861 1.00 37.06 242 PRO D C 1
ATOM 11330 O O . PRO D 1 261 ? 22.604 -8.516 -17.650 1.00 37.18 242 PRO D O 1
ATOM 11334 N N . PHE D 1 262 ? 21.372 -9.199 -19.406 1.00 30.28 243 PHE D N 1
ATOM 11335 C CA . PHE D 1 262 ? 20.501 -9.987 -18.598 1.00 38.14 243 PHE D CA 1
ATOM 11336 C C . PHE D 1 262 ? 21.258 -11.133 -17.955 1.00 40.78 243 PHE D C 1
ATOM 11337 O O . PHE D 1 262 ? 20.821 -11.655 -16.994 1.00 57.10 243 PHE D O 1
ATOM 11345 N N . ALA D 1 263 ? 22.438 -11.451 -18.450 1.00 39.17 244 ALA D N 1
ATOM 11346 C CA . ALA D 1 263 ? 23.235 -12.539 -17.946 1.00 37.51 244 ALA D CA 1
ATOM 11347 C C . ALA D 1 263 ? 24.257 -12.095 -16.957 1.00 39.43 244 ALA D C 1
ATOM 11348 O O . ALA D 1 263 ? 24.555 -12.803 -16.036 1.00 41.50 244 ALA D O 1
ATOM 11350 N N . ASN D 1 264 ? 24.805 -10.925 -17.163 1.00 34.40 245 ASN D N 1
ATOM 11351 C CA . ASN D 1 264 ? 25.654 -10.341 -16.192 1.00 38.13 245 ASN D CA 1
ATOM 11352 C C . ASN D 1 264 ? 24.869 -10.231 -14.882 1.00 40.90 245 ASN D C 1
ATOM 11353 O O . ASN D 1 264 ? 25.454 -10.277 -13.843 1.00 40.46 245 ASN D O 1
ATOM 11358 N N . GLN D 1 265 ? 23.553 -10.086 -14.964 1.00 38.85 246 GLN D N 1
ATOM 11359 C CA . GLN D 1 265 ? 22.681 -9.879 -13.806 1.00 41.40 246 GLN D CA 1
ATOM 11360 C C . GLN D 1 265 ? 22.668 -11.034 -12.824 1.00 40.71 246 GLN D C 1
ATOM 11361 O O . GLN D 1 265 ? 22.500 -10.844 -11.667 1.00 33.97 246 GLN D O 1
ATOM 11367 N N . ILE D 1 266 ? 22.809 -12.240 -13.313 1.00 37.33 247 ILE D N 1
ATOM 11368 C CA . ILE D 1 266 ? 22.794 -13.342 -12.365 1.00 37.02 247 ILE D CA 1
ATOM 11369 C C . ILE D 1 266 ? 23.977 -13.224 -11.396 1.00 40.05 247 ILE D C 1
ATOM 11370 O O . ILE D 1 266 ? 23.983 -13.856 -10.357 1.00 31.18 247 ILE D O 1
ATOM 11375 N N . PHE D 1 267 ? 24.947 -12.395 -11.717 1.00 39.15 248 PHE D N 1
ATOM 11376 C CA . PHE D 1 267 ? 26.109 -12.316 -10.893 1.00 39.25 248 PHE D CA 1
ATOM 11377 C C . PHE D 1 267 ? 26.082 -11.130 -9.953 1.00 42.74 248 PHE D C 1
ATOM 11378 O O . PHE D 1 267 ? 27.024 -10.892 -9.262 1.00 40.93 248 PHE D O 1
ATOM 11386 N N . ASP D 1 268 ? 24.972 -10.424 -9.964 1.00 41.20 249 ASP D N 1
ATOM 11387 C CA . ASP D 1 268 ? 24.684 -9.303 -9.095 1.00 42.08 249 ASP D CA 1
ATOM 11388 C C . ASP D 1 268 ? 24.228 -9.735 -7.681 1.00 41.87 249 ASP D C 1
ATOM 11389 O O . ASP D 1 268 ? 23.661 -10.779 -7.505 1.00 36.71 249 ASP D O 1
ATOM 11394 N N . PRO D 1 269 ? 24.513 -8.822 -6.649 1.00 42.90 250 PRO D N 1
ATOM 11395 C CA . PRO D 1 269 ? 23.926 -9.155 -5.350 1.00 39.61 250 PRO D CA 1
ATOM 11396 C C . PRO D 1 269 ? 22.482 -9.552 -5.323 1.00 40.92 250 PRO D C 1
ATOM 11397 O O . PRO D 1 269 ? 22.145 -10.451 -4.595 1.00 40.88 250 PRO D O 1
ATOM 11401 N N . ALA D 1 270 ? 21.628 -8.885 -6.072 1.00 42.53 251 ALA D N 1
ATOM 11402 C CA . ALA D 1 270 ? 20.214 -9.158 -5.968 1.00 41.14 251 ALA D CA 1
ATOM 11403 C C . ALA D 1 270 ? 19.870 -10.552 -6.416 1.00 43.14 251 ALA D C 1
ATOM 11404 O O . ALA D 1 270 ? 18.887 -11.107 -6.004 1.00 41.20 251 ALA D O 1
ATOM 11406 N N . ALA D 1 271 ? 20.680 -11.085 -7.304 1.00 40.26 252 ALA D N 1
ATOM 11407 C CA . ALA D 1 271 ? 20.424 -12.367 -7.874 1.00 38.35 252 ALA D CA 1
ATOM 11408 C C . ALA D 1 271 ? 20.961 -13.430 -6.940 1.00 39.48 252 ALA D C 1
ATOM 11409 O O . ALA D 1 271 ? 20.520 -14.556 -6.984 1.00 38.00 252 ALA D O 1
ATOM 11411 N N . VAL D 1 272 ? 21.913 -13.051 -6.099 1.00 41.56 253 VAL D N 1
ATOM 11412 C CA . VAL D 1 272 ? 22.357 -13.963 -5.052 1.00 41.20 253 VAL D CA 1
ATOM 11413 C C . VAL D 1 272 ? 21.173 -14.223 -4.120 1.00 37.65 253 VAL D C 1
ATOM 11414 O O . VAL D 1 272 ? 20.867 -15.366 -3.790 1.00 36.64 253 VAL D O 1
ATOM 11418 N N . ASP D 1 273 ? 20.492 -13.156 -3.720 1.00 39.90 254 ASP D N 1
ATOM 11419 C CA . ASP D 1 273 ? 19.252 -13.304 -2.962 1.00 37.16 254 ASP D CA 1
ATOM 11420 C C . ASP D 1 273 ? 18.256 -14.246 -3.649 1.00 38.89 254 ASP D C 1
ATOM 11421 O O . ASP D 1 273 ? 17.733 -15.152 -3.007 1.00 36.95 254 ASP D O 1
ATOM 11426 N N . ASP D 1 274 ? 17.996 -14.038 -4.945 1.00 36.84 255 ASP D N 1
ATOM 11427 C CA . ASP D 1 274 ? 17.001 -14.855 -5.645 1.00 33.90 255 ASP D CA 1
ATOM 11428 C C . ASP D 1 274 ? 17.421 -16.309 -5.651 1.00 35.16 255 ASP D C 1
ATOM 11429 O O . ASP D 1 274 ? 16.599 -17.209 -5.480 1.00 33.79 255 ASP D O 1
ATOM 11434 N N . TYR D 1 275 ? 18.710 -16.552 -5.827 1.00 33.06 256 TYR D N 1
ATOM 11435 C CA . TYR D 1 275 ? 19.179 -17.925 -5.822 1.00 31.90 256 TYR D CA 1
ATOM 11436 C C . TYR D 1 275 ? 19.118 -18.495 -4.398 1.00 33.84 256 TYR D C 1
ATOM 11437 O O . TYR D 1 275 ? 18.625 -19.616 -4.182 1.00 31.04 256 TYR D O 1
ATOM 11446 N N . PHE D 1 276 ? 19.603 -17.725 -3.432 1.00 33.45 257 PHE D N 1
ATOM 11447 C CA . PHE D 1 276 ? 19.640 -18.190 -2.049 1.00 34.52 257 PHE D CA 1
ATOM 11448 C C . PHE D 1 276 ? 18.228 -18.539 -1.564 1.00 36.18 257 PHE D C 1
ATOM 11449 O O . PHE D 1 276 ? 17.998 -19.630 -1.063 1.00 33.27 257 PHE D O 1
ATOM 11457 N N . ASP D 1 277 ? 17.282 -17.615 -1.733 1.00 39.04 258 ASP D N 1
ATOM 11458 C CA . ASP D 1 277 ? 15.910 -17.811 -1.250 1.00 40.07 258 ASP D CA 1
ATOM 11459 C C . ASP D 1 277 ? 15.128 -18.794 -2.102 1.00 40.45 258 ASP D C 1
ATOM 11460 O O . ASP D 1 277 ? 14.013 -19.178 -1.744 1.00 39.45 258 ASP D O 1
ATOM 11465 N N . GLY D 1 278 ? 15.702 -19.186 -3.239 1.00 44.09 259 GLY D N 1
ATOM 11466 C CA . GLY D 1 278 ? 14.974 -19.968 -4.224 1.00 37.39 259 GLY D CA 1
ATOM 11467 C C . GLY D 1 278 ? 14.871 -21.435 -3.870 1.00 41.35 259 GLY D C 1
ATOM 11468 O O . GLY D 1 278 ? 15.724 -21.969 -3.158 1.00 41.34 259 GLY D O 1
ATOM 11469 N N . SER D 1 279 ? 13.824 -22.086 -4.371 1.00 41.07 260 SER D N 1
ATOM 11470 C CA . SER D 1 279 ? 13.640 -23.519 -4.176 1.00 41.40 260 SER D CA 1
ATOM 11471 C C . SER D 1 279 ? 14.758 -24.266 -4.885 1.00 42.13 260 SER D C 1
ATOM 11472 O O . SER D 1 279 ? 15.508 -23.680 -5.676 1.00 38.70 260 SER D O 1
ATOM 11475 N N . LYS D 1 280 ? 14.869 -25.560 -4.604 1.00 38.65 261 LYS D N 1
ATOM 11476 C CA . LYS D 1 280 ? 15.867 -26.399 -5.254 1.00 43.53 261 LYS D CA 1
ATOM 11477 C C . LYS D 1 280 ? 15.618 -26.433 -6.756 1.00 37.74 261 LYS D C 1
ATOM 11478 O O . LYS D 1 280 ? 16.553 -26.530 -7.551 1.00 39.36 261 LYS D O 1
ATOM 11484 N N . GLN D 1 281 ? 14.347 -26.349 -7.135 1.00 39.44 262 GLN D N 1
ATOM 11485 C CA . GLN D 1 281 ? 13.959 -26.327 -8.551 1.00 46.21 262 GLN D CA 1
ATOM 11486 C C . GLN D 1 281 ? 14.548 -25.088 -9.240 1.00 40.85 262 GLN D C 1
ATOM 11487 O O . GLN D 1 281 ? 15.141 -25.182 -10.317 1.00 38.20 262 GLN D O 1
ATOM 11493 N N . ALA D 1 282 ? 14.377 -23.938 -8.594 1.00 37.45 263 ALA D N 1
ATOM 11494 C CA . ALA D 1 282 ? 14.880 -22.668 -9.109 1.00 41.34 263 ALA D CA 1
ATOM 11495 C C . ALA D 1 282 ? 16.412 -22.663 -9.203 1.00 43.11 263 ALA D C 1
ATOM 11496 O O . ALA D 1 282 ? 16.982 -22.239 -10.215 1.00 39.09 263 ALA D O 1
ATOM 11498 N N . LYS D 1 283 ? 17.074 -23.128 -8.146 1.00 34.93 264 LYS D N 1
ATOM 11499 C CA . LYS D 1 283 ? 18.526 -23.212 -8.148 1.00 36.19 264 LYS D CA 1
ATOM 11500 C C . LYS D 1 283 ? 19.017 -24.087 -9.289 1.00 37.92 264 LYS D C 1
ATOM 11501 O O . LYS D 1 283 ? 20.006 -23.741 -9.951 1.00 37.52 264 LYS D O 1
ATOM 11507 N N . ASP D 1 284 ? 18.328 -25.202 -9.531 1.00 32.85 265 ASP D N 1
ATOM 11508 C CA . ASP D 1 284 ? 18.689 -26.084 -10.644 1.00 37.50 265 ASP D CA 1
ATOM 11509 C C . ASP D 1 284 ? 18.556 -25.344 -11.982 1.00 40.04 265 ASP D C 1
ATOM 11510 O O . ASP D 1 284 ? 19.337 -25.576 -12.925 1.00 34.98 265 ASP D O 1
ATOM 11515 N N . ALA D 1 285 ? 17.559 -24.464 -12.060 1.00 36.54 266 ALA D N 1
ATOM 11516 C CA . ALA D 1 285 ? 17.268 -23.733 -13.287 1.00 37.89 266 ALA D CA 1
ATOM 11517 C C . ALA D 1 285 ? 18.386 -22.745 -13.626 1.00 37.98 266 ALA D C 1
ATOM 11518 O O . ALA D 1 285 ? 18.744 -22.583 -14.799 1.00 38.09 266 ALA D O 1
ATOM 11520 N N . PHE D 1 286 ? 18.907 -22.064 -12.601 1.00 33.37 267 PHE D N 1
ATOM 11521 C CA . PHE D 1 286 ? 20.068 -21.201 -12.757 1.00 32.57 267 PHE D CA 1
ATOM 11522 C C . PHE D 1 286 ? 21.210 -21.901 -13.443 1.00 34.64 267 PHE D C 1
ATOM 11523 O O . PHE D 1 286 ? 21.748 -21.386 -14.414 1.00 36.54 267 PHE D O 1
ATOM 11531 N N . TRP D 1 287 ? 21.608 -23.056 -12.907 1.00 33.34 268 TRP D N 1
ATOM 11532 C CA . TRP D 1 287 ? 22.714 -23.819 -13.478 1.00 35.09 268 TRP D CA 1
ATOM 11533 C C . TRP D 1 287 ? 22.356 -24.370 -14.854 1.00 34.24 268 TRP D C 1
ATOM 11534 O O . TRP D 1 287 ? 23.198 -24.413 -15.760 1.00 39.27 268 TRP D O 1
ATOM 11545 N N . ARG D 1 288 ? 21.108 -24.792 -15.025 1.00 33.34 269 ARG D N 1
ATOM 11546 C CA . ARG D 1 288 ? 20.675 -25.342 -16.319 1.00 39.53 269 ARG D CA 1
ATOM 11547 C C . ARG D 1 288 ? 20.645 -24.294 -17.450 1.00 35.73 269 ARG D C 1
ATOM 11548 O O . ARG D 1 288 ? 21.294 -24.461 -18.491 1.00 35.25 269 ARG D O 1
ATOM 11556 N N . TYR D 1 289 ? 19.893 -23.217 -17.251 1.00 35.08 270 TYR D N 1
ATOM 11557 C CA . TYR D 1 289 ? 19.802 -22.163 -18.267 1.00 35.60 270 TYR D CA 1
ATOM 11558 C C . TYR D 1 289 ? 21.031 -21.272 -18.392 1.00 34.29 270 TYR D C 1
ATOM 11559 O O . TYR D 1 289 ? 21.269 -20.679 -19.438 1.00 37.06 270 TYR D O 1
ATOM 11568 N N . HIS D 1 290 ? 21.804 -21.138 -17.325 1.00 35.08 271 HIS D N 1
ATOM 11569 C CA . HIS D 1 290 ? 22.878 -20.155 -17.345 1.00 34.22 271 HIS D CA 1
ATOM 11570 C C . HIS D 1 290 ? 24.285 -20.685 -17.034 1.00 38.70 271 HIS D C 1
ATOM 11571 O O . HIS D 1 290 ? 25.126 -19.948 -16.519 1.00 42.82 271 HIS D O 1
ATOM 11578 N N . ARG D 1 291 ? 24.538 -21.945 -17.387 1.00 43.27 272 ARG D N 1
ATOM 11579 C CA . ARG D 1 291 ? 25.866 -22.536 -17.225 1.00 45.89 272 ARG D CA 1
ATOM 11580 C C . ARG D 1 291 ? 26.838 -21.970 -18.264 1.00 45.80 272 ARG D C 1
ATOM 11581 O O . ARG D 1 291 ? 28.049 -21.979 -18.045 1.00 37.92 272 ARG D O 1
ATOM 11583 N N . ASN D 1 292 ? 26.311 -21.534 -19.402 1.00 50.25 273 ASN D N 1
ATOM 11584 C CA . ASN D 1 292 ? 27.151 -21.014 -20.471 1.00 44.22 273 ASN D CA 1
ATOM 11585 C C . ASN D 1 292 ? 27.427 -19.535 -20.269 1.00 40.50 273 ASN D C 1
ATOM 11586 O O . ASN D 1 292 ? 26.947 -18.696 -21.032 1.00 38.44 273 ASN D O 1
ATOM 11591 N N . THR D 1 293 ? 28.195 -19.214 -19.233 1.00 43.96 274 THR D N 1
ATOM 11592 C CA . THR D 1 293 ? 28.445 -17.808 -18.904 1.00 35.81 274 THR D CA 1
ATOM 11593 C C . THR D 1 293 ? 29.903 -17.302 -18.848 1.00 41.93 274 THR D C 1
ATOM 11594 O O . THR D 1 293 ? 30.190 -16.105 -19.149 1.00 40.07 274 THR D O 1
ATOM 11598 N N . ASN D 1 294 ? 30.802 -18.188 -18.419 1.00 38.89 275 ASN D N 1
ATOM 11599 C CA . ASN D 1 294 ? 32.216 -17.845 -18.245 1.00 34.23 275 ASN D CA 1
ATOM 11600 C C . ASN D 1 294 ? 33.180 -18.996 -18.607 1.00 32.01 275 ASN D C 1
ATOM 11601 O O . ASN D 1 294 ? 33.446 -19.213 -19.788 1.00 33.52 275 ASN D O 1
ATOM 11606 N N . TYR D 1 295 ? 33.681 -19.739 -17.619 1.00 32.36 276 TYR D N 1
ATOM 11607 C CA . TYR D 1 295 ? 34.857 -20.605 -17.843 1.00 28.22 276 TYR D CA 1
ATOM 11608 C C . TYR D 1 295 ? 34.607 -21.887 -18.619 1.00 29.44 276 TYR D C 1
ATOM 11609 O O . TYR D 1 295 ? 35.523 -22.435 -19.227 1.00 29.60 276 TYR D O 1
ATOM 11618 N N . SER D 1 296 ? 33.370 -22.366 -18.621 1.00 26.65 277 SER D N 1
ATOM 11619 C CA . SER D 1 296 ? 33.042 -23.544 -19.396 1.00 29.40 277 SER D CA 1
ATOM 11620 C C . SER D 1 296 ? 32.807 -23.201 -20.869 1.00 30.52 277 SER D C 1
ATOM 11621 O O . SER D 1 296 ? 32.618 -24.084 -21.715 1.00 31.22 277 SER D O 1
ATOM 11624 N N . VAL D 1 297 ? 32.820 -21.919 -21.199 1.00 30.28 278 VAL D N 1
ATOM 11625 C CA . VAL D 1 297 ? 32.547 -21.531 -22.591 1.00 25.31 278 VAL D CA 1
ATOM 11626 C C . VAL D 1 297 ? 33.594 -20.497 -23.008 1.00 28.72 278 VAL D C 1
ATOM 11627 O O . VAL D 1 297 ? 34.513 -20.195 -22.233 1.00 25.66 278 VAL D O 1
ATOM 11631 N N . VAL D 1 298 ? 33.463 -19.955 -24.218 1.00 27.02 279 VAL D N 1
ATOM 11632 C CA . VAL D 1 298 ? 34.513 -19.117 -24.763 1.00 25.52 279 VAL D CA 1
ATOM 11633 C C . VAL D 1 298 ? 33.964 -17.793 -25.284 1.00 29.02 279 VAL D C 1
ATOM 11634 O O . VAL D 1 298 ? 32.980 -17.762 -26.031 1.00 24.72 279 VAL D O 1
ATOM 11638 N N . ASP D 1 299 ? 34.619 -16.707 -24.895 1.00 25.76 280 ASP D N 1
ATOM 11639 C CA . ASP D 1 299 ? 34.188 -15.387 -25.337 1.00 28.06 280 ASP D CA 1
ATOM 11640 C C . ASP D 1 299 ? 34.226 -15.250 -26.872 1.00 29.51 280 ASP D C 1
ATOM 11641 O O . ASP D 1 299 ? 35.068 -15.849 -27.560 1.00 29.03 280 ASP D O 1
ATOM 11646 N N . ASP D 1 300 ? 33.273 -14.492 -27.396 1.00 29.56 281 ASP D N 1
ATOM 11647 C CA . ASP D 1 300 ? 33.076 -14.291 -28.829 1.00 28.02 281 ASP D CA 1
ATOM 11648 C C . ASP D 1 300 ? 34.360 -13.871 -29.551 1.00 30.64 281 ASP D C 1
ATOM 11649 O O . ASP D 1 300 ? 34.646 -14.341 -30.644 1.00 29.16 281 ASP D O 1
ATOM 11654 N N . GLU D 1 301 ? 35.146 -13.008 -28.938 1.00 27.15 282 GLU D N 1
ATOM 11655 C CA . GLU D 1 301 ? 36.361 -12.510 -29.564 1.00 30.55 282 GLU D CA 1
ATOM 11656 C C . GLU D 1 301 ? 37.370 -13.596 -29.799 1.00 29.34 282 GLU D C 1
ATOM 11657 O O . GLU D 1 301 ? 37.994 -13.633 -30.810 1.00 24.67 282 GLU D O 1
ATOM 11663 N N . VAL D 1 302 ? 37.540 -14.436 -28.794 1.00 29.64 283 VAL D N 1
ATOM 11664 C CA . VAL D 1 302 ? 38.539 -15.485 -28.885 1.00 24.63 283 VAL D CA 1
ATOM 11665 C C . VAL D 1 302 ? 38.120 -16.480 -29.957 1.00 26.19 283 VAL D C 1
ATOM 11666 O O . VAL D 1 302 ? 38.946 -16.928 -30.770 1.00 24.94 283 VAL D O 1
ATOM 11670 N N . ILE D 1 303 ? 36.828 -16.807 -29.980 1.00 26.75 284 ILE D N 1
ATOM 11671 C CA . ILE D 1 303 ? 36.310 -17.755 -30.957 1.00 22.88 284 ILE D CA 1
ATOM 11672 C C . ILE D 1 303 ? 36.527 -17.233 -32.368 1.00 27.99 284 ILE D C 1
ATOM 11673 O O . ILE D 1 303 ? 36.982 -17.984 -33.255 1.00 29.09 284 ILE D O 1
ATOM 11678 N N . ARG D 1 304 ? 36.224 -15.952 -32.590 1.00 24.43 285 ARG D N 1
ATOM 11679 C CA . ARG D 1 304 ? 36.370 -15.388 -33.930 1.00 27.78 285 ARG D CA 1
ATOM 11680 C C . ARG D 1 304 ? 37.827 -15.344 -34.347 1.00 25.86 285 ARG D C 1
ATOM 11681 O O . ARG D 1 304 ? 38.167 -15.692 -35.480 1.00 26.36 285 ARG D O 1
ATOM 11689 N N . ASP D 1 305 ? 38.698 -14.997 -33.405 1.00 23.96 286 ASP D N 1
ATOM 11690 C CA . ASP D 1 305 ? 40.113 -14.998 -33.715 1.00 28.29 286 ASP D CA 1
ATOM 11691 C C . ASP D 1 305 ? 40.611 -16.389 -34.136 1.00 28.15 286 ASP D C 1
ATOM 11692 O O . ASP D 1 305 ? 41.372 -16.521 -35.103 1.00 30.40 286 ASP D O 1
ATOM 11697 N N . LEU D 1 306 ? 40.173 -17.432 -33.428 1.00 27.57 287 LEU D N 1
ATOM 11698 C CA . LEU D 1 306 ? 40.628 -18.772 -33.750 1.00 25.79 287 LEU D CA 1
ATOM 11699 C C . LEU D 1 306 ? 40.108 -19.202 -35.106 1.00 27.62 287 LEU D C 1
ATOM 11700 O O . LEU D 1 306 ? 40.823 -19.843 -35.877 1.00 27.10 287 LEU D O 1
ATOM 11705 N N . TYR D 1 307 ? 38.853 -18.877 -35.392 1.00 24.12 288 TYR D N 1
ATOM 11706 C CA . TYR D 1 307 ? 38.275 -19.261 -36.662 1.00 26.90 288 TYR D CA 1
ATOM 11707 C C . TYR D 1 307 ? 38.995 -18.550 -37.798 1.00 27.92 288 TYR D C 1
ATOM 11708 O O . TYR D 1 307 ? 39.272 -19.146 -38.858 1.00 26.76 288 TYR D O 1
ATOM 11717 N N . ARG D 1 308 ? 39.318 -17.299 -37.583 1.00 28.45 289 ARG D N 1
ATOM 11718 C CA . ARG D 1 308 ? 40.006 -16.495 -38.555 1.00 29.67 289 ARG D CA 1
ATOM 11719 C C . ARG D 1 308 ? 41.389 -17.063 -38.805 1.00 29.84 289 ARG D C 1
ATOM 11720 O O . ARG D 1 308 ? 41.823 -17.154 -39.919 1.00 29.41 289 ARG D O 1
ATOM 11728 N N . ARG D 1 309 ? 42.052 -17.451 -37.737 1.00 27.52 290 ARG D N 1
ATOM 11729 C CA . ARG D 1 309 ? 43.377 -18.057 -37.851 1.00 28.35 290 ARG D CA 1
ATOM 11730 C C . ARG D 1 309 ? 43.327 -19.340 -38.680 1.00 30.05 290 ARG D C 1
ATOM 11731 O O . ARG D 1 309 ? 44.179 -19.566 -39.548 1.00 28.12 290 ARG D O 1
ATOM 11739 N N . GLY D 1 310 ? 42.303 -20.151 -38.435 1.00 26.36 291 GLY D N 1
ATOM 11740 C CA . GLY D 1 310 ? 42.131 -21.394 -39.157 1.00 30.76 291 GLY D CA 1
ATOM 11741 C C . GLY D 1 310 ? 41.866 -21.120 -40.628 1.00 32.73 291 GLY D C 1
ATOM 11742 O O . GLY D 1 310 ? 42.418 -21.784 -41.517 1.00 30.48 291 GLY D O 1
ATOM 11743 N N . TYR D 1 311 ? 40.995 -20.157 -40.889 1.00 28.15 292 TYR D N 1
ATOM 11744 C CA . TYR D 1 311 ? 40.649 -19.813 -42.255 1.00 27.57 292 TYR D CA 1
ATOM 11745 C C . TYR D 1 311 ? 41.914 -19.354 -43.011 1.00 24.82 292 TYR D C 1
ATOM 11746 O O . TYR D 1 311 ? 42.213 -19.881 -44.083 1.00 29.13 292 TYR D O 1
ATOM 11755 N N . ASP D 1 312 ? 42.647 -18.388 -42.454 1.00 25.95 293 ASP D N 1
ATOM 11756 C CA . ASP D 1 312 ? 43.812 -17.864 -43.152 1.00 25.98 293 ASP D CA 1
ATOM 11757 C C . ASP D 1 312 ? 44.850 -18.953 -43.413 1.00 30.66 293 ASP D C 1
ATOM 11758 O O . ASP D 1 312 ? 45.476 -18.974 -44.484 1.00 28.35 293 ASP D O 1
ATOM 11763 N N . ASP D 1 313 ? 45.030 -19.857 -42.447 1.00 27.98 294 ASP D N 1
ATOM 11764 C CA . ASP D 1 313 ? 45.951 -20.977 -42.629 1.00 28.84 294 ASP D CA 1
ATOM 11765 C C . ASP D 1 313 ? 45.505 -21.819 -43.821 1.00 30.50 294 ASP D C 1
ATOM 11766 O O . ASP D 1 313 ? 46.336 -22.314 -44.595 1.00 29.99 294 ASP D O 1
ATOM 11771 N N . GLU D 1 314 ? 44.195 -22.022 -43.960 1.00 29.50 295 GLU D N 1
ATOM 11772 C CA . GLU D 1 314 ? 43.692 -22.829 -45.068 1.00 27.82 295 GLU D CA 1
ATOM 11773 C C . GLU D 1 314 ? 43.968 -22.123 -46.403 1.00 30.02 295 GLU D C 1
ATOM 11774 O O . GLU D 1 314 ? 44.424 -22.751 -47.373 1.00 31.35 295 GLU D O 1
ATOM 11780 N N . VAL D 1 315 ? 43.692 -20.823 -46.456 1.00 29.36 296 VAL D N 1
ATOM 11781 C CA . VAL D 1 315 ? 44.014 -20.035 -47.655 1.00 28.24 296 VAL D CA 1
ATOM 11782 C C . VAL D 1 315 ? 45.500 -20.202 -47.982 1.00 31.07 296 VAL D C 1
ATOM 11783 O O . VAL D 1 315 ? 45.873 -20.399 -49.136 1.00 31.10 296 VAL D O 1
ATOM 11787 N N . ALA D 1 316 ? 46.341 -20.159 -46.950 1.00 34.07 297 ALA D N 1
ATOM 11788 C CA . ALA D 1 316 ? 47.781 -20.245 -47.157 1.00 33.04 297 ALA D CA 1
ATOM 11789 C C . ALA D 1 316 ? 48.234 -21.661 -47.482 1.00 32.65 297 ALA D C 1
ATOM 11790 O O . ALA D 1 316 ? 49.391 -21.866 -47.837 1.00 33.66 297 ALA D O 1
ATOM 11792 N N . GLY D 1 317 ? 47.320 -22.625 -47.378 1.00 32.32 298 GLY D N 1
ATOM 11793 C CA . GLY D 1 317 ? 47.652 -24.030 -47.553 1.00 36.84 298 GLY D CA 1
ATOM 11794 C C . GLY D 1 317 ? 48.610 -24.578 -46.497 1.00 39.66 298 GLY D C 1
ATOM 11795 O O . GLY D 1 317 ? 49.413 -25.457 -46.796 1.00 42.60 298 GLY D O 1
ATOM 11796 N N . ALA D 1 318 ? 48.534 -24.055 -45.273 1.00 38.02 299 ALA D N 1
ATOM 11797 C CA . ALA D 1 318 ? 49.399 -24.502 -44.172 1.00 35.07 299 ALA D CA 1
ATOM 11798 C C . ALA D 1 318 ? 48.614 -24.741 -42.870 1.00 32.83 299 ALA D C 1
ATOM 11799 O O . ALA D 1 318 ? 48.803 -24.031 -41.883 1.00 34.70 299 ALA D O 1
ATOM 11801 N N . PRO D 1 319 ? 47.752 -25.771 -42.858 1.00 38.01 300 PRO D N 1
ATOM 11802 C CA . PRO D 1 319 ? 46.905 -25.990 -41.677 1.00 37.19 300 PRO D CA 1
ATOM 11803 C C . PRO D 1 319 ? 47.736 -26.382 -40.460 1.00 38.87 300 PRO D C 1
ATOM 11804 O O . PRO D 1 319 ? 48.686 -27.154 -40.604 1.00 39.20 300 PRO D O 1
ATOM 11808 N N . ARG D 1 320 ? 47.379 -25.841 -39.294 1.00 36.10 301 ARG D N 1
ATOM 11809 C CA . ARG D 1 320 ? 48.110 -26.064 -38.053 1.00 36.91 301 ARG D CA 1
ATOM 11810 C C . ARG D 1 320 ? 47.178 -26.400 -36.908 1.00 36.46 301 ARG D C 1
ATOM 11811 O O . ARG D 1 320 ? 47.578 -27.095 -35.959 1.00 36.37 301 ARG D O 1
ATOM 11819 N N . LEU D 1 321 ? 45.956 -25.870 -36.983 1.00 30.75 302 LEU D N 1
ATOM 11820 C CA . LEU D 1 321 ? 44.969 -26.046 -35.923 1.00 32.46 302 LEU D CA 1
ATOM 11821 C C . LEU D 1 321 ? 44.072 -27.210 -36.264 1.00 33.54 302 LEU D C 1
ATOM 11822 O O . LEU D 1 321 ? 43.320 -27.150 -37.237 1.00 29.87 302 LEU D O 1
ATOM 11827 N N . ASN D 1 322 ? 44.145 -28.262 -35.457 1.00 32.88 303 ASN D N 1
ATOM 11828 C CA . ASN D 1 322 ? 43.278 -29.418 -35.617 1.00 32.11 303 ASN D CA 1
ATOM 11829 C C . ASN D 1 322 ? 42.200 -29.356 -34.533 1.00 34.01 303 ASN D C 1
ATOM 11830 O O . ASN D 1 322 ? 42.498 -29.528 -33.345 1.00 32.17 303 ASN D O 1
ATOM 11835 N N . PHE D 1 323 ? 40.964 -29.066 -34.931 1.00 30.99 304 PHE D N 1
ATOM 11836 C CA . PHE D 1 323 ? 39.859 -29.105 -33.984 1.00 35.03 304 PHE D CA 1
ATOM 11837 C C . PHE D 1 323 ? 39.254 -30.500 -33.948 1.00 36.62 304 PHE D C 1
ATOM 11838 O O . PHE D 1 323 ? 38.668 -30.971 -34.933 1.00 38.06 304 PHE D O 1
ATOM 11846 N N . VAL D 1 324 ? 39.449 -31.169 -32.813 1.00 35.54 305 VAL D N 1
ATOM 11847 C CA . VAL D 1 324 ? 38.944 -32.515 -32.610 1.00 32.08 305 VAL D CA 1
ATOM 11848 C C . VAL D 1 324 ? 37.629 -32.405 -31.825 1.00 33.45 305 VAL D C 1
ATOM 11849 O O . VAL D 1 324 ? 37.634 -32.270 -30.609 1.00 35.51 305 VAL D O 1
ATOM 11853 N N . ASN D 1 325 ? 36.506 -32.416 -32.520 1.00 35.31 306 ASN D N 1
ATOM 11854 C CA . ASN D 1 325 ? 35.196 -32.272 -31.932 1.00 33.19 306 ASN D CA 1
ATOM 11855 C C . ASN D 1 325 ? 34.640 -33.513 -31.270 1.00 37.80 306 ASN D C 1
ATOM 11856 O O . ASN D 1 325 ? 35.009 -34.604 -31.606 1.00 33.78 306 ASN D O 1
ATOM 11861 N N . LEU D 1 326 ? 33.679 -33.306 -30.393 1.00 34.17 307 LEU D N 1
ATOM 11862 C CA . LEU D 1 326 ? 32.960 -34.379 -29.768 1.00 39.20 307 LEU D CA 1
ATOM 11863 C C . LEU D 1 326 ? 33.927 -35.452 -29.283 1.00 37.69 307 LEU D C 1
ATOM 11864 O O . LEU D 1 326 ? 33.785 -36.580 -29.619 1.00 39.15 307 LEU D O 1
ATOM 11869 N N . ALA D 1 327 ? 34.935 -35.064 -28.532 1.00 37.32 308 ALA D N 1
ATOM 11870 C CA . ALA D 1 327 ? 35.942 -36.007 -28.095 1.00 38.90 308 ALA D CA 1
ATOM 11871 C C . ALA D 1 327 ? 36.439 -35.716 -26.695 1.00 42.06 308 ALA D C 1
ATOM 11872 O O . ALA D 1 327 ? 36.262 -34.609 -26.217 1.00 37.33 308 ALA D O 1
ATOM 11874 N N . HIS D 1 328 ? 37.019 -36.723 -26.040 1.00 39.00 309 HIS D N 1
ATOM 11875 C CA . HIS D 1 328 ? 37.543 -36.582 -24.687 1.00 36.79 309 HIS D CA 1
ATOM 11876 C C . HIS D 1 328 ? 38.921 -37.231 -24.582 1.00 36.22 309 HIS D C 1
ATOM 11877 O O . HIS D 1 328 ? 39.192 -38.254 -25.207 1.00 40.19 309 HIS D O 1
ATOM 11884 N N . VAL D 1 329 ? 39.787 -36.656 -23.770 1.00 38.52 310 VAL D N 1
ATOM 11885 C CA . VAL D 1 329 ? 41.043 -37.306 -23.466 1.00 43.07 310 VAL D CA 1
ATOM 11886 C C . VAL D 1 329 ? 40.803 -38.284 -22.316 1.00 42.09 310 VAL D C 1
ATOM 11887 O O . VAL D 1 329 ? 40.309 -37.879 -21.259 1.00 40.65 310 VAL D O 1
ATOM 11891 N N . VAL D 1 330 ? 41.147 -39.558 -22.525 1.00 46.11 311 VAL D N 1
ATOM 11892 C CA . VAL D 1 330 ? 40.898 -40.595 -21.508 1.00 46.49 311 VAL D CA 1
ATOM 11893 C C . VAL D 1 330 ? 42.171 -41.247 -20.963 1.00 50.14 311 VAL D C 1
ATOM 11894 O O . VAL D 1 330 ? 42.108 -42.076 -20.058 1.00 53.56 311 VAL D O 1
ATOM 11898 N N . GLY D 1 331 ? 43.323 -40.875 -21.512 1.00 45.21 312 GLY D N 1
ATOM 11899 C CA . GLY D 1 331 ? 44.584 -41.345 -20.970 1.00 41.13 312 GLY D CA 1
ATOM 11900 C C . GLY D 1 331 ? 45.789 -40.664 -21.591 1.00 44.31 312 GLY D C 1
ATOM 11901 O O . GLY D 1 331 ? 45.712 -40.128 -22.702 1.00 43.44 312 GLY D O 1
ATOM 11902 N N . ALA D 1 332 ? 46.907 -40.671 -20.876 1.00 41.59 313 ALA D N 1
ATOM 11903 C CA . ALA D 1 332 ? 48.159 -40.156 -21.419 1.00 42.72 313 ALA D CA 1
ATOM 11904 C C . ALA D 1 332 ? 49.354 -40.931 -20.880 1.00 43.69 313 ALA D C 1
ATOM 11905 O O . ALA D 1 332 ? 49.437 -41.212 -19.685 1.00 45.21 313 ALA D O 1
ATOM 11907 N N . LYS D 1 333 ? 50.263 -41.199 -21.808 1.00 39.78 314 LYS D N 1
ATOM 11908 C CA . LYS D 1 333 ? 51.476 -41.957 -21.597 1.00 45.22 314 LYS D CA 1
ATOM 11909 C C . LYS D 1 333 ? 52.643 -41.501 -22.439 1.00 39.11 314 LYS D C 1
ATOM 11910 O O . LYS D 1 333 ? 52.519 -41.288 -23.601 1.00 44.69 314 LYS D O 1
ATOM 11912 N N . ARG D 1 334 ? 53.789 -41.408 -21.826 1.00 35.58 315 ARG D N 1
ATOM 11913 C CA . ARG D 1 334 ? 54.971 -40.996 -22.500 1.00 38.80 315 ARG D CA 1
ATOM 11914 C C . ARG D 1 334 ? 55.687 -42.206 -23.056 1.00 47.20 315 ARG D C 1
ATOM 11915 O O . ARG D 1 334 ? 55.918 -43.149 -22.357 1.00 46.77 315 ARG D O 1
ATOM 11923 N N . ILE D 1 335 ? 55.999 -42.161 -24.340 1.00 45.36 316 ILE D N 1
ATOM 11924 C CA . ILE D 1 335 ? 56.677 -43.205 -25.049 1.00 43.62 316 ILE D CA 1
ATOM 11925 C C . ILE D 1 335 ? 57.865 -42.582 -25.723 1.00 47.30 316 ILE D C 1
ATOM 11926 O O . ILE D 1 335 ? 57.738 -41.860 -26.696 1.00 48.75 316 ILE D O 1
ATOM 11931 N N . ALA D 1 336 ? 59.032 -42.844 -25.200 1.00 45.19 317 ALA D N 1
ATOM 11932 C CA . ALA D 1 336 ? 60.214 -42.249 -25.813 1.00 45.44 317 ALA D CA 1
ATOM 11933 C C . ALA D 1 336 ? 60.079 -40.719 -25.797 1.00 49.49 317 ALA D C 1
ATOM 11934 O O . ALA D 1 336 ? 59.817 -40.120 -24.750 1.00 51.34 317 ALA D O 1
ATOM 11936 N N . ASP D 1 337 ? 60.258 -40.094 -26.958 1.00 51.08 318 ASP D N 1
ATOM 11937 C CA . ASP D 1 337 ? 60.164 -38.638 -27.070 1.00 53.40 318 ASP D CA 1
ATOM 11938 C C . ASP D 1 337 ? 58.742 -38.156 -27.348 1.00 50.76 318 ASP D C 1
ATOM 11939 O O . ASP D 1 337 ? 58.547 -37.067 -27.883 1.00 50.88 318 ASP D O 1
ATOM 11944 N N . ASP D 1 338 ? 57.726 -38.940 -27.056 1.00 48.02 319 ASP D N 1
ATOM 11945 C CA . ASP D 1 338 ? 56.359 -38.576 -27.394 1.00 45.34 319 ASP D CA 1
ATOM 11946 C C . ASP D 1 338 ? 55.428 -38.772 -26.226 1.00 45.49 319 ASP D C 1
ATOM 11947 O O . ASP D 1 338 ? 55.554 -39.735 -25.538 1.00 43.19 319 ASP D O 1
ATOM 11952 N N . THR D 1 339 ? 54.501 -37.851 -26.005 1.00 46.38 320 THR D N 1
ATOM 11953 C CA . THR D 1 339 ? 53.399 -38.055 -25.085 1.00 46.27 320 THR D CA 1
ATOM 11954 C C . THR D 1 339 ? 52.276 -38.630 -25.919 1.00 44.77 320 THR D C 1
ATOM 11955 O O . THR D 1 339 ? 51.813 -38.000 -26.882 1.00 42.75 320 THR D O 1
ATOM 11959 N N . ARG D 1 340 ? 51.854 -39.840 -25.567 1.00 42.74 321 ARG D N 1
ATOM 11960 C CA . ARG D 1 340 ? 50.793 -40.529 -26.290 1.00 43.81 321 ARG D CA 1
ATOM 11961 C C . ARG D 1 340 ? 49.449 -40.288 -25.619 1.00 46.58 321 ARG D C 1
ATOM 11962 O O . ARG D 1 340 ? 49.169 -40.832 -24.551 1.00 48.71 321 ARG D O 1
ATOM 11970 N N . VAL D 1 341 ? 48.631 -39.483 -26.287 1.00 43.62 322 VAL D N 1
ATOM 11971 C CA . VAL D 1 341 ? 47.319 -39.100 -25.803 1.00 44.71 322 VAL D CA 1
ATOM 11972 C C . VAL D 1 341 ? 46.249 -40.045 -26.288 1.00 39.22 322 VAL D C 1
ATOM 11973 O O . VAL D 1 341 ? 46.116 -40.193 -27.487 1.00 41.61 322 VAL D O 1
ATOM 11977 N N . THR D 1 342 ? 45.479 -40.655 -25.380 1.00 41.06 323 THR D N 1
ATOM 11978 C CA . THR D 1 342 ? 44.400 -41.513 -25.847 1.00 44.37 323 THR D CA 1
ATOM 11979 C C . THR D 1 342 ? 43.124 -40.699 -25.892 1.00 38.23 323 THR D C 1
ATOM 11980 O O . THR D 1 342 ? 42.677 -40.155 -24.882 1.00 41.50 323 THR D O 1
ATOM 11984 N N . VAL D 1 343 ? 42.540 -40.635 -27.076 1.00 38.69 324 VAL D N 1
ATOM 11985 C CA . VAL D 1 343 ? 41.372 -39.800 -27.310 1.00 41.01 324 VAL D CA 1
ATOM 11986 C C . VAL D 1 343 ? 40.159 -40.660 -27.618 1.00 41.76 324 VAL D C 1
ATOM 11987 O O . VAL D 1 343 ? 40.220 -41.542 -28.481 1.00 41.51 324 VAL D O 1
ATOM 11991 N N . TYR D 1 344 ? 39.058 -40.410 -26.918 1.00 37.44 325 TYR D N 1
ATOM 11992 C CA . TYR D 1 344 ? 37.828 -41.118 -27.218 1.00 36.08 325 TYR D CA 1
ATOM 11993 C C . TYR D 1 344 ? 36.948 -40.267 -28.133 1.00 39.63 325 TYR D C 1
ATOM 11994 O O . TYR D 1 344 ? 36.573 -39.155 -27.772 1.00 40.89 325 TYR D O 1
ATOM 12003 N N . SER D 1 345 ? 36.639 -40.786 -29.317 1.00 36.89 326 SER D N 1
ATOM 12004 C CA . SER D 1 345 ? 35.714 -40.150 -30.254 1.00 41.54 326 SER D CA 1
ATOM 12005 C C . SER D 1 345 ? 34.267 -40.571 -29.972 1.00 47.71 326 SER D C 1
ATOM 12006 O O . SER D 1 345 ? 33.907 -41.753 -30.100 1.00 44.42 326 SER D O 1
ATOM 12009 N N . MET D 1 346 ? 33.433 -39.617 -29.579 1.00 44.01 327 MET D N 1
ATOM 12010 C CA . MET D 1 346 ? 32.035 -39.933 -29.312 1.00 46.90 327 MET D CA 1
ATOM 12011 C C . MET D 1 346 ? 31.279 -40.345 -30.559 1.00 45.62 327 MET D C 1
ATOM 12012 O O . MET D 1 346 ? 30.384 -41.187 -30.497 1.00 49.96 327 MET D O 1
ATOM 12017 N N . ALA D 1 347 ? 31.624 -39.729 -31.659 1.00 42.16 328 ALA D N 1
ATOM 12018 C CA . ALA D 1 347 ? 30.934 -39.970 -32.877 1.00 46.90 328 ALA D CA 1
ATOM 12019 C C . ALA D 1 347 ? 31.000 -41.423 -33.225 1.00 46.42 328 ALA D C 1
ATOM 12020 O O . ALA D 1 347 ? 30.019 -41.995 -33.594 1.00 47.01 328 ALA D O 1
ATOM 12022 N N . ARG D 1 348 ? 32.183 -41.999 -33.143 1.00 43.52 329 ARG D N 1
ATOM 12023 C CA . ARG D 1 348 ? 32.338 -43.376 -33.530 1.00 50.79 329 ARG D CA 1
ATOM 12024 C C . ARG D 1 348 ? 32.566 -44.348 -32.396 1.00 54.03 329 ARG D C 1
ATOM 12025 O O . ARG D 1 348 ? 32.812 -45.501 -32.635 1.00 53.63 329 ARG D O 1
ATOM 12033 N N . GLU D 1 349 ? 32.480 -43.851 -31.173 1.00 54.10 330 GLU D N 1
ATOM 12034 C CA . GLU D 1 349 ? 32.498 -44.665 -29.989 1.00 51.24 330 GLU D CA 1
ATOM 12035 C C . GLU D 1 349 ? 33.699 -45.565 -29.932 1.00 53.65 330 GLU D C 1
ATOM 12036 O O . GLU D 1 349 ? 33.592 -46.709 -29.566 1.00 54.02 330 GLU D O 1
ATOM 12042 N N . GLU D 1 350 ? 34.842 -45.026 -30.289 1.00 49.58 331 GLU D N 1
ATOM 12043 C CA . GLU D 1 350 ? 36.086 -45.754 -30.304 1.00 48.55 331 GLU D CA 1
ATOM 12044 C C . GLU D 1 350 ? 37.168 -44.783 -29.915 1.00 50.64 331 GLU D C 1
ATOM 12045 O O . GLU D 1 350 ? 36.974 -43.596 -29.978 1.00 40.87 331 GLU D O 1
ATOM 12047 N N . SER D 1 351 ? 38.306 -45.295 -29.500 1.00 45.83 332 SER D N 1
ATOM 12048 C CA . SER D 1 351 ? 39.386 -44.432 -29.096 1.00 43.42 332 SER D CA 1
ATOM 12049 C C . SER D 1 351 ? 40.608 -44.566 -29.990 1.00 46.25 332 SER D C 1
ATOM 12050 O O . SER D 1 351 ? 40.748 -45.558 -30.669 1.00 49.48 332 SER D O 1
ATOM 12053 N N . TYR D 1 352 ? 41.435 -43.538 -30.050 1.00 45.94 333 TYR D N 1
ATOM 12054 C CA . TYR D 1 352 ? 42.619 -43.559 -30.877 1.00 43.02 333 TYR D CA 1
ATOM 12055 C C . TYR D 1 352 ? 43.699 -42.764 -30.231 1.00 46.04 333 TYR D C 1
ATOM 12056 O O . TYR D 1 352 ? 43.457 -42.032 -29.318 1.00 41.15 333 TYR D O 1
ATOM 12065 N N . ASP D 1 353 ? 44.912 -42.958 -30.695 1.00 46.37 334 ASP D N 1
ATOM 12066 C CA . ASP D 1 353 ? 46.046 -42.342 -30.073 1.00 47.22 334 ASP D CA 1
ATOM 12067 C C . ASP D 1 353 ? 46.545 -41.215 -30.925 1.00 46.69 334 ASP D C 1
ATOM 12068 O O . ASP D 1 353 ? 46.506 -41.259 -32.137 1.00 50.61 334 ASP D O 1
ATOM 12073 N N . LEU D 1 354 ? 47.044 -40.207 -30.260 1.00 48.45 335 LEU D N 1
ATOM 12074 C CA . LEU D 1 354 ? 47.565 -39.039 -30.891 1.00 45.35 335 LEU D CA 1
ATOM 12075 C C . LEU D 1 354 ? 48.902 -38.719 -30.255 1.00 45.02 335 LEU D C 1
ATOM 12076 O O . LEU D 1 354 ? 48.987 -38.554 -29.071 1.00 42.09 335 LEU D O 1
ATOM 12081 N N . ASP D 1 355 ? 49.950 -38.654 -31.045 1.00 39.57 336 ASP D N 1
ATOM 12082 C CA . ASP D 1 355 ? 51.256 -38.310 -30.534 1.00 38.54 336 ASP D CA 1
ATOM 12083 C C . ASP D 1 355 ? 51.609 -36.825 -30.567 1.00 43.09 336 ASP D C 1
ATOM 12084 O O . ASP D 1 355 ? 51.579 -36.215 -31.611 1.00 38.49 336 ASP D O 1
ATOM 12089 N N . VAL D 1 356 ? 51.995 -36.288 -29.426 1.00 33.56 337 VAL D N 1
ATOM 12090 C CA . VAL D 1 356 ? 52.398 -34.912 -29.307 1.00 37.54 337 VAL D CA 1
ATOM 12091 C C . VAL D 1 356 ? 53.592 -34.782 -28.378 1.00 39.10 337 VAL D C 1
ATOM 12092 O O . VAL D 1 356 ? 54.060 -35.752 -27.840 1.00 40.96 337 VAL D O 1
ATOM 12096 N N . ASP D 1 357 ? 54.079 -33.577 -28.199 1.00 38.31 338 ASP D N 1
ATOM 12097 C CA . ASP D 1 357 ? 55.148 -33.294 -27.250 1.00 41.94 338 ASP D CA 1
ATOM 12098 C C . ASP D 1 357 ? 54.618 -33.037 -25.846 1.00 39.76 338 ASP D C 1
ATOM 12099 O O . ASP D 1 357 ? 55.236 -33.439 -24.867 1.00 41.46 338 ASP D O 1
ATOM 12104 N N . VAL D 1 358 ? 53.477 -32.355 -25.758 1.00 36.20 339 VAL D N 1
ATOM 12105 C CA . VAL D 1 358 ? 52.890 -31.965 -24.482 1.00 32.80 339 VAL D CA 1
ATOM 12106 C C . VAL D 1 358 ? 51.367 -32.015 -24.595 1.00 34.27 339 VAL D C 1
ATOM 12107 O O . VAL D 1 358 ? 50.796 -31.652 -25.640 1.00 33.93 339 VAL D O 1
ATOM 12111 N N . LEU D 1 359 ? 50.719 -32.463 -23.554 1.00 33.07 340 LEU D N 1
ATOM 12112 C CA . LEU D 1 359 ? 49.314 -32.388 -23.483 1.00 32.81 340 LEU D CA 1
ATOM 12113 C C . LEU D 1 359 ? 48.997 -31.398 -22.375 1.00 33.35 340 LEU D C 1
ATOM 12114 O O . LEU D 1 359 ? 49.542 -31.475 -21.318 1.00 34.71 340 LEU D O 1
ATOM 12119 N N . VAL D 1 360 ? 48.145 -30.434 -22.659 1.00 31.86 341 VAL D N 1
ATOM 12120 C CA . VAL D 1 360 ? 47.690 -29.481 -21.641 1.00 27.62 341 VAL D CA 1
ATOM 12121 C C . VAL D 1 360 ? 46.225 -29.753 -21.358 1.00 30.15 341 VAL D C 1
ATOM 12122 O O . VAL D 1 360 ? 45.404 -29.803 -22.282 1.00 33.35 341 VAL D O 1
ATOM 12126 N N . CYS D 1 361 ? 45.890 -29.923 -20.090 1.00 31.18 342 CYS D N 1
ATOM 12127 C CA . CYS D 1 361 ? 44.506 -30.171 -19.716 1.00 31.93 342 CYS D CA 1
ATOM 12128 C C . CYS D 1 361 ? 43.904 -28.887 -19.177 1.00 31.87 342 CYS D C 1
ATOM 12129 O O . CYS D 1 361 ? 44.146 -28.518 -18.033 1.00 30.04 342 CYS D O 1
ATOM 12132 N N . ALA D 1 362 ? 43.159 -28.181 -20.028 1.00 32.84 343 ALA D N 1
ATOM 12133 C CA . ALA D 1 362 ? 42.384 -27.030 -19.578 1.00 32.64 343 ALA D CA 1
ATOM 12134 C C . ALA D 1 362 ? 41.010 -27.569 -19.181 1.00 34.83 343 ALA D C 1
ATOM 12135 O O . ALA D 1 362 ? 40.006 -27.280 -19.828 1.00 30.57 343 ALA D O 1
ATOM 12137 N N . THR D 1 363 ? 40.984 -28.388 -18.128 1.00 32.57 344 THR D N 1
ATOM 12138 C CA . THR D 1 363 ? 39.789 -29.153 -17.760 1.00 30.07 344 THR D CA 1
ATOM 12139 C C . THR D 1 363 ? 39.163 -28.649 -16.457 1.00 33.64 344 THR D C 1
ATOM 12140 O O . THR D 1 363 ? 38.382 -29.350 -15.799 1.00 36.01 344 THR D O 1
ATOM 12144 N N . GLY D 1 364 ? 39.517 -27.428 -16.083 1.00 35.56 345 GLY D N 1
ATOM 12145 C CA . GLY D 1 364 ? 38.784 -26.730 -15.036 1.00 35.10 345 GLY D CA 1
ATOM 12146 C C . GLY D 1 364 ? 39.169 -27.110 -13.618 1.00 34.05 345 GLY D C 1
ATOM 12147 O O . GLY D 1 364 ? 40.316 -27.497 -13.351 1.00 32.15 345 GLY D O 1
ATOM 12148 N N . TYR D 1 365 ? 38.205 -26.994 -12.706 1.00 33.91 346 TYR D N 1
ATOM 12149 C CA . TYR D 1 365 ? 38.482 -27.071 -11.279 1.00 33.50 346 TYR D CA 1
ATOM 12150 C C . TYR D 1 365 ? 37.353 -27.718 -10.511 1.00 34.73 346 TYR D C 1
ATOM 12151 O O . TYR D 1 365 ? 36.207 -27.752 -10.966 1.00 29.61 346 TYR D O 1
ATOM 12160 N N . ASP D 1 366 ? 37.695 -28.194 -9.318 1.00 37.43 347 ASP D N 1
ATOM 12161 C CA . ASP D 1 366 ? 36.711 -28.538 -8.310 1.00 36.03 347 ASP D CA 1
ATOM 12162 C C . ASP D 1 366 ? 36.604 -27.386 -7.361 1.00 34.72 347 ASP D C 1
ATOM 12163 O O . ASP D 1 366 ? 37.574 -26.645 -7.172 1.00 36.93 347 ASP D O 1
ATOM 12168 N N . PRO D 1 367 ? 35.419 -27.215 -6.753 1.00 37.83 348 PRO D N 1
ATOM 12169 C CA . PRO D 1 367 ? 35.200 -26.041 -5.901 1.00 34.38 348 PRO D CA 1
ATOM 12170 C C . PRO D 1 367 ? 36.009 -26.089 -4.614 1.00 31.32 348 PRO D C 1
ATOM 12171 O O . PRO D 1 367 ? 36.542 -27.141 -4.250 1.00 35.09 348 PRO D O 1
ATOM 12175 N N . MET D 1 368 ? 36.087 -24.975 -3.915 1.00 33.12 349 MET D N 1
ATOM 12176 C CA . MET D 1 368 ? 36.703 -24.919 -2.619 1.00 34.24 349 MET D CA 1
ATOM 12177 C C . MET D 1 368 ? 35.954 -25.838 -1.666 1.00 41.45 349 MET D C 1
ATOM 12178 O O . MET D 1 368 ? 34.752 -25.815 -1.633 1.00 36.24 349 MET D O 1
ATOM 12183 N N . ASP D 1 369 ? 36.676 -26.602 -0.867 1.00 36.93 350 ASP D N 1
ATOM 12184 C CA . ASP D 1 369 ? 36.015 -27.378 0.174 1.00 42.90 350 ASP D CA 1
ATOM 12185 C C . ASP D 1 369 ? 36.435 -26.981 1.562 1.00 44.25 350 ASP D C 1
ATOM 12186 O O . ASP D 1 369 ? 37.524 -27.269 1.975 1.00 49.78 350 ASP D O 1
ATOM 12191 N N . PRO D 1 370 ? 35.442 -26.336 2.297 1.00 40.43 351 PRO D N 1
ATOM 12192 C CA . PRO D 1 370 ? 35.865 -25.995 3.665 1.00 49.53 351 PRO D CA 1
ATOM 12193 C C . PRO D 1 370 ? 36.084 -27.209 4.573 1.00 49.85 351 PRO D C 1
ATOM 12194 O O . PRO D 1 370 ? 36.508 -27.041 5.681 1.00 54.92 351 PRO D O 1
ATOM 12198 N N . GLY D 1 371 ? 35.783 -28.407 4.117 1.00 50.99 352 GLY D N 1
ATOM 12199 C CA . GLY D 1 371 ? 35.925 -29.578 4.952 1.00 56.33 352 GLY D CA 1
ATOM 12200 C C . GLY D 1 371 ? 37.370 -29.901 5.179 1.00 58.04 352 GLY D C 1
ATOM 12201 O O . GLY D 1 371 ? 37.743 -30.413 6.206 1.00 56.68 352 GLY D O 1
ATOM 12202 N N . ASP D 1 372 ? 38.177 -29.569 4.190 1.00 58.81 353 ASP D N 1
ATOM 12203 C CA . ASP D 1 372 ? 39.614 -29.744 4.213 1.00 63.97 353 ASP D CA 1
ATOM 12204 C C . ASP D 1 372 ? 40.259 -29.500 5.553 1.00 59.83 353 ASP D C 1
ATOM 12205 O O . ASP D 1 372 ? 40.981 -30.312 6.074 1.00 63.70 353 ASP D O 1
ATOM 12210 N N . LEU D 1 373 ? 40.000 -28.324 6.063 1.00 55.53 354 LEU D N 1
ATOM 12211 C CA . LEU D 1 373 ? 40.770 -27.691 7.077 1.00 58.21 354 LEU D CA 1
ATOM 12212 C C . LEU D 1 373 ? 40.076 -27.751 8.415 1.00 55.71 354 LEU D C 1
ATOM 12213 O O . LEU D 1 373 ? 40.600 -27.327 9.411 1.00 53.81 354 LEU D O 1
ATOM 12218 N N . LEU D 1 374 ? 38.856 -28.209 8.397 1.00 55.52 355 LEU D N 1
ATOM 12219 C CA . LEU D 1 374 ? 38.000 -28.051 9.513 1.00 62.56 355 LEU D CA 1
ATOM 12220 C C . LEU D 1 374 ? 38.235 -29.156 10.534 1.00 63.34 355 LEU D C 1
ATOM 12221 O O . LEU D 1 374 ? 38.251 -28.924 11.718 1.00 66.41 355 LEU D O 1
ATOM 12226 N N . GLY D 1 375 ? 38.475 -30.356 10.069 1.00 60.67 356 GLY D N 1
ATOM 12227 C CA . GLY D 1 375 ? 38.651 -31.476 10.987 1.00 62.74 356 GLY D CA 1
ATOM 12228 C C . GLY D 1 375 ? 37.551 -31.608 12.038 1.00 66.74 356 GLY D C 1
ATOM 12229 O O . GLY D 1 375 ? 36.385 -31.775 11.691 1.00 68.70 356 GLY D O 1
ATOM 12230 N N . GLU D 1 376 ? 37.928 -31.435 13.295 1.00 68.02 357 GLU D N 1
ATOM 12231 C CA . GLU D 1 376 ? 37.035 -31.655 14.404 1.00 66.75 357 GLU D CA 1
ATOM 12232 C C . GLU D 1 376 ? 36.021 -30.585 14.532 1.00 62.40 357 GLU D C 1
ATOM 12233 O O . GLU D 1 376 ? 35.110 -30.665 15.341 1.00 62.41 357 GLU D O 1
ATOM 12235 N N . LEU D 1 377 ? 36.183 -29.556 13.741 1.00 65.96 358 LEU D N 1
ATOM 12236 C CA . LEU D 1 377 ? 35.288 -28.434 13.826 1.00 58.75 358 LEU D CA 1
ATOM 12237 C C . LEU D 1 377 ? 34.018 -28.683 13.036 1.00 56.29 358 LEU D C 1
ATOM 12238 O O . LEU D 1 377 ? 33.024 -28.026 13.230 1.00 57.50 358 LEU D O 1
ATOM 12243 N N . ALA D 1 378 ? 34.049 -29.671 12.175 1.00 59.67 359 ALA D N 1
ATOM 12244 C CA . ALA D 1 378 ? 32.898 -29.995 11.386 1.00 60.14 359 ALA D CA 1
ATOM 12245 C C . ALA D 1 378 ? 31.776 -30.440 12.317 1.00 65.18 359 ALA D C 1
ATOM 12246 O O . ALA D 1 378 ? 30.618 -30.044 12.198 1.00 61.85 359 ALA D O 1
ATOM 12248 N N . GLU D 1 379 ? 32.157 -31.242 13.287 1.00 63.79 360 GLU D N 1
ATOM 12249 C CA . GLU D 1 379 ? 31.233 -31.727 14.284 1.00 64.42 360 GLU D CA 1
ATOM 12250 C C . GLU D 1 379 ? 30.191 -30.732 14.655 1.00 62.37 360 GLU D C 1
ATOM 12251 O O . GLU D 1 379 ? 29.076 -31.080 14.986 1.00 64.56 360 GLU D O 1
ATOM 12253 N N . HIS D 1 380 ? 30.573 -29.478 14.621 1.00 61.00 361 HIS D N 1
ATOM 12254 C CA . HIS D 1 380 ? 29.700 -28.453 15.081 1.00 53.82 361 HIS D CA 1
ATOM 12255 C C . HIS D 1 380 ? 29.055 -27.704 13.924 1.00 55.98 361 HIS D C 1
ATOM 12256 O O . HIS D 1 380 ? 28.270 -26.800 14.149 1.00 52.01 361 HIS D O 1
ATOM 12258 N N . CYS D 1 381 ? 29.363 -28.153 12.707 1.00 56.73 362 CYS D N 1
ATOM 12259 C CA . CYS D 1 381 ? 28.787 -27.665 11.448 1.00 55.87 362 CYS D CA 1
ATOM 12260 C C . CYS D 1 381 ? 27.709 -28.541 10.854 1.00 53.00 362 CYS D C 1
ATOM 12261 O O . CYS D 1 381 ? 27.926 -29.687 10.605 1.00 56.51 362 CYS D O 1
ATOM 12264 N N . VAL D 1 382 ? 26.540 -27.956 10.709 1.00 53.67 363 VAL D N 1
ATOM 12265 C CA . VAL D 1 382 ? 25.337 -28.620 10.305 1.00 53.45 363 VAL D CA 1
ATOM 12266 C C . VAL D 1 382 ? 25.226 -28.861 8.786 1.00 53.67 363 VAL D C 1
ATOM 12267 O O . VAL D 1 382 ? 25.227 -27.929 8.011 1.00 48.34 363 VAL D O 1
ATOM 12271 N N . GLN D 1 383 ? 25.148 -30.122 8.390 1.00 48.07 364 GLN D N 1
ATOM 12272 C CA . GLN D 1 383 ? 24.951 -30.480 7.007 1.00 55.75 364 GLN D CA 1
ATOM 12273 C C . GLN D 1 383 ? 23.476 -30.570 6.674 1.00 56.10 364 GLN D C 1
ATOM 12274 O O . GLN D 1 383 ? 22.634 -30.462 7.522 1.00 53.20 364 GLN D O 1
ATOM 12280 N N . ASP D 1 384 ? 23.174 -30.746 5.408 1.00 58.13 365 ASP D N 1
ATOM 12281 C CA . ASP D 1 384 ? 21.804 -30.876 4.983 1.00 61.30 365 ASP D CA 1
ATOM 12282 C C . ASP D 1 384 ? 21.494 -32.302 4.598 1.00 64.30 365 ASP D C 1
ATOM 12283 O O . ASP D 1 384 ? 22.318 -33.205 4.756 1.00 61.78 365 ASP D O 1
ATOM 12288 N N . ALA D 1 385 ? 20.296 -32.469 4.069 1.00 64.97 366 ALA D N 1
ATOM 12289 C CA . ALA D 1 385 ? 19.814 -33.755 3.613 1.00 67.54 366 ALA D CA 1
ATOM 12290 C C . ALA D 1 385 ? 20.894 -34.510 2.870 1.00 68.49 366 ALA D C 1
ATOM 12291 O O . ALA D 1 385 ? 21.289 -35.606 3.263 1.00 67.36 366 ALA D O 1
ATOM 12293 N N . GLU D 1 386 ? 21.371 -33.902 1.799 1.00 67.14 367 GLU D N 1
ATOM 12294 C CA . GLU D 1 386 ? 22.370 -34.496 0.947 1.00 61.89 367 GLU D CA 1
ATOM 12295 C C . GLU D 1 386 ? 23.807 -34.335 1.390 1.00 63.00 367 GLU D C 1
ATOM 12296 O O . GLU D 1 386 ? 24.707 -34.522 0.609 1.00 64.69 367 GLU D O 1
ATOM 12298 N N . GLY D 1 387 ? 24.032 -33.955 2.629 1.00 65.10 368 GLY D N 1
ATOM 12299 C CA . GLY D 1 387 ? 25.380 -33.840 3.137 1.00 66.51 368 GLY D CA 1
ATOM 12300 C C . GLY D 1 387 ? 26.272 -32.695 2.707 1.00 60.63 368 GLY D C 1
ATOM 12301 O O . GLY D 1 387 ? 27.480 -32.805 2.815 1.00 60.63 368 GLY D O 1
ATOM 12302 N N . ARG D 1 388 ? 25.677 -31.597 2.251 1.00 60.22 369 ARG D N 1
ATOM 12303 C CA . ARG D 1 388 ? 26.437 -30.396 1.915 1.00 60.14 369 ARG D CA 1
ATOM 12304 C C . ARG D 1 388 ? 26.302 -29.377 3.042 1.00 55.75 369 ARG D C 1
ATOM 12305 O O . ARG D 1 388 ? 25.254 -29.295 3.682 1.00 53.81 369 ARG D O 1
ATOM 12313 N N . TRP D 1 389 ? 27.356 -28.605 3.292 1.00 47.38 370 TRP D N 1
ATOM 12314 C CA . TRP D 1 389 ? 27.328 -27.650 4.396 1.00 47.08 370 TRP D CA 1
ATOM 12315 C C . TRP D 1 389 ? 26.172 -26.679 4.274 1.00 48.13 370 TRP D C 1
ATOM 12316 O O . TRP D 1 389 ? 25.922 -26.141 3.195 1.00 44.66 370 TRP D O 1
ATOM 12327 N N . GLN D 1 390 ? 25.484 -26.428 5.384 1.00 42.90 371 GLN D N 1
ATOM 12328 C CA . GLN D 1 390 ? 24.500 -25.362 5.391 1.00 42.06 371 GLN D CA 1
ATOM 12329 C C . GLN D 1 390 ? 25.189 -24.027 5.626 1.00 40.25 371 GLN D C 1
ATOM 12330 O O . GLN D 1 390 ? 26.087 -23.916 6.456 1.00 38.70 371 GLN D O 1
ATOM 12336 N N . VAL D 1 391 ? 24.787 -23.011 4.882 1.00 35.91 372 VAL D N 1
ATOM 12337 C CA . VAL D 1 391 ? 25.435 -21.708 4.986 1.00 33.40 372 VAL D CA 1
ATOM 12338 C C . VAL D 1 391 ? 24.350 -20.654 5.017 1.00 32.81 372 VAL D C 1
ATOM 12339 O O . VAL D 1 391 ? 23.427 -20.711 4.205 1.00 35.55 372 VAL D O 1
ATOM 12343 N N . ASP D 1 392 ? 24.449 -19.701 5.942 1.00 33.36 373 ASP D N 1
ATOM 12344 C CA . ASP D 1 392 ? 23.519 -18.571 5.980 1.00 35.70 373 ASP D CA 1
ATOM 12345 C C . ASP D 1 392 ? 23.771 -17.587 4.837 1.00 36.69 373 ASP D C 1
ATOM 12346 O O . ASP D 1 392 ? 24.798 -17.671 4.161 1.00 38.52 373 ASP D O 1
ATOM 12351 N N . ARG D 1 393 ? 22.842 -16.643 4.652 1.00 33.65 374 ARG D N 1
ATOM 12352 C CA . ARG D 1 393 ? 22.917 -15.659 3.559 1.00 34.25 374 ARG D CA 1
ATOM 12353 C C . ARG D 1 393 ? 24.194 -14.828 3.655 1.00 35.54 374 ARG D C 1
ATOM 12354 O O . ARG D 1 393 ? 24.815 -14.504 2.632 1.00 34.50 374 ARG D O 1
ATOM 12362 N N . ASP D 1 394 ? 24.612 -14.533 4.886 1.00 33.80 375 ASP D N 1
ATOM 12363 C CA . ASP D 1 394 ? 25.831 -13.759 5.105 1.00 33.49 375 ASP D CA 1
ATOM 12364 C C . ASP D 1 394 ? 27.127 -14.576 4.993 1.00 32.91 375 ASP D C 1
ATOM 12365 O O . ASP D 1 394 ? 28.178 -14.099 5.420 1.00 33.07 375 ASP D O 1
ATOM 12370 N N . TYR D 1 395 ? 27.044 -15.771 4.391 1.00 30.80 376 TYR D N 1
ATOM 12371 C CA . TYR D 1 395 ? 28.220 -16.605 4.075 1.00 33.64 376 TYR D CA 1
ATOM 12372 C C . TYR D 1 395 ? 28.787 -17.295 5.322 1.00 35.10 376 TYR D C 1
ATOM 12373 O O . TYR D 1 395 ? 29.879 -17.870 5.310 1.00 31.12 376 TYR D O 1
ATOM 12382 N N . ARG D 1 396 ? 28.007 -17.264 6.395 1.00 35.53 377 ARG D N 1
ATOM 12383 C CA . ARG D 1 396 ? 28.392 -17.905 7.649 1.00 37.15 377 ARG D CA 1
ATOM 12384 C C . ARG D 1 396 ? 27.935 -19.370 7.706 1.00 32.29 377 ARG D C 1
ATOM 12385 O O . ARG D 1 396 ? 26.753 -19.668 7.491 1.00 37.46 377 ARG D O 1
ATOM 12393 N N . MET D 1 397 ? 28.857 -20.292 7.964 1.00 32.73 378 MET D N 1
ATOM 12394 C CA . MET D 1 397 ? 28.474 -21.699 8.046 1.00 35.30 378 MET D CA 1
ATOM 12395 C C . MET D 1 397 ? 27.496 -21.859 9.201 1.00 36.79 378 MET D C 1
ATOM 12396 O O . MET D 1 397 ? 27.659 -21.223 10.245 1.00 35.18 378 MET D O 1
ATOM 12401 N N . VAL D 1 398 ? 26.473 -22.673 9.031 1.00 37.44 379 VAL D N 1
ATOM 12402 C CA . VAL D 1 398 ? 25.532 -22.934 10.108 1.00 44.31 379 VAL D CA 1
ATOM 12403 C C . VAL D 1 398 ? 26.148 -23.890 11.102 1.00 40.91 379 VAL D C 1
ATOM 12404 O O . VAL D 1 398 ? 26.629 -24.919 10.743 1.00 46.48 379 VAL D O 1
ATOM 12408 N N . THR D 1 399 ? 26.122 -23.522 12.363 1.00 45.61 380 THR D N 1
ATOM 12409 C CA . THR D 1 399 ? 26.749 -24.356 13.383 1.00 52.55 380 THR D CA 1
ATOM 12410 C C . THR D 1 399 ? 25.866 -24.805 14.536 1.00 50.80 380 THR D C 1
ATOM 12411 O O . THR D 1 399 ? 24.927 -24.135 14.914 1.00 48.42 380 THR D O 1
ATOM 12415 N N . THR D 1 400 ? 26.236 -25.944 15.105 1.00 54.44 381 THR D N 1
ATOM 12416 C CA . THR D 1 400 ? 25.672 -26.412 16.372 1.00 54.61 381 THR D CA 1
ATOM 12417 C C . THR D 1 400 ? 25.882 -25.358 17.419 1.00 53.08 381 THR D C 1
ATOM 12418 O O . THR D 1 400 ? 26.778 -24.526 17.328 1.00 52.53 381 THR D O 1
ATOM 12422 N N . PRO D 1 401 ? 24.950 -25.406 18.458 1.00 56.03 382 PRO D N 1
ATOM 12423 C CA . PRO D 1 401 ? 25.030 -24.250 19.367 1.00 50.41 382 PRO D CA 1
ATOM 12424 C C . PRO D 1 401 ? 26.218 -24.164 20.320 1.00 43.72 382 PRO D C 1
ATOM 12425 O O . PRO D 1 401 ? 26.374 -23.177 20.982 1.00 38.59 382 PRO D O 1
ATOM 12429 N N . ASP D 1 402 ? 27.055 -25.172 20.353 1.00 42.69 383 ASP D N 1
ATOM 12430 C CA . ASP D 1 402 ? 28.274 -25.091 21.108 1.00 42.50 383 ASP D CA 1
ATOM 12431 C C . ASP D 1 402 ? 29.323 -24.206 20.480 1.00 47.78 383 ASP D C 1
ATOM 12432 O O . ASP D 1 402 ? 30.231 -23.764 21.122 1.00 36.71 383 ASP D O 1
ATOM 12437 N N . LEU D 1 403 ? 29.194 -23.998 19.183 1.00 50.39 384 LEU D N 1
ATOM 12438 C CA . LEU D 1 403 ? 30.130 -23.182 18.442 1.00 47.83 384 LEU D CA 1
ATOM 12439 C C . LEU D 1 403 ? 29.583 -21.807 18.228 1.00 44.75 384 LEU D C 1
ATOM 12440 O O . LEU D 1 403 ? 28.557 -21.629 17.639 1.00 43.19 384 LEU D O 1
ATOM 12445 N N . ARG D 1 404 ? 30.287 -20.819 18.709 1.00 48.90 385 ARG D N 1
ATOM 12446 C CA . ARG D 1 404 ? 29.850 -19.459 18.539 1.00 49.69 385 ARG D CA 1
ATOM 12447 C C . ARG D 1 404 ? 30.690 -18.644 17.546 1.00 49.98 385 ARG D C 1
ATOM 12448 O O . ARG D 1 404 ? 30.273 -17.629 17.078 1.00 44.48 385 ARG D O 1
ATOM 12456 N N . CYS D 1 405 ? 31.861 -19.145 17.231 1.00 45.10 386 CYS D N 1
ATOM 12457 C CA . CYS D 1 405 ? 32.687 -18.549 16.229 1.00 46.07 386 CYS D CA 1
ATOM 12458 C C . CYS D 1 405 ? 32.020 -18.573 14.884 1.00 44.00 386 CYS D C 1
ATOM 12459 O O . CYS D 1 405 ? 31.340 -19.492 14.532 1.00 46.60 386 CYS D O 1
ATOM 12462 N N . GLY D 1 406 ? 32.304 -17.544 14.119 1.00 47.67 387 GLY D N 1
ATOM 12463 C CA . GLY D 1 406 ? 31.937 -17.425 12.713 1.00 37.35 387 GLY D CA 1
ATOM 12464 C C . GLY D 1 406 ? 32.954 -18.118 11.837 1.00 37.58 387 GLY D C 1
ATOM 12465 O O . GLY D 1 406 ? 34.151 -17.822 11.900 1.00 42.58 387 GLY D O 1
ATOM 12466 N N . ILE D 1 407 ? 32.493 -19.078 11.048 1.00 36.78 388 ILE D N 1
ATOM 12467 C CA . ILE D 1 407 ? 33.289 -19.630 9.975 1.00 35.68 388 ILE D CA 1
ATOM 12468 C C . ILE D 1 407 ? 32.615 -19.175 8.682 1.00 39.16 388 ILE D C 1
ATOM 12469 O O . ILE D 1 407 ? 31.520 -19.646 8.342 1.00 37.18 388 ILE D O 1
ATOM 12474 N N . TYR D 1 408 ? 33.255 -18.239 7.983 1.00 35.20 389 TYR D N 1
ATOM 12475 C CA . TYR D 1 408 ? 32.694 -17.683 6.752 1.00 34.99 389 TYR D CA 1
ATOM 12476 C C . TYR D 1 408 ? 33.410 -18.244 5.546 1.00 37.25 389 TYR D C 1
ATOM 12477 O O . TYR D 1 408 ? 34.616 -18.533 5.614 1.00 38.12 389 TYR D O 1
ATOM 12486 N N . LEU D 1 409 ? 32.668 -18.397 4.448 1.00 32.96 390 LEU D N 1
ATOM 12487 C CA . LEU D 1 409 ? 33.195 -18.991 3.226 1.00 31.55 390 LEU D CA 1
ATOM 12488 C C . LEU D 1 409 ? 33.155 -18.024 2.039 1.00 32.80 390 LEU D C 1
ATOM 12489 O O . LEU D 1 409 ? 32.083 -17.515 1.681 1.00 31.33 390 LEU D O 1
ATOM 12494 N N . GLN D 1 410 ? 34.317 -17.785 1.432 1.00 31.45 391 GLN D N 1
ATOM 12495 C CA . GLN D 1 410 ? 34.380 -17.055 0.170 1.00 30.18 391 GLN D CA 1
ATOM 12496 C C . GLN D 1 410 ? 34.867 -18.086 -0.823 1.00 32.69 391 GLN D C 1
ATOM 12497 O O . GLN D 1 410 ? 36.071 -18.372 -0.929 1.00 31.17 391 GLN D O 1
ATOM 12503 N N . GLY D 1 411 ? 33.905 -18.664 -1.531 1.00 27.23 392 GLY D N 1
ATOM 12504 C CA . GLY D 1 411 ? 34.139 -19.859 -2.309 1.00 30.51 392 GLY D CA 1
ATOM 12505 C C . GLY D 1 411 ? 33.439 -20.977 -1.568 1.00 36.29 392 GLY D C 1
ATOM 12506 O O . GLY D 1 411 ? 33.051 -20.789 -0.413 1.00 38.34 392 GLY D O 1
ATOM 12507 N N . GLY D 1 412 ? 33.264 -22.120 -2.220 1.00 34.87 393 GLY D N 1
ATOM 12508 C CA . GLY D 1 412 ? 32.584 -23.244 -1.606 1.00 38.42 393 GLY D CA 1
ATOM 12509 C C . GLY D 1 412 ? 31.086 -23.081 -1.387 1.00 40.27 393 GLY D C 1
ATOM 12510 O O . GLY D 1 412 ? 30.461 -23.911 -0.734 1.00 36.63 393 GLY D O 1
ATOM 12511 N N . THR D 1 413 ? 30.493 -22.030 -1.938 1.00 33.43 394 THR D N 1
ATOM 12512 C CA . THR D 1 413 ? 29.076 -21.770 -1.689 1.00 31.20 394 THR D CA 1
ATOM 12513 C C . THR D 1 413 ? 28.214 -21.923 -2.943 1.00 37.36 394 THR D C 1
ATOM 12514 O O . THR D 1 413 ? 27.126 -21.340 -3.013 1.00 34.98 394 THR D O 1
ATOM 12518 N N . GLU D 1 414 ? 28.698 -22.690 -3.913 1.00 32.33 395 GLU D N 1
ATOM 12519 C CA . GLU D 1 414 ? 27.978 -22.944 -5.146 1.00 35.94 395 GLU D CA 1
ATOM 12520 C C . GLU D 1 414 ? 26.549 -23.412 -4.907 1.00 40.21 395 GLU D C 1
ATOM 12521 O O . GLU D 1 414 ? 25.623 -22.981 -5.536 1.00 37.51 395 GLU D O 1
ATOM 12527 N N . HIS D 1 415 ? 26.378 -24.330 -3.970 1.00 39.41 396 HIS D N 1
ATOM 12528 C CA . HIS D 1 415 ? 25.054 -24.849 -3.630 1.00 39.07 396 HIS D CA 1
ATOM 12529 C C . HIS D 1 415 ? 24.147 -23.840 -2.981 1.00 40.35 396 HIS D C 1
ATOM 12530 O O . HIS D 1 415 ? 22.989 -23.794 -3.258 1.00 43.20 396 HIS D O 1
ATOM 12537 N N . THR D 1 416 ? 24.682 -23.038 -2.100 1.00 35.31 397 THR D N 1
ATOM 12538 C CA . THR D 1 416 ? 23.837 -22.125 -1.344 1.00 36.77 397 THR D CA 1
ATOM 12539 C C . THR D 1 416 ? 23.688 -20.741 -1.978 1.00 31.87 397 THR D C 1
ATOM 12540 O O . THR D 1 416 ? 22.601 -20.159 -1.949 1.00 27.60 397 THR D O 1
ATOM 12544 N N . HIS D 1 417 ? 24.773 -20.204 -2.527 1.00 31.13 398 HIS D N 1
ATOM 12545 C CA . HIS D 1 417 ? 24.729 -18.825 -3.040 1.00 33.26 398 HIS D CA 1
ATOM 12546 C C . HIS D 1 417 ? 24.779 -18.693 -4.557 1.00 33.66 398 HIS D C 1
ATOM 12547 O O . HIS D 1 417 ? 24.436 -17.631 -5.092 1.00 28.10 398 HIS D O 1
ATOM 12554 N N . GLY D 1 418 ? 25.214 -19.752 -5.234 1.00 31.45 399 GLY D N 1
ATOM 12555 C CA . GLY D 1 418 ? 25.104 -19.817 -6.686 1.00 31.98 399 GLY D CA 1
ATOM 12556 C C . GLY D 1 418 ? 26.365 -19.582 -7.497 1.00 35.18 399 GLY D C 1
ATOM 12557 O O . GLY D 1 418 ? 27.487 -19.714 -7.000 1.00 39.25 399 GLY D O 1
ATOM 12558 N N . LEU D 1 419 ? 26.166 -19.220 -8.761 1.00 35.36 400 LEU D N 1
ATOM 12559 C CA . LEU D 1 419 ? 27.233 -19.192 -9.759 1.00 33.00 400 LEU D CA 1
ATOM 12560 C C . LEU D 1 419 ? 28.338 -18.176 -9.464 1.00 32.07 400 LEU D C 1
ATOM 12561 O O . LEU D 1 419 ? 29.450 -18.300 -9.971 1.00 32.32 400 LEU D O 1
ATOM 12566 N N . SER D 1 420 ? 28.043 -17.186 -8.631 1.00 32.92 401 SER D N 1
ATOM 12567 C CA . SER D 1 420 ? 28.998 -16.119 -8.347 1.00 34.90 401 SER D CA 1
ATOM 12568 C C . SER D 1 420 ? 30.061 -16.557 -7.335 1.00 34.01 401 SER D C 1
ATOM 12569 O O . SER D 1 420 ? 31.049 -15.854 -7.110 1.00 33.21 401 SER D O 1
ATOM 12572 N N . SER D 1 421 ? 29.879 -17.742 -6.764 1.00 37.76 402 SER D N 1
ATOM 12573 C CA . SER D 1 421 ? 30.676 -18.192 -5.610 1.00 33.25 402 SER D CA 1
ATOM 12574 C C . SER D 1 421 ? 32.193 -18.156 -5.764 1.00 30.43 402 SER D C 1
ATOM 12575 O O . SER D 1 421 ? 32.905 -17.765 -4.844 1.00 29.65 402 SER D O 1
ATOM 12578 N N . SER D 1 422 ? 32.692 -18.586 -6.915 1.00 30.50 403 SER D N 1
ATOM 12579 C CA . SER D 1 422 ? 34.136 -18.627 -7.132 1.00 30.06 403 SER D CA 1
ATOM 12580 C C . SER D 1 422 ? 34.652 -17.509 -8.059 1.00 33.31 403 SER D C 1
ATOM 12581 O O . SER D 1 422 ? 35.832 -17.542 -8.446 1.00 29.78 403 SER D O 1
ATOM 12584 N N . LEU D 1 423 ? 33.790 -16.546 -8.414 1.00 29.22 404 LEU D N 1
ATOM 12585 C CA . LEU D 1 423 ? 34.162 -15.472 -9.368 1.00 35.56 404 LEU D CA 1
ATOM 12586 C C . LEU D 1 423 ? 34.520 -14.171 -8.690 1.00 35.60 404 LEU D C 1
ATOM 12587 O O . LEU D 1 423 ? 34.468 -14.071 -7.457 1.00 34.01 404 LEU D O 1
ATOM 12592 N N . LEU D 1 424 ? 34.889 -13.171 -9.493 1.00 32.70 405 LEU D N 1
ATOM 12593 C CA . LEU D 1 424 ? 35.225 -11.846 -8.962 1.00 32.04 405 LEU D CA 1
ATOM 12594 C C . LEU D 1 424 ? 34.124 -10.841 -9.255 1.00 30.52 405 LEU D C 1
ATOM 12595 O O . LEU D 1 424 ? 34.369 -9.629 -9.295 1.00 27.70 405 LEU D O 1
ATOM 12600 N N . SER D 1 425 ? 32.907 -11.341 -9.443 1.00 28.00 406 SER D N 1
ATOM 12601 C CA . SER D 1 425 ? 31.793 -10.489 -9.869 1.00 31.50 406 SER D CA 1
ATOM 12602 C C . SER D 1 425 ? 31.157 -9.736 -8.716 1.00 29.78 406 SER D C 1
ATOM 12603 O O . SER D 1 425 ? 30.449 -8.751 -8.929 1.00 33.53 406 SER D O 1
ATOM 12606 N N . ASN D 1 426 ? 31.421 -10.177 -7.491 1.00 28.10 407 ASN D N 1
ATOM 12607 C CA . ASN D 1 426 ? 30.694 -9.655 -6.351 1.00 29.35 407 ASN D CA 1
ATOM 12608 C C . ASN D 1 426 ? 31.575 -9.444 -5.124 1.00 28.57 407 ASN D C 1
ATOM 12609 O O . ASN D 1 426 ? 31.124 -9.639 -4.009 1.00 25.92 407 ASN D O 1
ATOM 12614 N N . LEU D 1 427 ? 32.825 -9.043 -5.331 1.00 25.97 408 LEU D N 1
ATOM 12615 C CA . LEU D 1 427 ? 33.781 -8.951 -4.219 1.00 28.94 408 LEU D CA 1
ATOM 12616 C C . LEU D 1 427 ? 33.393 -7.893 -3.197 1.00 27.72 408 LEU D C 1
ATOM 12617 O O . LEU D 1 427 ? 33.521 -8.099 -1.996 1.00 30.56 408 LEU D O 1
ATOM 12622 N N . ALA D 1 428 ? 32.918 -6.748 -3.672 1.00 28.93 409 ALA D N 1
ATOM 12623 C CA . ALA D 1 428 ? 32.685 -5.609 -2.787 1.00 27.73 409 ALA D CA 1
ATOM 12624 C C . ALA D 1 428 ? 31.572 -5.896 -1.781 1.00 27.45 409 ALA D C 1
ATOM 12625 O O . ALA D 1 428 ? 31.680 -5.547 -0.601 1.00 28.51 409 ALA D O 1
ATOM 12627 N N . THR D 1 429 ? 30.499 -6.522 -2.257 1.00 28.04 410 THR D N 1
ATOM 12628 C CA . THR D 1 429 ? 29.320 -6.735 -1.418 1.00 27.35 410 THR D CA 1
ATOM 12629 C C . THR D 1 429 ? 29.467 -7.989 -0.559 1.00 29.77 410 THR D C 1
ATOM 12630 O O . THR D 1 429 ? 29.061 -7.987 0.599 1.00 29.70 410 THR D O 1
ATOM 12634 N N . ARG D 1 430 ? 30.042 -9.062 -1.107 1.00 30.48 411 ARG D N 1
ATOM 12635 C CA . ARG D 1 430 ? 30.265 -10.250 -0.278 1.00 31.87 411 ARG D CA 1
ATOM 12636 C C . ARG D 1 430 ? 31.178 -9.903 0.905 1.00 30.35 411 ARG D C 1
ATOM 12637 O O . ARG D 1 430 ? 30.864 -10.221 2.062 1.00 31.89 411 ARG D O 1
ATOM 12645 N N . SER D 1 431 ? 32.293 -9.236 0.618 1.00 26.59 412 SER D N 1
ATOM 12646 C CA . SER D 1 431 ? 33.228 -8.875 1.676 1.00 26.45 412 SER D CA 1
ATOM 12647 C C . SER D 1 431 ? 32.552 -7.929 2.683 1.00 28.00 412 SER D C 1
ATOM 12648 O O . SER D 1 431 ? 32.689 -8.103 3.899 1.00 36.77 412 SER D O 1
ATOM 12651 N N . GLY D 1 432 ? 31.795 -6.948 2.191 1.00 31.95 413 GLY D N 1
ATOM 12652 C CA . GLY D 1 432 ? 31.097 -6.022 3.079 1.00 32.38 413 GLY D CA 1
ATOM 12653 C C . GLY D 1 432 ? 30.098 -6.741 3.984 1.00 29.65 413 GLY D C 1
ATOM 12654 O O . GLY D 1 432 ? 29.976 -6.434 5.162 1.00 30.04 413 GLY D O 1
ATOM 12655 N N . GLU D 1 433 ? 29.380 -7.703 3.423 1.00 34.54 414 GLU D N 1
ATOM 12656 C CA . GLU D 1 433 ? 28.373 -8.433 4.177 1.00 34.34 414 GLU D CA 1
ATOM 12657 C C . GLU D 1 433 ? 29.018 -9.260 5.278 1.00 32.47 414 GLU D C 1
ATOM 12658 O O . GLU D 1 433 ? 28.481 -9.359 6.366 1.00 33.00 414 GLU D O 1
ATOM 12664 N N . ILE D 1 434 ? 30.180 -9.831 4.985 1.00 29.75 415 ILE D N 1
ATOM 12665 C CA . ILE D 1 434 ? 30.899 -10.638 5.952 1.00 31.24 415 ILE D CA 1
ATOM 12666 C C . ILE D 1 434 ? 31.430 -9.766 7.084 1.00 35.09 415 ILE D C 1
ATOM 12667 O O . ILE D 1 434 ? 31.283 -10.108 8.259 1.00 33.89 415 ILE D O 1
ATOM 12672 N N . VAL D 1 435 ? 32.020 -8.623 6.739 1.00 32.21 416 VAL D N 1
ATOM 12673 C CA . VAL D 1 435 ? 32.468 -7.700 7.773 1.00 32.06 416 VAL D CA 1
ATOM 12674 C C . VAL D 1 435 ? 31.300 -7.234 8.634 1.00 33.25 416 VAL D C 1
ATOM 12675 O O . VAL D 1 435 ? 31.412 -7.177 9.863 1.00 37.04 416 VAL D O 1
ATOM 12679 N N . SER D 1 436 ? 30.173 -6.916 8.002 1.00 30.63 417 SER D N 1
ATOM 12680 C CA . SER D 1 436 ? 29.014 -6.442 8.757 1.00 32.55 417 SER D CA 1
ATOM 12681 C C . SER D 1 436 ? 28.491 -7.545 9.687 1.00 34.27 417 SER D C 1
ATOM 12682 O O . SER D 1 436 ? 28.052 -7.271 10.793 1.00 36.53 417 SER D O 1
ATOM 12685 N N . SER D 1 437 ? 28.525 -8.786 9.224 1.00 34.10 418 SER D N 1
ATOM 12686 C CA . SER D 1 437 ? 28.073 -9.913 10.045 1.00 39.17 418 SER D CA 1
ATOM 12687 C C . SER D 1 437 ? 28.965 -10.054 11.274 1.00 39.37 418 SER D C 1
ATOM 12688 O O . SER D 1 437 ? 28.475 -10.197 12.391 1.00 41.73 418 SER D O 1
ATOM 12691 N N . ILE D 1 438 ? 30.274 -9.989 11.057 1.00 35.30 419 ILE D N 1
ATOM 12692 C CA . ILE D 1 438 ? 31.236 -10.056 12.150 1.00 41.23 419 ILE D CA 1
ATOM 12693 C C . ILE D 1 438 ? 31.014 -8.933 13.169 1.00 39.66 419 ILE D C 1
ATOM 12694 O O . ILE D 1 438 ? 31.006 -9.179 14.366 1.00 44.23 419 ILE D O 1
ATOM 12699 N N . GLU D 1 439 ? 30.813 -7.706 12.700 1.00 39.06 420 GLU D N 1
ATOM 12700 C CA . GLU D 1 439 ? 30.614 -6.577 13.613 1.00 44.55 420 GLU D CA 1
ATOM 12701 C C . GLU D 1 439 ? 29.315 -6.751 14.398 1.00 48.25 420 GLU D C 1
ATOM 12702 O O . GLU D 1 439 ? 29.267 -6.510 15.608 1.00 48.09 420 GLU D O 1
ATOM 12704 N N . ARG D 1 440 ? 28.287 -7.197 13.705 1.00 42.28 421 ARG D N 1
ATOM 12705 C CA . ARG D 1 440 ? 26.985 -7.372 14.288 1.00 46.73 421 ARG D CA 1
ATOM 12706 C C . ARG D 1 440 ? 27.004 -8.324 15.476 1.00 49.42 421 ARG D C 1
ATOM 12707 O O . ARG D 1 440 ? 26.346 -8.119 16.449 1.00 52.20 421 ARG D O 1
ATOM 12715 N N . ARG D 1 441 ? 27.736 -9.406 15.342 1.00 52.77 422 ARG D N 1
ATOM 12716 C CA . ARG D 1 441 ? 27.714 -10.444 16.325 1.00 53.43 422 ARG D CA 1
ATOM 12717 C C . ARG D 1 441 ? 28.660 -10.111 17.458 1.00 51.62 422 ARG D C 1
ATOM 12718 O O . ARG D 1 441 ? 28.780 -10.852 18.380 1.00 57.45 422 ARG D O 1
ATOM 12726 N N . LYS D 1 442 ? 29.348 -9.003 17.334 1.00 53.08 423 LYS D N 1
ATOM 12727 C CA . LYS D 1 442 ? 30.394 -8.611 18.247 1.00 57.63 423 LYS D CA 1
ATOM 12728 C C . LYS D 1 442 ? 29.805 -7.739 19.308 1.00 56.16 423 LYS D C 1
ATOM 12729 O O . LYS D 1 442 ? 29.007 -6.886 19.003 1.00 59.38 423 LYS D O 1
#

Foldseek 3Di:
DAFQEEEEADELQVLLLLQLQVPDPDDGGYAYEHQAQDHDYLVLLLFVPAKALFFQCLHSACVPPVPRCLGSLVVCVVVVCNVVVVVVPDRIDRVVVNSVSSVVSQVVRPDHHHYSWHFQAKAFDDDWLGQKIWTWIDHVVGIDIHIYRAYEYEHAWAFDFAPAEDDDLFEAESSNNNVSVVVDDPVLFQEEEEEAQWASSLSVQLSVVVVDVRHAYEYEYQAAHFAAADPDPVLLVCLDLVVLVCCQPDDPVVLVVCCVVRVRHHTRGHHPVSRVSVVVSQVVCVVVVHGRYHYHYNKGFNYWDDDVQWIWTWMAHPVVRDIDIDTGNHYYYNPDGHKDDPCNNYDVQVVQFDADPVGAFDADSLQFTDGHSSYSGTYGYQISCCNNRHDNRNGSNNSNPSSNSNVVVSSVSD/DAFAEEEEADELQVLLLLQLQVVDPDDGGYAYEHQAQDHDYLVLLLFPPAKALAFQCLHSACVPPVPRCLGSLVVCVVVVCNVVVVVVPDRIDRVVVNSVSSVVSQVVRPDHHHYSWHFQAKAFDDDWLGQKIWTWIDHPPGIDIHIYRAYEYEHAWAFDFPPAEDDDLFEAESSNNNVSCVVADVVQFQEEEEEAQWASSLSVLVSQVVVDVRRAYEYEYQAAAFDAADPDPVLLVCQDPVVLVCCQPDDPVVLVVCCVVRVRHHGNGHHPVSRVSVVVSQVVCVVVVHGRYHYHYNKGFNYWDDDVQWIWTWMAHPVVRDIDTDTGNHYYYNPDGHKDDPVNRYPPCVVFFDADDVRAFDADSLQFTDGDSSYSGTYGYQISCCPNRNDNRNGSNNSNPSSNSNVVVSSVSD/DAFQEEEEADELQVLLLLQLQVVDPDDGGYAYEHQAPDHDYLVLLQFVPAKALFFQCLHSACVPPVPRCLGSLVVCVVVVCNVVVVVVPDRIDRVVVNVVSSVVSQVVRPDHHHYSKHWQAKAFDPDWLGQKIKTWIDHVVGIDIHIYRAYEYEHAWAFDFAVAEDDDLFEAESSNNCVNVPPDDPVLAQEEEEEAQWASSLSVLLSVVVPDVRHAYEYHYQAQAFDAADPDPVLLVCLDLVVLVCCQPDDLVVVVVCCVVRVRHHGNGHHPVSRVSVVVSQVVCVVVVHGRYHYHYNKGFRYWDDDPQWIWTWMAHPVVRDIDIDTGSHYYYNPDGHKDDCVVNHVPVVVFFDADPVGAFDADSLQFTDGHSSYDGTYGYQISCCNNRNDNRNGSNNSNPSSNSNVVVSSVSD/DAFAEEEEADELQVLLLLQLQVVDPDDGGYAYEHQAPDHDYLVLLLFDQAKALFFQCLHSACVPPVPRCLGSLVVCVVVVCNVVVVVVPDRIDRVVVNSVSSVVSQVVRPDHYHYSWHFQAKAFDDDWLGQWIKTWIDHVPGIDIHIYRAYEYEHAWAFDFAVAEDDDLFEAESSNNNVNCVPDDVVLFQEEEEEAQWASSLSVQLSVVVVDPRRAYEYHYQAAAFDAADPDPVLLVCLDPVVLVVCQVDDPVVVVVCCVVHVRHHGRGHHPVSRVSVVVSQVVCVVVVHGRYHYHYSKGFNYWDDDVQWIWTWMAHPVVRDIDIDTGNHYYYNPDGHKDDPVSHHVVVCVFFDADPVGQFDADSLQFTDTHPSYDGTYGYQISCCPNRHDNRNGSNNSNPSSNSNVVVSSVSD

Sequence (1656 aa):
PTHDVVGVGFGPANLSLAVALEESPAALTSAFFERRASISWHQGMLLPAAKMQVSFLKDLATFRNPASRFSFVSFLHERGRLVRFANNHDFFPTRREFHDYLEWAESKLAHEVSYDSEVTAIRPGPGRPVDSVLVDVSTPEATRTVEARNIVISTGLVPRMPAGVQSDEFVWHSSRFLDHFRDRDPRSLRRVAVAGGGQSAAEIVRFLHDNRPDTVVHAIMPSYGYVVADNTPFANQIFDPAAVDDYFDGSKQAKDAFWRYHRNTNYSVVDDEVIRDLYRRGYDDEVAGAPRLNFVNLAHVVGAKRIADDTRVTVYSMAREESYDLDVDVLVCATGYDPMDPGDLLGELAEHCVQDAEGRWQVDRDYRMVTTPDLRCGIYLQGGTEHTHGLSSSLLSNLATRSGEIVSSIERRKPTHDVVGVGFGPANLSLAVALEESPAALTSAFFERRASISWHQGMLLPAAKMQVSFLKDLATFRNPASRFSFVSFLHERGRLVRFANNHDFFPTRREFHDYLEWAESKLAHEVSYDSEVTAIRPGPGRPVDSVLVDVSTPEATRTVEARNIVISTGLVPRMPAGVQSDEFVWHSSRFLDHFRDRDPRSLRRVAVAGGGQSAAEIVRFLHDNRPDTVVHAIMPSYGYVVADNTPFANQIFDPAAVDDYFDGSKQAKDAFWRYHRNTNYSVVDDEVIRDLYRRGYDDEVAGAPRLNFVNLAHVVGAKRIADDTRVTVYSMAREESYDLDVDVLVCATGYDPMDPGDLLGELAEHCVQDAEGRWQVDRDYRMVTTPDLRCGIYLQGGTEHTHGLSSSLLSNLATRSGEIVSSIERRKPTHDVVGVGFGPANLSLAVALEESPAALTSAFFERRASISWHQGMLLPAAKMQVSFLKDLATFRNPASRFSFVSFLHERGRLVRFANNHDFFPTRREFHDYLEWAESKLAHEVSYDSEVTAIRPGPGRPVDSVLVDVSTPEATRTVEARNIVISTGLVPRMPAGVQSDEFVWHSSRFLDHFRDRDPRSLRRVAVAGGGQSAAEIVRFLHDNRPDTVVHAIMPSYGYVVADNTPFANQIFDPAAVDDYFDGSKQAKDAFWRYHRNTNYSVVDDEVIRDLYRRGYDDEVAGAPRLNFVNLAHVVGAKRIADDTRVTVYSMAREESYDLDVDVLVCATGYDPMDPGDLLGELAEHCVQDAEGRWQVDRDYRMVTTPDLRCGIYLQGGTEHTHGLSSSLLSNLATRSGEIVSSIERRKPTHDVVGVGFGPANLSLAVALEESPAALTSAFFERRASISWHQGMLLPAAKMQVSFLKDLATFRNPASRFSFVSFLHERGRLVRFANNHDFFPTRREFHDYLEWAESKLAHEVSYDSEVTAIRPGPGRPVDSVLVDVSTPEATRTVEARNIVISTGLVPRMPAGVQSDEFVWHSSRFLDHFRDRDPRSLRRVAVAGGGQSAAEIVRFLHDNRPDTVVHAIMPSYGYVVADNTPFANQIFDPAAVDDYFDGSKQAKDAFWRYHRNTNYSVVDDEVIRDLYRRGYDDEVAGAPRLNFVNLAHVVGAKRIADDTRVTVYSMAREESYDLDVDVLVCATGYDPMDPGDLLGELAEHCVQDAEGRWQVDRDYRMVTTPDLRCGIYLQGGTEHTHGLSSSLLSNLATRSGEIVSSIERRK

Organism: Kutzneria sp. (strain 744) (NCBI:txid345341)

B-factor: mean 37.07, std 10.69, range [17.7, 82.78]

CATH classification: 3.50.50.60

Radius of gyration: 36.61 Å; Cα contacts (8 Å, |Δi|>4): 3695; chains: 4; bounding box: 93×106×119 Å

Secondary structure (DSSP, 8-state):
-EESEEEE--SHHHHHHHHHHHHSSS---EEEE-SSSS---SGGG--TT-B-SS-TTSSSSTTT-TT-TTSHHHHHHHTT-HHHHHHHT-S--BHHHHHHHHHHHHHH-SSPPB-S-EEEEEEE-STTTB--EEEEEE-SS-EEEEEESEEEE----EE---TT----SSEEEGGGHHHHHHTS-TTT-SEEEEE-SSHHHHHHHHHHHHH-TT-EEEEE-SSSSPPBP--SHHHHHTTSHHHHHHHHSS-HHHHHHHHHHH-TTSTTSB-HHHHHHHHHHHHHHHHTT---EEEE-SEEEEEEEEETTEEEEEEEETTTTEEEEEEESEEEE---EEPP-GGGGBSGGGGGBPB-TTSPBPB-TTSBBPB-TTB-SEEEESSS-TTTT-GGGGSSSSHHHHHHHHHHHHHHH-/-EEEEEEE--SHHHHHHHHHHHHSSS---EEEE-SSSS---SGGG--TT-B-SS-TTSSSSTTT-TT-TTSHHHHHHHTT-HHHHHTTT-S--BHHHHHHHHHHHHHH-SSPPB-S-EEEEEEE-STTTB--EEEEEE-SS-EEEEEEEEEEE----EE-PPTT----SSEEEGGGHHHHHTTS-GGG-SEEEEE-SSHHHHHHHHHHHHH-SS-EEEEE-SSSSPPBP--SHHHHGGGSHHHHHHHHHS-HHHHHHHHHHH-SSSTTSB-HHHHHHHHHHHHHHHHTT---EEEE-SEEEEEEEEETTEEEEEEEETTTTEEEEEEESEEEE---EEPP-THHHHGGGGGGBPB-TTSPBPB-TTSBBPB-TTB-SEEEESSS-HHHH-GGGGSSSSHHHHHHHHHHHHHHH-/-EESEEEE--SHHHHHHHHHHHHSSS---EEEE-SSSS---SGGG--TT-B-SS-TTSSSSTTT-TT-TTSHHHHHHHHT-HHHHHHHT-S--BHHHHHHHHHHHHHH-SSPPB-S-EEEEEEEPSTTTB--EEEEEE-SS-EEEEEESEEEE----EE-PPTT----SSEEEGGGHHHHHTTS-GGG-SEEEEE-SSHHHHHHHHHHHHH-TT-EEEEE-SSSSPPBP--SHHHHHTTSHHHHHHHHTS-HHHHHHHHHHH-SSSTTSB-HHHHHHHHHHHHHHHHHT---EEEE-SEEEEEEEEETTEEEEEEEETTTTEEEEEEESEEEE---EEPP-THHHHGGGGGGB-B-TTS-B-B-TTSBBPB-TTB-SEEEESSS-HHHH-GGGGSSSSHHHHHHHHHHHHHHH-/-EESEEEE--SHHHHHHHHHHHHSSS---EEEE-SSSS---SGGG--TT-B-SS-TTSSSSTTT-TT-TTSHHHHHHHTT-HHHHHHTT-S--BHHHHHHHHHHHHHH-SSPPB-S-EEEEEEE-SSSSB--EEEEEE-SS-EEEEEESEEEE----EE---TT----SSEEEGGGHHHHHHTS-GGG-SEEEEE-SSHHHHHHHHHHHHH-SS-EEEEE-SSSSPPBP--SHHHHGGGSHHHHHHHHHS-HHHHHHHHHHH-TTSTTSB-HHHHHHHHHHHHHHHHHT---EEEE-SEEEEEEEEETTEEEEEEEETTTTEEEEEEESEEEE---EEPP-THHHHGGGGGGBPB-TTSPBPB-TTSBBPB-TTB-SEEEESSS-HHHH-TTTTSSSSHHHHHHHHHHHHHHT-

Solvent-accessible surface area: 61734 Å² total; per-residue (Å²): 165,76,44,17,0,0,0,6,11,2,25,12,16,0,0,0,1,9,0,4,18,56,50,29,140,20,90,26,76,28,18,12,3,11,151,101,74,64,8,26,24,82,73,2,10,24,5,65,37,5,77,11,46,17,2,5,3,13,5,0,0,5,18,63,47,24,27,1,112,0,4,0,14,5,0,0,65,101,108,58,13,4,36,56,8,1,0,29,44,46,7,45,3,19,22,91,2,6,7,42,0,0,77,17,0,39,89,60,16,78,128,100,19,36,45,60,4,89,14,68,28,2,96,26,9,100,58,100,83,15,96,9,0,35,0,26,1,34,41,120,99,64,102,121,71,12,47,0,33,18,0,0,1,9,59,40,60,80,68,115,44,23,96,70,9,154,76,102,104,46,10,1,9,4,25,125,2,5,61,38,37,162,118,53,91,129,95,36,11,40,72,2,0,0,5,10,20,9,14,29,0,0,8,0,0,53,27,5,13,82,80,20,112,99,5,54,1,25,1,2,0,28,4,20,6,2,14,11,8,3,46,3,0,15,1,17,39,8,18,11,27,68,3,2,59,67,6,54,116,9,18,106,67,0,20,76,0,4,95,139,66,2,55,24,6,26,109,75,9,0,44,55,65,7,0,77,24,0,2,74,34,15,18,38,22,67,27,76,61,54,110,29,24,65,52,21,50,6,1,70,11,71,14,36,55,100,73,93,74,29,1,81,0,39,0,57,22,2,38,63,96,117,65,96,83,30,52,0,21,1,0,0,0,10,32,26,56,61,71,7,79,6,18,108,25,12,50,113,0,26,80,43,9,48,85,49,115,72,41,88,37,66,8,60,60,30,5,50,0,38,24,40,131,84,7,54,2,0,0,1,0,6,6,5,0,36,40,20,2,1,20,9,3,47,22,25,4,11,3,4,31,14,0,9,60,0,6,55,6,2,82,168,82,140,163,44,44,5,0,0,0,7,10,2,25,12,16,0,0,0,0,9,0,4,18,68,52,28,141,36,89,27,75,34,18,12,3,17,152,103,74,62,9,32,24,82,72,1,10,25,5,65,36,6,75,11,44,16,3,5,4,13,5,0,0,5,20,65,48,26,27,0,114,2,5,0,14,5,0,0,63,98,108,59,14,4,29,56,9,0,0,34,45,41,7,47,4,16,21,84,1,6,7,44,0,0,79,18,0,38,87,52,16,91,63,102,19,38,48,61,6,84,15,71,28,2,95,44,8,102,50,162,52,1,76,8,0,34,0,27,2,34,31,106,148,63,105,125,68,13,46,0,103,16,0,0,0,9,62,41,62,81,66,112,47,22,101,72,11,155,76,60,116,48,10,2,7,4,13,91,1,5,53,57,34,157,112,57,63,110,72,43,13,44,78,2,0,0,4,9,20,9,15,29,0,0,7,0,0,51,27,4,14,79,68,86,108,66,3,53,1,24,1,2,0,29,4,20,4,2,20,14,7,3,46,2,0,10,1,18,40,7,17,15,28,64,1,2,58,64,8,52,113,7,20,74,45,0,37,96,8,3,98,80,85,2,54,18,7,26,110,76,10,0,42,57,64,9,0,78,22,0,2,88,31,16,15,32,22,64,21,72,61,56,109,31,24,66,51,17,47,6,1,73,10,70,14,35,54,100,69,94,78,32,1,74,0,35,0,64,6,26,31,143,95,90,66,73,77,25,46,0,25,1,0,0,0,10,38,29,55,58,71,8,82,2,22,114,25,0,45,75,0,29,85,26,10,49,87,48,102,118,38,100,34,74,6,56,55,18,4,26,1,33,26,38,119,59,3,140,2,0,0,0,0,6,6,8,0,34,36,20,3,1,19,9,3,47,23,27,4,10,2,4,31,12,0,10,55,0,6,55,0,3,37,161,126,144,166,82,45,15,0,0,0,6,10,0,24,13,17,0,0,0,0,8,0,4,18,59,50,27,142,35,95,29,78,33,18,10,17,7,155,105,74,63,9,20,24,84,75,3,8,26,5,70,34,5,71,10,47,17,3,5,4,13,4,0,0,5,19,65,47,26,27,1,110,0,5,1,14,5,0,0,64,104,109,59,14,4,41,53,9,1,0,36,44,41,7,47,3,17,21,101,2,6,9,42,0,0,77,17,0,39,86,61,16,90,63,100,18,43,44,62,3,87,14,72,29,2,92,43,3,107,35,195,88,3,82,14,0,34,0,26,6,34,52,120,100,61,105,55,72,35,21,0,32,20,0,0,1,10,69,40,63,82,68,114,42,23,101,74,15,80,74,68,126,50,8,2,8,4,25,118,1,37,77,47,46,77,106,61,83,108,88,48,6,47,65,2,0,0,4,10,20,10,13,30,0,0,6,0,0,38,31,4,15,79,54,26,106,108,7,50,1,28,1,2,0,28,5,21,5,2,9,13,7,7,46,3,0,12,2,18,40,7,18,13,28,66,2,2,57,65,7,54,114,10,26,75,48,0,36,96,8,3,77,59,89,5,141,44,8,27,105,77,4,0,44,57,90,5,0,76,21,0,2,81,31,14,10,36,22,62,23,76,60,55,105,26,20,56,55,28,48,6,1,74,12,72,14,33,101,90,64,93,70,34,1,71,0,28,0,72,7,24,32,163,103,54,65,73,75,29,52,0,21,1,0,0,0,10,32,25,56,62,72,7,95,3,12,142,40,0,43,71,0,20,143,49,7,46,89,41,119,72,45,118,30,63,8,61,58,28,4,55,0,35,26,42,124,77,7,63,2,2,1,0,0,5,7,8,0,37,31,20,3,1,20,8,3,46,24,26,4,9,2,4,28,11,0,10,55,0,6,58,5,2,42,167,86,145,161,44,42,5,0,0,0,6,11,2,26,12,16,0,0,0,0,9,0,4,17,65,49,26,140,36,93,27,76,34,17,11,3,11,144,92,72,63,8,22,24,81,73,1,10,25,5,63,40,6,75,12,46,16,3,5,4,14,5,0,0,6,19,65,48,27,32,1,118,0,5,1,15,5,0,0,65,99,109,60,15,4,33,54,8,0,0,35,46,40,7,46,4,15,22,98,1,6,8,42,0,0,75,16,0,38,88,58,16,92,62,102,19,37,45,63,3,87,15,68,34,3,98,47,12,103,47,187,54,8,72,8,0,22,0,27,1,33,41,122,96,66,101,118,69,13,48,0,98,18,0,0,2,9,60,40,64,80,62,116,44,22,98,68,13,77,76,101,119,52,9,11,10,4,10,102,2,34,65,66,38,83,126,31,67,129,101,48,15,50,72,2,0,0,5,10,18,8,14,30,1,0,6,0,0,32,27,4,14,75,76,28,110,102,9,53,1,26,1,2,0,28,4,22,5,2,13,12,8,4,47,3,0,13,0,20,43,7,16,13,30,66,2,2,58,66,6,52,113,9,20,135,67,0,28,57,0,3,95,141,65,2,54,26,7,26,109,76,8,0,42,56,89,5,0,78,18,0,2,84,34,17,16,33,21,67,24,72,61,54,108,31,24,66,51,18,50,6,1,72,12,69,13,37,47,93,82,92,112,32,1,87,0,32,0,56,6,5,28,163,96,54,61,77,69,21,64,0,21,4,0,0,0,10,34,25,55,61,70,8,76,4,24,117,26,0,57,72,2,26,90,16,10,51,83,35,115,70,38,96,45,67,10,54,56,20,4,25,1,39,26,40,124,66,9,136,3,0,0,0,0,6,6,21,1,40,67,16,2,1,20,9,3,48,23,26,3,10,2,3,27,12,0,10,56,0,5,53,1,3,35,162,136,137

InterPro domains:
  IPR025700 L-lysine 6-monooxygenase/L-ornithine 5-monooxygenase [PF13434] (11-347)
  IPR025700 L-lysine 6-monooxygenase/L-ornithine 5-monooxygenase [PTHR42802] (4-421)
  IPR036188 FAD/NAD(P)-binding domain superfamily [G3DSA:3.50.50.60] (10-424)
  IPR036188 FAD/NAD(P)-binding domain superfamily [SSF51905] (9-233)
  IPR036188 FAD/NAD(P)-binding domain superfamily [SSF51905] (194-346)

Nearest PDB structures (foldseek):
  4tlx-assembly1_D  TM=9.981E-01  e=2.745E-85  Kutzneria sp. 744
  3s5w-assembly1_A  TM=9.457E-01  e=1.790E-43  Pseudomonas aeruginosa
  3s61-assembly1_A  TM=9.432E-01  e=1.897E-43  Pseudomonas aeruginosa
  3s61-assembly2_B  TM=9.435E-01  e=7.444E-42  Pseudomonas aeruginosa
  5cqf-assembly1_A  TM=8.603E-01  e=9.009E-35  Pseudomonas syringae pv. tomato str. DC3000

=== Feature glossary ===
Reading guide. The protein is described through the following features:

Foldseek 3Di. A 3Di character summarizes, for each residue, the relative orientation of the Cα frame of its nearest spatial neighbor. Because it encodes fold topology rather than chemistry, 3Di alignments detect remote structural similarity that sequence alignment misses.

Contact-map, Ramachandran, and PAE plots. Plot images: a contact map (which residues are close in 3D, as an N×N binary image), a Ramachandran scatter (backbone torsion angles, revealing secondary-structure composition at a glance), and — for AlphaFold structures — a PAE heatmap (pairwise prediction confidence).

Radius of gyration, Cα contacts, bounding box. Radius of gyration (Rg) is the root-mean-square distance of Cα atoms from their centroid — a single number for overall size and compactness. A globular domain of N residues has Rg ≈ 2.2·N^0.38 Å; an extended or disordered chain has a much larger Rg. The Cα contact count is the number of residue pairs whose Cα atoms are within 8 Å and are more than four positions apart in sequence — a standard proxy for tertiary packing density. The bounding box is the smallest axis-aligned box enclosing all Cα atoms.

Secondary structure (8-state, DSSP). Eight-state secondary structure (DSSP): H is the canonical α-helix, G the tighter 3₁₀-helix, I the wider π-helix; E/B are β-structure, T and S are turns and bends, and '-' is everything else. DSSP derives these from the pattern of main-chain N–H···O=C hydrogen bonds, not from the sequence.

B-factor. B-factor (Debye–Waller factor) reflects atomic displacement in the crystal lattice. It is an experimental observable (units Å²), not a prediction; low values mean the atom is pinned down, high values mean it moves or is heterogeneous across the crystal.

pLDDT. pLDDT is the predicted lDDT-Cα score: AlphaFold's confidence that the local environment of each residue (all inter-atomic distances within 15 Å) is correctly placed. It is a per-residue number between 0 and 100, with higher meaning more reliable.

Nearest PDB structures. Nearest PDB neighbors are the top structural matches found by Foldseek when searching this structure against the entire Protein Data Bank. Each hit reports a TM-score (0 to 1; >0.5 almost always implies the same fold) and an E-value. These are *structural* homologs — they may share no detectable sequence similarity.

Solvent-accessible surface area. Accessible surface area quantifies burial. A residue with SASA near zero is packed into the hydrophobic core; one with SASA >100 Å² sits on the surface. Computed here via the Shrake–Rupley numerical algorithm with a 1.4 Å probe.

Rendered structure images. Structure images are PyMOL renders from six orthogonal camera directions. Cartoon representation draws helices as coils and strands as arrows; sticks shows the backbone as bonds; surface shows the solvent-excluded envelope. Rainbow coloring maps sequence position to hue (blue→red, N→C); chain coloring assigns a distinct color per polypeptide.

Backbone torsions (φ/ψ). φ (phi) and ψ (psi) are the two rotatable backbone dihedrals per residue: φ is the C(i-1)–N–Cα–C torsion, ψ is the N–Cα–C–N(i+1) torsion, both in degrees on (−180°, 180°]. α-helical residues cluster near (−60°, −45°); β-strand residues near (−120°, +130°). A Ramachandran plot is simply a scatter of (φ, ψ) for every residue.

Predicted aligned error. Predicted Aligned Error (PAE) is an AlphaFold confidence matrix: entry (i, j) is the expected error in the position of residue j, in ångströms, when the prediction is superimposed on the true structure at residue i. Low PAE within a block of residues means that block is internally rigid and well-predicted; high PAE between two blocks means their relative placement is uncertain even if each block individually is confident.

mmCIF coordinates. Structure coordinates are given as an mmCIF _atom_site loop: one row per atom with element, residue name, chain id, sequence number, and x/y/z position in Å. Only the four main-chain atoms per residue are included here; side chains are omitted to keep the record compact.

InterPro / GO / CATH / organism. Database cross-references. InterPro integrates a dozen domain/family signature databases into unified entries with residue-range hits. GO terms attach function/process/location labels with evidence codes. CATH codes position the fold in a four-level structural taxonomy. Organism is the NCBI-taxonomy species name.

Secondary structure (3-state, P-SEA). SS3 is a coarse helix/strand/coil call (letters a/b/c) made by the P-SEA algorithm from inter-Cα distances and dihedrals. It is less detailed than DSSP but needs only Cα positions.

Sequence. Sequence gives the chain of amino acids in standard one-letter code (A=alanine, C=cysteine, …, Y=tyrosine), read N→C. It is the only feature that is directly encoded by the gene; all structural features are derived from the folded form of this sequence.